Protein AF-0000000087125921 (afdb_homodimer)

pLDDT: mean 70.57, std 31.56, range [13.02, 98.5]

Nearest PDB structures (foldseek):
  5dlq-assembly1_B  TM=2.827E-01  e=1.014E-03  Mus musculus
  2xwu-assembly1_B  TM=2.593E-01  e=1.043E-02  Homo sapiens
  6tc0-assembly3_C  TM=2.994E-01  e=8.836E-02  Mus musculus
  6tc0-assembly3_F  TM=1.904E-01  e=2.077E-01  Mus musculus
  8r0j-assembly1_C  TM=2.520E-01  e=4.468E+00  Homo sapiens

InterPro domains:
  IPR012583 Pre-rRNA-processing protein RIX1, N-terminal [PF08167] (19-220)
  IPR016024 Armadillo-type fold [SSF48371] (81-463)

Organism: NCBI:txid53985

Radius of gyration: 46.82 Å; Cα contacts (8 Å, |Δi|>4): 1862; chains: 2; bounding box: 172×179×148 Å

Secondary structure (DSSP, 8-state):
----HHHHHHHHHHHHHHHHHHHTS-TTGGG-HHHHHHHHHHHHHHHHHHHHTTHHHH--SSHHHHHHHHHHHHHHTS-HHHHHHHHHHHHHHHHH--HHHHHHHHHHHHHHHHHHHHHHHH--S--HHHHHHHHHHHHHHHHHHTTGGGS-HHHHHHHHHHHHHHHHHHHHHHHS---HHHHHHHHHHHHHHHHH-GGGGGGGHHHHHHHHHHHHS-SS---HHHHHHHHHHHHHHHHGGGGSSSHHHHHHHHHHHHHHHHHHHHHHHTT-------TTTS-S---SS-SPSPTTS-HHHHHHHHHHHHHHHHHHHHHHHSHHHHHHTTT-S-HHHHHHHHHHHHHHHHHHHH--GGGTS-SSS--TTS-SPPHHHHHHHHHHHHHHHHHHHHHHHHHHGGGGGGGHHHHHHHHHHHHHH--SSHHHHHHHHHHHHHHHHH-GGGIIIIIHHHHHHHHHHHHHHHHHHHHTTTTTHHHHHHHHHHHHHGGGSS---HHHHHHHHHHHHHHHHSTTSTT--------HHHHHHHHHHHHHHHHHHHHHHHHHGGGS-HHHHHHHHHHHHHHHHTTTTS----TTB--HHHHHHHHHHHS--TTS---TTHHHHHHHHHHHTTT--HHHHHHHHHHHHHHHHHH-SSS---------------------------------------------------------------------------------------------------------------------------------------------------------------/----HHHHHHHHHHHHHHHHHHHTS-TTGGG-HHHHHHHHHHHHHHHHHHHHTTHHHH--SSHHHHHHHHHHHHHHTS-HHHHHHHHHHHHHHHHH--HHHHHHHHHHHHHHHHHHHHHHHH--S--HHHHHHHHHHHHHHHHHHTTGGGS-HHHHHHHHHHHHHHHHHHHHHHHS---HHHHHHHHHHHHHHHHH-GGGGGGGHHHHHHHHHHHHS-SS---HHHHHHHHHHHHHHHHGGGGSSSHHHHHHHHHHHHHHHHHHHHHHHTT-------TTTS-S---SS-SPSPTTS-HHHHHHHHHHHHHHHHHHHHHHHSHHHHHHTTT-S-HHHHHHHHHHHHHHHHHHHT--GGGTS-SSS--TTS-SPPHHHHHHHHHHHHHHHHHHHHHHHHHHGGGGGGGHHHHHHHHHHHHHH--SSHHHHHHHHHHHHHHHHH-GGGIIIIIHHHHHHHHHHHHHHHHHHHHTTTTTHHHHHHHHHHHHGGGGSS---HHHHHHHHHHHHHHHHSTTSTT--------HHHHHHHHHHHHHHHHHHHHHHHHHGGGS-HHHHHHHHHHHHHHHHTTTTS----TTB--HHHHHHHHHHHS--TTS---TTHHHHHHHHHHHTTT--HHHHHHHHHHHHHHHHHH-SS----------------------------------------TT------------------------------------------------------------------------------------------------------------------TT--

Solvent-accessible surface area (backbone atoms only — not comparable to full-atom values): 92585 Å² total; per-residue (Å²): 126,82,73,55,68,64,58,52,52,31,51,52,30,45,47,33,52,44,36,44,47,65,73,64,46,50,94,64,37,70,81,29,67,68,53,41,54,57,38,60,72,29,41,66,62,50,53,52,31,43,58,67,64,37,25,42,54,53,42,81,66,60,68,59,54,53,52,49,54,52,50,36,55,52,20,51,68,45,47,53,65,31,18,23,53,16,24,48,51,46,26,56,42,47,32,34,29,46,69,70,56,40,56,70,41,33,57,65,51,46,53,51,42,37,52,50,43,46,51,56,63,68,45,88,70,92,46,72,41,51,41,52,17,49,21,24,34,32,48,32,46,36,59,45,49,55,53,38,87,75,40,55,72,67,55,29,52,52,41,52,54,48,46,60,63,32,48,56,42,51,54,54,44,53,58,38,90,60,57,57,69,32,47,40,29,50,36,52,31,50,43,45,35,36,64,56,44,16,74,79,40,38,90,44,46,68,60,49,50,52,27,30,41,57,50,42,49,66,90,61,87,78,49,74,56,46,51,54,31,22,51,40,26,21,51,33,61,41,42,50,20,51,28,44,97,51,35,55,59,46,43,51,48,52,44,49,42,23,49,50,34,24,50,48,33,48,29,39,65,51,35,40,75,66,68,67,68,71,65,70,77,70,70,83,75,79,72,69,62,77,81,74,60,59,82,84,42,56,69,69,38,28,53,47,52,32,49,48,43,24,50,43,22,45,48,30,36,41,38,51,40,29,57,65,40,36,58,66,45,72,65,60,54,54,48,63,63,45,51,69,48,39,64,58,44,50,49,51,30,40,51,52,45,61,59,49,36,81,75,34,35,40,68,85,34,62,36,94,83,65,62,23,50,19,18,38,59,35,52,50,47,42,50,58,49,38,20,52,30,36,46,48,41,32,37,42,39,61,47,22,25,62,68,40,42,85,45,42,69,61,53,39,50,41,52,57,47,35,70,73,59,47,57,81,44,67,20,37,31,29,47,27,49,28,50,22,47,48,36,61,31,54,31,55,85,40,36,77,79,39,46,50,58,52,50,50,51,53,48,52,54,52,48,49,63,59,46,62,39,45,57,70,22,58,71,60,48,60,56,55,54,47,50,52,50,52,56,55,61,66,57,71,62,80,88,73,57,74,64,56,53,51,51,48,49,46,49,46,43,43,24,63,67,46,66,50,66,72,67,66,49,71,72,38,75,65,37,65,48,51,46,53,45,52,32,52,38,49,42,29,45,32,35,20,47,20,26,37,42,46,52,36,31,41,73,42,53,68,67,60,52,50,51,55,50,47,51,47,54,50,47,66,74,42,38,84,54,44,54,87,64,64,78,38,39,68,53,35,58,61,45,28,39,45,19,51,31,45,24,35,35,69,86,41,47,62,34,91,53,36,69,62,36,46,52,51,28,62,57,43,41,62,70,43,45,68,56,30,18,28,48,24,41,34,47,38,36,41,51,47,40,67,72,40,70,82,57,56,65,88,65,80,66,79,71,73,76,76,85,75,89,87,77,92,89,79,91,91,81,92,92,81,94,82,87,90,82,91,79,87,82,79,81,71,82,63,84,81,91,82,92,94,90,93,86,93,86,88,87,91,84,90,89,87,91,85,93,84,93,83,85,90,84,87,86,81,86,80,83,83,91,84,90,86,92,88,94,89,95,88,87,88,93,86,90,95,86,96,93,89,87,86,96,86,94,88,91,86,85,88,90,85,87,91,86,91,81,88,84,84,84,84,89,83,86,90,86,90,91,89,84,94,81,90,80,88,88,90,90,91,91,86,88,88,86,75,87,83,76,87,72,80,78,88,73,82,79,79,70,88,72,83,72,86,65,130,125,82,73,54,68,64,59,54,52,32,51,52,29,44,47,33,51,43,37,43,46,65,74,63,46,52,93,63,36,70,80,29,68,68,52,42,54,55,38,61,72,29,41,66,62,49,52,52,32,43,58,69,63,37,26,41,52,54,43,80,66,59,70,58,53,52,52,49,54,50,50,34,55,53,20,51,69,44,48,52,64,32,18,22,54,17,24,47,51,46,27,56,41,47,32,32,30,47,70,71,55,40,56,70,42,34,57,64,52,48,52,52,42,36,51,50,43,45,51,56,65,68,47,88,70,91,44,72,42,50,42,52,17,50,22,23,34,33,48,33,48,37,58,45,48,55,51,37,86,76,40,54,73,69,56,28,51,52,43,53,52,48,45,62,64,32,46,56,44,52,53,53,45,54,58,38,91,61,57,55,66,33,47,37,29,51,36,51,31,52,44,45,35,37,63,56,43,16,75,79,40,38,90,46,45,68,61,49,50,53,29,30,40,56,49,41,48,66,91,62,86,79,48,75,57,46,50,54,31,23,49,40,24,20,52,33,60,42,43,49,20,48,30,45,98,52,33,55,59,46,43,51,47,51,43,49,43,23,50,50,34,25,50,48,34,49,29,40,64,52,36,40,75,66,70,68,69,71,65,70,77,68,71,85,75,79,72,68,62,78,82,74,60,61,83,84,42,56,67,70,37,27,54,47,50,34,49,49,44,24,49,43,22,46,47,30,36,41,38,50,40,30,56,66,42,36,59,65,45,72,64,59,54,52,49,64,64,45,53,70,47,39,64,58,45,52,50,51,30,41,53,51,46,61,59,49,38,80,75,33,37,41,69,85,35,61,37,92,83,66,62,23,48,20,17,38,58,36,50,51,49,43,50,58,49,36,21,52,32,34,47,48,42,31,37,44,42,60,47,23,26,63,68,40,43,86,46,41,68,62,52,37,51,40,51,56,47,36,70,73,59,46,58,83,44,68,19,36,31,28,48,27,48,27,51,22,45,47,38,62,32,55,31,55,84,40,37,75,79,40,45,51,58,50,50,50,51,55,46,52,53,52,49,50,61,60,46,61,41,44,55,71,21,56,72,62,46,60,56,54,55,46,50,53,50,53,56,55,62,66,58,69,65,78,89,76,58,72,64,56,52,51,51,48,48,46,47,46,43,44,19,62,66,48,74,56,64,66,69,72,48,70,72,36,75,65,37,65,48,52,46,51,46,51,30,51,37,48,43,29,45,32,35,20,47,19,26,36,42,46,52,35,31,41,74,43,53,68,67,57,52,50,53,54,50,46,52,48,53,50,48,64,74,41,40,84,50,47,54,87,65,66,76,38,38,67,53,34,59,61,46,28,38,44,19,52,31,43,26,36,35,71,85,46,48,58,39,91,54,37,69,61,35,45,52,51,27,62,58,44,41,61,71,43,44,68,54,30,17,26,49,24,42,35,48,38,36,40,51,48,41,67,72,42,71,81,56,56,56,87,64,82,65,77,69,72,79,71,84,82,80,92,79,84,80,74,89,84,76,87,84,79,84,84,88,91,84,86,82,84,79,82,82,73,83,66,80,64,68,75,83,83,71,88,84,88,92,88,92,84,86,91,87,80,87,85,86,90,86,82,84,89,81,83,90,84,86,86,89,85,91,84,91,85,86,89,82,90,86,91,83,92,84,90,93,86,88,87,92,84,88,85,90,88,89,88,88,84,84,82,82,90,80,84,87,82,90,85,85,84,81,90,84,89,86,84,88,82,84,87,86,87,86,82,81,87,78,88,78,86,78,78,78,76,70,73,77,71,74,76,70,81,80,80,89,79,76,84,65,81,78,65,65,86,79,118

Foldseek 3Di:
DPPDVLVVLLVVLLVLLVCCCVPLNDPCCQVDPVSLVVSVVCLVVSLVVNLVSLSLLSPVDDDSVVVVVVSLVVQCPGDLSSVLSSLLVLLSNLVSHDLVVLLVCLLVLLVSLLVLLVVVLPDPDADPSSLSSNLSSLSNNLSSQLVLVVHDPVSSVSNLVSVLSNVVSLLSVLLPPHDLSNLLSSLVSLLSCLQRPLQSCLVVLVSLLLSLLPLLQDLADQDPSSVSSLLSSLSSQLSSLSNDPQSLVSLLLLLVLLLLQLVQLLCLLLQHDSPPPPCPPPDPRPRSDDDARDLPDDQLRSNVSSLSSNLSSLSSNLSNLDPVSCVSSVNSHALVSLLVCLVSLLVQLLSLLPRQLVNFDDAPDQPPVSRTHHSVSSVVCSQVSNLSSLVSNLSSLLRNFCVCLVVLVSNLVSLVSLLVRHDLFSNLLSSLSSLLSCPQRNFQVCCVSRVQVSLVSLLVVLVCLLVVLCVLQVVVVVVVVVVVVVVVVVPPDDDPDPVVVVVVVVCVVCCVLVLDDSCCRPNRDDDPVSLVRSLSSLLSSLQSLLSNCLGNFAVHDPVSLVSSVVSLVSCLNVVVSNPLDDQPDADSSLSSQLSQQVGAYVVRDGPPPLVVSLSSLVVVCPDSDDVNNVSSVVSNVVSVCSVCVPDPPPPPPPDDDDDDDDDDDDDDDDDDDDDDDDDDDDPPPPPDDDDDDDDDDYDDDDYDDDDDDDDDDDDDDDDDDDDDDDDDDDYYDDDYDDDYDDDDDDYYDDDDYYDDDDDYYDDDYDYDDDDDDDDDDDDYYDDDDDDDDPDDDDPDDDDPPDDDDD/DPPDVLVVLLVVLLVLLVCCCVPLNDPCCQVDPVSLVVSVVCLVVSLVVNLVSLSLLSPVDDDSVVVVVVSLVVQCPGDLSSVLSSLLVLLSNLVSHDLVVLLVCLLVLLVSLLVLLVVVLPDPDADPSSLSSNLSSLSNNLSSQLVLVVHDPVSSVSNLVSVLSNVVSLLSVLQVPHDLSNLLSSLVSLLSCLQRPLQSCLVVLVSLLLSLLPLLQDLADQDPSSVSSLLSSLSSQLSSLSNDPQSLVSLLLLLVLLLLQLVQLLCLLLQHDSPPPPCPPVDPRPRSDDDARDLPDDQLRSNVSSLSSNLSSLSSNLSNLDPVSCVSSVNSHALVSLLVCLVSLLVQLLSLLPRQLVNFDDAPDQPPVSRTHHSVSSVVCSQVSNLSSLVSNLSSLLRNFCVCLVVLVSNLVSLVSLLVRHDLFSNLLSSLSSLLSCPQRNFQVCCVSRVQVSLVSLLVSLVCLLVVLCVLLVVVVVVVVVVVVVVVVVPPDDDPDPVVVVVVVVCVVCVVLVVPDDCCRPNRDDDPVSLVRSLSSLLSSLQSLLSNCLGNFAVHDPVSLVSSVVSLVVCLNVVVSNPLDDQPDADSSLSSQLSQQVGAYVVRDRPPPLVVSLSSLVVVLPDSDDVNNVSSVVSNVVSVCSVCVPDPPPPPPPPDDPDDDDDPDPDDDDDDDDDDDDDDDDDDPCVVDDDDDDDDDDDDDDDDDDYYDDDDDDDDDYDDYDDDDYYDDDDDDDYDYDDDDYDYDDDDYYDYDYDDDDYDYDDDDDDDDDDDDDDDDDDDDPCPPDPPVVPDDDDDDDDPDDPDPD

Structure (mmCIF, N/CA/C/O backbone):
data_AF-0000000087125921-model_v1
#
loop_
_entity.id
_entity.type
_entity.pdbx_description
1 polymer 'Pre-rRNA-processing protein RIX1 N-terminal domain-containing protein'
#
loop_
_atom_site.group_PDB
_atom_site.id
_atom_site.type_symbol
_atom_site.label_atom_id
_atom_site.label_alt_id
_atom_site.label_comp_id
_atom_site.label_asym_id
_atom_site.label_entity_id
_atom_site.label_seq_id
_atom_site.pdbx_PDB_ins_code
_atom_site.Cartn_x
_atom_site.Cartn_y
_atom_site.Cartn_z
_atom_site.occupancy
_atom_site.B_iso_or_equiv
_atom_site.auth_seq_id
_atom_site.auth_comp_id
_atom_site.auth_asym_id
_atom_site.auth_atom_id
_atom_site.pdbx_PDB_model_num
ATOM 1 N N . MET A 1 1 ? 10.344 -38.812 -26.422 1 29.62 1 MET A N 1
ATOM 2 C CA . MET A 1 1 ? 9 -38.344 -26.094 1 29.62 1 MET A CA 1
ATOM 3 C C . MET A 1 1 ? 9.055 -37.188 -25.109 1 29.62 1 MET A C 1
ATOM 5 O O . MET A 1 1 ? 9.609 -37.312 -24.016 1 29.62 1 MET A O 1
ATOM 9 N N . MET A 1 2 ? 9.117 -36.031 -25.516 1 44.66 2 MET A N 1
ATOM 10 C CA . MET A 1 2 ? 9.281 -34.844 -24.672 1 44.66 2 MET A CA 1
ATOM 11 C C . MET A 1 2 ? 8.289 -34.844 -23.516 1 44.66 2 MET A C 1
ATOM 13 O O . MET A 1 2 ? 7.086 -35 -23.734 1 44.66 2 MET A O 1
ATOM 17 N N . PRO A 1 3 ? 8.719 -35.312 -22.438 1 54.88 3 PRO A N 1
ATOM 18 C CA . PRO A 1 3 ? 7.773 -35.531 -21.328 1 54.88 3 PRO A CA 1
ATOM 19 C C . PRO A 1 3 ? 6.809 -34.344 -21.141 1 54.88 3 PRO A C 1
ATOM 21 O O . PRO A 1 3 ? 7.145 -33.219 -21.484 1 54.88 3 PRO A O 1
ATOM 24 N N . ASP A 1 4 ? 5.582 -34.656 -21.109 1 69.56 4 ASP A N 1
ATOM 25 C CA . ASP A 1 4 ? 4.461 -33.75 -20.891 1 69.56 4 ASP A CA 1
ATOM 26 C C . ASP A 1 4 ? 4.707 -32.844 -19.672 1 69.56 4 ASP A C 1
ATOM 28 O O . ASP A 1 4 ? 4.914 -33.344 -18.562 1 69.56 4 ASP A O 1
ATOM 32 N N . PRO A 1 5 ? 5.098 -31.625 -19.891 1 77.38 5 PRO A N 1
ATOM 33 C CA . PRO A 1 5 ? 5.434 -30.688 -18.812 1 77.38 5 PRO A CA 1
ATOM 34 C C . PRO A 1 5 ? 4.43 -30.734 -17.672 1 77.38 5 PRO A C 1
ATOM 36 O O . PRO A 1 5 ? 4.809 -30.594 -16.5 1 77.38 5 PRO A O 1
ATOM 39 N N . HIS A 1 6 ? 3.301 -31.156 -17.969 1 81.19 6 HIS A N 1
ATOM 40 C CA . HIS A 1 6 ? 2.289 -31.203 -16.922 1 81.19 6 HIS A CA 1
ATOM 41 C C . HIS A 1 6 ? 2.469 -32.438 -16.031 1 81.19 6 HIS A C 1
ATOM 43 O O . HIS A 1 6 ? 2.271 -32.375 -14.82 1 81.19 6 HIS A O 1
ATOM 49 N N . ALA A 1 7 ? 2.875 -33.5 -16.656 1 86.69 7 ALA A N 1
ATOM 50 C CA . ALA A 1 7 ? 3.096 -34.75 -15.891 1 86.69 7 ALA A CA 1
ATOM 51 C C . ALA A 1 7 ? 4.297 -34.625 -14.961 1 86.69 7 ALA A C 1
ATOM 53 O O . ALA A 1 7 ? 4.277 -35.094 -13.836 1 86.69 7 ALA A O 1
ATOM 54 N N . MET A 1 8 ? 5.199 -33.938 -15.445 1 87.19 8 MET A N 1
ATOM 55 C CA . MET A 1 8 ? 6.391 -33.719 -14.625 1 87.19 8 MET A CA 1
ATOM 56 C C . MET A 1 8 ? 6.082 -32.812 -13.438 1 87.19 8 MET A C 1
ATOM 58 O O . MET A 1 8 ? 6.516 -33.094 -12.32 1 87.19 8 MET A O 1
ATOM 62 N N . GLU A 1 9 ? 5.352 -31.859 -13.648 1 89.06 9 GLU A N 1
ATOM 63 C CA . GLU A 1 9 ? 4.98 -30.938 -12.57 1 89.06 9 GLU A CA 1
ATOM 64 C C . GLU A 1 9 ? 4.141 -31.641 -11.516 1 89.06 9 GLU A C 1
ATOM 66 O O . GLU A 1 9 ? 4.309 -31.391 -10.312 1 89.06 9 GLU A O 1
ATOM 71 N N . THR A 1 10 ? 3.27 -32.531 -11.938 1 93.19 10 THR A N 1
ATOM 72 C CA . THR A 1 10 ? 2.434 -33.281 -11.008 1 93.19 10 THR A CA 1
ATOM 73 C C . THR A 1 10 ? 3.277 -34.219 -10.164 1 93.19 10 THR A C 1
ATOM 75 O O . THR A 1 10 ? 3.045 -34.375 -8.961 1 93.19 10 THR A O 1
ATOM 78 N N . ALA A 1 11 ? 4.246 -34.812 -10.836 1 92.5 11 ALA A N 1
ATOM 79 C CA . ALA A 1 11 ? 5.125 -35.719 -10.109 1 92.5 11 ALA A CA 1
ATOM 80 C C . ALA A 1 11 ? 5.938 -34.969 -9.055 1 92.5 11 ALA A C 1
ATOM 82 O O . ALA A 1 11 ? 6.098 -35.438 -7.93 1 92.5 11 ALA A O 1
ATOM 83 N N . LEU A 1 12 ? 6.398 -33.875 -9.43 1 91.88 12 LEU A N 1
ATOM 84 C CA . LEU A 1 12 ? 7.18 -33.062 -8.492 1 91.88 12 LEU A CA 1
ATOM 85 C C . LEU A 1 12 ? 6.309 -32.562 -7.336 1 91.88 12 LEU A C 1
ATOM 87 O O . LEU A 1 12 ? 6.758 -32.531 -6.188 1 91.88 12 LEU A O 1
ATOM 91 N N . ALA A 1 13 ? 5.121 -32.188 -7.602 1 94.88 13 ALA A N 1
ATOM 92 C CA . ALA A 1 13 ? 4.184 -31.781 -6.562 1 94.88 13 ALA A CA 1
ATOM 93 C C . ALA A 1 13 ? 3.867 -32.938 -5.613 1 94.88 13 ALA A C 1
ATOM 95 O O . ALA A 1 13 ? 3.777 -32.719 -4.398 1 94.88 13 ALA A O 1
ATOM 96 N N . ARG A 1 14 ? 3.695 -34.094 -6.18 1 95.06 14 ARG A N 1
ATOM 97 C CA . ARG A 1 14 ? 3.432 -35.281 -5.363 1 95.06 14 ARG A CA 1
ATOM 98 C C . ARG A 1 14 ? 4.613 -35.594 -4.445 1 95.06 14 ARG A C 1
ATOM 100 O O . ARG A 1 14 ? 4.426 -35.938 -3.275 1 95.06 14 ARG A O 1
ATOM 107 N N . ASN A 1 15 ? 5.758 -35.438 -5.012 1 92.88 15 ASN A N 1
ATOM 108 C CA . ASN A 1 15 ? 6.957 -35.656 -4.215 1 92.88 15 ASN A CA 1
ATOM 109 C C . ASN A 1 15 ? 7.082 -34.656 -3.09 1 92.88 15 ASN A C 1
ATOM 111 O O . ASN A 1 15 ? 7.523 -34.969 -1.988 1 92.88 15 ASN A O 1
ATOM 115 N N . LEU A 1 16 ? 6.758 -33.469 -3.367 1 94.12 16 LEU A N 1
ATOM 116 C CA . LEU A 1 16 ? 6.777 -32.438 -2.338 1 94.12 16 LEU A CA 1
ATOM 117 C C . LEU A 1 16 ? 5.801 -32.781 -1.216 1 94.12 16 LEU A C 1
ATOM 119 O O . LEU A 1 16 ? 6.137 -32.656 -0.036 1 94.12 16 LEU A O 1
ATOM 123 N N . LEU A 1 17 ? 4.613 -33.156 -1.589 1 95.56 17 LEU A N 1
ATOM 124 C CA . LEU A 1 17 ? 3.615 -33.531 -0.591 1 95.56 17 LEU A CA 1
ATOM 125 C C . LEU A 1 17 ? 4.109 -34.688 0.274 1 95.56 17 LEU A C 1
ATOM 127 O O . LEU A 1 17 ? 3.977 -34.656 1.5 1 95.56 17 LEU A O 1
ATOM 131 N N . SER A 1 18 ? 4.707 -35.656 -0.374 1 93.5 18 SER A N 1
ATOM 132 C CA . SER A 1 18 ? 5.238 -36.812 0.351 1 93.5 18 SER A CA 1
ATOM 133 C C . SER A 1 18 ? 6.355 -36.406 1.301 1 93.5 18 SER A C 1
ATOM 135 O O . SER A 1 18 ? 6.449 -36.906 2.418 1 93.5 18 SER A O 1
ATOM 137 N N . SER A 1 19 ? 7.145 -35.5 0.84 1 92.06 19 SER A N 1
ATOM 138 C CA . SER A 1 19 ? 8.242 -35.031 1.671 1 92.06 19 SER A CA 1
ATOM 139 C C . SER A 1 19 ? 7.719 -34.281 2.887 1 92.06 19 SER A C 1
ATOM 141 O O . SER A 1 19 ? 8.258 -34.406 3.986 1 92.06 19 SER A O 1
ATOM 143 N N . VAL A 1 20 ? 6.73 -33.438 2.74 1 93.44 20 VAL A N 1
ATOM 144 C CA . VAL A 1 20 ? 6.141 -32.688 3.844 1 93.44 20 VAL A CA 1
ATOM 145 C C . VAL A 1 20 ? 5.562 -33.656 4.875 1 93.44 20 VAL A C 1
ATOM 147 O O . VAL A 1 20 ? 5.746 -33.469 6.082 1 93.44 20 VAL A O 1
ATOM 150 N N . LEU A 1 21 ? 4.926 -34.719 4.391 1 92.62 21 LEU A N 1
ATOM 151 C CA . LEU A 1 21 ? 4.328 -35.719 5.281 1 92.62 21 LEU A CA 1
ATOM 152 C C . LEU A 1 21 ? 5.402 -36.438 6.066 1 92.62 21 LEU A C 1
ATOM 154 O O . LEU A 1 21 ? 5.215 -36.75 7.246 1 92.62 21 LEU A O 1
ATOM 158 N N . ALA A 1 22 ? 6.512 -36.594 5.453 1 89.62 22 ALA A N 1
ATOM 159 C CA . ALA A 1 22 ? 7.574 -37.406 6.066 1 89.62 22 ALA A CA 1
ATOM 160 C C . ALA A 1 22 ? 8.422 -36.562 7.012 1 89.62 22 ALA A C 1
ATOM 162 O O . ALA A 1 22 ? 8.789 -37 8.102 1 89.62 22 ALA A O 1
ATOM 163 N N . LEU A 1 23 ? 8.656 -35.312 6.625 1 87.12 23 LEU A N 1
ATOM 164 C CA . LEU A 1 23 ? 9.672 -34.562 7.332 1 87.12 23 LEU A CA 1
ATOM 165 C C . LEU A 1 23 ? 9.031 -33.562 8.289 1 87.12 23 LEU A C 1
ATOM 167 O O . LEU A 1 23 ? 9.625 -33.188 9.305 1 87.12 23 LEU A O 1
ATOM 171 N N . ALA A 1 24 ? 7.867 -33.062 7.996 1 89.38 24 ALA A N 1
ATOM 172 C CA . ALA A 1 24 ? 7.316 -31.969 8.773 1 89.38 24 ALA A CA 1
ATOM 173 C C . ALA A 1 24 ? 6.094 -32.406 9.57 1 89.38 24 ALA A C 1
ATOM 175 O O . ALA A 1 24 ? 5.773 -31.812 10.602 1 89.38 24 ALA A O 1
ATOM 176 N N . LEU A 1 25 ? 5.402 -33.375 9.055 1 88.62 25 LEU A N 1
ATOM 177 C CA . LEU A 1 25 ? 4.164 -33.781 9.711 1 88.62 25 LEU A CA 1
ATOM 178 C C . LEU A 1 25 ? 4.254 -35.219 10.203 1 88.62 25 LEU A C 1
ATOM 180 O O . LEU A 1 25 ? 3.557 -36.094 9.688 1 88.62 25 LEU A O 1
ATOM 184 N N . PRO A 1 26 ? 4.988 -35.344 11.258 1 79.44 26 PRO A N 1
ATOM 185 C CA . PRO A 1 26 ? 5.07 -36.719 11.742 1 79.44 26 PRO A CA 1
ATOM 186 C C . PRO A 1 26 ? 3.73 -37.25 12.25 1 79.44 26 PRO A C 1
ATOM 188 O O . PRO A 1 26 ? 2.826 -36.469 12.547 1 79.44 26 PRO A O 1
ATOM 191 N N . SER A 1 27 ? 3.533 -38.562 12.328 1 76.75 27 SER A N 1
ATOM 192 C CA . SER A 1 27 ? 2.273 -39.219 12.648 1 76.75 27 SER A CA 1
ATOM 193 C C . SER A 1 27 ? 1.823 -38.906 14.07 1 76.75 27 SER A C 1
ATOM 195 O O . SER A 1 27 ? 0.625 -38.844 14.344 1 76.75 27 SER A O 1
ATOM 197 N N . ASP A 1 28 ? 2.719 -38.562 14.914 1 78.81 28 ASP A N 1
ATOM 198 C CA . ASP A 1 28 ? 2.303 -38.344 16.297 1 78.81 28 ASP A CA 1
ATOM 199 C C . ASP A 1 28 ? 2.434 -36.844 16.656 1 78.81 28 ASP A C 1
ATOM 201 O O . ASP A 1 28 ? 2.736 -36.531 17.797 1 78.81 28 ASP A O 1
ATOM 205 N N . LEU A 1 29 ? 2.148 -36.031 15.727 1 79.75 29 LEU A N 1
ATOM 206 C CA . LEU A 1 29 ? 2.332 -34.594 15.938 1 79.75 29 LEU A CA 1
ATOM 207 C C . LEU A 1 29 ? 1.328 -34.062 16.953 1 79.75 29 LEU A C 1
ATOM 209 O O . LEU A 1 29 ? 1.656 -33.188 17.766 1 79.75 29 LEU A O 1
ATOM 213 N N . GLU A 1 30 ? 0.071 -34.656 17.078 1 76.38 30 GLU A N 1
ATOM 214 C CA . GLU A 1 30 ? -1.002 -34.125 17.922 1 76.38 30 GLU A CA 1
ATOM 215 C C . GLU A 1 30 ? -0.718 -34.375 19.406 1 76.38 30 GLU A C 1
ATOM 217 O O . GLU A 1 30 ? -1.229 -33.656 20.266 1 76.38 30 GLU A O 1
ATOM 222 N N . ARG A 1 31 ? 0.102 -35.312 19.719 1 80.44 31 ARG A N 1
ATOM 223 C CA . ARG A 1 31 ? 0.285 -35.688 21.109 1 80.44 31 ARG A CA 1
ATOM 224 C C . ARG A 1 31 ? 1.537 -35.031 21.703 1 80.44 31 ARG A C 1
ATOM 226 O O . ARG A 1 31 ? 1.745 -35.062 22.906 1 80.44 31 ARG A O 1
ATOM 233 N N . ASP A 1 32 ? 2.271 -34.438 20.828 1 84.38 32 ASP A N 1
ATOM 234 C CA . ASP A 1 32 ? 3.537 -33.875 21.281 1 84.38 32 ASP A CA 1
ATOM 235 C C . ASP A 1 32 ? 3.539 -32.344 21.141 1 84.38 32 ASP A C 1
ATOM 237 O O . ASP A 1 32 ? 3.676 -31.828 20.031 1 84.38 32 ASP A O 1
ATOM 241 N N . ASP A 1 33 ? 3.531 -31.734 22.25 1 84.5 33 ASP A N 1
ATOM 242 C CA . ASP A 1 33 ? 3.451 -30.266 22.266 1 84.5 33 ASP A CA 1
ATOM 243 C C . ASP A 1 33 ? 4.715 -29.641 21.688 1 84.5 33 ASP A C 1
ATOM 245 O O . ASP A 1 33 ? 4.652 -28.609 21 1 84.5 33 ASP A O 1
ATOM 249 N N . ALA A 1 34 ? 5.789 -30.266 21.953 1 84.31 34 ALA A N 1
ATOM 250 C CA . ALA A 1 34 ? 7.051 -29.734 21.438 1 84.31 34 ALA A CA 1
ATOM 251 C C . ALA A 1 34 ? 7.109 -29.844 19.922 1 84.31 34 ALA A C 1
ATOM 253 O O . ALA A 1 34 ? 7.578 -28.922 19.25 1 84.31 34 ALA A O 1
ATOM 254 N N . ALA A 1 35 ? 6.555 -30.969 19.484 1 86.81 35 ALA A N 1
ATOM 255 C CA . ALA A 1 35 ? 6.527 -31.172 18.031 1 86.81 35 ALA A CA 1
ATOM 256 C C . ALA A 1 35 ? 5.578 -30.203 17.359 1 86.81 35 ALA A C 1
ATOM 258 O O . ALA A 1 35 ? 5.859 -29.703 16.266 1 86.81 35 ALA A O 1
ATOM 259 N N . LEU A 1 36 ? 4.543 -29.906 18.062 1 90.31 36 LEU A N 1
ATOM 260 C CA . LEU A 1 36 ? 3.568 -28.969 17.516 1 90.31 36 LEU A CA 1
ATOM 261 C C . LEU A 1 36 ? 4.148 -27.562 17.453 1 90.31 36 LEU A C 1
ATOM 263 O O . LEU A 1 36 ? 3.928 -26.844 16.469 1 90.31 36 LEU A O 1
ATOM 267 N N . SER A 1 37 ? 4.891 -27.234 18.453 1 87.88 37 SER A N 1
ATOM 268 C CA . SER A 1 37 ? 5.512 -25.922 18.469 1 87.88 37 SER A CA 1
ATOM 269 C C . SER A 1 37 ? 6.559 -25.781 17.375 1 87.88 37 SER A C 1
ATOM 271 O O . SER A 1 37 ? 6.68 -24.734 16.75 1 87.88 37 SER A O 1
ATOM 273 N N . THR A 1 38 ? 7.227 -26.828 17.141 1 86.69 38 THR A N 1
ATOM 274 C CA . THR A 1 38 ? 8.227 -26.844 16.078 1 86.69 38 THR A CA 1
ATOM 275 C C . THR A 1 38 ? 7.555 -26.734 14.711 1 86.69 38 THR A C 1
ATOM 277 O O . THR A 1 38 ? 8.055 -26.031 13.828 1 86.69 38 THR A O 1
ATOM 280 N N . PHE A 1 39 ? 6.418 -27.391 14.57 1 90.94 39 PHE A N 1
ATOM 281 C CA . PHE A 1 39 ? 5.691 -27.328 13.305 1 90.94 39 PHE A CA 1
ATOM 282 C C . PHE A 1 39 ? 5.156 -25.922 13.062 1 90.94 39 PHE A C 1
ATOM 284 O O . PHE A 1 39 ? 5.195 -25.422 11.938 1 90.94 39 PHE A O 1
ATOM 291 N N . LEU A 1 40 ? 4.727 -25.312 14.117 1 90.44 40 LEU A N 1
ATOM 292 C CA . LEU A 1 40 ? 4.152 -23.984 14 1 90.44 40 LEU A CA 1
ATOM 293 C C . LEU A 1 40 ? 5.191 -22.984 13.508 1 90.44 40 LEU A C 1
ATOM 295 O O . LEU A 1 40 ? 4.859 -22.062 12.758 1 90.44 40 LEU A O 1
ATOM 299 N N . ALA A 1 41 ? 6.391 -23.234 13.805 1 87.25 41 ALA A N 1
ATOM 300 C CA . ALA A 1 41 ? 7.461 -22.328 13.414 1 87.25 41 ALA A CA 1
ATOM 301 C C . ALA A 1 41 ? 7.711 -22.391 11.906 1 87.25 41 ALA A C 1
ATOM 303 O O . ALA A 1 41 ? 8.164 -21.422 11.305 1 87.25 41 ALA A O 1
ATOM 304 N N . GLN A 1 42 ? 7.379 -23.516 11.242 1 90.94 42 GLN A N 1
ATOM 305 C CA . GLN A 1 42 ? 7.656 -23.656 9.82 1 90.94 42 GLN A CA 1
ATOM 306 C C . GLN A 1 42 ? 6.367 -23.672 9 1 90.94 42 GLN A C 1
ATOM 308 O O . GLN A 1 42 ? 6.402 -23.781 7.777 1 90.94 42 GLN A O 1
ATOM 313 N N . GLN A 1 43 ? 5.266 -23.578 9.648 1 92.94 43 GLN A N 1
ATOM 314 C CA . GLN A 1 43 ? 3.967 -23.766 9 1 92.94 43 GLN A CA 1
ATOM 315 C C . GLN A 1 43 ? 3.744 -22.719 7.914 1 92.94 43 GLN A C 1
ATOM 317 O O . GLN A 1 43 ? 3.254 -23.031 6.828 1 92.94 43 GLN A O 1
ATOM 322 N N . ARG A 1 44 ? 4.078 -21.484 8.242 1 91.69 44 ARG A N 1
ATOM 323 C CA . ARG A 1 44 ? 3.844 -20.422 7.273 1 91.69 44 ARG A CA 1
ATOM 324 C C . ARG A 1 44 ? 4.621 -20.672 5.984 1 91.69 44 ARG A C 1
ATOM 326 O O . ARG A 1 44 ? 4.059 -20.594 4.891 1 91.69 44 ARG A O 1
ATOM 333 N N . ALA A 1 45 ? 5.863 -21.016 6.141 1 91.19 45 ALA A N 1
ATOM 334 C CA . ALA A 1 45 ? 6.703 -21.281 4.973 1 91.19 45 ALA A CA 1
ATOM 335 C C . ALA A 1 45 ? 6.184 -22.484 4.188 1 91.19 45 ALA A C 1
ATOM 337 O O . ALA A 1 45 ? 6.203 -22.484 2.955 1 91.19 45 ALA A O 1
ATOM 338 N N . LEU A 1 46 ? 5.738 -23.469 4.879 1 95.12 46 LEU A N 1
ATOM 339 C CA . LEU A 1 46 ? 5.234 -24.688 4.246 1 95.12 46 LEU A CA 1
ATOM 340 C C . LEU A 1 46 ? 3.943 -24.406 3.482 1 95.12 46 LEU A C 1
ATOM 342 O O . LEU A 1 46 ? 3.787 -24.828 2.34 1 95.12 46 LEU A O 1
ATOM 346 N N . ARG A 1 47 ? 3.047 -23.688 4.086 1 96 47 ARG A N 1
ATOM 347 C CA . ARG A 1 47 ? 1.782 -23.359 3.438 1 96 47 ARG A CA 1
ATOM 348 C C . ARG A 1 47 ? 2.012 -22.547 2.17 1 96 47 ARG A C 1
ATOM 350 O O . ARG A 1 47 ? 1.393 -22.797 1.137 1 96 47 ARG A O 1
ATOM 357 N N . GLU A 1 48 ? 2.916 -21.625 2.223 1 94.5 48 GLU A N 1
ATOM 358 C CA . GLU A 1 48 ? 3.221 -20.797 1.063 1 94.5 48 GLU A CA 1
ATOM 359 C C . GLU A 1 48 ? 3.857 -21.609 -0.054 1 94.5 48 GLU A C 1
ATOM 361 O O . GLU A 1 48 ? 3.592 -21.375 -1.234 1 94.5 48 GLU A O 1
ATOM 366 N N . ALA A 1 49 ? 4.711 -22.547 0.338 1 95.31 49 ALA A N 1
ATOM 367 C CA . ALA A 1 49 ? 5.348 -23.406 -0.657 1 95.31 49 ALA A CA 1
ATOM 368 C C . ALA A 1 49 ? 4.32 -24.281 -1.364 1 95.31 49 ALA A C 1
ATOM 370 O O . ALA A 1 49 ? 4.359 -24.422 -2.588 1 95.31 49 ALA A O 1
ATOM 371 N N . LEU A 1 50 ? 3.414 -24.859 -0.557 1 97 50 LEU A N 1
ATOM 372 C CA . LEU A 1 50 ? 2.373 -25.703 -1.132 1 97 50 LEU A CA 1
ATOM 373 C C . LEU A 1 50 ? 1.5 -24.906 -2.098 1 97 50 LEU A C 1
ATOM 375 O O . LEU A 1 50 ? 1.137 -25.406 -3.166 1 97 50 LEU A O 1
ATOM 379 N N . GLU A 1 51 ? 1.223 -23.641 -1.808 1 95.69 51 GLU A N 1
ATOM 380 C CA . GLU A 1 51 ? 0.4 -22.797 -2.666 1 95.69 51 GLU A CA 1
ATOM 381 C C . GLU A 1 51 ? 1.171 -22.359 -3.908 1 95.69 51 GLU A C 1
ATOM 383 O O . GLU A 1 51 ? 0.621 -22.344 -5.012 1 95.69 51 GLU A O 1
ATOM 388 N N . ARG A 1 52 ? 2.383 -22.094 -3.717 1 94.06 52 ARG A N 1
ATOM 389 C CA . ARG A 1 52 ? 3.213 -21.625 -4.824 1 94.06 52 ARG A CA 1
ATOM 390 C C . ARG A 1 52 ? 3.316 -22.703 -5.91 1 94.06 52 ARG A C 1
ATOM 392 O O . ARG A 1 52 ? 3.281 -22.375 -7.102 1 94.06 52 ARG A O 1
ATOM 399 N N . HIS A 1 53 ? 3.416 -23.938 -5.527 1 95.31 53 HIS A N 1
ATOM 400 C CA . HIS A 1 53 ? 3.586 -25.031 -6.477 1 95.31 53 HIS A CA 1
ATOM 401 C C . HIS A 1 53 ? 2.244 -25.656 -6.84 1 95.31 53 HIS A C 1
ATOM 403 O O . HIS A 1 53 ? 2.197 -26.672 -7.555 1 95.31 53 HIS A O 1
ATOM 409 N N . ASN A 1 54 ? 1.112 -25.078 -6.359 1 94.06 54 ASN A N 1
ATOM 410 C CA . ASN A 1 54 ? -0.225 -25.578 -6.652 1 94.06 54 ASN A CA 1
ATOM 411 C C . ASN A 1 54 ? -0.319 -27.094 -6.43 1 94.06 54 ASN A C 1
ATOM 413 O O . ASN A 1 54 ? -0.788 -27.828 -7.305 1 94.06 54 ASN A O 1
ATOM 417 N N . VAL A 1 55 ? 0.109 -27.5 -5.277 1 97.31 55 VAL A N 1
ATOM 418 C CA . VAL A 1 55 ? 0.252 -28.922 -4.988 1 97.31 55 VAL A CA 1
ATOM 419 C C . VAL A 1 55 ? -1.113 -29.609 -5.051 1 97.31 55 VAL A C 1
ATOM 421 O O . VAL A 1 55 ? -1.265 -30.641 -5.691 1 97.31 55 VAL A O 1
ATOM 424 N N . PHE A 1 56 ? -2.086 -29.016 -4.457 1 97.25 56 PHE A N 1
ATOM 425 C CA . PHE A 1 56 ? -3.373 -29.688 -4.332 1 97.25 56 PHE A CA 1
ATOM 426 C C . PHE A 1 56 ? -4.23 -29.453 -5.57 1 97.25 56 PHE A C 1
ATOM 428 O O . PHE A 1 56 ? -5.281 -30.078 -5.734 1 97.25 56 PHE A O 1
ATOM 435 N N . GLY A 1 57 ? -3.826 -28.516 -6.418 1 94.31 57 GLY A N 1
ATOM 436 C CA . GLY A 1 57 ? -4.426 -28.391 -7.734 1 94.31 57 GLY A CA 1
ATOM 437 C C . GLY A 1 57 ? -3.932 -29.453 -8.711 1 94.31 57 GLY A C 1
ATOM 438 O O . GLY A 1 57 ? -4.656 -29.844 -9.625 1 94.31 57 GLY A O 1
ATOM 439 N N . LEU A 1 58 ? -2.754 -29.953 -8.469 1 94 58 LEU A N 1
ATOM 440 C CA . LEU A 1 58 ? -2.117 -30.906 -9.367 1 94 58 LEU A CA 1
ATOM 441 C C . LEU A 1 58 ? -2.299 -32.344 -8.859 1 94 58 LEU A C 1
ATOM 443 O O . LEU A 1 58 ? -2.59 -33.25 -9.641 1 94 58 LEU A O 1
ATOM 447 N N . VAL A 1 59 ? -2.111 -32.469 -7.461 1 96 59 VAL A N 1
ATOM 448 C CA . VAL A 1 59 ? -2.229 -33.781 -6.871 1 96 59 VAL A CA 1
ATOM 449 C C . VAL A 1 59 ? -3.68 -34.062 -6.477 1 96 59 VAL A C 1
ATOM 451 O O . VAL A 1 59 ? -4.117 -33.656 -5.395 1 96 59 VAL A O 1
ATOM 454 N N . THR A 1 60 ? -4.375 -34.75 -7.293 1 91.81 60 THR A N 1
ATOM 455 C CA . THR A 1 60 ? -5.797 -34.938 -7.043 1 91.81 60 THR A CA 1
ATOM 456 C C . THR A 1 60 ? -6.074 -36.406 -6.641 1 91.81 60 THR A C 1
ATOM 458 O O . THR A 1 60 ? -7.211 -36.75 -6.32 1 91.81 60 THR A O 1
ATOM 461 N N . ASP A 1 61 ? -5.035 -37.188 -6.703 1 90.62 61 ASP A N 1
ATOM 462 C CA . ASP A 1 61 ? -5.172 -38.562 -6.305 1 90.62 61 ASP A CA 1
ATOM 463 C C . ASP A 1 61 ? -3.844 -39.125 -5.797 1 90.62 61 ASP A C 1
ATOM 465 O O . ASP A 1 61 ? -2.838 -38.438 -5.766 1 90.62 61 ASP A O 1
ATOM 469 N N . GLY A 1 62 ? -3.982 -40.344 -5.133 1 92.38 62 GLY A N 1
ATOM 470 C CA . GLY A 1 62 ? -2.77 -41.031 -4.691 1 92.38 62 GLY A CA 1
ATOM 471 C C . GLY A 1 62 ? -2.717 -41.219 -3.189 1 92.38 62 GLY A C 1
ATOM 472 O O . GLY A 1 62 ? -3.52 -40.656 -2.451 1 92.38 62 GLY A O 1
ATOM 473 N N . LYS A 1 63 ? -1.759 -42.031 -2.764 1 93.69 63 LYS A N 1
ATOM 474 C CA . LYS A 1 63 ? -1.618 -42.406 -1.366 1 93.69 63 LYS A CA 1
ATOM 475 C C . LYS A 1 63 ? -1.212 -41.219 -0.494 1 93.69 63 LYS A C 1
ATOM 477 O O . LYS A 1 63 ? -1.679 -41.094 0.639 1 93.69 63 LYS A O 1
ATOM 482 N N . ALA A 1 64 ? -0.384 -40.438 -1.052 1 94.06 64 ALA A N 1
ATOM 483 C CA . ALA A 1 64 ? 0.089 -39.281 -0.286 1 94.06 64 ALA A CA 1
ATOM 484 C C . ALA A 1 64 ? -1.062 -38.344 0.053 1 94.06 64 ALA A C 1
ATOM 486 O O . ALA A 1 64 ? -1.13 -37.812 1.164 1 94.06 64 ALA A O 1
ATOM 487 N N . LEU A 1 65 ? -1.933 -38.156 -0.88 1 96.38 65 LEU A N 1
ATOM 488 C CA . LEU A 1 65 ? -3.072 -37.281 -0.651 1 96.38 65 LEU A CA 1
ATOM 489 C C . LEU A 1 65 ? -4.012 -37.844 0.394 1 96.38 65 LEU A C 1
ATOM 491 O O . LEU A 1 65 ? -4.516 -37.125 1.26 1 96.38 65 LEU A O 1
ATOM 495 N N . VAL A 1 66 ? -4.199 -39.125 0.379 1 95.5 66 VAL A N 1
ATOM 496 C CA . VAL A 1 66 ? -5.078 -39.812 1.328 1 95.5 66 VAL A CA 1
ATOM 497 C C . VAL A 1 66 ? -4.504 -39.688 2.738 1 95.5 66 VAL A C 1
ATOM 499 O O . VAL A 1 66 ? -5.234 -39.375 3.688 1 95.5 66 VAL A O 1
ATOM 502 N N . LYS A 1 67 ? -3.262 -39.938 2.803 1 94.81 67 LYS A N 1
ATOM 503 C CA . LYS A 1 67 ? -2.604 -39.812 4.098 1 94.81 67 LYS A CA 1
ATOM 504 C C . LYS A 1 67 ? -2.693 -38.375 4.617 1 94.81 67 LYS A C 1
ATOM 506 O O . LYS A 1 67 ? -2.896 -38.156 5.812 1 94.81 67 LYS A O 1
ATOM 511 N N . TRP A 1 68 ? -2.486 -37.406 3.688 1 96.06 68 TRP A N 1
ATOM 512 C CA . TRP A 1 68 ? -2.59 -36 4.02 1 96.06 68 TRP A CA 1
ATOM 513 C C . TRP A 1 68 ? -3.965 -35.656 4.59 1 96.06 68 TRP A C 1
ATOM 515 O O . TRP A 1 68 ? -4.074 -35.094 5.668 1 96.06 68 TRP A O 1
ATOM 525 N N . ASP A 1 69 ? -4.996 -36.125 3.959 1 95.06 69 ASP A N 1
ATOM 526 C CA . ASP A 1 69 ? -6.363 -35.844 4.398 1 95.06 69 ASP A CA 1
ATOM 527 C C . ASP A 1 69 ? -6.633 -36.469 5.766 1 95.06 69 ASP A C 1
ATOM 529 O O . ASP A 1 69 ? -7.246 -35.844 6.629 1 95.06 69 ASP A O 1
ATOM 533 N N . ALA A 1 70 ? -6.145 -37.625 5.898 1 94 70 ALA A N 1
ATOM 534 C CA . ALA A 1 70 ? -6.352 -38.312 7.164 1 94 70 ALA A CA 1
ATOM 535 C C . ALA A 1 70 ? -5.656 -37.594 8.312 1 94 70 ALA A C 1
ATOM 537 O O . ALA A 1 70 ? -6.223 -37.438 9.398 1 94 70 ALA A O 1
ATOM 538 N N . ARG A 1 71 ? -4.516 -37.188 8.047 1 94.5 71 ARG A N 1
ATOM 539 C CA . ARG A 1 71 ? -3.752 -36.469 9.062 1 94.5 71 ARG A CA 1
ATOM 540 C C . ARG A 1 71 ? -4.43 -35.156 9.438 1 94.5 71 ARG A C 1
ATOM 542 O O . ARG A 1 71 ? -4.461 -34.781 10.609 1 94.5 71 ARG A O 1
ATOM 549 N N . LEU A 1 72 ? -4.895 -34.438 8.461 1 95.75 72 LEU A N 1
ATOM 550 C CA . LEU A 1 72 ? -5.531 -33.125 8.711 1 95.75 72 LEU A CA 1
ATOM 551 C C . LEU A 1 72 ? -6.797 -33.312 9.547 1 95.75 72 LEU A C 1
ATOM 553 O O . LEU A 1 72 ? -7.066 -32.531 10.453 1 95.75 72 LEU A O 1
ATOM 557 N N . LEU A 1 73 ? -7.488 -34.375 9.273 1 93.88 73 LEU A N 1
ATOM 558 C CA . LEU A 1 73 ? -8.703 -34.625 10.031 1 93.88 73 LEU A CA 1
ATOM 559 C C . LEU A 1 73 ? -8.367 -35 11.469 1 93.88 73 LEU A C 1
ATOM 561 O O . LEU A 1 73 ? -9.078 -34.625 12.406 1 93.88 73 LEU A O 1
ATOM 565 N N . GLN A 1 74 ? -7.312 -35.688 11.617 1 92.69 74 GLN A N 1
ATOM 566 C CA . GLN A 1 74 ? -6.855 -36.031 12.953 1 92.69 74 GLN A CA 1
ATOM 567 C C . GLN A 1 74 ? -6.441 -34.812 13.75 1 92.69 74 GLN A C 1
ATOM 569 O O . GLN A 1 74 ? -6.777 -34.688 14.93 1 92.69 74 GLN A O 1
ATOM 574 N N . LEU A 1 75 ? -5.742 -33.938 13.086 1 94.12 75 LEU A N 1
ATOM 575 C CA . LEU A 1 75 ? -5.309 -32.719 13.727 1 94.12 75 LEU A CA 1
ATOM 576 C C . LEU A 1 75 ? -6.508 -31.828 14.078 1 94.12 75 LEU A C 1
ATOM 578 O O . LEU A 1 75 ? -6.539 -31.219 15.148 1 94.12 75 LEU A O 1
ATOM 582 N N . ALA A 1 76 ? -7.496 -31.75 13.234 1 92.56 76 ALA A N 1
ATOM 583 C CA . ALA A 1 76 ? -8.672 -30.906 13.422 1 92.56 76 ALA A CA 1
ATOM 584 C C . ALA A 1 76 ? -9.477 -31.344 14.641 1 92.56 76 ALA A C 1
ATOM 586 O O . ALA A 1 76 ? -10.266 -30.562 15.188 1 92.56 76 ALA A O 1
ATOM 587 N N . GLU A 1 77 ? -9.195 -32.562 15.125 1 88.38 77 GLU A N 1
ATOM 588 C CA . GLU A 1 77 ? -9.93 -33.094 16.266 1 88.38 77 GLU A CA 1
ATOM 589 C C . GLU A 1 77 ? -9.055 -33.125 17.516 1 88.38 77 GLU A C 1
ATOM 591 O O . GLU A 1 77 ? -9.477 -33.625 18.562 1 88.38 77 GLU A O 1
ATOM 596 N N . GLY A 1 78 ? -7.91 -32.594 17.406 1 88.19 78 GLY A N 1
ATOM 597 C CA . GLY A 1 78 ? -6.973 -32.656 18.516 1 88.19 78 GLY A CA 1
ATOM 598 C C . GLY A 1 78 ? -7.082 -31.469 19.453 1 88.19 78 GLY A C 1
ATOM 599 O O . GLY A 1 78 ? -8.172 -30.938 19.672 1 88.19 78 GLY A O 1
ATOM 600 N N . SER A 1 79 ? -5.996 -31.156 20.125 1 89.06 79 SER A N 1
ATOM 601 C CA . SER A 1 79 ? -5.922 -30.016 21.047 1 89.06 79 SER A CA 1
ATOM 602 C C . SER A 1 79 ? -6.16 -28.703 20.312 1 89.06 79 SER A C 1
ATOM 604 O O . SER A 1 79 ? -6.258 -28.672 19.078 1 89.06 79 SER A O 1
ATOM 606 N N . ALA A 1 80 ? -6.293 -27.672 21.125 1 89.19 80 ALA A N 1
ATOM 607 C CA . ALA A 1 80 ? -6.574 -26.359 20.531 1 89.19 80 ALA A CA 1
ATOM 608 C C . ALA A 1 80 ? -5.484 -25.969 19.531 1 89.19 80 ALA A C 1
ATOM 610 O O . ALA A 1 80 ? -5.777 -25.469 18.453 1 89.19 80 ALA A O 1
ATOM 611 N N . GLN A 1 81 ? -4.281 -26.188 19.938 1 92.31 81 GLN A N 1
ATOM 612 C CA . GLN A 1 81 ? -3.162 -25.859 19.047 1 92.31 81 GLN A CA 1
ATOM 613 C C . GLN A 1 81 ? -3.148 -26.766 17.828 1 92.31 81 GLN A C 1
ATOM 615 O O . GLN A 1 81 ? -2.881 -26.312 16.719 1 92.31 81 GLN A O 1
ATOM 620 N N . ALA A 1 82 ? -3.387 -28.047 18.016 1 94.31 82 ALA A N 1
ATOM 621 C CA . ALA A 1 82 ? -3.455 -28.984 16.906 1 94.31 82 ALA A CA 1
ATOM 622 C C . ALA A 1 82 ? -4.602 -28.656 15.953 1 94.31 82 ALA A C 1
ATOM 624 O O . ALA A 1 82 ? -4.449 -28.719 14.734 1 94.31 82 ALA A O 1
ATOM 625 N N . ARG A 1 83 ? -5.664 -28.297 16.594 1 95.12 83 ARG A N 1
ATOM 626 C CA . ARG A 1 83 ? -6.828 -27.922 15.805 1 95.12 83 ARG A CA 1
ATOM 627 C C . ARG A 1 83 ? -6.516 -26.719 14.922 1 95.12 83 ARG A C 1
ATOM 629 O O . ARG A 1 83 ? -6.93 -26.672 13.758 1 95.12 83 ARG A O 1
ATOM 636 N N . ARG A 1 84 ? -5.84 -25.781 15.445 1 95.69 84 ARG A N 1
ATOM 637 C CA . ARG A 1 84 ? -5.426 -24.609 14.672 1 95.69 84 ARG A CA 1
ATOM 638 C C . ARG A 1 84 ? -4.594 -25.031 13.461 1 95.69 84 ARG A C 1
ATOM 640 O O . ARG A 1 84 ? -4.867 -24.594 12.336 1 95.69 84 ARG A O 1
ATOM 647 N N . VAL A 1 85 ? -3.656 -25.875 13.688 1 95.81 85 VAL A N 1
ATOM 648 C CA . VAL A 1 85 ? -2.775 -26.344 12.625 1 95.81 85 VAL A CA 1
ATOM 649 C C . VAL A 1 85 ? -3.59 -27.078 11.57 1 95.81 85 VAL A C 1
ATOM 651 O O . VAL A 1 85 ? -3.441 -26.828 10.367 1 95.81 85 VAL A O 1
ATOM 654 N N . GLY A 1 86 ? -4.434 -27.953 12.016 1 96.5 86 GLY A N 1
ATOM 655 C CA . GLY A 1 86 ? -5.254 -28.734 11.109 1 96.5 86 GLY A CA 1
ATOM 656 C C . GLY A 1 86 ? -6.113 -27.891 10.195 1 96.5 86 GLY A C 1
ATOM 657 O O . GLY A 1 86 ? -6.121 -28.094 8.977 1 96.5 86 GLY A O 1
ATOM 658 N N . TRP A 1 87 ? -6.758 -26.922 10.719 1 97.88 87 TRP A N 1
ATOM 659 C CA . TRP A 1 87 ? -7.684 -26.109 9.938 1 97.88 87 TRP A CA 1
ATOM 660 C C . TRP A 1 87 ? -6.926 -25.156 9.023 1 97.88 87 TRP A C 1
ATOM 662 O O . TRP A 1 87 ? -7.379 -24.859 7.914 1 97.88 87 TRP A O 1
ATOM 672 N N . GLU A 1 88 ? -5.812 -24.609 9.484 1 97.44 88 GLU A N 1
ATOM 673 C CA . GLU A 1 88 ? -5.008 -23.75 8.617 1 97.44 88 GLU A CA 1
ATOM 674 C C . GLU A 1 88 ? -4.508 -24.516 7.398 1 97.44 88 GLU A C 1
ATOM 676 O O . GLU A 1 88 ? -4.496 -23.984 6.285 1 97.44 88 GLU A O 1
ATOM 681 N N . LEU A 1 89 ? -4.133 -25.734 7.621 1 97.69 89 LEU A N 1
ATOM 682 C CA . LEU A 1 89 ? -3.68 -26.562 6.508 1 97.69 89 LEU A CA 1
ATOM 683 C C . LEU A 1 89 ? -4.848 -26.969 5.617 1 97.69 89 LEU A C 1
ATOM 685 O O . LEU A 1 89 ? -4.699 -27.062 4.398 1 97.69 89 LEU A O 1
ATOM 689 N N . LEU A 1 90 ? -5.992 -27.234 6.227 1 98.06 90 LEU A N 1
ATOM 690 C CA . LEU A 1 90 ? -7.184 -27.547 5.441 1 98.06 90 LEU A CA 1
ATOM 691 C C . LEU A 1 90 ? -7.562 -26.359 4.547 1 98.06 90 LEU A C 1
ATOM 693 O O . LEU A 1 90 ? -7.984 -26.547 3.406 1 98.06 90 LEU A O 1
ATOM 697 N N . LEU A 1 91 ? -7.434 -25.156 5.094 1 98 91 LEU A N 1
ATOM 698 C CA . LEU A 1 91 ? -7.711 -23.969 4.305 1 98 91 LEU A CA 1
ATOM 699 C C . LEU A 1 91 ? -6.77 -23.859 3.111 1 98 91 LEU A C 1
ATOM 701 O O . LEU A 1 91 ? -7.203 -23.594 1.991 1 98 91 LEU A O 1
ATOM 705 N N . THR A 1 92 ? -5.496 -24.141 3.35 1 97.69 92 THR A N 1
ATOM 706 C CA . THR A 1 92 ? -4.516 -24.125 2.271 1 97.69 92 THR A CA 1
ATOM 707 C C . THR A 1 92 ? -4.871 -25.156 1.206 1 97.69 92 THR A C 1
ATOM 709 O O . THR A 1 92 ? -4.75 -24.891 0.009 1 97.69 92 THR A O 1
ATOM 712 N N . THR A 1 93 ? -5.324 -26.297 1.635 1 97.94 93 THR A N 1
ATOM 713 C CA . THR A 1 93 ? -5.711 -27.375 0.725 1 97.94 93 THR A CA 1
ATOM 714 C C . THR A 1 93 ? -6.949 -26.984 -0.078 1 97.94 93 THR A C 1
ATOM 716 O O . THR A 1 93 ? -6.973 -27.125 -1.302 1 97.94 93 THR A O 1
ATOM 719 N N . ALA A 1 94 ? -7.902 -26.406 0.598 1 97.06 94 ALA A N 1
ATOM 720 C CA . ALA A 1 94 ? -9.164 -26.047 -0.04 1 97.06 94 ALA A CA 1
ATOM 721 C C . ALA A 1 94 ? -8.969 -24.938 -1.069 1 97.06 94 ALA A C 1
ATOM 723 O O . ALA A 1 94 ? -9.617 -24.938 -2.121 1 97.06 94 ALA A O 1
ATOM 724 N N . ARG A 1 95 ? -8.133 -24.031 -0.867 1 96.19 95 ARG A N 1
ATOM 725 C CA . ARG A 1 95 ? -7.891 -22.875 -1.738 1 96.19 95 ARG A CA 1
ATOM 726 C C . ARG A 1 95 ? -7.332 -23.328 -3.086 1 96.19 95 ARG A C 1
ATOM 728 O O . ARG A 1 95 ? -7.523 -22.641 -4.098 1 96.19 95 ARG A O 1
ATOM 735 N N . GLN A 1 96 ? -6.703 -24.5 -3.092 1 96.25 96 GLN A N 1
ATOM 736 C CA . GLN A 1 96 ? -6.02 -24.969 -4.293 1 96.25 96 GLN A CA 1
ATOM 737 C C . GLN A 1 96 ? -6.836 -26.031 -5.012 1 96.25 96 GLN A C 1
ATOM 739 O O . GLN A 1 96 ? -6.613 -26.312 -6.191 1 96.25 96 GLN A O 1
ATOM 744 N N . SER A 1 97 ? -7.734 -26.672 -4.312 1 96.25 97 SER A N 1
ATOM 745 C CA . SER A 1 97 ? -8.391 -27.891 -4.781 1 96.25 97 SER A CA 1
ATOM 746 C C . SER A 1 97 ? -9.32 -27.594 -5.953 1 96.25 97 SER A C 1
ATOM 748 O O . SER A 1 97 ? -9.992 -26.562 -5.977 1 96.25 97 SER A O 1
ATOM 750 N N . PRO A 1 98 ? -9.32 -28.531 -6.918 1 93.88 98 PRO A N 1
ATOM 751 C CA . PRO A 1 98 ? -10.281 -28.391 -8.016 1 93.88 98 PRO A CA 1
ATOM 752 C C . PRO A 1 98 ? -11.719 -28.609 -7.566 1 93.88 98 PRO A C 1
ATOM 754 O O . PRO A 1 98 ? -11.961 -29.031 -6.434 1 93.88 98 PRO A O 1
ATOM 757 N N . LEU A 1 99 ? -12.648 -28.359 -8.414 1 94.12 99 LEU A N 1
ATOM 758 C CA . LEU A 1 99 ? -14.07 -28.375 -8.086 1 94.12 99 LEU A CA 1
ATOM 759 C C . LEU A 1 99 ? -14.508 -29.781 -7.66 1 94.12 99 LEU A C 1
ATOM 761 O O . LEU A 1 99 ? -15.266 -29.938 -6.699 1 94.12 99 LEU A O 1
ATOM 765 N N . ALA A 1 100 ? -14.023 -30.812 -8.344 1 93.94 100 ALA A N 1
ATOM 766 C CA . ALA A 1 100 ? -14.414 -32.188 -8.047 1 93.94 100 ALA A CA 1
ATOM 767 C C . ALA A 1 100 ? -14.023 -32.594 -6.629 1 93.94 100 ALA A C 1
ATOM 769 O O . ALA A 1 100 ? -14.789 -33.25 -5.934 1 93.94 100 ALA A O 1
ATOM 770 N N . ARG A 1 101 ? -12.906 -32.156 -6.207 1 95.19 101 ARG A N 1
ATOM 771 C CA . ARG A 1 101 ? -12.438 -32.5 -4.863 1 95.19 101 ARG A CA 1
ATOM 772 C C . ARG A 1 101 ? -13.211 -31.719 -3.807 1 95.19 101 ARG A C 1
ATOM 774 O O . ARG A 1 101 ? -13.547 -32.25 -2.75 1 95.19 101 ARG A O 1
ATOM 781 N N . LEU A 1 102 ? -13.414 -30.469 -4.07 1 96.31 102 LEU A N 1
ATOM 782 C CA . LEU A 1 102 ? -14.203 -29.656 -3.143 1 96.31 102 LEU A CA 1
ATOM 783 C C . LEU A 1 102 ? -15.586 -30.25 -2.941 1 96.31 102 LEU A C 1
ATOM 785 O O . LEU A 1 102 ? -16.078 -30.312 -1.813 1 96.31 102 LEU A O 1
ATOM 789 N N . GLU A 1 103 ? -16.172 -30.672 -4.039 1 96.31 103 GLU A N 1
ATOM 790 C CA . GLU A 1 103 ? -17.5 -31.297 -3.967 1 96.31 103 GLU A CA 1
ATOM 791 C C . GLU A 1 103 ? -17.469 -32.562 -3.121 1 96.31 103 GLU A C 1
ATOM 793 O O . GLU A 1 103 ? -18.344 -32.781 -2.281 1 96.31 103 GLU A O 1
ATOM 798 N N . ALA A 1 104 ? -16.406 -33.312 -3.271 1 94.5 104 ALA A N 1
ATOM 799 C CA . ALA A 1 104 ? -16.281 -34.562 -2.557 1 94.5 104 ALA A CA 1
ATOM 800 C C . ALA A 1 104 ? -16.109 -34.344 -1.059 1 94.5 104 ALA A C 1
ATOM 802 O O . ALA A 1 104 ? -16.547 -35.156 -0.242 1 94.5 104 ALA A O 1
ATOM 803 N N . LEU A 1 105 ? -15.469 -33.281 -0.725 1 94 105 LEU A N 1
ATOM 804 C CA . LEU A 1 105 ? -15.141 -33 0.671 1 94 105 LEU A CA 1
ATOM 805 C C . LEU A 1 105 ? -16.188 -32.094 1.317 1 94 105 LEU A C 1
ATOM 807 O O . LEU A 1 105 ? -16.172 -31.922 2.535 1 94 105 LEU A O 1
ATOM 811 N N . ALA A 1 106 ? -17.094 -31.562 0.624 1 96.5 106 ALA A N 1
ATOM 812 C CA . ALA A 1 106 ? -17.984 -30.484 1.066 1 96.5 106 ALA A CA 1
ATOM 813 C C . ALA A 1 106 ? -18.797 -30.906 2.279 1 96.5 106 ALA A C 1
ATOM 815 O O . ALA A 1 106 ? -18.781 -30.234 3.312 1 96.5 106 ALA A O 1
ATOM 816 N N . SER A 1 107 ? -19.453 -32.062 2.227 1 95.81 107 SER A N 1
ATOM 817 C CA . SER A 1 107 ? -20.328 -32.5 3.311 1 95.81 107 SER A CA 1
ATOM 818 C C . SER A 1 107 ? -19.531 -32.781 4.582 1 95.81 107 SER A C 1
ATOM 820 O O . SER A 1 107 ? -19.906 -32.312 5.664 1 95.81 107 SER A O 1
ATOM 822 N N . LYS A 1 108 ? -18.469 -33.469 4.41 1 95.19 108 LYS A N 1
ATOM 823 C CA . LYS A 1 108 ? -17.656 -33.875 5.551 1 95.19 108 LYS A CA 1
ATOM 824 C C . LYS A 1 108 ? -17.062 -32.656 6.258 1 95.19 108 LYS A C 1
ATOM 826 O O . LYS A 1 108 ? -17.109 -32.562 7.484 1 95.19 108 LYS A O 1
ATOM 831 N N . LEU A 1 109 ? -16.516 -31.781 5.527 1 97.25 109 LEU A N 1
ATOM 832 C CA . LEU A 1 109 ? -15.836 -30.625 6.102 1 97.25 109 LEU A CA 1
ATOM 833 C C . LEU A 1 109 ? -16.844 -29.625 6.66 1 97.25 109 LEU A C 1
ATOM 835 O O . LEU A 1 109 ? -16.609 -29.031 7.711 1 97.25 109 LEU A O 1
ATOM 839 N N . LEU A 1 110 ? -17.938 -29.406 5.992 1 98 110 LEU A N 1
ATOM 840 C CA . LEU A 1 110 ? -18.953 -28.469 6.48 1 98 110 LEU A CA 1
ATOM 841 C C . LEU A 1 110 ? -19.531 -28.938 7.809 1 98 110 LEU A C 1
ATOM 843 O O . LEU A 1 110 ? -19.812 -28.125 8.695 1 98 110 LEU A O 1
ATOM 847 N N . GLU A 1 111 ? -19.703 -30.219 7.93 1 97.62 111 GLU A N 1
ATOM 848 C CA . GLU A 1 111 ? -20.172 -30.766 9.195 1 97.62 111 GLU A CA 1
ATOM 849 C C . GLU A 1 111 ? -19.219 -30.438 10.336 1 97.62 111 GLU A C 1
ATOM 851 O O . GLU A 1 111 ? -19.641 -30.062 11.43 1 97.62 111 GLU A O 1
ATOM 856 N N . ARG A 1 112 ? -18.047 -30.609 10.078 1 97.12 112 ARG A N 1
ATOM 857 C CA . ARG A 1 112 ? -17.031 -30.359 11.086 1 97.12 112 ARG A CA 1
ATOM 858 C C . ARG A 1 112 ? -16.938 -28.859 11.398 1 97.12 112 ARG A C 1
ATOM 860 O O . ARG A 1 112 ? -16.641 -28.484 12.531 1 97.12 112 ARG A O 1
ATOM 867 N N . VAL A 1 113 ? -17.109 -28 10.383 1 98.06 113 VAL A N 1
ATOM 868 C CA . VAL A 1 113 ? -17.125 -26.547 10.609 1 98.06 113 VAL A CA 1
ATOM 869 C C . VAL A 1 113 ? -18.281 -26.188 11.547 1 98.06 113 VAL A C 1
ATOM 871 O O . VAL A 1 113 ? -18.094 -25.406 12.484 1 98.06 113 VAL A O 1
ATOM 874 N N . VAL A 1 114 ? -19.422 -26.812 11.305 1 97.88 114 VAL A N 1
ATOM 875 C CA . VAL A 1 114 ? -20.578 -26.547 12.141 1 97.88 114 VAL A CA 1
ATOM 876 C C . VAL A 1 114 ? -20.297 -26.938 13.586 1 97.88 114 VAL A C 1
ATOM 878 O O . VAL A 1 114 ? -20.547 -26.172 14.508 1 97.88 114 VAL A O 1
ATOM 881 N N . LYS A 1 115 ? -19.703 -28.031 13.695 1 96.31 115 LYS A N 1
ATOM 882 C CA . LYS A 1 115 ? -19.375 -28.531 15.031 1 96.31 115 LYS A CA 1
ATOM 883 C C . LYS A 1 115 ? -18.391 -27.609 15.734 1 96.31 115 LYS A C 1
ATOM 885 O O . LYS A 1 115 ? -18.562 -27.281 16.906 1 96.31 115 LYS A O 1
ATOM 890 N N . LEU A 1 116 ? -17.438 -27.188 15.062 1 96.31 116 LEU A N 1
ATOM 891 C CA . LEU A 1 116 ? -16.406 -26.328 15.633 1 96.31 116 LEU A CA 1
ATOM 892 C C . LEU A 1 116 ? -17 -25 16.078 1 96.31 116 LEU A C 1
ATOM 894 O O . LEU A 1 116 ? -16.688 -24.516 17.172 1 96.31 116 LEU A O 1
ATOM 898 N N . LEU A 1 117 ? -17.812 -24.344 15.227 1 96.12 117 LEU A N 1
ATOM 899 C CA . LEU A 1 117 ? -18.391 -23.047 15.547 1 96.12 117 LEU A CA 1
ATOM 900 C C . LEU A 1 117 ? -19.344 -23.156 16.734 1 96.12 117 LEU A C 1
ATOM 902 O O . LEU A 1 117 ? -19.406 -22.266 17.578 1 96.12 117 LEU A O 1
ATOM 906 N N . LYS A 1 118 ? -20.047 -24.25 16.797 1 95.62 118 LYS A N 1
ATOM 907 C CA . LYS A 1 118 ? -20.938 -24.469 17.922 1 95.62 118 LYS A CA 1
ATOM 908 C C . LYS A 1 118 ? -20.156 -24.609 19.219 1 95.62 118 LYS A C 1
ATOM 910 O O . LYS A 1 118 ? -20.562 -24.078 20.266 1 95.62 118 LYS A O 1
ATOM 915 N N . GLN A 1 119 ? -19.094 -25.281 19.109 1 93.44 119 GLN A N 1
ATOM 916 C CA . GLN A 1 119 ? -18.234 -25.453 20.281 1 93.44 119 GLN A CA 1
ATOM 917 C C . GLN A 1 119 ? -17.672 -24.109 20.75 1 93.44 119 GLN A C 1
ATOM 919 O O . GLN A 1 119 ? -17.625 -23.828 21.953 1 93.44 119 GLN A O 1
ATOM 924 N N . LEU A 1 120 ? -17.234 -23.344 19.828 1 93.19 120 LEU A N 1
ATOM 925 C CA . LEU A 1 120 ? -16.688 -22.031 20.172 1 93.19 120 LEU A CA 1
ATOM 926 C C . LEU A 1 120 ? -17.766 -21.141 20.781 1 93.19 120 LEU A C 1
ATOM 928 O O . LEU A 1 120 ? -17.484 -20.375 21.703 1 93.19 120 LEU A O 1
ATOM 932 N N . GLN A 1 121 ? -18.922 -21.219 20.281 1 91.56 121 GLN A N 1
ATOM 933 C CA . GLN A 1 121 ? -20.047 -20.438 20.797 1 91.56 121 GLN A CA 1
ATOM 934 C C . GLN A 1 121 ? -20.359 -20.797 22.234 1 91.56 121 GLN A C 1
ATOM 936 O O . GLN A 1 121 ? -20.672 -19.922 23.047 1 91.56 121 GLN A O 1
ATOM 941 N N . ALA A 1 122 ? -20.156 -21.984 22.469 1 91.06 122 ALA A N 1
ATOM 942 C CA . ALA A 1 122 ? -20.5 -22.484 23.812 1 91.06 122 ALA A CA 1
ATOM 943 C C . ALA A 1 122 ? -19.375 -22.203 24.797 1 91.06 122 ALA A C 1
ATOM 945 O O . ALA A 1 122 ? -19.594 -22.156 26 1 91.06 122 ALA A O 1
ATOM 946 N N . SER A 1 123 ? -18.234 -22.016 24.266 1 87.62 123 SER A N 1
ATOM 947 C CA . SER A 1 123 ? -17.094 -21.812 25.141 1 87.62 123 SER A CA 1
ATOM 948 C C . SER A 1 123 ? -17.125 -20.422 25.766 1 87.62 123 SER A C 1
ATOM 950 O O . SER A 1 123 ? -17.438 -19.438 25.078 1 87.62 123 SER A O 1
ATOM 952 N N . LYS A 1 124 ? -16.797 -20.234 27.047 1 77.5 124 LYS A N 1
ATOM 953 C CA . LYS A 1 124 ? -16.797 -18.953 27.766 1 77.5 124 LYS A CA 1
ATOM 954 C C . LYS A 1 124 ? -15.414 -18.312 27.75 1 77.5 124 LYS A C 1
ATOM 956 O O . LYS A 1 124 ? -15.273 -17.125 28.016 1 77.5 124 LYS A O 1
ATOM 961 N N . THR A 1 125 ? -14.352 -19.172 27.438 1 79.56 125 THR A N 1
ATOM 962 C CA . THR A 1 125 ? -12.992 -18.656 27.516 1 79.56 125 THR A CA 1
ATOM 963 C C . THR A 1 125 ? -12.484 -18.281 26.125 1 79.56 125 THR A C 1
ATOM 965 O O . THR A 1 125 ? -12.758 -19 25.141 1 79.56 125 THR A O 1
ATOM 968 N N . GLN A 1 126 ? -11.922 -17.094 26.141 1 79.25 126 GLN A N 1
ATOM 969 C CA . GLN A 1 126 ? -11.273 -16.688 24.891 1 79.25 126 GLN A CA 1
ATOM 970 C C . GLN A 1 126 ? -9.906 -17.344 24.734 1 79.25 126 GLN A C 1
ATOM 972 O O . GLN A 1 126 ? -9.023 -17.172 25.578 1 79.25 126 GLN A O 1
ATOM 977 N N . ASP A 1 127 ? -9.875 -18.281 23.766 1 89 127 ASP A N 1
ATOM 978 C CA . ASP A 1 127 ? -8.633 -18.969 23.422 1 89 127 ASP A CA 1
ATOM 979 C C . ASP A 1 127 ? -8.156 -18.562 22.031 1 89 127 ASP A C 1
ATOM 981 O O . ASP A 1 127 ? -8.836 -18.797 21.031 1 89 127 ASP A O 1
ATOM 985 N N . ASP A 1 128 ? -6.965 -18.031 22.062 1 91.56 128 ASP A N 1
ATOM 986 C CA . ASP A 1 128 ? -6.43 -17.484 20.812 1 91.56 128 ASP A CA 1
ATOM 987 C C . ASP A 1 128 ? -6.312 -18.578 19.75 1 91.56 128 ASP A C 1
ATOM 989 O O . ASP A 1 128 ? -6.617 -18.344 18.578 1 91.56 128 ASP A O 1
ATOM 993 N N . ASP A 1 129 ? -5.938 -19.766 20.109 1 93 129 ASP A N 1
ATOM 994 C CA . ASP A 1 129 ? -5.777 -20.859 19.156 1 93 129 ASP A CA 1
ATOM 995 C C . ASP A 1 129 ? -7.129 -21.312 18.609 1 93 129 ASP A C 1
ATOM 997 O O . ASP A 1 129 ? -7.258 -21.625 17.438 1 93 129 ASP A O 1
ATOM 1001 N N . ALA A 1 130 ? -8.062 -21.328 19.469 1 94 130 ALA A N 1
ATOM 1002 C CA . ALA A 1 130 ? -9.398 -21.734 19.047 1 94 130 ALA A CA 1
ATOM 1003 C C . ALA A 1 130 ? -10 -20.75 18.062 1 94 130 ALA A C 1
ATOM 1005 O O . ALA A 1 130 ? -10.656 -21.141 17.094 1 94 130 ALA A O 1
ATOM 1006 N N . GLU A 1 131 ? -9.781 -19.547 18.281 1 95.06 131 GLU A N 1
ATOM 1007 C CA . GLU A 1 131 ? -10.312 -18.516 17.391 1 95.06 131 GLU A CA 1
ATOM 1008 C C . GLU A 1 131 ? -9.617 -18.531 16.031 1 95.06 131 GLU A C 1
ATOM 1010 O O . GLU A 1 131 ? -10.25 -18.312 15.008 1 95.06 131 GLU A O 1
ATOM 1015 N N . LEU A 1 132 ? -8.328 -18.766 16.094 1 96.31 132 LEU A N 1
ATOM 1016 C CA . LEU A 1 132 ? -7.602 -18.875 14.828 1 96.31 132 LEU A CA 1
ATOM 1017 C C . LEU A 1 132 ? -8.07 -20.094 14.031 1 96.31 132 LEU A C 1
ATOM 1019 O O . LEU A 1 132 ? -8.172 -20.031 12.805 1 96.31 132 LEU A O 1
ATOM 1023 N N . ALA A 1 133 ? -8.359 -21.156 14.672 1 97.06 133 ALA A N 1
ATOM 1024 C CA . ALA A 1 133 ? -8.906 -22.344 14.023 1 97.06 133 ALA A CA 1
ATOM 1025 C C . ALA A 1 133 ? -10.266 -22.047 13.391 1 97.06 133 ALA A C 1
ATOM 1027 O O . ALA A 1 133 ? -10.523 -22.438 12.25 1 97.06 133 ALA A O 1
ATOM 1028 N N . ALA A 1 134 ? -11.055 -21.375 14.141 1 97 134 ALA A N 1
ATOM 1029 C CA . ALA A 1 134 ? -12.391 -21.031 13.648 1 97 134 ALA A CA 1
ATOM 1030 C C . ALA A 1 134 ? -12.297 -20.109 12.438 1 97 134 ALA A C 1
ATOM 1032 O O . ALA A 1 134 ? -13.094 -20.219 11.5 1 97 134 ALA A O 1
ATOM 1033 N N . ALA A 1 135 ? -11.383 -19.172 12.484 1 97.56 135 ALA A N 1
ATOM 1034 C CA . ALA A 1 135 ? -11.18 -18.281 11.344 1 97.56 135 ALA A CA 1
ATOM 1035 C C . ALA A 1 135 ? -10.82 -19.062 10.086 1 97.56 135 ALA A C 1
ATOM 1037 O O . ALA A 1 135 ? -11.375 -18.828 9.016 1 97.56 135 ALA A O 1
ATOM 1038 N N . SER A 1 136 ? -9.922 -20.016 10.227 1 98.12 136 SER A N 1
ATOM 1039 C CA . SER A 1 136 ? -9.539 -20.859 9.086 1 98.12 136 SER A CA 1
ATOM 1040 C C . SER A 1 136 ? -10.695 -21.734 8.633 1 98.12 136 SER A C 1
ATOM 1042 O O . SER A 1 136 ? -10.859 -21.969 7.434 1 98.12 136 SER A O 1
ATOM 1044 N N . ALA A 1 137 ? -11.43 -22.219 9.602 1 98.31 137 ALA A N 1
ATOM 1045 C CA . ALA A 1 137 ? -12.602 -23.016 9.266 1 98.31 137 ALA A CA 1
ATOM 1046 C C . ALA A 1 137 ? -13.602 -22.203 8.43 1 98.31 137 ALA A C 1
ATOM 1048 O O . ALA A 1 137 ? -14.203 -22.734 7.496 1 98.31 137 ALA A O 1
ATOM 1049 N N . CYS A 1 138 ? -13.766 -20.969 8.781 1 98.19 138 CYS A N 1
ATOM 1050 C CA . CYS A 1 138 ? -14.625 -20.094 7.984 1 98.19 138 CYS A CA 1
ATOM 1051 C C . CYS A 1 138 ? -14.086 -19.938 6.566 1 98.19 138 CYS A C 1
ATOM 1053 O O . CYS A 1 138 ? -14.852 -19.922 5.602 1 98.19 138 CYS A O 1
ATOM 1055 N N . GLY A 1 139 ? -12.789 -19.859 6.465 1 97.94 139 GLY A N 1
ATOM 1056 C CA . GLY A 1 139 ? -12.18 -19.812 5.148 1 97.94 139 GLY A CA 1
ATOM 1057 C C . GLY A 1 139 ? -12.43 -21.062 4.332 1 97.94 139 GLY A C 1
ATOM 1058 O O . GLY A 1 139 ? -12.656 -20.984 3.121 1 97.94 139 GLY A O 1
ATOM 1059 N N . VAL A 1 140 ? -12.375 -22.188 4.988 1 98.12 140 VAL A N 1
ATOM 1060 C CA . VAL A 1 140 ? -12.656 -23.453 4.32 1 98.12 140 VAL A CA 1
ATOM 1061 C C . VAL A 1 140 ? -14.109 -23.484 3.85 1 98.12 140 VAL A C 1
ATOM 1063 O O . VAL A 1 140 ? -14.391 -23.844 2.707 1 98.12 140 VAL A O 1
ATOM 1066 N N . ALA A 1 141 ? -14.977 -23.078 4.707 1 98.19 141 ALA A N 1
ATOM 1067 C CA . ALA A 1 141 ? -16.391 -23.031 4.344 1 98.19 141 ALA A CA 1
ATOM 1068 C C . ALA A 1 141 ? -16.625 -22.125 3.143 1 98.19 141 ALA A C 1
ATOM 1070 O O . ALA A 1 141 ? -17.406 -22.453 2.25 1 98.19 141 ALA A O 1
ATOM 1071 N N . MET A 1 142 ? -15.961 -21.031 3.104 1 97 142 MET A N 1
ATOM 1072 C CA . MET A 1 142 ? -16.062 -20.094 1.988 1 97 142 MET A CA 1
ATOM 1073 C C . MET A 1 142 ? -15.625 -20.75 0.684 1 97 142 MET A C 1
ATOM 1075 O O . MET A 1 142 ? -16.312 -20.625 -0.336 1 97 142 MET A O 1
ATOM 1079 N N . SER A 1 143 ? -14.555 -21.484 0.774 1 96.06 143 SER A N 1
ATOM 1080 C CA . SER A 1 143 ? -14.031 -22.156 -0.409 1 96.06 143 SER A CA 1
ATOM 1081 C C . SER A 1 143 ? -15 -23.219 -0.916 1 96.06 143 SER A C 1
ATOM 1083 O O . SER A 1 143 ? -15.141 -23.422 -2.125 1 96.06 143 SER A O 1
ATOM 1085 N N . LEU A 1 144 ? -15.688 -23.844 -0.024 1 96.81 144 LEU A N 1
ATOM 1086 C CA . LEU A 1 144 ? -16.594 -24.938 -0.369 1 96.81 144 LEU A CA 1
ATOM 1087 C C . LEU A 1 144 ? -17.922 -24.391 -0.897 1 96.81 144 LEU A C 1
ATOM 1089 O O . LEU A 1 144 ? -18.484 -24.938 -1.843 1 96.81 144 LEU A O 1
ATOM 1093 N N . LEU A 1 145 ? -18.359 -23.281 -0.353 1 96.5 145 LEU A N 1
ATOM 1094 C CA . LEU A 1 145 ? -19.719 -22.844 -0.61 1 96.5 145 LEU A CA 1
ATOM 1095 C C . LEU A 1 145 ? -19.75 -21.797 -1.729 1 96.5 145 LEU A C 1
ATOM 1097 O O . LEU A 1 145 ? -20.812 -21.516 -2.287 1 96.5 145 LEU A O 1
ATOM 1101 N N . ARG A 1 146 ? -18.688 -21.266 -2.082 1 92.12 146 ARG A N 1
ATOM 1102 C CA . ARG A 1 146 ? -18.609 -20.25 -3.123 1 92.12 146 ARG A CA 1
ATOM 1103 C C . ARG A 1 146 ? -19.141 -20.781 -4.449 1 92.12 146 ARG A C 1
ATOM 1105 O O . ARG A 1 146 ? -19.781 -20.031 -5.207 1 92.12 146 ARG A O 1
ATOM 1112 N N . HIS A 1 147 ? -18.938 -22.062 -4.691 1 88.69 147 HIS A N 1
ATOM 1113 C CA . HIS A 1 147 ? -19.359 -22.656 -5.961 1 88.69 147 HIS A CA 1
ATOM 1114 C C . HIS A 1 147 ? -20.375 -23.766 -5.75 1 88.69 147 HIS A C 1
ATOM 1116 O O . HIS A 1 147 ? -20.391 -24.75 -6.477 1 88.69 147 HIS A O 1
ATOM 1122 N N . VAL A 1 148 ? -21.156 -23.578 -4.84 1 93.12 148 VAL A N 1
ATOM 1123 C CA . VAL A 1 148 ? -22.125 -24.609 -4.469 1 93.12 148 VAL A CA 1
ATOM 1124 C C . VAL A 1 148 ? -23.078 -24.875 -5.633 1 93.12 148 VAL A C 1
ATOM 1126 O O . VAL A 1 148 ? -23.547 -26 -5.82 1 93.12 148 VAL A O 1
ATOM 1129 N N . ASP A 1 149 ? -23.312 -23.859 -6.484 1 89.88 149 ASP A N 1
ATOM 1130 C CA . ASP A 1 149 ? -24.219 -23.984 -7.613 1 89.88 149 ASP A CA 1
ATOM 1131 C C . ASP A 1 149 ? -23.656 -24.906 -8.688 1 89.88 149 ASP A C 1
ATOM 1133 O O . ASP A 1 149 ? -24.391 -25.438 -9.516 1 89.88 149 ASP A O 1
ATOM 1137 N N . SER A 1 150 ? -22.375 -25.109 -8.641 1 91.56 150 SER A N 1
ATOM 1138 C CA . SER A 1 150 ? -21.719 -25.953 -9.641 1 91.56 150 SER A CA 1
ATOM 1139 C C . SER A 1 150 ? -21.656 -27.406 -9.188 1 91.56 150 SER A C 1
ATOM 1141 O O . SER A 1 150 ? -21.234 -28.281 -9.953 1 91.56 150 SER A O 1
ATOM 1143 N N . TYR A 1 151 ? -22.094 -27.672 -8.016 1 94.31 151 TYR A N 1
ATOM 1144 C CA . TYR A 1 151 ? -22.109 -29.031 -7.5 1 94.31 151 TYR A CA 1
ATOM 1145 C C . TYR A 1 151 ? -23.219 -29.844 -8.133 1 94.31 151 TYR A C 1
ATOM 1147 O O . TYR A 1 151 ? -24.172 -29.297 -8.695 1 94.31 151 TYR A O 1
ATOM 1155 N N . SER A 1 152 ? -23.031 -31.188 -7.957 1 94.56 152 SER A N 1
ATOM 1156 C CA . SER A 1 152 ? -24.125 -32.062 -8.312 1 94.56 152 SER A CA 1
ATOM 1157 C C . SER A 1 152 ? -25.359 -31.797 -7.453 1 94.56 152 SER A C 1
ATOM 1159 O O . SER A 1 152 ? -25.234 -31.281 -6.34 1 94.56 152 SER A O 1
ATOM 1161 N N . PRO A 1 153 ? -26.516 -32.031 -7.996 1 94.94 153 PRO A N 1
ATOM 1162 C CA . PRO A 1 153 ? -27.734 -31.703 -7.262 1 94.94 153 PRO A CA 1
ATOM 1163 C C . PRO A 1 153 ? -27.766 -32.312 -5.863 1 94.94 153 PRO A C 1
ATOM 1165 O O . PRO A 1 153 ? -28.203 -31.656 -4.91 1 94.94 153 PRO A O 1
ATOM 1168 N N . ASP A 1 154 ? -27.297 -33.562 -5.691 1 95.5 154 ASP A N 1
ATOM 1169 C CA . ASP A 1 154 ? -27.297 -34.188 -4.383 1 95.5 154 ASP A CA 1
ATOM 1170 C C . ASP A 1 154 ? -26.312 -33.5 -3.439 1 95.5 154 ASP A C 1
ATOM 1172 O O . ASP A 1 154 ? -26.625 -33.219 -2.281 1 95.5 154 ASP A O 1
ATOM 1176 N N . ALA A 1 155 ? -25.188 -33.25 -3.953 1 95.69 155 ALA A N 1
ATOM 1177 C CA . ALA A 1 155 ? -24.156 -32.594 -3.16 1 95.69 155 ALA A CA 1
ATOM 1178 C C . ALA A 1 155 ? -24.562 -31.188 -2.795 1 95.69 155 ALA A C 1
ATOM 1180 O O . ALA A 1 155 ? -24.281 -30.703 -1.694 1 95.69 155 ALA A O 1
ATOM 1181 N N . ARG A 1 156 ? -25.219 -30.531 -3.756 1 95.81 156 ARG A N 1
ATOM 1182 C CA . ARG A 1 156 ? -25.703 -29.188 -3.525 1 95.81 156 ARG A CA 1
ATOM 1183 C C . ARG A 1 156 ? -26.75 -29.156 -2.41 1 95.81 156 ARG A C 1
ATOM 1185 O O . ARG A 1 156 ? -26.688 -28.312 -1.518 1 95.81 156 ARG A O 1
ATOM 1192 N N . ARG A 1 157 ? -27.641 -30.078 -2.385 1 96 157 ARG A N 1
ATOM 1193 C CA . ARG A 1 157 ? -28.688 -30.156 -1.362 1 96 157 ARG A CA 1
ATOM 1194 C C . ARG A 1 157 ? -28.078 -30.375 0.019 1 96 157 ARG A C 1
ATOM 1196 O O . ARG A 1 157 ? -28.438 -29.703 0.98 1 96 157 ARG A O 1
ATOM 1203 N N . GLU A 1 158 ? -27.172 -31.312 0.084 1 96.38 158 GLU A N 1
ATOM 1204 C CA . GLU A 1 158 ? -26.516 -31.594 1.357 1 96.38 158 GLU A CA 1
ATOM 1205 C C . GLU A 1 158 ? -25.75 -30.375 1.875 1 96.38 158 GLU A C 1
ATOM 1207 O O . GLU A 1 158 ? -25.812 -30.062 3.064 1 96.38 158 GLU A O 1
ATOM 1212 N N . ALA A 1 159 ? -25.031 -29.75 0.961 1 96.62 159 ALA A N 1
ATOM 1213 C CA . ALA A 1 159 ? -24.25 -28.578 1.329 1 96.62 159 ALA A CA 1
ATOM 1214 C C . ALA A 1 159 ? -25.156 -27.453 1.841 1 96.62 159 ALA A C 1
ATOM 1216 O O . ALA A 1 159 ? -24.828 -26.797 2.828 1 96.62 159 ALA A O 1
ATOM 1217 N N . LEU A 1 160 ? -26.25 -27.25 1.18 1 95.75 160 LEU A N 1
ATOM 1218 C CA . LEU A 1 160 ? -27.172 -26.188 1.562 1 95.75 160 LEU A CA 1
ATOM 1219 C C . LEU A 1 160 ? -27.859 -26.5 2.891 1 95.75 160 LEU A C 1
ATOM 1221 O O . LEU A 1 160 ? -28.141 -25.594 3.674 1 95.75 160 LEU A O 1
ATOM 1225 N N . GLU A 1 161 ? -28.078 -27.734 3.148 1 96.38 161 GLU A N 1
ATOM 1226 C CA . GLU A 1 161 ? -28.609 -28.141 4.445 1 96.38 161 GLU A CA 1
ATOM 1227 C C . GLU A 1 161 ? -27.625 -27.828 5.57 1 96.38 161 GLU A C 1
ATOM 1229 O O . GLU A 1 161 ? -28.016 -27.328 6.629 1 96.38 161 GLU A O 1
ATOM 1234 N N . LEU A 1 162 ? -26.469 -28.172 5.332 1 97.19 162 LEU A N 1
ATOM 1235 C CA . LEU A 1 162 ? -25.438 -27.906 6.328 1 97.19 162 LEU A CA 1
ATOM 1236 C C . LEU A 1 162 ? -25.219 -26.406 6.484 1 97.19 162 LEU A C 1
ATOM 1238 O O . LEU A 1 162 ? -24.906 -25.922 7.582 1 97.19 162 LEU A O 1
ATOM 1242 N N . LEU A 1 163 ? -25.328 -25.688 5.336 1 97.44 163 LEU A N 1
ATOM 1243 C CA . LEU A 1 163 ? -25.234 -24.234 5.398 1 97.44 163 LEU A CA 1
ATOM 1244 C C . LEU A 1 163 ? -26.297 -23.656 6.328 1 97.44 163 LEU A C 1
ATOM 1246 O O . LEU A 1 163 ? -26.016 -22.766 7.141 1 97.44 163 LEU A O 1
ATOM 1250 N N . ALA A 1 164 ? -27.438 -24.172 6.27 1 95.75 164 ALA A N 1
ATOM 1251 C CA . ALA A 1 164 ? -28.531 -23.703 7.129 1 95.75 164 ALA A CA 1
ATOM 1252 C C . ALA A 1 164 ? -28.188 -23.906 8.602 1 95.75 164 ALA A C 1
ATOM 1254 O O . ALA A 1 164 ? -28.469 -23.047 9.438 1 95.75 164 ALA A O 1
ATOM 1255 N N . LYS A 1 165 ? -27.547 -25.047 8.852 1 96.56 165 LYS A N 1
ATOM 1256 C CA . LYS A 1 165 ? -27.156 -25.359 10.219 1 96.56 165 LYS A CA 1
ATOM 1257 C C . LYS A 1 165 ? -26 -24.484 10.672 1 96.56 165 LYS A C 1
ATOM 1259 O O . LYS A 1 165 ? -25.828 -24.219 11.867 1 96.56 165 LYS A O 1
ATOM 1264 N N . LEU A 1 166 ? -25.203 -24.062 9.766 1 97.62 166 LEU A N 1
ATOM 1265 C CA . LEU A 1 166 ? -24 -23.297 10.023 1 97.62 166 LEU A CA 1
ATOM 1266 C C . LEU A 1 166 ? -24.344 -21.844 10.352 1 97.62 166 LEU A C 1
ATOM 1268 O O . LEU A 1 166 ? -23.625 -21.188 11.109 1 97.62 166 LEU A O 1
ATOM 1272 N N . LEU A 1 167 ? -25.391 -21.297 9.844 1 97.06 167 LEU A N 1
ATOM 1273 C CA . LEU A 1 167 ? -25.688 -19.859 9.883 1 97.06 167 LEU A CA 1
ATOM 1274 C C . LEU A 1 167 ? -26 -19.406 11.305 1 97.06 167 LEU A C 1
ATOM 1276 O O . LEU A 1 167 ? -25.578 -18.328 11.711 1 97.06 167 LEU A O 1
ATOM 1280 N N . GLN A 1 168 ? -26.578 -20.203 12.078 1 95.5 168 GLN A N 1
ATOM 1281 C CA . GLN A 1 168 ? -26.969 -19.797 13.43 1 95.5 168 GLN A CA 1
ATOM 1282 C C . GLN A 1 168 ? -25.734 -19.578 14.305 1 95.5 168 GLN A C 1
ATOM 1284 O O . GLN A 1 168 ? -25.562 -18.5 14.883 1 95.5 168 GLN A O 1
ATOM 1289 N N . PRO A 1 169 ? -24.891 -20.578 14.398 1 95.81 169 PRO A N 1
ATOM 1290 C CA . PRO A 1 169 ? -23.688 -20.328 15.188 1 95.81 169 PRO A CA 1
ATOM 1291 C C . PRO A 1 169 ? -22.812 -19.234 14.594 1 95.81 169 PRO A C 1
ATOM 1293 O O . PRO A 1 169 ? -22.156 -18.484 15.336 1 95.81 169 PRO A O 1
ATOM 1296 N N . LEU A 1 170 ? -22.766 -19.109 13.305 1 96.25 170 LEU A N 1
ATOM 1297 C CA . LEU A 1 170 ? -21.969 -18.094 12.641 1 96.25 170 LEU A CA 1
ATOM 1298 C C . LEU A 1 170 ? -22.438 -16.688 13.039 1 96.25 170 LEU A C 1
ATOM 1300 O O . LEU A 1 170 ? -21.625 -15.867 13.461 1 96.25 170 LEU A O 1
ATOM 1304 N N . VAL A 1 171 ? -23.703 -16.438 12.953 1 94.5 171 VAL A N 1
ATOM 1305 C CA . VAL A 1 171 ? -24.266 -15.117 13.25 1 94.5 171 VAL A CA 1
ATOM 1306 C C . VAL A 1 171 ? -24.188 -14.844 14.75 1 94.5 171 VAL A C 1
ATOM 1308 O O . VAL A 1 171 ? -23.938 -13.719 15.172 1 94.5 171 VAL A O 1
ATOM 1311 N N . ALA A 1 172 ? -24.328 -15.875 15.539 1 93.31 172 ALA A N 1
ATOM 1312 C CA . ALA A 1 172 ? -24.234 -15.727 16.984 1 93.31 172 ALA A CA 1
ATOM 1313 C C . ALA A 1 172 ? -22.828 -15.297 17.406 1 93.31 172 ALA A C 1
ATOM 1315 O O . ALA A 1 172 ? -22.656 -14.414 18.25 1 93.31 172 ALA A O 1
ATOM 1316 N N . LEU A 1 173 ? -21.875 -15.914 16.844 1 93.31 173 LEU A N 1
ATOM 1317 C CA . LEU A 1 173 ? -20.484 -15.586 17.141 1 93.31 173 LEU A CA 1
ATOM 1318 C C . LEU A 1 173 ? -20.141 -14.188 16.656 1 93.31 173 LEU A C 1
ATOM 1320 O O . LEU A 1 173 ? -19.359 -13.469 17.297 1 93.31 173 LEU A O 1
ATOM 1324 N N . LEU A 1 174 ? -20.625 -13.82 15.523 1 92.12 174 LEU A N 1
ATOM 1325 C CA . LEU A 1 174 ? -20.406 -12.492 14.961 1 92.12 174 LEU A CA 1
ATOM 1326 C C . LEU A 1 174 ? -20.953 -11.406 15.875 1 92.12 174 LEU A C 1
ATOM 1328 O O . LEU A 1 174 ? -20.375 -10.328 15.977 1 92.12 174 LEU A O 1
ATOM 1332 N N . SER A 1 175 ? -21.969 -11.742 16.5 1 88.88 175 SER A N 1
ATOM 1333 C CA . SER A 1 175 ? -22.609 -10.773 17.375 1 88.88 175 SER A CA 1
ATOM 1334 C C . SER A 1 175 ? -21.859 -10.664 18.703 1 88.88 175 SER A C 1
ATOM 1336 O O . SER A 1 175 ? -21.938 -9.641 19.391 1 88.88 175 SER A O 1
ATOM 1338 N N . ARG A 1 176 ? -21.078 -11.773 18.828 1 83.5 176 ARG A N 1
ATOM 1339 C CA . ARG A 1 176 ? -20.266 -11.766 20.047 1 83.5 176 ARG A CA 1
ATOM 1340 C C . ARG A 1 176 ? -18.906 -11.133 19.781 1 83.5 176 ARG A C 1
ATOM 1342 O O . ARG A 1 176 ? -18.328 -11.305 18.703 1 83.5 176 ARG A O 1
ATOM 1349 N N . LYS A 1 177 ? -18.594 -10 20.281 1 72.19 177 LYS A N 1
ATOM 1350 C CA . LYS A 1 177 ? -17.312 -9.352 20.016 1 72.19 177 LYS A CA 1
ATOM 1351 C C . LYS A 1 177 ? -16.156 -10.336 20.172 1 72.19 177 LYS A C 1
ATOM 1353 O O . LYS A 1 177 ? -15.82 -10.742 21.281 1 72.19 177 LYS A O 1
ATOM 1358 N N . SER A 1 178 ? -15.734 -10.961 19.031 1 82.5 178 SER A N 1
ATOM 1359 C CA . SER A 1 178 ? -14.609 -11.883 18.938 1 82.5 178 SER A CA 1
ATOM 1360 C C . SER A 1 178 ? -13.336 -11.164 18.5 1 82.5 178 SER A C 1
ATOM 1362 O O . SER A 1 178 ? -13.312 -9.938 18.422 1 82.5 178 SER A O 1
ATOM 1364 N N . SER A 1 179 ? -12.312 -12.008 18.438 1 88.81 179 SER A N 1
ATOM 1365 C CA . SER A 1 179 ? -11.047 -11.445 17.969 1 88.81 179 SER A CA 1
ATOM 1366 C C . SER A 1 179 ? -11.203 -10.844 16.578 1 88.81 179 SER A C 1
ATOM 1368 O O . SER A 1 179 ? -12.094 -11.227 15.828 1 88.81 179 SER A O 1
ATOM 1370 N N . ALA A 1 180 ? -10.438 -9.875 16.297 1 91.12 180 ALA A N 1
ATOM 1371 C CA . ALA A 1 180 ? -10.5 -9.188 15.008 1 91.12 180 ALA A CA 1
ATOM 1372 C C . ALA A 1 180 ? -10.281 -10.156 13.852 1 91.12 180 ALA A C 1
ATOM 1374 O O . ALA A 1 180 ? -10.922 -10.039 12.805 1 91.12 180 ALA A O 1
ATOM 1375 N N . VAL A 1 181 ? -9.383 -11.133 14.023 1 93.25 181 VAL A N 1
ATOM 1376 C CA . VAL A 1 181 ? -9.07 -12.094 12.977 1 93.25 181 VAL A CA 1
ATOM 1377 C C . VAL A 1 181 ? -10.297 -12.969 12.688 1 93.25 181 VAL A C 1
ATOM 1379 O O . VAL A 1 181 ? -10.633 -13.211 11.531 1 93.25 181 VAL A O 1
ATOM 1382 N N . LEU A 1 182 ? -10.93 -13.445 13.695 1 95.38 182 LEU A N 1
ATOM 1383 C CA . LEU A 1 182 ? -12.109 -14.281 13.523 1 95.38 182 LEU A CA 1
ATOM 1384 C C . LEU A 1 182 ? -13.258 -13.484 12.922 1 95.38 182 LEU A C 1
ATOM 1386 O O . LEU A 1 182 ? -13.938 -13.945 12 1 95.38 182 LEU A O 1
ATOM 1390 N N . MET A 1 183 ? -13.484 -12.281 13.375 1 94.44 183 MET A N 1
ATOM 1391 C CA . MET A 1 183 ? -14.562 -11.438 12.859 1 94.44 183 MET A CA 1
ATOM 1392 C C . MET A 1 183 ? -14.383 -11.172 11.367 1 94.44 183 MET A C 1
ATOM 1394 O O . MET A 1 183 ? -15.344 -11.211 10.602 1 94.44 183 MET A O 1
ATOM 1398 N N . ARG A 1 184 ? -13.211 -10.914 10.992 1 95.88 184 ARG A N 1
ATOM 1399 C CA . ARG A 1 184 ? -12.922 -10.688 9.578 1 95.88 184 ARG A CA 1
ATOM 1400 C C . ARG A 1 184 ? -13.273 -11.914 8.742 1 95.88 184 ARG A C 1
ATOM 1402 O O . ARG A 1 184 ? -13.906 -11.789 7.695 1 95.88 184 ARG A O 1
ATOM 1409 N N . ALA A 1 185 ? -12.82 -13.031 9.195 1 97.12 185 ALA A N 1
ATOM 1410 C CA . ALA A 1 185 ? -13.086 -14.266 8.469 1 97.12 185 ALA A CA 1
ATOM 1411 C C . ALA A 1 185 ? -14.586 -14.539 8.375 1 97.12 185 ALA A C 1
ATOM 1413 O O . ALA A 1 185 ? -15.078 -14.969 7.328 1 97.12 185 ALA A O 1
ATOM 1414 N N . GLN A 1 186 ? -15.297 -14.336 9.469 1 97.06 186 GLN A N 1
ATOM 1415 C CA . GLN A 1 186 ? -16.734 -14.539 9.484 1 97.06 186 GLN A CA 1
ATOM 1416 C C . GLN A 1 186 ? -17.438 -13.602 8.5 1 97.06 186 GLN A C 1
ATOM 1418 O O . GLN A 1 186 ? -18.312 -14.031 7.75 1 97.06 186 GLN A O 1
ATOM 1423 N N . LEU A 1 187 ? -17.031 -12.359 8.5 1 96.75 187 LEU A N 1
ATOM 1424 C CA . LEU A 1 187 ? -17.641 -11.375 7.617 1 96.75 187 LEU A CA 1
ATOM 1425 C C . LEU A 1 187 ? -17.328 -11.688 6.156 1 96.75 187 LEU A C 1
ATOM 1427 O O . LEU A 1 187 ? -18.188 -11.531 5.285 1 96.75 187 LEU A O 1
ATOM 1431 N N . GLU A 1 188 ? -16.172 -12.125 5.887 1 96.56 188 GLU A N 1
ATOM 1432 C CA . GLU A 1 188 ? -15.82 -12.531 4.527 1 96.56 188 GLU A CA 1
ATOM 1433 C C . GLU A 1 188 ? -16.672 -13.703 4.059 1 96.56 188 GLU A C 1
ATOM 1435 O O . GLU A 1 188 ? -17.078 -13.75 2.895 1 96.56 188 GLU A O 1
ATOM 1440 N N . LEU A 1 189 ? -16.844 -14.594 4.965 1 97.81 189 LEU A N 1
ATOM 1441 C CA . LEU A 1 189 ? -17.703 -15.727 4.637 1 97.81 189 LEU A CA 1
ATOM 1442 C C . LEU A 1 189 ? -19.125 -15.258 4.336 1 97.81 189 LEU A C 1
ATOM 1444 O O . LEU A 1 189 ? -19.719 -15.664 3.334 1 97.81 189 LEU A O 1
ATOM 1448 N N . VAL A 1 190 ? -19.656 -14.391 5.121 1 97.19 190 VAL A N 1
ATOM 1449 C CA . VAL A 1 190 ? -21.016 -13.891 4.934 1 97.19 190 VAL A CA 1
ATOM 1450 C C . VAL A 1 190 ? -21.109 -13.148 3.602 1 97.19 190 VAL A C 1
ATOM 1452 O O . VAL A 1 190 ? -22.062 -13.328 2.85 1 97.19 190 VAL A O 1
ATOM 1455 N N . VAL A 1 191 ? -20.125 -12.305 3.285 1 95.88 191 VAL A N 1
ATOM 1456 C CA . VAL A 1 191 ? -20.094 -11.562 2.031 1 95.88 191 VAL A CA 1
ATOM 1457 C C . VAL A 1 191 ? -20.078 -12.531 0.853 1 95.88 191 VAL A C 1
ATOM 1459 O O . VAL A 1 191 ? -20.797 -12.336 -0.13 1 95.88 191 VAL A O 1
ATOM 1462 N N . SER A 1 192 ? -19.375 -13.578 0.926 1 94.62 192 SER A N 1
ATOM 1463 C CA . SER A 1 192 ? -19.312 -14.586 -0.13 1 94.62 192 SER A CA 1
ATOM 1464 C C . SER A 1 192 ? -20.656 -15.281 -0.312 1 94.62 192 SER A C 1
ATOM 1466 O O . SER A 1 192 ? -21.078 -15.539 -1.44 1 94.62 192 SER A O 1
ATOM 1468 N N . LEU A 1 193 ? -21.219 -15.57 0.816 1 96.06 193 LEU A N 1
ATOM 1469 C CA . LEU A 1 193 ? -22.516 -16.234 0.771 1 96.06 193 LEU A CA 1
ATOM 1470 C C . LEU A 1 193 ? -23.578 -15.32 0.192 1 96.06 193 LEU A C 1
ATOM 1472 O O . LEU A 1 193 ? -24.516 -15.789 -0.463 1 96.06 193 LEU A O 1
ATOM 1476 N N . MET A 1 194 ? -23.484 -14.031 0.403 1 94.19 194 MET A N 1
ATOM 1477 C CA . MET A 1 194 ? -24.422 -13.07 -0.161 1 94.19 194 MET A CA 1
ATOM 1478 C C . MET A 1 194 ? -24.344 -13.055 -1.685 1 94.19 194 MET A C 1
ATOM 1480 O O . MET A 1 194 ? -25.297 -12.672 -2.357 1 94.19 194 MET A O 1
ATOM 1484 N N . ARG A 1 195 ? -23.297 -13.508 -2.188 1 89.94 195 ARG A N 1
ATOM 1485 C CA . ARG A 1 195 ? -23.109 -13.578 -3.635 1 89.94 195 ARG A CA 1
ATOM 1486 C C . ARG A 1 195 ? -23.531 -14.945 -4.172 1 89.94 195 ARG A C 1
ATOM 1488 O O . ARG A 1 195 ? -24.219 -15.031 -5.191 1 89.94 195 ARG A O 1
ATOM 1495 N N . SER A 1 196 ? -23.172 -15.977 -3.455 1 90.44 196 SER A N 1
ATOM 1496 C CA . SER A 1 196 ? -23.344 -17.328 -3.971 1 90.44 196 SER A CA 1
ATOM 1497 C C . SER A 1 196 ? -24.703 -17.906 -3.574 1 90.44 196 SER A C 1
ATOM 1499 O O . SER A 1 196 ? -25.328 -18.609 -4.355 1 90.44 196 SER A O 1
ATOM 1501 N N . SER A 1 197 ? -25.078 -17.609 -2.322 1 93.31 197 SER A N 1
ATOM 1502 C CA . SER A 1 197 ? -26.328 -18.156 -1.815 1 93.31 197 SER A CA 1
ATOM 1503 C C . SER A 1 197 ? -27.094 -17.125 -0.98 1 93.31 197 SER A C 1
ATOM 1505 O O . SER A 1 197 ? -27.359 -17.359 0.2 1 93.31 197 SER A O 1
ATOM 1507 N N . PRO A 1 198 ? -27.531 -16.094 -1.622 1 93.12 198 PRO A N 1
ATOM 1508 C CA . PRO A 1 198 ? -28.172 -15.016 -0.87 1 93.12 198 PRO A CA 1
ATOM 1509 C C . PRO A 1 198 ? -29.484 -15.445 -0.227 1 93.12 198 PRO A C 1
ATOM 1511 O O . PRO A 1 198 ? -29.828 -14.969 0.857 1 93.12 198 PRO A O 1
ATOM 1514 N N . ASN A 1 199 ? -30.188 -16.359 -0.779 1 92.44 199 ASN A N 1
ATOM 1515 C CA . ASN A 1 199 ? -31.484 -16.797 -0.282 1 92.44 199 ASN A CA 1
ATOM 1516 C C . ASN A 1 199 ? -31.375 -17.469 1.089 1 92.44 199 ASN A C 1
ATOM 1518 O O . ASN A 1 199 ? -32.281 -17.375 1.903 1 92.44 199 ASN A O 1
ATOM 1522 N N . SER A 1 200 ? -30.25 -18.109 1.311 1 93.94 200 SER A N 1
ATOM 1523 C CA . SER A 1 200 ? -30.031 -18.797 2.584 1 93.94 200 SER A CA 1
ATOM 1524 C C . SER A 1 200 ? -29.891 -17.797 3.729 1 93.94 200 SER A C 1
ATOM 1526 O O . SER A 1 200 ? -30.062 -18.156 4.895 1 93.94 200 SER A O 1
ATOM 1528 N N . LEU A 1 201 ? -29.578 -16.562 3.406 1 95.56 201 LEU A N 1
ATOM 1529 C CA . LEU A 1 201 ? -29.266 -15.57 4.422 1 95.56 201 LEU A CA 1
ATOM 1530 C C . LEU A 1 201 ? -30.484 -14.688 4.711 1 95.56 201 LEU A C 1
ATOM 1532 O O . LEU A 1 201 ? -30.438 -13.844 5.609 1 95.56 201 LEU A O 1
ATOM 1536 N N . ARG A 1 202 ? -31.547 -14.891 4.074 1 94.75 202 ARG A N 1
ATOM 1537 C CA . ARG A 1 202 ? -32.719 -14.016 4.148 1 94.75 202 ARG A CA 1
ATOM 1538 C C . ARG A 1 202 ? -33.25 -13.93 5.574 1 94.75 202 ARG A C 1
ATOM 1540 O O . ARG A 1 202 ? -33.5 -12.836 6.082 1 94.75 202 ARG A O 1
ATOM 1547 N N . SER A 1 203 ? -33.344 -15.047 6.258 1 94.38 203 SER A N 1
ATOM 1548 C CA . SER A 1 203 ? -33.906 -15.094 7.602 1 94.38 203 SER A CA 1
ATOM 1549 C C . SER A 1 203 ? -32.938 -14.484 8.625 1 94.38 203 SER A C 1
ATOM 1551 O O . SER A 1 203 ? -33.344 -14.164 9.742 1 94.38 203 SER A O 1
ATOM 1553 N N . PHE A 1 204 ? -31.734 -14.305 8.273 1 95.62 204 PHE A N 1
ATOM 1554 C CA . PHE A 1 204 ? -30.719 -13.82 9.211 1 95.62 204 PHE A CA 1
ATOM 1555 C C . PHE A 1 204 ? -30.312 -12.391 8.867 1 95.62 204 PHE A C 1
ATOM 1557 O O . PHE A 1 204 ? -29.422 -11.828 9.508 1 95.62 204 PHE A O 1
ATOM 1564 N N . ALA A 1 205 ? -30.953 -11.742 7.926 1 95.06 205 ALA A N 1
ATOM 1565 C CA . ALA A 1 205 ? -30.547 -10.445 7.398 1 95.06 205 ALA A CA 1
ATOM 1566 C C . ALA A 1 205 ? -30.531 -9.383 8.5 1 95.06 205 ALA A C 1
ATOM 1568 O O . ALA A 1 205 ? -29.562 -8.617 8.617 1 95.06 205 ALA A O 1
ATOM 1569 N N . VAL A 1 206 ? -31.516 -9.336 9.344 1 94.12 206 VAL A N 1
ATOM 1570 C CA . VAL A 1 206 ? -31.625 -8.328 10.398 1 94.12 206 VAL A CA 1
ATOM 1571 C C . VAL A 1 206 ? -30.531 -8.547 11.438 1 94.12 206 VAL A C 1
ATOM 1573 O O . VAL A 1 206 ? -29.906 -7.586 11.906 1 94.12 206 VAL A O 1
ATOM 1576 N N . LYS A 1 207 ? -30.297 -9.789 11.773 1 94.5 207 LYS A N 1
ATOM 1577 C CA . LYS A 1 207 ? -29.266 -10.109 12.75 1 94.5 207 LYS A CA 1
ATOM 1578 C C . LYS A 1 207 ? -27.875 -9.781 12.203 1 94.5 207 LYS A C 1
ATOM 1580 O O . LYS A 1 207 ? -27.016 -9.32 12.945 1 94.5 207 LYS A O 1
ATOM 1585 N N . ILE A 1 208 ? -27.719 -10.078 10.945 1 96.31 208 ILE A N 1
ATOM 1586 C CA . ILE A 1 208 ? -26.453 -9.766 10.305 1 96.31 208 ILE A CA 1
ATOM 1587 C C . ILE A 1 208 ? -26.234 -8.25 10.289 1 96.31 208 ILE A C 1
ATOM 1589 O O . ILE A 1 208 ? -25.141 -7.766 10.562 1 96.31 208 ILE A O 1
ATOM 1593 N N . GLU A 1 209 ? -27.234 -7.492 9.953 1 95.94 209 GLU A N 1
ATOM 1594 C CA . GLU A 1 209 ? -27.156 -6.035 9.984 1 95.94 209 GLU A CA 1
ATOM 1595 C C . GLU A 1 209 ? -26.734 -5.535 11.359 1 95.94 209 GLU A C 1
ATOM 1597 O O . GLU A 1 209 ? -25.828 -4.711 11.477 1 95.94 209 GLU A O 1
ATOM 1602 N N . SER A 1 210 ? -27.344 -6.074 12.344 1 93.19 210 SER A N 1
ATOM 1603 C CA . SER A 1 210 ? -27.047 -5.652 13.711 1 93.19 210 SER A CA 1
ATOM 1604 C C . SER A 1 210 ? -25.609 -5.977 14.094 1 93.19 210 SER A C 1
ATOM 1606 O O . SER A 1 210 ? -24.938 -5.172 14.742 1 93.19 210 SER A O 1
ATOM 1608 N N . ALA A 1 211 ? -25.172 -7.117 13.742 1 93 211 ALA A N 1
ATOM 1609 C CA . ALA A 1 211 ? -23.797 -7.516 14.023 1 93 211 ALA A CA 1
ATOM 1610 C C . ALA A 1 211 ? -22.812 -6.613 13.297 1 93 211 ALA A C 1
ATOM 1612 O O . ALA A 1 211 ? -21.781 -6.227 13.859 1 93 211 ALA A O 1
ATOM 1613 N N . CYS A 1 212 ? -23.125 -6.32 12.047 1 95 212 CYS A N 1
ATOM 1614 C CA . CYS A 1 212 ? -22.266 -5.445 11.258 1 95 212 CYS A CA 1
ATOM 1615 C C . CYS A 1 212 ? -22.203 -4.055 11.875 1 95 212 CYS A C 1
ATOM 1617 O O . CYS A 1 212 ? -21.125 -3.445 11.922 1 95 212 CYS A O 1
ATOM 1619 N N . VAL A 1 213 ? -23.281 -3.527 12.383 1 93.94 213 VAL A N 1
ATOM 1620 C CA . VAL A 1 213 ? -23.344 -2.207 13 1 93.94 213 VAL A CA 1
ATOM 1621 C C . VAL A 1 213 ? -22.516 -2.207 14.289 1 93.94 213 VAL A C 1
ATOM 1623 O O . VAL A 1 213 ? -21.797 -1.243 14.57 1 93.94 213 VAL A O 1
ATOM 1626 N N . GLY A 1 214 ? -22.516 -3.26 14.969 1 89.62 214 GLY A N 1
ATOM 1627 C CA . GLY A 1 214 ? -21.688 -3.391 16.156 1 89.62 214 GLY A CA 1
ATOM 1628 C C . GLY A 1 214 ? -20.203 -3.381 15.844 1 89.62 214 GLY A C 1
ATOM 1629 O O . GLY A 1 214 ? -19.406 -2.836 16.609 1 89.62 214 GLY A O 1
ATOM 1630 N N . ALA A 1 215 ? -19.875 -3.949 14.75 1 90.38 215 ALA A N 1
ATOM 1631 C CA . ALA A 1 215 ? -18.484 -4.004 14.32 1 90.38 215 ALA A CA 1
ATOM 1632 C C . ALA A 1 215 ? -18.031 -2.668 13.734 1 90.38 215 ALA A C 1
ATOM 1634 O O . ALA A 1 215 ? -16.859 -2.314 13.805 1 90.38 215 ALA A O 1
ATOM 1635 N N . LEU A 1 216 ? -18.938 -1.932 13.211 1 91.25 216 LEU A N 1
ATOM 1636 C CA . LEU A 1 216 ? -18.641 -0.675 12.539 1 91.25 216 LEU A CA 1
ATOM 1637 C C . LEU A 1 216 ? -18.344 0.429 13.547 1 91.25 216 LEU A C 1
ATOM 1639 O O . LEU A 1 216 ? -17.422 1.223 13.352 1 91.25 216 LEU A O 1
ATOM 1643 N N . PHE A 1 217 ? -19.062 0.455 14.555 1 87.94 217 PHE A N 1
ATOM 1644 C CA . PHE A 1 217 ? -18.969 1.592 15.469 1 87.94 217 PHE A CA 1
ATOM 1645 C C . PHE A 1 217 ? -18.297 1.183 16.766 1 87.94 217 PHE A C 1
ATOM 1647 O O . PHE A 1 217 ? -18.938 0.592 17.641 1 87.94 217 PHE A O 1
ATOM 1654 N N . PRO A 1 218 ? -16.969 1.433 16.734 1 71.38 218 PRO A N 1
ATOM 1655 C CA . PRO A 1 218 ? -16.219 1.06 17.938 1 71.38 218 PRO A CA 1
ATOM 1656 C C . PRO A 1 218 ? -16.594 1.887 19.156 1 71.38 218 PRO A C 1
ATOM 1658 O O . PRO A 1 218 ? -17.109 3 19.016 1 71.38 218 PRO A O 1
ATOM 1661 N N . THR A 1 219 ? -16.453 1.357 20.297 1 66 219 THR A N 1
ATOM 1662 C CA . THR A 1 219 ? -16.672 2.105 21.531 1 66 219 THR A CA 1
ATOM 1663 C C . THR A 1 219 ? -15.438 2.938 21.875 1 66 219 THR A C 1
ATOM 1665 O O . THR A 1 219 ? -15.547 3.975 22.531 1 66 219 THR A O 1
ATOM 1668 N N . ALA A 1 220 ? -14.32 2.441 21.625 1 65.12 220 ALA A N 1
ATOM 1669 C CA . ALA A 1 220 ? -13.094 3.172 21.938 1 65.12 220 ALA A CA 1
ATOM 1670 C C . ALA A 1 220 ? -12.172 3.262 20.734 1 65.12 220 ALA A C 1
ATOM 1672 O O . ALA A 1 220 ? -12.609 3.051 19.594 1 65.12 220 ALA A O 1
ATOM 1673 N N . ASP A 1 221 ? -10.844 3.459 21 1 61.19 221 ASP A N 1
ATOM 1674 C CA . ASP A 1 221 ? -9.828 3.836 20.031 1 61.19 221 ASP A CA 1
ATOM 1675 C C . ASP A 1 221 ? -9.602 2.721 19.016 1 61.19 221 ASP A C 1
ATOM 1677 O O . ASP A 1 221 ? -9.609 1.539 19.359 1 61.19 221 ASP A O 1
ATOM 1681 N N . GLY A 1 222 ? -9.938 3.006 17.734 1 62.5 222 GLY A N 1
ATOM 1682 C CA . GLY A 1 222 ? -9.852 2.133 16.562 1 62.5 222 GLY A CA 1
ATOM 1683 C C . GLY A 1 222 ? -8.438 1.66 16.281 1 62.5 222 GLY A C 1
ATOM 1684 O O . GLY A 1 222 ? -7.512 2.469 16.219 1 62.5 222 GLY A O 1
ATOM 1685 N N . SER A 1 223 ? -8.07 0.427 16.781 1 71.69 223 SER A N 1
ATOM 1686 C CA . SER A 1 223 ? -6.832 -0.211 16.328 1 71.69 223 SER A CA 1
ATOM 1687 C C . SER A 1 223 ? -6.875 -0.502 14.828 1 71.69 223 SER A C 1
ATOM 1689 O O . SER A 1 223 ? -7.93 -0.381 14.195 1 71.69 223 SER A O 1
ATOM 1691 N N . GLU A 1 224 ? -5.754 -0.717 14.25 1 75.5 224 GLU A N 1
ATOM 1692 C CA . GLU A 1 224 ? -5.672 -1.077 12.836 1 75.5 224 GLU A CA 1
ATOM 1693 C C . GLU A 1 224 ? -6.512 -2.314 12.531 1 75.5 224 GLU A C 1
ATOM 1695 O O . GLU A 1 224 ? -7.152 -2.395 11.484 1 75.5 224 GLU A O 1
ATOM 1700 N N . ASP A 1 225 ? -6.562 -3.16 13.383 1 82.88 225 ASP A N 1
ATOM 1701 C CA . ASP A 1 225 ? -7.34 -4.383 13.203 1 82.88 225 ASP A CA 1
ATOM 1702 C C . ASP A 1 225 ? -8.836 -4.086 13.203 1 82.88 225 ASP A C 1
ATOM 1704 O O . ASP A 1 225 ? -9.594 -4.699 12.445 1 82.88 225 ASP A O 1
ATOM 1708 N N . GLU A 1 226 ? -9.156 -3.135 13.93 1 85.88 226 GLU A N 1
ATOM 1709 C CA . GLU A 1 226 ? -10.57 -2.775 13.992 1 85.88 226 GLU A CA 1
ATOM 1710 C C . GLU A 1 226 ? -11.016 -2.072 12.719 1 85.88 226 GLU A C 1
ATOM 1712 O O . GLU A 1 226 ? -12.18 -2.186 12.312 1 85.88 226 GLU A O 1
ATOM 1717 N N . GLU A 1 227 ? -10.086 -1.403 12.156 1 89.44 227 GLU A N 1
ATOM 1718 C CA . GLU A 1 227 ? -10.406 -0.739 10.891 1 89.44 227 GLU A CA 1
ATOM 1719 C C . GLU A 1 227 ? -10.688 -1.756 9.789 1 89.44 227 GLU A C 1
ATOM 1721 O O . GLU A 1 227 ? -11.609 -1.568 8.984 1 89.44 227 GLU A O 1
ATOM 1726 N N . LEU A 1 228 ? -9.953 -2.812 9.828 1 91.81 228 LEU A N 1
ATOM 1727 C CA . LEU A 1 228 ? -10.156 -3.855 8.828 1 91.81 228 LEU A CA 1
ATOM 1728 C C . LEU A 1 228 ? -11.5 -4.547 9.039 1 91.81 228 LEU A C 1
ATOM 1730 O O . LEU A 1 228 ? -12.195 -4.867 8.062 1 91.81 228 LEU A O 1
ATOM 1734 N N . VAL A 1 229 ? -11.812 -4.758 10.25 1 93.69 229 VAL A N 1
ATOM 1735 C CA . VAL A 1 229 ? -13.102 -5.367 10.57 1 93.69 229 VAL A CA 1
ATOM 1736 C C . VAL A 1 229 ? -14.234 -4.438 10.148 1 93.69 229 VAL A C 1
ATOM 1738 O O . VAL A 1 229 ? -15.227 -4.883 9.57 1 93.69 229 VAL A O 1
ATOM 1741 N N . ALA A 1 230 ? -14.055 -3.166 10.383 1 94.12 230 ALA A N 1
ATOM 1742 C CA . ALA A 1 230 ? -15.062 -2.18 10 1 94.12 230 ALA A CA 1
ATOM 1743 C C . ALA A 1 230 ? -15.25 -2.146 8.492 1 94.12 230 ALA A C 1
ATOM 1745 O O . ALA A 1 230 ? -16.375 -2.006 8 1 94.12 230 ALA A O 1
ATOM 1746 N N . GLN A 1 231 ? -14.188 -2.311 7.773 1 94.81 231 GLN A N 1
ATOM 1747 C CA . GLN A 1 231 ? -14.273 -2.33 6.316 1 94.81 231 GLN A CA 1
ATOM 1748 C C . GLN A 1 231 ? -15.062 -3.541 5.828 1 94.81 231 GLN A C 1
ATOM 1750 O O . GLN A 1 231 ? -15.891 -3.424 4.922 1 94.81 231 GLN A O 1
ATOM 1755 N N . LYS A 1 232 ? -14.75 -4.668 6.414 1 95.38 232 LYS A N 1
ATOM 1756 C CA . LYS A 1 232 ? -15.469 -5.875 6.02 1 95.38 232 LYS A CA 1
ATOM 1757 C C . LYS A 1 232 ? -16.953 -5.781 6.402 1 95.38 232 LYS A C 1
ATOM 1759 O O . LYS A 1 232 ? -17.812 -6.309 5.699 1 95.38 232 LYS A O 1
ATOM 1764 N N . ALA A 1 233 ? -17.156 -5.168 7.527 1 96 233 ALA A N 1
ATOM 1765 C CA . ALA A 1 233 ? -18.547 -4.949 7.926 1 96 233 ALA A CA 1
ATOM 1766 C C . ALA A 1 233 ? -19.266 -4.047 6.926 1 96 233 ALA A C 1
ATOM 1768 O O . ALA A 1 233 ? -20.422 -4.285 6.598 1 96 233 ALA A O 1
ATOM 1769 N N . ALA A 1 234 ? -18.594 -3.049 6.449 1 96.38 234 ALA A N 1
ATOM 1770 C CA . ALA A 1 234 ? -19.156 -2.166 5.43 1 96.38 234 ALA A CA 1
ATOM 1771 C C . ALA A 1 234 ? -19.453 -2.928 4.141 1 96.38 234 ALA A C 1
ATOM 1773 O O . ALA A 1 234 ? -20.484 -2.73 3.516 1 96.38 234 ALA A O 1
ATOM 1774 N N . ASP A 1 235 ? -18.625 -3.852 3.76 1 95 235 ASP A N 1
ATOM 1775 C CA . ASP A 1 235 ? -18.844 -4.691 2.588 1 95 235 ASP A CA 1
ATOM 1776 C C . ASP A 1 235 ? -20.094 -5.547 2.752 1 95 235 ASP A C 1
ATOM 1778 O O . ASP A 1 235 ? -20.875 -5.711 1.807 1 95 235 ASP A O 1
ATOM 1782 N N . CYS A 1 236 ? -20.062 -6.059 3.949 1 96.19 236 CYS A N 1
ATOM 1783 C CA . CYS A 1 236 ? -21.203 -6.926 4.254 1 96.19 236 CYS A CA 1
ATOM 1784 C C . CYS A 1 236 ? -22.516 -6.148 4.191 1 96.19 236 CYS A C 1
ATOM 1786 O O . CYS A 1 236 ? -23.469 -6.598 3.568 1 96.19 236 CYS A O 1
ATOM 1788 N N . LEU A 1 237 ? -22.578 -4.977 4.746 1 96 237 LEU A N 1
ATOM 1789 C CA . LEU A 1 237 ? -23.781 -4.145 4.746 1 96 237 LEU A CA 1
ATOM 1790 C C . LEU A 1 237 ? -24.156 -3.74 3.326 1 96 237 LEU A C 1
ATOM 1792 O O . LEU A 1 237 ? -25.344 -3.656 3 1 96 237 LEU A O 1
ATOM 1796 N N . ALA A 1 238 ? -23.219 -3.52 2.502 1 94.94 238 ALA A N 1
ATOM 1797 C CA . ALA A 1 238 ? -23.453 -3.078 1.13 1 94.94 238 ALA A CA 1
ATOM 1798 C C . ALA A 1 238 ? -24.109 -4.184 0.306 1 94.94 238 ALA A C 1
ATOM 1800 O O . ALA A 1 238 ? -24.875 -3.902 -0.622 1 94.94 238 ALA A O 1
ATOM 1801 N N . LEU A 1 239 ? -23.875 -5.426 0.638 1 95 239 LEU A N 1
ATOM 1802 C CA . LEU A 1 239 ? -24.391 -6.535 -0.157 1 95 239 LEU A CA 1
ATOM 1803 C C . LEU A 1 239 ? -25.594 -7.18 0.525 1 95 239 LEU A C 1
ATOM 1805 O O . LEU A 1 239 ? -26.172 -8.133 -0 1 95 239 LEU A O 1
ATOM 1809 N N . LEU A 1 240 ? -25.984 -6.664 1.662 1 95.06 240 LEU A N 1
ATOM 1810 C CA . LEU A 1 240 ? -27.094 -7.223 2.414 1 95.06 240 LEU A CA 1
ATOM 1811 C C . LEU A 1 240 ? -28.375 -7.215 1.577 1 95.06 240 LEU A C 1
ATOM 1813 O O . LEU A 1 240 ? -29.266 -8.039 1.786 1 95.06 240 LEU A O 1
ATOM 1817 N N . CYS A 1 241 ? -28.469 -6.328 0.609 1 93.56 241 CYS A N 1
ATOM 1818 C CA . CYS A 1 241 ? -29.641 -6.207 -0.249 1 93.56 241 CYS A CA 1
ATOM 1819 C C . CYS A 1 241 ? -29.844 -7.473 -1.076 1 93.56 241 CYS A C 1
ATOM 1821 O O . CYS A 1 241 ? -30.969 -7.797 -1.45 1 93.56 241 CYS A O 1
ATOM 1823 N N . ASN A 1 242 ? -28.797 -8.203 -1.359 1 93.88 242 ASN A N 1
ATOM 1824 C CA . ASN A 1 242 ? -28.906 -9.438 -2.129 1 93.88 242 ASN A CA 1
ATOM 1825 C C . ASN A 1 242 ? -29.734 -10.492 -1.398 1 93.88 242 ASN A C 1
ATOM 1827 O O . ASN A 1 242 ? -30.297 -11.391 -2.025 1 93.88 242 ASN A O 1
ATOM 1831 N N . ALA A 1 243 ? -29.766 -10.422 -0.114 1 93.62 243 ALA A N 1
ATOM 1832 C CA . ALA A 1 243 ? -30.469 -11.406 0.696 1 93.62 243 ALA A CA 1
ATOM 1833 C C . ALA A 1 243 ? -31.953 -11.047 0.831 1 93.62 243 ALA A C 1
ATOM 1835 O O . ALA A 1 243 ? -32.688 -11.719 1.541 1 93.62 243 ALA A O 1
ATOM 1836 N N . SER A 1 244 ? -32.438 -10.047 0.18 1 92.25 244 SER A N 1
ATOM 1837 C CA . SER A 1 244 ? -33.812 -9.586 0.28 1 92.25 244 SER A CA 1
ATOM 1838 C C . SER A 1 244 ? -34.562 -9.844 -1.017 1 92.25 244 SER A C 1
ATOM 1840 O O . SER A 1 244 ? -33.969 -10 -2.078 1 92.25 244 SER A O 1
ATOM 1842 N N . ASP A 1 245 ? -35.906 -9.891 -0.88 1 90.06 245 ASP A N 1
ATOM 1843 C CA . ASP A 1 245 ? -36.812 -10.016 -2.041 1 90.06 245 ASP A CA 1
ATOM 1844 C C . ASP A 1 245 ? -36.969 -8.672 -2.742 1 90.06 245 ASP A C 1
ATOM 1846 O O . ASP A 1 245 ? -37.375 -8.617 -3.902 1 90.06 245 ASP A O 1
ATOM 1850 N N . LYS A 1 246 ? -36.656 -7.656 -1.996 1 91.56 246 LYS A N 1
ATOM 1851 C CA . LYS A 1 246 ? -36.719 -6.297 -2.533 1 91.56 246 LYS A CA 1
ATOM 1852 C C . LYS A 1 246 ? -35.375 -5.605 -2.4 1 91.56 246 LYS A C 1
ATOM 1854 O O . LYS A 1 246 ? -35.219 -4.656 -1.626 1 91.56 246 LYS A O 1
ATOM 1859 N N . PRO A 1 247 ? -34.406 -5.992 -3.238 1 92.75 247 PRO A N 1
ATOM 1860 C CA . PRO A 1 247 ? -33.031 -5.523 -3.074 1 92.75 247 PRO A CA 1
ATOM 1861 C C . PRO A 1 247 ? -32.906 -4.004 -3.166 1 92.75 247 PRO A C 1
ATOM 1863 O O . PRO A 1 247 ? -32.219 -3.383 -2.35 1 92.75 247 PRO A O 1
ATOM 1866 N N . PRO A 1 248 ? -33.594 -3.309 -4.102 1 93 248 PRO A N 1
ATOM 1867 C CA . PRO A 1 248 ? -33.438 -1.852 -4.172 1 93 248 PRO A CA 1
ATOM 1868 C C . PRO A 1 248 ? -33.938 -1.153 -2.908 1 93 248 PRO A C 1
ATOM 1870 O O . PRO A 1 248 ? -33.344 -0.158 -2.475 1 93 248 PRO A O 1
ATOM 1873 N N . HIS A 1 249 ? -34.969 -1.707 -2.354 1 92.56 249 HIS A N 1
ATOM 1874 C CA . HIS A 1 249 ? -35.531 -1.104 -1.146 1 92.56 249 HIS A CA 1
ATOM 1875 C C . HIS A 1 249 ? -34.562 -1.24 0.03 1 92.56 249 HIS A C 1
ATOM 1877 O O . HIS A 1 249 ? -34.312 -0.273 0.756 1 92.56 249 HIS A O 1
ATOM 1883 N N . VAL A 1 250 ? -34.062 -2.434 0.22 1 93.44 250 VAL A N 1
ATOM 1884 C CA . VAL A 1 250 ? -33.125 -2.674 1.32 1 93.44 250 VAL A CA 1
ATOM 1885 C C . VAL A 1 250 ? -31.875 -1.839 1.122 1 93.44 250 VAL A C 1
ATOM 1887 O O . VAL A 1 250 ? -31.344 -1.268 2.078 1 93.44 250 VAL A O 1
ATOM 1890 N N . TRP A 1 251 ? -31.422 -1.783 -0.132 1 95.19 251 TRP A N 1
ATOM 1891 C CA . TRP A 1 251 ? -30.234 -0.982 -0.438 1 95.19 251 TRP A CA 1
ATOM 1892 C C . TRP A 1 251 ? -30.469 0.479 -0.064 1 95.19 251 TRP A C 1
ATOM 1894 O O . TRP A 1 251 ? -29.609 1.099 0.578 1 95.19 251 TRP A O 1
ATOM 1904 N N . THR A 1 252 ? -31.578 1.043 -0.414 1 94.56 252 THR A N 1
ATOM 1905 C CA . THR A 1 252 ? -31.906 2.434 -0.12 1 94.56 252 THR A CA 1
ATOM 1906 C C . THR A 1 252 ? -32.031 2.654 1.385 1 94.56 252 THR A C 1
ATOM 1908 O O . THR A 1 252 ? -31.594 3.682 1.906 1 94.56 252 THR A O 1
ATOM 1911 N N . GLN A 1 253 ? -32.562 1.677 2.01 1 94.19 253 GLN A N 1
ATOM 1912 C CA . GLN A 1 253 ? -32.688 1.768 3.459 1 94.19 253 GLN A CA 1
ATOM 1913 C C . GLN A 1 253 ? -31.312 1.8 4.137 1 94.19 253 GLN A C 1
ATOM 1915 O O . GLN A 1 253 ? -31.094 2.572 5.07 1 94.19 253 GLN A O 1
ATOM 1920 N N . MET A 1 254 ? -30.453 0.931 3.711 1 95.25 254 MET A N 1
ATOM 1921 C CA . MET A 1 254 ? -29.094 0.904 4.27 1 95.25 254 MET A CA 1
ATOM 1922 C C . MET A 1 254 ? -28.391 2.23 4.031 1 95.25 254 MET A C 1
ATOM 1924 O O . MET A 1 254 ? -27.703 2.74 4.922 1 95.25 254 MET A O 1
ATOM 1928 N N . ALA A 1 255 ? -28.531 2.809 2.838 1 96.38 255 ALA A N 1
ATOM 1929 C CA . ALA A 1 255 ? -27.922 4.094 2.514 1 96.38 255 ALA A CA 1
ATOM 1930 C C . ALA A 1 255 ? -28.469 5.203 3.404 1 96.38 255 ALA A C 1
ATOM 1932 O O . ALA A 1 255 ? -27.703 6.035 3.91 1 96.38 255 ALA A O 1
ATOM 1933 N N . GLN A 1 256 ? -29.75 5.145 3.623 1 95.12 256 GLN A N 1
ATOM 1934 C CA . GLN A 1 256 ? -30.391 6.156 4.457 1 95.12 256 GLN A CA 1
ATOM 1935 C C . GLN A 1 256 ? -29.953 6.027 5.914 1 95.12 256 GLN A C 1
ATOM 1937 O O . GLN A 1 256 ? -29.719 7.031 6.59 1 95.12 256 GLN A O 1
ATOM 1942 N N . LYS A 1 257 ? -29.844 4.816 6.34 1 95.12 257 LYS A N 1
ATOM 1943 C CA . LYS A 1 257 ? -29.391 4.594 7.707 1 95.12 257 LYS A CA 1
ATOM 1944 C C . LYS A 1 257 ? -27.953 5.078 7.895 1 95.12 257 LYS A C 1
ATOM 1946 O O . LYS A 1 257 ? -27.609 5.652 8.93 1 95.12 257 LYS A O 1
ATOM 1951 N N . ALA A 1 258 ? -27.125 4.805 6.941 1 96.75 258 ALA A N 1
ATOM 1952 C CA . ALA A 1 258 ? -25.734 5.281 6.984 1 96.75 258 ALA A CA 1
ATOM 1953 C C . ALA A 1 258 ? -25.688 6.805 7.043 1 96.75 258 ALA A C 1
ATOM 1955 O O . ALA A 1 258 ? -24.953 7.379 7.844 1 96.75 258 ALA A O 1
ATOM 1956 N N . LEU A 1 259 ? -26.516 7.449 6.227 1 96.56 259 LEU A N 1
ATOM 1957 C CA . LEU A 1 259 ? -26.562 8.906 6.188 1 96.56 259 LEU A CA 1
ATOM 1958 C C . LEU A 1 259 ? -27.109 9.477 7.488 1 96.56 259 LEU A C 1
ATOM 1960 O O . LEU A 1 259 ? -26.609 10.484 7.988 1 96.56 259 LEU A O 1
ATOM 1964 N N . GLU A 1 260 ? -28.094 8.812 7.977 1 95 260 GLU A N 1
ATOM 1965 C CA . GLU A 1 260 ? -28.656 9.266 9.25 1 95 260 GLU A CA 1
AT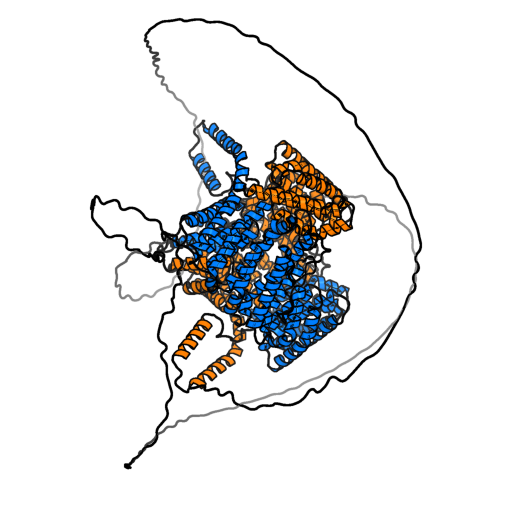OM 1966 C C . GLU A 1 260 ? -27.625 9.172 10.367 1 95 260 GLU A C 1
ATOM 1968 O O . GLU A 1 260 ? -27.516 10.086 11.203 1 95 260 GLU A O 1
ATOM 1973 N N . ALA A 1 261 ? -26.953 8.086 10.398 1 94.94 261 ALA A N 1
ATOM 1974 C CA . ALA A 1 261 ? -25.875 7.941 11.383 1 94.94 261 ALA A CA 1
ATOM 1975 C C . ALA A 1 261 ? -24.844 9.039 11.219 1 94.94 261 ALA A C 1
ATOM 1977 O O . ALA A 1 261 ? -24.359 9.602 12.211 1 94.94 261 ALA A O 1
ATOM 1978 N N . ALA A 1 262 ? -24.469 9.391 10.023 1 96.5 262 ALA A N 1
ATOM 1979 C CA . ALA A 1 262 ? -23.5 10.453 9.758 1 96.5 262 ALA A CA 1
ATOM 1980 C C . ALA A 1 262 ? -24.031 11.805 10.211 1 96.5 262 ALA A C 1
ATOM 1982 O O . ALA A 1 262 ? -23.312 12.594 10.828 1 96.5 262 ALA A O 1
ATOM 1983 N N . HIS A 1 263 ? -25.344 12.055 9.914 1 95.25 263 HIS A N 1
ATOM 1984 C CA . HIS A 1 263 ? -25.969 13.305 10.328 1 95.25 263 HIS A CA 1
ATOM 1985 C C . HIS A 1 263 ? -25.922 13.461 11.852 1 95.25 263 HIS A C 1
ATOM 1987 O O . HIS A 1 263 ? -25.656 14.547 12.359 1 95.25 263 HIS A O 1
ATOM 1993 N N . GLN A 1 264 ? -26.172 12.398 12.523 1 92.94 264 GLN A N 1
ATOM 1994 C CA . GLN A 1 264 ? -26.188 12.445 13.984 1 92.94 264 GLN A CA 1
ATOM 1995 C C . GLN A 1 264 ? -24.828 12.82 14.547 1 92.94 264 GLN A C 1
ATOM 1997 O O . GLN A 1 264 ? -24.734 13.641 15.461 1 92.94 264 GLN A O 1
ATOM 2002 N N . GLN A 1 265 ? -23.844 12.203 14.023 1 93.38 265 GLN A N 1
ATOM 2003 C CA . GLN A 1 265 ? -22.5 12.508 14.5 1 93.38 265 GLN A CA 1
ATOM 2004 C C . GLN A 1 265 ? -22.094 13.922 14.117 1 93.38 265 GLN A C 1
ATOM 2006 O O . GLN A 1 265 ? -21.391 14.602 14.875 1 93.38 265 GLN A O 1
ATOM 2011 N N . LEU A 1 266 ? -22.453 14.375 12.914 1 95.31 266 LEU A N 1
ATOM 2012 C CA . LEU A 1 266 ? -22.172 15.734 12.484 1 95.31 266 LEU A CA 1
ATOM 2013 C C . LEU A 1 266 ? -22.844 16.75 13.406 1 95.31 266 LEU A C 1
ATOM 2015 O O . LEU A 1 266 ? -22.25 17.781 13.727 1 95.31 266 LEU A O 1
ATOM 2019 N N . ASP A 1 267 ? -24.047 16.438 13.82 1 92.62 267 ASP A N 1
ATOM 2020 C CA . ASP A 1 267 ? -24.766 17.312 14.742 1 92.62 267 ASP A CA 1
ATOM 2021 C C . ASP A 1 267 ? -24.016 17.453 16.062 1 92.62 267 ASP A C 1
ATOM 2023 O O . ASP A 1 267 ? -23.938 18.547 16.625 1 92.62 267 ASP A O 1
ATOM 2027 N N . LEU A 1 268 ? -23.453 16.406 16.516 1 90.25 268 LEU A N 1
ATOM 2028 C CA . LEU A 1 268 ? -22.672 16.438 17.75 1 90.25 268 LEU A CA 1
ATOM 2029 C C . LEU A 1 268 ? -21.438 17.312 17.594 1 90.25 268 LEU A C 1
ATOM 2031 O O . LEU A 1 268 ? -21.078 18.062 18.5 1 90.25 268 LEU A O 1
ATOM 2035 N N . LEU A 1 269 ? -20.812 17.219 16.484 1 92.25 269 LEU A N 1
ATOM 2036 C CA . LEU A 1 269 ? -19.625 18.031 16.219 1 92.25 269 LEU A CA 1
ATOM 2037 C C . LEU A 1 269 ? -20 19.484 16.031 1 92.25 269 LEU A C 1
ATOM 2039 O O . LEU A 1 269 ? -19.219 20.375 16.375 1 92.25 269 LEU A O 1
ATOM 2043 N N . ALA A 1 270 ? -21.203 19.719 15.438 1 90.88 270 ALA A N 1
ATOM 2044 C CA . ALA A 1 270 ? -21.672 21.078 15.188 1 90.88 270 ALA A CA 1
ATOM 2045 C C . ALA A 1 270 ? -22.312 21.672 16.438 1 90.88 270 ALA A C 1
ATOM 2047 O O . ALA A 1 270 ? -22.75 22.828 16.422 1 90.88 270 ALA A O 1
ATOM 2048 N N . GLY A 1 271 ? -22.344 20.938 17.5 1 85.5 271 GLY A N 1
ATOM 2049 C CA . GLY A 1 271 ? -22.859 21.438 18.766 1 85.5 271 GLY A CA 1
ATOM 2050 C C . GLY A 1 271 ? -24.375 21.438 18.844 1 85.5 271 GLY A C 1
ATOM 2051 O O . GLY A 1 271 ? -24.969 22.172 19.625 1 85.5 271 GLY A O 1
ATOM 2052 N N . LYS A 1 272 ? -24.891 20.797 17.969 1 81.62 272 LYS A N 1
ATOM 2053 C CA . LYS A 1 272 ? -26.359 20.719 17.984 1 81.62 272 LYS A CA 1
ATOM 2054 C C . LYS A 1 272 ? -26.828 19.531 18.812 1 81.62 272 LYS A C 1
ATOM 2056 O O . LYS A 1 272 ? -26.094 18.562 19 1 81.62 272 LYS A O 1
ATOM 2061 N N . ARG A 1 273 ? -27.812 19.797 19.641 1 66.5 273 ARG A N 1
ATOM 2062 C CA . ARG A 1 273 ? -28.328 18.688 20.438 1 66.5 273 ARG A CA 1
ATOM 2063 C C . ARG A 1 273 ? -28.875 17.578 19.547 1 66.5 273 ARG A C 1
ATOM 2065 O O . ARG A 1 273 ? -29.5 17.859 18.516 1 66.5 273 ARG A O 1
ATOM 2072 N N . ALA A 1 274 ? -28.281 16.484 19.625 1 56.5 274 ALA A N 1
ATOM 2073 C CA . ALA A 1 274 ? -28.766 15.336 18.875 1 56.5 274 ALA A CA 1
ATOM 2074 C C . ALA A 1 274 ? -30.297 15.25 18.922 1 56.5 274 ALA A C 1
ATOM 2076 O O . ALA A 1 274 ? -30.875 15.148 20.016 1 56.5 274 ALA A O 1
ATOM 2077 N N . VAL A 1 275 ? -31.016 16.031 18.156 1 51.06 275 VAL A N 1
ATOM 2078 C CA . VAL A 1 275 ? -32.438 15.805 18.156 1 51.06 275 VAL A CA 1
ATOM 2079 C C . VAL A 1 275 ? -32.75 14.312 17.953 1 51.06 275 VAL A C 1
ATOM 2081 O O . VAL A 1 275 ? -32.344 13.734 16.938 1 51.06 275 VAL A O 1
ATOM 2084 N N . VAL A 1 276 ? -32.656 13.602 18.938 1 48.91 276 VAL A N 1
ATOM 2085 C CA . VAL A 1 276 ? -33.156 12.258 18.719 1 48.91 276 VAL A CA 1
ATOM 2086 C C . VAL A 1 276 ? -34.438 12.336 17.875 1 48.91 276 VAL A C 1
ATOM 2088 O O . VAL A 1 276 ? -35.406 12.992 18.281 1 48.91 276 VAL A O 1
ATOM 2091 N N . PRO A 1 277 ? -34.406 12.398 16.578 1 44.75 277 PRO A N 1
ATOM 2092 C CA . PRO A 1 277 ? -35.719 12.383 15.953 1 44.75 277 PRO A CA 1
ATOM 2093 C C . PRO A 1 277 ? -36.75 11.609 16.766 1 44.75 277 PRO A C 1
ATOM 2095 O O . PRO A 1 277 ? -36.406 10.664 17.484 1 44.75 277 PRO A O 1
ATOM 2098 N N . SER A 1 278 ? -37.812 12.305 17.188 1 38.88 278 SER A N 1
ATOM 2099 C CA . SER A 1 278 ? -38.938 11.602 17.781 1 38.88 278 SER A CA 1
ATOM 2100 C C . SER A 1 278 ? -39.125 10.227 17.156 1 38.88 278 SER A C 1
ATOM 2102 O O . SER A 1 278 ? -39.156 10.102 15.922 1 38.88 278 SER A O 1
ATOM 2104 N N . THR A 1 279 ? -38.656 9.234 17.703 1 37.88 279 THR A N 1
ATOM 2105 C CA . THR A 1 279 ? -38.938 7.848 17.359 1 37.88 279 THR A CA 1
ATOM 2106 C C . THR A 1 279 ? -40.312 7.719 16.75 1 37.88 279 THR A C 1
ATOM 2108 O O . THR A 1 279 ? -40.75 6.617 16.406 1 37.88 279 THR A O 1
ATOM 2111 N N . GLU A 1 280 ? -41.25 8.609 17.047 1 37.12 280 GLU A N 1
ATOM 2112 C CA . GLU A 1 280 ? -42.625 8.25 16.719 1 37.12 280 GLU A CA 1
ATOM 2113 C C . GLU A 1 280 ? -42.781 7.992 15.219 1 37.12 280 GLU A C 1
ATOM 2115 O O . GLU A 1 280 ? -43.531 7.113 14.812 1 37.12 280 GLU A O 1
ATOM 2120 N N . GLY A 1 281 ? -42.688 8.984 14.375 1 36.41 281 GLY A N 1
ATOM 2121 C CA . GLY A 1 281 ? -43.188 8.766 13.023 1 36.41 281 GLY A CA 1
ATOM 2122 C C . GLY A 1 281 ? -42.344 7.758 12.234 1 36.41 281 GLY A C 1
ATOM 2123 O O . GLY A 1 281 ? -42.688 7.422 11.102 1 36.41 281 GLY A O 1
ATOM 2124 N N . VAL A 1 282 ? -41 8.047 12.078 1 38.5 282 VAL A N 1
ATOM 2125 C CA . VAL A 1 282 ? -40.406 7.035 11.211 1 38.5 282 VAL A CA 1
ATOM 2126 C C . VAL A 1 282 ? -40.375 5.688 11.922 1 38.5 282 VAL A C 1
ATOM 2128 O O . VAL A 1 282 ? -39.688 5.531 12.945 1 38.5 282 VAL A O 1
ATOM 2131 N N . THR A 1 283 ? -41.406 4.977 11.922 1 38.69 283 THR A N 1
ATOM 2132 C CA . THR A 1 283 ? -41.531 3.596 12.383 1 38.69 283 THR A CA 1
ATOM 2133 C C . THR A 1 283 ? -40.156 3.018 12.703 1 38.69 283 THR A C 1
ATOM 2135 O O . THR A 1 283 ? -39.812 2.85 13.875 1 38.69 283 THR A O 1
ATOM 2138 N N . GLY A 1 284 ? -39.781 1.609 12.055 1 42.41 284 GLY A N 1
ATOM 2139 C CA . GLY A 1 284 ? -39 0.375 12.109 1 42.41 284 GLY A CA 1
ATOM 2140 C C . GLY A 1 284 ? -37.5 0.591 11.961 1 42.41 284 GLY A C 1
ATOM 2141 O O . GLY A 1 284 ? -36.75 -0.37 11.914 1 42.41 284 GLY A O 1
ATOM 2142 N N . LYS A 1 285 ? -37.062 1.732 11.562 1 54.91 285 LYS A N 1
ATOM 2143 C CA . LYS A 1 285 ? -35.656 1.639 11.133 1 54.91 285 LYS A CA 1
ATOM 2144 C C . LYS A 1 285 ? -34.719 1.864 12.305 1 54.91 285 LYS A C 1
ATOM 2146 O O . LYS A 1 285 ? -34.688 2.943 12.898 1 54.91 285 LYS A O 1
ATOM 2151 N N . LYS A 1 286 ? -34.312 0.8 13.016 1 67.5 286 LYS A N 1
ATOM 2152 C CA . LYS A 1 286 ? -33.281 0.799 14.062 1 67.5 286 LYS A CA 1
ATOM 2153 C C . LYS A 1 286 ? -32.062 1.562 13.617 1 67.5 286 LYS A C 1
ATOM 2155 O O . LYS A 1 286 ? -31.484 1.271 12.562 1 67.5 286 LYS A O 1
ATOM 2160 N N . LEU A 1 287 ? -31.812 2.729 14.367 1 81.44 287 LEU A N 1
ATOM 2161 C CA . LEU A 1 287 ? -30.641 3.543 14.07 1 81.44 287 LEU A CA 1
ATOM 2162 C C . LEU A 1 287 ? -29.359 2.766 14.344 1 81.44 287 LEU A C 1
ATOM 2164 O O . LEU A 1 287 ? -29.312 1.958 15.273 1 81.44 287 LEU A O 1
ATOM 2168 N N . TRP A 1 288 ? -28.406 2.967 13.414 1 89.31 288 TRP A N 1
ATOM 2169 C CA . TRP A 1 288 ? -27.141 2.268 13.547 1 89.31 288 TRP A CA 1
ATOM 2170 C C . TRP A 1 288 ? -26.375 2.764 14.766 1 89.31 288 TRP A C 1
ATOM 2172 O O . TRP A 1 288 ? -25.766 1.97 15.492 1 89.31 288 TRP A O 1
ATOM 2182 N N . VAL A 1 289 ? -26.328 4.109 14.914 1 83.44 289 VAL A N 1
ATOM 2183 C CA . VAL A 1 289 ? -25.547 4.656 16.016 1 83.44 289 VAL A CA 1
ATOM 2184 C C . VAL A 1 289 ? -26.453 5.516 16.906 1 83.44 289 VAL A C 1
ATOM 2186 O O . VAL A 1 289 ? -27.203 6.352 16.406 1 83.44 289 VAL A O 1
ATOM 2189 N N . GLN A 1 290 ? -26.422 5.094 18.188 1 72.06 290 GLN A N 1
ATOM 2190 C CA . GLN A 1 290 ? -27.219 5.902 19.109 1 72.06 290 GLN A CA 1
ATOM 2191 C C . GLN A 1 290 ? -26.328 6.637 20.109 1 72.06 290 GLN A C 1
ATOM 2193 O O . GLN A 1 290 ? -25.312 6.098 20.562 1 72.06 290 GLN A O 1
ATOM 2198 N N . GLY A 1 291 ? -26.578 7.805 20.234 1 73 291 GLY A N 1
ATOM 2199 C CA . GLY A 1 291 ? -26 8.562 21.328 1 73 291 GLY A CA 1
ATOM 2200 C C . GLY A 1 291 ? -24.625 9.117 21.016 1 73 291 GLY A C 1
ATOM 2201 O O . GLY A 1 291 ? -24.109 8.922 19.906 1 73 291 GLY A O 1
ATOM 2202 N N . ALA A 1 292 ? -24.141 9.945 21.906 1 78.25 292 ALA A N 1
ATOM 2203 C CA . ALA A 1 292 ? -22.844 10.586 21.812 1 78.25 292 ALA A CA 1
ATOM 2204 C C . ALA A 1 292 ? -21.75 9.711 22.438 1 78.25 292 ALA A C 1
ATOM 2206 O O . ALA A 1 292 ? -22.047 8.742 23.125 1 78.25 292 ALA A O 1
ATOM 2207 N N . ALA A 1 293 ? -20.562 9.93 21.953 1 80.81 293 ALA A N 1
ATOM 2208 C CA . ALA A 1 293 ? -19.438 9.281 22.609 1 80.81 293 ALA A CA 1
ATOM 2209 C C . ALA A 1 293 ? -19.469 9.516 24.109 1 80.81 293 ALA A C 1
ATOM 2211 O O . ALA A 1 293 ? -20.016 10.508 24.578 1 80.81 293 ALA A O 1
ATOM 2212 N N . SER A 1 294 ? -18.953 8.656 24.844 1 80.88 294 SER A N 1
ATOM 2213 C CA . SER A 1 294 ? -18.969 8.719 26.312 1 80.88 294 SER A CA 1
ATOM 2214 C C . SER A 1 294 ? -18.438 10.047 26.812 1 80.88 294 SER A C 1
ATOM 2216 O O . SER A 1 294 ? -17.391 10.523 26.344 1 80.88 294 SER A O 1
ATOM 2218 N N . ALA A 1 295 ? -19.078 10.625 27.781 1 79.38 295 ALA A N 1
ATOM 2219 C CA . ALA A 1 295 ? -18.656 11.891 28.375 1 79.38 295 ALA A CA 1
ATOM 2220 C C . ALA A 1 295 ? -17.438 11.711 29.266 1 79.38 295 ALA A C 1
ATOM 2222 O O . ALA A 1 295 ? -16.781 12.688 29.656 1 79.38 295 ALA A O 1
ATOM 2223 N N . GLN A 1 296 ? -17.156 10.508 29.547 1 80.75 296 GLN A N 1
ATOM 2224 C CA . GLN A 1 296 ? -16.031 10.203 30.422 1 80.75 296 GLN A CA 1
ATOM 2225 C C . GLN A 1 296 ? -14.719 10.25 29.672 1 80.75 296 GLN A C 1
ATOM 2227 O O . GLN A 1 296 ? -13.648 10.312 30.266 1 80.75 296 GLN A O 1
ATOM 2232 N N . LEU A 1 297 ? -14.898 10.312 28.406 1 86.38 297 LEU A N 1
ATOM 2233 C CA . LEU A 1 297 ? -13.688 10.367 27.594 1 86.38 297 LEU A CA 1
ATOM 2234 C C . LEU A 1 297 ? -13.094 11.766 27.609 1 86.38 297 LEU A C 1
ATOM 2236 O O . LEU A 1 297 ? -13.82 12.758 27.688 1 86.38 297 LEU A O 1
ATOM 2240 N N . PRO A 1 298 ? -11.797 11.789 27.641 1 87.56 298 PRO A N 1
ATOM 2241 C CA . PRO A 1 298 ? -11.188 13.109 27.453 1 87.56 298 PRO A CA 1
ATOM 2242 C C . PRO A 1 298 ? -11.727 13.844 26.219 1 87.56 298 PRO A C 1
ATOM 2244 O O . PRO A 1 298 ? -12.141 13.203 25.25 1 87.56 298 PRO A O 1
ATOM 2247 N N . ILE A 1 299 ? -11.703 15.094 26.266 1 86.88 299 ILE A N 1
ATOM 2248 C CA . ILE A 1 299 ? -12.445 15.938 25.328 1 86.88 299 ILE A CA 1
ATOM 2249 C C . ILE A 1 299 ? -11.961 15.695 23.906 1 86.88 299 ILE A C 1
ATOM 2251 O O . ILE A 1 299 ? -12.766 15.594 22.984 1 86.88 299 ILE A O 1
ATOM 2255 N N . TYR A 1 300 ? -10.633 15.672 23.656 1 90.19 300 TYR A N 1
ATOM 2256 C CA . TYR A 1 300 ? -10.133 15.469 22.312 1 90.19 300 TYR A CA 1
ATOM 2257 C C . TYR A 1 300 ? -10.398 14.047 21.828 1 90.19 300 TYR A C 1
ATOM 2259 O O . TYR A 1 300 ? -10.594 13.805 20.641 1 90.19 300 TYR A O 1
ATOM 2267 N N . GLN A 1 301 ? -10.398 13.102 22.781 1 90.38 301 GLN A N 1
ATOM 2268 C CA . GLN A 1 301 ? -10.75 11.734 22.438 1 90.38 301 GLN A CA 1
ATOM 2269 C C . GLN A 1 301 ? -12.234 11.617 22.078 1 90.38 301 GLN A C 1
ATOM 2271 O O . GLN A 1 301 ? -12.602 10.867 21.188 1 90.38 301 GLN A O 1
ATOM 2276 N N . ARG A 1 302 ? -13.008 12.336 22.812 1 88.75 302 ARG A N 1
ATOM 2277 C CA . ARG A 1 302 ? -14.438 12.352 22.547 1 88.75 302 ARG A CA 1
ATOM 2278 C C . ARG A 1 302 ? -14.727 12.844 21.125 1 88.75 302 ARG A C 1
ATOM 2280 O O . ARG A 1 302 ? -15.531 12.258 20.406 1 88.75 302 ARG A O 1
ATOM 2287 N N . ALA A 1 303 ? -14.078 13.914 20.766 1 91.38 303 ALA A N 1
ATOM 2288 C CA . ALA A 1 303 ? -14.234 14.461 19.406 1 91.38 303 ALA A CA 1
ATOM 2289 C C . ALA A 1 303 ? -13.75 13.461 18.359 1 91.38 303 ALA A C 1
ATOM 2291 O O . ALA A 1 303 ? -14.375 13.305 17.312 1 91.38 303 ALA A O 1
ATOM 2292 N N . GLU A 1 304 ? -12.688 12.773 18.672 1 92.12 304 GLU A N 1
ATOM 2293 C CA . GLU A 1 304 ? -12.117 11.812 17.734 1 92.12 304 GLU A CA 1
ATOM 2294 C C . GLU A 1 304 ? -13.055 10.625 17.531 1 92.12 304 GLU A C 1
ATOM 2296 O O . GLU A 1 304 ? -13.25 10.164 16.406 1 92.12 304 GLU A O 1
ATOM 2301 N N . VAL A 1 305 ? -13.57 10.148 18.625 1 91.25 305 VAL A N 1
ATOM 2302 C CA . VAL A 1 305 ? -14.477 9.008 18.547 1 91.25 305 VAL A CA 1
ATOM 2303 C C . VAL A 1 305 ? -15.719 9.398 17.734 1 91.25 305 VAL A C 1
ATOM 2305 O O . VAL A 1 305 ? -16.203 8.617 16.922 1 91.25 305 VAL A O 1
ATOM 2308 N N . THR A 1 306 ? -16.234 10.602 17.938 1 91.94 306 THR A N 1
ATOM 2309 C CA . THR A 1 306 ? -17.375 11.102 17.188 1 91.94 306 THR A CA 1
ATOM 2310 C C . THR A 1 306 ? -17.062 11.172 15.703 1 91.94 306 THR A C 1
ATOM 2312 O O . THR A 1 306 ? -17.859 10.773 14.867 1 91.94 306 THR A O 1
ATOM 2315 N N . LEU A 1 307 ? -15.898 11.648 15.406 1 93.94 307 LEU A N 1
ATOM 2316 C CA . LEU A 1 307 ? -15.469 11.75 14.016 1 93.94 307 LEU A CA 1
ATOM 2317 C C . LEU A 1 307 ? -15.312 10.359 13.398 1 93.94 307 LEU A C 1
ATOM 2319 O O . LEU A 1 307 ? -15.695 10.148 12.25 1 93.94 307 LEU A O 1
ATOM 2323 N N . VAL A 1 308 ? -14.758 9.43 14.117 1 92.88 308 VAL A N 1
ATOM 2324 C CA . VAL A 1 308 ? -14.555 8.07 13.617 1 92.88 308 VAL A CA 1
ATOM 2325 C C . VAL A 1 308 ? -15.906 7.426 13.312 1 92.88 308 VAL A C 1
ATOM 2327 O O . VAL A 1 308 ? -16.062 6.746 12.297 1 92.88 308 VAL A O 1
ATOM 2330 N N . ARG A 1 309 ? -16.812 7.641 14.188 1 93.06 309 ARG A N 1
ATOM 2331 C CA . ARG A 1 309 ? -18.141 7.109 13.961 1 93.06 309 ARG A CA 1
ATOM 2332 C C . ARG A 1 309 ? -18.766 7.691 12.695 1 93.06 309 ARG A C 1
ATOM 2334 O O . ARG A 1 309 ? -19.391 6.973 11.914 1 93.06 309 ARG A O 1
ATOM 2341 N N . MET A 1 310 ? -18.609 8.969 12.484 1 95 310 MET A N 1
ATOM 2342 C CA . MET A 1 310 ? -19.094 9.609 11.266 1 95 310 MET A CA 1
ATOM 2343 C C . MET A 1 310 ? -18.422 9.008 10.031 1 95 310 MET A C 1
ATOM 2345 O O . MET A 1 310 ? -19.094 8.695 9.047 1 95 310 MET A O 1
ATOM 2349 N N . THR A 1 311 ? -17.125 8.867 10.148 1 95.19 311 THR A N 1
ATOM 2350 C CA . THR A 1 311 ? -16.328 8.336 9.039 1 95.19 311 THR A CA 1
ATOM 2351 C C . THR A 1 311 ? -16.766 6.91 8.711 1 95.19 311 THR A C 1
ATOM 2353 O O . THR A 1 311 ? -16.844 6.539 7.535 1 95.19 311 THR A O 1
ATOM 2356 N N . ARG A 1 312 ? -17.031 6.172 9.703 1 95.06 312 ARG A N 1
ATOM 2357 C CA . ARG A 1 312 ? -17.453 4.789 9.5 1 95.06 312 ARG A CA 1
ATOM 2358 C C . ARG A 1 312 ? -18.812 4.723 8.844 1 95.06 312 ARG A C 1
ATOM 2360 O O . ARG A 1 312 ? -19.062 3.861 8 1 95.06 312 ARG A O 1
ATOM 2367 N N . ALA A 1 313 ? -19.656 5.551 9.266 1 96.25 313 ALA A N 1
ATOM 2368 C CA . ALA A 1 313 ? -20.953 5.641 8.609 1 96.25 313 ALA A CA 1
ATOM 2369 C C . ALA A 1 313 ? -20.812 5.984 7.133 1 96.25 313 ALA A C 1
ATOM 2371 O O . ALA A 1 313 ? -21.422 5.352 6.273 1 96.25 313 ALA A O 1
ATOM 2372 N N . LEU A 1 314 ? -20 6.887 6.863 1 97.44 314 LEU A N 1
ATOM 2373 C CA . LEU A 1 314 ? -19.766 7.32 5.488 1 97.44 314 LEU A CA 1
ATOM 2374 C C . LEU A 1 314 ? -19.031 6.246 4.691 1 97.44 314 LEU A C 1
ATOM 2376 O O . LEU A 1 314 ? -19.234 6.121 3.48 1 97.44 314 LEU A O 1
ATOM 2380 N N . SER A 1 315 ? -18.219 5.516 5.359 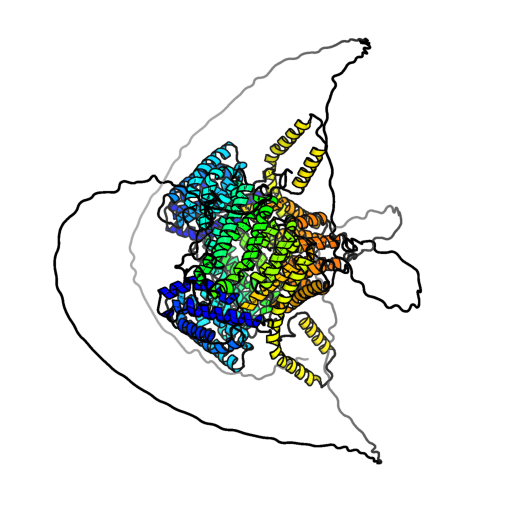1 95.75 315 SER A N 1
ATOM 2381 C CA . SER A 1 315 ? -17.547 4.41 4.688 1 95.75 315 SER A CA 1
ATOM 2382 C C . SER A 1 315 ? -18.547 3.352 4.23 1 95.75 315 SER A C 1
ATOM 2384 O O . SER A 1 315 ? -18.391 2.77 3.154 1 95.75 315 SER A O 1
ATOM 2386 N N . ALA A 1 316 ? -19.453 3.094 5.074 1 96.75 316 ALA A N 1
ATOM 2387 C CA . ALA A 1 316 ? -20.516 2.182 4.672 1 96.75 316 ALA A CA 1
ATOM 2388 C C . ALA A 1 316 ? -21.281 2.725 3.465 1 96.75 316 ALA A C 1
ATOM 2390 O O . ALA A 1 316 ? -21.594 1.979 2.533 1 96.75 316 ALA A O 1
ATOM 2391 N N . LEU A 1 317 ? -21.547 3.996 3.467 1 97.06 317 LEU A N 1
ATOM 2392 C CA . LEU A 1 317 ? -22.203 4.637 2.332 1 97.06 317 LEU A CA 1
ATOM 2393 C C . LEU A 1 317 ? -21.344 4.531 1.076 1 97.06 317 LEU A C 1
ATOM 2395 O O . LEU A 1 317 ? -21.859 4.242 -0.008 1 97.06 317 LEU A O 1
ATOM 2399 N N . HIS A 1 318 ? -20.172 4.773 1.259 1 95.25 318 HIS A N 1
ATOM 2400 C CA . HIS A 1 318 ? -19.234 4.695 0.148 1 95.25 318 HIS A CA 1
ATOM 2401 C C . HIS A 1 318 ? -19.25 3.312 -0.495 1 95.25 318 HIS A C 1
ATOM 2403 O O . HIS A 1 318 ? -19.266 3.193 -1.723 1 95.25 318 HIS A O 1
ATOM 2409 N N . GLU A 1 319 ? -19.234 2.311 0.306 1 94.75 319 GLU A N 1
ATOM 2410 C CA . GLU A 1 319 ? -19.25 0.947 -0.217 1 94.75 319 GLU A CA 1
ATOM 2411 C C . GLU A 1 319 ? -20.562 0.65 -0.932 1 94.75 319 GLU A C 1
ATOM 2413 O O . GLU A 1 319 ? -20.578 -0.045 -1.95 1 94.75 319 GLU A O 1
ATOM 2418 N N . LEU A 1 320 ? -21.609 1.156 -0.412 1 95.19 320 LEU A N 1
ATOM 2419 C CA . LEU A 1 320 ? -22.906 1.004 -1.06 1 95.19 320 LEU A CA 1
ATOM 2420 C C . LEU A 1 320 ? -22.906 1.642 -2.445 1 95.19 320 LEU A C 1
ATOM 2422 O O . LEU A 1 320 ? -23.516 1.111 -3.381 1 95.19 320 LEU A O 1
ATOM 2426 N N . LEU A 1 321 ? -22.141 2.688 -2.557 1 93.25 321 LEU A N 1
ATOM 2427 C CA . LEU A 1 321 ? -22.125 3.453 -3.797 1 93.25 321 LEU A CA 1
ATOM 2428 C C . LEU A 1 321 ? -21 2.984 -4.711 1 93.25 321 LEU A C 1
ATOM 2430 O O . LEU A 1 321 ? -20.859 3.49 -5.824 1 93.25 321 LEU A O 1
ATOM 2434 N N . SER A 1 322 ? -20.266 2.068 -4.324 1 87.81 322 SER A N 1
ATOM 2435 C CA . SER A 1 322 ? -19.094 1.639 -5.074 1 87.81 322 SER A CA 1
ATOM 2436 C C . SER A 1 322 ? -19.484 0.854 -6.32 1 87.81 322 SER A C 1
ATOM 2438 O O . SER A 1 322 ? -20.547 0.223 -6.352 1 87.81 322 SER A O 1
ATOM 2440 N N . ALA A 1 323 ? -18.609 0.91 -7.273 1 77.44 323 ALA A N 1
ATOM 2441 C CA . ALA A 1 323 ? -18.828 0.135 -8.492 1 77.44 323 ALA A CA 1
ATOM 2442 C C . ALA A 1 323 ? -18.781 -1.363 -8.211 1 77.44 323 ALA A C 1
ATOM 2444 O O . ALA A 1 323 ? -19.469 -2.148 -8.852 1 77.44 323 ALA A O 1
ATOM 2445 N N . ARG A 1 324 ? -18.016 -1.717 -7.301 1 77.12 324 ARG A N 1
ATOM 2446 C CA . ARG A 1 324 ? -17.891 -3.121 -6.922 1 77.12 324 ARG A CA 1
ATOM 2447 C C . ARG A 1 324 ? -19.234 -3.678 -6.453 1 77.12 324 ARG A C 1
ATOM 2449 O O . ARG A 1 324 ? -19.656 -4.746 -6.898 1 77.12 324 ARG A O 1
ATOM 2456 N N . THR A 1 325 ? -19.844 -2.941 -5.598 1 82.44 325 THR A N 1
ATOM 2457 C CA . THR A 1 325 ? -21.141 -3.381 -5.082 1 82.44 325 THR A CA 1
ATOM 2458 C C . THR A 1 325 ? -22.188 -3.389 -6.188 1 82.44 325 THR A C 1
ATOM 2460 O O . THR A 1 325 ? -23.047 -4.262 -6.219 1 82.44 325 THR A O 1
ATOM 2463 N N . ALA A 1 326 ? -22.078 -2.471 -7.078 1 78.25 326 ALA A N 1
ATOM 2464 C CA . ALA A 1 326 ? -23 -2.436 -8.211 1 78.25 326 ALA A CA 1
ATOM 2465 C C . ALA A 1 326 ? -22.891 -3.705 -9.047 1 78.25 326 ALA A C 1
ATOM 2467 O O . ALA A 1 326 ? -23.906 -4.277 -9.461 1 78.25 326 ALA A O 1
ATOM 2468 N N . THR A 1 327 ? -21.719 -4.148 -9.156 1 76.25 327 THR A N 1
ATOM 2469 C CA . THR A 1 327 ? -21.469 -5.344 -9.953 1 76.25 327 THR A CA 1
ATOM 2470 C C . THR A 1 327 ? -21.891 -6.598 -9.195 1 76.25 327 THR A C 1
ATOM 2472 O O . THR A 1 327 ? -22.484 -7.516 -9.766 1 76.25 327 THR A O 1
ATOM 2475 N N . GLN A 1 328 ? -21.656 -6.594 -7.988 1 80 328 GLN A N 1
ATOM 2476 C CA . GLN A 1 328 ? -21.891 -7.785 -7.172 1 80 328 GLN A CA 1
ATOM 2477 C C . GLN A 1 328 ? -23.359 -7.938 -6.812 1 80 328 GLN A C 1
ATOM 2479 O O . GLN A 1 328 ? -23.797 -9.016 -6.395 1 80 328 GLN A O 1
ATOM 2484 N N . SER A 1 329 ? -24.125 -6.848 -6.965 1 79.88 329 SER A N 1
ATOM 2485 C CA . SER A 1 329 ? -25.562 -6.922 -6.699 1 79.88 329 SER A CA 1
ATOM 2486 C C . SER A 1 329 ? -26.312 -7.473 -7.906 1 79.88 329 SER A C 1
ATOM 2488 O O . SER A 1 329 ? -27.547 -7.453 -7.934 1 79.88 329 SER A O 1
ATOM 2490 N N . ARG A 1 330 ? -25.625 -8.023 -8.859 1 71 330 ARG A N 1
ATOM 2491 C CA . ARG A 1 330 ? -26.156 -8.703 -10.039 1 71 330 ARG A CA 1
ATOM 2492 C C . ARG A 1 330 ? -27.094 -7.781 -10.812 1 71 330 ARG A C 1
ATOM 2494 O O . ARG A 1 330 ? -28.156 -8.219 -11.273 1 71 330 ARG A O 1
ATOM 2501 N N . GLY A 1 331 ? -26.797 -6.516 -10.797 1 69.88 331 GLY A N 1
ATOM 2502 C CA . GLY A 1 331 ? -27.516 -5.551 -11.609 1 69.88 331 GLY A CA 1
ATOM 2503 C C . GLY A 1 331 ? -28.859 -5.156 -11.023 1 69.88 331 GLY A C 1
ATOM 2504 O O . GLY A 1 331 ? -29.656 -4.477 -11.68 1 69.88 331 GLY A O 1
ATOM 2505 N N . GLN A 1 332 ? -29 -5.547 -9.828 1 80.5 332 GLN A N 1
ATOM 2506 C CA . GLN A 1 332 ? -30.281 -5.254 -9.188 1 80.5 332 GLN A CA 1
ATOM 2507 C C . GLN A 1 332 ? -30.344 -3.797 -8.734 1 80.5 332 GLN A C 1
ATOM 2509 O O . GLN A 1 332 ? -31.422 -3.258 -8.516 1 80.5 332 GLN A O 1
ATOM 2514 N N . ILE A 1 333 ? -29.188 -3.223 -8.516 1 88.75 333 ILE A N 1
ATOM 2515 C CA . ILE A 1 333 ? -29.141 -1.833 -8.078 1 88.75 333 ILE A CA 1
ATOM 2516 C C . ILE A 1 333 ? -28.719 -0.938 -9.234 1 88.75 333 ILE A C 1
ATOM 2518 O O . ILE A 1 333 ? -27.578 -1.012 -9.703 1 88.75 333 ILE A O 1
ATOM 2522 N N . SER A 1 334 ? -29.594 -0.238 -9.703 1 82.12 334 SER A N 1
ATOM 2523 C CA . SER A 1 334 ? -29.344 0.63 -10.844 1 82.12 334 SER A CA 1
ATOM 2524 C C . SER A 1 334 ? -28.984 2.043 -10.398 1 82.12 334 SER A C 1
ATOM 2526 O O . SER A 1 334 ? -28.875 2.314 -9.203 1 82.12 334 SER A O 1
ATOM 2528 N N . GLU A 1 335 ? -28.734 2.908 -11.336 1 85.25 335 GLU A N 1
ATOM 2529 C CA . GLU A 1 335 ? -28.406 4.309 -11.086 1 85.25 335 GLU A CA 1
ATOM 2530 C C . GLU A 1 335 ? -29.594 5.055 -10.5 1 85.25 335 GLU A C 1
ATOM 2532 O O . GLU A 1 335 ? -29.438 6.109 -9.883 1 85.25 335 GLU A O 1
ATOM 2537 N N . ARG A 1 336 ? -30.688 4.477 -10.617 1 86.5 336 ARG A N 1
ATOM 2538 C CA . ARG A 1 336 ? -31.906 5.117 -10.133 1 86.5 336 ARG A CA 1
ATOM 2539 C C . ARG A 1 336 ? -31.922 5.188 -8.609 1 86.5 336 ARG A C 1
ATOM 2541 O O . ARG A 1 336 ? -32.312 6.199 -8.031 1 86.5 336 ARG A O 1
ATOM 2548 N N . GLU A 1 337 ? -31.562 4.109 -8.008 1 91.56 337 GLU A N 1
ATOM 2549 C CA . GLU A 1 337 ? -31.516 4.09 -6.551 1 91.56 337 GLU A CA 1
ATOM 2550 C C . GLU A 1 337 ? -30.469 5.082 -6.023 1 91.56 337 GLU A C 1
ATOM 2552 O O . GLU A 1 337 ? -30.703 5.75 -5.016 1 91.56 337 GLU A O 1
ATOM 2557 N N . ALA A 1 338 ? -29.344 5.164 -6.699 1 92.06 338 ALA A N 1
ATOM 2558 C CA . ALA A 1 338 ? -28.297 6.105 -6.301 1 92.06 338 ALA A CA 1
ATOM 2559 C C . ALA A 1 338 ? -28.781 7.547 -6.461 1 92.06 338 ALA A C 1
ATOM 2561 O O . ALA A 1 338 ? -28.406 8.422 -5.668 1 92.06 338 ALA A O 1
ATOM 2562 N N . GLN A 1 339 ? -29.594 7.77 -7.48 1 93.12 339 GLN A N 1
ATOM 2563 C CA . GLN A 1 339 ? -30.141 9.102 -7.738 1 93.12 339 GLN A CA 1
ATOM 2564 C C . GLN A 1 339 ? -31.062 9.547 -6.605 1 93.12 339 GLN A C 1
ATOM 2566 O O . GLN A 1 339 ? -31.141 10.734 -6.297 1 93.12 339 GLN A O 1
ATOM 2571 N N . GLN A 1 340 ? -31.688 8.594 -6.035 1 93.25 340 GLN A N 1
ATOM 2572 C CA . GLN A 1 340 ? -32.625 8.906 -4.949 1 93.25 340 GLN A CA 1
ATOM 2573 C C . GLN A 1 340 ? -31.859 9.336 -3.693 1 93.25 340 GLN A C 1
ATOM 2575 O O . GLN A 1 340 ? -32.375 10.117 -2.889 1 93.25 340 GLN A O 1
ATOM 2580 N N . VAL A 1 341 ? -30.656 8.875 -3.523 1 95.5 341 VAL A N 1
ATOM 2581 C CA . VAL A 1 341 ? -29.875 9.125 -2.318 1 95.5 341 VAL A CA 1
ATOM 2582 C C . VAL A 1 341 ? -29.016 10.367 -2.51 1 95.5 341 VAL A C 1
ATOM 2584 O O . VAL A 1 341 ? -28.594 11 -1.534 1 95.5 341 VAL A O 1
ATOM 2587 N N . LEU A 1 342 ? -28.734 10.828 -3.703 1 97 342 LEU A N 1
ATOM 2588 C CA . LEU A 1 342 ? -27.781 11.891 -4.043 1 97 342 LEU A CA 1
ATOM 2589 C C . LEU A 1 342 ? -28.188 13.203 -3.377 1 97 342 LEU A C 1
ATOM 2591 O O . LEU A 1 342 ? -27.344 13.875 -2.773 1 97 342 LEU A O 1
ATOM 2595 N N . PRO A 1 343 ? -29.5 13.617 -3.391 1 96.88 343 PRO A N 1
ATOM 2596 C CA . PRO A 1 343 ? -29.859 14.891 -2.76 1 96.88 343 PRO A CA 1
ATOM 2597 C C . PRO A 1 343 ? -29.547 14.914 -1.265 1 96.88 343 PRO A C 1
ATOM 2599 O O . PRO A 1 343 ? -29.141 15.953 -0.731 1 96.88 343 PRO A O 1
ATOM 2602 N N . GLU A 1 344 ? -29.703 13.797 -0.636 1 97.06 344 GLU A N 1
ATOM 2603 C CA . GLU A 1 344 ? -29.406 13.711 0.791 1 97.06 344 GLU A CA 1
ATOM 2604 C C . GLU A 1 344 ? -27.906 13.828 1.045 1 97.06 344 GLU A C 1
ATOM 2606 O O . GLU A 1 344 ? -27.484 14.43 2.035 1 97.06 344 GLU A O 1
ATOM 2611 N N . VAL A 1 345 ? -27.125 13.227 0.206 1 98.19 345 VAL A N 1
ATOM 2612 C CA . VAL A 1 345 ? -25.672 13.32 0.336 1 98.19 345 VAL A CA 1
ATOM 2613 C C . VAL A 1 345 ? -25.234 14.758 0.117 1 98.19 345 VAL A C 1
ATOM 2615 O O . VAL A 1 345 ? -24.344 15.258 0.824 1 98.19 345 VAL A O 1
ATOM 2618 N N . VAL A 1 346 ? -25.844 15.422 -0.869 1 98.19 346 VAL A N 1
ATOM 2619 C CA . VAL A 1 346 ? -25.531 16.812 -1.151 1 98.19 346 VAL A CA 1
ATOM 2620 C C . VAL A 1 346 ? -25.875 17.688 0.061 1 98.19 346 VAL A C 1
ATOM 2622 O O . VAL A 1 346 ? -25.094 18.547 0.45 1 98.19 346 VAL A O 1
ATOM 2625 N N . THR A 1 347 ? -26.984 17.406 0.682 1 97.81 347 THR A N 1
ATOM 2626 C CA . THR A 1 347 ? -27.391 18.125 1.877 1 97.81 347 THR A CA 1
ATOM 2627 C C . THR A 1 347 ? -26.406 17.891 3.018 1 97.81 347 THR A C 1
ATOM 2629 O O . THR A 1 347 ? -26.031 18.828 3.725 1 97.81 347 THR A O 1
ATOM 2632 N N . PHE A 1 348 ? -26.016 16.672 3.246 1 97.56 348 PHE A N 1
ATOM 2633 C CA . PHE A 1 348 ? -25.047 16.344 4.281 1 97.56 348 PHE A CA 1
ATOM 2634 C C . PHE A 1 348 ? -23.734 17.094 4.062 1 97.56 348 PHE A C 1
ATOM 2636 O O . PHE A 1 348 ? -23.172 17.641 5.004 1 97.56 348 PHE A O 1
ATOM 2643 N N . ALA A 1 349 ? -23.219 17.016 2.734 1 98.5 349 ALA A N 1
ATOM 2644 C CA . ALA A 1 349 ? -21.969 17.688 2.402 1 98.5 349 ALA A CA 1
ATOM 2645 C C . ALA A 1 349 ? -22.078 19.188 2.65 1 98.5 349 ALA A C 1
ATOM 2647 O O . ALA A 1 349 ? -21.156 19.797 3.195 1 98.5 349 ALA A O 1
ATOM 2648 N N . ARG A 1 350 ? -23.188 19.781 2.275 1 97.94 350 ARG A N 1
ATOM 2649 C CA . ARG A 1 350 ? -23.406 21.203 2.5 1 97.94 350 ARG A CA 1
ATOM 2650 C C . ARG A 1 350 ? -23.375 21.531 3.99 1 97.94 350 ARG A C 1
ATOM 2652 O O . ARG A 1 350 ? -22.734 22.5 4.402 1 97.94 350 ARG A O 1
ATOM 2659 N N . ARG A 1 351 ? -24.016 20.734 4.797 1 96.81 351 ARG A N 1
ATOM 2660 C CA . ARG A 1 351 ? -24.047 20.938 6.242 1 96.81 351 ARG A CA 1
ATOM 2661 C C . ARG A 1 351 ? -22.656 20.812 6.84 1 96.81 351 ARG A C 1
ATOM 2663 O O . ARG A 1 351 ? -22.25 21.641 7.668 1 96.81 351 ARG A O 1
ATOM 2670 N N . ALA A 1 352 ? -21.969 19.766 6.461 1 97.81 352 ALA A N 1
ATOM 2671 C CA . ALA A 1 352 ? -20.625 19.5 6.996 1 97.81 352 ALA A CA 1
ATOM 2672 C C . ALA A 1 352 ? -19.672 20.641 6.652 1 97.81 352 ALA A C 1
ATOM 2674 O O . ALA A 1 352 ? -18.875 21.062 7.492 1 97.81 352 ALA A O 1
ATOM 2675 N N . LEU A 1 353 ? -19.781 21.172 5.395 1 97.5 353 LEU A N 1
ATOM 2676 C CA . LEU A 1 353 ? -18.891 22.234 4.938 1 97.5 353 LEU A CA 1
ATOM 2677 C C . LEU A 1 353 ? -19.312 23.578 5.523 1 97.5 353 LEU A C 1
ATOM 2679 O O . LEU A 1 353 ? -18.531 24.531 5.516 1 97.5 353 LEU A O 1
ATOM 2683 N N . GLY A 1 354 ? -20.531 23.594 6.043 1 94.75 354 GLY A N 1
ATOM 2684 C CA . GLY A 1 354 ? -21.047 24.828 6.621 1 94.75 354 GLY A CA 1
ATOM 2685 C C . GLY A 1 354 ? -20.75 24.969 8.102 1 94.75 354 GLY A C 1
ATOM 2686 O O . GLY A 1 354 ? -21 26.016 8.695 1 94.75 354 GLY A O 1
ATOM 2687 N N . VAL A 1 355 ? -20.172 23.938 8.711 1 94.06 355 VAL A N 1
ATOM 2688 C CA . VAL A 1 355 ? -19.844 24 10.133 1 94.06 355 VAL A CA 1
ATOM 2689 C C . VAL A 1 355 ? -18.688 24.969 10.367 1 94.06 355 VAL A C 1
ATOM 2691 O O . VAL A 1 355 ? -17.641 24.844 9.734 1 94.06 355 VAL A O 1
ATOM 2694 N N . ARG A 1 356 ? -18.938 25.906 11.172 1 90.38 356 ARG A N 1
ATOM 2695 C CA . ARG A 1 356 ? -17.906 26.859 11.609 1 90.38 356 ARG A CA 1
ATOM 2696 C C . ARG A 1 356 ? -17.594 26.688 13.094 1 90.38 356 ARG A C 1
ATOM 2698 O O . ARG A 1 356 ? -18.5 26.734 13.93 1 90.38 356 ARG A O 1
ATOM 2705 N N . ALA A 1 357 ? -16.344 26.516 13.344 1 89.31 357 ALA A N 1
ATOM 2706 C CA . ALA A 1 357 ? -15.945 26.219 14.719 1 89.31 357 ALA A CA 1
ATOM 2707 C C . ALA A 1 357 ? -16.406 27.312 15.672 1 89.31 357 ALA A C 1
ATOM 2709 O O . ALA A 1 357 ? -16.844 27.031 16.797 1 89.31 357 ALA A O 1
ATOM 2710 N N . HIS A 1 358 ? -16.344 28.609 15.25 1 85.5 358 HIS A N 1
ATOM 2711 C CA . HIS A 1 358 ? -16.641 29.734 16.141 1 85.5 358 HIS A CA 1
ATOM 2712 C C . HIS A 1 358 ? -18.109 29.781 16.516 1 85.5 358 HIS A C 1
ATOM 2714 O O . HIS A 1 358 ? -18.484 30.438 17.484 1 85.5 358 HIS A O 1
ATOM 2720 N N . GLU A 1 359 ? -18.922 29.031 15.766 1 83.88 359 GLU A N 1
ATOM 2721 C CA . GLU A 1 359 ? -20.359 29.062 16 1 83.88 359 GLU A CA 1
ATOM 2722 C C . GLU A 1 359 ? -20.781 27.906 16.922 1 83.88 359 GLU A C 1
ATOM 2724 O O . GLU A 1 359 ? -21.938 27.828 17.328 1 83.88 359 GLU A O 1
ATOM 2729 N N . VAL A 1 360 ? -19.969 27.016 17.281 1 81.94 360 VAL A N 1
ATOM 2730 C CA . VAL A 1 360 ? -20.359 25.797 17.984 1 81.94 360 VAL A CA 1
ATOM 2731 C C . VAL A 1 360 ? -20.312 26.016 19.484 1 81.94 360 VAL A C 1
ATOM 2733 O O . VAL A 1 360 ? -21.25 25.656 20.203 1 81.94 360 VAL A O 1
ATOM 2736 N N . GLY A 1 361 ? -19.188 26.516 19.984 1 74.44 361 GLY A N 1
ATOM 2737 C CA . GLY A 1 361 ? -19.078 26.562 21.438 1 74.44 361 GLY A CA 1
ATOM 2738 C C . GLY A 1 361 ? -18.25 27.719 21.938 1 74.44 361 GLY A C 1
ATOM 2739 O O . GLY A 1 361 ? -18.094 28.719 21.25 1 74.44 361 GLY A O 1
ATOM 2740 N N . LYS A 1 362 ? -18 27.438 23.266 1 76.44 362 LYS A N 1
ATOM 2741 C CA . LYS A 1 362 ? -17.172 28.422 23.969 1 76.44 362 LYS A CA 1
ATOM 2742 C C . LYS A 1 362 ? -15.688 28.188 23.688 1 76.44 362 LYS A C 1
ATOM 2744 O O . LYS A 1 362 ? -15.305 27.125 23.203 1 76.44 362 LYS A O 1
ATOM 2749 N N . HIS A 1 363 ? -14.875 29.125 23.781 1 69.06 363 HIS A N 1
ATOM 2750 C CA . HIS A 1 363 ? -13.445 29.062 23.5 1 69.06 363 HIS A CA 1
ATOM 2751 C C . HIS A 1 363 ? -12.75 28.047 24.406 1 69.06 363 HIS A C 1
ATOM 2753 O O . HIS A 1 363 ? -11.891 27.281 23.938 1 69.06 363 HIS A O 1
ATOM 2759 N N . THR A 1 364 ? -12.938 28.188 25.688 1 62.53 364 THR A N 1
ATOM 2760 C CA . THR A 1 364 ? -12.062 27.391 26.531 1 62.53 364 THR A CA 1
ATOM 2761 C C . THR A 1 364 ? -12.883 26.375 27.344 1 62.53 364 THR A C 1
ATOM 2763 O O . THR A 1 364 ? -12.352 25.734 28.25 1 62.53 364 THR A O 1
ATOM 2766 N N . GLY A 1 365 ? -14.117 26.062 26.906 1 66.19 365 GLY A N 1
ATOM 2767 C CA . GLY A 1 365 ? -14.812 25.141 27.797 1 66.19 365 GLY A CA 1
ATOM 2768 C C . GLY A 1 365 ? -15.977 24.438 27.141 1 66.19 365 GLY A C 1
ATOM 2769 O O . GLY A 1 365 ? -16.422 24.828 26.062 1 66.19 365 GLY A O 1
ATOM 2770 N N . VAL A 1 366 ? -16.078 23.094 27.719 1 64.69 366 VAL A N 1
ATOM 2771 C CA . VAL A 1 366 ? -17.266 22.344 27.312 1 64.69 366 VAL A CA 1
ATOM 2772 C C . VAL A 1 366 ? -18.516 23.062 27.781 1 64.69 366 VAL A C 1
ATOM 2774 O O . VAL A 1 366 ? -18.531 23.688 28.844 1 64.69 366 VAL A O 1
ATOM 2777 N N . SER A 1 367 ? -19.391 23.172 26.859 1 66.06 367 SER A N 1
ATOM 2778 C CA . SER A 1 367 ? -20.656 23.797 27.234 1 66.06 367 SER A CA 1
ATOM 2779 C C . SER A 1 367 ? -21.203 23.172 28.516 1 66.06 367 SER A C 1
ATOM 2781 O O . SER A 1 367 ? -20.812 22.062 28.891 1 66.06 367 SER A O 1
ATOM 2783 N N . ASP A 1 368 ? -21.938 23.922 29.188 1 61.19 368 ASP A N 1
ATOM 2784 C CA . ASP A 1 368 ? -22.516 23.516 30.453 1 61.19 368 ASP A CA 1
ATOM 2785 C C . ASP A 1 368 ? -23.328 22.219 30.312 1 61.19 368 ASP A C 1
ATOM 2787 O O . ASP A 1 368 ? -23.438 21.438 31.25 1 61.19 368 ASP A O 1
ATOM 2791 N N . ASP A 1 369 ? -23.828 22.031 29.141 1 61.91 369 ASP A N 1
ATOM 2792 C CA . ASP A 1 369 ? -24.625 20.828 28.922 1 61.91 369 ASP A CA 1
ATOM 2793 C C . ASP A 1 369 ? -23.719 19.641 28.578 1 61.91 369 ASP A C 1
ATOM 2795 O O . ASP A 1 369 ? -24.203 18.5 28.5 1 61.91 369 ASP A O 1
ATOM 2799 N N . GLY A 1 370 ? -22.5 19.844 28.516 1 65.38 370 GLY A N 1
ATOM 2800 C CA . GLY A 1 370 ? -21.516 18.797 28.297 1 65.38 370 GLY A CA 1
ATOM 2801 C C . GLY A 1 370 ? -21.516 18.234 26.891 1 65.38 370 GLY A C 1
ATOM 2802 O O . GLY A 1 370 ? -20.734 17.328 26.578 1 65.38 370 GLY A O 1
ATOM 2803 N N . VAL A 1 371 ? -22.391 18.781 26.156 1 70.94 371 VAL A N 1
ATOM 2804 C CA . VAL A 1 371 ? -22.594 18.188 24.844 1 70.94 371 VAL A CA 1
ATOM 2805 C C . VAL A 1 371 ? -21.734 18.906 23.812 1 70.94 371 VAL A C 1
ATOM 2807 O O . VAL A 1 371 ? -21.078 18.266 22.984 1 70.94 371 VAL A O 1
ATOM 2810 N N . ARG A 1 372 ? -21.703 20.188 24.031 1 82.62 372 ARG A N 1
ATOM 2811 C CA . ARG A 1 372 ? -21 20.969 23.016 1 82.62 372 ARG A CA 1
ATOM 2812 C C . ARG A 1 372 ? -19.5 20.984 23.266 1 82.62 372 ARG A C 1
ATOM 2814 O O . ARG A 1 372 ? -19.047 21.25 24.391 1 82.62 372 ARG A O 1
ATOM 2821 N N . LEU A 1 373 ? -18.828 20.719 22.25 1 88.81 373 LEU A N 1
ATOM 2822 C CA . LEU A 1 373 ? -17.375 20.703 22.312 1 88.81 373 LEU A CA 1
ATOM 2823 C C . LEU A 1 373 ? -16.812 22.125 22.219 1 88.81 373 LEU A C 1
ATOM 2825 O O . LEU A 1 373 ? -17.438 23 21.609 1 88.81 373 LEU A O 1
ATOM 2829 N N . PRO A 1 374 ? -15.742 22.391 22.844 1 90 374 PRO A N 1
ATOM 2830 C CA . PRO A 1 374 ? -15.094 23.703 22.703 1 90 374 PRO A CA 1
ATOM 2831 C C . PRO A 1 374 ? -14.711 24.016 21.266 1 90 374 PRO A C 1
ATOM 2833 O O . PRO A 1 374 ? -14.43 23.109 20.469 1 90 374 PRO A O 1
ATOM 2836 N N . ILE A 1 375 ? -14.609 25.297 21 1 90.31 375 ILE A N 1
ATOM 2837 C CA . ILE A 1 375 ? -14.344 25.797 19.656 1 90.31 375 ILE A CA 1
ATOM 2838 C C . ILE A 1 375 ? -13.031 25.219 19.141 1 90.31 375 ILE A C 1
ATOM 2840 O O . ILE A 1 375 ? -12.938 24.812 17.984 1 90.31 375 ILE A O 1
ATOM 2844 N N . SER A 1 376 ? -12.078 25.172 19.969 1 91.38 376 SER A N 1
ATOM 2845 C CA . SER A 1 376 ? -10.75 24.719 19.547 1 91.38 376 SER A CA 1
ATOM 2846 C C . SER A 1 376 ? -10.742 23.234 19.219 1 91.38 376 SER A C 1
ATOM 2848 O O . SER A 1 376 ? -10.008 22.797 18.344 1 91.38 376 SER A O 1
ATOM 2850 N N . VAL A 1 377 ? -11.578 22.516 19.906 1 92.56 377 VAL A N 1
ATOM 2851 C CA . VAL A 1 377 ? -11.656 21.078 19.672 1 92.56 377 VAL A CA 1
ATOM 2852 C C . VAL A 1 377 ? -12.352 20.797 18.344 1 92.56 377 VAL A C 1
ATOM 2854 O O . VAL A 1 377 ? -11.914 19.938 17.578 1 92.56 377 VAL A O 1
ATOM 2857 N N . VAL A 1 378 ? -13.344 21.594 18.078 1 93.44 378 VAL A N 1
ATOM 2858 C CA . VAL A 1 378 ? -14.055 21.469 16.812 1 93.44 378 VAL A CA 1
ATOM 2859 C C . VAL A 1 378 ? -13.141 21.891 15.664 1 93.44 378 VAL A C 1
ATOM 2861 O O . VAL A 1 378 ? -13.078 21.219 14.625 1 93.44 378 VAL A O 1
ATOM 2864 N N . TYR A 1 379 ? -12.445 22.984 15.945 1 94.44 379 TYR A N 1
ATOM 2865 C CA . TYR A 1 379 ? -11.477 23.453 14.953 1 94.44 379 TYR A CA 1
ATOM 2866 C C . TYR A 1 379 ? -10.461 22.375 14.625 1 94.44 379 TYR A C 1
ATOM 2868 O O . TYR A 1 379 ? -10.086 22.203 13.461 1 94.44 379 TYR A O 1
ATOM 2876 N N . ALA A 1 380 ? -10.109 21.609 15.523 1 94.5 380 ALA A N 1
ATOM 2877 C CA . ALA A 1 380 ? -9.078 20.594 15.375 1 94.5 380 ALA A CA 1
ATOM 2878 C C . ALA A 1 380 ? -9.539 19.469 14.445 1 94.5 380 ALA A C 1
ATOM 2880 O O . ALA A 1 380 ? -8.742 18.906 13.703 1 94.5 380 ALA A O 1
ATOM 2881 N N . VAL A 1 381 ? -10.836 19.156 14.359 1 95.25 381 VAL A N 1
ATOM 2882 C CA . VAL A 1 381 ? -11.305 17.969 13.648 1 95.25 381 VAL A CA 1
ATOM 2883 C C . VAL A 1 381 ? -11.938 18.391 12.32 1 95.25 381 VAL A C 1
ATOM 2885 O O . VAL A 1 381 ? -12.164 17.547 11.445 1 95.25 381 VAL A O 1
ATOM 2888 N N . LEU A 1 382 ? -12.172 19.641 12.117 1 95.31 382 LEU A N 1
ATOM 2889 C CA . LEU A 1 382 ? -13 20.141 11.023 1 95.31 382 LEU A CA 1
ATOM 2890 C C . LEU A 1 382 ? -12.406 19.75 9.672 1 95.31 382 LEU A C 1
ATOM 2892 O O . LEU A 1 382 ? -13.133 19.344 8.766 1 95.31 382 LEU A O 1
ATOM 2896 N N . PRO A 1 383 ? -11.094 19.844 9.461 1 96.12 383 PRO A N 1
ATOM 2897 C CA . PRO A 1 383 ? -10.57 19.469 8.148 1 96.12 383 PRO A CA 1
ATOM 2898 C C . PRO A 1 383 ? -10.906 18.031 7.762 1 96.12 383 PRO A C 1
ATOM 2900 O O . PRO A 1 383 ? -11.172 17.734 6.594 1 96.12 383 PRO A O 1
ATOM 2903 N N . ARG A 1 384 ? -10.93 17.156 8.664 1 96.81 384 ARG A N 1
ATOM 2904 C CA . ARG A 1 384 ? -11.258 15.766 8.391 1 96.81 384 ARG A CA 1
ATOM 2905 C C . ARG A 1 384 ? -12.75 15.602 8.102 1 96.81 384 ARG A C 1
ATOM 2907 O O . ARG A 1 384 ? -13.141 14.758 7.297 1 96.81 384 ARG A O 1
ATOM 2914 N N . VAL A 1 385 ? -13.555 16.375 8.797 1 97.69 385 VAL A N 1
ATOM 2915 C CA . VAL A 1 385 ? -14.992 16.391 8.531 1 97.69 385 VAL A CA 1
ATOM 2916 C C . VAL A 1 385 ? -15.242 16.812 7.086 1 97.69 385 VAL A C 1
ATOM 2918 O O . VAL A 1 385 ? -16 16.156 6.367 1 97.69 385 VAL A O 1
ATOM 2921 N N . HIS A 1 386 ? -14.562 17.859 6.719 1 97.94 386 HIS A N 1
ATOM 2922 C CA . HIS A 1 386 ? -14.703 18.359 5.355 1 97.94 386 HIS A CA 1
ATOM 2923 C C . HIS A 1 386 ? -14.273 17.312 4.336 1 97.94 386 HIS A C 1
ATOM 2925 O O . HIS A 1 386 ? -14.977 17.078 3.352 1 97.94 386 HIS A O 1
ATOM 2931 N N . ALA A 1 387 ? -13.133 16.703 4.582 1 97.81 387 ALA A N 1
ATOM 2932 C CA . ALA A 1 387 ? -12.602 15.703 3.658 1 97.81 387 ALA A CA 1
ATOM 2933 C C . ALA A 1 387 ? -13.57 14.539 3.482 1 97.81 387 ALA A C 1
ATOM 2935 O O . ALA A 1 387 ? -13.82 14.094 2.359 1 97.81 387 ALA A O 1
ATOM 2936 N N . GLN A 1 388 ? -14.141 14.117 4.539 1 97.62 388 GLN A N 1
ATOM 2937 C CA . GLN A 1 388 ? -15.055 12.977 4.484 1 97.62 388 GLN A CA 1
ATOM 2938 C C . GLN A 1 388 ? -16.344 13.352 3.758 1 97.62 388 GLN A C 1
ATOM 2940 O O . GLN A 1 388 ? -16.906 12.531 3.031 1 97.62 388 GLN A O 1
ATOM 2945 N N . ALA A 1 389 ? -16.812 14.516 4.004 1 98.12 389 ALA A N 1
ATOM 2946 C CA . ALA A 1 389 ? -18.016 14.977 3.314 1 98.12 389 ALA A CA 1
ATOM 2947 C C . ALA A 1 389 ? -17.781 15.055 1.808 1 98.12 389 ALA A C 1
ATOM 2949 O O . ALA A 1 389 ? -18.641 14.648 1.022 1 98.12 389 ALA A O 1
ATOM 2950 N N . LEU A 1 390 ? -16.641 15.531 1.45 1 98.12 390 LEU A N 1
ATOM 2951 C CA . LEU A 1 390 ? -16.312 15.648 0.034 1 98.12 390 LEU A CA 1
ATOM 2952 C C . LEU A 1 390 ? -16.141 14.273 -0.597 1 98.12 390 LEU A C 1
ATOM 2954 O O . LEU A 1 390 ? -16.562 14.047 -1.734 1 98.12 390 LEU A O 1
ATOM 2958 N N . ARG A 1 391 ? -15.57 13.383 0.122 1 96.81 391 ARG A N 1
ATOM 2959 C CA . ARG A 1 391 ? -15.422 12.023 -0.381 1 96.81 391 ARG A CA 1
ATOM 2960 C C . ARG A 1 391 ? -16.781 11.352 -0.584 1 96.81 391 ARG A C 1
ATOM 2962 O O . ARG A 1 391 ? -16.969 10.609 -1.545 1 96.81 391 ARG A O 1
ATOM 2969 N N . ALA A 1 392 ? -17.656 11.609 0.334 1 97.56 392 ALA A N 1
ATOM 2970 C CA . ALA A 1 392 ? -19.016 11.078 0.193 1 97.56 392 ALA A CA 1
ATOM 2971 C C . ALA A 1 392 ? -19.703 11.641 -1.044 1 97.56 392 ALA A C 1
ATOM 2973 O O . ALA A 1 392 ? -20.344 10.914 -1.79 1 97.56 392 ALA A O 1
ATOM 2974 N N . LEU A 1 393 ? -19.531 12.914 -1.227 1 97.69 393 LEU A N 1
ATOM 2975 C CA . LEU A 1 393 ? -20.109 13.555 -2.402 1 97.69 393 LEU A CA 1
ATOM 2976 C C . LEU A 1 393 ? -19.5 12.984 -3.682 1 97.69 393 LEU A C 1
ATOM 2978 O O . LEU A 1 393 ? -20.219 12.688 -4.637 1 97.69 393 LEU A O 1
ATOM 2982 N N . SER A 1 394 ? -18.188 12.836 -3.66 1 95.5 394 SER A N 1
ATOM 2983 C CA . SER A 1 394 ? -17.484 12.273 -4.809 1 95.5 394 SER A CA 1
ATOM 2984 C C . SER A 1 394 ? -18 10.875 -5.145 1 95.5 394 SER A C 1
ATOM 2986 O O . SER A 1 394 ? -18.266 10.57 -6.309 1 95.5 394 SER A O 1
ATOM 2988 N N . ALA A 1 395 ? -18.188 10.07 -4.172 1 94.06 395 ALA A N 1
ATOM 2989 C CA . ALA A 1 395 ? -18.656 8.703 -4.375 1 94.06 395 ALA A CA 1
ATOM 2990 C C . ALA A 1 395 ? -20.078 8.695 -4.941 1 94.06 395 ALA A C 1
ATOM 2992 O O . ALA A 1 395 ? -20.391 7.898 -5.832 1 94.06 395 ALA A O 1
ATOM 2993 N N . ALA A 1 396 ? -20.922 9.57 -4.453 1 95.88 396 ALA A N 1
ATOM 2994 C CA . ALA A 1 396 ? -22.297 9.633 -4.902 1 95.88 396 ALA A CA 1
ATOM 2995 C C . ALA A 1 396 ? -22.391 10.094 -6.352 1 95.88 396 ALA A C 1
ATOM 2997 O O . ALA A 1 396 ? -23.141 9.523 -7.148 1 95.88 396 ALA A O 1
ATOM 2998 N N . VAL A 1 397 ? -21.609 11.062 -6.645 1 95.12 397 VAL A N 1
ATOM 2999 C CA . VAL A 1 397 ? -21.609 11.578 -8.008 1 95.12 397 VAL A CA 1
ATOM 3000 C C . VAL A 1 397 ? -21.031 10.531 -8.961 1 95.12 397 VAL A C 1
ATOM 3002 O O . VAL A 1 397 ? -21.562 10.328 -10.062 1 95.12 397 VAL A O 1
ATOM 3005 N N . GLU A 1 398 ? -20.016 9.883 -8.539 1 92.25 398 GLU A N 1
ATOM 3006 C CA . GLU A 1 398 ? -19.406 8.844 -9.352 1 92.25 398 GLU A CA 1
ATOM 3007 C C . GLU A 1 398 ? -20.406 7.734 -9.68 1 92.25 398 GLU A C 1
ATOM 3009 O O . GLU A 1 398 ? -20.5 7.281 -10.82 1 92.25 398 GLU A O 1
ATOM 3014 N N . ARG A 1 399 ? -21.188 7.355 -8.742 1 91.12 399 ARG A N 1
ATOM 3015 C CA . ARG A 1 399 ? -22.141 6.258 -8.891 1 91.12 399 ARG A CA 1
ATOM 3016 C C . ARG A 1 399 ? -23.344 6.688 -9.719 1 91.12 399 ARG A C 1
ATOM 3018 O O . ARG A 1 399 ? -23.875 5.906 -10.523 1 91.12 399 ARG A O 1
ATOM 3025 N N . THR A 1 400 ? -23.828 7.863 -9.5 1 91.75 400 THR A N 1
ATOM 3026 C CA . THR A 1 400 ? -25.031 8.344 -10.18 1 91.75 400 THR A CA 1
ATOM 3027 C C . THR A 1 400 ? -24.734 8.641 -11.648 1 91.75 400 THR A C 1
ATOM 3029 O O . THR A 1 400 ? -25.609 8.492 -12.5 1 91.75 400 THR A O 1
ATOM 3032 N N . GLY A 1 401 ? -23.531 9.055 -11.93 1 85.81 401 GLY A N 1
ATOM 3033 C CA . GLY A 1 401 ? -23.141 9.32 -13.297 1 85.81 401 GLY A CA 1
ATOM 3034 C C . GLY A 1 401 ? -23.812 10.539 -13.891 1 85.81 401 GLY A C 1
ATOM 3035 O O . GLY A 1 401 ? -23.938 11.57 -13.227 1 85.81 401 GLY A O 1
ATOM 3036 N N . ILE A 1 402 ? -24.234 10.375 -15.062 1 84.62 402 ILE A N 1
ATOM 3037 C CA . ILE A 1 402 ? -24.766 11.492 -15.828 1 84.62 402 ILE A CA 1
ATOM 3038 C C . ILE A 1 402 ? -26.109 11.938 -15.219 1 84.62 402 ILE A C 1
ATOM 3040 O O . ILE A 1 402 ? -26.5 13.094 -15.367 1 84.62 402 ILE A O 1
ATOM 3044 N N . CYS A 1 403 ? -26.656 11.07 -14.43 1 89.94 403 CYS A N 1
ATOM 3045 C CA . CYS A 1 403 ? -27.938 11.398 -13.82 1 89.94 403 CYS A CA 1
ATOM 3046 C C . CYS A 1 403 ? -27.766 12.453 -12.727 1 89.94 403 CYS A C 1
ATOM 3048 O O . CYS A 1 403 ? -28.734 13.078 -12.305 1 89.94 403 CYS A O 1
ATOM 3050 N N . ALA A 1 404 ? -26.578 12.664 -12.359 1 94.31 404 ALA A N 1
ATOM 3051 C CA . ALA A 1 404 ? -26.297 13.672 -11.336 1 94.31 404 ALA A CA 1
ATOM 3052 C C . ALA A 1 404 ? -26.406 15.078 -11.906 1 94.31 404 ALA A C 1
ATOM 3054 O O . ALA A 1 404 ? -26.453 16.062 -11.148 1 94.31 404 ALA A O 1
ATOM 3055 N N . LEU A 1 405 ? -26.562 15.203 -13.195 1 92.88 405 LEU A N 1
ATOM 3056 C CA . LEU A 1 405 ? -26.594 16.5 -13.875 1 92.88 405 LEU A CA 1
ATOM 3057 C C . LEU A 1 405 ? -27.797 17.312 -13.422 1 92.88 405 LEU A C 1
ATOM 3059 O O . LEU A 1 405 ? -27.734 18.547 -13.375 1 92.88 405 LEU A O 1
ATOM 3063 N N . ARG A 1 406 ? -28.875 16.594 -13.102 1 92.88 406 ARG A N 1
ATOM 3064 C CA . ARG A 1 406 ? -30.078 17.266 -12.641 1 92.88 406 ARG A CA 1
ATOM 3065 C C . ARG A 1 406 ? -29.797 18.062 -11.367 1 92.88 406 ARG A C 1
ATOM 3067 O O . ARG A 1 406 ? -30.5 19.047 -11.07 1 92.88 406 ARG A O 1
ATOM 3074 N N . HIS A 1 407 ? -28.797 17.656 -10.648 1 95.75 407 HIS A N 1
ATOM 3075 C CA . HIS A 1 407 ? -28.438 18.312 -9.391 1 95.75 407 HIS A CA 1
ATOM 3076 C C . HIS A 1 407 ? -27.125 19.094 -9.531 1 95.75 407 HIS A C 1
ATOM 3078 O O . HIS A 1 407 ? -26.469 19.391 -8.531 1 95.75 407 HIS A O 1
ATOM 3084 N N . ALA A 1 408 ? -26.703 19.438 -10.703 1 96.06 408 ALA A N 1
ATOM 3085 C CA . ALA A 1 408 ? -25.406 20.047 -10.977 1 96.06 408 ALA A CA 1
ATOM 3086 C C . ALA A 1 408 ? -25.266 21.391 -10.266 1 96.06 408 ALA A C 1
ATOM 3088 O O . ALA A 1 408 ? -24.203 21.719 -9.742 1 96.06 408 ALA A O 1
ATOM 3089 N N . SER A 1 409 ? -26.375 22.156 -10.242 1 96.06 409 SER A N 1
ATOM 3090 C CA . SER A 1 409 ? -26.328 23.469 -9.617 1 96.06 409 SER A CA 1
ATOM 3091 C C . SER A 1 409 ? -26.078 23.375 -8.117 1 96.06 409 SER A C 1
ATOM 3093 O O . SER A 1 409 ? -25.25 24.109 -7.566 1 96.06 409 SER A O 1
ATOM 3095 N N . LYS A 1 410 ? -26.766 22.453 -7.492 1 97.31 410 LYS A N 1
ATOM 3096 C CA . LYS A 1 410 ? -26.594 22.25 -6.059 1 97.31 410 LYS A CA 1
ATOM 3097 C C . LYS A 1 410 ? -25.188 21.719 -5.754 1 97.31 410 LYS A C 1
ATOM 3099 O O . LYS A 1 410 ? -24.562 22.141 -4.785 1 97.31 410 LYS A O 1
ATOM 3104 N N . ILE A 1 411 ? -24.734 20.766 -6.543 1 97.88 411 ILE A N 1
ATOM 3105 C CA . ILE A 1 411 ? -23.391 20.203 -6.375 1 97.88 411 ILE A CA 1
ATOM 3106 C C . ILE A 1 411 ? -22.344 21.297 -6.531 1 97.88 411 ILE A C 1
ATOM 3108 O O . ILE A 1 411 ? -21.406 21.375 -5.738 1 97.88 411 ILE A O 1
ATOM 3112 N N . THR A 1 412 ? -22.547 22.156 -7.52 1 97.25 412 THR A N 1
ATOM 3113 C CA . THR A 1 412 ? -21.625 23.266 -7.766 1 97.25 412 THR A CA 1
ATOM 3114 C C . THR A 1 412 ? -21.578 24.203 -6.574 1 97.25 412 THR A C 1
ATOM 3116 O O . THR A 1 412 ? -20.5 24.641 -6.152 1 97.25 412 THR A O 1
ATOM 3119 N N . ARG A 1 413 ? -22.688 24.469 -5.996 1 97.5 413 ARG A N 1
ATOM 3120 C CA . ARG A 1 413 ? -22.75 25.344 -4.836 1 97.5 413 ARG A CA 1
ATOM 3121 C C . ARG A 1 413 ? -22 24.75 -3.65 1 97.5 413 ARG A C 1
ATOM 3123 O O . ARG A 1 413 ? -21.297 25.453 -2.93 1 97.5 413 ARG A O 1
ATOM 3130 N N . VAL A 1 414 ? -22.188 23.516 -3.467 1 98.06 414 VAL A N 1
ATOM 3131 C CA . VAL A 1 414 ? -21.5 22.828 -2.373 1 98.06 414 VAL A CA 1
ATOM 3132 C C . VAL A 1 414 ? -20 22.875 -2.582 1 98.06 414 VAL A C 1
ATOM 3134 O O . VAL A 1 414 ? -19.234 23.125 -1.639 1 98.06 414 VAL A O 1
ATOM 3137 N N . LEU A 1 415 ? -19.547 22.672 -3.799 1 98.12 415 LEU A N 1
ATOM 3138 C CA . LEU A 1 415 ? -18.109 22.672 -4.082 1 98.12 415 LEU A CA 1
ATOM 3139 C C . LEU A 1 415 ? -17.531 24.078 -3.959 1 98.12 415 LEU A C 1
ATOM 3141 O O . LEU A 1 415 ? -16.391 24.25 -3.529 1 98.12 415 LEU A O 1
ATOM 3145 N N . LEU A 1 416 ? -18.281 25.078 -4.359 1 97 416 LEU A N 1
ATOM 3146 C CA . LEU A 1 416 ? -17.828 26.453 -4.176 1 97 416 LEU A CA 1
ATOM 3147 C C . LEU A 1 416 ? -17.75 26.812 -2.697 1 97 416 LEU A C 1
ATOM 3149 O O . LEU A 1 416 ? -16.812 27.484 -2.268 1 97 416 LEU A O 1
ATOM 3153 N N . LEU A 1 417 ? -18.703 26.312 -1.931 1 96.62 417 LEU A N 1
ATOM 3154 C CA . LEU A 1 417 ? -18.625 26.453 -0.481 1 96.62 417 LEU A CA 1
ATOM 3155 C C . LEU A 1 417 ? -17.391 25.766 0.079 1 96.62 417 LEU A C 1
ATOM 3157 O O . LEU A 1 417 ? -16.719 26.297 0.967 1 96.62 417 LEU A O 1
ATOM 3161 N N . ALA A 1 418 ? -17.109 24.578 -0.391 1 97.31 418 ALA A N 1
ATOM 3162 C CA . ALA A 1 418 ? -15.945 23.812 0.04 1 97.31 418 ALA A CA 1
ATOM 3163 C C . ALA A 1 418 ? -14.656 24.578 -0.236 1 97.31 418 ALA A C 1
ATOM 3165 O O . ALA A 1 418 ? -13.742 24.578 0.588 1 97.31 418 ALA A O 1
ATOM 3166 N N . SER A 1 419 ? -14.562 25.234 -1.368 1 95.12 419 SER A N 1
ATOM 3167 C CA . SER A 1 419 ? -13.367 25.984 -1.739 1 95.12 419 SER A CA 1
ATOM 3168 C C . SER A 1 419 ? -13.078 27.094 -0.745 1 95.12 419 SER A C 1
ATOM 3170 O O . SER A 1 419 ? -11.922 27.484 -0.548 1 95.12 419 SER A O 1
ATOM 3172 N N . GLU A 1 420 ? -14.062 27.547 -0.032 1 92.12 420 GLU A N 1
ATOM 3173 C CA . GLU A 1 420 ? -13.914 28.625 0.954 1 92.12 420 GLU A CA 1
ATOM 3174 C C . GLU A 1 420 ? -13.617 28.047 2.338 1 92.12 420 GLU A C 1
ATOM 3176 O O . GLU A 1 420 ? -12.961 28.703 3.152 1 92.12 420 GLU A O 1
ATOM 3181 N N . SER A 1 421 ? -14.031 26.859 2.521 1 90.94 421 SER A N 1
ATOM 3182 C CA . SER A 1 421 ? -14.031 26.328 3.883 1 90.94 421 SER A CA 1
ATOM 3183 C C . SER A 1 421 ? -12.828 25.422 4.117 1 90.94 421 SER A C 1
ATOM 3185 O O . SER A 1 421 ? -12.367 25.266 5.25 1 90.94 421 SER A O 1
ATOM 3187 N N . VAL A 1 422 ? -12.312 24.797 3.086 1 92.69 422 VAL A N 1
ATOM 3188 C CA . VAL A 1 422 ? -11.305 23.766 3.254 1 92.69 422 VAL A CA 1
ATOM 3189 C C . VAL A 1 422 ? -9.93 24.406 3.467 1 92.69 422 VAL A C 1
ATOM 3191 O O . VAL A 1 422 ? -9.641 25.469 2.914 1 92.69 422 VAL A O 1
ATOM 3194 N N . GLY A 1 423 ? -9.109 23.766 4.238 1 88.94 423 GLY A N 1
ATOM 3195 C CA . GLY A 1 423 ? -7.734 24.188 4.449 1 88.94 423 GLY A CA 1
ATOM 3196 C C . GLY A 1 423 ? -6.781 23.656 3.391 1 88.94 423 GLY A C 1
ATOM 3197 O O . GLY A 1 423 ? -7.176 23.453 2.244 1 88.94 423 GLY A O 1
ATOM 3198 N N . ASP A 1 424 ? -5.496 23.547 3.693 1 86.31 424 ASP A N 1
ATOM 3199 C CA . ASP A 1 424 ? -4.477 23.156 2.723 1 86.31 424 ASP A CA 1
ATOM 3200 C C . ASP A 1 424 ? -4.023 21.719 2.943 1 86.31 424 ASP A C 1
ATOM 3202 O O . ASP A 1 424 ? -2.992 21.297 2.416 1 86.31 424 ASP A O 1
ATOM 3206 N N . GLY A 1 425 ? -4.793 21.016 3.633 1 89.88 425 GLY A N 1
ATOM 3207 C CA . GLY A 1 425 ? -4.395 19.656 3.951 1 89.88 425 GLY A CA 1
ATOM 3208 C C . GLY A 1 425 ? -5.211 18.609 3.215 1 89.88 425 GLY A C 1
ATOM 3209 O O . GLY A 1 425 ? -5.387 18.688 1.998 1 89.88 425 GLY A O 1
ATOM 3210 N N . GLU A 1 426 ? -5.609 17.594 3.889 1 92.38 426 GLU A N 1
ATOM 3211 C CA . GLU A 1 426 ? -6.367 16.469 3.332 1 92.38 426 GLU A CA 1
ATOM 3212 C C . GLU A 1 426 ? -7.684 16.953 2.725 1 92.38 426 GLU A C 1
ATOM 3214 O O . GLU A 1 426 ? -8.188 16.344 1.773 1 92.38 426 GLU A O 1
ATOM 3219 N N . ASP A 1 427 ? -8.211 17.969 3.283 1 95.38 427 ASP A N 1
ATOM 3220 C CA . ASP A 1 427 ? -9.469 18.5 2.771 1 95.38 427 ASP A CA 1
ATOM 3221 C C . ASP A 1 427 ? -9.281 19.125 1.392 1 95.38 427 ASP A C 1
ATOM 3223 O O . ASP A 1 427 ? -10.141 18.984 0.517 1 95.38 427 ASP A O 1
ATOM 3227 N N . LEU A 1 428 ? -8.125 19.766 1.177 1 95.88 428 LEU A N 1
ATOM 3228 C CA . LEU A 1 428 ? -7.852 20.297 -0.154 1 95.88 428 LEU A CA 1
ATOM 3229 C C . LEU A 1 428 ? -7.664 19.172 -1.162 1 95.88 428 LEU A C 1
ATOM 3231 O O . LEU A 1 428 ? -8.109 19.266 -2.305 1 95.88 428 LEU A O 1
ATOM 3235 N N . GLN A 1 429 ? -7.004 18.141 -0.776 1 95.19 429 GLN A N 1
ATOM 3236 C CA . GLN A 1 429 ? -6.824 16.984 -1.632 1 95.19 429 GLN A CA 1
ATOM 3237 C C . GLN A 1 429 ? -8.172 16.375 -2.02 1 95.19 429 GLN A C 1
ATOM 3239 O O . GLN A 1 429 ? -8.391 16.016 -3.182 1 95.19 429 GLN A O 1
ATOM 3244 N N . ALA A 1 430 ? -9.023 16.25 -1.046 1 96.88 430 ALA A N 1
ATOM 3245 C CA . ALA A 1 430 ? -10.352 15.711 -1.301 1 96.88 430 ALA A CA 1
ATOM 3246 C C . ALA A 1 430 ? -11.133 16.609 -2.254 1 96.88 430 ALA A C 1
ATOM 3248 O O . ALA A 1 430 ? -11.891 16.125 -3.1 1 96.88 430 ALA A O 1
ATOM 3249 N N . LEU A 1 431 ? -10.984 17.906 -2.068 1 97.94 431 LEU A N 1
ATOM 3250 C CA . LEU A 1 431 ? -11.648 18.844 -2.967 1 97.94 431 LEU A CA 1
ATOM 3251 C C . LEU A 1 431 ? -11.148 18.672 -4.398 1 97.94 431 LEU A C 1
ATOM 3253 O O . LEU A 1 431 ? -11.945 18.672 -5.34 1 97.94 431 LEU A O 1
ATOM 3257 N N . ALA A 1 432 ? -9.852 18.531 -4.543 1 96.81 432 ALA A N 1
ATOM 3258 C CA . ALA A 1 432 ? -9.273 18.312 -5.867 1 96.81 432 ALA A CA 1
ATOM 3259 C C . ALA A 1 432 ? -9.82 17.047 -6.508 1 96.81 432 ALA A C 1
ATOM 3261 O O . ALA A 1 432 ? -10.242 17.062 -7.668 1 96.81 432 ALA A O 1
ATOM 3262 N N . ASP A 1 433 ? -9.891 16 -5.824 1 95.12 433 ASP A N 1
ATOM 3263 C CA . ASP A 1 433 ? -10.383 14.734 -6.324 1 95.12 433 ASP A CA 1
ATOM 3264 C C . ASP A 1 433 ? -11.867 14.828 -6.695 1 95.12 433 ASP A C 1
ATOM 3266 O O . ASP A 1 433 ? -12.281 14.312 -7.734 1 95.12 433 ASP A O 1
ATOM 3270 N N . THR A 1 434 ? -12.609 15.43 -5.793 1 97 434 THR A N 1
ATOM 3271 C CA . THR A 1 434 ? -14.039 15.555 -6.035 1 97 434 THR A CA 1
ATOM 3272 C C . THR A 1 434 ? -14.312 16.422 -7.258 1 97 434 THR A C 1
ATOM 3274 O O . THR A 1 434 ? -15.227 16.141 -8.039 1 97 434 THR A O 1
ATOM 3277 N N . THR A 1 435 ? -13.523 17.453 -7.375 1 96.94 435 THR A N 1
ATOM 3278 C CA . THR A 1 435 ? -13.656 18.328 -8.547 1 96.94 435 THR A CA 1
ATOM 3279 C C . THR A 1 435 ? -13.43 17.531 -9.828 1 96.94 435 THR A C 1
ATOM 3281 O O . THR A 1 435 ? -14.195 17.656 -10.789 1 96.94 435 THR A O 1
ATOM 3284 N N . ALA A 1 436 ? -12.438 16.719 -9.828 1 94.56 436 ALA A N 1
ATOM 3285 C CA . ALA A 1 436 ? -12.125 15.906 -11 1 94.56 436 ALA A CA 1
ATOM 3286 C C . ALA A 1 436 ? -13.25 14.914 -11.297 1 94.56 436 ALA A C 1
ATOM 3288 O O . ALA A 1 436 ? -13.625 14.711 -12.453 1 94.56 436 ALA A O 1
ATOM 3289 N N . VAL A 1 437 ? -13.797 14.32 -10.297 1 94.69 437 VAL A N 1
ATOM 3290 C CA . VAL A 1 437 ? -14.867 13.344 -10.461 1 94.69 437 VAL A CA 1
ATOM 3291 C C . VAL A 1 437 ? -16.109 14.031 -11.008 1 94.69 437 VAL A C 1
ATOM 3293 O O . VAL A 1 437 ? -16.766 13.523 -11.93 1 94.69 437 VAL A O 1
ATOM 3296 N N . CYS A 1 438 ? -16.422 15.203 -10.422 1 95.69 438 CYS A N 1
ATOM 3297 C CA . CYS A 1 438 ? -17.594 15.938 -10.867 1 95.69 438 CYS A CA 1
ATOM 3298 C C . CYS A 1 438 ? -17.438 16.391 -12.312 1 95.69 438 CYS A C 1
ATOM 3300 O O . CYS A 1 438 ? -18.375 16.312 -13.102 1 95.69 438 CYS A O 1
ATOM 3302 N N . ALA A 1 439 ? -16.25 16.828 -12.648 1 94.38 439 ALA A N 1
ATOM 3303 C CA . ALA A 1 439 ? -16 17.219 -14.039 1 94.38 439 ALA A CA 1
ATOM 3304 C C . ALA A 1 439 ? -16.203 16.031 -14.984 1 94.38 439 ALA A C 1
ATOM 3306 O O . ALA A 1 439 ? -16.859 16.172 -16.031 1 94.38 439 ALA A O 1
ATOM 3307 N N . ARG A 1 440 ? -15.781 14.938 -14.648 1 92.19 440 ARG A N 1
ATOM 3308 C CA . ARG A 1 440 ? -15.844 13.742 -15.484 1 92.19 440 ARG A CA 1
ATOM 3309 C C . ARG A 1 440 ? -17.266 13.227 -15.602 1 92.19 440 ARG A C 1
ATOM 3311 O O . ARG A 1 440 ? -17.703 12.828 -16.688 1 92.19 440 ARG A O 1
ATOM 3318 N N . ARG A 1 441 ? -18 13.289 -14.539 1 91.94 441 ARG A N 1
ATOM 3319 C CA . ARG A 1 441 ? -19.297 12.633 -14.516 1 91.94 441 ARG A CA 1
ATOM 3320 C C . ARG A 1 441 ? -20.406 13.586 -14.945 1 91.94 441 ARG A C 1
ATOM 3322 O O . ARG A 1 441 ? -21.391 13.164 -15.555 1 91.94 441 ARG A O 1
ATOM 3329 N N . LEU A 1 442 ? -20.266 14.836 -14.578 1 93.25 442 LEU A N 1
ATOM 3330 C CA . LEU A 1 442 ? -21.297 15.797 -14.969 1 93.25 442 LEU A CA 1
ATOM 3331 C C . LEU A 1 442 ? -21.078 16.281 -16.406 1 93.25 442 LEU A C 1
ATOM 3333 O O . LEU A 1 442 ? -22 16.766 -17.047 1 93.25 442 LEU A O 1
ATOM 3337 N N . GLY A 1 443 ? -19.797 16.188 -16.844 1 90.19 443 GLY A N 1
ATOM 3338 C CA . GLY A 1 443 ? -19.547 16.438 -18.266 1 90.19 443 GLY A CA 1
ATOM 3339 C C . GLY A 1 443 ? -19.016 17.844 -18.531 1 90.19 443 GLY A C 1
ATOM 3340 O O . GLY A 1 443 ? -18.891 18.656 -17.609 1 90.19 443 GLY A O 1
ATOM 3341 N N . ALA A 1 444 ? -18.766 18.109 -19.75 1 91.88 444 ALA A N 1
ATOM 3342 C CA . ALA A 1 444 ? -18.094 19.312 -20.203 1 91.88 444 ALA A CA 1
ATOM 3343 C C . ALA A 1 444 ? -19 20.547 -20.062 1 91.88 444 ALA A C 1
ATOM 3345 O O . ALA A 1 444 ? -18.516 21.672 -20.047 1 91.88 444 ALA A O 1
ATOM 3346 N N . SER A 1 445 ? -20.281 20.344 -19.875 1 91.06 445 SER A N 1
ATOM 3347 C CA . SER A 1 445 ? -21.234 21.438 -19.781 1 91.06 445 SER A CA 1
ATOM 3348 C C . SER A 1 445 ? -21.047 22.234 -18.5 1 91.06 445 SER A C 1
ATOM 3350 O O . SER A 1 445 ? -21.516 23.359 -18.375 1 91.06 445 SER A O 1
ATOM 3352 N N . THR A 1 446 ? -20.344 21.734 -17.562 1 94.25 446 THR A N 1
ATOM 3353 C CA . THR A 1 446 ? -20.172 22.375 -16.266 1 94.25 446 THR A CA 1
ATOM 3354 C C . THR A 1 446 ? -18.906 23.203 -16.234 1 94.25 446 THR A C 1
ATOM 3356 O O . THR A 1 446 ? -18.484 23.688 -15.172 1 94.25 446 THR A O 1
ATOM 3359 N N . VAL A 1 447 ? -18.25 23.453 -17.312 1 95.94 447 VAL A N 1
ATOM 3360 C CA . VAL A 1 447 ? -16.938 24.094 -17.391 1 95.94 447 VAL A CA 1
ATOM 3361 C C . VAL A 1 447 ? -17 25.5 -16.812 1 95.94 447 VAL A C 1
ATOM 3363 O O . VAL A 1 447 ? -16.141 25.906 -16.031 1 95.94 447 VAL A O 1
ATOM 3366 N N . GLU A 1 448 ? -18.016 26.266 -17.047 1 95.19 448 GLU A N 1
ATOM 3367 C CA . GLU A 1 448 ? -18.078 27.688 -16.672 1 95.19 448 GLU A CA 1
ATOM 3368 C C . GLU A 1 448 ? -18.406 27.859 -15.195 1 95.19 448 GLU A C 1
ATOM 3370 O O . GLU A 1 448 ? -17.797 28.688 -14.516 1 95.19 448 GLU A O 1
ATOM 3375 N N . LYS A 1 449 ? -19.281 27.062 -14.727 1 94.69 449 LYS A N 1
ATOM 3376 C CA . LYS A 1 449 ? -19.781 27.281 -13.367 1 94.69 449 LYS A CA 1
ATOM 3377 C C . LYS A 1 449 ? -18.984 26.469 -12.359 1 94.69 449 LYS A C 1
ATOM 3379 O O . LYS A 1 449 ? -18.859 26.859 -11.195 1 94.69 449 LYS A O 1
ATOM 3384 N N . LEU A 1 450 ? -18.453 25.359 -12.773 1 95.75 450 LEU A N 1
ATOM 3385 C CA . LEU A 1 450 ? -17.766 24.453 -11.867 1 95.75 450 LEU A CA 1
ATOM 3386 C C . LEU A 1 450 ? -16.281 24.359 -12.219 1 95.75 450 LEU A C 1
ATOM 3388 O O . LEU A 1 450 ? -15.422 24.641 -11.391 1 95.75 450 LEU A O 1
ATOM 3392 N N . GLY A 1 451 ? -15.969 24.047 -13.422 1 95.38 451 GLY A N 1
ATOM 3393 C CA . GLY A 1 451 ? -14.617 23.734 -13.859 1 95.38 451 GLY A CA 1
ATOM 3394 C C . GLY A 1 451 ? -13.656 24.906 -13.68 1 95.38 451 GLY A C 1
ATOM 3395 O O . GLY A 1 451 ? -12.656 24.781 -12.969 1 95.38 451 GLY A O 1
ATOM 3396 N N . VAL A 1 452 ? -13.961 26.047 -14.219 1 96.56 452 VAL A N 1
ATOM 3397 C CA . VAL A 1 452 ? -13.055 27.188 -14.289 1 96.56 452 VAL A CA 1
ATOM 3398 C C . VAL A 1 452 ? -12.82 27.734 -12.883 1 96.56 452 VAL A C 1
ATOM 3400 O O . VAL A 1 452 ? -11.672 27.844 -12.438 1 96.56 452 VAL A O 1
ATOM 3403 N N . PRO A 1 453 ? -13.883 27.984 -12.117 1 96.94 453 PRO A N 1
ATOM 3404 C CA . PRO A 1 453 ? -13.648 28.562 -10.797 1 96.94 453 PRO A CA 1
ATOM 3405 C C . PRO A 1 453 ? -12.883 27.625 -9.859 1 96.94 453 PRO A C 1
ATOM 3407 O O . PRO A 1 453 ? -11.977 28.078 -9.148 1 96.94 453 PRO A O 1
ATOM 3410 N N . LEU A 1 454 ? -13.211 26.422 -9.859 1 97.06 454 LEU A N 1
ATOM 3411 C CA . LEU A 1 454 ? -12.594 25.469 -8.93 1 97.06 454 LEU A CA 1
ATOM 3412 C C . LEU A 1 454 ? -11.148 25.188 -9.344 1 97.06 454 LEU A C 1
ATOM 3414 O O . LEU A 1 454 ? -10.266 25.078 -8.492 1 97.06 454 LEU A O 1
ATOM 3418 N N . LEU A 1 455 ? -10.891 24.969 -10.609 1 96.44 455 LEU A N 1
ATOM 3419 C CA . LEU A 1 455 ? -9.531 24.734 -11.086 1 96.44 455 LEU A CA 1
ATOM 3420 C C . LEU A 1 455 ? -8.641 25.938 -10.766 1 96.44 455 LEU A C 1
ATOM 3422 O O . LEU A 1 455 ? -7.492 25.766 -10.344 1 96.44 455 LEU A O 1
ATOM 3426 N N . ASN A 1 456 ? -9.148 27.141 -10.992 1 95.88 456 ASN A N 1
ATOM 3427 C CA . ASN A 1 456 ? -8.367 28.328 -10.688 1 95.88 456 ASN A CA 1
ATOM 3428 C C . ASN A 1 456 ? -8.039 28.422 -9.203 1 95.88 456 ASN A C 1
ATOM 3430 O O . ASN A 1 456 ? -6.922 28.797 -8.828 1 95.88 456 ASN A O 1
ATOM 3434 N N . GLU A 1 457 ? -8.992 28.078 -8.414 1 95.5 457 GLU A N 1
ATOM 3435 C CA . GLU A 1 457 ? -8.766 28.078 -6.977 1 95.5 457 GLU A CA 1
ATOM 3436 C C . GLU A 1 457 ? -7.703 27.047 -6.582 1 95.5 457 GLU A C 1
ATOM 3438 O O . GLU A 1 457 ? -6.805 27.344 -5.793 1 95.5 457 GLU A O 1
ATOM 3443 N N . LEU A 1 458 ? -7.805 25.859 -7.078 1 95.81 458 LEU A N 1
ATOM 3444 C CA . LEU A 1 458 ? -6.855 24.797 -6.773 1 95.81 458 LEU A CA 1
ATOM 3445 C C . LEU A 1 458 ? -5.449 25.172 -7.227 1 95.81 458 LEU A C 1
ATOM 3447 O O . LEU A 1 458 ? -4.484 24.984 -6.48 1 95.81 458 LEU A O 1
ATOM 3451 N N . VAL A 1 459 ? -5.344 25.766 -8.414 1 94.94 459 VAL A N 1
ATOM 3452 C CA . VAL A 1 459 ? -4.055 26.156 -8.977 1 94.94 459 VAL A CA 1
ATOM 3453 C C . VAL A 1 459 ? -3.449 27.281 -8.156 1 94.94 459 VAL A C 1
ATOM 3455 O O . VAL A 1 459 ? -2.258 27.266 -7.832 1 94.94 459 VAL A O 1
ATOM 3458 N N . SER A 1 460 ? -4.242 28.25 -7.773 1 93 460 SER A N 1
ATOM 3459 C CA . SER A 1 460 ? -3.756 29.391 -7 1 93 460 SER A CA 1
ATOM 3460 C C . SER A 1 460 ? -3.232 28.938 -5.637 1 93 460 SER A C 1
ATOM 3462 O O . SER A 1 460 ? -2.174 29.391 -5.195 1 93 460 SER A O 1
ATOM 3464 N N . ARG A 1 461 ? -3.896 28.125 -5.02 1 91.44 461 ARG A N 1
ATOM 3465 C CA . ARG A 1 461 ? -3.49 27.641 -3.705 1 91.44 461 ARG A CA 1
ATOM 3466 C C . ARG A 1 461 ? -2.215 26.812 -3.799 1 91.44 461 ARG A C 1
ATOM 3468 O O . ARG A 1 461 ? -1.343 26.906 -2.934 1 91.44 461 ARG A O 1
ATOM 3475 N N . CYS A 1 462 ? -2.17 26.016 -4.77 1 89.44 462 CYS A N 1
ATOM 3476 C CA . CYS A 1 462 ? -0.974 25.203 -4.965 1 89.44 462 CYS A CA 1
ATOM 3477 C C . CYS A 1 462 ? 0.239 26.078 -5.254 1 89.44 462 CYS A C 1
ATOM 3479 O O . CYS A 1 462 ? 1.331 25.812 -4.742 1 89.44 462 CYS A O 1
ATOM 3481 N N . LYS A 1 463 ? 0.04 27.094 -6.07 1 87.88 463 LYS A N 1
ATOM 3482 C CA . LYS A 1 463 ? 1.12 28.031 -6.391 1 87.88 463 LYS A CA 1
ATOM 3483 C C . LYS A 1 463 ? 1.627 28.734 -5.137 1 87.88 463 LYS A C 1
ATOM 3485 O O . LYS A 1 463 ? 2.836 28.891 -4.949 1 87.88 463 LYS A O 1
ATOM 3490 N N . ARG A 1 464 ? 0.744 29.109 -4.301 1 84.19 464 ARG A N 1
ATOM 3491 C CA . ARG A 1 464 ? 1.108 29.781 -3.055 1 84.19 464 ARG A CA 1
ATOM 3492 C C . ARG A 1 464 ? 1.952 28.859 -2.172 1 84.19 464 ARG A C 1
ATOM 3494 O O . ARG A 1 464 ? 2.922 29.312 -1.555 1 84.19 464 ARG A O 1
ATOM 3501 N N . SER A 1 465 ? 1.566 27.688 -2.102 1 81.75 465 SER A N 1
ATOM 3502 C CA . SER A 1 465 ? 2.283 26.719 -1.275 1 81.75 465 SER A CA 1
ATOM 3503 C C . SER A 1 465 ? 3.68 26.453 -1.827 1 81.75 465 SER A C 1
ATOM 3505 O O . SER A 1 465 ? 4.617 26.219 -1.064 1 81.75 465 SER A O 1
ATOM 3507 N N . LEU A 1 466 ? 3.834 26.5 -3.166 1 80.31 466 LEU A N 1
ATOM 3508 C CA . LEU A 1 466 ? 5.121 26.234 -3.797 1 80.31 466 LEU A CA 1
ATOM 3509 C C . LEU A 1 466 ? 6.031 27.453 -3.723 1 80.31 466 LEU A C 1
ATOM 3511 O O . LEU A 1 466 ? 7.25 27.312 -3.598 1 80.31 466 LEU A O 1
ATOM 3515 N N . ASP A 1 467 ? 5.477 28.719 -3.855 1 73.38 467 ASP A N 1
ATOM 3516 C CA . ASP A 1 467 ? 6.25 29.953 -3.852 1 73.38 467 ASP A CA 1
ATOM 3517 C C . ASP A 1 467 ? 6.68 30.328 -2.434 1 73.38 467 ASP A C 1
ATOM 3519 O O . ASP A 1 467 ? 7.785 30.844 -2.229 1 73.38 467 ASP A O 1
ATOM 3523 N N . GLU A 1 468 ? 5.805 30.438 -1.497 1 59.81 468 GLU A N 1
ATOM 3524 C CA . GLU A 1 468 ? 6.137 30.781 -0.117 1 59.81 468 GLU A CA 1
ATOM 3525 C C . GLU A 1 468 ? 7.32 29.953 0.382 1 59.81 468 GLU A C 1
ATOM 3527 O O . GLU A 1 468 ? 8.164 30.453 1.122 1 59.81 468 GLU A O 1
ATOM 3532 N N . LYS A 1 469 ? 7.461 28.828 -0.132 1 54.44 469 LYS A N 1
ATOM 3533 C CA . LYS A 1 469 ? 8.492 27.922 0.371 1 54.44 469 LYS A CA 1
ATOM 3534 C C . LYS A 1 469 ? 9.836 28.188 -0.306 1 54.44 469 LYS A C 1
ATOM 3536 O O . LYS A 1 469 ? 10.891 27.906 0.265 1 54.44 469 LYS A O 1
ATOM 3541 N N . THR A 1 470 ? 9.789 29.047 -1.515 1 45.94 470 THR A N 1
ATOM 3542 C CA . THR A 1 470 ? 10.984 29.547 -2.182 1 45.94 470 THR A CA 1
ATOM 3543 C C . THR A 1 470 ? 11.484 30.828 -1.517 1 45.94 470 THR A C 1
ATOM 3545 O O . THR A 1 470 ? 12.695 31.078 -1.481 1 45.94 470 THR A O 1
ATOM 3548 N N . THR A 1 471 ? 10.602 31.781 -1.057 1 43.94 471 THR A N 1
ATOM 3549 C CA . THR A 1 471 ? 11.039 33.062 -0.545 1 43.94 471 THR A CA 1
ATOM 3550 C C . THR A 1 471 ? 11.898 32.906 0.704 1 43.94 471 THR A C 1
ATOM 3552 O O . THR A 1 471 ? 12.734 33.75 1.013 1 43.94 471 THR A O 1
ATOM 3555 N N . THR A 1 472 ? 11.617 31.875 1.42 1 41.03 472 THR A N 1
ATOM 3556 C CA . THR A 1 472 ? 12.539 31.797 2.547 1 41.03 472 THR A CA 1
ATOM 3557 C C . THR A 1 472 ? 13.953 31.484 2.07 1 41.03 472 THR A C 1
ATOM 3559 O O . THR A 1 472 ? 14.906 31.562 2.846 1 41.03 472 THR A O 1
ATOM 3562 N N . ALA A 1 473 ? 14.141 31.156 0.775 1 40.16 473 ALA A N 1
ATOM 3563 C CA . ALA A 1 473 ? 15.422 30.859 0.141 1 40.16 473 ALA A CA 1
ATOM 3564 C C . ALA A 1 473 ? 16.078 32.125 -0.374 1 40.16 473 ALA A C 1
ATOM 3566 O O . ALA A 1 473 ? 17.297 32.156 -0.59 1 40.16 473 ALA A O 1
ATOM 3567 N N . SER A 1 474 ? 15.375 33.188 -0.69 1 35.94 474 SER A N 1
ATOM 3568 C CA . SER A 1 474 ? 16 34.312 -1.371 1 35.94 474 SER A CA 1
ATOM 3569 C C . SER A 1 474 ? 17.016 35 -0.47 1 35.94 474 SER A C 1
ATOM 3571 O O . SER A 1 474 ? 17.75 35.875 -0.918 1 35.94 474 SER A O 1
ATOM 3573 N N . THR A 1 475 ? 16.953 34.844 0.829 1 34.5 475 THR A N 1
ATOM 3574 C CA . THR A 1 475 ? 17.969 35.656 1.482 1 34.5 475 THR A CA 1
ATOM 3575 C C . THR A 1 475 ? 19.359 35.094 1.255 1 34.5 475 THR A C 1
ATOM 3577 O O . THR A 1 475 ? 20.359 35.781 1.374 1 34.5 475 THR A O 1
ATOM 3580 N N . SER A 1 476 ? 19.438 33.75 1.033 1 34.62 476 SER A N 1
ATOM 3581 C CA . SER A 1 476 ? 20.812 33.281 0.978 1 34.62 476 SER A CA 1
ATOM 3582 C C . SER A 1 476 ? 21.344 33.281 -0.451 1 34.62 476 SER A C 1
ATOM 3584 O O . SER A 1 476 ? 22.484 32.875 -0.694 1 34.62 476 SER A O 1
ATOM 3586 N N . ASN A 1 477 ? 20.594 33.531 -1.46 1 35.75 477 ASN A N 1
ATOM 3587 C CA . ASN A 1 477 ? 21.094 33.656 -2.824 1 35.75 477 ASN A CA 1
ATOM 3588 C C . ASN A 1 477 ? 22.016 34.875 -2.967 1 35.75 477 ASN A C 1
ATOM 3590 O O . ASN A 1 477 ? 22.625 35.062 -4.02 1 35.75 477 ASN A O 1
ATOM 3594 N N . SER A 1 478 ? 21.969 35.812 -2.117 1 34.78 478 SER A N 1
ATOM 3595 C CA . SER A 1 478 ? 22.906 36.906 -2.291 1 34.78 478 SER A CA 1
ATOM 3596 C C . SER A 1 478 ? 24.344 36.406 -2.209 1 34.78 478 SER A C 1
ATOM 3598 O O . SER A 1 478 ? 25.234 37 -2.83 1 34.78 478 SER A O 1
ATOM 3600 N N . VAL A 1 479 ? 24.578 35.312 -1.476 1 36.59 479 VAL A N 1
ATOM 3601 C CA . VAL A 1 479 ? 25.969 34.906 -1.322 1 36.59 479 VAL A CA 1
ATOM 3602 C C . VAL A 1 479 ? 26.406 34.094 -2.535 1 36.59 479 VAL A C 1
ATOM 3604 O O . VAL A 1 479 ? 27.531 34.25 -3.035 1 36.59 479 VAL A O 1
ATOM 3607 N N . ALA A 1 480 ? 25.516 33.312 -3.23 1 36.78 480 ALA A N 1
ATOM 3608 C CA . ALA A 1 480 ? 25.938 32.531 -4.391 1 36.78 480 ALA A CA 1
ATOM 3609 C C . ALA A 1 480 ? 26.047 33.406 -5.629 1 36.78 480 ALA A C 1
ATOM 3611 O O . ALA A 1 480 ? 26.984 33.281 -6.426 1 36.78 480 ALA A O 1
ATOM 3612 N N . LYS A 1 481 ? 25.234 34.406 -5.809 1 38.75 481 LYS A N 1
ATOM 3613 C CA . LYS A 1 481 ? 25.453 35.406 -6.844 1 38.75 481 LYS A CA 1
ATOM 3614 C C . LYS A 1 481 ? 26.75 36.156 -6.605 1 38.75 481 LYS A C 1
ATOM 3616 O O . LYS A 1 481 ? 27.453 36.531 -7.555 1 38.75 481 LYS A O 1
ATOM 3621 N N . ALA A 1 482 ? 27.125 36.344 -5.285 1 39.16 482 ALA A N 1
ATOM 3622 C CA . ALA A 1 482 ? 28.375 37.031 -4.992 1 39.16 482 ALA A CA 1
ATOM 3623 C C . ALA A 1 482 ? 29.578 36.156 -5.316 1 39.16 482 ALA A C 1
ATOM 3625 O O . ALA A 1 482 ? 30.594 36.625 -5.844 1 39.16 482 ALA A O 1
ATOM 3626 N N . LEU A 1 483 ? 29.375 34.844 -5.113 1 37.38 483 LEU A N 1
ATOM 3627 C CA . LEU A 1 483 ? 30.516 33.969 -5.43 1 37.38 483 LEU A CA 1
ATOM 3628 C C . LEU A 1 483 ? 30.625 33.75 -6.938 1 37.38 483 LEU A C 1
ATOM 3630 O O . LEU A 1 483 ? 31.734 33.719 -7.48 1 37.38 483 LEU A O 1
ATOM 3634 N N . ALA A 1 484 ? 29.469 33.688 -7.648 1 39.91 484 ALA A N 1
ATOM 3635 C CA . ALA A 1 484 ? 29.516 33.625 -9.102 1 39.91 484 ALA A CA 1
ATOM 3636 C C . ALA A 1 484 ? 30.016 34.938 -9.695 1 39.91 484 ALA A C 1
ATOM 3638 O O . ALA A 1 484 ? 30.766 34.938 -10.68 1 39.91 484 ALA A O 1
ATOM 3639 N N . ALA A 1 485 ? 29.625 36.062 -9.055 1 38.72 485 ALA A N 1
ATOM 3640 C CA . ALA A 1 485 ? 30.141 37.344 -9.492 1 38.72 485 ALA A CA 1
ATOM 3641 C C . ALA A 1 485 ? 31.656 37.438 -9.258 1 38.72 485 ALA A C 1
ATOM 3643 O O . ALA A 1 485 ? 32.375 38.062 -10.039 1 38.72 485 ALA A O 1
ATOM 3644 N N . GLN A 1 486 ? 32.094 36.875 -8.086 1 36.75 486 GLN A N 1
ATOM 3645 C CA . GLN A 1 486 ? 33.531 36.938 -7.828 1 36.75 486 GLN A CA 1
ATOM 3646 C C . GLN A 1 486 ? 34.281 36.062 -8.805 1 36.75 486 GLN A C 1
ATOM 3648 O O . GLN A 1 486 ? 35.438 36.344 -9.141 1 36.75 486 GLN A O 1
ATOM 3653 N N . GLN A 1 487 ? 33.562 34.938 -9.148 1 35.84 487 GLN A N 1
ATOM 3654 C CA . GLN A 1 487 ? 34.344 34.125 -10.109 1 35.84 487 GLN A CA 1
ATOM 3655 C C . GLN A 1 487 ? 34.375 34.812 -11.477 1 35.84 487 GLN A C 1
ATOM 3657 O O . GLN A 1 487 ? 35.25 34.531 -12.297 1 35.84 487 GLN A O 1
ATOM 3662 N N . ASN A 1 488 ? 33.281 35.594 -11.734 1 35.06 488 ASN A N 1
ATOM 3663 C CA . ASN A 1 488 ? 33.375 36.312 -12.992 1 35.06 488 ASN A CA 1
ATOM 3664 C C . ASN A 1 488 ? 34.531 37.312 -12.977 1 35.06 488 ASN A C 1
ATOM 3666 O O . ASN A 1 488 ? 34.938 37.812 -14.031 1 35.06 488 ASN A O 1
ATOM 3670 N N . ASP A 1 489 ? 34.781 37.906 -11.766 1 35.38 489 ASP A N 1
ATOM 3671 C CA . ASP A 1 489 ? 35.781 38.938 -11.836 1 35.38 489 ASP A CA 1
ATOM 3672 C C . ASP A 1 489 ? 37.156 38.344 -12.1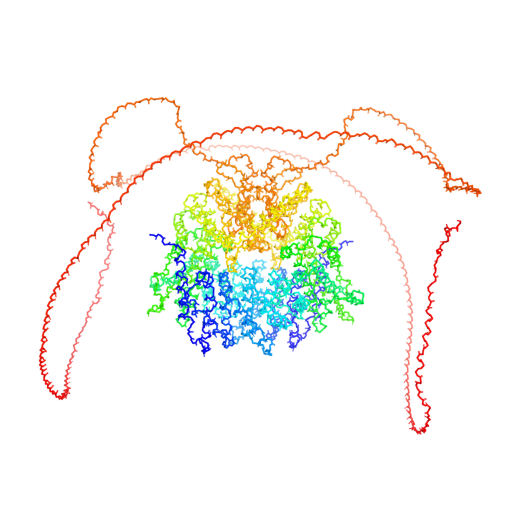48 1 35.38 489 ASP A C 1
ATOM 3674 O O . ASP A 1 489 ? 38.125 39.094 -12.312 1 35.38 489 ASP A O 1
ATOM 3678 N N . VAL A 1 490 ? 37.344 37.094 -11.742 1 35.34 490 VAL A N 1
ATOM 3679 C CA . VAL A 1 490 ? 38.688 36.625 -12.062 1 35.34 490 VAL A CA 1
ATOM 3680 C C . VAL A 1 490 ? 38.844 36.406 -13.562 1 35.34 490 VAL A C 1
ATOM 3682 O O . VAL A 1 490 ? 39.844 35.906 -14.039 1 35.34 490 VAL A O 1
ATOM 3685 N N . LYS A 1 491 ? 37.781 36.688 -14.312 1 35.47 491 LYS A N 1
ATOM 3686 C CA . LYS A 1 491 ? 37.844 36.438 -15.75 1 35.47 491 LYS A CA 1
ATOM 3687 C C . LYS A 1 491 ? 38.844 37.375 -16.422 1 35.47 491 LYS A C 1
ATOM 3689 O O . LYS A 1 491 ? 38.969 37.375 -17.656 1 35.47 491 LYS A O 1
ATOM 3694 N N . ASN A 1 492 ? 39.281 38.344 -15.758 1 28.84 492 ASN A N 1
ATOM 3695 C CA . ASN A 1 492 ? 39.938 39.25 -16.703 1 28.84 492 ASN A CA 1
ATOM 3696 C C . ASN A 1 492 ? 41.188 38.625 -17.344 1 28.84 492 ASN A C 1
ATOM 3698 O O . ASN A 1 492 ? 41.875 39.281 -18.094 1 28.84 492 ASN A O 1
ATOM 3702 N N . GLY A 1 493 ? 41.969 37.781 -16.641 1 31.11 493 GLY A N 1
ATOM 3703 C CA . GLY A 1 493 ? 43.219 37.719 -17.359 1 31.11 493 GLY A CA 1
ATOM 3704 C C . GLY A 1 493 ? 43.156 36.938 -18.656 1 31.11 493 GLY A C 1
ATOM 3705 O O . GLY A 1 493 ? 42.062 36.594 -19.109 1 31.11 493 GLY A O 1
ATOM 3706 N N . GLY A 1 494 ? 44.156 35.938 -18.922 1 31.58 494 GLY A N 1
ATOM 3707 C CA . GLY A 1 494 ? 44.688 35.469 -20.188 1 31.58 494 GLY A CA 1
ATOM 3708 C C . GLY A 1 494 ? 43.688 34.719 -21.031 1 31.58 494 GLY A C 1
ATOM 3709 O O . GLY A 1 494 ? 42.562 34.438 -20.578 1 31.58 494 GLY A O 1
ATOM 3710 N N . GLY A 1 495 ? 44.281 34.031 -22.203 1 34.34 495 GLY A N 1
ATOM 3711 C CA . GLY A 1 495 ? 43.844 33.375 -23.438 1 34.34 495 GLY A CA 1
ATOM 3712 C C . GLY A 1 495 ? 42.906 32.219 -23.203 1 34.34 495 GLY A C 1
ATOM 3713 O O . GLY A 1 495 ? 43.312 31.062 -23.156 1 34.34 495 GLY A O 1
ATOM 3714 N N . LYS A 1 496 ? 42.031 32.344 -22.359 1 38.47 496 LYS A N 1
ATOM 3715 C CA . LYS A 1 496 ? 41.219 31.219 -21.891 1 38.47 496 LYS A CA 1
ATOM 3716 C C . LYS A 1 496 ? 40.406 30.609 -23.016 1 38.47 496 LYS A C 1
ATOM 3718 O O . LYS A 1 496 ? 39.625 31.297 -23.672 1 38.47 496 LYS A O 1
ATOM 3723 N N . SER A 1 497 ? 41.031 29.359 -23.531 1 37.34 497 SER A N 1
ATOM 3724 C CA . SER A 1 497 ? 40.688 28.625 -24.734 1 37.34 497 SER A CA 1
ATOM 3725 C C . SER A 1 497 ? 39.219 28.297 -24.781 1 37.34 497 SER A C 1
ATOM 3727 O O . SER A 1 497 ? 38.562 28.25 -23.734 1 37.34 497 SER A O 1
ATOM 3729 N N . LYS A 1 498 ? 38.594 28.375 -26.047 1 45.25 498 LYS A N 1
ATOM 3730 C CA . LYS A 1 498 ? 37.281 28.031 -26.562 1 45.25 498 LYS A CA 1
ATOM 3731 C C . LYS A 1 498 ? 36.781 26.734 -25.953 1 45.25 498 LYS A C 1
ATOM 3733 O O . LYS A 1 498 ? 35.562 26.516 -25.859 1 45.25 498 LYS A O 1
ATOM 3738 N N . LYS A 1 499 ? 37.656 25.844 -25.562 1 41.34 499 LYS A N 1
ATOM 3739 C CA . LYS A 1 499 ? 37.281 24.516 -25.078 1 41.34 499 LYS A CA 1
ATOM 3740 C C . LYS A 1 499 ? 36.656 24.594 -23.703 1 41.34 499 LYS A C 1
ATOM 3742 O O . LYS A 1 499 ? 35.688 23.875 -23.391 1 41.34 499 LYS A O 1
ATOM 3747 N N . ARG A 1 500 ? 37.188 25.547 -22.938 1 45.19 500 ARG A N 1
ATOM 3748 C CA . ARG A 1 500 ? 36.688 25.641 -21.562 1 45.19 500 ARG A CA 1
ATOM 3749 C C . ARG A 1 500 ? 35.312 26.266 -21.531 1 45.19 500 ARG A C 1
ATOM 3751 O O . ARG A 1 500 ? 34.5 25.984 -20.641 1 45.19 500 ARG A O 1
ATOM 3758 N N . LYS A 1 501 ? 35.031 27.109 -22.578 1 47.34 501 LYS A N 1
ATOM 3759 C CA . LYS A 1 501 ? 33.688 27.688 -22.672 1 47.34 501 LYS A CA 1
ATOM 3760 C C . LYS A 1 501 ? 32.656 26.625 -23.047 1 47.34 501 LYS A C 1
ATOM 3762 O O . LYS A 1 501 ? 31.547 26.625 -22.531 1 47.34 501 LYS A O 1
ATOM 3767 N N . ARG A 1 502 ? 33.062 25.734 -23.953 1 48.19 502 ARG A N 1
ATOM 3768 C CA . ARG A 1 502 ? 32.125 24.672 -24.344 1 48.19 502 ARG A CA 1
ATOM 3769 C C . ARG A 1 502 ? 31.906 23.688 -23.203 1 48.19 502 ARG A C 1
ATOM 3771 O O . ARG A 1 502 ? 30.797 23.203 -23 1 48.19 502 ARG A O 1
ATOM 3778 N N . GLN A 1 503 ? 32.938 23.406 -22.438 1 45.81 503 GLN A N 1
ATOM 3779 C CA . GLN A 1 503 ? 32.812 22.5 -21.297 1 45.81 503 GLN A CA 1
ATOM 3780 C C . GLN A 1 503 ? 32.031 23.141 -20.172 1 45.81 503 GLN A C 1
ATOM 3782 O O . GLN A 1 503 ? 31.203 22.5 -19.516 1 45.81 503 GLN A O 1
ATOM 3787 N N . ALA A 1 504 ? 32.219 24.469 -20 1 47.16 504 ALA A N 1
ATOM 3788 C CA . ALA A 1 504 ? 31.438 25.203 -19.016 1 47.16 504 ALA A CA 1
ATOM 3789 C C . ALA A 1 504 ? 29.984 25.344 -19.469 1 47.16 504 ALA A C 1
ATOM 3791 O O . ALA A 1 504 ? 29.062 25.203 -18.656 1 47.16 504 ALA A O 1
ATOM 3792 N N . ALA A 1 505 ? 29.766 25.625 -20.797 1 47.84 505 ALA A N 1
ATOM 3793 C CA . ALA A 1 505 ? 28.406 25.672 -21.328 1 47.84 505 ALA A CA 1
ATOM 3794 C C . ALA A 1 505 ? 27.766 24.297 -21.297 1 47.84 505 ALA A C 1
ATOM 3796 O O . ALA A 1 505 ? 26.578 24.172 -20.984 1 47.84 505 ALA A O 1
ATOM 3797 N N . ALA A 1 506 ? 28.469 23.188 -21.625 1 46.69 506 ALA A N 1
ATOM 3798 C CA . ALA A 1 506 ? 27.953 21.828 -21.516 1 46.69 506 ALA A CA 1
ATOM 3799 C C . ALA A 1 506 ? 27.719 21.438 -20.062 1 46.69 506 ALA A C 1
ATOM 3801 O O . ALA A 1 506 ? 26.703 20.812 -19.719 1 46.69 506 ALA A O 1
ATOM 3802 N N . ALA A 1 507 ? 28.641 21.766 -19.172 1 46.12 507 ALA A N 1
ATOM 3803 C CA . ALA A 1 507 ? 28.438 21.547 -17.734 1 46.12 507 ALA A CA 1
ATOM 3804 C C . ALA A 1 507 ? 27.297 22.391 -17.203 1 46.12 507 ALA A C 1
ATOM 3806 O O . ALA A 1 507 ? 26.484 21.938 -16.391 1 46.12 507 ALA A O 1
ATOM 3807 N N . ALA A 1 508 ? 27.109 23.656 -17.688 1 46.09 508 ALA A N 1
ATOM 3808 C CA . ALA A 1 508 ? 25.984 24.516 -17.359 1 46.09 508 ALA A CA 1
ATOM 3809 C C . ALA A 1 508 ? 24.688 23.984 -17.969 1 46.09 508 ALA A C 1
ATOM 3811 O O . ALA A 1 508 ? 23.641 24 -17.312 1 46.09 508 ALA A O 1
ATOM 3812 N N . THR A 1 509 ? 24.703 23.484 -19.234 1 43.91 509 THR A N 1
ATOM 3813 C CA . THR A 1 509 ? 23.547 22.828 -19.844 1 43.91 509 THR A CA 1
ATOM 3814 C C . THR A 1 509 ? 23.234 21.516 -19.156 1 43.91 509 THR A C 1
ATOM 3816 O O . THR A 1 509 ? 22.062 21.188 -18.922 1 43.91 509 THR A O 1
ATOM 3819 N N . LEU A 1 510 ? 24.25 20.656 -18.953 1 42.56 510 LEU A N 1
ATOM 3820 C CA . LEU A 1 510 ? 24.031 19.438 -18.188 1 42.56 510 LEU A CA 1
ATOM 3821 C C . LEU A 1 510 ? 23.609 19.766 -16.766 1 42.56 510 LEU A C 1
ATOM 3823 O O . LEU A 1 510 ? 22.719 19.109 -16.203 1 42.56 510 LEU A O 1
ATOM 3827 N N . ALA A 1 511 ? 24.281 20.703 -16.109 1 41.66 511 ALA A N 1
ATOM 3828 C CA . ALA A 1 511 ? 23.797 21.219 -14.828 1 41.66 511 ALA A CA 1
ATOM 3829 C C . ALA A 1 511 ? 22.391 21.797 -14.969 1 41.66 511 ALA A C 1
ATOM 3831 O O . ALA A 1 511 ? 21.547 21.609 -14.094 1 41.66 511 ALA A O 1
ATOM 3832 N N . ALA A 1 512 ? 22.125 22.672 -15.992 1 40.62 512 ALA A N 1
ATOM 3833 C CA . ALA A 1 512 ? 20.797 23.156 -16.344 1 40.62 512 ALA A CA 1
ATOM 3834 C C . ALA A 1 512 ? 19.859 22.016 -16.703 1 40.62 512 ALA A C 1
ATOM 3836 O O . ALA A 1 512 ? 18.672 22.047 -16.375 1 40.62 512 ALA A O 1
ATOM 3837 N N . LEU A 1 513 ? 20.297 21.125 -17.516 1 38.03 513 LEU A N 1
ATOM 3838 C CA . LEU A 1 513 ? 19.516 19.969 -17.938 1 38.03 513 LEU A CA 1
ATOM 3839 C C . LEU A 1 513 ? 19.391 18.953 -16.797 1 38.03 513 LEU A C 1
ATOM 3841 O O . LEU A 1 513 ? 18.375 18.266 -16.688 1 38.03 513 LEU A O 1
ATOM 3845 N N . ASN A 1 514 ? 20.641 18.609 -16.312 1 35.09 514 ASN A N 1
ATOM 3846 C CA . ASN A 1 514 ? 20.578 17.719 -15.148 1 35.09 514 ASN A CA 1
ATOM 3847 C C . ASN A 1 514 ? 20.125 18.469 -13.898 1 35.09 514 ASN A C 1
ATOM 3849 O O . ASN A 1 514 ? 20.891 19.234 -13.312 1 35.09 514 ASN A O 1
ATOM 3853 N N . GLY A 1 515 ? 19.125 19.203 -13.883 1 34.31 515 GLY A N 1
ATOM 3854 C CA . GLY A 1 515 ? 18.547 19.969 -12.789 1 34.31 515 GLY A CA 1
ATOM 3855 C C . GLY A 1 515 ? 19.516 20.203 -11.648 1 34.31 515 GLY A C 1
ATOM 3856 O O . GLY A 1 515 ? 19.156 20.812 -10.648 1 34.31 515 GLY A O 1
ATOM 3857 N N . GLY A 1 516 ? 20.359 19.219 -11.32 1 32.72 516 GLY A N 1
ATOM 3858 C CA . GLY A 1 516 ? 20.938 19.312 -9.984 1 32.72 516 GLY A CA 1
ATOM 3859 C C . GLY A 1 516 ? 21.984 20.406 -9.859 1 32.72 516 GLY A C 1
ATOM 3860 O O . GLY A 1 516 ? 22.016 21.141 -8.875 1 32.72 516 GLY A O 1
ATOM 3861 N N . ASN A 1 517 ? 23.312 20.328 -10.445 1 33.44 517 ASN A N 1
ATOM 3862 C CA . ASN A 1 517 ? 24.406 20.75 -9.562 1 33.44 517 ASN A CA 1
ATOM 3863 C C . ASN A 1 517 ? 24.406 22.266 -9.359 1 33.44 517 ASN A C 1
ATOM 3865 O O . ASN A 1 517 ? 25.125 22.766 -8.508 1 33.44 517 ASN A O 1
ATOM 3869 N N . ALA A 1 518 ? 24.438 23.062 -10.336 1 34.41 518 ALA A N 1
ATOM 3870 C CA . ALA A 1 518 ? 24.672 24.484 -10.141 1 34.41 518 ALA A CA 1
ATOM 3871 C C . ALA A 1 518 ? 23.688 25.078 -9.148 1 34.41 518 ALA A C 1
ATOM 3873 O O . ALA A 1 518 ? 23.984 26.062 -8.469 1 34.41 518 ALA A O 1
ATOM 3874 N N . ALA A 1 519 ? 22.453 24.812 -9.375 1 34.72 519 ALA A N 1
ATOM 3875 C CA . ALA A 1 519 ? 21.547 25.391 -8.391 1 34.72 519 ALA A CA 1
ATOM 3876 C C . ALA A 1 519 ? 21.594 24.625 -7.074 1 34.72 519 ALA A C 1
ATOM 3878 O O . ALA A 1 519 ? 20.703 23.828 -6.773 1 34.72 519 ALA A O 1
ATOM 3879 N N . ALA A 1 520 ? 22.531 23.922 -6.742 1 37.72 520 ALA A N 1
ATOM 3880 C CA . ALA A 1 520 ? 22.844 23.75 -5.32 1 37.72 520 ALA A CA 1
ATOM 3881 C C . ALA A 1 520 ? 22.516 25.031 -4.543 1 37.72 520 ALA A C 1
ATOM 3883 O O . ALA A 1 520 ? 23.359 25.562 -3.836 1 37.72 520 ALA A O 1
ATOM 3884 N N . GLY A 1 521 ? 22 25.938 -5.184 1 35.31 521 GLY A N 1
ATOM 3885 C CA . GLY A 1 521 ? 21.406 27.031 -4.449 1 35.31 521 GLY A CA 1
ATOM 3886 C C . GLY A 1 521 ? 20.703 26.609 -3.178 1 35.31 521 GLY A C 1
ATOM 3887 O O . GLY A 1 521 ? 20.359 25.438 -3.021 1 35.31 521 GLY A O 1
ATOM 3888 N N . HIS A 1 522 ? 20.922 27.328 -2.125 1 39.97 522 HIS A N 1
ATOM 3889 C CA . HIS A 1 522 ? 20.406 27.125 -0.775 1 39.97 522 HIS A CA 1
ATOM 3890 C C . HIS A 1 522 ? 18.984 26.578 -0.807 1 39.97 522 HIS A C 1
ATOM 3892 O O . HIS A 1 522 ? 18.047 27.266 -1.235 1 39.97 522 HIS A O 1
ATOM 3898 N N . ALA A 1 523 ? 18.828 25.359 -1.231 1 51.75 523 ALA A N 1
ATOM 3899 C CA . ALA A 1 523 ? 17.547 24.656 -1.133 1 51.75 523 ALA A CA 1
ATOM 3900 C C . ALA A 1 523 ? 16.703 25.234 0.006 1 51.75 523 ALA A C 1
ATOM 3902 O O . ALA A 1 523 ? 17.188 25.375 1.132 1 51.75 523 ALA A O 1
ATOM 3903 N N . SER A 1 524 ? 15.68 26.125 -0.216 1 66.69 524 SER A N 1
ATOM 3904 C CA . SER A 1 524 ? 14.742 26.703 0.742 1 66.69 524 SER A CA 1
ATOM 3905 C C . SER A 1 524 ? 14.297 25.656 1.768 1 66.69 524 SER A C 1
ATOM 3907 O O . SER A 1 524 ? 14.164 24.484 1.445 1 66.69 524 SER A O 1
ATOM 3909 N N . PHE A 1 525 ? 14.43 26.109 3.023 1 83.38 525 PHE A N 1
ATOM 3910 C CA . PHE A 1 525 ? 14.016 25.25 4.125 1 83.38 525 PHE A CA 1
ATOM 3911 C C . PHE A 1 525 ? 12.562 24.812 3.961 1 83.38 525 PHE A C 1
ATOM 3913 O O . PHE A 1 525 ? 11.695 25.641 3.654 1 83.38 525 PHE A O 1
ATOM 3920 N N . VAL A 1 526 ? 12.406 23.578 3.971 1 82 526 VAL A N 1
ATOM 3921 C CA . VAL A 1 526 ? 11.062 23.031 4.074 1 82 526 VAL A CA 1
ATOM 3922 C C . VAL A 1 526 ? 10.977 22.078 5.273 1 82 526 VAL A C 1
ATOM 3924 O O . VAL A 1 526 ? 11.812 21.188 5.43 1 82 526 VAL A O 1
ATOM 3927 N N . SER A 1 527 ? 10.016 22.438 6.125 1 88.38 527 SER A N 1
ATOM 3928 C CA . SER A 1 527 ? 9.852 21.578 7.293 1 88.38 527 SER A CA 1
ATOM 3929 C C . SER A 1 527 ? 9.477 20.156 6.883 1 88.38 527 SER A C 1
ATOM 3931 O O . SER A 1 527 ? 9.008 19.922 5.766 1 88.38 527 SER A O 1
ATOM 3933 N N . LEU A 1 528 ? 9.703 19.156 7.762 1 88.19 528 LEU A N 1
ATOM 3934 C CA . LEU A 1 528 ? 9.375 17.75 7.48 1 88.19 528 LEU A CA 1
ATOM 3935 C C . LEU A 1 528 ? 7.887 17.578 7.219 1 88.19 528 LEU A C 1
ATOM 3937 O O . LEU A 1 528 ? 7.488 16.797 6.352 1 88.19 528 LEU A O 1
ATOM 3941 N N . ARG A 1 529 ? 7.082 18.281 7.891 1 89.94 529 ARG A N 1
ATOM 3942 C CA . ARG A 1 529 ? 5.637 18.234 7.691 1 89.94 529 ARG A CA 1
ATOM 3943 C C . ARG A 1 529 ? 5.258 18.766 6.312 1 89.94 529 ARG A C 1
ATOM 3945 O O . ARG A 1 529 ? 4.48 18.125 5.59 1 89.94 529 ARG A O 1
ATOM 3952 N N . ASP A 1 530 ? 5.812 19.922 6.012 1 86.94 530 ASP A N 1
ATOM 3953 C CA . ASP A 1 530 ? 5.434 20.578 4.758 1 86.94 530 ASP A CA 1
ATOM 3954 C C . ASP A 1 530 ? 5.941 19.781 3.555 1 86.94 530 ASP A C 1
ATOM 3956 O O . ASP A 1 530 ? 5.328 19.812 2.484 1 86.94 530 ASP A O 1
ATOM 3960 N N . GLU A 1 531 ? 7.039 19.141 3.707 1 84.25 531 GLU A N 1
ATOM 3961 C CA . GLU A 1 531 ? 7.516 18.281 2.629 1 84.25 531 GLU A CA 1
ATOM 3962 C C . GLU A 1 531 ? 6.48 17.219 2.273 1 84.25 531 GLU A C 1
ATOM 3964 O O . GLU A 1 531 ? 6.234 16.953 1.096 1 84.25 531 GLU A O 1
ATOM 3969 N N . SER A 1 532 ? 5.812 16.766 3.189 1 86.94 532 SER A N 1
ATOM 3970 C CA . SER A 1 532 ? 4.82 15.719 2.965 1 86.94 532 SER A CA 1
ATOM 3971 C C . SER A 1 532 ? 3.504 16.297 2.467 1 86.94 532 SER A C 1
ATOM 3973 O O . SER A 1 532 ? 2.932 15.812 1.491 1 86.94 532 SER A O 1
ATOM 3975 N N . VAL A 1 533 ? 3.064 17.359 3.098 1 88.56 533 VAL A N 1
ATOM 3976 C CA . VAL A 1 533 ? 1.76 17.922 2.777 1 88.56 533 VAL A CA 1
ATOM 3977 C C . VAL A 1 533 ? 1.796 18.547 1.387 1 88.56 533 VAL A C 1
ATOM 3979 O O . VAL A 1 533 ? 0.867 18.375 0.595 1 88.56 533 VAL A O 1
ATOM 3982 N N . VAL A 1 534 ? 2.885 19.25 1.068 1 86.38 534 VAL A N 1
ATOM 3983 C CA . VAL A 1 534 ? 2.992 19.922 -0.222 1 86.38 534 VAL A CA 1
ATOM 3984 C C . VAL A 1 534 ? 3.076 18.875 -1.34 1 86.38 534 VAL A C 1
ATOM 3986 O O . VAL A 1 534 ? 2.465 19.047 -2.398 1 86.38 534 VAL A O 1
ATOM 3989 N N . ALA A 1 535 ? 3.799 17.828 -1.138 1 86.81 535 ALA A N 1
ATOM 3990 C CA . ALA A 1 535 ? 3.916 16.781 -2.143 1 86.81 535 ALA A CA 1
ATOM 3991 C C . ALA A 1 535 ? 2.562 16.141 -2.424 1 86.81 535 ALA A C 1
ATOM 3993 O O . ALA A 1 535 ? 2.188 15.938 -3.582 1 86.81 535 ALA A O 1
ATOM 3994 N N . LEU A 1 536 ? 1.773 15.883 -1.383 1 89.06 536 LEU A N 1
ATOM 3995 C CA . LEU A 1 536 ? 0.476 15.234 -1.532 1 89.06 536 LEU A CA 1
ATOM 3996 C C . LEU A 1 536 ? -0.527 16.172 -2.199 1 89.06 536 LEU A C 1
ATOM 3998 O O . LEU A 1 536 ? -1.334 15.734 -3.025 1 89.06 536 LEU A O 1
ATOM 4002 N N . THR A 1 537 ? -0.463 17.406 -1.831 1 90.25 537 THR A N 1
ATOM 4003 C CA . THR A 1 537 ? -1.356 18.391 -2.434 1 90.25 537 THR A CA 1
ATOM 4004 C C . THR A 1 537 ? -1.036 18.578 -3.914 1 90.25 537 THR A C 1
ATOM 4006 O O . THR A 1 537 ? -1.943 18.656 -4.746 1 90.25 537 THR A O 1
ATOM 4009 N N . LEU A 1 538 ? 0.203 18.641 -4.203 1 90.94 538 LEU A N 1
ATOM 4010 C CA . LEU A 1 538 ? 0.615 18.797 -5.594 1 90.94 538 LEU A CA 1
ATOM 4011 C C . LEU A 1 538 ? 0.156 17.609 -6.426 1 90.94 538 LEU A C 1
ATOM 4013 O O . LEU A 1 538 ? -0.336 17.781 -7.543 1 90.94 538 LEU A O 1
ATOM 4017 N N . GLU A 1 539 ? 0.311 16.453 -5.934 1 90.19 539 GLU A N 1
ATOM 4018 C CA . GLU A 1 539 ? -0.132 15.242 -6.629 1 90.19 539 GLU A CA 1
ATOM 4019 C C . GLU A 1 539 ? -1.636 15.281 -6.891 1 90.19 539 GLU A C 1
ATOM 4021 O O . GLU A 1 539 ? -2.088 14.977 -7.996 1 90.19 539 GLU A O 1
ATOM 4026 N N . ALA A 1 540 ? -2.387 15.602 -5.891 1 92.75 540 ALA A N 1
ATOM 4027 C CA . ALA A 1 540 ? -3.842 15.641 -6.016 1 92.75 540 ALA A CA 1
ATOM 4028 C C . ALA A 1 540 ? -4.277 16.703 -7.023 1 92.75 540 ALA A C 1
ATOM 4030 O O . ALA A 1 540 ? -5.16 16.453 -7.848 1 92.75 540 ALA A O 1
ATOM 4031 N N . VAL A 1 541 ? -3.656 17.875 -6.969 1 95.06 541 VAL A N 1
ATOM 4032 C CA . VAL A 1 541 ? -4.027 18.969 -7.852 1 95.06 541 VAL A CA 1
ATOM 4033 C C . VAL A 1 541 ? -3.635 18.641 -9.289 1 95.06 541 VAL A C 1
ATOM 4035 O O . VAL A 1 541 ? -4.398 18.891 -10.219 1 95.06 541 VAL A O 1
ATOM 4038 N N . LEU A 1 542 ? -2.479 18.047 -9.469 1 94 542 LEU A N 1
ATOM 4039 C CA . LEU A 1 542 ? -2.047 17.672 -10.812 1 94 542 LEU A CA 1
ATOM 4040 C C . LEU A 1 542 ? -2.969 16.609 -11.406 1 94 542 LEU A C 1
ATOM 4042 O O . LEU A 1 542 ? -3.285 16.641 -12.594 1 94 542 LEU A O 1
ATOM 4046 N N . THR A 1 543 ? -3.387 15.688 -10.633 1 93.38 543 THR A N 1
ATOM 4047 C CA . THR A 1 543 ? -4.324 14.672 -11.094 1 93.38 543 THR A CA 1
ATOM 4048 C C . THR A 1 543 ? -5.664 15.297 -11.469 1 93.38 543 THR A C 1
ATOM 4050 O O . THR A 1 543 ? -6.277 14.914 -12.469 1 93.38 543 THR A O 1
ATOM 4053 N N . ALA A 1 544 ? -6.082 16.219 -10.609 1 95.88 544 ALA A N 1
ATOM 4054 C CA . ALA A 1 544 ? -7.324 16.938 -10.906 1 95.88 544 ALA A CA 1
ATOM 4055 C C . ALA A 1 544 ? -7.203 17.734 -12.195 1 95.88 544 ALA A C 1
ATOM 4057 O O . ALA A 1 544 ? -8.133 17.781 -13 1 95.88 544 ALA A O 1
ATOM 4058 N N . ILE A 1 545 ? -6.047 18.359 -12.398 1 95.56 545 ILE A N 1
ATOM 4059 C CA . ILE A 1 545 ? -5.793 19.109 -13.617 1 95.56 545 ILE A CA 1
ATOM 4060 C C . ILE A 1 545 ? -5.855 18.188 -14.828 1 95.56 545 ILE A C 1
ATOM 4062 O O . ILE A 1 545 ? -6.512 18.484 -15.82 1 95.56 545 ILE A O 1
ATOM 4066 N N . ALA A 1 546 ? -5.207 17.047 -14.656 1 94.5 546 ALA A N 1
ATOM 4067 C CA . ALA A 1 546 ? -5.219 16.094 -15.75 1 94.5 546 ALA A CA 1
ATOM 4068 C C . ALA A 1 546 ? -6.641 15.648 -16.094 1 94.5 546 ALA A C 1
ATOM 4070 O O . ALA A 1 546 ? -7.012 15.57 -17.266 1 94.5 546 ALA A O 1
ATOM 4071 N N . GLY A 1 547 ? -7.418 15.414 -15.094 1 93.56 547 GLY A N 1
ATOM 4072 C CA . GLY A 1 547 ? -8.805 15.016 -15.297 1 93.56 547 GLY A CA 1
ATOM 4073 C C . GLY A 1 547 ? -9.656 16.109 -15.914 1 93.56 547 GLY A C 1
ATOM 4074 O O . GLY A 1 547 ? -10.375 15.875 -16.891 1 93.56 547 GLY A O 1
ATOM 4075 N N . CYS A 1 548 ? -9.555 17.297 -15.414 1 95.25 548 CYS A N 1
ATOM 4076 C CA . CYS A 1 548 ? -10.375 18.422 -15.875 1 95.25 548 CYS A CA 1
ATOM 4077 C C . CYS A 1 548 ? -9.992 18.828 -17.297 1 95.25 548 CYS A C 1
ATOM 4079 O O . CYS A 1 548 ? -10.859 19.062 -18.141 1 95.25 548 CYS A O 1
ATOM 4081 N N . VAL A 1 549 ? -8.703 18.875 -17.547 1 93.81 549 VAL A N 1
ATOM 4082 C CA . VAL A 1 549 ? -8.234 19.25 -18.875 1 93.81 549 VAL A CA 1
ATOM 4083 C C . VAL A 1 549 ? -8.68 18.203 -19.891 1 93.81 549 VAL A C 1
ATOM 4085 O O . VAL A 1 549 ? -9.039 18.547 -21.031 1 93.81 549 VAL A O 1
ATOM 4088 N N . SER A 1 550 ? -8.703 16.984 -19.484 1 93 550 SER A N 1
ATOM 4089 C CA . SER A 1 550 ? -9.102 15.914 -20.391 1 93 550 SER A CA 1
ATOM 4090 C C . SER A 1 550 ? -10.594 15.969 -20.688 1 93 550 SER A C 1
ATOM 4092 O O . SER A 1 550 ? -11.023 15.562 -21.766 1 93 550 SER A O 1
ATOM 4094 N N . VAL A 1 551 ? -11.375 16.469 -19.781 1 93.56 551 VAL A N 1
ATOM 4095 C CA . VAL A 1 551 ? -12.82 16.5 -19.953 1 93.56 551 VAL A CA 1
ATOM 4096 C C . VAL A 1 551 ? -13.219 17.781 -20.688 1 93.56 551 VAL A C 1
ATOM 4098 O O . VAL A 1 551 ? -13.969 17.734 -21.672 1 93.56 551 VAL A O 1
ATOM 4101 N N . TYR A 1 552 ? -12.68 18.938 -20.234 1 93.94 552 TYR A N 1
ATOM 4102 C CA . TYR A 1 552 ? -13.117 20.234 -20.766 1 93.94 552 TYR A CA 1
ATOM 4103 C C . TYR A 1 552 ? -12.367 20.578 -22.047 1 93.94 552 TYR A C 1
ATOM 4105 O O . TYR A 1 552 ? -12.922 21.219 -22.938 1 93.94 552 TYR A O 1
ATOM 4113 N N . GLY A 1 553 ? -11.07 20.25 -22.125 1 89.81 553 GLY A N 1
ATOM 4114 C CA . GLY A 1 553 ? -10.281 20.422 -23.328 1 89.81 553 GLY A CA 1
ATOM 4115 C C . GLY A 1 553 ? -10.297 21.844 -23.844 1 89.81 553 GLY A C 1
ATOM 4116 O O . GLY A 1 553 ? -9.914 22.781 -23.141 1 89.81 553 GLY A O 1
ATOM 4117 N N . SER A 1 554 ? -10.914 22.031 -25 1 88.81 554 SER A N 1
ATOM 4118 C CA . SER A 1 554 ? -10.898 23.312 -25.719 1 88.81 554 SER A CA 1
ATOM 4119 C C . SER A 1 554 ? -11.883 24.297 -25.094 1 88.81 554 SER A C 1
ATOM 4121 O O . SER A 1 554 ? -11.828 25.484 -25.375 1 88.81 554 SER A O 1
ATOM 4123 N N . LEU A 1 555 ? -12.711 23.797 -24.234 1 92.62 555 LEU A N 1
ATOM 4124 C CA . LEU A 1 555 ? -13.719 24.656 -23.609 1 92.62 555 LEU A CA 1
ATOM 4125 C C . LEU A 1 555 ? -13.109 25.484 -22.484 1 92.62 555 LEU A C 1
ATOM 4127 O O . LEU A 1 555 ? -13.711 26.469 -22.031 1 92.62 555 LEU A O 1
ATOM 4131 N N . LEU A 1 556 ? -11.969 25.109 -22.031 1 94.12 556 LEU A N 1
ATOM 4132 C CA . LEU A 1 556 ? -11.297 25.859 -20.984 1 94.12 556 LEU A CA 1
ATOM 4133 C C . LEU A 1 556 ? -10.719 27.156 -21.516 1 94.12 556 LEU A C 1
ATOM 4135 O O . LEU A 1 556 ? -10.086 27.172 -22.578 1 94.12 556 LEU A O 1
ATOM 4139 N N . PRO A 1 557 ? -10.977 28.25 -20.797 1 93.19 557 PRO A N 1
ATOM 4140 C CA . PRO A 1 557 ? -10.328 29.5 -21.203 1 93.19 557 PRO A CA 1
ATOM 4141 C C . PRO A 1 557 ? -8.805 29.391 -21.234 1 93.19 557 PRO A C 1
ATOM 4143 O O . PRO A 1 557 ? -8.227 28.656 -20.438 1 93.19 557 PRO A O 1
ATOM 4146 N N . ASP A 1 558 ? -8.148 30.203 -22.016 1 89.94 558 ASP A N 1
ATOM 4147 C CA . ASP A 1 558 ? -6.703 30.156 -22.234 1 89.94 558 ASP A CA 1
ATOM 4148 C C . ASP A 1 558 ? -5.953 30.484 -20.938 1 89.94 558 ASP A C 1
ATOM 4150 O O . ASP A 1 558 ? -4.906 29.906 -20.656 1 89.94 558 ASP A O 1
ATOM 4154 N N . GLU A 1 559 ? -6.551 31.328 -20.234 1 91.31 559 GLU A N 1
ATOM 4155 C CA . GLU A 1 559 ? -5.898 31.75 -19 1 91.31 559 GLU A CA 1
ATOM 4156 C C . GLU A 1 559 ? -5.852 30.594 -18 1 91.31 559 GLU A C 1
ATOM 4158 O O . GLU A 1 559 ? -4.828 30.375 -17.344 1 91.31 559 GLU A O 1
ATOM 4163 N N . THR A 1 560 ? -6.965 29.922 -17.938 1 93.44 560 THR A N 1
ATOM 4164 C CA . THR A 1 560 ? -7.055 28.797 -17 1 93.44 560 THR A CA 1
ATOM 4165 C C . THR A 1 560 ? -6.148 27.656 -17.438 1 93.44 560 THR A C 1
ATOM 4167 O O . THR A 1 560 ? -5.48 27.031 -16.609 1 93.44 560 THR A O 1
ATOM 4170 N N . ARG A 1 561 ? -6.129 27.344 -18.672 1 92 561 ARG A N 1
ATOM 4171 C CA . ARG A 1 561 ? -5.297 26.281 -19.203 1 92 561 ARG A CA 1
ATOM 4172 C C . ARG A 1 561 ? -3.814 26.594 -19.016 1 92 561 ARG A C 1
ATOM 4174 O O . ARG A 1 561 ? -3.029 25.719 -18.656 1 92 561 ARG A O 1
ATOM 4181 N N . SER A 1 562 ? -3.443 27.844 -19.234 1 90.69 562 SER A N 1
ATOM 4182 C CA . SER A 1 562 ? -2.057 28.266 -19.078 1 90.69 562 SER A CA 1
ATOM 4183 C C . SER A 1 562 ? -1.609 28.156 -17.625 1 90.69 562 SER A C 1
ATOM 4185 O O . SER A 1 562 ? -0.492 27.719 -17.328 1 90.69 562 SER A O 1
ATOM 4187 N N . SER A 1 563 ? -2.527 28.578 -16.828 1 92.31 563 SER A N 1
ATOM 4188 C CA . SER A 1 563 ? -2.207 28.516 -15.398 1 92.31 563 SER A CA 1
ATOM 4189 C C . SER A 1 563 ? -2.039 27.078 -14.945 1 92.31 563 SER A C 1
ATOM 4191 O O . SER A 1 563 ? -1.171 26.766 -14.117 1 92.31 563 SER A O 1
ATOM 4193 N N . ALA A 1 564 ? -2.861 26.219 -15.398 1 92.25 564 ALA A N 1
ATOM 4194 C CA . ALA A 1 564 ? -2.781 24.797 -15.078 1 92.25 564 ALA A CA 1
ATOM 4195 C C . ALA A 1 564 ? -1.481 24.188 -15.594 1 92.25 564 ALA A C 1
ATOM 4197 O O . ALA A 1 564 ? -0.843 23.391 -14.906 1 92.25 564 ALA A O 1
ATOM 4198 N N . SER A 1 565 ? -1.078 24.578 -16.734 1 90.31 565 SER A N 1
ATOM 4199 C CA . SER A 1 565 ? 0.159 24.094 -17.328 1 90.31 565 SER A CA 1
ATOM 4200 C C . SER A 1 565 ? 1.381 24.594 -16.578 1 90.31 565 SER A C 1
ATOM 4202 O O . SER A 1 565 ? 2.404 23.906 -16.516 1 90.31 565 SER A O 1
ATOM 4204 N N . GLU A 1 566 ? 1.279 25.75 -16.078 1 90.25 566 GLU A N 1
ATOM 4205 C CA . GLU A 1 566 ? 2.381 26.328 -15.32 1 90.25 566 GLU A CA 1
ATOM 4206 C C . GLU A 1 566 ? 2.678 25.516 -14.07 1 90.25 566 GLU A C 1
ATOM 4208 O O . GLU A 1 566 ? 3.838 25.359 -13.68 1 90.25 566 GLU A O 1
ATOM 4213 N N . ILE A 1 567 ? 1.697 25.047 -13.492 1 91 567 ILE A N 1
ATOM 4214 C CA . ILE A 1 567 ? 1.884 24.266 -12.281 1 91 567 ILE A CA 1
ATOM 4215 C C . ILE A 1 567 ? 2.605 22.953 -12.625 1 91 567 ILE A C 1
ATOM 4217 O O . ILE A 1 567 ? 3.436 22.484 -11.844 1 91 567 ILE A O 1
ATOM 4221 N N . ALA A 1 568 ? 2.217 22.375 -13.703 1 89 568 ALA A N 1
ATOM 4222 C CA . ALA A 1 568 ? 2.885 21.141 -14.141 1 89 568 ALA A CA 1
ATOM 4223 C C . ALA A 1 568 ? 4.367 21.391 -14.398 1 89 568 ALA A C 1
ATOM 4225 O O . ALA A 1 568 ? 5.215 20.578 -14.023 1 89 568 ALA A O 1
ATOM 4226 N N . LEU A 1 569 ? 4.688 22.516 -14.938 1 88.06 569 LEU A N 1
ATOM 4227 C CA . LEU A 1 569 ? 6.074 22.859 -15.234 1 88.06 569 LEU A CA 1
ATOM 4228 C C . LEU A 1 569 ? 6.844 23.156 -13.961 1 88.06 569 LEU A C 1
ATOM 4230 O O . LEU A 1 569 ? 8.008 22.781 -13.82 1 88.06 569 LEU A O 1
ATOM 4234 N N . LYS A 1 570 ? 6.156 23.812 -13.078 1 85.81 570 LYS A N 1
ATOM 4235 C CA . LYS A 1 570 ? 6.785 24.094 -11.789 1 85.81 570 LYS A CA 1
ATOM 4236 C C . LYS A 1 570 ? 7.066 22.797 -11.031 1 85.81 570 LYS A C 1
ATOM 4238 O O . LYS A 1 570 ? 8.086 22.688 -10.352 1 85.81 570 LYS A O 1
ATOM 4243 N N . ALA A 1 571 ? 6.16 21.891 -11.156 1 86.38 571 ALA A N 1
ATOM 4244 C CA . ALA A 1 571 ? 6.336 20.594 -10.5 1 86.38 571 ALA A CA 1
ATOM 4245 C C . ALA A 1 571 ? 7.547 19.844 -11.07 1 86.38 571 ALA A C 1
ATOM 4247 O O . ALA A 1 571 ? 8.227 19.109 -10.344 1 86.38 571 ALA A O 1
ATOM 4248 N N . VAL A 1 572 ? 7.816 19.984 -12.336 1 81.81 572 VAL A N 1
ATOM 4249 C CA . VAL A 1 572 ? 8.977 19.391 -12.984 1 81.81 572 VAL A CA 1
ATOM 4250 C C . VAL A 1 572 ? 10.258 19.938 -12.375 1 81.81 572 VAL A C 1
ATOM 4252 O O . VAL A 1 572 ? 11.203 19.203 -12.102 1 81.81 572 VAL A O 1
ATOM 4255 N N . GLN A 1 573 ? 10.234 21.188 -12.023 1 74.75 573 GLN A N 1
ATOM 4256 C CA . GLN A 1 573 ? 11.414 21.859 -11.5 1 74.75 573 GLN A CA 1
ATOM 4257 C C . GLN A 1 573 ? 11.648 21.5 -10.031 1 74.75 573 GLN A C 1
ATOM 4259 O O . GLN A 1 573 ? 12.789 21.531 -9.555 1 74.75 573 GLN A O 1
ATOM 4264 N N . ARG A 1 574 ? 10.625 21.203 -9.375 1 71 574 ARG A N 1
ATOM 4265 C CA . ARG A 1 574 ? 10.734 20.969 -7.941 1 71 574 ARG A CA 1
ATOM 4266 C C . ARG A 1 574 ? 10.633 19.484 -7.617 1 71 574 ARG A C 1
ATOM 4268 O O . ARG A 1 574 ? 10.188 19.109 -6.531 1 71 574 ARG A O 1
ATOM 4275 N N . ARG A 1 575 ? 10.969 18.656 -8.453 1 60.97 575 ARG A N 1
ATOM 4276 C CA . ARG A 1 575 ? 10.742 17.219 -8.336 1 60.97 575 ARG A CA 1
ATOM 4277 C C . ARG A 1 575 ? 11.344 16.672 -7.051 1 60.97 575 ARG A C 1
ATOM 4279 O O . ARG A 1 575 ? 10.875 15.672 -6.508 1 60.97 575 ARG A O 1
ATOM 4286 N N . HIS A 1 576 ? 12.398 17.359 -6.605 1 53.19 576 HIS A N 1
ATOM 4287 C CA . HIS A 1 576 ? 12.953 16.844 -5.359 1 53.19 576 HIS A CA 1
ATOM 4288 C C . HIS A 1 576 ? 11.906 16.828 -4.254 1 53.19 576 HIS A C 1
ATOM 4290 O O . HIS A 1 576 ? 12.016 16.062 -3.299 1 53.19 576 HIS A O 1
ATOM 4296 N N . VAL A 1 577 ? 11.086 17.797 -4.492 1 48.56 577 VAL A N 1
ATOM 4297 C CA . VAL A 1 577 ? 10.039 17.922 -3.49 1 48.56 577 VAL A CA 1
ATOM 4298 C C . VAL A 1 577 ? 9.016 16.797 -3.67 1 48.56 577 VAL A C 1
ATOM 4300 O O . VAL A 1 577 ? 8.438 16.312 -2.695 1 48.56 577 VAL A O 1
ATOM 4303 N N . VAL A 1 578 ? 8.75 16.484 -4.965 1 50.34 578 VAL A N 1
ATOM 4304 C CA . VAL A 1 578 ? 7.637 15.586 -5.277 1 50.34 578 VAL A CA 1
ATOM 4305 C C . VAL A 1 578 ? 8.031 14.141 -4.965 1 50.34 578 VAL A C 1
ATOM 4307 O O . VAL A 1 578 ? 9.086 13.672 -5.402 1 50.34 578 VAL A O 1
ATOM 4310 N N . GLY A 1 579 ? 8.656 13.945 -3.818 1 49.69 579 GLY A N 1
ATOM 4311 C CA . GLY A 1 579 ? 9.047 12.641 -3.307 1 49.69 579 GLY A CA 1
ATOM 4312 C C . GLY A 1 579 ? 8.977 11.539 -4.352 1 49.69 579 GLY A C 1
ATOM 4313 O O . GLY A 1 579 ? 8.289 11.688 -5.363 1 49.69 579 GLY A O 1
ATOM 4314 N N . THR A 1 580 ? 10.016 10.758 -4.574 1 49.06 580 THR A N 1
ATOM 4315 C CA . THR A 1 580 ? 10.047 9.57 -5.422 1 49.06 580 THR A CA 1
ATOM 4316 C C . THR A 1 580 ? 8.883 8.641 -5.102 1 49.06 580 THR A C 1
ATOM 4318 O O . THR A 1 580 ? 8.797 8.102 -3.996 1 49.06 580 THR A O 1
ATOM 4321 N N . GLY A 1 581 ? 7.719 9.047 -5.418 1 48.94 581 GLY A N 1
ATOM 4322 C CA . GLY A 1 581 ? 6.504 8.266 -5.238 1 48.94 581 GLY A CA 1
ATOM 4323 C C . GLY A 1 581 ? 6.734 6.77 -5.309 1 48.94 581 GLY A C 1
ATOM 4324 O O . GLY A 1 581 ? 7.84 6.32 -5.617 1 48.94 581 GLY A O 1
ATOM 4325 N N . ASN A 1 582 ? 5.758 6.02 -4.746 1 52 582 ASN A N 1
ATOM 4326 C CA . ASN A 1 582 ? 5.578 4.574 -4.758 1 52 582 ASN A CA 1
ATOM 4327 C C . ASN A 1 582 ? 5.828 3.988 -6.145 1 52 582 ASN A C 1
ATOM 4329 O O . ASN A 1 582 ? 5.309 4.496 -7.141 1 52 582 ASN A O 1
ATOM 4333 N N . VAL A 1 583 ? 6.844 3.205 -6.262 1 47.91 583 VAL A N 1
ATOM 4334 C CA . VAL A 1 583 ? 7.117 2.379 -7.434 1 47.91 583 VAL A CA 1
ATOM 4335 C C . VAL A 1 583 ? 5.812 1.798 -7.973 1 47.91 583 VAL A C 1
ATOM 4337 O O . VAL A 1 583 ? 5.031 1.205 -7.223 1 47.91 583 VAL A O 1
ATOM 4340 N N . GLY A 1 584 ? 5.41 2.254 -9.164 1 55.31 584 GLY A N 1
ATOM 4341 C CA . GLY A 1 584 ? 4.266 1.664 -9.844 1 55.31 584 GLY A CA 1
ATOM 4342 C C . GLY A 1 584 ? 3.051 2.572 -9.859 1 55.31 584 GLY A C 1
ATOM 4343 O O . GLY A 1 584 ? 2.051 2.271 -10.516 1 55.31 584 GLY A O 1
ATOM 4344 N N . ALA A 1 585 ? 3.287 3.68 -9.094 1 73.12 585 ALA A N 1
ATOM 4345 C CA . ALA A 1 585 ? 2.164 4.613 -9.055 1 73.12 585 ALA A CA 1
ATOM 4346 C C . ALA A 1 585 ? 2.217 5.578 -10.234 1 73.12 585 ALA A C 1
ATOM 4348 O O . ALA A 1 585 ? 3.256 5.723 -10.883 1 73.12 585 ALA A O 1
ATOM 4349 N N . ILE A 1 586 ? 1.111 6.02 -10.672 1 84.88 586 ILE A N 1
ATOM 4350 C CA . ILE A 1 586 ? 1.008 6.973 -11.773 1 84.88 586 ILE A CA 1
ATOM 4351 C C . ILE A 1 586 ? 1.717 8.273 -11.398 1 84.88 586 ILE A C 1
ATOM 4353 O O . ILE A 1 586 ? 1.452 8.852 -10.336 1 84.88 586 ILE A O 1
ATOM 4357 N N . ASP A 1 587 ? 2.729 8.594 -12.125 1 84.62 587 ASP A N 1
ATOM 4358 C CA . ASP A 1 587 ? 3.389 9.883 -11.961 1 84.62 587 ASP A CA 1
ATOM 4359 C C . ASP A 1 587 ? 2.463 11.031 -12.359 1 84.62 587 ASP A C 1
ATOM 4361 O O . ASP A 1 587 ? 2.178 11.227 -13.547 1 84.62 587 ASP A O 1
ATOM 4365 N N . PRO A 1 588 ? 2.047 11.797 -11.461 1 89.31 588 PRO A N 1
ATOM 4366 C CA . PRO A 1 588 ? 1.055 12.828 -11.75 1 89.31 588 PRO A CA 1
ATOM 4367 C C . PRO A 1 588 ? 1.579 13.898 -12.703 1 89.31 588 PRO A C 1
ATOM 4369 O O . PRO A 1 588 ? 0.805 14.484 -13.469 1 89.31 588 PRO A O 1
ATOM 4372 N N . VAL A 1 589 ? 2.85 14.203 -12.672 1 89.94 589 VAL A N 1
ATOM 4373 C CA . VAL A 1 589 ? 3.426 15.195 -13.57 1 89.94 589 VAL A CA 1
ATOM 4374 C C . VAL A 1 589 ? 3.359 14.688 -15.008 1 89.94 589 VAL A C 1
ATOM 4376 O O . VAL A 1 589 ? 2.938 15.406 -15.914 1 89.94 589 VAL A O 1
ATOM 4379 N N . ALA A 1 590 ? 3.719 13.422 -15.125 1 90.06 590 ALA A N 1
ATOM 4380 C CA . ALA A 1 590 ? 3.67 12.82 -16.453 1 90.06 590 ALA A CA 1
ATOM 4381 C C . ALA A 1 590 ? 2.246 12.812 -17 1 90.06 590 ALA A C 1
ATOM 4383 O O . ALA A 1 590 ? 2.025 13.086 -18.188 1 90.06 590 ALA A O 1
ATOM 4384 N N . LEU A 1 591 ? 1.363 12.531 -16.156 1 91.69 591 LEU A N 1
ATOM 4385 C CA . LEU A 1 591 ? -0.036 12.438 -16.562 1 91.69 591 LEU A CA 1
ATOM 4386 C C . LEU A 1 591 ? -0.588 13.805 -16.938 1 91.69 591 LEU A C 1
ATOM 4388 O O . LEU A 1 591 ? -1.295 13.938 -17.938 1 91.69 591 LEU A O 1
ATOM 4392 N N . ALA A 1 592 ? -0.281 14.812 -16.141 1 93.38 592 ALA A N 1
ATOM 4393 C CA . ALA A 1 592 ? -0.747 16.172 -16.422 1 93.38 592 ALA A CA 1
ATOM 4394 C C . ALA A 1 592 ? -0.164 16.688 -17.734 1 93.38 592 ALA A C 1
ATOM 4396 O O . ALA A 1 592 ? -0.872 17.312 -18.531 1 93.38 592 ALA A O 1
ATOM 4397 N N . LEU A 1 593 ? 1.073 16.391 -17.984 1 92.12 593 LEU A N 1
ATOM 4398 C CA . LEU A 1 593 ? 1.718 16.812 -19.219 1 92.12 593 LEU A CA 1
ATOM 4399 C C . LEU A 1 593 ? 1.115 16.094 -20.422 1 92.12 593 LEU A C 1
ATOM 4401 O O . LEU A 1 593 ? 0.914 16.688 -21.484 1 92.12 593 LEU A O 1
ATOM 4405 N N . LEU A 1 594 ? 0.879 14.852 -20.188 1 92.12 594 LEU A N 1
ATOM 4406 C CA . LEU A 1 594 ? 0.292 14.062 -21.266 1 92.12 594 LEU A CA 1
ATOM 4407 C C . LEU A 1 594 ? -1.125 14.539 -21.578 1 92.12 594 LEU A C 1
ATOM 4409 O O . LEU A 1 594 ? -1.506 14.656 -22.734 1 92.12 594 LEU A O 1
ATOM 4413 N N . SER A 1 595 ? -1.898 14.781 -20.547 1 93 595 SER A N 1
ATOM 4414 C CA . SER A 1 595 ? -3.248 15.305 -20.734 1 93 595 SER A CA 1
ATOM 4415 C C . SER A 1 595 ? -3.229 16.609 -21.5 1 93 595 SER A C 1
ATOM 4417 O O . SER A 1 595 ? -4.043 16.828 -22.406 1 93 595 SER A O 1
ATOM 4419 N N . GLY A 1 596 ? -2.279 17.484 -21.141 1 90.69 596 GLY A N 1
ATOM 4420 C CA . GLY A 1 596 ? -2.137 18.75 -21.844 1 90.69 596 GLY A CA 1
ATOM 4421 C C . GLY A 1 596 ? -1.727 18.578 -23.297 1 90.69 596 GLY A C 1
ATOM 4422 O O . GLY A 1 596 ? -2.125 19.375 -24.141 1 90.69 596 GLY A O 1
ATOM 4423 N N . ALA A 1 597 ? -1.02 17.531 -23.562 1 89.25 597 ALA A N 1
ATOM 4424 C CA . ALA A 1 597 ? -0.49 17.312 -24.906 1 89.25 597 ALA A CA 1
ATOM 4425 C C . ALA A 1 597 ? -1.549 16.719 -25.812 1 89.25 597 ALA A C 1
ATOM 4427 O O . ALA A 1 597 ? -1.631 17.062 -27 1 89.25 597 ALA A O 1
ATOM 4428 N N . VAL A 1 598 ? -2.379 15.867 -25.281 1 89.12 598 VAL A N 1
ATOM 4429 C CA . VAL A 1 598 ? -3.271 15.086 -26.141 1 89.12 598 VAL A CA 1
ATOM 4430 C C . VAL A 1 598 ? -4.609 15.805 -26.281 1 89.12 598 VAL A C 1
ATOM 4432 O O . VAL A 1 598 ? -5.43 15.445 -27.125 1 89.12 598 VAL A O 1
ATOM 4435 N N . THR A 1 599 ? -4.824 16.812 -25.453 1 89.19 599 THR A N 1
ATOM 4436 C CA . THR A 1 599 ? -6.09 17.531 -25.5 1 89.19 599 THR A CA 1
ATOM 4437 C C . THR A 1 599 ? -5.922 18.844 -26.266 1 89.19 599 THR A C 1
ATOM 4439 O O . THR A 1 599 ? -4.977 19.594 -26.016 1 89.19 599 THR A O 1
ATOM 4442 N N . ALA A 1 600 ? -6.785 19.062 -27.094 1 85.06 600 ALA A N 1
ATOM 4443 C CA . ALA A 1 600 ? -6.719 20.266 -27.906 1 85.06 600 ALA A CA 1
ATOM 4444 C C . ALA A 1 600 ? -7.055 21.5 -27.078 1 85.06 600 ALA A C 1
ATOM 4446 O O . ALA A 1 600 ? -7.859 21.438 -26.141 1 85.06 600 ALA A O 1
ATOM 4447 N N . ASP A 1 601 ? -6.359 22.594 -27.359 1 80.5 601 ASP A N 1
ATOM 4448 C CA . ASP A 1 601 ? -6.676 23.859 -26.703 1 80.5 601 ASP A CA 1
ATOM 4449 C C . ASP A 1 601 ? -7.758 24.609 -27.469 1 80.5 601 ASP A C 1
ATOM 4451 O O . ASP A 1 601 ? -8.391 24.062 -28.375 1 80.5 601 ASP A O 1
ATOM 4455 N N . ALA A 1 602 ? -8.008 25.828 -27 1 77.38 602 ALA A N 1
ATOM 4456 C CA . ALA A 1 602 ? -9.07 26.641 -27.594 1 77.38 602 ALA A CA 1
ATOM 4457 C C . ALA A 1 602 ? -8.789 26.906 -29.062 1 77.38 602 ALA A C 1
ATOM 4459 O O . ALA A 1 602 ? -9.719 27.047 -29.875 1 77.38 602 ALA A O 1
ATOM 4460 N N . SER A 1 603 ? -7.461 26.953 -29.453 1 73.62 603 SER A N 1
ATOM 4461 C CA . SER A 1 603 ? -7.074 27.188 -30.844 1 73.62 603 SER A CA 1
ATOM 4462 C C . SER A 1 603 ? -7.051 25.906 -31.641 1 73.62 603 SER A C 1
ATOM 4464 O O . SER A 1 603 ? -6.82 25.922 -32.844 1 73.62 603 SER A O 1
ATOM 4466 N N . GLY A 1 604 ? -7.383 24.844 -31.031 1 70.81 604 GLY A N 1
ATOM 4467 C CA . GLY A 1 604 ? -7.359 23.547 -31.688 1 70.81 604 GLY A CA 1
ATOM 4468 C C . GLY A 1 604 ? -5.977 22.922 -31.734 1 70.81 604 GLY A C 1
ATOM 4469 O O . GLY A 1 604 ? -5.785 21.875 -32.344 1 70.81 604 GLY A O 1
ATOM 4470 N N . SER A 1 605 ? -5.027 23.656 -31.172 1 69.94 605 SER A N 1
ATOM 4471 C CA . SER A 1 605 ? -3.648 23.188 -31.203 1 69.94 605 SER A CA 1
ATOM 4472 C C . SER A 1 605 ? -3.355 22.25 -30.047 1 69.94 605 SER A C 1
ATOM 4474 O O . SER A 1 605 ? -3.945 22.375 -28.969 1 69.94 605 SER A O 1
ATOM 4476 N N . HIS A 1 606 ? -2.48 21.203 -30.656 1 67.06 606 HIS A N 1
ATOM 4477 C CA . HIS A 1 606 ? -2.01 20.25 -29.656 1 67.06 606 HIS A CA 1
ATOM 4478 C C . HIS A 1 606 ? -0.611 20.609 -29.172 1 67.06 606 HIS A C 1
ATOM 4480 O O . HIS A 1 606 ? 0.135 21.297 -29.859 1 67.06 606 HIS A O 1
ATOM 4486 N N . ALA A 1 607 ? -0.211 20.969 -27.984 1 62.97 607 ALA A N 1
ATOM 4487 C CA . ALA A 1 607 ? 1.211 20.75 -27.719 1 62.97 607 ALA A CA 1
ATOM 4488 C C . ALA A 1 607 ? 1.821 21.953 -27 1 62.97 607 ALA A C 1
ATOM 4490 O O . ALA A 1 607 ? 3.027 22.188 -27.094 1 62.97 607 ALA A O 1
ATOM 4491 N N . ALA A 1 608 ? 1.087 22.781 -26.406 1 64.88 608 ALA A N 1
ATOM 4492 C CA . ALA A 1 608 ? 1.785 23.922 -25.812 1 64.88 608 ALA A CA 1
ATOM 4493 C C . ALA A 1 608 ? 2.963 23.453 -24.969 1 64.88 608 ALA A C 1
ATOM 4495 O O . ALA A 1 608 ? 4.031 24.078 -24.984 1 64.88 608 ALA A O 1
ATOM 4496 N N . ASN A 1 609 ? 2.852 22.391 -24.344 1 80.25 609 ASN A N 1
ATOM 4497 C CA . ASN A 1 609 ? 3.928 21.938 -23.469 1 80.25 609 ASN A CA 1
ATOM 4498 C C . ASN A 1 609 ? 4.477 20.578 -23.906 1 80.25 609 ASN A C 1
ATOM 4500 O O . ASN A 1 609 ? 4.988 19.828 -23.078 1 80.25 609 ASN A O 1
ATOM 4504 N N . LEU A 1 610 ? 4.355 20.312 -25.141 1 86.25 610 LEU A N 1
ATOM 4505 C CA . LEU A 1 610 ? 4.742 19.016 -25.656 1 86.25 610 LEU A CA 1
ATOM 4506 C C . LEU A 1 610 ? 6.25 18.812 -25.531 1 86.25 610 LEU A C 1
ATOM 4508 O O . LEU A 1 610 ? 6.707 17.719 -25.156 1 86.25 610 LEU A O 1
ATOM 4512 N N . LEU A 1 611 ? 7.07 19.859 -25.812 1 84.5 611 LEU A N 1
ATOM 4513 C CA . LEU A 1 611 ? 8.523 19.719 -25.75 1 84.5 611 LEU A CA 1
ATOM 4514 C C . LEU A 1 611 ? 8.992 19.438 -24.328 1 84.5 611 LEU A C 1
ATOM 4516 O O . LEU A 1 611 ? 9.852 18.578 -24.109 1 84.5 611 LEU A O 1
ATOM 4520 N N . HIS A 1 612 ? 8.383 20.156 -23.453 1 86.31 612 HIS A N 1
ATOM 4521 C CA . HIS A 1 612 ? 8.727 19.938 -22.047 1 86.31 612 HIS A CA 1
ATOM 4522 C C . HIS A 1 612 ? 8.297 18.531 -21.594 1 86.31 612 HIS A C 1
ATOM 4524 O O . HIS A 1 612 ? 9 17.891 -20.828 1 86.31 612 HIS A O 1
ATOM 4530 N N . GLY A 1 613 ? 7.172 18.188 -22.125 1 89.19 613 GLY A N 1
ATOM 4531 C CA . GLY A 1 613 ? 6.699 16.844 -21.812 1 89.19 613 GLY A CA 1
ATOM 4532 C C . GLY A 1 613 ? 7.617 15.75 -22.328 1 89.19 613 GLY A C 1
ATOM 4533 O O . GLY A 1 613 ? 7.949 14.812 -21.594 1 89.19 613 GLY A O 1
ATOM 4534 N N . LEU A 1 614 ? 8.141 15.906 -23.5 1 90.19 614 LEU A N 1
ATOM 4535 C CA . LEU A 1 614 ? 9.023 14.914 -24.109 1 90.19 614 LEU A CA 1
ATOM 4536 C C . LEU A 1 614 ? 10.32 14.797 -23.328 1 90.19 614 LEU A C 1
ATOM 4538 O O . LEU A 1 614 ? 10.805 13.688 -23.078 1 90.19 614 LEU A O 1
ATOM 4542 N N . GLN A 1 615 ? 10.773 15.914 -22.875 1 87.75 615 GLN A N 1
ATOM 4543 C CA . GLN A 1 615 ? 12 15.906 -22.094 1 87.75 615 GLN A CA 1
ATOM 4544 C C . GLN A 1 615 ? 11.789 15.242 -20.734 1 87.75 615 GLN A C 1
ATOM 4546 O O . GLN A 1 615 ? 12.641 14.484 -20.266 1 87.75 615 GLN A O 1
ATOM 4551 N N . TYR A 1 616 ? 10.75 15.531 -20.094 1 88.94 616 TYR A N 1
ATOM 4552 C CA . TYR A 1 616 ? 10.453 14.969 -18.781 1 88.94 616 TYR A CA 1
ATOM 4553 C C . TYR A 1 616 ? 10.281 13.453 -18.875 1 88.94 616 TYR A C 1
ATOM 4555 O O . TYR A 1 616 ? 10.836 12.711 -18.047 1 88.94 616 TYR A O 1
ATOM 4563 N N . TRP A 1 617 ? 9.461 13.031 -19.844 1 90.12 617 TRP A N 1
ATOM 4564 C CA . TRP A 1 617 ? 9.18 11.609 -19.984 1 90.12 617 TRP A CA 1
ATOM 4565 C C . TRP A 1 617 ? 10.453 10.836 -20.312 1 90.12 617 TRP A C 1
ATOM 4567 O O . TRP A 1 617 ? 10.656 9.727 -19.828 1 90.12 617 TRP A O 1
ATOM 4577 N N . GLN A 1 618 ? 11.297 11.383 -21.156 1 86.19 618 GLN A N 1
ATOM 4578 C CA . GLN A 1 618 ? 12.547 10.742 -21.531 1 86.19 618 GLN A CA 1
ATOM 4579 C C . GLN A 1 618 ? 13.461 10.57 -20.312 1 86.19 618 GLN A C 1
ATOM 4581 O O . GLN A 1 618 ? 14.094 9.523 -20.141 1 86.19 618 GLN A O 1
ATOM 4586 N N . ARG A 1 619 ? 13.438 11.547 -19.516 1 78.25 619 ARG A N 1
ATOM 4587 C CA . ARG A 1 619 ? 14.289 11.508 -18.328 1 78.25 619 ARG A CA 1
ATOM 4588 C C . ARG A 1 619 ? 13.758 10.516 -17.312 1 78.25 619 ARG A C 1
ATOM 4590 O O . ARG A 1 619 ? 14.531 9.852 -16.625 1 78.25 619 ARG A O 1
ATOM 4597 N N . ARG A 1 620 ? 12.531 10.438 -17.281 1 76.06 620 ARG A N 1
ATOM 4598 C CA . ARG A 1 620 ? 11.914 9.688 -16.188 1 76.06 620 ARG A CA 1
ATOM 4599 C C . ARG A 1 620 ? 11.75 8.219 -16.562 1 76.06 620 ARG A C 1
ATOM 4601 O O . ARG A 1 620 ? 11.398 7.391 -15.719 1 76.06 620 ARG A O 1
ATOM 4608 N N . VAL A 1 621 ? 12.023 7.977 -17.781 1 73.12 621 VAL A N 1
ATOM 4609 C CA . VAL A 1 621 ? 11.945 6.582 -18.203 1 73.12 621 VAL A CA 1
ATOM 4610 C C . VAL A 1 621 ? 12.938 5.746 -17.391 1 73.12 621 VAL A C 1
ATOM 4612 O O . VAL A 1 621 ? 12.695 4.559 -17.141 1 73.12 621 VAL A O 1
ATOM 4615 N N . ILE A 1 622 ? 13.969 6.574 -16.859 1 65 622 ILE A N 1
ATOM 4616 C CA . ILE A 1 622 ? 15.039 5.895 -16.125 1 65 622 ILE A CA 1
ATOM 4617 C C . ILE A 1 622 ? 14.781 5.984 -14.625 1 65 622 ILE A C 1
ATOM 4619 O O . ILE A 1 622 ? 14.555 7.074 -14.094 1 65 622 ILE A O 1
ATOM 4623 N N . GLY A 1 623 ? 14.461 4.922 -13.922 1 62.78 623 GLY A N 1
ATOM 4624 C CA . GLY A 1 623 ? 14.422 4.934 -12.469 1 62.78 623 GLY A CA 1
ATOM 4625 C C . GLY A 1 623 ? 13.047 4.633 -11.906 1 62.78 623 GLY A C 1
ATOM 4626 O O . GLY A 1 623 ? 12.914 4.309 -10.727 1 62.78 623 GLY A O 1
ATOM 4627 N N . SER A 1 624 ? 11.938 4.91 -12.656 1 62.41 624 SER A N 1
ATOM 4628 C CA . SER A 1 624 ? 10.609 4.676 -12.094 1 62.41 624 SER A CA 1
ATOM 4629 C C . SER A 1 624 ? 10.273 3.189 -12.086 1 62.41 624 SER A C 1
ATOM 4631 O O . SER A 1 624 ? 9.578 2.711 -11.188 1 62.41 624 SER A O 1
ATOM 4633 N N . GLY A 1 625 ? 10.891 2.473 -12.875 1 65.75 625 GLY A N 1
ATOM 4634 C CA . GLY A 1 625 ? 10.703 1.036 -13.008 1 65.75 625 GLY A CA 1
ATOM 4635 C C . GLY A 1 625 ? 9.25 0.631 -13.141 1 65.75 625 GLY A C 1
ATOM 4636 O O . GLY A 1 625 ? 8.352 1.438 -12.891 1 65.75 625 GLY A O 1
ATOM 4637 N N . GLY A 1 626 ? 8.812 -0.431 -13.648 1 77.12 626 GLY A N 1
ATOM 4638 C CA . GLY A 1 626 ? 7.5 -1.058 -13.688 1 77.12 626 GLY A CA 1
ATOM 4639 C C . GLY A 1 626 ? 6.527 -0.348 -14.609 1 77.12 626 GLY A C 1
ATOM 4640 O O . GLY A 1 626 ? 6.891 0.042 -15.719 1 77.12 626 GLY A O 1
ATOM 4641 N N . ALA A 1 627 ? 5.289 -0.251 -14.125 1 78.44 627 ALA A N 1
ATOM 4642 C CA . ALA A 1 627 ? 4.219 0.337 -14.93 1 78.44 627 ALA A CA 1
ATOM 4643 C C . ALA A 1 627 ? 4.438 1.836 -15.117 1 78.44 627 ALA A C 1
ATOM 4645 O O . ALA A 1 627 ? 4.027 2.406 -16.125 1 78.44 627 ALA A O 1
ATOM 4646 N N . SER A 1 628 ? 5.145 2.391 -14.188 1 84.62 628 SER A N 1
ATOM 4647 C CA . SER A 1 628 ? 5.422 3.818 -14.297 1 84.62 628 SER A CA 1
ATOM 4648 C C . SER A 1 628 ? 6.383 4.113 -15.438 1 84.62 628 SER A C 1
ATOM 4650 O O . SER A 1 628 ? 6.195 5.074 -16.188 1 84.62 628 SER A O 1
ATOM 4652 N N . SER A 1 629 ? 7.324 3.262 -15.609 1 85.88 629 SER A N 1
ATOM 4653 C CA . SER A 1 629 ? 8.258 3.426 -16.719 1 85.88 629 SER A CA 1
ATOM 4654 C C . SER A 1 629 ? 7.57 3.172 -18.062 1 85.88 629 SER A C 1
ATOM 4656 O O . SER A 1 629 ? 7.836 3.869 -19.047 1 85.88 629 SER A O 1
ATOM 4658 N N . ALA A 1 630 ? 6.703 2.195 -18.047 1 86.38 630 ALA A N 1
ATOM 4659 C CA . ALA A 1 630 ? 5.953 1.918 -19.266 1 86.38 630 ALA A CA 1
ATOM 4660 C C . ALA A 1 630 ? 5.07 3.104 -19.641 1 86.38 630 ALA A C 1
ATOM 4662 O O . ALA A 1 630 ? 4.938 3.434 -20.828 1 86.38 630 ALA A O 1
ATOM 4663 N N . LEU A 1 631 ? 4.516 3.729 -18.656 1 89.31 631 LEU A N 1
ATOM 4664 C CA . LEU A 1 631 ? 3.672 4.891 -18.906 1 89.31 631 LEU A CA 1
ATOM 4665 C C . LEU A 1 631 ? 4.488 6.039 -19.5 1 89.31 631 LEU A C 1
ATOM 4667 O O . LEU A 1 631 ? 4.016 6.75 -20.391 1 89.31 631 LEU A O 1
ATOM 4671 N N . GLN A 1 632 ? 5.703 6.191 -18.984 1 90.5 632 GLN A N 1
ATOM 4672 C CA . GLN A 1 632 ? 6.562 7.234 -19.531 1 90.5 632 GLN A CA 1
ATOM 4673 C C . GLN A 1 632 ? 6.902 6.957 -20.984 1 90.5 632 GLN A C 1
ATOM 4675 O O . GLN A 1 632 ? 6.93 7.879 -21.812 1 90.5 632 GLN A O 1
ATOM 4680 N N . LEU A 1 633 ? 7.09 5.742 -21.297 1 90.06 633 LEU A N 1
ATOM 4681 C CA . LEU A 1 633 ? 7.387 5.352 -22.672 1 90.06 633 LEU A CA 1
ATOM 4682 C C . LEU A 1 633 ? 6.184 5.59 -23.578 1 90.06 633 LEU A C 1
ATOM 4684 O O . LEU A 1 633 ? 6.328 6.094 -24.688 1 90.06 633 LEU A O 1
ATOM 4688 N N . VAL A 1 634 ? 5.059 5.27 -23.062 1 90.44 634 VAL A N 1
ATOM 4689 C CA . VAL A 1 634 ? 3.822 5.461 -23.812 1 90.44 634 VAL A CA 1
ATOM 4690 C C . VAL A 1 634 ? 3.582 6.953 -24.047 1 90.44 634 VAL A C 1
ATOM 4692 O O . VAL A 1 634 ? 3.178 7.363 -25.125 1 90.44 634 VAL A O 1
ATOM 4695 N N . ALA A 1 635 ? 3.83 7.684 -23.016 1 91.81 635 ALA A N 1
ATOM 4696 C CA . ALA A 1 635 ? 3.682 9.133 -23.141 1 91.81 635 ALA A CA 1
ATOM 4697 C C . ALA A 1 635 ? 4.641 9.695 -24.172 1 91.81 635 ALA A C 1
ATOM 4699 O O . ALA A 1 635 ? 4.266 10.562 -24.969 1 91.81 635 ALA A O 1
ATOM 4700 N N . LEU A 1 636 ? 5.852 9.172 -24.188 1 90.88 636 LEU A N 1
ATOM 4701 C CA . LEU A 1 636 ? 6.844 9.586 -25.172 1 90.88 636 LEU A CA 1
ATOM 4702 C C . LEU A 1 636 ? 6.383 9.258 -26.594 1 90.88 636 LEU A C 1
ATOM 4704 O O . LEU A 1 636 ? 6.457 10.102 -27.484 1 90.88 636 LEU A O 1
ATOM 4708 N N . ASN A 1 637 ? 5.855 8.133 -26.766 1 89.38 637 ASN A N 1
ATOM 4709 C CA . ASN A 1 637 ? 5.391 7.703 -28.078 1 89.38 637 ASN A CA 1
ATOM 4710 C C . ASN A 1 637 ? 4.156 8.484 -28.531 1 89.38 637 ASN A C 1
ATOM 4712 O O . ASN A 1 637 ? 3.996 8.781 -29.719 1 89.38 637 ASN A O 1
ATOM 4716 N N . ALA A 1 638 ? 3.314 8.727 -27.562 1 87.56 638 ALA A N 1
ATOM 4717 C CA . ALA A 1 638 ? 2.148 9.555 -27.859 1 87.56 638 ALA A CA 1
ATOM 4718 C C . ALA A 1 638 ? 2.568 10.945 -28.312 1 87.56 638 ALA A C 1
ATOM 4720 O O . ALA A 1 638 ? 2.014 11.492 -29.266 1 87.56 638 ALA A O 1
ATOM 4721 N N . GLY A 1 639 ? 3.525 11.492 -27.594 1 86.5 639 GLY A N 1
ATOM 4722 C CA . GLY A 1 639 ? 4.039 12.797 -27.969 1 86.5 639 GLY A CA 1
ATOM 4723 C C . GLY A 1 639 ? 4.68 12.805 -29.344 1 86.5 639 GLY A C 1
ATOM 4724 O O . GLY A 1 639 ? 4.469 13.734 -30.125 1 86.5 639 GLY A O 1
ATOM 4725 N N . GLU A 1 640 ? 5.367 11.766 -29.641 1 84.31 640 GLU A N 1
ATOM 4726 C CA . GLU A 1 640 ? 6.004 11.648 -30.953 1 84.31 640 GLU A CA 1
ATOM 4727 C C . GLU A 1 640 ? 4.969 11.477 -32.062 1 84.31 640 GLU A C 1
ATOM 4729 O O . GLU A 1 640 ? 5.145 12 -33.156 1 84.31 640 GLU A O 1
ATOM 4734 N N . ALA A 1 641 ? 3.971 10.781 -31.734 1 83.19 641 ALA A N 1
ATOM 4735 C CA . ALA A 1 641 ? 2.9 10.578 -32.719 1 83.19 641 ALA A CA 1
ATOM 4736 C C . ALA A 1 641 ? 2.191 11.898 -33.031 1 83.19 641 ALA A C 1
ATOM 4738 O O . ALA A 1 641 ? 1.716 12.102 -34.125 1 83.19 641 ALA A O 1
ATOM 4739 N N . LEU A 1 642 ? 2.146 12.781 -32.094 1 82.44 642 LEU A N 1
ATOM 4740 C CA . LEU A 1 642 ? 1.515 14.078 -32.281 1 82.44 642 LEU A CA 1
ATOM 4741 C C . LEU A 1 642 ? 2.418 15.008 -33.094 1 82.44 642 LEU A C 1
ATOM 4743 O O . LEU A 1 642 ? 1.931 15.82 -33.875 1 82.44 642 LEU A O 1
ATOM 4747 N N . LEU A 1 643 ? 3.686 14.867 -32.844 1 79 643 LEU A N 1
ATOM 4748 C CA . LEU A 1 643 ? 4.641 15.703 -33.562 1 79 643 LEU A CA 1
ATOM 4749 C C . LEU A 1 643 ? 4.785 15.242 -35 1 79 643 LEU A C 1
ATOM 4751 O O . LEU A 1 643 ? 4.926 16.062 -35.906 1 79 643 LEU A O 1
ATOM 4755 N N . HIS A 1 644 ? 4.812 14 -35.25 1 74.38 644 HIS A N 1
ATOM 4756 C CA . HIS A 1 644 ? 4.984 13.422 -36.594 1 74.38 644 HIS A CA 1
ATOM 4757 C C . HIS A 1 644 ? 3.797 12.547 -36.969 1 74.38 644 HIS A C 1
ATOM 4759 O O . HIS A 1 644 ? 3.904 11.312 -36.969 1 74.38 644 HIS A O 1
ATOM 4765 N N . PRO A 1 645 ? 2.629 13.391 -37.25 1 62.28 645 PRO A N 1
ATOM 4766 C CA . PRO A 1 645 ? 1.439 12.586 -37.531 1 62.28 645 PRO A CA 1
ATOM 4767 C C . PRO A 1 645 ? 1.627 11.648 -38.719 1 62.28 645 PRO A C 1
ATOM 4769 O O . PRO A 1 645 ? 0.994 10.594 -38.781 1 62.28 645 PRO A O 1
ATOM 4772 N N . ARG A 1 646 ? 2.209 12.344 -40.031 1 52.28 646 ARG A N 1
ATOM 4773 C CA . ARG A 1 646 ? 2.373 11.594 -41.25 1 52.28 646 ARG A CA 1
ATOM 4774 C C . ARG A 1 646 ? 3.535 10.609 -41.156 1 52.28 646 ARG A C 1
ATOM 4776 O O . ARG A 1 646 ? 3.844 9.906 -42.125 1 52.28 646 ARG A O 1
ATOM 4783 N N . ALA A 1 647 ? 4.629 11.094 -40.5 1 44.88 647 ALA A N 1
ATOM 4784 C CA . ALA A 1 647 ? 5.938 10.484 -40.719 1 44.88 647 ALA A CA 1
ATOM 4785 C C . ALA A 1 647 ? 5.895 8.984 -40.469 1 44.88 647 ALA A C 1
ATOM 4787 O O . ALA A 1 647 ? 5.25 8.531 -39.5 1 44.88 647 ALA A O 1
ATOM 4788 N N . PRO A 1 648 ? 6.219 8.203 -41.5 1 38.91 648 PRO A N 1
ATOM 4789 C CA . PRO A 1 648 ? 6.562 6.812 -41.219 1 38.91 648 PRO A CA 1
ATOM 4790 C C . PRO A 1 648 ? 7.508 6.672 -40 1 38.91 648 PRO A C 1
ATOM 4792 O O . PRO A 1 648 ? 8.266 7.598 -39.719 1 38.91 648 PRO A O 1
ATOM 4795 N N . PRO A 1 649 ? 7.254 6.184 -38.969 1 36.41 649 PRO A N 1
ATOM 4796 C CA . PRO A 1 649 ? 8.344 6.152 -38 1 36.41 649 PRO A CA 1
ATOM 4797 C C . PRO A 1 649 ? 9.727 6.156 -38.656 1 36.41 649 PRO A C 1
ATOM 4799 O O . PRO A 1 649 ? 9.867 5.734 -39.812 1 36.41 649 PRO A O 1
ATOM 4802 N N . MET A 1 650 ? 10.688 7.145 -38.5 1 32.09 650 MET A N 1
ATOM 4803 C CA . MET A 1 650 ? 12.039 7.086 -39.062 1 32.09 650 MET A CA 1
ATOM 4804 C C . MET A 1 650 ? 12.516 5.645 -39.188 1 32.09 650 MET A C 1
ATOM 4806 O O . MET A 1 650 ? 12.75 4.977 -38.156 1 32.09 650 MET A O 1
ATOM 4810 N N . ALA A 1 651 ? 11.953 4.957 -40.094 1 30.62 651 ALA A N 1
ATOM 4811 C CA . ALA A 1 651 ? 12.602 3.729 -40.531 1 30.62 651 ALA A CA 1
ATOM 4812 C C . ALA A 1 651 ? 14.062 3.986 -40.906 1 30.62 651 ALA A C 1
ATOM 4814 O O . ALA A 1 651 ? 14.344 4.758 -41.812 1 30.62 651 ALA A O 1
ATOM 4815 N N . ILE A 1 652 ? 14.93 4.258 -40 1 27.78 652 ILE A N 1
ATOM 4816 C CA . ILE A 1 652 ? 16.297 4.148 -40.469 1 27.78 652 ILE A CA 1
ATOM 4817 C C . ILE A 1 652 ? 16.438 2.938 -41.406 1 27.78 652 ILE A C 1
ATOM 4819 O O . ILE A 1 652 ? 16.359 1.794 -40.938 1 27.78 652 ILE A O 1
ATOM 4823 N N . ASN A 1 653 ? 15.836 3.078 -42.5 1 24.08 653 ASN A N 1
ATOM 4824 C CA . ASN A 1 653 ? 16.172 2.178 -43.594 1 24.08 653 ASN A CA 1
ATOM 4825 C C . ASN A 1 653 ? 17.656 2.25 -43.938 1 24.08 653 ASN A C 1
ATOM 4827 O O . ASN A 1 653 ? 18.125 3.289 -44.406 1 24.08 653 ASN A O 1
ATOM 4831 N N . PHE A 1 654 ? 18.5 1.574 -43.312 1 22.59 654 PHE A N 1
ATOM 4832 C CA . PHE A 1 654 ? 19.766 1.331 -44 1 22.59 654 PHE A CA 1
ATOM 4833 C C . PHE A 1 654 ? 19.516 0.647 -45.344 1 22.59 654 PHE A C 1
ATOM 4835 O O . PHE A 1 654 ? 19.234 -0.553 -45.406 1 22.59 654 PHE A O 1
ATOM 4842 N N . LYS A 1 655 ? 18.812 1.222 -46.188 1 23.72 655 LYS A N 1
ATOM 4843 C CA . LYS A 1 655 ? 18.859 0.753 -47.562 1 23.72 655 LYS A CA 1
ATOM 4844 C C . LYS A 1 655 ? 20.312 0.631 -48.031 1 23.72 655 LYS A C 1
ATOM 4846 O O . LYS A 1 655 ? 21.031 1.628 -48.125 1 23.72 655 LYS A O 1
ATOM 4851 N N . GLN A 1 656 ? 20.859 -0.578 -47.938 1 19.7 656 GLN A N 1
ATOM 4852 C CA . GLN A 1 656 ? 21.828 -0.898 -49 1 19.7 656 GLN A CA 1
ATOM 4853 C C . GLN A 1 656 ? 21.203 -0.759 -50.375 1 19.7 656 GLN A C 1
ATOM 4855 O O . GLN A 1 656 ? 20.031 -1.107 -50.594 1 19.7 656 GLN A O 1
ATOM 4860 N N . ASN A 1 657 ? 21.609 -0.091 -51.25 1 17.44 657 ASN A N 1
ATOM 4861 C CA . ASN A 1 657 ? 21.453 0.134 -52.656 1 17.44 657 ASN A CA 1
ATOM 4862 C C . ASN A 1 657 ? 21.359 -1.182 -53.438 1 17.44 657 ASN A C 1
ATOM 4864 O O . ASN A 1 657 ? 22.375 -1.872 -53.625 1 17.44 657 ASN A O 1
ATOM 4868 N N . PRO A 1 658 ? 20.531 -2.293 -53.156 1 19.95 658 PRO A N 1
ATOM 4869 C CA . PRO A 1 658 ? 20.938 -3.121 -54.312 1 19.95 658 PRO A CA 1
ATOM 4870 C C . PRO A 1 658 ? 20.859 -2.377 -55.625 1 19.95 658 PRO A C 1
ATOM 4872 O O . PRO A 1 658 ? 20.25 -1.301 -55.688 1 19.95 658 PRO A O 1
ATOM 4875 N N . ASN A 1 659 ? 20.922 -3.439 -56.656 1 19.53 659 ASN A N 1
ATOM 4876 C CA . ASN A 1 659 ? 21.172 -3.451 -58.094 1 19.53 659 ASN A CA 1
ATOM 4877 C C . ASN A 1 659 ? 20.031 -2.795 -58.875 1 19.53 659 ASN A C 1
ATOM 4879 O O . ASN A 1 659 ? 18.859 -2.977 -58.531 1 19.53 659 ASN A O 1
ATOM 4883 N N . LYS A 1 660 ? 20.406 -1.966 -59.562 1 21.2 660 LYS A N 1
ATOM 4884 C CA . LYS A 1 660 ? 19.938 -1.304 -60.781 1 21.2 660 LYS A CA 1
ATOM 4885 C C . LYS A 1 660 ? 19.328 -2.309 -61.75 1 21.2 660 LYS A C 1
ATOM 4887 O O . LYS A 1 660 ? 19.688 -3.488 -61.75 1 21.2 660 LYS A O 1
ATOM 4892 N N . GLU A 1 661 ? 18.562 -2.062 -62.75 1 18.06 661 GLU A N 1
ATOM 4893 C CA . GLU A 1 661 ? 17.828 -2.443 -63.938 1 18.06 661 GLU A CA 1
ATOM 4894 C C . GLU A 1 661 ? 18.734 -3.141 -64.938 1 18.06 661 GLU A C 1
ATOM 4896 O O . GLU A 1 661 ? 19.484 -2.482 -65.688 1 18.06 661 GLU A O 1
ATOM 4901 N N . GLN A 1 662 ? 19.5 -4.406 -64.688 1 18.03 662 GLN A N 1
ATOM 4902 C CA . GLN A 1 662 ? 19.844 -5.008 -65.938 1 18.03 662 GLN A CA 1
ATOM 4903 C C . GLN A 1 662 ? 18.578 -5.395 -66.75 1 18.03 662 GLN A C 1
ATOM 4905 O O . GLN A 1 662 ? 17.672 -6.008 -66.188 1 18.03 662 GLN A O 1
ATOM 4910 N N . GLU A 1 663 ? 18.516 -5.227 -68.062 1 18.47 663 GLU A N 1
ATOM 4911 C CA . GLU A 1 663 ? 17.906 -5.32 -69.375 1 18.47 663 GLU A CA 1
ATOM 4912 C C . GLU A 1 663 ? 17.938 -6.754 -69.875 1 18.47 663 GLU A C 1
ATOM 4914 O O . GLU A 1 663 ? 16.938 -7.258 -70.438 1 18.47 663 GLU A O 1
ATOM 4919 N N . THR A 1 664 ? 19.078 -7.465 -70.312 1 16.91 664 THR A N 1
ATOM 4920 C CA . THR A 1 664 ? 19.031 -8.125 -71.625 1 16.91 664 THR A CA 1
ATOM 4921 C C . THR A 1 664 ? 18.219 -9.422 -71.5 1 16.91 664 THR A C 1
ATOM 4923 O O . THR A 1 664 ? 17.266 -9.617 -72.25 1 16.91 664 THR A O 1
ATOM 4926 N N . TYR A 1 665 ? 19.016 -10.875 -71.812 1 16.73 665 TYR A N 1
ATOM 4927 C CA . TYR A 1 665 ? 19.359 -11.727 -72.938 1 16.73 665 TYR A CA 1
ATOM 4928 C C . TYR A 1 665 ? 18.719 -13.102 -72.812 1 16.73 665 TYR A C 1
ATOM 4930 O O . TYR A 1 665 ? 18.594 -13.625 -71.688 1 16.73 665 TYR A O 1
ATOM 4938 N N . ARG A 1 666 ? 18.328 -13.898 -73.938 1 17.78 666 ARG A N 1
ATOM 4939 C CA . ARG A 1 666 ? 17.688 -15.055 -74.562 1 17.78 666 ARG A CA 1
ATOM 4940 C C . ARG A 1 666 ? 18.516 -16.312 -74.375 1 17.78 666 ARG A C 1
ATOM 4942 O O . ARG A 1 666 ? 18.156 -17.391 -74.875 1 17.78 666 ARG A O 1
ATOM 4949 N N . PHE A 1 667 ? 19.734 -16.5 -73.812 1 15.84 667 PHE A N 1
ATOM 4950 C CA . PHE A 1 667 ? 20.469 -17.609 -74.375 1 15.84 667 PHE A CA 1
ATOM 4951 C C . PHE A 1 667 ? 19.75 -18.938 -74.125 1 15.84 667 PHE A C 1
ATOM 4953 O O . PHE A 1 667 ? 19.172 -19.125 -73.062 1 15.84 667 PHE A O 1
ATOM 4960 N N . GLY A 1 668 ? 19.844 -20.062 -75.125 1 16.88 668 GLY A N 1
ATOM 4961 C CA . GLY A 1 668 ? 19.391 -21.234 -75.875 1 16.88 668 GLY A CA 1
ATOM 4962 C C . GLY A 1 668 ? 19.688 -22.531 -75.125 1 16.88 668 GLY A C 1
ATOM 4963 O O . GLY A 1 668 ? 18.844 -23.016 -74.375 1 16.88 668 GLY A O 1
ATOM 4964 N N . ASN A 1 669 ? 20.531 -23.547 -75.812 1 15.93 669 ASN A N 1
ATOM 4965 C CA . ASN A 1 669 ? 20.625 -24.906 -76.312 1 15.93 669 ASN A CA 1
ATOM 4966 C C . ASN A 1 669 ? 21.359 -25.812 -75.312 1 15.93 669 ASN A C 1
ATOM 4968 O O . ASN A 1 669 ? 21.109 -27.031 -75.312 1 15.93 669 ASN A O 1
ATOM 4972 N N . ALA A 1 670 ? 22.641 -25.562 -74.875 1 14.9 670 ALA A N 1
ATOM 4973 C CA . ALA A 1 670 ? 23.672 -26.562 -75.188 1 14.9 670 ALA A CA 1
ATOM 4974 C C . ALA A 1 670 ? 23.516 -27.781 -74.25 1 14.9 670 ALA A C 1
ATOM 4976 O O . ALA A 1 670 ? 22.969 -27.672 -73.188 1 14.9 670 ALA A O 1
ATOM 4977 N N . SER A 1 671 ? 24.359 -28.984 -74.688 1 15.7 671 SER A N 1
ATOM 4978 C CA . SER A 1 671 ? 24.641 -30.391 -74.875 1 15.7 671 SER A CA 1
ATOM 4979 C C . SER A 1 671 ? 25.188 -31.047 -73.625 1 15.7 671 SER A C 1
ATOM 4981 O O . SER A 1 671 ? 24.594 -31.984 -73.062 1 15.7 671 SER A O 1
ATOM 4983 N N . ARG A 1 672 ? 26.516 -31.672 -73.812 1 15.37 672 ARG A N 1
ATOM 4984 C CA . ARG A 1 672 ? 27.172 -32.969 -73.812 1 15.37 672 ARG A CA 1
ATOM 4985 C C . ARG A 1 672 ? 27.766 -33.25 -72.438 1 15.37 672 ARG A C 1
ATOM 4987 O O . ARG A 1 672 ? 27.578 -34.344 -71.875 1 15.37 672 ARG A O 1
ATOM 4994 N N . ALA A 1 673 ? 29.078 -32.812 -72.188 1 15.27 673 ALA A N 1
ATOM 4995 C CA . ALA A 1 673 ? 30.219 -33.719 -72.062 1 15.27 673 ALA A CA 1
ATOM 4996 C C . ALA A 1 673 ? 30.281 -34.312 -70.625 1 15.27 673 ALA A C 1
ATOM 4998 O O . ALA A 1 673 ? 29.766 -33.75 -69.688 1 15.27 673 ALA A O 1
ATOM 4999 N N . ALA A 1 674 ? 31.297 -35.406 -70.5 1 15.3 674 ALA A N 1
ATOM 5000 C CA . ALA A 1 674 ? 31.812 -36.719 -70.062 1 15.3 674 ALA A CA 1
ATOM 5001 C C . ALA A 1 674 ? 32.469 -36.625 -68.688 1 15.3 674 ALA A C 1
ATOM 5003 O O . ALA A 1 674 ? 32.156 -37.406 -67.812 1 15.3 674 ALA A O 1
ATOM 5004 N N . SER A 1 675 ? 33.781 -36.219 -68.75 1 14.98 675 SER A N 1
ATOM 5005 C CA . SER A 1 675 ? 34.906 -37.094 -68.375 1 14.98 675 SER A CA 1
ATOM 5006 C C . SER A 1 675 ? 35.062 -37.219 -66.875 1 14.98 675 SER A C 1
ATOM 5008 O O . SER A 1 675 ? 34.5 -36.438 -66.125 1 14.98 675 SER A O 1
ATOM 5010 N N . LYS A 1 676 ? 36.406 -37.312 -66.438 1 15.8 676 LYS A N 1
ATOM 5011 C CA . LYS A 1 676 ? 37.469 -38.219 -66 1 15.8 676 LYS A CA 1
ATOM 5012 C C . LYS A 1 676 ? 37.75 -38.031 -64.5 1 15.8 676 LYS A C 1
ATOM 5014 O O . LYS A 1 676 ? 37.375 -37.031 -63.906 1 15.8 676 LYS A O 1
ATOM 5019 N N . GLU A 1 677 ? 39.062 -38.469 -64.125 1 14.43 677 GLU A N 1
ATOM 5020 C CA . GLU A 1 677 ? 39.875 -39.312 -63.25 1 14.43 677 GLU A CA 1
ATOM 5021 C C . GLU A 1 677 ? 40.344 -38.531 -62.031 1 14.43 677 GLU A C 1
ATOM 5023 O O . GLU A 1 677 ? 40.25 -39 -60.906 1 14.43 677 GLU A O 1
ATOM 5028 N N . SER A 1 678 ? 41.219 -37.531 -62.25 1 15.03 678 SER A N 1
ATOM 5029 C CA . SER A 1 678 ? 42.594 -37.688 -61.781 1 15.03 678 SER A CA 1
ATOM 5030 C C . SER A 1 678 ? 42.656 -37.5 -60.25 1 15.03 678 SER A C 1
ATOM 5032 O O . SER A 1 678 ? 41.781 -36.844 -59.688 1 15.03 678 SER A O 1
ATOM 5034 N N . ALA A 1 679 ? 43.875 -37.75 -59.688 1 14.99 679 ALA A N 1
ATOM 5035 C CA . ALA A 1 679 ? 44.906 -38.312 -58.781 1 14.99 679 ALA A CA 1
ATOM 5036 C C . ALA A 1 679 ? 45.25 -37.344 -57.688 1 14.99 679 ALA A C 1
ATOM 5038 O O . ALA A 1 679 ? 45.312 -37.719 -56.5 1 14.99 679 ALA A O 1
ATOM 5039 N N . VAL A 1 680 ? 45.938 -36.281 -58.094 1 15.48 680 VAL A N 1
ATOM 5040 C CA . VAL A 1 680 ? 47.281 -36.094 -57.625 1 15.48 680 VAL A CA 1
ATOM 5041 C C . VAL A 1 680 ? 47.281 -35.688 -56.156 1 15.48 680 VAL A C 1
ATOM 5043 O O . VAL A 1 680 ? 46.25 -35.25 -55.656 1 15.48 680 VAL A O 1
ATOM 5046 N N . LEU A 1 681 ? 48.344 -34.969 -55.719 1 15.38 681 LEU A N 1
ATOM 5047 C CA . LEU A 1 681 ? 49.656 -34.938 -55.094 1 15.38 681 LEU A CA 1
ATOM 5048 C C . LEU A 1 681 ? 49.625 -34.094 -53.812 1 15.38 681 LEU A C 1
ATOM 5050 O O . LEU A 1 681 ? 48.75 -33.25 -53.656 1 15.38 681 LEU A O 1
ATOM 5054 N N . GLY A 1 682 ? 50.5 -34.469 -52.781 1 15.17 682 GLY A N 1
ATOM 5055 C CA . GLY A 1 682 ? 51.094 -34.438 -51.469 1 15.17 682 GLY A CA 1
ATOM 5056 C C . GLY A 1 682 ? 51.625 -33.062 -51.094 1 15.17 682 GLY A C 1
ATOM 5057 O O . GLY A 1 682 ? 52.156 -32.875 -50 1 15.17 682 GLY A O 1
ATOM 5058 N N . ASP A 1 683 ? 51.438 -32.062 -52.062 1 15.13 683 ASP A N 1
ATOM 5059 C CA . ASP A 1 683 ? 52.688 -31.266 -52.094 1 15.13 683 ASP A CA 1
ATOM 5060 C C . ASP A 1 683 ? 53 -30.75 -50.688 1 15.13 683 ASP A C 1
ATOM 5062 O O . ASP A 1 683 ? 52.094 -30.359 -49.938 1 15.13 683 ASP A O 1
ATOM 5066 N N . ALA A 1 684 ? 54.25 -31.109 -50.156 1 15.49 684 ALA A N 1
ATOM 5067 C CA . ALA A 1 684 ? 55.375 -30.969 -49.25 1 15.49 684 ALA A CA 1
ATOM 5068 C C . ALA A 1 684 ? 55.688 -29.5 -48.969 1 15.49 684 ALA A C 1
ATOM 5070 O O . ALA A 1 684 ? 56.562 -29.172 -48.156 1 15.49 684 ALA A O 1
ATOM 5071 N N . MET A 1 685 ? 54.812 -28.531 -49.438 1 15.48 685 MET A N 1
ATOM 5072 C CA . MET A 1 685 ? 55.625 -27.391 -49.781 1 15.48 685 MET A CA 1
ATOM 5073 C C . MET A 1 685 ? 56.594 -27.062 -48.656 1 15.48 685 MET A C 1
ATOM 5075 O O . MET A 1 685 ? 56.219 -26.984 -47.469 1 15.48 685 MET A O 1
ATOM 5079 N N . ASP A 1 686 ? 57.906 -27.047 -49 1 13.87 686 ASP A N 1
ATOM 5080 C CA . ASP A 1 686 ? 59.312 -26.891 -48.688 1 13.87 686 ASP A CA 1
ATOM 5081 C C . ASP A 1 686 ? 59.594 -25.547 -48 1 13.87 686 ASP A C 1
ATOM 5083 O O . ASP A 1 686 ? 60.719 -25.188 -47.781 1 13.87 686 ASP A O 1
ATOM 5087 N N . TRP A 1 687 ? 58.719 -24.797 -47.812 1 15.03 687 TRP A N 1
ATOM 5088 C CA . TRP A 1 687 ? 59.281 -23.453 -47.969 1 15.03 687 TRP A CA 1
ATOM 5089 C C . TRP A 1 687 ? 60.656 -23.375 -47.344 1 15.03 687 TRP A C 1
ATOM 5091 O O . TRP A 1 687 ? 60.844 -23.719 -46.188 1 15.03 687 TRP A O 1
ATOM 5101 N N . ASP A 1 688 ? 61.562 -23.078 -48.094 1 14.88 688 ASP A N 1
ATOM 5102 C CA . ASP A 1 688 ? 63 -23.047 -48.469 1 14.88 688 ASP A CA 1
ATOM 5103 C C . ASP A 1 688 ? 63.812 -22.469 -47.312 1 14.88 688 ASP A C 1
ATOM 5105 O O . ASP A 1 688 ? 63.281 -21.875 -46.375 1 14.88 688 ASP A O 1
ATOM 5109 N N . GLU A 1 689 ? 64.938 -21.656 -47.844 1 15.09 689 GLU A N 1
ATOM 5110 C CA . GLU A 1 689 ? 66.375 -21.703 -48.062 1 15.09 689 GLU A CA 1
ATOM 5111 C C . GLU A 1 689 ? 67.125 -21.047 -46.906 1 15.09 689 GLU A C 1
ATOM 5113 O O . GLU A 1 689 ? 66.562 -20.266 -46.156 1 15.09 689 GLU A O 1
ATOM 5118 N N . ASN A 1 690 ? 68.625 -20.656 -47.25 1 14.24 690 ASN A N 1
ATOM 5119 C CA . ASN A 1 690 ? 70 -20.766 -46.875 1 14.24 690 ASN A CA 1
ATOM 5120 C C . ASN A 1 690 ? 70.5 -19.578 -46.062 1 14.24 690 ASN A C 1
ATOM 5122 O O . ASN A 1 690 ? 71.125 -19.75 -45 1 14.24 690 ASN A O 1
ATOM 5126 N N . ASP A 1 691 ? 70.938 -18.344 -46.75 1 15.12 691 ASP A N 1
ATOM 5127 C CA . ASP A 1 691 ? 72.312 -18.031 -47 1 15.12 691 ASP A CA 1
ATOM 5128 C C . ASP A 1 691 ? 73 -17.547 -45.719 1 15.12 691 ASP A C 1
ATOM 5130 O O . ASP A 1 691 ? 72.375 -17.125 -44.781 1 15.12 691 ASP A O 1
ATOM 5134 N N . ARG A 1 692 ? 74.438 -16.688 -45.969 1 15.38 692 ARG A N 1
ATOM 5135 C CA . ARG A 1 692 ? 75.875 -16.656 -45.969 1 15.38 692 ARG A CA 1
ATOM 5136 C C . ARG A 1 692 ? 76.375 -15.852 -44.781 1 15.38 692 ARG A C 1
ATOM 5138 O O . ARG A 1 692 ? 75.625 -15.078 -44.156 1 15.38 692 ARG A O 1
ATOM 5145 N N . ASP A 1 693 ? 77.812 -15.305 -44.969 1 15.19 693 ASP A N 1
ATOM 5146 C CA . ASP A 1 693 ? 79.188 -15.289 -44.406 1 15.19 693 ASP A CA 1
ATOM 5147 C C . ASP A 1 693 ? 79.375 -14.172 -43.375 1 15.19 693 ASP A C 1
ATOM 5149 O O . ASP A 1 693 ? 79.812 -14.43 -42.25 1 15.19 693 ASP A O 1
ATOM 5153 N N . GLU A 1 694 ? 80.188 -12.922 -43.906 1 15.33 694 GLU A N 1
ATOM 5154 C CA . GLU A 1 694 ? 81.562 -12.391 -43.781 1 15.33 694 GLU A CA 1
ATOM 5155 C C . GLU A 1 694 ? 81.625 -11.367 -42.656 1 15.33 694 GLU A C 1
ATOM 5157 O O . GLU A 1 694 ? 80.625 -10.844 -42.219 1 15.33 694 GLU A O 1
ATOM 5162 N N . SER A 1 695 ? 82.875 -10.422 -42.844 1 14.35 695 SER A N 1
ATOM 5163 C CA . SER A 1 695 ? 84.062 -9.844 -42.25 1 14.35 695 SER A CA 1
ATOM 5164 C C . SER A 1 695 ? 83.75 -8.531 -41.562 1 14.35 695 SER A C 1
ATOM 5166 O O . SER A 1 695 ? 84.125 -8.344 -40.406 1 14.35 695 SER A O 1
ATOM 5168 N N . ASP A 1 696 ? 84 -7.262 -42.406 1 15.15 696 ASP A N 1
ATOM 5169 C CA . ASP A 1 696 ? 85.125 -6.363 -42.344 1 15.15 696 ASP A CA 1
ATOM 5170 C C . ASP A 1 696 ? 84.938 -5.316 -41.25 1 15.15 696 ASP A C 1
ATOM 5172 O O . ASP A 1 696 ? 83.812 -5.086 -40.781 1 15.15 696 ASP A O 1
ATOM 5176 N N . GLU A 1 697 ? 85.688 -4.035 -41.531 1 14.28 697 GLU A N 1
ATOM 5177 C CA . GLU A 1 697 ? 86.75 -3.084 -41.156 1 14.28 697 GLU A CA 1
ATOM 5178 C C . GLU A 1 697 ? 86.125 -1.864 -40.469 1 14.28 697 GLU A C 1
ATOM 5180 O O . GLU A 1 697 ? 86.562 -1.501 -39.344 1 14.28 697 GLU A O 1
ATOM 5185 N N . GLU A 1 698 ? 86.312 -0.555 -41.25 1 14.52 698 GLU A N 1
ATOM 5186 C CA . GLU A 1 698 ? 87.25 0.563 -41.031 1 14.52 698 GLU A CA 1
ATOM 5187 C C . GLU A 1 698 ? 86.562 1.649 -40.188 1 14.52 698 GLU A C 1
ATOM 5189 O O . GLU A 1 698 ? 87.125 2.078 -39.156 1 14.52 698 GLU A O 1
ATOM 5194 N N . ASP A 1 699 ? 86.625 3.027 -40.844 1 13.7 699 ASP A N 1
ATOM 5195 C CA . ASP A 1 699 ? 87.438 4.199 -40.688 1 13.7 699 ASP A CA 1
ATOM 5196 C C . ASP A 1 699 ? 86.75 5.289 -39.875 1 13.7 699 ASP A C 1
ATOM 5198 O O . ASP A 1 699 ? 87.375 5.785 -38.906 1 13.7 699 ASP A O 1
ATOM 5202 N N . ALA A 1 700 ? 86.562 6.586 -40.75 1 15.02 700 ALA A N 1
ATOM 5203 C CA . ALA A 1 700 ? 87.188 7.93 -40.688 1 15.02 700 ALA A CA 1
ATOM 5204 C C . ALA A 1 700 ? 86.312 8.844 -39.812 1 15.02 700 ALA A C 1
ATOM 5206 O O . ALA A 1 700 ? 85.125 8.617 -39.656 1 15.02 700 ALA A O 1
ATOM 5207 N N . LYS A 1 701 ? 87 10.094 -39.469 1 14.7 701 LYS A N 1
ATOM 5208 C CA . LYS A 1 701 ? 87.25 11.203 -38.562 1 14.7 701 LYS A CA 1
ATOM 5209 C C . LYS A 1 701 ? 86.125 12.266 -38.656 1 14.7 701 LYS A C 1
ATOM 5211 O O . LYS A 1 701 ? 85.688 12.812 -37.656 1 14.7 701 LYS A O 1
ATOM 5216 N N . PRO A 1 702 ? 85.938 13.023 -40.031 1 14.05 702 PRO A N 1
ATOM 5217 C CA . PRO A 1 702 ? 86.562 14.352 -40.094 1 14.05 702 PRO A CA 1
ATOM 5218 C C . PRO A 1 702 ? 85.688 15.422 -39.406 1 14.05 702 PRO A C 1
ATOM 5220 O O . PRO A 1 702 ? 86.062 15.914 -38.344 1 14.05 702 PRO A O 1
ATOM 5223 N N . GLU A 1 703 ? 85.438 16.578 -40.344 1 13.84 703 GLU A N 1
ATOM 5224 C CA . GLU A 1 703 ? 85.812 17.969 -40.469 1 13.84 703 GLU A CA 1
ATOM 5225 C C . GLU A 1 703 ? 84.812 18.906 -39.844 1 13.84 703 GLU A C 1
ATOM 5227 O O . GLU A 1 703 ? 83.688 18.5 -39.562 1 13.84 703 GLU A O 1
ATOM 5232 N N . GLN A 1 704 ? 84.625 20.312 -40.656 1 13.61 704 GLN A N 1
ATOM 5233 C CA . GLN A 1 704 ? 85.062 21.703 -40.5 1 13.61 704 GLN A CA 1
ATOM 5234 C C . GLN A 1 704 ? 83.875 22.594 -40.125 1 13.61 704 GLN A C 1
ATOM 5236 O O . GLN A 1 704 ? 83.938 23.359 -39.156 1 13.61 704 GLN A O 1
ATOM 5241 N N . GLU A 1 705 ? 83.25 23.469 -41.219 1 13.84 705 GLU A N 1
ATOM 5242 C CA . GLU A 1 705 ? 83.562 24.891 -41.406 1 13.84 705 GLU A CA 1
ATOM 5243 C C . GLU A 1 705 ? 82.5 25.734 -40.656 1 13.84 705 GLU A C 1
ATOM 5245 O O . GLU A 1 705 ? 81.5 25.234 -40.25 1 13.84 705 GLU A O 1
ATOM 5250 N N . GLU A 1 706 ? 82.188 27.062 -41.406 1 13.45 706 GLU A N 1
ATOM 5251 C CA . GLU A 1 706 ? 82.5 28.484 -41.25 1 13.45 706 GLU A CA 1
ATOM 5252 C C . GLU A 1 706 ? 81.312 29.281 -40.719 1 13.45 706 GLU A C 1
ATOM 5254 O O . GLU A 1 706 ? 81.438 30.031 -39.75 1 13.45 706 GLU A O 1
ATOM 5259 N N . LYS A 1 707 ? 80.5 30.078 -41.781 1 15.4 707 LYS A N 1
ATOM 5260 C CA . LYS A 1 707 ? 80.562 31.531 -41.938 1 15.4 707 LYS A CA 1
ATOM 5261 C C . LYS A 1 707 ? 79.562 32.219 -40.969 1 15.4 707 LYS A C 1
ATOM 5263 O O . LYS A 1 707 ? 78.625 31.562 -40.5 1 15.4 707 LYS A O 1
ATOM 5268 N N . GLU A 1 708 ? 79.188 33.625 -41.406 1 13.59 708 GLU A N 1
ATOM 5269 C CA . GLU A 1 708 ? 79.438 35.031 -41.094 1 13.59 708 GLU A CA 1
ATOM 5270 C C . GLU A 1 708 ? 78.188 35.688 -40.469 1 13.59 708 GLU A C 1
ATOM 5272 O O . GLU A 1 708 ? 78.312 36.312 -39.375 1 13.59 708 GLU A O 1
ATOM 5277 N N . SER A 1 709 ? 77.188 36.219 -41.406 1 14.62 709 SER A N 1
ATOM 5278 C CA . SER A 1 709 ? 77.062 37.656 -41.594 1 14.62 709 SER A CA 1
ATOM 5279 C C . SER A 1 709 ? 76.125 38.281 -40.562 1 14.62 709 SER A C 1
ATOM 5281 O O . SER A 1 709 ? 75.25 37.625 -40.094 1 14.62 709 SER A O 1
ATOM 5283 N N . LYS A 1 710 ? 76.25 39.781 -40.312 1 14.39 710 LYS A N 1
ATOM 5284 C CA . LYS A 1 710 ? 76.312 40.875 -39.344 1 14.39 710 LYS A CA 1
ATOM 5285 C C . LYS A 1 710 ? 74.938 41.5 -39.094 1 14.39 710 LYS A C 1
ATOM 5287 O O . LYS A 1 710 ? 74.562 41.75 -37.969 1 14.39 710 LYS A O 1
ATOM 5292 N N . GLY A 1 711 ? 74.312 42.125 -40.25 1 14 711 GLY A N 1
ATOM 5293 C CA . GLY A 1 711 ? 74.312 43.562 -40.188 1 14 711 GLY A CA 1
ATOM 5294 C C . GLY A 1 711 ? 73.312 44.125 -39.188 1 14 711 GLY A C 1
ATOM 5295 O O . GLY A 1 711 ? 72.5 43.406 -38.625 1 14 711 GLY A O 1
ATOM 5296 N N . GLU A 1 712 ? 72.562 45.219 -39.719 1 15.17 712 GLU A N 1
ATOM 5297 C CA . GLU A 1 712 ? 72.562 46.656 -39.469 1 15.17 712 GLU A CA 1
ATOM 5298 C C . GLU A 1 712 ? 71.5 47.031 -38.469 1 15.17 712 GLU A C 1
ATOM 5300 O O . GLU A 1 712 ? 70.5 46.312 -38.312 1 15.17 712 GLU A O 1
ATOM 5305 N N . LYS A 1 713 ? 71.375 48.469 -38.219 1 15.03 713 LYS A N 1
ATOM 5306 C CA . LYS A 1 713 ? 71.375 49.469 -37.156 1 15.03 713 LYS A CA 1
ATOM 5307 C C . LYS A 1 713 ? 69.938 49.844 -36.719 1 15.03 713 LYS A C 1
ATOM 5309 O O . LYS A 1 713 ? 69.625 49.812 -35.531 1 15.03 713 LYS A O 1
ATOM 5314 N N . LYS A 1 714 ? 69.188 50.688 -37.594 1 15.05 714 LYS A N 1
ATOM 5315 C CA . LYS A 1 714 ? 69.125 52.094 -37.219 1 15.05 714 LYS A CA 1
ATOM 5316 C C . LYS A 1 714 ? 68.062 52.344 -36.188 1 15.05 714 LYS A C 1
ATOM 5318 O O . LYS A 1 714 ? 67.188 51.5 -35.969 1 15.05 714 LYS A O 1
ATOM 5323 N N . GLU A 1 715 ? 67.188 53.562 -36.438 1 14.58 715 GLU A N 1
ATOM 5324 C CA . GLU A 1 715 ? 67.062 54.938 -35.906 1 14.58 715 GLU A CA 1
ATOM 5325 C C . GLU A 1 715 ? 65.875 55.062 -35.031 1 14.58 715 GLU A C 1
ATOM 5327 O O . GLU A 1 715 ? 64.875 54.344 -35.188 1 14.58 715 GLU A O 1
ATOM 5332 N N . ALA A 1 716 ? 65.75 56.031 -33.938 1 14.78 716 ALA A N 1
ATOM 5333 C CA . ALA A 1 716 ? 65.312 56.5 -32.625 1 14.78 716 ALA A CA 1
ATOM 5334 C C . ALA A 1 716 ? 63.969 57.156 -32.719 1 14.78 716 ALA A C 1
ATOM 5336 O O . ALA A 1 716 ? 63.188 57.156 -31.766 1 14.78 716 ALA A O 1
ATOM 5337 N N . PRO A 1 717 ? 63.375 57.688 -33.969 1 14.17 717 PRO A N 1
ATOM 5338 C CA . PRO A 1 717 ? 63.156 59.125 -33.75 1 14.17 717 PRO A CA 1
ATOM 5339 C C . PRO A 1 717 ? 62.094 59.375 -32.688 1 14.17 717 PRO A C 1
ATOM 5341 O O . PRO A 1 717 ? 61.188 58.562 -32.469 1 14.17 717 PRO A O 1
ATOM 5344 N N . ALA A 1 718 ? 62.281 60.469 -31.734 1 14.73 718 ALA A N 1
ATOM 5345 C CA . ALA A 1 718 ? 61.938 61.219 -30.531 1 14.73 718 ALA A CA 1
ATOM 5346 C C . ALA A 1 718 ? 60.594 61.938 -30.688 1 14.73 718 ALA A C 1
ATOM 5348 O O . ALA A 1 718 ? 59.969 62.312 -29.703 1 14.73 718 ALA A O 1
ATOM 5349 N N . VAL A 1 719 ? 60.25 62.344 -32 1 14.81 719 VAL A N 1
ATOM 5350 C CA . VAL A 1 719 ? 60 63.781 -32.062 1 14.81 719 VAL A CA 1
ATOM 5351 C C . VAL A 1 719 ? 58.875 64.125 -31.062 1 14.81 719 VAL A C 1
ATOM 5353 O O . VAL A 1 719 ? 58.094 63.281 -30.688 1 14.81 719 VAL A O 1
ATOM 5356 N N . THR A 1 720 ? 58.438 65.438 -31.203 1 13.92 720 THR A N 1
ATOM 5357 C CA . THR A 1 720 ? 58.406 66.812 -30.672 1 13.92 720 THR A CA 1
ATOM 5358 C C . THR A 1 720 ? 57.031 67.062 -30.016 1 13.92 720 THR A C 1
ATOM 5360 O O . THR A 1 720 ? 56.969 67.5 -28.859 1 13.92 720 THR A O 1
ATOM 5363 N N . GLU A 1 721 ? 56.156 67.875 -30.828 1 14.46 721 GLU A N 1
ATOM 5364 C CA . GLU A 1 721 ? 55.875 69.312 -30.578 1 14.46 721 GLU A CA 1
ATOM 5365 C C . GLU A 1 721 ? 54.75 69.438 -29.547 1 14.46 721 GLU A C 1
ATOM 5367 O O . GLU A 1 721 ? 53.969 68.562 -29.344 1 14.46 721 GLU A O 1
ATOM 5372 N N . GLU A 1 722 ? 54.219 70.812 -29.438 1 13.77 722 GLU A N 1
ATOM 5373 C CA . GLU A 1 722 ? 54.156 72.062 -28.672 1 13.77 722 GLU A CA 1
ATOM 5374 C C . GLU A 1 722 ? 52.781 72.188 -28 1 13.77 722 GLU A C 1
ATOM 5376 O O . GLU A 1 722 ? 52.688 72.438 -26.797 1 13.77 722 GLU A O 1
ATOM 5381 N N . GLU A 1 723 ? 51.781 73 -28.781 1 14.59 723 GLU A N 1
ATOM 5382 C CA . GLU A 1 723 ? 51.5 74.375 -28.422 1 14.59 723 GLU A CA 1
ATOM 5383 C C . GLU A 1 723 ? 50.5 74.438 -27.266 1 14.59 723 GLU A C 1
ATOM 5385 O O . GLU A 1 723 ? 49.75 73.5 -27.016 1 14.59 723 GLU A O 1
ATOM 5390 N N . GLU A 1 724 ? 49.719 75.75 -27.219 1 13.74 724 GLU A N 1
ATOM 5391 C CA . GLU A 1 724 ? 49.656 77 -26.469 1 13.74 724 GLU A CA 1
ATOM 5392 C C . GLU A 1 724 ? 48.5 76.938 -25.484 1 13.74 724 GLU A C 1
ATOM 5394 O O . GLU A 1 724 ? 48.688 77.188 -24.281 1 13.74 724 GLU A O 1
ATOM 5399 N N . ASP A 1 725 ? 47.312 77.938 -25.812 1 14.48 725 ASP A N 1
ATOM 5400 C CA . ASP A 1 725 ? 47.094 79.25 -25.203 1 14.48 725 ASP A CA 1
ATOM 5401 C C . ASP A 1 725 ? 46.219 79.125 -23.969 1 14.48 725 ASP A C 1
ATOM 5403 O O . ASP A 1 725 ? 45.469 78.188 -23.812 1 14.48 725 ASP A O 1
ATOM 5407 N N . GLU A 1 726 ? 45.5 80.438 -23.531 1 13.87 726 GLU A N 1
ATOM 5408 C CA . GLU A 1 726 ? 45.531 81.5 -22.516 1 13.87 726 GLU A CA 1
ATOM 5409 C C . GLU A 1 726 ? 44.375 81.312 -21.531 1 13.87 726 GLU A C 1
ATOM 5411 O O . GLU A 1 726 ? 44.594 81.25 -20.312 1 13.87 726 GLU A O 1
ATOM 5416 N N . GLU A 1 727 ? 43.156 82.312 -21.703 1 15.06 727 GLU A N 1
ATOM 5417 C CA . GLU A 1 727 ? 42.938 83.5 -20.891 1 15.06 727 GLU A CA 1
ATOM 5418 C C . GLU A 1 727 ? 42.094 83.188 -19.656 1 15.06 727 GLU A C 1
ATOM 5420 O O . GLU A 1 727 ? 41.406 82.188 -19.609 1 15.06 727 GLU A O 1
ATOM 5425 N N . GLU A 1 728 ? 41.5 84.438 -18.875 1 13.81 728 GLU A N 1
ATOM 5426 C CA . GLU A 1 728 ? 41.562 85.25 -17.672 1 13.81 728 GLU A CA 1
ATOM 5427 C C . GLU A 1 728 ? 40.344 85 -16.781 1 13.81 728 GLU A C 1
ATOM 5429 O O . GLU A 1 728 ? 40.5 84.688 -15.578 1 13.81 728 GLU A O 1
ATOM 5434 N N . ASP A 1 729 ? 39.094 86 -16.828 1 14.23 729 ASP A N 1
ATOM 5435 C CA . ASP A 1 729 ? 38.844 87.125 -15.93 1 14.23 729 ASP A CA 1
ATOM 5436 C C . ASP A 1 729 ? 38 86.688 -14.75 1 14.23 729 ASP A C 1
ATOM 5438 O O . ASP A 1 729 ? 37.312 85.625 -14.805 1 14.23 729 ASP A O 1
ATOM 5442 N N . GLU A 1 730 ? 37.125 87.812 -14.078 1 14.16 730 GLU A N 1
ATOM 5443 C CA . GLU A 1 730 ? 37.031 88.688 -12.891 1 14.16 730 GLU A CA 1
ATOM 5444 C C . GLU A 1 730 ? 35.938 88.188 -11.938 1 14.16 730 GLU A C 1
ATOM 5446 O O . GLU A 1 730 ? 36.188 87.938 -10.758 1 14.16 730 GLU A O 1
ATOM 5451 N N . GLU A 1 731 ? 34.719 89.188 -11.68 1 14.37 731 GLU A N 1
ATOM 5452 C CA . GLU A 1 731 ? 34.5 90.125 -10.586 1 14.37 731 GLU A CA 1
ATOM 5453 C C . GLU A 1 731 ? 33.562 89.562 -9.523 1 14.37 731 GLU A C 1
ATOM 5455 O O . GLU A 1 731 ? 33.938 89.5 -8.344 1 14.37 731 GLU A O 1
ATOM 5460 N N . GLU A 1 732 ? 32.25 90.312 -9.203 1 14.59 732 GLU A N 1
ATOM 5461 C CA . GLU A 1 732 ? 31.953 91.312 -8.148 1 14.59 732 GLU A CA 1
ATOM 5462 C C . GLU A 1 732 ? 31.203 90.688 -6.996 1 14.59 732 GLU A C 1
ATOM 5464 O O . GLU A 1 732 ? 30.672 89.562 -7.133 1 14.59 732 GLU A O 1
ATOM 5469 N N . ASP A 1 733 ? 29.938 91.438 -6.457 1 14.85 733 ASP A N 1
ATOM 5470 C CA . ASP A 1 733 ? 29.703 92.312 -5.301 1 14.85 733 ASP A CA 1
ATOM 5471 C C . ASP A 1 733 ? 29.047 91.5 -4.164 1 14.85 733 ASP A C 1
ATOM 5473 O O . ASP A 1 733 ? 28.469 90.438 -4.383 1 14.85 733 ASP A O 1
ATOM 5477 N N . TYR A 1 734 ? 28.031 92.375 -3.236 1 14.36 734 TYR A N 1
ATOM 5478 C CA . TYR A 1 734 ? 27.984 93 -1.928 1 14.36 734 TYR A CA 1
ATOM 5479 C C . TYR A 1 734 ? 27.156 92.188 -0.95 1 14.36 734 TYR A C 1
ATOM 5481 O O . TYR A 1 734 ? 27.609 91.875 0.154 1 14.36 734 TYR A O 1
ATOM 5489 N N . ASP A 1 735 ? 25.656 92.625 -0.621 1 14.83 735 ASP A N 1
ATOM 5490 C CA . ASP A 1 735 ? 25.234 93.438 0.523 1 14.83 735 ASP A CA 1
ATOM 5491 C C . ASP A 1 735 ? 24.875 92.562 1.711 1 14.83 735 ASP A C 1
ATOM 5493 O O . ASP A 1 735 ? 24.547 91.375 1.537 1 14.83 735 ASP A O 1
ATOM 5497 N N . ASP A 1 736 ? 24.031 93.25 2.85 1 15.59 736 ASP A N 1
ATOM 5498 C CA . ASP A 1 736 ? 24.078 93.75 4.223 1 15.59 736 ASP A CA 1
ATOM 5499 C C . ASP A 1 736 ? 23.453 92.75 5.188 1 15.59 736 ASP A C 1
ATOM 5501 O O . ASP A 1 736 ? 22.781 91.812 4.766 1 15.59 736 ASP A O 1
ATOM 5505 N N . ALA A 1 737 ? 22.484 93.375 6.254 1 14.73 737 ALA A N 1
ATOM 5506 C CA . ALA A 1 737 ? 22.469 93.812 7.656 1 14.73 737 ALA A CA 1
ATOM 5507 C C . ALA A 1 737 ? 21.672 92.812 8.508 1 14.73 737 ALA A C 1
ATOM 5509 O O . ALA A 1 737 ? 22.156 92.375 9.547 1 14.73 737 ALA A O 1
ATOM 5510 N N . ARG A 1 738 ? 20.25 93.188 9.086 1 16.17 738 ARG A N 1
ATOM 5511 C CA . ARG A 1 738 ? 19.953 93.75 10.414 1 16.17 738 ARG A CA 1
ATOM 5512 C C . ARG A 1 738 ? 19.641 92.562 11.391 1 16.17 738 ARG A C 1
ATOM 5514 O O . ARG A 1 738 ? 19.25 91.5 10.977 1 16.17 738 ARG A O 1
ATOM 5521 N N . PRO A 1 739 ? 19.078 93.062 12.828 1 15.61 739 PRO A N 1
ATOM 5522 C CA . PRO A 1 739 ? 19.266 93.188 14.281 1 15.61 739 PRO A CA 1
ATOM 5523 C C . PRO A 1 739 ? 18.516 92.125 15.055 1 15.61 739 PRO A C 1
ATOM 5525 O O . PRO A 1 739 ? 19.141 91.375 15.805 1 15.61 739 PRO A O 1
ATOM 5528 N N . GLN A 1 740 ? 17.328 92.625 15.977 1 14.25 740 GLN A N 1
ATOM 5529 C CA . GLN A 1 740 ? 17.094 92.938 17.375 1 14.25 740 GLN A CA 1
ATOM 5530 C C . GLN A 1 740 ? 16.297 91.812 18.062 1 14.25 740 GLN A C 1
ATOM 5532 O O . GLN A 1 740 ? 16.734 91.25 19.062 1 14.25 740 GLN A O 1
ATOM 5537 N N . ALA A 1 741 ? 15.031 92.312 18.922 1 14.27 741 ALA A N 1
ATOM 5538 C CA . ALA A 1 741 ? 14.75 92.625 20.312 1 14.27 741 ALA A CA 1
ATOM 5539 C C . ALA A 1 741 ? 13.992 91.5 20.984 1 14.27 741 ALA A C 1
ATOM 5541 O O . ALA A 1 741 ? 14.383 91 22.062 1 14.27 741 ALA A O 1
ATOM 5542 N N . THR A 1 742 ? 12.547 91.688 21.266 1 13.88 742 THR A N 1
ATOM 5543 C CA . THR A 1 742 ? 11.891 92.125 22.469 1 13.88 742 THR A CA 1
ATOM 5544 C C . THR A 1 742 ? 11.367 91 23.312 1 13.88 742 THR A C 1
ATOM 5546 O O . THR A 1 742 ? 11.656 90.875 24.5 1 13.88 742 THR A O 1
ATOM 5549 N N . THR A 1 743 ? 9.844 91.062 23.75 1 14.71 743 THR A N 1
ATOM 5550 C CA . THR A 1 743 ? 9.141 91.438 24.969 1 14.71 743 THR A CA 1
ATOM 5551 C C . THR A 1 743 ? 8.789 90.188 25.797 1 14.71 743 THR A C 1
ATOM 5553 O O . THR A 1 743 ? 8.648 89.062 25.25 1 14.71 743 THR A O 1
ATOM 5556 N N . GLU A 1 744 ? 8.195 90.438 27.266 1 13.72 744 GLU A N 1
ATOM 5557 C CA . GLU A 1 744 ? 8.094 90.375 28.719 1 13.72 744 GLU A CA 1
ATOM 5558 C C . GLU A 1 744 ? 7.086 89.25 29.125 1 13.72 744 GLU A C 1
ATOM 5560 O O . GLU A 1 744 ? 7.367 88.438 29.984 1 13.72 744 GLU A O 1
ATOM 5565 N N . THR A 1 745 ? 5.645 89.562 29.109 1 14.05 745 THR A N 1
ATOM 5566 C CA . THR A 1 745 ? 4.914 89.875 30.328 1 14.05 745 THR A CA 1
ATOM 5567 C C . THR A 1 745 ? 4.496 88.562 31.047 1 14.05 745 THR A C 1
ATOM 5569 O O . THR A 1 745 ? 4.391 87.5 30.422 1 14.05 745 THR A O 1
ATOM 5572 N N . PRO A 1 746 ? 3.287 88.75 32.094 1 13.92 746 PRO A N 1
ATOM 5573 C CA . PRO A 1 746 ? 3.018 88.75 33.531 1 13.92 746 PRO A CA 1
ATOM 5574 C C . PRO A 1 746 ? 2.457 87.438 34.031 1 13.92 746 PRO A C 1
ATOM 5576 O O . PRO A 1 746 ? 2.977 86.875 35 1 13.92 746 PRO A O 1
ATOM 5579 N N . ALA A 1 747 ? 0.983 87.5 34.438 1 14.26 747 ALA A N 1
ATOM 5580 C CA . ALA A 1 747 ? 0.361 87.688 35.75 1 14.26 747 ALA A CA 1
ATOM 5581 C C . ALA A 1 747 ? -0.047 86.312 36.344 1 14.26 747 ALA A C 1
ATOM 5583 O O . ALA A 1 747 ? -0.074 85.312 35.625 1 14.26 747 ALA A O 1
ATOM 5584 N N . GLU A 1 748 ? -1.454 86.312 37.031 1 13.77 748 GLU A N 1
ATOM 5585 C CA . GLU A 1 748 ? -1.981 86.375 38.375 1 13.77 748 GLU A CA 1
ATOM 5586 C C . GLU A 1 748 ? -2.359 84.938 38.844 1 13.77 748 GLU A C 1
ATOM 5588 O O . GLU A 1 748 ? -1.929 84.5 39.906 1 13.77 748 GLU A O 1
ATOM 5593 N N . VAL A 1 749 ? -3.756 84.812 39.312 1 14.14 749 VAL A N 1
ATOM 5594 C CA . VAL A 1 749 ? -4.328 84.875 40.656 1 14.14 749 VAL A CA 1
ATOM 5595 C C . VAL A 1 749 ? -4.625 83.5 41.188 1 14.14 749 VAL A C 1
ATOM 5597 O O . VAL A 1 749 ? -4.199 83.125 42.281 1 14.14 749 VAL A O 1
ATOM 5600 N N . LYS A 1 750 ? -6.105 83.25 41.594 1 14.12 750 LYS A N 1
ATOM 5601 C CA . LYS A 1 750 ? -6.695 83.25 42.938 1 14.12 750 LYS A CA 1
ATOM 5602 C C . LYS A 1 750 ? -6.805 81.875 43.5 1 14.12 750 LYS A C 1
ATOM 5604 O O . LYS A 1 750 ? -6.691 80.875 42.75 1 14.12 750 LYS A O 1
ATOM 5609 N N . MET A 1 751 ? -8.102 81.688 44.219 1 13.63 751 MET A N 1
ATOM 5610 C CA . MET A 1 751 ? -8.562 81.562 45.594 1 13.63 751 MET A CA 1
ATOM 5611 C C . MET A 1 751 ? -8.703 80.062 46 1 13.63 751 MET A C 1
ATOM 5613 O O . MET A 1 751 ? -8.695 79.188 45.125 1 13.63 751 MET A O 1
ATOM 5617 N N . ASP A 1 752 ? -9.859 79.938 46.875 1 13.3 752 ASP A N 1
ATOM 5618 C CA . ASP A 1 752 ? -10.133 79.625 48.281 1 13.3 752 ASP A CA 1
ATOM 5619 C C . ASP A 1 752 ? -10.367 78.125 48.5 1 13.3 752 ASP A C 1
ATOM 5621 O O . ASP A 1 752 ? -9.734 77.5 49.344 1 13.3 752 ASP A O 1
ATOM 5625 N N . GLU A 1 753 ? -11.789 77.875 48.969 1 14.11 753 GLU A N 1
ATOM 5626 C CA . GLU A 1 753 ? -12.336 77.625 50.312 1 14.11 753 GLU A CA 1
ATOM 5627 C C . GLU A 1 753 ? -12.438 76.125 50.594 1 14.11 753 GLU A C 1
ATOM 5629 O O . GLU A 1 753 ? -12.383 75.312 49.688 1 14.11 753 GLU A O 1
ATOM 5634 N N . THR A 1 754 ? -13.633 75.875 51.406 1 14.4 754 THR A N 1
ATOM 5635 C CA . THR A 1 754 ? -13.992 75.5 52.781 1 14.4 754 THR A CA 1
ATOM 5636 C C . THR A 1 754 ? -14.219 73.938 52.844 1 14.4 754 THR A C 1
ATOM 5638 O O . THR A 1 754 ? -14.344 73.312 51.812 1 14.4 754 THR A O 1
ATOM 5641 N N . GLU A 1 755 ? -15.43 73.625 53.625 1 13.74 755 GLU A N 1
ATOM 5642 C CA . GLU A 1 755 ? -15.711 73.188 55 1 13.74 755 GLU A CA 1
ATOM 5643 C C . GLU A 1 755 ? -16 71.688 55.031 1 13.74 755 GLU A C 1
ATOM 5645 O O . GLU A 1 755 ? -15.391 70.938 55.781 1 13.74 755 GLU A O 1
ATOM 5650 N N . GLU A 1 756 ? -17.422 71.375 55.156 1 14.63 756 GLU A N 1
ATOM 5651 C CA . GLU A 1 756 ? -18.188 71 56.344 1 14.63 756 GLU A CA 1
ATOM 5652 C C . GLU A 1 756 ? -18.234 69.5 56.5 1 14.63 756 GLU A C 1
ATOM 5654 O O . GLU A 1 756 ? -18.031 68.75 55.531 1 14.63 756 GLU A O 1
ATOM 5659 N N . ASN A 1 757 ? -19.125 69.125 57.5 1 13.29 757 ASN A N 1
ATOM 5660 C CA . ASN A 1 757 ? -19.359 68.5 58.781 1 13.29 757 ASN A CA 1
ATOM 5661 C C . ASN A 1 757 ? -19.875 67.062 58.594 1 13.29 757 ASN A C 1
ATOM 5663 O O . ASN A 1 757 ? -19.375 66.125 59.219 1 13.29 757 ASN A O 1
ATOM 5667 N N . ASP A 1 758 ? -21.25 67 58.219 1 14.1 758 ASP A N 1
ATOM 5668 C CA . ASP A 1 758 ? -22.25 66.625 59.219 1 14.1 758 ASP A CA 1
ATOM 5669 C C . ASP A 1 758 ? -22.25 65.125 59.469 1 14.1 758 ASP A C 1
ATOM 5671 O O . ASP A 1 758 ? -21.797 64.375 58.625 1 14.1 758 ASP A O 1
ATOM 5675 N N . ASP A 1 759 ? -23.469 64.75 60 1 13.75 759 ASP A N 1
ATOM 5676 C CA . ASP A 1 759 ? -24.078 64.25 61.219 1 13.75 759 ASP A CA 1
ATOM 5677 C C . ASP A 1 759 ? -24.234 62.75 61.156 1 13.75 759 ASP A C 1
ATOM 5679 O O . ASP A 1 759 ? -23.656 62.031 62 1 13.75 759 ASP A O 1
ATOM 5683 N N . ASP A 1 760 ? -25.578 62.344 61.312 1 14 760 ASP A N 1
ATOM 5684 C CA . ASP A 1 760 ? -26.328 61.844 62.438 1 14 760 ASP A CA 1
ATOM 5685 C C . ASP A 1 760 ? -26.391 60.312 62.406 1 14 760 ASP A C 1
ATOM 5687 O O . ASP A 1 760 ? -26.062 59.688 61.406 1 14 760 ASP A O 1
ATOM 5691 N N . GLU A 1 761 ? -27.781 59.844 62.5 1 13.84 761 GLU A N 1
ATOM 5692 C CA . GLU A 1 761 ? -28.531 59.281 63.594 1 13.84 761 GLU A CA 1
ATOM 5693 C C . GLU A 1 761 ? -28.484 57.75 63.594 1 13.84 761 GLU A C 1
ATOM 5695 O O . GLU A 1 761 ? -28.047 57.156 62.594 1 13.84 761 GLU A O 1
ATOM 5700 N N . ASP A 1 762 ? -29.766 57.219 63.594 1 13.9 762 ASP A N 1
ATOM 5701 C CA . ASP A 1 762 ? -30.484 56.625 64.688 1 13.9 762 ASP A CA 1
ATOM 5702 C C . ASP A 1 762 ? -30.375 55.094 64.688 1 13.9 762 ASP A C 1
ATOM 5704 O O . ASP A 1 762 ? -29.922 54.5 63.719 1 13.9 762 ASP A O 1
ATOM 5708 N N . GLU A 1 763 ? -31.656 54.469 64.812 1 14.29 763 GLU A N 1
ATOM 5709 C CA . GLU A 1 763 ? -32.344 53.812 65.938 1 14.29 763 GLU A CA 1
ATOM 5710 C C . GLU A 1 763 ? -32.156 52.281 65.875 1 14.29 763 GLU A C 1
ATOM 5712 O O . GLU A 1 763 ? -31.781 51.75 64.812 1 14.29 763 GLU A O 1
ATOM 5717 N N . ASP A 1 764 ? -33.125 51.656 66.562 1 13.68 764 ASP A N 1
ATOM 5718 C CA . ASP A 1 764 ? -33.375 50.812 67.75 1 13.68 764 ASP A CA 1
ATOM 5719 C C . ASP A 1 764 ? -33.438 49.312 67.375 1 13.68 764 ASP A C 1
ATOM 5721 O O . ASP A 1 764 ? -32.688 48.5 67.875 1 13.68 764 ASP A O 1
ATOM 5725 N N . ASP A 1 765 ? -34.75 48.781 67.438 1 13.77 765 ASP A N 1
ATOM 5726 C CA . ASP A 1 765 ? -35.312 48 68.562 1 13.77 765 ASP A CA 1
ATOM 5727 C C . ASP A 1 765 ? -35.219 46.5 68.25 1 13.77 765 ASP A C 1
ATOM 5729 O O . ASP A 1 765 ? -34.781 46.125 67.188 1 13.77 765 ASP A O 1
ATOM 5733 N N . ASP A 1 766 ? -36.469 45.844 68.438 1 14.03 766 ASP A N 1
ATOM 5734 C CA . ASP A 1 766 ? -37 44.969 69.5 1 14.03 766 ASP A CA 1
ATOM 5735 C C . ASP A 1 766 ? -36.875 43.5 69.125 1 14.03 766 ASP A C 1
ATOM 5737 O O . ASP A 1 766 ? -36.531 43.219 67.938 1 14.03 766 ASP A O 1
ATOM 5741 N N . ASP A 1 767 ? -38.156 42.781 69.312 1 13.59 767 ASP A N 1
ATOM 5742 C CA . ASP A 1 767 ? -38.625 41.812 70.312 1 13.59 767 ASP A CA 1
ATOM 5743 C C . ASP A 1 767 ? -38.594 40.406 69.75 1 13.59 767 ASP A C 1
ATOM 5745 O O . ASP A 1 767 ? -38 39.5 70.375 1 13.59 767 ASP A O 1
ATOM 5749 N N . GLU A 1 768 ? -39.938 39.719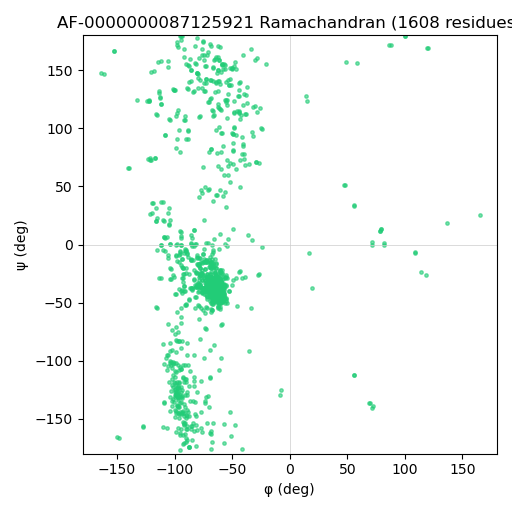 69.75 1 14.59 768 GLU A N 1
ATOM 5750 C CA . GLU A 1 768 ? -40.469 38.719 70.625 1 14.59 768 GLU A CA 1
ATOM 5751 C C . GLU A 1 768 ? -40.344 37.312 70 1 14.59 768 GLU A C 1
ATOM 5753 O O . GLU A 1 768 ? -40.156 37.188 68.812 1 14.59 768 GLU A O 1
ATOM 5758 N N . PRO A 1 769 ? -41.531 36.406 70.375 1 15 769 PRO A N 1
ATOM 5759 C CA . PRO A 1 769 ? -41.844 35.25 71.188 1 15 769 PRO A CA 1
ATOM 5760 C C . PRO A 1 769 ? -41.875 33.938 70.375 1 15 769 PRO A C 1
ATOM 5762 O O . PRO A 1 769 ? -41 33.094 70.5 1 15 769 PRO A O 1
ATOM 5765 N N . ALA A 1 770 ? -43.125 33.188 70.625 1 14.54 770 ALA A N 1
ATOM 5766 C CA . ALA A 1 770 ? -43.656 31.984 71.25 1 14.54 770 ALA A CA 1
ATOM 5767 C C . ALA A 1 770 ? -43.844 30.859 70.25 1 14.54 770 ALA A C 1
ATOM 5769 O O . ALA A 1 770 ? -43.719 31.078 69.062 1 14.54 770 ALA A O 1
ATOM 5770 N N . THR A 1 771 ? -45.188 30.172 70.375 1 14.02 771 THR A N 1
ATOM 5771 C CA . THR A 1 771 ? -45.781 28.938 70.875 1 14.02 771 THR A CA 1
ATOM 5772 C C . THR A 1 771 ? -46.156 28.016 69.688 1 14.02 771 THR A C 1
ATOM 5774 O O . THR A 1 771 ? -45.938 26.812 69.75 1 14.02 771 THR A O 1
ATOM 5777 N N . LYS A 1 772 ? -47.156 28.25 68.75 1 14.03 772 LYS A N 1
ATOM 5778 C CA . LYS A 1 772 ? -48.469 27.594 68.875 1 14.03 772 LYS A CA 1
ATOM 5779 C C . LYS A 1 772 ? -48.438 26.266 68.125 1 14.03 772 LYS A C 1
ATOM 5781 O O . LYS A 1 772 ? -47.875 26.156 67 1 14.03 772 LYS A O 1
ATOM 5786 N N . ARG A 1 773 ? -49.438 25.234 68.625 1 14.23 773 ARG A N 1
ATOM 5787 C CA . ARG A 1 773 ? -49.938 23.875 68.875 1 14.23 773 ARG A CA 1
ATOM 5788 C C . ARG A 1 773 ? -50.594 23.312 67.625 1 14.23 773 ARG A C 1
ATOM 5790 O O . ARG A 1 773 ? -50.438 22.125 67.312 1 14.23 773 ARG A O 1
ATOM 5797 N N . VAL A 1 774 ? -51.594 23.906 66.938 1 13.62 774 VAL A N 1
ATOM 5798 C CA . VAL A 1 774 ? -52.875 23.25 67 1 13.62 774 VAL A CA 1
ATOM 5799 C C . VAL A 1 774 ? -52.875 22 66.125 1 13.62 774 VAL A C 1
ATOM 5801 O O . VAL A 1 774 ? -52.219 21.953 65.125 1 13.62 774 VAL A O 1
ATOM 5804 N N . LYS A 1 775 ? -53.969 21.047 66.562 1 14.82 775 LYS A N 1
ATOM 5805 C CA . LYS A 1 775 ? -54.625 19.75 66.625 1 14.82 775 LYS A CA 1
ATOM 5806 C C . LYS A 1 775 ? -55.344 19.391 65.312 1 14.82 775 LYS A C 1
ATOM 5808 O O . LYS A 1 775 ? -55.469 18.219 65 1 14.82 775 LYS A O 1
ATOM 5813 N N . ASP A 1 776 ? -56.344 20.203 64.688 1 13.59 776 ASP A N 1
ATOM 5814 C CA . ASP A 1 776 ? -57.719 19.703 64.625 1 13.59 776 ASP A CA 1
ATOM 5815 C C . ASP A 1 776 ? -57.844 18.547 63.656 1 13.59 776 ASP A C 1
ATOM 5817 O O . ASP A 1 776 ? -56.969 18.328 62.812 1 13.59 776 ASP A O 1
ATOM 5821 N N . SER A 1 777 ? -59.156 18.641 62.844 1 14.03 777 SER A N 1
ATOM 5822 C CA . SER A 1 777 ? -60.469 18 62.812 1 14.03 777 SER A CA 1
ATOM 5823 C C . SER A 1 777 ? -60.562 16.938 61.719 1 14.03 777 SER A C 1
ATOM 5825 O O . SER A 1 777 ? -59.594 16.734 61 1 14.03 777 SER A O 1
ATOM 5827 N N . ASP A 1 778 ? -61.812 17.078 60.844 1 14.23 778 ASP A N 1
ATOM 5828 C CA . ASP A 1 778 ? -63.094 16.391 60.75 1 14.23 778 ASP A CA 1
ATOM 5829 C C . ASP A 1 778 ? -63.094 15.352 59.625 1 14.23 778 ASP A C 1
ATOM 5831 O O . ASP A 1 778 ? -62.156 15.305 58.844 1 14.23 778 ASP A O 1
ATOM 5835 N N . ASP A 1 779 ? -64.312 15.43 58.625 1 14.3 779 ASP A N 1
ATOM 5836 C CA . ASP A 1 779 ? -65.562 14.727 58.406 1 14.3 779 ASP A CA 1
ATOM 5837 C C . ASP A 1 779 ? -65.438 13.75 57.219 1 14.3 779 ASP A C 1
ATOM 5839 O O . ASP A 1 779 ? -64.5 13.828 56.438 1 14.3 779 ASP A O 1
ATOM 5843 N N . GLU A 1 780 ? -66.75 13.727 56.25 1 14.42 780 GLU A N 1
ATOM 5844 C CA . GLU A 1 780 ? -67.875 12.859 55.938 1 14.42 780 GLU A CA 1
ATOM 5845 C C . GLU A 1 780 ? -67.625 12.055 54.688 1 14.42 780 GLU A C 1
ATOM 5847 O O . GLU A 1 780 ? -66.688 12.359 53.906 1 14.42 780 GLU A O 1
ATOM 5852 N N . LYS A 1 781 ? -68.875 11.953 53.781 1 15.31 781 LYS A N 1
ATOM 5853 C CA . LYS A 1 781 ? -69.875 10.969 53.344 1 15.31 781 LYS A CA 1
ATOM 5854 C C . LYS A 1 781 ? -69.562 10.398 51.969 1 15.31 781 LYS A C 1
ATOM 5856 O O . LYS A 1 781 ? -68.688 10.922 51.281 1 15.31 781 LYS A O 1
ATOM 5861 N N . LYS A 1 782 ? -70.688 10.469 50.906 1 14.77 782 LYS A N 1
ATOM 5862 C CA . LYS A 1 782 ? -71.688 9.5 50.406 1 14.77 782 LYS A CA 1
ATOM 5863 C C . LYS A 1 782 ? -71.312 8.992 49.031 1 14.77 782 LYS A C 1
ATOM 5865 O O . LYS A 1 782 ? -71.25 7.785 48.781 1 14.77 782 LYS A O 1
ATOM 5870 N N . ALA A 1 783 ? -71.875 9.633 47.719 1 15.18 783 ALA A N 1
ATOM 5871 C CA . ALA A 1 783 ? -73.062 9.117 47.031 1 15.18 783 ALA A CA 1
ATOM 5872 C C . ALA A 1 783 ? -72.688 8.242 45.844 1 15.18 783 ALA A C 1
ATOM 5874 O O . ALA A 1 783 ? -71.562 8.281 45.375 1 15.18 783 ALA A O 1
ATOM 5875 N N . PRO A 1 784 ? -73.625 8.438 44.656 1 15.35 784 PRO A N 1
ATOM 5876 C CA . PRO A 1 784 ? -74.625 7.621 43.969 1 15.35 784 PRO A CA 1
ATOM 5877 C C . PRO A 1 784 ? -74.062 6.922 42.719 1 15.35 784 PRO A C 1
ATOM 5879 O O . PRO A 1 784 ? -72.938 7.234 42.281 1 15.35 784 PRO A O 1
ATOM 5882 N N . VAL A 1 785 ? -75 6.781 41.656 1 15.66 785 VAL A N 1
ATOM 5883 C CA . VAL A 1 785 ? -75.75 5.758 40.938 1 15.66 785 VAL A CA 1
ATOM 5884 C C . VAL A 1 785 ? -75.125 5.5 39.594 1 15.66 785 VAL A C 1
ATOM 5886 O O . VAL A 1 785 ? -74.312 6.297 39.125 1 15.66 785 VAL A O 1
ATOM 5889 N N . ALA A 1 786 ? -76 5.227 38.5 1 15.21 786 ALA A N 1
ATOM 5890 C CA . ALA A 1 786 ? -76.438 4.137 37.625 1 15.21 786 ALA A CA 1
ATOM 5891 C C . ALA A 1 786 ? -76.062 4.391 36.188 1 15.21 786 ALA A C 1
ATOM 5893 O O . ALA A 1 786 ? -76.438 3.635 35.281 1 15.21 786 ALA A O 1
ATOM 5894 N N . THR A 1 787 ? -75.062 5.27 35.844 1 14.8 787 THR A N 1
ATOM 5895 C CA . THR A 1 787 ? -75.375 5.828 34.531 1 14.8 787 THR A CA 1
ATOM 5896 C C . THR A 1 787 ? -75.438 4.727 33.5 1 14.8 787 THR A C 1
ATOM 5898 O O . THR A 1 787 ? -74.625 3.801 33.469 1 14.8 787 THR A O 1
ATOM 5901 N N . VAL A 1 788 ? -76.5 4.934 32.656 1 15.83 788 VAL A N 1
ATOM 5902 C CA . VAL A 1 788 ? -77.5 4.348 31.766 1 15.83 788 VAL A CA 1
ATOM 5903 C C . VAL A 1 788 ? -76.812 3.793 30.516 1 15.83 788 VAL A C 1
ATOM 5905 O O . VAL A 1 788 ? -75.688 4.148 30.219 1 15.83 788 VAL A O 1
ATOM 5908 N N . GLU A 1 789 ? -77.688 3.65 29.531 1 15.34 789 GLU A N 1
ATOM 5909 C CA . GLU A 1 789 ? -78.25 2.709 28.578 1 15.34 789 GLU A CA 1
ATOM 5910 C C . GLU A 1 789 ? -77.625 2.811 27.203 1 15.34 789 GLU A C 1
ATOM 5912 O O . GLU A 1 789 ? -77.562 3.885 26.609 1 15.34 789 GLU A O 1
ATOM 5917 N N . ALA A 1 790 ? -76.625 2.102 26.906 1 17.03 790 ALA A N 1
ATOM 5918 C CA . ALA A 1 790 ? -75.812 2.004 25.688 1 17.03 790 ALA A CA 1
ATOM 5919 C C . ALA A 1 790 ? -76.688 1.67 24.484 1 17.03 790 ALA A C 1
ATOM 5921 O O . ALA A 1 790 ? -76.562 0.583 23.906 1 17.03 790 ALA A O 1
ATOM 5922 N N . ASP A 1 791 ? -77.812 2.477 24.547 1 15.23 791 ASP A N 1
ATOM 5923 C CA . ASP A 1 791 ? -78.812 1.962 23.641 1 15.23 791 ASP A CA 1
ATOM 5924 C C . ASP A 1 791 ? -78.25 1.656 22.266 1 15.23 791 ASP A C 1
ATOM 5926 O O . ASP A 1 791 ? -77.125 2.143 21.922 1 15.23 791 ASP A O 1
ATOM 5930 N N . ASP A 1 792 ? -79.125 1.693 21.328 1 15.7 792 ASP A N 1
ATOM 5931 C CA . ASP A 1 792 ? -79.812 0.823 20.375 1 15.7 792 ASP A CA 1
ATOM 5932 C C . ASP A 1 792 ? -79.188 0.981 18.969 1 15.7 792 ASP A C 1
ATOM 5934 O O . ASP A 1 792 ? -78.812 -0.004 18.344 1 15.7 792 ASP A O 1
ATOM 5938 N N . ASP A 1 793 ? -79.75 1.896 18.234 1 15.49 793 ASP A N 1
ATOM 5939 C CA . ASP A 1 793 ? -80.625 1.445 17.125 1 15.49 793 ASP A CA 1
ATOM 5940 C C . ASP A 1 793 ? -79.812 1.435 15.82 1 15.49 793 ASP A C 1
ATOM 5942 O O . ASP A 1 793 ? -79.812 0.432 15.102 1 15.49 793 ASP A O 1
ATOM 5946 N N . ASP A 1 794 ? -79.688 2.709 15.133 1 15.82 794 ASP A N 1
ATOM 5947 C CA . ASP A 1 794 ? -80.438 2.846 13.875 1 15.82 794 ASP A CA 1
ATOM 5948 C C . ASP A 1 794 ? -79.5 2.529 12.688 1 15.82 794 ASP A C 1
ATOM 5950 O O . ASP A 1 794 ? -78.438 3.148 12.516 1 15.82 794 ASP A O 1
ATOM 5954 N N . ASP A 1 795 ? -79.5 1.36 12.117 1 16.23 795 ASP A N 1
ATOM 5955 C CA . ASP A 1 795 ? -78.875 0.617 11.031 1 16.23 795 ASP A CA 1
ATOM 5956 C C . ASP A 1 795 ? -79 1.373 9.711 1 16.23 795 ASP A C 1
ATOM 5958 O O . ASP A 1 795 ? -78.75 0.809 8.641 1 16.23 795 ASP A O 1
ATOM 5962 N N . ASP A 1 796 ? -79.562 2.656 9.68 1 16.7 796 ASP A N 1
ATOM 5963 C CA . ASP A 1 796 ? -80.25 2.721 8.406 1 16.7 796 ASP A CA 1
ATOM 5964 C C . ASP A 1 796 ? -79.312 2.436 7.234 1 16.7 796 ASP A C 1
ATOM 5966 O O . ASP A 1 796 ? -78.125 2.623 7.34 1 16.7 796 ASP A O 1
ATOM 5970 N N . ASP A 1 797 ? -79.875 1.965 6.137 1 17.69 797 ASP A N 1
ATOM 5971 C CA . ASP A 1 797 ? -80 1.382 4.805 1 17.69 797 ASP A CA 1
ATOM 5972 C C . ASP A 1 797 ? -79.375 2.289 3.758 1 17.69 797 ASP A C 1
ATOM 5974 O O . ASP A 1 797 ? -78.688 1.809 2.822 1 17.69 797 ASP A O 1
ATOM 5978 N N . PHE A 1 798 ? -79.875 3.529 3.834 1 17.03 798 PHE A N 1
ATOM 5979 C CA . PHE A 1 798 ? -80.312 3.939 2.51 1 17.03 798 PHE A CA 1
ATOM 5980 C C . PHE A 1 798 ? -79.125 4.199 1.588 1 17.03 798 PHE A C 1
ATOM 5982 O O . PHE A 1 798 ? -78 4.32 2.049 1 17.03 798 PHE A O 1
ATOM 5989 N N . PRO A 1 799 ? -79.188 5.398 0.932 1 17.31 799 PRO A N 1
ATOM 5990 C CA . PRO A 1 799 ? -79.5 5.781 -0.44 1 17.31 799 PRO A CA 1
ATOM 5991 C C . PRO A 1 799 ? -78.375 6.402 -1.188 1 17.31 799 PRO A C 1
ATOM 5993 O O . PRO A 1 799 ? -78.438 6.645 -2.395 1 17.31 799 PRO A O 1
ATOM 5996 N N . ASP A 1 800 ? -77.125 6.703 -0.629 1 15.17 800 ASP A N 1
ATOM 5997 C CA . ASP A 1 800 ? -76.562 7.812 -1.365 1 15.17 800 ASP A CA 1
ATOM 5998 C C . ASP A 1 800 ? -76.188 7.395 -2.789 1 15.17 800 ASP A C 1
ATOM 6000 O O . ASP A 1 800 ? -75.312 6.578 -2.996 1 15.17 800 ASP A O 1
ATOM 6004 N N . ILE A 1 801 ? -77.062 7.344 -3.76 1 19.52 801 ILE A N 1
ATOM 6005 C CA . ILE A 1 801 ? -76.75 7.426 -5.188 1 19.52 801 ILE A CA 1
ATOM 6006 C C . ILE A 1 801 ? -76.25 8.812 -5.52 1 19.52 801 ILE A C 1
ATOM 6008 O O . ILE A 1 801 ? -75.438 8.969 -6.434 1 19.52 801 ILE A O 1
ATOM 6012 N N . VAL A 1 802 ? -76.062 9.922 -4.797 1 17.81 802 VAL A N 1
ATOM 6013 C CA . VAL A 1 802 ? -77 11 -5.184 1 17.81 802 VAL A CA 1
ATOM 6014 C C . VAL A 1 802 ? -76.5 11.594 -6.516 1 17.81 802 VAL A C 1
ATOM 6016 O O . VAL A 1 802 ? -75.312 11.797 -6.746 1 17.81 802 VAL A O 1
ATOM 6019 N N . VAL A 1 803 ? -77.688 11.75 -7.465 1 18.69 803 VAL A N 1
ATOM 6020 C CA . VAL A 1 803 ? -78.312 12.562 -8.516 1 18.69 803 VAL A CA 1
ATOM 6021 C C . VAL A 1 803 ? -78 14.039 -8.266 1 18.69 803 VAL A C 1
ATOM 6023 O O . VAL A 1 803 ? -77.938 14.836 -9.203 1 18.69 803 VAL A O 1
ATOM 6026 N N . ASP A 1 804 ? -78.125 14.836 -7.344 1 16.58 804 ASP A N 1
ATOM 6027 C CA . ASP A 1 804 ? -79.188 15.805 -7.609 1 16.58 804 ASP A CA 1
ATOM 6028 C C . ASP A 1 804 ? -78.938 16.516 -8.938 1 16.58 804 ASP A C 1
ATOM 6030 O O . ASP A 1 804 ? -77.812 16.859 -9.289 1 16.58 804 ASP A O 1
ATOM 6034 N N . ASP A 1 805 ? -80.125 16.672 -9.594 1 16.14 805 ASP A N 1
ATOM 6035 C CA . ASP A 1 805 ? -81.188 17.531 -10.203 1 16.14 805 ASP A CA 1
ATOM 6036 C C . ASP A 1 805 ? -81.125 18.953 -9.641 1 16.14 805 ASP A C 1
ATOM 6038 O O . ASP A 1 805 ? -80.875 19.141 -8.445 1 16.14 805 ASP A O 1
ATOM 6042 N N . GLU A 1 806 ? -81.625 19.531 -10.516 1 15.36 806 GLU A N 1
ATOM 6043 C CA . GLU A 1 806 ? -83.062 19.531 -10.914 1 15.36 806 GLU A CA 1
ATOM 6044 C C . GLU A 1 806 ? -83.562 18.109 -11.062 1 15.36 806 GLU A C 1
ATOM 6046 O O . GLU A 1 806 ? -82.875 17.203 -11.469 1 15.36 806 GLU A O 1
ATOM 6051 N N . MET B 1 1 ? -11.273 45.875 5.902 1 29.5 1 MET B N 1
ATOM 6052 C CA . MET B 1 1 ? -9.922 45.375 5.695 1 29.5 1 MET B CA 1
ATOM 6053 C C . MET B 1 1 ? -9.922 43.844 5.66 1 29.5 1 MET B C 1
ATOM 6055 O O . MET B 1 1 ? -10.359 43.188 6.617 1 29.5 1 MET B O 1
ATOM 6059 N N . MET B 1 2 ? -10.062 43.219 4.605 1 44.59 2 MET B N 1
ATOM 6060 C CA . MET B 1 2 ? -10.188 41.781 4.465 1 44.59 2 MET B CA 1
ATOM 6061 C C . MET B 1 2 ? -9.094 41.062 5.234 1 44.59 2 MET B C 1
ATOM 6063 O O . MET B 1 2 ? -7.91 41.344 5.07 1 44.59 2 MET B O 1
ATOM 6067 N N . PRO B 1 3 ? -9.398 40.688 6.398 1 55 3 PRO B N 1
ATOM 6068 C CA . PRO B 1 3 ? -8.344 40.156 7.277 1 55 3 PRO B CA 1
ATOM 6069 C C . PRO B 1 3 ? -7.418 39.156 6.57 1 55 3 PRO B C 1
ATOM 6071 O O . PRO B 1 3 ? -7.828 38.5 5.613 1 55 3 PRO B O 1
ATOM 6074 N N . ASP B 1 4 ? -6.188 39.406 6.668 1 69.69 4 ASP B N 1
ATOM 6075 C CA . ASP B 1 4 ? -5.082 38.594 6.141 1 69.69 4 ASP B CA 1
ATOM 6076 C C . ASP B 1 4 ? -5.246 37.125 6.504 1 69.69 4 ASP B C 1
ATOM 6078 O O . ASP B 1 4 ? -5.336 36.781 7.684 1 69.69 4 ASP B O 1
ATOM 6082 N N . PRO B 1 5 ? -5.711 36.344 5.582 1 77.5 5 PRO B N 1
ATOM 6083 C CA . PRO B 1 5 ? -5.973 34.938 5.828 1 77.5 5 PRO B CA 1
ATOM 6084 C C . PRO B 1 5 ? -4.859 34.25 6.629 1 77.5 5 PRO B C 1
ATOM 6086 O O . PRO B 1 5 ? -5.133 33.375 7.457 1 77.5 5 PRO B O 1
ATOM 6089 N N . HIS B 1 6 ? -3.752 34.812 6.559 1 81.31 6 HIS B N 1
ATOM 6090 C CA . HIS B 1 6 ? -2.645 34.188 7.293 1 81.31 6 HIS B CA 1
ATOM 6091 C C . HIS B 1 6 ? -2.699 34.562 8.773 1 81.31 6 HIS B C 1
ATOM 6093 O O . HIS B 1 6 ? -2.391 33.75 9.633 1 81.31 6 HIS B O 1
ATOM 6099 N N . ALA B 1 7 ? -3.121 35.781 9.039 1 86.62 7 ALA B N 1
ATOM 6100 C CA . ALA B 1 7 ? -3.227 36.219 10.422 1 86.62 7 ALA B CA 1
ATOM 6101 C C . ALA B 1 7 ? -4.344 35.5 11.156 1 86.62 7 ALA B C 1
ATOM 6103 O O . ALA B 1 7 ? -4.203 35.156 12.328 1 86.62 7 ALA B O 1
ATOM 6104 N N . MET B 1 8 ? -5.305 35.25 10.445 1 87.12 8 MET B N 1
ATOM 6105 C CA . MET B 1 8 ? -6.422 34.531 11.047 1 87.12 8 MET B CA 1
ATOM 6106 C C . MET B 1 8 ? -6.043 33.062 11.328 1 87.12 8 MET B C 1
ATOM 6108 O O . MET B 1 8 ? -6.367 32.531 12.391 1 87.12 8 MET B O 1
ATOM 6112 N N . GLU B 1 9 ? -5.367 32.5 10.492 1 89.06 9 GLU B N 1
ATOM 6113 C CA . GLU B 1 9 ? -4.93 31.125 10.68 1 89.06 9 GLU B CA 1
ATOM 6114 C C . GLU B 1 9 ? -3.975 31 11.867 1 89.06 9 GLU B C 1
ATOM 6116 O O . GLU B 1 9 ? -4.035 30.047 12.625 1 89.06 9 GLU B O 1
ATOM 6121 N N . THR B 1 10 ? -3.111 31.984 12.031 1 93.31 10 THR B N 1
ATOM 6122 C CA . THR B 1 10 ? -2.168 31.984 13.148 1 93.31 10 THR B CA 1
ATOM 6123 C C . THR B 1 10 ? -2.9 32.156 14.477 1 93.31 10 THR B C 1
ATOM 6125 O O . THR B 1 10 ? -2.555 31.484 15.461 1 93.31 10 THR B O 1
ATOM 6128 N N . ALA B 1 11 ? -3.902 32.969 14.422 1 92.44 11 ALA B N 1
ATOM 6129 C CA . ALA B 1 11 ? -4.68 33.188 15.641 1 92.44 11 ALA B CA 1
ATOM 6130 C C . ALA B 1 11 ? -5.422 31.922 16.031 1 92.44 11 ALA B C 1
ATOM 6132 O O . ALA B 1 11 ? -5.461 31.547 17.219 1 92.44 11 ALA B O 1
ATOM 6133 N N . LEU B 1 12 ? -5.957 31.281 15.078 1 91.88 12 LEU B N 1
ATOM 6134 C CA . LEU B 1 12 ? -6.68 30.047 15.344 1 91.88 12 LEU B CA 1
ATOM 6135 C C . LEU B 1 12 ? -5.727 28.969 15.836 1 91.88 12 LEU B C 1
ATOM 6137 O O . LEU B 1 12 ? -6.07 28.188 16.734 1 91.88 12 LEU B O 1
ATOM 6141 N N . ALA B 1 13 ? -4.574 28.891 15.289 1 94.81 13 ALA B N 1
ATOM 6142 C CA . ALA B 1 13 ? -3.561 27.938 15.727 1 94.81 13 ALA B CA 1
ATOM 6143 C C . ALA B 1 13 ? -3.123 28.203 17.156 1 94.81 13 ALA B C 1
ATOM 6145 O O . ALA B 1 13 ? -2.932 27.281 17.953 1 94.81 13 ALA B O 1
ATOM 6146 N N . ARG B 1 14 ? -2.963 29.484 17.469 1 95.06 14 ARG B N 1
ATOM 6147 C CA . ARG B 1 14 ? -2.588 29.875 18.828 1 95.06 14 ARG B CA 1
ATOM 6148 C C . ARG B 1 14 ? -3.672 29.484 19.828 1 95.06 14 ARG B C 1
ATOM 6150 O O . ARG B 1 14 ? -3.371 29 20.922 1 95.06 14 ARG B O 1
ATOM 6157 N N . ASN B 1 15 ? -4.871 29.688 19.406 1 92.81 15 ASN B N 1
ATOM 6158 C CA . ASN B 1 15 ? -5.988 29.312 20.266 1 92.81 15 ASN B CA 1
ATOM 6159 C C . ASN B 1 15 ? -6.043 27.797 20.484 1 92.81 15 ASN B C 1
ATOM 6161 O O . ASN B 1 15 ? -6.375 27.328 21.562 1 92.81 15 ASN B O 1
ATOM 6165 N N . LEU B 1 16 ? -5.785 27.094 19.469 1 94.06 16 LEU B N 1
ATOM 6166 C CA . LEU B 1 16 ? -5.746 25.641 19.594 1 94.06 16 LEU B CA 1
ATOM 6167 C C . LEU B 1 16 ? -4.66 25.203 20.562 1 94.06 16 LEU B C 1
ATOM 6169 O O . LEU B 1 16 ? -4.895 24.344 21.422 1 94.06 16 LEU B O 1
ATOM 6173 N N . LEU B 1 17 ? -3.49 25.781 20.422 1 95.5 17 LEU B N 1
ATOM 6174 C CA . LEU B 1 17 ? -2.393 25.453 21.328 1 95.5 17 LEU B CA 1
ATOM 6175 C C . LEU B 1 17 ? -2.766 25.75 22.766 1 95.5 17 LEU B C 1
ATOM 6177 O O . LEU B 1 17 ? -2.521 24.938 23.672 1 95.5 17 LEU B O 1
ATOM 6181 N N . SER B 1 18 ? -3.393 26.906 22.953 1 93.5 18 SER B N 1
ATOM 6182 C CA . SER B 1 18 ? -3.814 27.297 24.297 1 93.5 18 SER B CA 1
ATOM 6183 C C . SER B 1 18 ? -4.855 26.328 24.859 1 93.5 18 SER B C 1
ATOM 6185 O O . SER B 1 18 ? -4.832 26 26.047 1 93.5 18 SER B O 1
ATOM 6187 N N . SER B 1 19 ? -5.703 25.938 24.016 1 92.06 19 SER B N 1
ATOM 6188 C CA . SER B 1 19 ? -6.738 24.984 24.438 1 92.06 19 SER B CA 1
ATOM 6189 C C . SER B 1 19 ? -6.133 23.641 24.812 1 92.06 19 SER B C 1
ATOM 6191 O O . SER B 1 19 ? -6.57 23.016 25.781 1 92.06 19 SER B O 1
ATOM 6193 N N . VAL B 1 20 ? -5.207 23.141 24.078 1 93.38 20 VAL B N 1
ATOM 6194 C CA . VAL B 1 20 ? -4.543 21.875 24.391 1 93.38 20 VAL B CA 1
ATOM 6195 C C . VAL B 1 20 ? -3.838 21.969 25.734 1 93.38 20 VAL B C 1
ATOM 6197 O O . VAL B 1 20 ? -3.916 21.047 26.547 1 93.38 20 VAL B O 1
ATOM 6200 N N . LEU B 1 21 ? -3.199 23.094 26 1 92.56 21 LEU B N 1
ATOM 6201 C CA . LEU B 1 21 ? -2.49 23.297 27.25 1 92.56 21 LEU B CA 1
ATOM 6202 C C . LEU B 1 21 ? -3.465 23.328 28.422 1 92.56 21 LEU B C 1
ATOM 6204 O O . LEU B 1 21 ? -3.158 22.812 29.5 1 92.56 21 LEU B O 1
ATOM 6208 N N . ALA B 1 22 ? -4.621 23.797 28.156 1 89.44 22 ALA B N 1
ATOM 6209 C CA . ALA B 1 22 ? -5.594 23.984 29.234 1 89.44 22 ALA B CA 1
ATOM 6210 C C . ALA B 1 22 ? -6.383 22.703 29.484 1 89.44 22 ALA B C 1
ATOM 6212 O O . ALA B 1 22 ? -6.637 22.328 30.625 1 89.44 22 ALA B O 1
ATOM 6213 N N . LEU B 1 23 ? -6.691 22 28.406 1 86.94 23 LEU B N 1
ATOM 6214 C CA . LEU B 1 23 ? -7.668 20.922 28.531 1 86.94 23 LEU B CA 1
ATOM 6215 C C . LEU B 1 23 ? -6.973 19.562 28.562 1 86.94 23 LEU B C 1
ATOM 6217 O O . LEU B 1 23 ? -7.492 18.609 29.156 1 86.94 23 LEU B O 1
ATOM 6221 N N . ALA B 1 24 ? -5.863 19.422 27.938 1 89.25 24 ALA B N 1
ATOM 6222 C CA . ALA B 1 24 ? -5.281 18.094 27.766 1 89.25 24 ALA B CA 1
ATOM 6223 C C . ALA B 1 24 ? -3.977 17.969 28.547 1 89.25 24 ALA B C 1
ATOM 6225 O O . ALA B 1 24 ? -3.582 16.859 28.922 1 89.25 24 ALA B O 1
ATOM 6226 N N . LEU B 1 25 ? -3.297 19.062 28.719 1 88.62 25 LEU B N 1
ATOM 6227 C CA . LEU B 1 25 ? -1.992 18.984 29.359 1 88.62 25 LEU B CA 1
ATOM 6228 C C . LEU B 1 25 ? -1.993 19.766 30.672 1 88.62 25 LEU B C 1
ATOM 6230 O O . LEU B 1 25 ? -1.326 20.797 30.781 1 88.62 25 LEU B O 1
ATOM 6234 N N . PRO B 1 26 ? -2.635 19.156 31.625 1 79.06 26 PRO B N 1
ATOM 6235 C CA . PRO B 1 26 ? -2.627 19.891 32.906 1 79.06 26 PRO B CA 1
ATOM 6236 C C . PRO B 1 26 ? -1.229 20.016 33.5 1 79.06 26 PRO B C 1
ATOM 6238 O O . PRO B 1 26 ? -0.327 19.25 33.125 1 79.06 26 PRO B O 1
ATOM 6241 N N . SER B 1 27 ? -0.999 20.953 34.375 1 76.5 27 SER B N 1
ATOM 6242 C CA . SER B 1 27 ? 0.304 21.297 34.938 1 76.5 27 SER B CA 1
ATOM 6243 C C . SER B 1 27 ? 0.877 20.156 35.781 1 76.5 27 SER B C 1
ATOM 6245 O O . SER B 1 27 ? 2.096 20 35.844 1 76.5 27 SER B O 1
ATOM 6247 N N . ASP B 1 28 ? 0.043 19.359 36.281 1 78.38 28 ASP B N 1
ATOM 6248 C CA . ASP B 1 28 ? 0.577 18.297 37.125 1 78.38 28 ASP B CA 1
ATOM 6249 C C . ASP B 1 28 ? 0.449 16.938 36.469 1 78.38 28 ASP B C 1
ATOM 6251 O O . ASP B 1 28 ? 0.257 15.922 37.156 1 78.38 28 ASP B O 1
ATOM 6255 N N . LEU B 1 29 ? 0.61 16.891 35.219 1 79.81 29 LEU B N 1
ATOM 6256 C CA . LEU B 1 29 ? 0.406 15.664 34.469 1 79.81 29 LEU B CA 1
ATOM 6257 C C . LEU B 1 29 ? 1.484 14.641 34.812 1 79.81 29 LEU B C 1
ATOM 6259 O O . LEU B 1 29 ? 1.206 13.438 34.875 1 79.81 29 LEU B O 1
ATOM 6263 N N . GLU B 1 30 ? 2.756 15.047 35.156 1 76.38 30 GLU B N 1
ATOM 6264 C CA . GLU B 1 30 ? 3.887 14.141 35.344 1 76.38 30 GLU B CA 1
ATOM 6265 C C . GLU B 1 30 ? 3.756 13.375 36.656 1 76.38 30 GLU B C 1
ATOM 6267 O O . GLU B 1 30 ? 4.332 12.297 36.812 1 76.38 30 GLU B O 1
ATOM 6272 N N . ARG B 1 31 ? 3.002 13.859 37.562 1 80.31 31 ARG B N 1
ATOM 6273 C CA . ARG B 1 31 ? 2.965 13.25 38.906 1 80.31 31 ARG B CA 1
ATOM 6274 C C . ARG B 1 31 ? 1.756 12.328 39.031 1 80.31 31 ARG B C 1
ATOM 6276 O O . ARG B 1 31 ? 1.671 11.555 40 1 80.31 31 ARG B O 1
ATOM 6283 N N . ASP B 1 32 ? 0.921 12.414 38.062 1 84.25 32 ASP B N 1
ATOM 6284 C CA . ASP B 1 32 ? -0.311 11.641 38.188 1 84.25 32 ASP B CA 1
ATOM 6285 C C . ASP B 1 32 ? -0.374 10.57 37.094 1 84.25 32 ASP B C 1
ATOM 6287 O O . ASP B 1 32 ? -0.632 10.875 35.938 1 84.25 32 ASP B O 1
ATOM 6291 N N . ASP B 1 33 ? -0.278 9.359 37.531 1 84.38 33 ASP B N 1
ATOM 6292 C CA . ASP B 1 33 ? -0.249 8.234 36.594 1 84.38 33 ASP B CA 1
ATOM 6293 C C . ASP B 1 33 ? -1.583 8.086 35.875 1 84.38 33 ASP B C 1
ATOM 6295 O O . ASP B 1 33 ? -1.617 7.734 34.688 1 84.38 33 ASP B O 1
ATOM 6299 N N . ALA B 1 34 ? -2.6 8.352 36.594 1 84.44 34 ALA B N 1
ATOM 6300 C CA . ALA B 1 34 ? -3.924 8.242 36 1 84.44 34 ALA B CA 1
ATOM 6301 C C . ALA B 1 34 ? -4.117 9.297 34.906 1 84.44 34 ALA B C 1
ATOM 6303 O O . ALA B 1 34 ? -4.672 9.008 33.844 1 84.44 34 ALA B O 1
ATOM 6304 N N . ALA B 1 35 ? -3.564 10.469 35.219 1 86.88 35 ALA B N 1
ATOM 6305 C CA . ALA B 1 35 ? -3.666 11.555 34.25 1 86.88 35 ALA B CA 1
ATOM 6306 C C . ALA B 1 35 ? -2.816 11.273 33.031 1 86.88 35 ALA B C 1
ATOM 6308 O O . ALA B 1 35 ? -3.215 11.602 31.906 1 86.88 35 ALA B O 1
ATOM 6309 N N . LEU B 1 36 ? -1.725 10.641 33.281 1 90.31 36 LEU B N 1
ATOM 6310 C CA . LEU B 1 36 ? -0.838 10.297 32.156 1 90.31 36 LEU B CA 1
ATOM 6311 C C . LEU B 1 36 ? -1.476 9.25 31.266 1 90.31 36 LEU B C 1
ATOM 6313 O O . LEU B 1 36 ? -1.367 9.336 30.031 1 90.31 36 LEU B O 1
ATOM 6317 N N . SER B 1 37 ? -2.137 8.328 31.875 1 87.94 37 SER B N 1
ATOM 6318 C CA . SER B 1 37 ? -2.805 7.293 31.094 1 87.94 37 SER B CA 1
ATOM 6319 C C . SER B 1 37 ? -3.947 7.871 30.266 1 87.94 37 SER B C 1
ATOM 6321 O O . SER B 1 37 ? -4.164 7.461 29.125 1 87.94 37 SER B O 1
ATOM 6323 N N . THR B 1 38 ? -4.59 8.797 30.828 1 86.5 38 THR B N 1
ATOM 6324 C CA . THR B 1 38 ? -5.676 9.461 30.125 1 86.5 38 THR B CA 1
ATOM 6325 C C . THR B 1 38 ? -5.137 10.266 28.938 1 86.5 38 THR B C 1
ATOM 6327 O O . THR B 1 38 ? -5.742 10.297 27.875 1 86.5 38 THR B O 1
ATOM 6330 N N . PHE B 1 39 ? -4.023 10.922 29.172 1 91.06 39 PHE B N 1
ATOM 6331 C CA . PHE B 1 39 ? -3.416 11.711 28.109 1 91.06 39 PHE B CA 1
ATOM 6332 C C . PHE B 1 39 ? -2.953 10.805 26.969 1 91.06 39 PHE B C 1
ATOM 6334 O O . PHE B 1 39 ? -3.107 11.148 25.797 1 91.06 39 PHE B O 1
ATOM 6341 N N . LEU B 1 40 ? -2.443 9.656 27.328 1 90.25 40 LEU B N 1
ATOM 6342 C CA . LEU B 1 40 ? -1.926 8.719 26.328 1 90.25 40 LEU B CA 1
ATOM 6343 C C . LEU B 1 40 ? -3.039 8.242 25.406 1 90.25 40 LEU B C 1
ATOM 6345 O O . LEU B 1 40 ? -2.811 8.023 24.219 1 90.25 40 LEU B O 1
ATOM 6349 N N . ALA B 1 41 ? -4.191 8.219 25.922 1 86.94 41 ALA B N 1
ATOM 6350 C CA . ALA B 1 41 ? -5.324 7.742 25.141 1 86.94 41 ALA B CA 1
ATOM 6351 C C . ALA B 1 41 ? -5.707 8.75 24.047 1 86.94 41 ALA B C 1
ATOM 6353 O O . ALA B 1 41 ? -6.25 8.375 23.016 1 86.94 41 ALA B O 1
ATOM 6354 N N . GLN B 1 42 ? -5.398 10.047 24.234 1 90.81 42 GLN B N 1
ATOM 6355 C CA . GLN B 1 42 ? -5.801 11.062 23.266 1 90.81 42 GLN B CA 1
ATOM 6356 C C . GLN B 1 42 ? -4.594 11.641 22.531 1 90.81 42 GLN B C 1
ATOM 6358 O O . GLN B 1 42 ? -4.738 12.508 21.672 1 90.81 42 GLN B O 1
ATOM 6363 N N . GLN B 1 43 ? -3.434 11.188 22.859 1 92.94 43 GLN B N 1
ATOM 6364 C CA . GLN B 1 43 ? -2.195 11.789 22.375 1 92.94 43 GLN B CA 1
ATOM 6365 C C . GLN B 1 43 ? -2.109 11.695 20.844 1 92.94 43 GLN B C 1
ATOM 6367 O O . GLN B 1 43 ? -1.712 12.656 20.188 1 92.94 43 GLN B O 1
ATOM 6372 N N . ARG B 1 44 ? -2.455 10.523 20.344 1 91.62 44 ARG B N 1
ATOM 6373 C CA . ARG B 1 44 ? -2.346 10.344 18.891 1 91.62 44 ARG B CA 1
ATOM 6374 C C . ARG B 1 44 ? -3.227 11.344 18.156 1 91.62 44 ARG B C 1
ATOM 6376 O O . ARG B 1 44 ? -2.771 12.008 17.219 1 91.62 44 ARG B O 1
ATOM 6383 N N . ALA B 1 45 ? -4.434 11.469 18.609 1 91.12 45 ALA B N 1
ATOM 6384 C CA . ALA B 1 45 ? -5.367 12.391 17.969 1 91.12 45 ALA B CA 1
ATOM 6385 C C . ALA B 1 45 ? -4.887 13.828 18.094 1 91.12 45 ALA B C 1
ATOM 6387 O O . ALA B 1 45 ? -5.016 14.617 17.156 1 91.12 45 ALA B O 1
ATOM 6388 N N . LEU B 1 46 ? -4.336 14.172 19.219 1 95.12 46 LEU B N 1
ATOM 6389 C CA . LEU B 1 46 ? -3.852 15.523 19.469 1 95.12 46 LEU B CA 1
ATOM 6390 C C . LEU B 1 46 ? -2.648 15.844 18.594 1 95.12 46 LEU B C 1
ATOM 6392 O O . LEU B 1 46 ? -2.58 16.922 17.984 1 95.12 46 LEU B O 1
ATOM 6396 N N . ARG B 1 47 ? -1.733 14.93 18.484 1 95.94 47 ARG B N 1
ATOM 6397 C CA . ARG B 1 47 ? -0.546 15.133 17.672 1 95.94 47 ARG B CA 1
ATOM 6398 C C . ARG B 1 47 ? -0.921 15.32 16.203 1 95.94 47 ARG B C 1
ATOM 6400 O O . ARG B 1 47 ? -0.392 16.203 15.523 1 95.94 47 ARG B O 1
ATOM 6407 N N . GLU B 1 48 ? -1.851 14.555 15.742 1 94.38 48 GLU B N 1
ATOM 6408 C CA . GLU B 1 48 ? -2.289 14.648 14.352 1 94.38 48 GLU B CA 1
ATOM 6409 C C . GLU B 1 48 ? -3 15.977 14.094 1 94.38 48 GLU B C 1
ATOM 6411 O O . GLU B 1 48 ? -2.855 16.562 13.016 1 94.38 48 GLU B O 1
ATOM 6416 N N . ALA B 1 49 ? -3.773 16.422 15.07 1 95.12 49 ALA B N 1
ATOM 6417 C CA . ALA B 1 49 ? -4.473 17.703 14.922 1 95.12 49 ALA B CA 1
ATOM 6418 C C . ALA B 1 49 ? -3.484 18.859 14.852 1 95.12 49 ALA B C 1
ATOM 6420 O O . ALA B 1 49 ? -3.631 19.75 14.023 1 95.12 49 ALA B O 1
ATOM 6421 N N . LEU B 1 50 ? -2.484 18.797 15.75 1 96.94 50 LEU B N 1
ATOM 6422 C CA . LEU B 1 50 ? -1.473 19.859 15.766 1 96.94 50 LEU B CA 1
ATOM 6423 C C . LEU B 1 50 ? -0.721 19.906 14.438 1 96.94 50 LEU B C 1
ATOM 6425 O O . LEU B 1 50 ? -0.443 20.984 13.914 1 96.94 50 LEU B O 1
ATOM 6429 N N . GLU B 1 51 ? -0.453 18.734 13.82 1 95.5 51 GLU B N 1
ATOM 6430 C CA . GLU B 1 51 ? 0.255 18.672 12.547 1 95.5 51 GLU B CA 1
ATOM 6431 C C . GLU B 1 51 ? -0.642 19.109 11.391 1 95.5 51 GLU B C 1
ATOM 6433 O O . GLU B 1 51 ? -0.196 19.812 10.492 1 95.5 51 GLU B O 1
ATOM 6438 N N . ARG B 1 52 ? -1.839 18.75 11.484 1 93.88 52 ARG B N 1
ATOM 6439 C CA . ARG B 1 52 ? -2.785 19.078 10.422 1 93.88 52 ARG B CA 1
ATOM 6440 C C . ARG B 1 52 ? -2.949 20.594 10.289 1 93.88 52 ARG B C 1
ATOM 6442 O O . ARG B 1 52 ? -3.035 21.109 9.18 1 93.88 52 ARG B O 1
ATOM 6449 N N . HIS B 1 53 ? -2.975 21.297 11.398 1 95.12 53 HIS B N 1
ATOM 6450 C CA . HIS B 1 53 ? -3.191 22.75 11.391 1 95.12 53 HIS B CA 1
ATOM 6451 C C . HIS B 1 53 ? -1.867 23.5 11.398 1 95.12 53 HIS B C 1
ATOM 6453 O O . HIS B 1 53 ? -1.849 24.734 11.492 1 95.12 53 HIS B O 1
ATOM 6459 N N . ASN B 1 54 ? -0.719 22.766 11.258 1 94.12 54 ASN B N 1
ATOM 6460 C CA . ASN B 1 54 ? 0.604 23.375 11.234 1 94.12 54 ASN B CA 1
ATOM 6461 C C . ASN B 1 54 ? 0.771 24.391 12.367 1 94.12 54 ASN B C 1
ATOM 6463 O O . ASN B 1 54 ? 1.182 25.531 12.125 1 94.12 54 ASN B O 1
ATOM 6467 N N . VAL B 1 55 ? 0.471 23.984 13.562 1 97.25 55 VAL B N 1
ATOM 6468 C CA . VAL B 1 55 ? 0.404 24.875 14.711 1 97.25 55 VAL B CA 1
ATOM 6469 C C . VAL B 1 55 ? 1.78 25.484 14.969 1 97.25 55 VAL B C 1
ATOM 6471 O O . VAL B 1 55 ? 1.908 26.703 15.141 1 97.25 55 VAL B O 1
ATOM 6474 N N . PHE B 1 56 ? 2.785 24.688 14.953 1 97.19 56 PHE B N 1
ATOM 6475 C CA . PHE B 1 56 ? 4.102 25.156 15.359 1 97.19 56 PHE B CA 1
ATOM 6476 C C . PHE B 1 56 ? 4.832 25.812 14.188 1 97.19 56 PHE B C 1
ATOM 6478 O O . PHE B 1 56 ? 5.883 26.422 14.367 1 97.19 56 PHE B O 1
ATOM 6485 N N . GLY B 1 57 ? 4.32 25.609 12.992 1 94.19 57 GLY B N 1
ATOM 6486 C CA . GLY B 1 57 ? 4.793 26.391 11.859 1 94.19 57 GLY B CA 1
ATOM 6487 C C . GLY B 1 57 ? 4.246 27.797 11.844 1 94.19 57 GLY B C 1
ATOM 6488 O O . GLY B 1 57 ? 4.898 28.719 11.336 1 94.19 57 GLY B O 1
ATOM 6489 N N . LEU B 1 58 ? 3.123 27.984 12.461 1 93.94 58 LEU B N 1
ATOM 6490 C CA . LEU B 1 58 ? 2.439 29.281 12.453 1 93.94 58 LEU B CA 1
ATOM 6491 C C . LEU B 1 58 ? 2.715 30.047 13.742 1 93.94 58 LEU B C 1
ATOM 6493 O O . LEU B 1 58 ? 2.973 31.25 13.711 1 93.94 58 LEU B O 1
ATOM 6497 N N . VAL B 1 59 ? 2.654 29.25 14.898 1 96 59 VAL B N 1
ATOM 6498 C CA . VAL B 1 59 ? 2.869 29.891 16.188 1 96 59 VAL B CA 1
ATOM 6499 C C . VAL B 1 59 ? 4.359 29.891 16.531 1 96 59 VAL B C 1
ATOM 6501 O O . VAL B 1 59 ? 4.883 28.906 17.062 1 96 59 VAL B O 1
ATOM 6504 N N . THR B 1 60 ? 4.984 30.969 16.281 1 92 60 THR B N 1
ATOM 6505 C CA . THR B 1 60 ? 6.43 31.016 16.484 1 92 60 THR B CA 1
ATOM 6506 C C . THR B 1 60 ? 6.789 31.859 17.688 1 92 60 THR B C 1
ATOM 6508 O O . THR B 1 60 ? 7.961 31.953 18.062 1 92 60 THR B O 1
ATOM 6511 N N . ASP B 1 61 ? 5.777 32.469 18.25 1 90.56 61 ASP B N 1
ATOM 6512 C CA . ASP B 1 61 ? 5.996 33.281 19.438 1 90.56 61 ASP B CA 1
ATOM 6513 C C . ASP B 1 61 ? 4.742 33.344 20.312 1 90.56 61 ASP B C 1
ATOM 6515 O O . ASP B 1 61 ? 3.719 32.75 19.969 1 90.56 61 ASP B O 1
ATOM 6519 N N . GLY B 1 62 ? 4.988 33.844 21.578 1 92.44 62 GLY B N 1
ATOM 6520 C CA . GLY B 1 62 ? 3.848 34.031 22.453 1 92.44 62 GLY B CA 1
ATOM 6521 C C . GLY B 1 62 ? 3.938 33.219 23.734 1 92.44 62 GLY B C 1
ATOM 6522 O O . GLY B 1 62 ? 4.793 32.344 23.859 1 92.44 62 GLY B O 1
ATOM 6523 N N . LYS B 1 63 ? 3.043 33.531 24.656 1 93.62 63 LYS B N 1
ATOM 6524 C CA . LYS B 1 63 ? 3.043 32.938 25.984 1 93.62 63 LYS B CA 1
ATOM 6525 C C . LYS B 1 63 ? 2.676 31.438 25.922 1 93.62 63 LYS B C 1
ATOM 6527 O O . LYS B 1 63 ? 3.238 30.625 26.656 1 93.62 63 LYS B O 1
ATOM 6532 N N . ALA B 1 64 ? 1.784 31.172 25.062 1 94.06 64 ALA B N 1
ATOM 6533 C CA . ALA B 1 64 ? 1.34 29.797 24.953 1 94.06 64 ALA B CA 1
ATOM 6534 C C . ALA B 1 64 ? 2.48 28.891 24.5 1 94.06 64 ALA B C 1
ATOM 6536 O O . ALA B 1 64 ? 2.629 27.766 24.984 1 94.06 64 ALA B O 1
ATOM 6537 N N . LEU B 1 65 ? 3.242 29.344 23.578 1 96.38 65 LEU B N 1
ATOM 6538 C CA . LEU B 1 65 ? 4.367 28.562 23.078 1 96.38 65 LEU B CA 1
ATOM 6539 C C . LEU B 1 65 ? 5.418 28.375 24.172 1 96.38 65 LEU B C 1
ATOM 6541 O O . LEU B 1 65 ? 5.969 27.281 24.312 1 96.38 65 LEU B O 1
ATOM 6545 N N . VAL B 1 66 ? 5.664 29.344 24.969 1 95.5 66 VAL B N 1
ATOM 6546 C CA . VAL B 1 66 ? 6.645 29.281 26.047 1 95.5 66 VAL B CA 1
ATOM 6547 C C . VAL B 1 66 ? 6.199 28.266 27.078 1 95.5 66 VAL B C 1
ATOM 6549 O O . VAL B 1 66 ? 7.004 27.453 27.562 1 95.5 66 VAL B O 1
ATOM 6552 N N . LYS B 1 67 ? 4.965 28.406 27.406 1 94.88 67 LYS B N 1
ATOM 6553 C CA . LYS B 1 67 ? 4.422 27.438 28.359 1 94.88 67 LYS B CA 1
ATOM 6554 C C . LYS B 1 67 ? 4.512 26.016 27.812 1 94.88 67 LYS B C 1
ATOM 6556 O O . LYS B 1 67 ? 4.812 25.078 28.562 1 94.88 67 LYS B O 1
ATOM 6561 N N . TRP B 1 68 ? 4.195 25.875 26.516 1 96 68 TRP B N 1
ATOM 6562 C CA . TRP B 1 68 ? 4.277 24.578 25.844 1 96 68 TRP B CA 1
ATOM 6563 C C . TRP B 1 68 ? 5.688 24.016 25.938 1 96 68 TRP B C 1
ATOM 6565 O O . TRP B 1 68 ? 5.875 22.875 26.375 1 96 68 TRP B O 1
ATOM 6575 N N . ASP B 1 69 ? 6.664 24.797 25.641 1 95.12 69 ASP B N 1
ATOM 6576 C CA . ASP B 1 69 ? 8.055 24.359 25.672 1 95.12 69 ASP B CA 1
ATOM 6577 C C . ASP B 1 69 ? 8.477 23.953 27.094 1 95.12 69 ASP B C 1
ATOM 6579 O O . ASP B 1 69 ? 9.148 22.953 27.281 1 95.12 69 ASP B O 1
ATOM 6583 N N . ALA B 1 70 ? 8.047 24.719 27.969 1 93.94 70 ALA B N 1
ATOM 6584 C CA . ALA B 1 70 ? 8.391 24.438 29.359 1 93.94 70 ALA B CA 1
ATOM 6585 C C . ALA B 1 70 ? 7.785 23.125 29.828 1 93.94 70 ALA B C 1
ATOM 6587 O O . ALA B 1 70 ? 8.438 22.344 30.516 1 93.94 70 ALA B O 1
ATOM 6588 N N . ARG B 1 71 ? 6.598 22.953 29.469 1 94.44 71 ARG B N 1
ATOM 6589 C CA . ARG B 1 71 ? 5.91 21.734 29.859 1 94.44 71 ARG B CA 1
ATOM 6590 C C . ARG B 1 71 ? 6.574 20.516 29.234 1 94.44 71 ARG B C 1
ATOM 6592 O O . ARG B 1 71 ? 6.699 19.469 29.875 1 94.44 71 ARG B O 1
ATOM 6599 N N . LEU B 1 72 ? 6.926 20.594 27.969 1 95.75 72 LEU B N 1
ATOM 6600 C CA . LEU B 1 72 ? 7.543 19.469 27.281 1 95.75 72 LEU B CA 1
ATOM 6601 C C . LEU B 1 72 ? 8.883 19.109 27.906 1 95.75 72 LEU B C 1
ATOM 6603 O O . LEU B 1 72 ? 9.211 17.938 28.062 1 95.75 72 LEU B O 1
ATOM 6607 N N . LEU B 1 73 ? 9.586 20.125 28.312 1 93.88 73 LEU B N 1
ATOM 6608 C CA . LEU B 1 73 ? 10.875 19.875 28.953 1 93.88 73 LEU B CA 1
ATOM 6609 C C . LEU B 1 73 ? 10.695 19.219 30.328 1 93.88 73 LEU B C 1
ATOM 6611 O O . LEU B 1 73 ? 11.477 18.359 30.719 1 93.88 73 LEU B O 1
ATOM 6615 N N . GLN B 1 74 ? 9.672 19.609 30.953 1 92.69 74 GLN B N 1
ATOM 6616 C CA . GLN B 1 74 ? 9.352 19.016 32.25 1 92.69 74 GLN B CA 1
ATOM 6617 C C . GLN B 1 74 ? 8.977 17.547 32.094 1 92.69 74 GLN B C 1
ATOM 6619 O O . GLN B 1 74 ? 9.414 16.703 32.875 1 92.69 74 GLN B O 1
ATOM 6624 N N . LEU B 1 75 ? 8.188 17.281 31.094 1 94.06 75 LEU B N 1
ATOM 6625 C CA . LEU B 1 75 ? 7.777 15.906 30.828 1 94.06 75 LEU B CA 1
ATOM 6626 C C . LEU B 1 75 ? 8.969 15.047 30.422 1 94.06 75 LEU B C 1
ATOM 6628 O O . LEU B 1 75 ? 9.078 13.891 30.828 1 94.06 75 LEU B O 1
ATOM 6632 N N . ALA B 1 76 ? 9.875 15.57 29.641 1 92.62 76 ALA B N 1
ATOM 6633 C CA . ALA B 1 76 ? 11.031 14.844 29.141 1 92.62 76 ALA B CA 1
ATOM 6634 C C . ALA B 1 76 ? 11.953 14.414 30.266 1 92.62 76 ALA B C 1
ATOM 6636 O O . ALA B 1 76 ? 12.766 13.492 30.109 1 92.62 76 ALA B O 1
ATOM 6637 N N . GLU B 1 77 ? 11.773 15.039 31.438 1 88.38 77 GLU B N 1
ATOM 6638 C CA . GLU B 1 77 ? 12.633 14.727 32.594 1 88.38 77 GLU B CA 1
ATOM 6639 C C . GLU B 1 77 ? 11.875 13.922 33.625 1 88.38 77 GLU B C 1
ATOM 6641 O O . GLU B 1 77 ? 12.414 13.633 34.719 1 88.38 77 GLU B O 1
ATOM 6646 N N . GLY B 1 78 ? 10.711 13.531 33.312 1 88.12 78 GLY B N 1
ATOM 6647 C CA . GLY B 1 78 ? 9.883 12.836 34.281 1 88.12 78 GLY B CA 1
ATOM 6648 C C . GLY B 1 78 ? 10.039 11.328 34.219 1 88.12 78 GLY B C 1
ATOM 6649 O O . GLY B 1 78 ? 11.125 10.82 33.938 1 88.12 78 GLY B O 1
ATOM 6650 N N . SER B 1 79 ? 9 10.625 34.656 1 88.94 79 SER B N 1
ATOM 6651 C CA . SER B 1 79 ? 8.961 9.172 34.625 1 88.94 79 SER B CA 1
ATOM 6652 C C . SER B 1 79 ? 9.086 8.641 33.188 1 88.94 79 SER B C 1
ATOM 6654 O O . SER B 1 79 ? 9.07 9.414 32.219 1 88.94 79 SER B O 1
ATOM 6656 N N . ALA B 1 80 ? 9.258 7.332 33.125 1 89.12 80 ALA B N 1
ATOM 6657 C CA . ALA B 1 80 ? 9.438 6.719 31.812 1 89.12 80 ALA B CA 1
ATOM 6658 C C . ALA B 1 80 ? 8.25 7.02 30.906 1 89.12 80 ALA B C 1
ATOM 6660 O O . ALA B 1 80 ? 8.422 7.344 29.734 1 89.12 80 ALA B O 1
ATOM 6661 N N . GLN B 1 81 ? 7.098 6.898 31.453 1 92.25 81 GLN B N 1
ATOM 6662 C CA . GLN B 1 81 ? 5.891 7.176 30.688 1 92.25 81 GLN B CA 1
ATOM 6663 C C . GLN B 1 81 ? 5.797 8.656 30.328 1 92.25 81 GLN B C 1
ATOM 6665 O O . GLN B 1 81 ? 5.41 9.016 29.219 1 92.25 81 GLN B O 1
ATOM 6670 N N . ALA B 1 82 ? 6.098 9.523 31.297 1 94.19 82 ALA B N 1
ATOM 6671 C CA . ALA B 1 82 ? 6.094 10.961 31.047 1 94.19 82 ALA B CA 1
ATOM 6672 C C . ALA B 1 82 ? 7.137 11.352 30 1 94.19 82 ALA B C 1
ATOM 6674 O O . ALA B 1 82 ? 6.875 12.188 29.141 1 94.19 82 ALA B O 1
ATOM 6675 N N . ARG B 1 83 ? 8.25 10.711 30.172 1 95.12 83 ARG B N 1
ATOM 6676 C CA . ARG B 1 83 ? 9.32 10.961 29.219 1 95.12 83 ARG B CA 1
ATOM 6677 C C . ARG B 1 83 ? 8.891 10.602 27.797 1 95.12 83 ARG B C 1
ATOM 6679 O O . ARG B 1 83 ? 9.195 11.328 26.844 1 95.12 83 ARG B O 1
ATOM 6686 N N . ARG B 1 84 ? 8.234 9.523 27.656 1 95.69 84 ARG B N 1
ATOM 6687 C CA . ARG B 1 84 ? 7.715 9.117 26.359 1 95.69 84 ARG B CA 1
ATOM 6688 C C . ARG B 1 84 ? 6.785 10.18 25.781 1 95.69 84 ARG B C 1
ATOM 6690 O O . ARG B 1 84 ? 6.938 10.586 24.625 1 95.69 84 ARG B O 1
ATOM 6697 N N . VAL B 1 85 ? 5.891 10.664 26.578 1 95.69 85 VAL B N 1
ATOM 6698 C CA . VAL B 1 85 ? 4.93 11.672 26.156 1 95.69 85 VAL B CA 1
ATOM 6699 C C . VAL B 1 85 ? 5.668 12.953 25.75 1 95.69 85 VAL B C 1
ATOM 6701 O O . VAL B 1 85 ? 5.402 13.523 24.688 1 95.69 85 VAL B O 1
ATOM 6704 N N . GLY B 1 86 ? 6.578 13.352 26.578 1 96.44 86 GLY B N 1
ATOM 6705 C CA . GLY B 1 86 ? 7.34 14.562 26.312 1 96.44 86 GLY B CA 1
ATOM 6706 C C . GLY B 1 86 ? 8.086 14.531 24.984 1 96.44 86 GLY B C 1
ATOM 6707 O O . GLY B 1 86 ? 7.984 15.469 24.188 1 96.44 86 GLY B O 1
ATOM 6708 N N . TRP B 1 87 ? 8.742 13.469 24.703 1 97.88 87 TRP B N 1
ATOM 6709 C CA . TRP B 1 87 ? 9.562 13.383 23.5 1 97.88 87 TRP B CA 1
ATOM 6710 C C . TRP B 1 87 ? 8.695 13.219 22.266 1 97.88 87 TRP B C 1
ATOM 6712 O O . TRP B 1 87 ? 9.031 13.719 21.188 1 97.88 87 TRP B O 1
ATOM 6722 N N . GLU B 1 88 ? 7.613 12.461 22.359 1 97.44 88 GLU B N 1
ATOM 6723 C CA . GLU B 1 88 ? 6.703 12.336 21.219 1 97.44 88 GLU B CA 1
ATOM 6724 C C . GLU B 1 88 ? 6.117 13.695 20.844 1 97.44 88 GLU B C 1
ATOM 6726 O O . GLU B 1 88 ? 5.984 14 19.656 1 97.44 88 GLU B O 1
ATOM 6731 N N . LEU B 1 89 ? 5.805 14.477 21.828 1 97.69 89 LEU B N 1
ATOM 6732 C CA . LEU B 1 89 ? 5.277 15.812 21.562 1 97.69 89 LEU B CA 1
ATOM 6733 C C . LEU B 1 89 ? 6.375 16.734 21.031 1 97.69 89 LEU B C 1
ATOM 6735 O O . LEU B 1 89 ? 6.117 17.594 20.188 1 97.69 89 LEU B O 1
ATOM 6739 N N . LEU B 1 90 ? 7.586 16.578 21.562 1 98.06 90 LEU B N 1
ATOM 6740 C CA . LEU B 1 90 ? 8.711 17.359 21.047 1 98.06 90 LEU B CA 1
ATOM 6741 C C . LEU B 1 90 ? 8.961 17.047 19.578 1 98.06 90 LEU B C 1
ATOM 6743 O O . LEU B 1 90 ? 9.281 17.953 18.797 1 98.06 90 LEU B O 1
ATOM 6747 N N . LEU B 1 91 ? 8.828 15.758 19.234 1 98 91 LEU B N 1
ATOM 6748 C CA . LEU B 1 91 ? 8.992 15.367 17.828 1 98 91 LEU B CA 1
ATOM 6749 C C . LEU B 1 91 ? 7.941 16.031 16.953 1 98 91 LEU B C 1
ATOM 6751 O O . LEU B 1 91 ? 8.258 16.547 15.883 1 98 91 LEU B O 1
ATOM 6755 N N . THR B 1 92 ? 6.707 16.047 17.438 1 97.62 92 THR B N 1
ATOM 6756 C CA . THR B 1 92 ? 5.629 16.703 16.703 1 97.62 92 THR B CA 1
ATOM 6757 C C . THR B 1 92 ? 5.922 18.188 16.516 1 97.62 92 THR B C 1
ATOM 6759 O O . THR B 1 92 ? 5.684 18.75 15.445 1 97.62 92 THR B O 1
ATOM 6762 N N . THR B 1 93 ? 6.449 18.812 17.531 1 97.94 93 THR B N 1
ATOM 6763 C CA . THR B 1 93 ? 6.793 20.219 17.5 1 97.94 93 THR B CA 1
ATOM 6764 C C . THR B 1 93 ? 7.938 20.484 16.516 1 97.94 93 THR B C 1
ATOM 6766 O O . THR B 1 93 ? 7.859 21.375 15.688 1 97.94 93 THR B O 1
ATOM 6769 N N . ALA B 1 94 ? 8.938 19.625 16.578 1 97.12 94 ALA B N 1
ATOM 6770 C CA . ALA B 1 94 ? 10.125 19.797 15.75 1 97.12 94 ALA B CA 1
ATOM 6771 C C . ALA B 1 94 ? 9.797 19.609 14.273 1 97.12 94 ALA B C 1
ATOM 6773 O O . ALA B 1 94 ? 10.344 20.312 13.414 1 97.12 94 ALA B O 1
ATOM 6774 N N . ARG B 1 95 ? 8.953 18.766 13.914 1 96.19 95 ARG B N 1
ATOM 6775 C CA . ARG B 1 95 ? 8.586 18.438 12.531 1 96.19 95 ARG B CA 1
ATOM 6776 C C . ARG B 1 95 ? 7.922 19.625 11.852 1 96.19 95 ARG B C 1
ATOM 6778 O O . ARG B 1 95 ? 7.992 19.766 10.625 1 96.19 95 ARG B O 1
ATOM 6785 N N . GLN B 1 96 ? 7.34 20.516 12.656 1 96.12 96 GLN B N 1
ATOM 6786 C CA . GLN B 1 96 ? 6.562 21.625 12.109 1 96.12 96 GLN B CA 1
ATOM 6787 C C . GLN B 1 96 ? 7.344 22.938 12.18 1 96.12 96 GLN B C 1
ATOM 6789 O O . GLN B 1 96 ? 7.02 23.891 11.484 1 96.12 96 GLN B O 1
ATOM 6794 N N . SER B 1 97 ? 8.328 22.984 13.039 1 96.25 97 SER B N 1
ATOM 6795 C CA . SER B 1 97 ? 8.977 24.25 13.406 1 96.25 97 SER B CA 1
ATOM 6796 C C . SER B 1 97 ? 9.789 24.812 12.25 1 96.25 97 SER B C 1
ATOM 6798 O O . SER B 1 97 ? 10.422 24.062 11.5 1 96.25 97 SER B O 1
ATOM 6800 N N . PRO B 1 98 ? 9.727 26.141 12.117 1 93.88 98 PRO B N 1
ATOM 6801 C CA . PRO B 1 98 ? 10.578 26.781 11.109 1 93.88 98 PRO B CA 1
ATOM 6802 C C . PRO B 1 98 ? 12.062 26.703 11.461 1 93.88 98 PRO B C 1
ATOM 6804 O O . PRO B 1 98 ? 12.422 26.297 12.57 1 93.88 98 PRO B O 1
ATOM 6807 N N . LEU B 1 99 ? 12.898 27.078 10.562 1 94.12 99 LEU B N 1
ATOM 6808 C CA . LEU B 1 99 ? 14.344 26.938 10.695 1 94.12 99 LEU B CA 1
ATOM 6809 C C . LEU B 1 99 ? 14.867 27.75 11.875 1 94.12 99 LEU B C 1
ATOM 6811 O O . LEU B 1 99 ? 15.719 27.266 12.633 1 94.12 99 LEU B O 1
ATOM 6815 N N . ALA B 1 100 ? 14.359 28.953 12.062 1 94 100 ALA B N 1
ATOM 6816 C CA . ALA B 1 100 ? 14.828 29.828 13.133 1 94 100 ALA B CA 1
ATOM 6817 C C . ALA B 1 100 ? 14.578 29.203 14.5 1 94 100 ALA B C 1
ATOM 6819 O O . ALA B 1 100 ? 15.43 29.312 15.398 1 94 100 ALA B O 1
ATOM 6820 N N . ARG B 1 101 ? 13.492 28.578 14.648 1 95.12 101 ARG B N 1
ATOM 6821 C CA . ARG B 1 101 ? 13.164 27.953 15.93 1 95.12 101 ARG B CA 1
ATOM 6822 C C . ARG B 1 101 ? 14.008 26.703 16.156 1 95.12 101 ARG B C 1
ATOM 6824 O O . ARG B 1 101 ? 14.461 26.453 17.281 1 95.12 101 ARG B O 1
ATOM 6831 N N . LEU B 1 102 ? 14.141 25.922 15.133 1 96.25 102 LEU B N 1
ATOM 6832 C CA . LEU B 1 102 ? 14.984 24.734 15.242 1 96.25 102 LEU B CA 1
ATOM 6833 C C . LEU B 1 102 ? 16.406 25.109 15.656 1 96.25 102 LEU B C 1
ATOM 6835 O O . LEU B 1 102 ? 17 24.438 16.5 1 96.25 102 LEU B O 1
ATOM 6839 N N . GLU B 1 103 ? 16.906 26.141 15.039 1 96.31 103 GLU B N 1
ATOM 6840 C CA . GLU B 1 103 ? 18.25 26.609 15.367 1 96.31 103 GLU B CA 1
ATOM 6841 C C . GLU B 1 103 ? 18.344 27.031 16.828 1 96.31 103 GLU B C 1
ATOM 6843 O O . GLU B 1 103 ? 19.297 26.688 17.531 1 96.31 103 GLU B O 1
ATOM 6848 N N . ALA B 1 104 ? 17.297 27.656 17.297 1 94.5 104 ALA B N 1
ATOM 6849 C CA . ALA B 1 104 ? 17.281 28.156 18.656 1 94.5 104 ALA B CA 1
ATOM 6850 C C . ALA B 1 104 ? 17.234 27.016 19.672 1 94.5 104 ALA B C 1
ATOM 6852 O O . ALA B 1 104 ? 17.781 27.125 20.766 1 94.5 104 ALA B O 1
ATOM 6853 N N . LEU B 1 105 ? 16.594 25.969 19.281 1 94.06 105 LEU B N 1
ATOM 6854 C CA . LEU B 1 105 ? 16.375 24.859 20.203 1 94.06 105 LEU B CA 1
ATOM 6855 C C . LEU B 1 105 ? 17.453 23.781 20.016 1 94.06 105 LEU B C 1
ATOM 6857 O O . LEU B 1 105 ? 17.547 22.859 20.828 1 94.06 105 LEU B O 1
ATOM 6861 N N . ALA B 1 106 ? 18.266 23.844 19.047 1 96.5 106 ALA B N 1
ATOM 6862 C CA . ALA B 1 106 ? 19.141 22.766 18.609 1 96.5 106 ALA B CA 1
ATOM 6863 C C . ALA B 1 106 ? 20.094 22.344 19.734 1 96.5 106 ALA B C 1
ATOM 6865 O O . ALA B 1 106 ? 20.156 21.156 20.078 1 96.5 106 ALA B O 1
ATOM 6866 N N . SER B 1 107 ? 20.781 23.281 20.375 1 95.81 107 SER B N 1
ATOM 6867 C CA . SER B 1 107 ? 21.766 22.938 21.406 1 95.81 107 SER B CA 1
ATOM 6868 C C . SER B 1 107 ? 21.109 22.312 22.625 1 95.81 107 SER B C 1
ATOM 6870 O O . SER B 1 107 ? 21.547 21.266 23.109 1 95.81 107 SER B O 1
ATOM 6872 N N . LYS B 1 108 ? 20.047 22.922 23.047 1 95.19 108 LYS B N 1
ATOM 6873 C CA . LYS B 1 108 ? 19.359 22.469 24.25 1 95.19 108 LYS B CA 1
ATOM 6874 C C . LYS B 1 108 ? 18.797 21.062 24.047 1 95.19 108 LYS B C 1
ATOM 6876 O O . LYS B 1 108 ? 18.953 20.203 24.922 1 95.19 108 LYS B O 1
ATOM 6881 N N . LEU B 1 109 ? 18.141 20.844 22.984 1 97.31 109 LEU B N 1
ATOM 6882 C CA . LEU B 1 109 ? 17.484 19.562 22.75 1 97.31 109 LEU B CA 1
ATOM 6883 C C . LEU B 1 109 ? 18.5 18.484 22.422 1 97.31 109 LEU B C 1
ATOM 6885 O O . LEU B 1 109 ? 18.344 17.328 22.859 1 97.31 109 LEU B O 1
ATOM 6889 N N . LEU B 1 110 ? 19.531 18.781 21.672 1 98.06 110 LEU B N 1
ATOM 6890 C CA . LEU B 1 110 ? 20.531 17.781 21.344 1 98.06 110 LEU B CA 1
ATOM 6891 C C . LEU B 1 110 ? 21.25 17.297 22.609 1 98.06 110 LEU B C 1
ATOM 6893 O O . LEU B 1 110 ? 21.578 16.109 22.734 1 98.06 110 LEU B O 1
ATOM 6897 N N . GLU B 1 111 ? 21.484 18.188 23.5 1 97.69 111 GLU B N 1
ATOM 6898 C CA . GLU B 1 111 ? 22.094 17.812 24.766 1 97.69 111 GLU B CA 1
ATOM 6899 C C . GLU B 1 111 ? 21.219 16.797 25.516 1 97.69 111 GLU B C 1
ATOM 6901 O O . GLU B 1 111 ? 21.734 15.828 26.078 1 97.69 111 GLU B O 1
ATOM 6906 N N . ARG B 1 112 ? 20.047 17.078 25.547 1 97.12 112 ARG B N 1
ATOM 6907 C CA . ARG B 1 112 ? 19.109 16.188 26.25 1 97.12 112 ARG B CA 1
ATOM 6908 C C . ARG B 1 112 ? 19 14.852 25.531 1 97.12 112 ARG B C 1
ATOM 6910 O O . ARG B 1 112 ? 18.797 13.812 26.172 1 97.12 112 ARG B O 1
ATOM 6917 N N . VAL B 1 113 ? 19.047 14.852 24.172 1 98.12 113 VAL B N 1
ATOM 6918 C CA . VAL B 1 113 ? 19.031 13.602 23.422 1 98.12 113 VAL B CA 1
ATOM 6919 C C . VAL B 1 113 ? 20.234 12.758 23.797 1 98.12 113 VAL B C 1
ATOM 6921 O O . VAL B 1 113 ? 20.125 11.547 24.016 1 98.12 113 VAL B O 1
ATOM 6924 N N . VAL B 1 114 ? 21.375 13.406 23.906 1 97.88 114 VAL B N 1
ATOM 6925 C CA . VAL B 1 114 ? 22.609 12.703 24.25 1 97.88 114 VAL B CA 1
ATOM 6926 C C . VAL B 1 114 ? 22.469 12.062 25.641 1 97.88 114 VAL B C 1
ATOM 6928 O O . VAL B 1 114 ? 22.781 10.883 25.812 1 97.88 114 VAL B O 1
ATOM 6931 N N . LYS B 1 115 ? 21.922 12.82 26.484 1 96.38 115 LYS B N 1
ATOM 6932 C CA . LYS B 1 115 ? 21.75 12.328 27.844 1 96.38 115 LYS B CA 1
ATOM 6933 C C . LYS B 1 115 ? 20.797 11.133 27.875 1 96.38 115 LYS B C 1
ATOM 6935 O O . LYS B 1 115 ? 21.062 10.141 28.547 1 96.38 115 LYS B O 1
ATOM 6940 N N . LEU B 1 116 ? 19.766 11.227 27.188 1 96.38 116 LEU B N 1
ATOM 6941 C CA . LEU B 1 116 ? 18.766 10.164 27.156 1 96.38 116 LEU B CA 1
ATOM 6942 C C . LEU B 1 116 ? 19.344 8.875 26.578 1 96.38 116 LEU B C 1
ATOM 6944 O O . LEU B 1 116 ? 19.125 7.793 27.125 1 96.38 116 LEU B O 1
ATOM 6948 N N . LEU B 1 117 ? 20.047 8.961 25.453 1 96.19 117 LEU B N 1
ATOM 6949 C CA . LEU B 1 117 ? 20.609 7.781 24.812 1 96.19 117 LEU B CA 1
ATOM 6950 C C . LEU B 1 117 ? 21.688 7.137 25.688 1 96.19 117 LEU B C 1
ATOM 6952 O O . LEU B 1 117 ? 21.781 5.91 25.75 1 96.19 117 LEU B O 1
ATOM 6956 N N . LYS B 1 118 ? 22.422 7.953 26.375 1 95.69 118 LYS B N 1
ATOM 6957 C CA . LYS B 1 118 ? 23.422 7.422 27.297 1 95.69 118 LYS B CA 1
ATOM 6958 C C . LYS B 1 118 ? 22.766 6.66 28.438 1 95.69 118 LYS B C 1
ATOM 6960 O O . LYS B 1 118 ? 23.25 5.602 28.844 1 95.69 118 LYS B O 1
ATOM 6965 N N . GLN B 1 119 ? 21.719 7.223 28.891 1 93.5 119 GLN B N 1
ATOM 6966 C CA . GLN B 1 119 ? 20.969 6.566 29.953 1 93.5 119 GLN B CA 1
ATOM 6967 C C . GLN B 1 119 ? 20.406 5.223 29.5 1 93.5 119 GLN B C 1
ATOM 6969 O O . GLN B 1 119 ? 20.453 4.242 30.234 1 93.5 119 GLN B O 1
ATOM 6974 N N . LEU B 1 120 ? 19.875 5.207 28.344 1 93.19 120 LEU B N 1
ATOM 6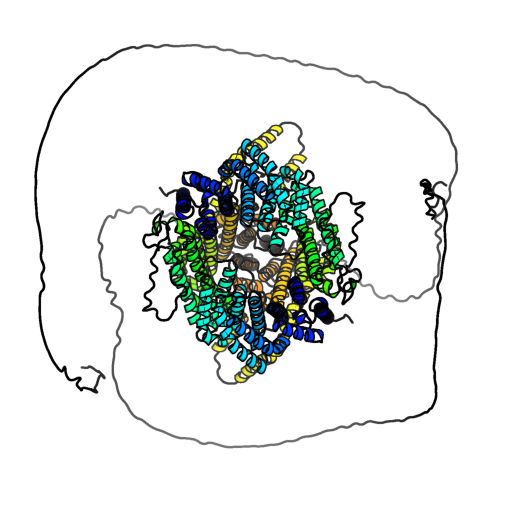975 C CA . LEU B 1 120 ? 19.312 3.971 27.812 1 93.19 120 LEU B CA 1
ATOM 6976 C C . LEU B 1 120 ? 20.406 2.93 27.594 1 93.19 120 LEU B C 1
ATOM 6978 O O . LEU B 1 120 ? 20.188 1.739 27.844 1 93.19 120 LEU B O 1
ATOM 6982 N N . GLN B 1 121 ? 21.531 3.354 27.172 1 91.75 121 GLN B N 1
ATOM 6983 C CA . GLN B 1 121 ? 22.656 2.465 26.953 1 91.75 121 GLN B CA 1
ATOM 6984 C C . GLN B 1 121 ? 23.109 1.82 28.266 1 91.75 121 GLN B C 1
ATOM 6986 O O . GLN B 1 121 ? 23.469 0.639 28.297 1 91.75 121 GLN B O 1
ATOM 6991 N N . ALA B 1 122 ? 22.984 2.576 29.219 1 91.12 122 ALA B N 1
ATOM 6992 C CA . ALA B 1 122 ? 23.438 2.107 30.531 1 91.12 122 ALA B CA 1
ATOM 6993 C C . ALA B 1 122 ? 22.406 1.214 31.188 1 91.12 122 ALA B C 1
ATOM 6995 O O . ALA B 1 122 ? 22.734 0.412 32.062 1 91.12 122 ALA B O 1
ATOM 6996 N N . SER B 1 123 ? 21.219 1.396 30.781 1 87.56 123 SER B N 1
ATOM 6997 C CA . SER B 1 123 ? 20.156 0.629 31.422 1 87.56 123 SER B CA 1
ATOM 6998 C C . SER B 1 123 ? 20.188 -0.834 31 1 87.56 123 SER B C 1
ATOM 7000 O O . SER B 1 123 ? 20.406 -1.138 29.812 1 87.56 123 SER B O 1
ATOM 7002 N N . LYS B 1 124 ? 19.984 -1.822 31.875 1 77.62 124 LYS B N 1
ATOM 7003 C CA . LYS B 1 124 ? 20.016 -3.258 31.625 1 77.62 124 LYS B CA 1
ATOM 7004 C C . LYS B 1 124 ? 18.609 -3.781 31.312 1 77.62 124 LYS B C 1
ATOM 7006 O O . LYS B 1 124 ? 18.453 -4.871 30.75 1 77.62 124 LYS B O 1
ATOM 7011 N N . THR B 1 125 ? 17.562 -2.969 31.719 1 79.88 125 THR B N 1
ATOM 7012 C CA . THR B 1 125 ? 16.188 -3.459 31.562 1 79.88 125 THR B CA 1
ATOM 7013 C C . THR B 1 125 ? 15.539 -2.852 30.328 1 79.88 125 THR B C 1
ATOM 7015 O O . THR B 1 125 ? 15.75 -1.676 30.016 1 79.88 125 THR B O 1
ATOM 7018 N N . GLN B 1 126 ? 14.945 -3.805 29.625 1 79.31 126 GLN B N 1
ATOM 7019 C CA . GLN B 1 126 ? 14.18 -3.33 28.469 1 79.31 126 GLN B CA 1
ATOM 7020 C C . GLN B 1 126 ? 12.836 -2.766 28.906 1 79.31 126 GLN B C 1
ATOM 7022 O O . GLN B 1 126 ? 12.031 -3.469 29.531 1 79.31 126 GLN B O 1
ATOM 7027 N N . ASP B 1 127 ? 12.734 -1.438 28.766 1 89.06 127 ASP B N 1
ATOM 7028 C CA . ASP B 1 127 ? 11.492 -0.724 29.062 1 89.06 127 ASP B CA 1
ATOM 7029 C C . ASP B 1 127 ? 10.875 -0.164 27.781 1 89.06 127 ASP B C 1
ATOM 7031 O O . ASP B 1 127 ? 11.477 0.68 27.109 1 89.06 127 ASP B O 1
ATOM 7035 N N . ASP B 1 128 ? 9.68 -0.62 27.578 1 91.56 128 ASP B N 1
ATOM 7036 C CA . ASP B 1 128 ? 9.008 -0.251 26.328 1 91.56 128 ASP B CA 1
ATOM 7037 C C . ASP B 1 128 ? 8.836 1.263 26.234 1 91.56 128 ASP B C 1
ATOM 7039 O O . ASP B 1 128 ? 9.023 1.845 25.156 1 91.56 128 ASP B O 1
ATOM 7043 N N . ASP B 1 129 ? 8.531 1.927 27.312 1 93 129 ASP B N 1
ATOM 7044 C CA . ASP B 1 129 ? 8.32 3.371 27.297 1 93 129 ASP B CA 1
ATOM 7045 C C . ASP B 1 129 ? 9.633 4.113 27.062 1 93 129 ASP B C 1
ATOM 7047 O O . ASP B 1 129 ? 9.664 5.121 26.344 1 93 129 ASP B O 1
ATOM 7051 N N . ALA B 1 130 ? 10.648 3.596 27.625 1 94 130 ALA B N 1
ATOM 7052 C CA . ALA B 1 130 ? 11.961 4.227 27.453 1 94 130 ALA B CA 1
ATOM 7053 C C . ALA B 1 130 ? 12.43 4.117 26 1 94 130 ALA B C 1
ATOM 7055 O O . ALA B 1 130 ? 13.008 5.062 25.469 1 94 130 ALA B O 1
ATOM 7056 N N . GLU B 1 131 ? 12.188 3.057 25.406 1 95.06 131 GLU B N 1
ATOM 7057 C CA . GLU B 1 131 ? 12.594 2.85 24.016 1 95.06 131 GLU B CA 1
ATOM 7058 C C . GLU B 1 131 ? 11.781 3.721 23.062 1 95.06 131 GLU B C 1
ATOM 7060 O O . GLU B 1 131 ? 12.312 4.242 22.078 1 95.06 131 GLU B O 1
ATOM 7065 N N . LEU B 1 132 ? 10.508 3.828 23.375 1 96.25 132 LEU B N 1
ATOM 7066 C CA . LEU B 1 132 ? 9.672 4.699 22.562 1 96.25 132 LEU B CA 1
ATOM 7067 C C . LEU B 1 132 ? 10.117 6.152 22.688 1 96.25 132 LEU B C 1
ATOM 7069 O O . LEU B 1 132 ? 10.102 6.898 21.703 1 96.25 132 LEU B O 1
ATOM 7073 N N . ALA B 1 133 ? 10.5 6.582 23.844 1 97.06 133 ALA B N 1
ATOM 7074 C CA . ALA B 1 133 ? 11.023 7.926 24.062 1 97.06 133 ALA B CA 1
ATOM 7075 C C . ALA B 1 133 ? 12.305 8.148 23.266 1 97.06 133 ALA B C 1
ATOM 7077 O O . ALA B 1 133 ? 12.477 9.188 22.625 1 97.06 133 ALA B O 1
ATOM 7078 N N . ALA B 1 134 ? 13.141 7.164 23.328 1 96.94 134 ALA B N 1
ATOM 7079 C CA . ALA B 1 134 ? 14.406 7.262 22.609 1 96.94 134 ALA B CA 1
ATOM 7080 C C . ALA B 1 134 ? 14.18 7.34 21.094 1 96.94 134 ALA B C 1
ATOM 7082 O O . ALA B 1 134 ? 14.891 8.055 20.391 1 96.94 134 ALA B O 1
ATOM 7083 N N . ALA B 1 135 ? 13.234 6.566 20.625 1 97.5 135 ALA B N 1
ATOM 7084 C CA . ALA B 1 135 ? 12.898 6.609 19.203 1 97.5 135 ALA B CA 1
ATOM 7085 C C . ALA B 1 135 ? 12.453 8.008 18.781 1 97.5 135 ALA B C 1
ATOM 7087 O O . ALA B 1 135 ? 12.898 8.523 17.766 1 97.5 135 ALA B O 1
ATOM 7088 N N . SER B 1 136 ? 11.602 8.625 19.594 1 98.12 136 SER B N 1
ATOM 7089 C CA . SER B 1 136 ? 11.148 9.977 19.297 1 98.12 136 SER B CA 1
ATOM 7090 C C . SER B 1 136 ? 12.289 10.984 19.406 1 98.12 136 SER B C 1
ATOM 7092 O O . SER B 1 136 ? 12.352 11.945 18.641 1 98.12 136 SER B O 1
ATOM 7094 N N . ALA B 1 137 ? 13.133 10.75 20.375 1 98.31 137 ALA B N 1
ATOM 7095 C CA . ALA B 1 137 ? 14.297 11.617 20.531 1 98.31 137 ALA B CA 1
ATOM 7096 C C . ALA B 1 137 ? 15.188 11.57 19.281 1 98.31 137 ALA B C 1
ATOM 7098 O O . ALA B 1 137 ? 15.719 12.594 18.859 1 98.31 137 ALA B O 1
ATOM 7099 N N . CYS B 1 138 ? 15.344 10.398 18.734 1 98.19 138 CYS B N 1
ATOM 7100 C CA . CYS B 1 138 ? 16.094 10.266 17.484 1 98.19 138 CYS B CA 1
ATOM 7101 C C . CYS B 1 138 ? 15.422 11.047 16.375 1 98.19 138 CYS B C 1
ATOM 7103 O O . CYS B 1 138 ? 16.094 11.672 15.555 1 98.19 138 CYS B O 1
ATOM 7105 N N . GLY B 1 139 ? 14.109 11 16.359 1 97.94 139 GLY B N 1
ATOM 7106 C CA . GLY B 1 139 ? 13.375 11.789 15.391 1 97.94 139 GLY B CA 1
ATOM 7107 C C . GLY B 1 139 ? 13.586 13.281 15.547 1 97.94 139 GLY B C 1
ATOM 7108 O O . GLY B 1 139 ? 13.703 14.008 14.562 1 97.94 139 GLY B O 1
ATOM 7109 N N . VAL B 1 140 ? 13.648 13.727 16.781 1 98.12 140 VAL B N 1
ATOM 7110 C CA . VAL B 1 140 ? 13.906 15.133 17.062 1 98.12 140 VAL B CA 1
ATOM 7111 C C . VAL B 1 140 ? 15.312 15.508 16.594 1 98.12 140 VAL B C 1
ATOM 7113 O O . VAL B 1 140 ? 15.5 16.531 15.93 1 98.12 140 VAL B O 1
ATOM 7116 N N . ALA B 1 141 ? 16.234 14.688 16.906 1 98.19 141 ALA B N 1
ATOM 7117 C CA . ALA B 1 141 ? 17.609 14.93 16.469 1 98.19 141 ALA B CA 1
ATOM 7118 C C . ALA B 1 141 ? 17.703 15.008 14.945 1 98.19 141 ALA B C 1
ATOM 7120 O O . ALA B 1 141 ? 18.406 15.859 14.406 1 98.19 141 ALA B O 1
ATOM 7121 N N . MET B 1 142 ? 17 14.172 14.273 1 97 142 MET B N 1
ATOM 7122 C CA . MET B 1 142 ? 16.969 14.18 12.812 1 97 142 MET B CA 1
ATOM 7123 C C . MET B 1 142 ? 16.438 15.5 12.281 1 97 142 MET B C 1
ATOM 7125 O O . MET B 1 142 ? 17.016 16.094 11.375 1 97 142 MET B O 1
ATOM 7129 N N . SER B 1 143 ? 15.406 15.969 12.93 1 95.94 143 SER B N 1
ATOM 7130 C CA . SER B 1 143 ? 14.797 17.234 12.516 1 95.94 143 SER B CA 1
ATOM 7131 C C . SER B 1 143 ? 15.75 18.406 12.719 1 95.94 143 SER B C 1
ATOM 7133 O O . SER B 1 143 ? 15.773 19.344 11.922 1 95.94 143 SER B O 1
ATOM 7135 N N . LEU B 1 144 ? 16.531 18.328 13.734 1 96.81 144 LEU B N 1
ATOM 7136 C CA . LEU B 1 144 ? 17.453 19.422 14.086 1 96.81 144 LEU B CA 1
ATOM 7137 C C . LEU B 1 144 ? 18.688 19.375 13.211 1 96.81 144 LEU B C 1
ATOM 7139 O O . LEU B 1 144 ? 19.188 20.422 12.797 1 96.81 144 LEU B O 1
ATOM 7143 N N . LEU B 1 145 ? 19.141 18.203 12.883 1 96.5 145 LEU B N 1
ATOM 7144 C CA . LEU B 1 145 ? 20.469 18.078 12.281 1 96.5 145 LEU B CA 1
ATOM 7145 C C . LEU B 1 145 ? 20.359 18.016 10.758 1 96.5 145 LEU B C 1
ATOM 7147 O O . LEU B 1 145 ? 21.359 18.188 10.055 1 96.5 145 LEU B O 1
ATOM 7151 N N . ARG B 1 146 ? 19.25 17.797 10.25 1 92 146 ARG B N 1
ATOM 7152 C CA . ARG B 1 146 ? 19.047 17.688 8.812 1 92 146 ARG B CA 1
ATOM 7153 C C . ARG B 1 146 ? 19.469 18.969 8.094 1 92 146 ARG B C 1
ATOM 7155 O O . ARG B 1 146 ? 20 18.922 6.984 1 92 146 ARG B O 1
ATOM 7162 N N . HIS B 1 147 ? 19.281 20.094 8.758 1 88.69 147 HIS B N 1
ATOM 7163 C CA . HIS B 1 147 ? 19.609 21.375 8.133 1 88.69 147 HIS B CA 1
ATOM 7164 C C . HIS B 1 147 ? 20.688 22.109 8.914 1 88.69 147 HIS B C 1
ATOM 7166 O O . HIS B 1 147 ? 20.672 23.344 9.008 1 88.69 147 HIS B O 1
ATOM 7172 N N . VAL B 1 148 ? 21.547 21.422 9.414 1 93.06 148 VAL B N 1
ATOM 7173 C CA . VAL B 1 148 ? 22.578 22 10.266 1 93.06 148 VAL B CA 1
ATOM 7174 C C . VAL B 1 148 ? 23.438 22.969 9.461 1 93.06 148 VAL B C 1
ATOM 7176 O O . VAL B 1 148 ? 23.922 23.969 10.008 1 93.06 148 VAL B O 1
ATOM 7179 N N . ASP B 1 149 ? 23.547 22.766 8.148 1 89.81 149 ASP B N 1
ATOM 7180 C CA . ASP B 1 149 ? 24.344 23.625 7.285 1 89.81 149 ASP B CA 1
ATOM 7181 C C . ASP B 1 149 ? 23.719 25 7.117 1 89.81 149 ASP B C 1
ATOM 7183 O O . ASP B 1 149 ? 24.391 25.969 6.754 1 89.81 149 ASP B O 1
ATOM 7187 N N . SER B 1 150 ? 22.453 25.078 7.398 1 91.5 150 SER B N 1
ATOM 7188 C CA . SER B 1 150 ? 21.734 26.344 7.242 1 91.5 150 SER B CA 1
ATOM 7189 C C . SER B 1 150 ? 21.781 27.172 8.523 1 91.5 150 SER B C 1
ATOM 7191 O O . SER B 1 150 ? 21.312 28.312 8.555 1 91.5 150 SER B O 1
ATOM 7193 N N . TYR B 1 151 ? 22.344 26.625 9.547 1 94.38 151 TYR B N 1
ATOM 7194 C CA . TYR B 1 151 ? 22.438 27.344 10.812 1 94.38 151 TYR B CA 1
ATOM 7195 C C . TYR B 1 151 ? 23.531 28.406 10.766 1 94.38 151 TYR B C 1
ATOM 7197 O O . TYR B 1 151 ? 24.406 28.375 9.883 1 94.38 151 TYR B O 1
ATOM 7205 N N . SER B 1 152 ? 23.391 29.297 11.766 1 94.69 152 SER B N 1
ATOM 7206 C CA . SER B 1 152 ? 24.484 30.234 11.961 1 94.69 152 SER B CA 1
ATOM 7207 C C . SER B 1 152 ? 25.781 29.516 12.32 1 94.69 152 SER B C 1
ATOM 7209 O O . SER B 1 152 ? 25.75 28.391 12.844 1 94.69 152 SER B O 1
ATOM 7211 N N . PRO B 1 153 ? 26.891 30.078 11.953 1 95.06 153 PRO B N 1
ATOM 7212 C CA . PRO B 1 153 ? 28.172 29.391 12.188 1 95.06 153 PRO B CA 1
ATOM 7213 C C . PRO B 1 153 ? 28.344 28.953 13.641 1 95.06 153 PRO B C 1
ATOM 7215 O O . PRO B 1 153 ? 28.844 27.859 13.906 1 95.06 153 PRO B O 1
ATOM 7218 N N . ASP B 1 154 ? 27.938 29.766 14.609 1 95.56 154 ASP B N 1
ATOM 7219 C CA . ASP B 1 154 ? 28.062 29.406 16.016 1 95.56 154 ASP B CA 1
ATOM 7220 C C . ASP B 1 154 ? 27.141 28.25 16.375 1 95.56 154 ASP B C 1
ATOM 7222 O O . ASP B 1 154 ? 27.547 27.297 17.062 1 95.56 154 ASP B O 1
ATOM 7226 N N . ALA B 1 155 ? 25.953 28.375 15.93 1 95.81 155 ALA B N 1
ATOM 7227 C CA . ALA B 1 155 ? 24.984 27.328 16.203 1 95.81 155 ALA B CA 1
ATOM 7228 C C . ALA B 1 155 ? 25.375 26.016 15.523 1 95.81 155 ALA B C 1
ATOM 7230 O O . ALA B 1 155 ? 25.172 24.938 16.078 1 95.81 155 ALA B O 1
ATOM 7231 N N . ARG B 1 156 ? 25.906 26.156 14.32 1 95.81 156 ARG B N 1
ATOM 7232 C CA . ARG B 1 156 ? 26.375 24.984 13.578 1 95.81 156 ARG B CA 1
ATOM 7233 C C . ARG B 1 156 ? 27.516 24.281 14.32 1 95.81 156 ARG B C 1
ATOM 7235 O O . ARG B 1 156 ? 27.5 23.062 14.453 1 95.81 156 ARG B O 1
ATOM 7242 N N . ARG B 1 157 ? 28.438 25 14.859 1 96.06 157 ARG B N 1
ATOM 7243 C CA . ARG B 1 157 ? 29.562 24.438 15.594 1 96.06 157 ARG B CA 1
ATOM 7244 C C . ARG B 1 157 ? 29.094 23.703 16.844 1 96.06 157 ARG B C 1
ATOM 7246 O O . ARG B 1 157 ? 29.531 22.578 17.094 1 96.06 157 ARG B O 1
ATOM 7253 N N . GLU B 1 158 ? 28.234 24.344 17.562 1 96.38 158 GLU B N 1
ATOM 7254 C CA . GLU B 1 158 ? 27.703 23.719 18.766 1 96.38 158 GLU B CA 1
ATOM 7255 C C . GLU B 1 158 ? 26.953 22.422 18.453 1 96.38 158 GLU B C 1
ATOM 7257 O O . GLU B 1 158 ? 27.109 21.422 19.141 1 96.38 158 GLU B O 1
ATOM 7262 N N . ALA B 1 159 ? 26.141 22.516 17.406 1 96.69 159 ALA B N 1
ATOM 7263 C CA . ALA B 1 159 ? 25.359 21.344 17 1 96.69 159 ALA B CA 1
ATOM 7264 C C . ALA B 1 159 ? 26.266 20.188 16.594 1 96.69 159 ALA B C 1
ATOM 7266 O O . ALA B 1 159 ? 26.016 19.031 16.938 1 96.69 159 ALA B O 1
ATOM 7267 N N . LEU B 1 160 ? 27.297 20.5 15.867 1 95.75 160 LEU B N 1
ATOM 7268 C CA . LEU B 1 160 ? 28.203 19.469 15.383 1 95.75 160 LEU B CA 1
ATOM 7269 C C . LEU B 1 160 ? 29.016 18.875 16.531 1 95.75 160 LEU B C 1
ATOM 7271 O O . LEU B 1 160 ? 29.344 17.688 16.516 1 95.75 160 LEU B O 1
ATOM 7275 N N . GLU B 1 161 ? 29.297 19.656 17.5 1 96.38 161 GLU B N 1
ATOM 7276 C CA . GLU B 1 161 ? 29.969 19.156 18.703 1 96.38 161 GLU B CA 1
ATOM 7277 C C . GLU B 1 161 ? 29.078 18.156 19.453 1 96.38 161 GLU B C 1
ATOM 7279 O O . GLU B 1 161 ? 29.547 17.109 19.891 1 96.38 161 GLU B O 1
ATOM 7284 N N . LEU B 1 162 ? 27.922 18.531 19.578 1 97.25 162 LEU B N 1
ATOM 7285 C CA . LEU B 1 162 ? 26.984 17.656 20.266 1 97.25 162 LEU B CA 1
ATOM 7286 C C . LEU B 1 162 ? 26.719 16.406 19.438 1 97.25 162 LEU B C 1
ATOM 7288 O O . LEU B 1 162 ? 26.5 15.32 20 1 97.25 162 LEU B O 1
ATOM 7292 N N . LEU B 1 163 ? 26.703 16.594 18.094 1 97.44 163 LEU B N 1
ATOM 7293 C CA . LEU B 1 163 ? 26.562 15.438 17.219 1 97.44 163 LEU B CA 1
ATOM 7294 C C . LEU B 1 163 ? 27.688 14.43 17.453 1 97.44 163 LEU B C 1
ATOM 7296 O O . LEU B 1 163 ? 27.438 13.227 17.531 1 97.44 163 LEU B O 1
ATOM 7300 N N . ALA B 1 164 ? 28.828 14.883 17.625 1 95.81 164 ALA B N 1
ATOM 7301 C CA . ALA B 1 164 ? 29.969 14.008 17.891 1 95.81 164 ALA B CA 1
ATOM 7302 C C . ALA B 1 164 ? 29.766 13.211 19.172 1 95.81 164 ALA B C 1
ATOM 7304 O O . ALA B 1 164 ? 30.094 12.023 19.234 1 95.81 164 ALA B O 1
ATOM 7305 N N . LYS B 1 165 ? 29.203 13.906 20.156 1 96.62 165 LYS B N 1
ATOM 7306 C CA . LYS B 1 165 ? 28.938 13.25 21.438 1 96.62 165 LYS B CA 1
ATOM 7307 C C . LYS B 1 165 ? 27.797 12.258 21.312 1 96.62 165 LYS B C 1
ATOM 7309 O O . LYS B 1 165 ? 27.719 11.289 22.078 1 96.62 165 LYS B O 1
ATOM 7314 N N . LEU B 1 166 ? 26.922 12.508 20.438 1 97.69 166 LEU B N 1
ATOM 7315 C CA . LEU B 1 166 ? 25.703 11.711 20.25 1 97.69 166 LEU B CA 1
ATOM 7316 C C . LEU B 1 166 ? 26.031 10.406 19.531 1 97.69 166 LEU B C 1
ATOM 7318 O O . LEU B 1 166 ? 25.359 9.391 19.75 1 97.69 166 LEU B O 1
ATOM 7322 N N . LEU B 1 167 ? 27 10.344 18.703 1 97.12 167 LEU B N 1
ATOM 7323 C CA . LEU B 1 167 ? 27.25 9.242 17.781 1 97.12 167 LEU B CA 1
ATOM 7324 C C . LEU B 1 167 ? 27.672 7.984 18.547 1 97.12 167 LEU B C 1
ATOM 7326 O O . LEU B 1 167 ? 27.266 6.875 18.188 1 97.12 167 LEU B O 1
ATOM 7330 N N . GLN B 1 168 ? 28.359 8.102 19.578 1 95.5 168 GLN B N 1
ATOM 7331 C CA . GLN B 1 168 ? 28.844 6.941 20.312 1 95.5 168 GLN B CA 1
ATOM 7332 C C . GLN B 1 168 ? 27.688 6.172 20.953 1 95.5 168 GLN B C 1
ATOM 7334 O O . GLN B 1 168 ? 27.531 4.973 20.719 1 95.5 168 GLN B O 1
ATOM 7339 N N . PRO B 1 169 ? 26.891 6.855 21.766 1 95.88 169 PRO B N 1
ATOM 7340 C CA . PRO B 1 169 ? 25.75 6.113 22.312 1 95.88 169 PRO B CA 1
ATOM 7341 C C . PRO B 1 169 ? 24.797 5.625 21.234 1 95.88 169 PRO B C 1
ATOM 7343 O O . PRO B 1 169 ? 24.188 4.562 21.375 1 95.88 169 PRO B O 1
ATOM 7346 N N . LEU B 1 170 ? 24.641 6.367 20.156 1 96.25 170 LEU B N 1
ATOM 7347 C CA . LEU B 1 170 ? 23.75 5.988 19.062 1 96.25 170 LEU B CA 1
ATOM 7348 C C . LEU B 1 170 ? 24.188 4.676 18.438 1 96.25 170 LEU B C 1
ATOM 7350 O O . LEU B 1 170 ? 23.391 3.746 18.297 1 96.25 170 LEU B O 1
ATOM 7354 N N . VAL B 1 171 ? 25.438 4.574 18.078 1 94.5 171 VAL B N 1
ATOM 7355 C CA . VAL B 1 171 ? 25.969 3.395 17.406 1 94.5 171 VAL B CA 1
ATOM 7356 C C . VAL B 1 171 ? 26.031 2.223 18.391 1 94.5 171 VAL B C 1
ATOM 7358 O O . VAL B 1 171 ? 25.781 1.077 18 1 94.5 171 VAL B O 1
ATOM 7361 N N . ALA B 1 172 ? 26.266 2.494 19.641 1 93.31 172 ALA B N 1
ATOM 7362 C CA . ALA B 1 172 ? 26.297 1.445 20.656 1 93.31 172 ALA B CA 1
ATOM 7363 C C . ALA B 1 172 ? 24.922 0.807 20.828 1 93.31 172 ALA B C 1
ATOM 7365 O O . ALA B 1 172 ? 24.797 -0.418 20.906 1 93.31 172 ALA B O 1
ATOM 7366 N N . LEU B 1 173 ? 23.938 1.607 20.891 1 93.19 173 LEU B N 1
ATOM 7367 C CA . LEU B 1 173 ? 22.578 1.113 21.031 1 93.19 173 LEU B CA 1
ATOM 7368 C C . LEU B 1 173 ? 22.141 0.351 19.781 1 93.19 173 LEU B C 1
ATOM 7370 O O . LEU B 1 173 ? 21.406 -0.629 19.875 1 93.19 173 LEU B O 1
ATOM 7374 N N . LEU B 1 174 ? 22.516 0.81 18.656 1 92.06 174 LEU B N 1
ATOM 7375 C CA . LEU B 1 174 ? 22.203 0.154 17.391 1 92.06 174 LEU B CA 1
ATOM 7376 C C . LEU B 1 174 ? 22.797 -1.249 17.328 1 92.06 174 LEU B C 1
ATOM 7378 O O . LEU B 1 174 ? 22.188 -2.164 16.766 1 92.06 174 LEU B O 1
ATOM 7382 N N . SER B 1 175 ? 23.875 -1.35 17.938 1 88.69 175 SER B N 1
ATOM 7383 C CA . SER B 1 175 ? 24.562 -2.635 17.922 1 88.69 175 SER B CA 1
ATOM 7384 C C . SER B 1 175 ? 23.938 -3.598 18.938 1 88.69 175 SER B C 1
ATOM 7386 O O . SER B 1 175 ? 24.062 -4.816 18.781 1 88.69 175 SER B O 1
ATOM 7388 N N . ARG B 1 176 ? 23.203 -2.857 19.812 1 82.88 176 ARG B N 1
ATOM 7389 C CA . ARG B 1 176 ? 22.516 -3.672 20.812 1 82.88 176 ARG B CA 1
ATOM 7390 C C . ARG B 1 176 ? 21.109 -4.035 20.328 1 82.88 176 ARG B C 1
ATOM 7392 O O . ARG B 1 176 ? 20.438 -3.23 19.672 1 82.88 176 ARG B O 1
ATOM 7399 N N . LYS B 1 177 ? 20.812 -5.23 19.938 1 71.81 177 LYS B N 1
ATOM 7400 C CA . LYS B 1 177 ? 19.5 -5.609 19.453 1 71.81 177 LYS B CA 1
ATOM 7401 C C . LYS B 1 177 ? 18.391 -4.988 20.297 1 71.81 177 LYS B C 1
ATOM 7403 O O . LYS B 1 177 ? 18.172 -5.398 21.438 1 71.81 177 LYS B O 1
ATOM 7408 N N . SER B 1 178 ? 17.875 -3.771 19.891 1 82.44 178 SER B N 1
ATOM 7409 C CA . SER B 1 178 ? 16.781 -3.033 20.5 1 82.44 178 SER B CA 1
ATOM 7410 C C . SER B 1 178 ? 15.461 -3.344 19.812 1 82.44 178 SER B C 1
ATOM 7412 O O . SER B 1 178 ? 15.383 -4.234 18.969 1 82.44 178 SER B O 1
ATOM 7414 N N . SER B 1 179 ? 14.469 -2.717 20.438 1 88.81 179 SER B N 1
ATOM 7415 C CA . SER B 1 179 ? 13.148 -2.887 19.844 1 88.81 179 SER B CA 1
ATOM 7416 C C . SER B 1 179 ? 13.148 -2.447 18.375 1 88.81 179 SER B C 1
ATOM 7418 O O . SER B 1 179 ? 13.977 -1.636 17.969 1 88.81 179 SER B O 1
ATOM 7420 N N . ALA B 1 180 ? 12.32 -3.033 17.594 1 91.19 180 ALA B N 1
ATOM 7421 C CA . ALA B 1 180 ? 12.242 -2.734 16.172 1 91.19 180 ALA B CA 1
ATOM 7422 C C . ALA B 1 180 ? 11.945 -1.255 15.938 1 91.19 180 ALA B C 1
ATOM 7424 O O . ALA B 1 180 ? 12.477 -0.65 15 1 91.19 180 ALA B O 1
ATOM 7425 N N . VAL B 1 181 ? 11.109 -0.63 16.781 1 93.25 181 VAL B N 1
ATOM 7426 C CA . VAL B 1 181 ? 10.734 0.771 16.641 1 93.25 181 VAL B CA 1
ATOM 7427 C C . VAL B 1 181 ? 11.953 1.662 16.875 1 93.25 181 VAL B C 1
ATOM 7429 O O . VAL B 1 181 ? 12.195 2.604 16.109 1 93.25 181 VAL B O 1
ATOM 7432 N N . LEU B 1 182 ? 12.695 1.402 17.875 1 95.44 182 LEU B N 1
ATOM 7433 C CA . LEU B 1 182 ? 13.891 2.189 18.188 1 95.44 182 LEU B CA 1
ATOM 7434 C C . LEU B 1 182 ? 14.953 1.999 17.109 1 95.44 182 LEU B C 1
ATOM 7436 O O . LEU B 1 182 ? 15.555 2.971 16.641 1 95.44 182 LEU B O 1
ATOM 7440 N N . MET B 1 183 ? 15.18 0.798 16.641 1 94.44 183 MET B N 1
ATOM 7441 C CA . MET B 1 183 ? 16.172 0.526 15.617 1 94.44 183 MET B CA 1
ATOM 7442 C C . MET B 1 183 ? 15.844 1.273 14.328 1 94.44 183 MET B C 1
ATOM 7444 O O . MET B 1 183 ? 16.734 1.825 13.68 1 94.44 183 MET B O 1
ATOM 7448 N N . ARG B 1 184 ? 14.625 1.28 13.992 1 95.88 184 ARG B N 1
ATOM 7449 C CA . ARG B 1 184 ? 14.203 2.002 12.805 1 95.88 184 ARG B CA 1
ATOM 7450 C C . ARG B 1 184 ? 14.516 3.49 12.922 1 95.88 184 ARG B C 1
ATOM 7452 O O . ARG B 1 184 ? 15.047 4.094 11.984 1 95.88 184 ARG B O 1
ATOM 7459 N N . ALA B 1 185 ? 14.148 4.043 14.023 1 97.06 185 ALA B N 1
ATOM 7460 C CA . ALA B 1 185 ? 14.391 5.469 14.242 1 97.06 185 ALA B CA 1
ATOM 7461 C C . ALA B 1 185 ? 15.883 5.781 14.211 1 97.06 185 ALA B C 1
ATOM 7463 O O . ALA B 1 185 ? 16.297 6.801 13.648 1 97.06 185 ALA B O 1
ATOM 7464 N N . GLN B 1 186 ? 16.688 4.949 14.844 1 97.06 186 GLN B N 1
ATOM 7465 C CA . GLN B 1 186 ? 18.141 5.137 14.859 1 97.06 186 GLN B CA 1
ATOM 7466 C C . GLN B 1 186 ? 18.719 5.078 13.445 1 97.06 186 GLN B C 1
ATOM 7468 O O . GLN B 1 186 ? 19.531 5.914 13.062 1 97.06 186 GLN B O 1
ATOM 7473 N N . LEU B 1 187 ? 18.266 4.109 12.68 1 96.75 187 LEU B N 1
ATOM 7474 C CA . LEU B 1 187 ? 18.766 3.943 11.312 1 96.75 187 LEU B CA 1
ATOM 7475 C C . LEU B 1 187 ? 18.328 5.113 10.438 1 96.75 187 LEU B C 1
ATOM 7477 O O . LEU B 1 187 ? 19.109 5.582 9.594 1 96.75 187 LEU B O 1
ATOM 7481 N N . GLU B 1 188 ? 17.172 5.59 10.625 1 96.62 188 GLU B N 1
ATOM 7482 C CA . GLU B 1 188 ? 16.703 6.758 9.883 1 96.62 188 GLU B CA 1
ATOM 7483 C C . GLU B 1 188 ? 17.562 7.984 10.203 1 96.62 188 GLU B C 1
ATOM 7485 O O . GLU B 1 188 ? 17.859 8.789 9.32 1 96.62 188 GLU B O 1
ATOM 7490 N N . LEU B 1 189 ? 17.828 8.086 11.453 1 97.81 189 LEU B N 1
ATOM 7491 C CA . LEU B 1 189 ? 18.703 9.195 11.852 1 97.81 189 LEU B CA 1
ATOM 7492 C C . LEU B 1 189 ? 20.062 9.078 11.195 1 97.81 189 LEU B C 1
ATOM 7494 O O . LEU B 1 189 ? 20.578 10.055 10.641 1 97.81 189 LEU B O 1
ATOM 7498 N N . VAL B 1 190 ? 20.641 7.926 11.18 1 97.19 190 VAL B N 1
ATOM 7499 C CA . VAL B 1 190 ? 21.953 7.711 10.594 1 97.19 190 VAL B CA 1
ATOM 7500 C C . VAL B 1 190 ? 21.906 8 9.094 1 97.19 190 VAL B C 1
ATOM 7502 O O . VAL B 1 190 ? 22.812 8.656 8.555 1 97.19 190 VAL B O 1
ATOM 7505 N N . VAL B 1 191 ? 20.875 7.539 8.406 1 95.88 191 VAL B N 1
ATOM 7506 C CA . VAL B 1 191 ? 20.703 7.773 6.977 1 95.88 191 VAL B CA 1
ATOM 7507 C C . VAL B 1 191 ? 20.609 9.273 6.707 1 95.88 191 VAL B C 1
ATOM 7509 O O . VAL B 1 191 ? 21.234 9.781 5.77 1 95.88 191 VAL B O 1
ATOM 7512 N N . SER B 1 192 ? 19.953 10.008 7.5 1 94.56 192 SER B N 1
ATOM 7513 C CA . SER B 1 192 ? 19.828 11.453 7.352 1 94.56 192 SER B CA 1
ATOM 7514 C C . SER B 1 192 ? 21.172 12.148 7.543 1 94.56 192 SER B C 1
ATOM 7516 O O . SER B 1 192 ? 21.5 13.086 6.816 1 94.56 192 SER B O 1
ATOM 7518 N N . LEU B 1 193 ? 21.844 11.656 8.531 1 96.12 193 LEU B N 1
ATOM 7519 C CA . LEU B 1 193 ? 23.156 12.242 8.812 1 96.12 193 LEU B CA 1
ATOM 7520 C C . LEU B 1 193 ? 24.141 11.953 7.684 1 96.12 193 LEU B C 1
ATOM 7522 O O . LEU B 1 193 ? 25.016 12.758 7.406 1 96.12 193 LEU B O 1
ATOM 7526 N N . MET B 1 194 ? 24.016 10.828 7.027 1 94.19 194 MET B N 1
ATOM 7527 C CA . MET B 1 194 ? 24.875 10.484 5.891 1 94.19 194 MET B CA 1
ATOM 7528 C C . MET B 1 194 ? 24.656 11.453 4.734 1 94.19 194 MET B C 1
ATOM 7530 O O . MET B 1 194 ? 25.531 11.625 3.891 1 94.19 194 MET B O 1
ATOM 7534 N N . ARG B 1 195 ? 23.578 12.094 4.746 1 90 195 ARG B N 1
ATOM 7535 C CA . ARG B 1 195 ? 23.266 13.07 3.713 1 90 195 ARG B CA 1
ATOM 7536 C C . ARG B 1 195 ? 23.672 14.477 4.145 1 90 195 ARG B C 1
ATOM 7538 O O . ARG B 1 195 ? 24.266 15.227 3.361 1 90 195 ARG B O 1
ATOM 7545 N N . SER B 1 196 ? 23.438 14.789 5.383 1 90.5 196 SER B N 1
ATOM 7546 C CA . SER B 1 196 ? 23.594 16.156 5.848 1 90.5 196 SER B CA 1
ATOM 7547 C C . SER B 1 196 ? 25 16.391 6.398 1 90.5 196 SER B C 1
ATOM 7549 O O . SER B 1 196 ? 25.578 17.469 6.211 1 90.5 196 SER B O 1
ATOM 7551 N N . SER B 1 197 ? 25.484 15.367 7.121 1 93.31 197 SER B N 1
ATOM 7552 C CA . SER B 1 197 ? 26.797 15.508 7.75 1 93.31 197 SER B CA 1
ATOM 7553 C C . SER B 1 197 ? 27.594 14.211 7.656 1 93.31 197 SER B C 1
ATOM 7555 O O . SER B 1 197 ? 27.969 13.633 8.672 1 93.31 197 SER B O 1
ATOM 7557 N N . PRO B 1 198 ? 27.938 13.844 6.449 1 93.12 198 PRO B N 1
ATOM 7558 C CA . PRO B 1 198 ? 28.609 12.555 6.266 1 93.12 198 PRO B CA 1
ATOM 7559 C C . PRO B 1 198 ? 30 12.516 6.914 1 93.12 198 PRO B C 1
ATOM 7561 O O . PRO B 1 198 ? 30.422 11.461 7.398 1 93.12 198 PRO B O 1
ATOM 7564 N N . ASN B 1 199 ? 30.672 13.594 7.031 1 92.38 199 ASN B N 1
ATOM 7565 C CA . ASN B 1 199 ? 32.031 13.648 7.574 1 92.38 199 ASN B CA 1
ATOM 7566 C C . ASN B 1 199 ? 32.031 13.266 9.055 1 92.38 199 ASN B C 1
ATOM 7568 O O . ASN B 1 199 ? 33.031 12.703 9.539 1 92.38 199 ASN B O 1
ATOM 7572 N N . SER B 1 200 ? 30.969 13.578 9.734 1 94 200 SER B N 1
ATOM 7573 C CA . SER B 1 200 ? 30.891 13.266 11.164 1 94 200 SER B CA 1
ATOM 7574 C C . SER B 1 200 ? 30.812 11.766 11.398 1 94 200 SER B C 1
ATOM 7576 O O . SER B 1 200 ? 31.094 11.289 12.5 1 94 200 SER B O 1
ATOM 7578 N N . LEU B 1 201 ? 30.422 11.023 10.391 1 95.56 201 LEU B N 1
ATOM 7579 C CA . LEU B 1 201 ? 30.188 9.594 10.547 1 95.56 201 LEU B CA 1
ATOM 7580 C C . LEU B 1 201 ? 31.391 8.781 10.078 1 95.56 201 LEU B C 1
ATOM 7582 O O . LEU B 1 201 ? 31.406 7.555 10.219 1 95.56 201 LEU B O 1
ATOM 7586 N N . ARG B 1 202 ? 32.406 9.375 9.633 1 94.69 202 ARG B N 1
ATOM 7587 C CA . ARG B 1 202 ? 33.531 8.711 9.016 1 94.69 202 ARG B CA 1
ATOM 7588 C C . ARG B 1 202 ? 34.188 7.734 9.992 1 94.69 202 ARG B C 1
ATOM 7590 O O . ARG B 1 202 ? 34.469 6.582 9.641 1 94.69 202 ARG B O 1
ATOM 7597 N N . SER B 1 203 ? 34.375 8.141 11.227 1 94.31 203 SER B N 1
ATOM 7598 C CA . SER B 1 203 ? 35.062 7.328 12.227 1 94.31 203 SER B CA 1
ATOM 7599 C C . SER B 1 203 ? 34.188 6.172 12.695 1 94.31 203 SER B C 1
ATOM 7601 O O . SER B 1 203 ? 34.688 5.223 13.305 1 94.31 203 SER B O 1
ATOM 7603 N N . PHE B 1 204 ? 32.938 6.227 12.422 1 95.56 204 PHE B N 1
ATOM 7604 C CA . PHE B 1 204 ? 32 5.219 12.906 1 95.56 204 PHE B CA 1
ATOM 7605 C C . PHE B 1 204 ? 31.516 4.332 11.766 1 95.56 204 PHE B C 1
ATOM 7607 O O . PHE B 1 204 ? 30.672 3.459 11.961 1 95.56 204 PHE B O 1
ATOM 7614 N N . ALA B 1 205 ? 32.062 4.473 10.578 1 95.06 205 ALA B N 1
ATOM 7615 C CA . ALA B 1 205 ? 31.547 3.807 9.375 1 95.06 205 ALA B CA 1
ATOM 7616 C C . ALA B 1 205 ? 31.594 2.289 9.531 1 95.06 205 ALA B C 1
ATOM 7618 O O . ALA B 1 205 ? 30.625 1.596 9.211 1 95.06 205 ALA B O 1
ATOM 7619 N N . VAL B 1 206 ? 32.656 1.748 10.062 1 94.06 206 VAL B N 1
ATOM 7620 C CA . VAL B 1 206 ? 32.844 0.306 10.203 1 94.06 206 VAL B CA 1
ATOM 7621 C C . VAL B 1 206 ? 31.859 -0.238 11.227 1 94.06 206 VAL B C 1
ATOM 7623 O O . VAL B 1 206 ? 31.25 -1.291 11.016 1 94.06 206 VAL B O 1
ATOM 7626 N N . LYS B 1 207 ? 31.688 0.492 12.312 1 94.44 207 LYS B N 1
ATOM 7627 C CA . LYS B 1 207 ? 30.766 0.072 13.352 1 94.44 207 LYS B CA 1
ATOM 7628 C C . LYS B 1 207 ? 29.312 0.123 12.852 1 94.44 207 LYS B C 1
ATOM 7630 O O . LYS B 1 207 ? 28.5 -0.739 13.195 1 94.44 207 LYS B O 1
ATOM 7635 N N . ILE B 1 208 ? 29.047 1.16 12.094 1 96.25 208 ILE B N 1
ATOM 7636 C CA . ILE B 1 208 ? 27.719 1.286 11.516 1 96.25 208 ILE B CA 1
ATOM 7637 C C . ILE B 1 208 ? 27.453 0.132 10.547 1 96.25 208 ILE B C 1
ATOM 7639 O O . ILE B 1 208 ? 26.375 -0.451 10.539 1 96.25 208 ILE B O 1
ATOM 7643 N N . GLU B 1 209 ? 28.391 -0.195 9.719 1 95.88 209 GLU B N 1
ATOM 7644 C CA . GLU B 1 209 ? 28.266 -1.33 8.812 1 95.88 209 GLU B CA 1
ATOM 7645 C C . GLU B 1 209 ? 27.953 -2.615 9.578 1 95.88 209 GLU B C 1
ATOM 7647 O O . GLU B 1 209 ? 27.031 -3.354 9.219 1 95.88 209 GLU B O 1
ATOM 7652 N N . SER B 1 210 ? 28.672 -2.824 10.617 1 93.06 210 SER B N 1
ATOM 7653 C CA . SER B 1 210 ? 28.5 -4.035 11.406 1 93.06 210 SER B CA 1
ATOM 7654 C C . SER B 1 210 ? 27.109 -4.082 12.039 1 93.06 210 SER B C 1
ATOM 7656 O O . SER B 1 210 ? 26.469 -5.141 12.078 1 93.06 210 SER B O 1
ATOM 7658 N N . ALA B 1 211 ? 26.688 -2.996 12.539 1 92.94 211 ALA B N 1
ATOM 7659 C CA . ALA B 1 211 ? 25.344 -2.924 13.133 1 92.94 211 ALA B CA 1
ATOM 7660 C C . ALA B 1 211 ? 24.266 -3.18 12.094 1 92.94 211 ALA B C 1
ATOM 7662 O O . ALA B 1 211 ? 23.281 -3.871 12.359 1 92.94 211 ALA B O 1
ATOM 7663 N N . CYS B 1 212 ? 24.453 -2.586 10.93 1 94.94 212 CYS B N 1
ATOM 7664 C CA . CYS B 1 212 ? 23.5 -2.777 9.844 1 94.94 212 CYS B CA 1
ATOM 7665 C C . CYS B 1 212 ? 23.438 -4.238 9.422 1 94.94 212 CYS B C 1
ATOM 7667 O O . CYS B 1 212 ? 22.359 -4.773 9.164 1 94.94 212 CYS B O 1
ATOM 7669 N N . VAL B 1 213 ? 24.547 -4.91 9.367 1 93.81 213 VAL B N 1
ATOM 7670 C CA . VAL B 1 213 ? 24.609 -6.312 8.977 1 93.81 213 VAL B CA 1
ATOM 7671 C C . VAL B 1 213 ? 23.906 -7.172 10.031 1 93.81 213 VAL B C 1
ATOM 7673 O O . VAL B 1 213 ? 23.188 -8.109 9.688 1 93.81 213 VAL B O 1
ATOM 7676 N N . GLY B 1 214 ? 24.016 -6.816 11.227 1 89.5 214 GLY B N 1
ATOM 7677 C CA . GLY B 1 214 ? 23.312 -7.512 12.289 1 89.5 214 GLY B CA 1
ATOM 7678 C C . GLY B 1 214 ? 21.797 -7.371 12.18 1 89.5 214 GLY B C 1
ATOM 7679 O O . GLY B 1 214 ? 21.062 -8.312 12.484 1 89.5 214 GLY B O 1
ATOM 7680 N N . ALA B 1 215 ? 21.391 -6.238 11.742 1 90.25 215 ALA B N 1
ATOM 7681 C CA . ALA B 1 215 ? 19.969 -5.969 11.586 1 90.25 215 ALA B CA 1
ATOM 7682 C C . ALA B 1 215 ? 19.422 -6.625 10.312 1 90.25 215 ALA B C 1
ATOM 7684 O O . ALA B 1 215 ? 18.25 -6.973 10.242 1 90.25 215 ALA B O 1
ATOM 7685 N N . LEU B 1 216 ? 20.266 -6.82 9.367 1 91.19 216 LEU B N 1
ATOM 7686 C CA . LEU B 1 216 ? 19.859 -7.348 8.07 1 91.19 216 LEU B CA 1
ATOM 7687 C C . LEU B 1 216 ? 19.609 -8.852 8.148 1 91.19 216 LEU B C 1
ATOM 7689 O O . LEU B 1 216 ? 18.656 -9.359 7.574 1 91.19 216 LEU B O 1
ATOM 7693 N N . PHE B 1 217 ? 20.438 -9.508 8.828 1 87.81 217 PHE B N 1
ATOM 7694 C CA . PHE B 1 217 ? 20.375 -10.961 8.797 1 87.81 217 PHE B CA 1
ATOM 7695 C C . PHE B 1 217 ? 19.844 -11.508 10.117 1 87.81 217 PHE B C 1
ATOM 7697 O O . PHE B 1 217 ? 20.594 -11.609 11.094 1 87.81 217 PHE B O 1
ATOM 7704 N N . PRO B 1 218 ? 18.516 -11.711 10.062 1 71.19 218 PRO B N 1
ATOM 7705 C CA . PRO B 1 218 ? 17.891 -12.211 11.289 1 71.19 218 PRO B CA 1
ATOM 7706 C C . PRO B 1 218 ? 18.344 -13.625 11.641 1 71.19 218 PRO B C 1
ATOM 7708 O O . PRO B 1 218 ? 18.797 -14.375 10.766 1 71.19 218 PRO B O 1
ATOM 7711 N N . THR B 1 219 ? 18.328 -13.961 12.859 1 66.06 219 THR B N 1
ATOM 7712 C CA . THR B 1 219 ? 18.625 -15.328 13.289 1 66.06 219 THR B CA 1
ATOM 7713 C C . THR B 1 219 ? 17.406 -16.219 13.141 1 66.06 219 THR B C 1
ATOM 7715 O O . THR B 1 219 ? 17.531 -17.438 12.969 1 66.06 219 THR B O 1
ATOM 7718 N N . ALA B 1 220 ? 16.297 -15.719 13.367 1 65.38 220 ALA B N 1
ATOM 7719 C CA . ALA B 1 220 ? 15.086 -16.531 13.266 1 65.38 220 ALA B CA 1
ATOM 7720 C C . ALA B 1 220 ? 14.055 -15.867 12.359 1 65.38 220 ALA B C 1
ATOM 7722 O O . ALA B 1 220 ? 14.391 -14.977 11.578 1 65.38 220 ALA B O 1
ATOM 7723 N N . ASP B 1 221 ? 12.742 -16.234 12.562 1 61.16 221 ASP B N 1
ATOM 7724 C CA . ASP B 1 221 ? 11.641 -15.953 11.656 1 61.16 221 ASP B CA 1
ATOM 7725 C C . ASP B 1 221 ? 11.344 -14.453 11.609 1 61.16 221 ASP B C 1
ATOM 7727 O O . ASP B 1 221 ? 11.406 -13.773 12.633 1 61.16 221 ASP B O 1
ATOM 7731 N N . GLY B 1 222 ? 11.547 -13.844 10.422 1 62.75 222 GLY B N 1
ATOM 7732 C CA . GLY B 1 222 ? 11.367 -12.438 10.094 1 62.75 222 GLY B CA 1
ATOM 7733 C C . GLY B 1 222 ? 9.953 -11.945 10.328 1 62.75 222 GLY B C 1
ATOM 7734 O O . GLY B 1 222 ? 8.992 -12.586 9.891 1 62.75 222 GLY B O 1
ATOM 7735 N N . SER B 1 223 ? 9.695 -11.312 11.531 1 71.81 223 SER B N 1
ATOM 7736 C CA . SER B 1 223 ? 8.445 -10.586 11.719 1 71.81 223 SER B CA 1
ATOM 7737 C C . SER B 1 223 ? 8.352 -9.391 10.773 1 71.81 223 SER B C 1
ATOM 7739 O O . SER B 1 223 ? 9.336 -9.031 10.117 1 71.81 223 SER B O 1
ATOM 7741 N N . GLU B 1 224 ? 7.176 -8.891 10.57 1 75.56 224 GLU B N 1
ATOM 7742 C CA . GLU B 1 224 ? 6.973 -7.711 9.742 1 75.56 224 GLU B CA 1
ATOM 7743 C C . GLU B 1 224 ? 7.82 -6.539 10.234 1 75.56 224 GLU B C 1
ATOM 7745 O O . GLU B 1 224 ? 8.359 -5.777 9.43 1 75.56 224 GLU B O 1
ATOM 7750 N N . ASP B 1 225 ? 7.977 -6.445 11.43 1 82.81 225 ASP B N 1
ATOM 7751 C CA . ASP B 1 225 ? 8.773 -5.367 12.008 1 82.81 225 ASP B CA 1
ATOM 7752 C C . ASP B 1 225 ? 10.25 -5.539 11.672 1 82.81 225 ASP B C 1
ATOM 7754 O O . ASP B 1 225 ? 10.953 -4.559 11.422 1 82.81 225 ASP B O 1
ATOM 7758 N N . GLU B 1 226 ? 10.617 -6.715 11.578 1 85.88 226 GLU B N 1
ATOM 7759 C CA . GLU B 1 226 ? 12.016 -6.98 11.266 1 85.88 226 GLU B CA 1
ATOM 7760 C C . GLU B 1 226 ? 12.32 -6.676 9.805 1 85.88 226 GLU B C 1
ATOM 7762 O O . GLU B 1 226 ? 13.438 -6.289 9.461 1 85.88 226 GLU B O 1
ATOM 7767 N N . GLU B 1 227 ? 11.312 -6.859 9.031 1 89.5 227 GLU B N 1
ATOM 7768 C CA . GLU B 1 227 ? 11.484 -6.543 7.613 1 89.5 227 GLU B CA 1
ATOM 7769 C C . GLU B 1 227 ? 11.703 -5.047 7.406 1 89.5 227 GLU B C 1
ATOM 7771 O O . GLU B 1 227 ? 12.539 -4.641 6.594 1 89.5 227 GLU B O 1
ATOM 7776 N N . LEU B 1 228 ? 11.016 -4.293 8.188 1 91.81 228 LEU B N 1
ATOM 7777 C CA . LEU B 1 228 ? 11.156 -2.846 8.086 1 91.81 228 LEU B CA 1
ATOM 7778 C C . LEU B 1 228 ? 12.539 -2.404 8.562 1 91.81 228 LEU B C 1
ATOM 7780 O O . LEU B 1 228 ? 13.148 -1.509 7.969 1 91.81 228 LEU B O 1
ATOM 7784 N N . VAL B 1 229 ? 12.969 -3.02 9.594 1 93.69 229 VAL B N 1
ATOM 7785 C CA . VAL B 1 229 ? 14.297 -2.713 10.109 1 93.69 229 VAL B CA 1
ATOM 7786 C C . VAL B 1 229 ? 15.359 -3.111 9.086 1 93.69 229 VAL B C 1
ATOM 7788 O O . VAL B 1 229 ? 16.312 -2.363 8.852 1 93.69 229 VAL B O 1
ATOM 7791 N N . ALA B 1 230 ? 15.164 -4.23 8.461 1 94.25 230 ALA B N 1
ATOM 7792 C CA . ALA B 1 230 ? 16.109 -4.703 7.445 1 94.25 230 ALA B CA 1
ATOM 7793 C C . ALA B 1 230 ? 16.156 -3.746 6.254 1 94.25 230 ALA B C 1
ATOM 7795 O O . ALA B 1 230 ? 17.219 -3.504 5.688 1 94.25 230 ALA B O 1
ATOM 7796 N N . GLN B 1 231 ? 15.023 -3.186 5.914 1 94.75 231 GLN B N 1
ATOM 7797 C CA . GLN B 1 231 ? 14.977 -2.229 4.812 1 94.75 231 GLN B CA 1
ATOM 7798 C C . GLN B 1 231 ? 15.758 -0.961 5.152 1 94.75 231 GLN B C 1
ATOM 7800 O O . GLN B 1 231 ? 16.5 -0.438 4.312 1 94.75 231 GLN B O 1
ATOM 7805 N N . LYS B 1 232 ? 15.547 -0.493 6.348 1 95.38 232 LYS B N 1
ATOM 7806 C CA . LYS B 1 232 ? 16.266 0.706 6.766 1 95.38 232 LYS B CA 1
ATOM 7807 C C . LYS B 1 232 ? 17.766 0.441 6.863 1 95.38 232 LYS B C 1
ATOM 7809 O O . LYS B 1 232 ? 18.578 1.328 6.59 1 95.38 232 LYS B O 1
ATOM 7814 N N . ALA B 1 233 ? 18.062 -0.75 7.293 1 96 233 ALA B N 1
ATOM 7815 C CA . ALA B 1 233 ? 19.469 -1.125 7.332 1 96 233 ALA B CA 1
ATOM 7816 C C . ALA B 1 233 ? 20.062 -1.144 5.93 1 96 233 ALA B C 1
ATOM 7818 O O . ALA B 1 233 ? 21.203 -0.712 5.727 1 96 233 ALA B O 1
ATOM 7819 N N . ALA B 1 234 ? 19.312 -1.616 4.98 1 96.44 234 ALA B N 1
ATOM 7820 C CA . ALA B 1 234 ? 19.766 -1.616 3.588 1 96.44 234 ALA B CA 1
ATOM 7821 C C . ALA B 1 234 ? 19.953 -0.192 3.074 1 96.44 234 ALA B C 1
ATOM 7823 O O . ALA B 1 234 ? 20.938 0.094 2.373 1 96.44 234 ALA B O 1
ATOM 7824 N N . ASP B 1 235 ? 19.141 0.725 3.463 1 95 235 ASP B N 1
ATOM 7825 C CA . ASP B 1 235 ? 19.281 2.131 3.098 1 95 235 ASP B CA 1
ATOM 7826 C C . ASP B 1 235 ? 20.578 2.715 3.658 1 95 235 ASP B C 1
ATOM 7828 O O . ASP B 1 235 ? 21.266 3.475 2.977 1 95 235 ASP B O 1
ATOM 7832 N N . CYS B 1 236 ? 20.672 2.332 4.887 1 96.19 236 CYS B N 1
ATOM 7833 C CA . CYS B 1 236 ? 21.859 2.832 5.574 1 96.19 236 CYS B CA 1
ATOM 7834 C C . CYS B 1 236 ? 23.141 2.322 4.906 1 96.19 236 CYS B C 1
ATOM 7836 O O . CYS B 1 236 ? 24.047 3.1 4.629 1 96.19 236 CYS B O 1
ATOM 7838 N N . LEU B 1 237 ? 23.203 1.078 4.566 1 96 237 LEU B N 1
ATOM 7839 C CA . LEU B 1 237 ? 24.375 0.48 3.922 1 96 237 LEU B CA 1
ATOM 7840 C C . LEU B 1 237 ? 24.609 1.101 2.549 1 96 237 LEU B C 1
ATOM 7842 O O . LEU B 1 237 ? 25.766 1.288 2.141 1 96 237 LEU B O 1
ATOM 7846 N N . ALA B 1 238 ? 23.594 1.438 1.856 1 95 238 ALA B N 1
ATOM 7847 C CA . ALA B 1 238 ? 23.688 1.994 0.51 1 95 238 ALA B CA 1
ATOM 7848 C C . ALA B 1 238 ? 24.297 3.391 0.537 1 95 238 ALA B C 1
ATOM 7850 O O . ALA B 1 238 ? 24.969 3.801 -0.417 1 95 238 ALA B O 1
ATOM 7851 N N . LEU B 1 239 ? 24.141 4.117 1.608 1 95.06 239 LEU B N 1
ATOM 7852 C CA . LEU B 1 239 ? 24.609 5.492 1.676 1 95.06 239 LEU B CA 1
ATOM 7853 C C . LEU B 1 239 ? 25.891 5.586 2.5 1 95.06 239 LEU B C 1
ATOM 7855 O O . LEU B 1 239 ? 26.453 6.672 2.666 1 95.06 239 LEU B O 1
ATOM 7859 N N . LEU B 1 240 ? 26.375 4.477 3 1 95.12 240 LEU B N 1
ATOM 7860 C CA . LEU B 1 240 ? 27.578 4.457 3.824 1 95.12 240 LEU B CA 1
ATOM 7861 C C . LEU B 1 240 ? 28.766 5.035 3.066 1 95.12 240 LEU B C 1
ATOM 7863 O O . LEU B 1 240 ? 29.703 5.562 3.678 1 95.12 240 LEU B O 1
ATOM 7867 N N . CYS B 1 241 ? 28.734 4.988 1.759 1 93.75 241 CYS B N 1
ATOM 7868 C CA . CYS B 1 241 ? 29.812 5.492 0.921 1 93.75 241 CYS B CA 1
ATOM 7869 C C . CYS B 1 241 ? 29.984 6.996 1.092 1 93.75 241 CYS B C 1
ATOM 7871 O O . CYS B 1 241 ? 31.078 7.523 0.917 1 93.75 241 CYS B O 1
ATOM 7873 N N . ASN B 1 242 ? 28.953 7.699 1.452 1 94 242 ASN B N 1
ATOM 7874 C CA . ASN B 1 242 ? 29.016 9.141 1.658 1 94 242 ASN B CA 1
ATOM 7875 C C . ASN B 1 242 ? 29.953 9.5 2.812 1 94 242 ASN B C 1
ATOM 7877 O O . ASN B 1 242 ? 30.484 10.609 2.869 1 94 242 ASN B O 1
ATOM 7881 N N . ALA B 1 243 ? 30.094 8.609 3.736 1 93.69 243 ALA B N 1
ATOM 7882 C CA . ALA B 1 243 ? 30.922 8.859 4.922 1 93.69 243 ALA B CA 1
ATOM 7883 C C . ALA B 1 243 ? 32.375 8.531 4.652 1 93.69 243 ALA B C 1
ATOM 7885 O O . ALA B 1 243 ? 33.219 8.57 5.57 1 93.69 243 ALA B O 1
ATOM 7886 N N . SER B 1 244 ? 32.781 8.25 3.455 1 92.38 244 SER B N 1
ATOM 7887 C CA . SER B 1 244 ? 34.125 7.871 3.109 1 92.38 244 SER B CA 1
ATOM 7888 C C . SER B 1 244 ? 34.781 8.922 2.215 1 92.38 244 SER B C 1
ATOM 7890 O O . SER B 1 244 ? 34.094 9.703 1.555 1 92.38 244 SER B O 1
ATOM 7892 N N . ASP B 1 245 ? 36.125 8.93 2.234 1 90.31 245 ASP B N 1
ATOM 7893 C CA . ASP B 1 245 ? 36.906 9.797 1.352 1 90.31 245 ASP B CA 1
ATOM 7894 C C . ASP B 1 245 ? 36.969 9.227 -0.064 1 90.31 245 ASP B C 1
ATOM 7896 O O . ASP B 1 245 ? 37.281 9.953 -1.017 1 90.31 245 ASP B O 1
ATOM 7900 N N . LYS B 1 246 ? 36.719 7.961 -0.132 1 91.62 246 LYS B N 1
ATOM 7901 C CA . LYS B 1 246 ? 36.656 7.273 -1.42 1 91.62 246 LYS B CA 1
ATOM 7902 C C . LYS B 1 246 ? 35.312 6.613 -1.639 1 91.62 246 LYS B C 1
ATOM 7904 O O . LYS B 1 246 ? 35.188 5.383 -1.644 1 91.62 246 LYS B O 1
ATOM 7909 N N . PRO B 1 247 ? 34.281 7.41 -1.943 1 93 247 PRO B N 1
ATOM 7910 C CA . PRO B 1 247 ? 32.906 6.895 -1.992 1 93 247 PRO B CA 1
ATOM 7911 C C . PRO B 1 247 ? 32.719 5.785 -3.029 1 93 247 PRO B C 1
ATOM 7913 O O . PRO B 1 247 ? 32.094 4.766 -2.744 1 93 247 PRO B O 1
ATOM 7916 N N . PRO B 1 248 ? 33.281 5.895 -4.238 1 93.06 248 PRO B N 1
ATOM 7917 C CA . PRO B 1 248 ? 33.094 4.816 -5.215 1 93.06 248 PRO B CA 1
ATOM 7918 C C . PRO B 1 248 ? 33.688 3.488 -4.75 1 93.06 248 PRO B C 1
ATOM 7920 O O . PRO B 1 248 ? 33.125 2.43 -5.008 1 93.06 248 PRO B O 1
ATOM 7923 N N . HIS B 1 249 ? 34.781 3.588 -4.066 1 92.62 249 HIS B N 1
ATOM 7924 C CA . HIS B 1 249 ? 35.438 2.369 -3.586 1 92.62 249 HIS B CA 1
ATOM 7925 C C . HIS B 1 249 ? 34.562 1.686 -2.518 1 92.62 249 HIS B C 1
ATOM 7927 O O . HIS B 1 249 ? 34.375 0.47 -2.566 1 92.62 249 HIS B O 1
ATOM 7933 N N . VAL B 1 250 ? 34.156 2.449 -1.554 1 93.5 250 VAL B N 1
ATOM 7934 C CA . VAL B 1 250 ? 33.312 1.896 -0.48 1 93.5 250 VAL B CA 1
ATOM 7935 C C . VAL B 1 250 ? 32.031 1.343 -1.056 1 93.5 250 VAL B C 1
ATOM 7937 O O . VAL B 1 250 ? 31.562 0.273 -0.65 1 93.5 250 VAL B O 1
ATOM 7940 N N . TRP B 1 251 ? 31.438 2.082 -1.997 1 95.25 251 TRP B N 1
ATOM 7941 C CA . TRP B 1 251 ? 30.219 1.629 -2.641 1 95.25 251 TRP B CA 1
ATOM 7942 C C . TRP B 1 251 ? 30.422 0.277 -3.316 1 95.25 251 TRP B C 1
ATOM 7944 O O . TRP B 1 251 ? 29.609 -0.638 -3.148 1 95.25 251 TRP B O 1
ATOM 7954 N N . THR B 1 252 ? 31.484 0.125 -4.051 1 94.69 252 THR B N 1
ATOM 7955 C CA . THR B 1 252 ? 31.781 -1.116 -4.754 1 94.69 252 THR B CA 1
ATOM 7956 C C . THR B 1 252 ? 32.031 -2.25 -3.762 1 94.69 252 THR B C 1
ATOM 7958 O O . THR B 1 252 ? 31.609 -3.385 -3.988 1 94.69 252 THR B O 1
ATOM 7961 N N . GLN B 1 253 ? 32.656 -1.898 -2.701 1 94.25 253 GLN B N 1
ATOM 7962 C CA . GLN B 1 253 ? 32.906 -2.898 -1.671 1 94.25 253 GLN B CA 1
ATOM 7963 C C . GLN B 1 253 ? 31.594 -3.406 -1.06 1 94.25 253 GLN B C 1
ATOM 7965 O O . GLN B 1 253 ? 31.438 -4.605 -0.829 1 94.25 253 GLN B O 1
ATOM 7970 N N . MET B 1 254 ? 30.734 -2.5 -0.75 1 95.25 254 MET B N 1
ATOM 7971 C CA . MET B 1 254 ? 29.438 -2.887 -0.189 1 95.25 254 MET B CA 1
ATOM 7972 C C . MET B 1 254 ? 28.672 -3.771 -1.162 1 95.25 254 MET B C 1
ATOM 7974 O O . MET B 1 254 ? 28.047 -4.758 -0.754 1 95.25 254 MET B O 1
ATOM 7978 N N . ALA B 1 255 ? 28.672 -3.43 -2.445 1 96.44 255 ALA B N 1
ATOM 7979 C CA . ALA B 1 255 ? 28 -4.223 -3.467 1 96.44 255 ALA B CA 1
ATOM 7980 C C . ALA B 1 255 ? 28.594 -5.629 -3.553 1 96.44 255 ALA B C 1
ATOM 7982 O O . ALA B 1 255 ? 27.859 -6.613 -3.639 1 96.44 255 ALA B O 1
ATOM 7983 N N . GLN B 1 256 ? 29.891 -5.68 -3.471 1 95.12 256 GLN B N 1
ATOM 7984 C CA . GLN B 1 256 ? 30.578 -6.969 -3.549 1 95.12 256 GLN B CA 1
ATOM 7985 C C . GLN B 1 256 ? 30.266 -7.824 -2.32 1 95.12 256 GLN B C 1
ATOM 7987 O O . GLN B 1 256 ? 30.062 -9.031 -2.436 1 95.12 256 GLN B O 1
ATOM 7992 N N . LYS B 1 257 ? 30.25 -7.18 -1.205 1 95.12 257 LYS B N 1
ATOM 7993 C CA . LYS B 1 257 ? 29.922 -7.91 0.019 1 95.12 257 LYS B CA 1
ATOM 7994 C C . LYS B 1 257 ? 28.5 -8.445 -0.021 1 95.12 257 LYS B C 1
ATOM 7996 O O . LYS B 1 257 ? 28.234 -9.562 0.425 1 95.12 257 LYS B O 1
ATOM 8001 N N . ALA B 1 258 ? 27.594 -7.645 -0.488 1 96.69 258 ALA B N 1
ATOM 8002 C CA . ALA B 1 258 ? 26.203 -8.086 -0.635 1 96.69 258 ALA B CA 1
ATOM 8003 C C . ALA B 1 258 ? 26.109 -9.289 -1.568 1 96.69 258 ALA B C 1
ATOM 8005 O O . ALA B 1 258 ? 25.422 -10.273 -1.258 1 96.69 258 ALA B O 1
ATOM 8006 N N . LEU B 1 259 ? 26.828 -9.234 -2.678 1 96.5 259 LEU B N 1
ATOM 8007 C CA . LEU B 1 259 ? 26.812 -10.32 -3.652 1 96.5 259 LEU B CA 1
ATOM 8008 C C . LEU B 1 259 ? 27.453 -11.578 -3.08 1 96.5 259 LEU B C 1
ATOM 8010 O O . LEU B 1 259 ? 26.984 -12.688 -3.307 1 96.5 259 LEU B O 1
ATOM 8014 N N . GLU B 1 260 ? 28.5 -11.352 -2.371 1 95.06 260 GLU B N 1
ATOM 8015 C CA . GLU B 1 260 ? 29.172 -12.492 -1.75 1 95.06 260 GLU B CA 1
ATOM 8016 C C . GLU B 1 260 ? 28.25 -13.18 -0.746 1 95.06 260 GLU B C 1
ATOM 8018 O O . GLU B 1 260 ? 28.203 -14.414 -0.694 1 95.06 260 GLU B O 1
ATOM 8023 N N . ALA B 1 261 ? 27.625 -12.391 0.041 1 94.94 261 ALA B N 1
ATOM 8024 C CA . ALA B 1 261 ? 26.656 -12.953 0.979 1 94.94 261 ALA B CA 1
ATOM 8025 C C . ALA B 1 261 ? 25.562 -13.727 0.243 1 94.94 261 ALA B C 1
ATOM 8027 O O . ALA B 1 261 ? 25.172 -14.812 0.674 1 94.94 261 ALA B O 1
ATOM 8028 N N . ALA B 1 262 ? 25.078 -13.227 -0.857 1 96.5 262 ALA B N 1
ATOM 8029 C CA . ALA B 1 262 ? 24.047 -13.898 -1.654 1 96.5 262 ALA B CA 1
ATOM 8030 C C . ALA B 1 262 ? 24.578 -15.211 -2.23 1 96.5 262 ALA B C 1
ATOM 8032 O O . ALA B 1 262 ? 23.891 -16.234 -2.203 1 96.5 262 ALA B O 1
ATOM 8033 N N . HIS B 1 263 ? 25.828 -15.164 -2.744 1 95.19 263 HIS B N 1
ATOM 8034 C CA . HIS B 1 263 ? 26.453 -16.375 -3.291 1 95.19 263 HIS B CA 1
ATOM 8035 C C . HIS B 1 263 ? 26.547 -17.469 -2.236 1 95.19 263 HIS B C 1
ATOM 8037 O O . HIS B 1 263 ? 26.281 -18.641 -2.52 1 95.19 263 HIS B O 1
ATOM 8043 N N . GLN B 1 264 ? 26.891 -17.078 -1.059 1 92.69 264 GLN B N 1
ATOM 8044 C CA . GLN B 1 264 ? 27.047 -18.047 0.019 1 92.69 264 GLN B CA 1
ATOM 8045 C C . GLN B 1 264 ? 25.734 -18.75 0.331 1 92.69 264 GLN B C 1
ATOM 8047 O O . GLN B 1 264 ? 25.688 -19.969 0.496 1 92.69 264 GLN B O 1
ATOM 8052 N N . GLN B 1 265 ? 24.734 -17.984 0.419 1 93.25 265 GLN B N 1
ATOM 8053 C CA . GLN B 1 265 ? 23.438 -18.578 0.708 1 93.25 265 GLN B CA 1
ATOM 8054 C C . GLN B 1 265 ? 22.938 -19.422 -0.462 1 93.25 265 GLN B C 1
ATOM 8056 O O . GLN B 1 265 ? 22.281 -20.438 -0.261 1 93.25 265 GLN B O 1
ATOM 8061 N N . LEU B 1 266 ? 23.172 -18.969 -1.704 1 95.06 266 LEU B N 1
ATOM 8062 C CA . LEU B 1 266 ? 22.797 -19.734 -2.883 1 95.06 266 LEU B CA 1
ATOM 8063 C C . LEU B 1 266 ? 23.516 -21.078 -2.902 1 95.06 266 LEU B C 1
ATOM 8065 O O . LEU B 1 266 ? 22.922 -22.094 -3.275 1 95.06 266 LEU B O 1
ATOM 8069 N N . ASP B 1 267 ? 24.766 -21.062 -2.49 1 92.38 267 ASP B N 1
ATOM 8070 C CA . ASP B 1 267 ? 25.531 -22.297 -2.426 1 92.38 267 ASP B CA 1
ATOM 8071 C C . ASP B 1 267 ? 24.906 -23.281 -1.445 1 92.38 267 ASP B C 1
ATOM 8073 O O . ASP B 1 267 ? 24.844 -24.484 -1.722 1 92.38 267 ASP B O 1
ATOM 8077 N N . LEU B 1 268 ? 24.422 -22.797 -0.367 1 89.88 268 LEU B N 1
ATOM 8078 C CA . LEU B 1 268 ? 23.766 -23.641 0.623 1 89.88 268 LEU B CA 1
ATOM 8079 C C . LEU B 1 268 ? 22.484 -24.25 0.059 1 89.88 268 LEU B C 1
ATOM 8081 O O . LEU B 1 268 ? 22.203 -25.422 0.282 1 89.88 268 LEU B O 1
ATOM 8085 N N . LEU B 1 269 ? 21.766 -23.484 -0.672 1 91.94 269 LEU B N 1
ATOM 8086 C CA . LEU B 1 269 ? 20.531 -23.969 -1.282 1 91.94 269 LEU B CA 1
ATOM 8087 C C . LEU B 1 269 ? 20.844 -24.969 -2.398 1 91.94 269 LEU B C 1
ATOM 8089 O O . LEU B 1 269 ? 20.078 -25.906 -2.631 1 91.94 269 LEU B O 1
ATOM 8093 N N . ALA B 1 270 ? 21.984 -24.703 -3.113 1 90.62 270 ALA B N 1
ATOM 8094 C CA . ALA B 1 270 ? 22.375 -25.562 -4.223 1 90.62 270 ALA B CA 1
ATOM 8095 C C . ALA B 1 270 ? 23.094 -26.812 -3.715 1 90.62 270 ALA B C 1
ATOM 8097 O O . ALA B 1 270 ? 23.5 -27.672 -4.504 1 90.62 270 ALA B O 1
ATOM 8098 N N . GLY B 1 271 ? 23.234 -26.938 -2.426 1 85.12 271 GLY B N 1
ATOM 8099 C CA . GLY B 1 271 ? 23.844 -28.125 -1.829 1 85.12 271 GLY B CA 1
ATOM 8100 C C . GLY B 1 271 ? 25.359 -28.109 -1.913 1 85.12 271 GLY B C 1
ATOM 8101 O O . GLY B 1 271 ? 26 -29.172 -1.833 1 85.12 271 GLY B O 1
ATOM 8102 N N . LYS B 1 272 ? 25.859 -27.062 -2.211 1 81.25 272 LYS B N 1
ATOM 8103 C CA . LYS B 1 272 ? 27.312 -26.953 -2.289 1 81.25 272 LYS B CA 1
ATOM 8104 C C . LYS B 1 272 ? 27.906 -26.578 -0.936 1 81.25 272 LYS B C 1
ATOM 8106 O O . LYS B 1 272 ? 27.234 -25.984 -0.095 1 81.25 272 LYS B O 1
ATOM 8111 N N . ARG B 1 273 ? 28.953 -27.297 -0.569 1 65.81 273 ARG B N 1
ATOM 8112 C CA . ARG B 1 273 ? 29.594 -26.953 0.696 1 65.81 273 ARG B CA 1
ATOM 8113 C C . ARG B 1 273 ? 30.094 -25.516 0.671 1 65.81 273 ARG B C 1
ATOM 8115 O O . ARG B 1 273 ? 30.594 -25.047 -0.353 1 65.81 273 ARG B O 1
ATOM 8122 N N . ALA B 1 274 ? 29.531 -24.734 1.492 1 56.28 274 ALA B N 1
ATOM 8123 C CA . ALA B 1 274 ? 29.984 -23.359 1.621 1 56.28 274 ALA B CA 1
ATOM 8124 C C . ALA B 1 274 ? 31.516 -23.281 1.556 1 56.28 274 ALA B C 1
ATOM 8126 O O . ALA B 1 274 ? 32.219 -23.891 2.377 1 56.28 274 ALA B O 1
ATOM 8127 N N . VAL B 1 275 ? 32.156 -23.359 0.407 1 50.78 275 VAL B N 1
ATOM 8128 C CA . VAL B 1 275 ? 33.594 -23.125 0.413 1 50.78 275 VAL B CA 1
ATOM 8129 C C . VAL B 1 275 ? 33.906 -21.828 1.171 1 50.78 275 VAL B C 1
ATOM 8131 O O . VAL B 1 275 ? 33.438 -20.75 0.793 1 50.78 275 VAL B O 1
ATOM 8134 N N . VAL B 1 276 ? 33.938 -21.922 2.404 1 48.47 276 VAL B N 1
ATOM 8135 C CA . VAL B 1 276 ? 34.469 -20.719 3.039 1 48.47 276 VAL B CA 1
ATOM 8136 C C . VAL B 1 276 ? 35.656 -20.188 2.219 1 48.47 276 VAL B C 1
ATOM 8138 O O . VAL B 1 276 ? 36.625 -20.891 2 1 48.47 276 VAL B O 1
ATOM 8141 N N . PRO B 1 277 ? 35.469 -19.375 1.217 1 44.84 277 PRO B N 1
ATOM 8142 C CA . PRO B 1 277 ? 36.719 -18.906 0.616 1 44.84 277 PRO B CA 1
ATOM 8143 C C . PRO B 1 277 ? 37.875 -18.781 1.63 1 44.84 277 PRO B C 1
ATOM 8145 O O . PRO B 1 277 ? 37.625 -18.531 2.812 1 44.84 277 PRO B O 1
ATOM 8148 N N . SER B 1 278 ? 38.938 -19.547 1.415 1 39.25 278 SER B N 1
ATOM 8149 C CA . SER B 1 278 ? 40.156 -19.312 2.203 1 39.25 278 SER B CA 1
ATOM 8150 C C . SER B 1 278 ? 40.312 -17.844 2.559 1 39.25 278 SER B C 1
ATOM 8152 O O . SER B 1 278 ? 40.219 -16.969 1.687 1 39.25 278 SER B O 1
ATOM 8154 N N . THR B 1 279 ? 39.875 -17.422 3.629 1 37.91 279 THR B N 1
ATOM 8155 C CA . THR B 1 279 ? 40.156 -16.109 4.207 1 37.91 279 THR B CA 1
ATOM 8156 C C . THR B 1 279 ? 41.5 -15.578 3.719 1 37.91 279 THR B C 1
ATOM 8158 O O . THR B 1 279 ? 41.938 -14.492 4.109 1 37.91 279 THR B O 1
ATOM 8161 N N . GLU B 1 280 ? 42.438 -16.422 3.32 1 37.38 280 GLU B N 1
ATOM 8162 C CA . GLU B 1 280 ? 43.812 -15.906 3.178 1 37.38 280 GLU B CA 1
ATOM 8163 C C . GLU B 1 280 ? 43.844 -14.75 2.18 1 37.38 280 GLU B C 1
ATOM 8165 O O . GLU B 1 280 ? 44.625 -13.805 2.354 1 37.38 280 GLU B O 1
ATOM 8170 N N . GLY B 1 281 ? 43.625 -14.969 0.931 1 36.44 281 GLY B N 1
ATOM 8171 C CA . GLY B 1 281 ? 44 -13.922 -0.008 1 36.44 281 GLY B CA 1
ATOM 8172 C C . GLY B 1 281 ? 43.156 -12.664 0.13 1 36.44 281 GLY B C 1
ATOM 8173 O O . GLY B 1 281 ? 43.406 -11.664 -0.552 1 36.44 281 GLY B O 1
ATOM 8174 N N . VAL B 1 282 ? 41.781 -12.812 0.009 1 38.53 282 VAL B N 1
ATOM 8175 C CA . VAL B 1 282 ? 41.125 -11.508 0.08 1 38.53 282 VAL B CA 1
ATOM 8176 C C . VAL B 1 282 ? 41.219 -10.953 1.498 1 38.53 282 VAL B C 1
ATOM 8178 O O . VAL B 1 282 ? 40.656 -11.516 2.439 1 38.53 282 VAL B O 1
ATOM 8181 N N . THR B 1 283 ? 42.344 -10.398 1.846 1 39 283 THR B N 1
ATOM 8182 C CA . THR B 1 283 ? 42.562 -9.672 3.094 1 39 283 THR B CA 1
ATOM 8183 C C . THR B 1 283 ? 41.25 -9.484 3.85 1 39 283 THR B C 1
ATOM 8185 O O . THR B 1 283 ? 41.031 -10.109 4.891 1 39 283 THR B O 1
ATOM 8188 N N . GLY B 1 284 ? 40.812 -8.008 4.27 1 42.72 284 GLY B N 1
ATOM 8189 C CA . GLY B 1 284 ? 40.094 -7.121 5.172 1 42.72 284 GLY B CA 1
ATOM 8190 C C . GLY B 1 284 ? 38.594 -7.242 5.055 1 42.72 284 GLY B C 1
ATOM 8191 O O . GLY B 1 284 ? 37.844 -6.492 5.695 1 42.72 284 GLY B O 1
ATOM 8192 N N . LYS B 1 285 ? 38.062 -7.918 4.086 1 54.75 285 LYS B N 1
ATOM 8193 C CA . LYS B 1 285 ? 36.625 -7.641 3.934 1 54.75 285 LYS B CA 1
ATOM 8194 C C . LYS B 1 285 ? 35.781 -8.586 4.781 1 54.75 285 LYS B C 1
ATOM 8196 O O . LYS B 1 285 ? 35.812 -9.805 4.562 1 54.75 285 LYS B O 1
ATOM 8201 N N . LYS B 1 286 ? 35.438 -8.25 6.027 1 67.31 286 LYS B N 1
ATOM 8202 C CA . LYS B 1 286 ? 34.531 -8.945 6.918 1 67.31 286 LYS B CA 1
ATOM 8203 C C . LYS B 1 286 ? 33.219 -9.289 6.203 1 67.31 286 LYS B C 1
ATOM 8205 O O . LYS B 1 286 ? 32.562 -8.406 5.633 1 67.31 286 LYS B O 1
ATOM 8210 N N . LEU B 1 287 ? 33.031 -10.68 6.051 1 81.44 287 LEU B N 1
ATOM 8211 C CA . LEU B 1 287 ? 31.812 -11.148 5.406 1 81.44 287 LEU B CA 1
ATOM 8212 C C . LEU B 1 287 ? 30.578 -10.781 6.234 1 81.44 287 LEU B C 1
ATOM 8214 O O . LEU B 1 287 ? 30.641 -10.766 7.469 1 81.44 287 LEU B O 1
ATOM 8218 N N . TRP B 1 288 ? 29.531 -10.359 5.48 1 89.19 288 TRP B N 1
ATOM 8219 C CA . TRP B 1 288 ? 28.297 -9.953 6.148 1 89.19 288 TRP B CA 1
ATOM 8220 C C . TRP B 1 288 ? 27.641 -11.148 6.824 1 89.19 288 TRP B C 1
ATOM 8222 O O . TRP B 1 288 ? 27.125 -11.031 7.941 1 89.19 288 TRP B O 1
ATOM 8232 N N . VAL B 1 289 ? 27.562 -12.273 6.078 1 82.81 289 VAL B N 1
ATOM 8233 C CA . VAL B 1 289 ? 26.875 -13.43 6.637 1 82.81 289 VAL B CA 1
ATOM 8234 C C . VAL B 1 289 ? 27.812 -14.625 6.68 1 82.81 289 VAL B C 1
ATOM 8236 O O . VAL B 1 289 ? 28.516 -14.914 5.699 1 82.81 289 VAL B O 1
ATOM 8239 N N . GLN B 1 290 ? 27.922 -15.125 7.93 1 71.44 290 GLN B N 1
ATOM 8240 C CA . GLN B 1 290 ? 28.766 -16.312 8.031 1 71.44 290 GLN B CA 1
ATOM 8241 C C . GLN B 1 290 ? 27.953 -17.547 8.414 1 71.44 290 GLN B C 1
ATOM 8243 O O . GLN B 1 290 ? 27.016 -17.453 9.211 1 71.44 290 GLN B O 1
ATOM 8248 N N . GLY B 1 291 ? 28.156 -18.5 7.703 1 72.62 291 GLY B N 1
ATOM 8249 C CA . GLY B 1 291 ? 27.672 -19.812 8.109 1 72.62 291 GLY B CA 1
ATOM 8250 C C . GLY B 1 291 ? 26.25 -20.078 7.645 1 72.62 291 GLY B C 1
ATOM 8251 O O . GLY B 1 291 ? 25.641 -19.234 6.977 1 72.62 291 GLY B O 1
ATOM 8252 N N . ALA B 1 292 ? 25.812 -21.312 7.828 1 77.94 292 ALA B N 1
ATOM 8253 C CA . ALA B 1 292 ? 24.484 -21.797 7.469 1 77.94 292 ALA B CA 1
ATOM 8254 C C . ALA B 1 292 ? 23.5 -21.562 8.602 1 77.94 292 ALA B C 1
ATOM 8256 O O . ALA B 1 292 ? 23.891 -21.281 9.734 1 77.94 292 ALA B O 1
ATOM 8257 N N . ALA B 1 293 ? 22.25 -21.453 8.203 1 80.75 293 ALA B N 1
ATOM 8258 C CA . ALA B 1 293 ? 21.203 -21.422 9.227 1 80.75 293 ALA B CA 1
ATOM 8259 C C . ALA B 1 293 ? 21.375 -22.578 10.211 1 80.75 293 ALA B C 1
ATOM 8261 O O . ALA B 1 293 ? 21.938 -23.625 9.867 1 80.75 293 ALA B O 1
ATOM 8262 N N . SER B 1 294 ? 20.969 -22.406 11.375 1 80.81 294 SER B N 1
ATOM 8263 C CA . SER B 1 294 ? 21.125 -23.391 12.438 1 80.81 294 SER B CA 1
ATOM 8264 C C . SER B 1 294 ? 20.578 -24.75 12.008 1 80.81 294 SER B C 1
ATOM 8266 O O . SER B 1 294 ? 19.484 -24.844 11.445 1 80.81 294 SER B O 1
ATOM 8268 N N . ALA B 1 295 ? 21.281 -25.797 12.305 1 79.25 295 ALA B N 1
ATOM 8269 C CA . ALA B 1 295 ? 20.891 -27.172 11.977 1 79.25 295 ALA B CA 1
ATOM 8270 C C . ALA B 1 295 ? 19.75 -27.641 12.891 1 79.25 295 ALA B C 1
ATOM 8272 O O . ALA B 1 295 ? 19.109 -28.656 12.609 1 79.25 295 ALA B O 1
ATOM 8273 N N . GLN B 1 296 ? 19.562 -26.906 13.906 1 80.81 296 GLN B N 1
ATOM 8274 C CA . GLN B 1 296 ? 18.547 -27.281 14.875 1 80.81 296 GLN B CA 1
ATOM 8275 C C . GLN B 1 296 ? 17.156 -26.875 14.391 1 80.81 296 GLN B C 1
ATOM 8277 O O . GLN B 1 296 ? 16.141 -27.344 14.914 1 80.81 296 GLN B O 1
ATOM 8282 N N . LEU B 1 297 ? 17.219 -26.125 13.375 1 86.31 297 LEU B N 1
ATOM 8283 C CA . LEU B 1 297 ? 15.938 -25.688 12.844 1 86.31 297 LEU B CA 1
ATOM 8284 C C . LEU B 1 297 ? 15.297 -26.781 12 1 86.31 297 LEU B C 1
ATOM 8286 O O . LEU B 1 297 ? 15.992 -27.547 11.344 1 86.31 297 LEU B O 1
ATOM 8290 N N . PRO B 1 298 ? 14 -26.828 12.125 1 87.62 298 PRO B N 1
ATOM 8291 C CA . PRO B 1 298 ? 13.328 -27.734 11.188 1 87.62 298 PRO B CA 1
ATOM 8292 C C . PRO B 1 298 ? 13.719 -27.484 9.734 1 87.62 298 PRO B C 1
ATOM 8294 O O . PRO B 1 298 ? 14.062 -26.359 9.375 1 87.62 298 PRO B O 1
ATOM 8297 N N . ILE B 1 299 ? 13.664 -28.484 8.953 1 86.88 299 ILE B N 1
ATOM 8298 C CA . ILE B 1 299 ? 14.297 -28.5 7.637 1 86.88 299 ILE B CA 1
ATOM 8299 C C . ILE B 1 299 ? 13.688 -27.406 6.758 1 86.88 299 ILE B C 1
ATOM 8301 O O . ILE B 1 299 ? 14.406 -26.703 6.043 1 86.88 299 ILE B O 1
ATOM 8305 N N . TYR B 1 300 ? 12.344 -27.281 6.723 1 90.31 300 TYR B N 1
ATOM 8306 C CA . TYR B 1 300 ? 11.727 -26.281 5.871 1 90.31 300 TYR B CA 1
ATOM 8307 C C . TYR B 1 300 ? 11.992 -24.875 6.406 1 90.31 300 TYR B C 1
ATOM 8309 O O . TYR B 1 300 ? 12.078 -23.922 5.633 1 90.31 300 TYR B O 1
ATOM 8317 N N . GLN B 1 301 ? 12.109 -24.766 7.73 1 90.5 301 GLN B N 1
ATOM 8318 C CA . GLN B 1 301 ? 12.469 -23.484 8.32 1 90.5 301 GLN B CA 1
ATOM 8319 C C . GLN B 1 301 ? 13.914 -23.109 7.984 1 90.5 301 GLN B C 1
ATOM 8321 O O . GLN B 1 301 ? 14.227 -21.953 7.75 1 90.5 301 GLN B O 1
ATOM 8326 N N . ARG B 1 302 ? 14.75 -24.094 8 1 88.81 302 ARG B N 1
ATOM 8327 C CA . ARG B 1 302 ? 16.141 -23.891 7.656 1 88.81 302 ARG B CA 1
ATOM 8328 C C . ARG B 1 302 ? 16.281 -23.344 6.234 1 88.81 302 ARG B C 1
ATOM 8330 O O . ARG B 1 302 ? 17.031 -22.391 5.996 1 88.81 302 ARG B O 1
ATOM 8337 N N . ALA B 1 303 ? 15.562 -23.953 5.32 1 91.38 303 ALA B N 1
ATOM 8338 C CA . ALA B 1 303 ? 15.57 -23.484 3.934 1 91.38 303 ALA B CA 1
ATOM 8339 C C . ALA B 1 303 ? 15.031 -22.062 3.822 1 91.38 303 ALA B C 1
ATOM 8341 O O . ALA B 1 303 ? 15.555 -21.25 3.064 1 91.38 303 ALA B O 1
ATOM 8342 N N . GLU B 1 304 ? 14.016 -21.781 4.605 1 92.19 304 GLU B N 1
ATOM 8343 C CA . GLU B 1 304 ? 13.398 -20.469 4.57 1 92.19 304 GLU B CA 1
ATOM 8344 C C . GLU B 1 304 ? 14.344 -19.391 5.098 1 92.19 304 GLU B C 1
ATOM 8346 O O . GLU B 1 304 ? 14.453 -18.312 4.52 1 92.19 304 GLU B O 1
ATOM 8351 N N . VAL B 1 305 ? 14.977 -19.719 6.18 1 91.25 305 VAL B N 1
ATOM 8352 C CA . VAL B 1 305 ? 15.914 -18.766 6.766 1 91.25 305 VAL B CA 1
ATOM 8353 C C . VAL B 1 305 ? 17.062 -18.5 5.789 1 91.25 305 VAL B C 1
ATOM 8355 O O . VAL B 1 305 ? 17.484 -17.359 5.629 1 91.25 305 VAL B O 1
ATOM 8358 N N . THR B 1 306 ? 17.562 -19.531 5.121 1 91.88 306 THR B N 1
ATOM 8359 C CA . THR B 1 306 ? 18.609 -19.391 4.125 1 91.88 306 THR B CA 1
ATOM 8360 C C . THR B 1 306 ? 18.156 -18.5 2.977 1 91.88 306 THR B C 1
ATOM 8362 O O . THR B 1 306 ? 18.891 -17.625 2.527 1 91.88 306 THR B O 1
ATOM 8365 N N . LEU B 1 307 ? 16.953 -18.719 2.553 1 93.94 307 LEU B N 1
ATOM 8366 C CA . LEU B 1 307 ? 16.391 -17.906 1.475 1 93.94 307 LEU B CA 1
ATOM 8367 C C . LEU B 1 307 ? 16.234 -16.453 1.911 1 93.94 307 LEU B C 1
ATOM 8369 O O . LEU B 1 307 ? 16.516 -15.539 1.139 1 93.94 307 LEU B O 1
ATOM 8373 N N . VAL B 1 308 ? 15.773 -16.234 3.111 1 92.88 308 VAL B N 1
ATOM 8374 C CA . VAL B 1 308 ? 15.57 -14.883 3.625 1 92.88 308 VAL B CA 1
ATOM 8375 C C . VAL B 1 308 ? 16.906 -14.148 3.686 1 92.88 308 VAL B C 1
ATOM 8377 O O . VAL B 1 308 ? 17 -12.969 3.338 1 92.88 308 VAL B O 1
ATOM 8380 N N . ARG B 1 309 ? 17.891 -14.844 4.121 1 93.06 309 ARG B N 1
ATOM 8381 C CA . ARG B 1 309 ? 19.219 -14.242 4.172 1 93.06 309 ARG B CA 1
ATOM 8382 C C . ARG B 1 309 ? 19.703 -13.852 2.777 1 93.06 309 ARG B C 1
ATOM 8384 O O . ARG B 1 309 ? 20.266 -12.773 2.594 1 93.06 309 ARG B O 1
ATOM 8391 N N . MET B 1 310 ? 19.484 -14.695 1.806 1 94.88 310 MET B N 1
ATOM 8392 C CA . MET B 1 310 ? 19.828 -14.383 0.42 1 94.88 310 MET B CA 1
ATOM 8393 C C . MET B 1 310 ? 19.062 -13.148 -0.062 1 94.88 310 MET B C 1
ATOM 8395 O O . MET B 1 310 ? 19.656 -12.25 -0.673 1 94.88 310 MET B O 1
ATOM 8399 N N . THR B 1 311 ? 17.781 -13.156 0.236 1 95.19 311 THR B N 1
ATOM 8400 C CA . THR B 1 311 ? 16.922 -12.062 -0.192 1 95.19 311 THR B CA 1
ATOM 8401 C C . THR B 1 311 ? 17.359 -10.742 0.437 1 95.19 311 THR B C 1
ATOM 8403 O O . THR B 1 311 ? 17.344 -9.703 -0.219 1 95.19 311 THR B O 1
ATOM 8406 N N . ARG B 1 312 ? 17.734 -10.82 1.65 1 95.06 312 ARG B N 1
ATOM 8407 C CA . ARG B 1 312 ? 18.188 -9.625 2.352 1 95.06 312 ARG B CA 1
ATOM 8408 C C . ARG B 1 312 ? 19.5 -9.102 1.768 1 95.06 312 ARG B C 1
ATOM 8410 O O . ARG B 1 312 ? 19.703 -7.891 1.659 1 95.06 312 ARG B O 1
ATOM 8417 N N . ALA B 1 313 ? 20.344 -9.977 1.476 1 96.19 313 ALA B N 1
ATOM 8418 C CA . ALA B 1 313 ? 21.578 -9.578 0.801 1 96.19 313 ALA B CA 1
ATOM 8419 C C . ALA B 1 313 ? 21.281 -8.891 -0.527 1 96.19 313 ALA B C 1
ATOM 8421 O O . ALA B 1 313 ? 21.844 -7.832 -0.825 1 96.19 313 ALA B O 1
ATOM 8422 N N . LEU B 1 314 ? 20.422 -9.43 -1.25 1 97.44 314 LEU B N 1
ATOM 8423 C CA . LEU B 1 314 ? 20.062 -8.875 -2.553 1 97.44 314 LEU B CA 1
ATOM 8424 C C . LEU B 1 314 ? 19.281 -7.57 -2.396 1 97.44 314 LEU B C 1
ATOM 8426 O O . LEU B 1 314 ? 19.375 -6.684 -3.25 1 97.44 314 LEU B O 1
ATOM 8430 N N . SER B 1 315 ? 18.547 -7.477 -1.334 1 95.69 315 SER B N 1
ATOM 8431 C CA . SER B 1 315 ? 17.859 -6.219 -1.069 1 95.69 315 SER B CA 1
ATOM 8432 C C . SER B 1 315 ? 18.844 -5.086 -0.827 1 95.69 315 SER B C 1
ATOM 8434 O O . SER B 1 315 ? 18.609 -3.953 -1.252 1 95.69 315 SER B O 1
ATOM 8436 N N . ALA B 1 316 ? 19.844 -5.398 -0.107 1 96.75 316 ALA B N 1
ATOM 8437 C CA . ALA B 1 316 ? 20.906 -4.406 0.076 1 96.75 316 ALA B CA 1
ATOM 8438 C C . ALA B 1 316 ? 21.531 -4.02 -1.261 1 96.75 316 ALA B C 1
ATOM 8440 O O . ALA B 1 316 ? 21.781 -2.838 -1.516 1 96.75 316 ALA B O 1
ATOM 8441 N N . LEU B 1 317 ? 21.75 -4.969 -2.105 1 97.06 317 LEU B N 1
ATOM 8442 C CA . LEU B 1 317 ? 22.281 -4.703 -3.439 1 97.06 317 LEU B CA 1
ATOM 8443 C C . LEU B 1 317 ? 21.312 -3.844 -4.246 1 97.06 317 LEU B C 1
ATOM 8445 O O . LEU B 1 317 ? 21.734 -2.906 -4.93 1 97.06 317 LEU B O 1
ATOM 8449 N N . HIS B 1 318 ? 20.156 -4.188 -4.152 1 95.38 318 HIS B N 1
ATOM 8450 C CA . HIS B 1 318 ? 19.125 -3.439 -4.859 1 95.38 318 HIS B CA 1
ATOM 8451 C C . HIS B 1 318 ? 19.141 -1.97 -4.457 1 95.38 318 HIS B C 1
ATOM 8453 O O . HIS B 1 318 ? 19.047 -1.087 -5.312 1 95.38 318 HIS B O 1
ATOM 8459 N N . GLU B 1 319 ? 19.203 -1.728 -3.195 1 94.94 319 GLU B N 1
ATOM 8460 C CA . GLU B 1 319 ? 19.219 -0.35 -2.715 1 94.94 319 GLU B CA 1
ATOM 8461 C C . GLU B 1 319 ? 20.484 0.38 -3.184 1 94.94 319 GLU B C 1
ATOM 8463 O O . GLU B 1 319 ? 20.422 1.567 -3.512 1 94.94 319 GLU B O 1
ATOM 8468 N N . LEU B 1 320 ? 21.562 -0.317 -3.217 1 95.31 320 LEU B N 1
ATOM 8469 C CA . LEU B 1 320 ? 22.797 0.26 -3.729 1 95.31 320 LEU B CA 1
ATOM 8470 C C . LEU B 1 320 ? 22.641 0.668 -5.188 1 95.31 320 LEU B C 1
ATOM 8472 O O . LEU B 1 320 ? 23.172 1.697 -5.609 1 95.31 320 LEU B O 1
ATOM 8476 N N . LEU B 1 321 ? 21.844 -0.074 -5.887 1 93.31 321 LEU B N 1
ATOM 8477 C CA . LEU B 1 321 ? 21.688 0.144 -7.32 1 93.31 321 LEU B CA 1
ATOM 8478 C C . LEU B 1 321 ? 20.5 1.053 -7.605 1 93.31 321 LEU B C 1
ATOM 8480 O O . LEU B 1 321 ? 20.219 1.378 -8.766 1 93.31 321 LEU B O 1
ATOM 8484 N N . SER B 1 322 ? 19.828 1.479 -6.645 1 88.06 322 SER B N 1
ATOM 8485 C CA . SER B 1 322 ? 18.609 2.256 -6.828 1 88.06 322 SER B CA 1
ATOM 8486 C C . SER B 1 322 ? 18.922 3.67 -7.305 1 88.06 322 SER B C 1
ATOM 8488 O O . SER B 1 322 ? 19.984 4.211 -7.012 1 88.06 322 SER B O 1
ATOM 8490 N N . ALA B 1 323 ? 17.953 4.203 -7.98 1 77.75 323 ALA B N 1
ATOM 8491 C CA . ALA B 1 323 ? 18.078 5.586 -8.43 1 77.75 323 ALA B CA 1
ATOM 8492 C C . ALA B 1 323 ? 18.094 6.547 -7.246 1 77.75 323 ALA B C 1
ATOM 8494 O O . ALA B 1 323 ? 18.766 7.582 -7.289 1 77.75 323 ALA B O 1
ATOM 8495 N N . ARG B 1 324 ? 17.422 6.211 -6.262 1 77.69 324 ARG B N 1
ATOM 8496 C CA . ARG B 1 324 ? 17.391 7.039 -5.062 1 77.69 324 ARG B CA 1
ATOM 8497 C C . ARG B 1 324 ? 18.781 7.207 -4.461 1 77.69 324 ARG B C 1
ATOM 8499 O O . ARG B 1 324 ? 19.188 8.32 -4.145 1 77.69 324 ARG B O 1
ATOM 8506 N N . THR B 1 325 ? 19.453 6.113 -4.348 1 82.75 325 THR B N 1
ATOM 8507 C CA . THR B 1 325 ? 20.797 6.16 -3.785 1 82.75 325 THR B CA 1
ATOM 8508 C C . THR B 1 325 ? 21.734 6.91 -4.711 1 82.75 325 THR B C 1
ATOM 8510 O O . THR B 1 325 ? 22.625 7.625 -4.25 1 82.75 325 THR B O 1
ATOM 8513 N N . ALA B 1 326 ? 21.531 6.785 -5.973 1 78.94 326 ALA B N 1
ATOM 8514 C CA . ALA B 1 326 ? 22.344 7.516 -6.93 1 78.94 326 ALA B CA 1
ATOM 8515 C C . ALA B 1 326 ? 22.203 9.023 -6.738 1 78.94 326 ALA B C 1
ATOM 8517 O O . ALA B 1 326 ? 23.188 9.758 -6.762 1 78.94 326 ALA B O 1
ATOM 8518 N N . THR B 1 327 ? 21.031 9.391 -6.438 1 76.56 327 THR B N 1
ATOM 8519 C CA . THR B 1 327 ? 20.766 10.812 -6.25 1 76.56 327 THR B CA 1
ATOM 8520 C C . THR B 1 327 ? 21.281 11.289 -4.898 1 76.56 327 THR B C 1
ATOM 8522 O O . THR B 1 327 ? 21.844 12.383 -4.797 1 76.56 327 THR B O 1
ATOM 8525 N N . GLN B 1 328 ? 21.172 10.5 -3.959 1 80.5 328 GLN B N 1
ATOM 8526 C CA . GLN B 1 328 ? 21.5 10.883 -2.594 1 80.5 328 GLN B CA 1
ATOM 8527 C C . GLN B 1 328 ? 23.016 10.82 -2.359 1 80.5 328 GLN B C 1
ATOM 8529 O O . GLN B 1 328 ? 23.516 11.383 -1.388 1 80.5 328 GLN B O 1
ATOM 8534 N N . SER B 1 329 ? 23.734 10.125 -3.246 1 80.31 329 SER B N 1
ATOM 8535 C CA . SER B 1 329 ? 25.188 10.055 -3.133 1 80.31 329 SER B CA 1
ATOM 8536 C C . SER B 1 329 ? 25.844 11.273 -3.766 1 80.31 329 SER B C 1
ATOM 8538 O O . SER B 1 329 ? 27.078 11.312 -3.916 1 80.31 329 SER B O 1
ATOM 8540 N N . ARG B 1 330 ? 25.094 12.281 -4.074 1 71.88 330 ARG B N 1
ATOM 8541 C CA . ARG B 1 330 ? 25.531 13.578 -4.586 1 71.88 330 ARG B CA 1
ATOM 8542 C C . ARG B 1 330 ? 26.375 13.398 -5.855 1 71.88 330 ARG B C 1
ATOM 8544 O O . ARG B 1 330 ? 27.391 14.062 -6.027 1 71.88 330 ARG B O 1
ATOM 8551 N N . GLY B 1 331 ? 26.031 12.406 -6.625 1 71 331 GLY B N 1
ATOM 8552 C CA . GLY B 1 331 ? 26.625 12.211 -7.934 1 71 331 GLY B CA 1
ATOM 8553 C C . GLY B 1 331 ? 28.016 11.578 -7.867 1 71 331 GLY B C 1
ATOM 8554 O O . GLY B 1 331 ? 28.719 11.5 -8.875 1 71 331 GLY B O 1
ATOM 8555 N N . GLN B 1 332 ? 28.281 11.125 -6.707 1 81.5 332 GLN B N 1
ATOM 8556 C CA . GLN B 1 332 ? 29.609 10.531 -6.531 1 81.5 332 GLN B CA 1
ATOM 8557 C C . GLN B 1 332 ? 29.672 9.133 -7.129 1 81.5 332 GLN B C 1
ATOM 8559 O O . GLN B 1 332 ? 30.75 8.617 -7.41 1 81.5 332 GLN B O 1
ATOM 8564 N N . ILE B 1 333 ? 28.516 8.508 -7.223 1 89.19 333 ILE B N 1
ATOM 8565 C CA . ILE B 1 333 ? 28.453 7.164 -7.781 1 89.19 333 ILE B CA 1
ATOM 8566 C C . ILE B 1 333 ? 27.906 7.219 -9.203 1 89.19 333 ILE B C 1
ATOM 8568 O O . ILE B 1 333 ? 26.734 7.535 -9.406 1 89.19 333 ILE B O 1
ATOM 8572 N N . SER B 1 334 ? 28.719 7.02 -10.086 1 82.12 334 SER B N 1
ATOM 8573 C CA . SER B 1 334 ? 28.344 7.09 -11.5 1 82.12 334 SER B CA 1
ATOM 8574 C C . SER B 1 334 ? 27.969 5.711 -12.039 1 82.12 334 SER B C 1
ATOM 8576 O O . SER B 1 334 ? 27.953 4.73 -11.289 1 82.12 334 SER B O 1
ATOM 8578 N N . GLU B 1 335 ? 27.609 5.648 -13.297 1 85.38 335 GLU B N 1
ATOM 8579 C CA . GLU B 1 335 ? 27.266 4.402 -13.977 1 85.38 335 GLU B CA 1
ATOM 8580 C C . GLU B 1 335 ? 28.484 3.5 -14.125 1 85.38 335 GLU B C 1
ATOM 8582 O O . GLU B 1 335 ? 28.344 2.291 -14.32 1 85.38 335 GLU B O 1
ATOM 8587 N N . ARG B 1 336 ? 29.594 4.055 -13.938 1 86.5 336 ARG B N 1
ATOM 8588 C CA . ARG B 1 336 ? 30.828 3.291 -14.086 1 86.5 336 ARG B CA 1
ATOM 8589 C C . ARG B 1 336 ? 30.969 2.254 -12.977 1 86.5 336 ARG B C 1
ATOM 8591 O O . ARG B 1 336 ? 31.375 1.121 -13.227 1 86.5 336 ARG B O 1
ATOM 8598 N N . GLU B 1 337 ? 30.688 2.67 -11.797 1 91.56 337 GLU B N 1
ATOM 8599 C CA . GLU B 1 337 ? 30.766 1.739 -10.672 1 91.56 337 GLU B CA 1
ATOM 8600 C C . GLU B 1 337 ? 29.766 0.608 -10.828 1 91.56 337 GLU B C 1
ATOM 8602 O O . GLU B 1 337 ? 30.062 -0.546 -10.516 1 91.56 337 GLU B O 1
ATOM 8607 N N . ALA B 1 338 ? 28.578 0.946 -11.297 1 92.12 338 ALA B N 1
ATOM 8608 C CA . ALA B 1 338 ? 27.531 -0.062 -11.508 1 92.12 338 ALA B CA 1
ATOM 8609 C C . ALA B 1 338 ? 27.953 -1.044 -12.602 1 92.12 338 ALA B C 1
ATOM 8611 O O . ALA B 1 338 ? 27.625 -2.232 -12.531 1 92.12 338 ALA B O 1
ATOM 8612 N N . GLN B 1 339 ? 28.672 -0.534 -13.586 1 93.31 339 GLN B N 1
ATOM 8613 C CA . GLN B 1 339 ? 29.156 -1.366 -14.68 1 93.31 339 GLN B CA 1
ATOM 8614 C C . GLN B 1 339 ? 30.156 -2.408 -14.195 1 93.31 339 GLN B C 1
ATOM 8616 O O . GLN B 1 339 ? 30.219 -3.514 -14.734 1 93.31 339 GLN B O 1
ATOM 8621 N N . GLN B 1 340 ? 30.844 -2.035 -13.203 1 93.38 340 GLN B N 1
ATOM 8622 C CA . GLN B 1 340 ? 31.844 -2.947 -12.656 1 93.38 340 GLN B CA 1
ATOM 8623 C C . GLN B 1 340 ? 31.188 -4.105 -11.914 1 93.38 340 GLN B C 1
ATOM 8625 O O . GLN B 1 340 ? 31.75 -5.203 -11.852 1 93.38 340 GLN B O 1
ATOM 8630 N N . VAL B 1 341 ? 30.031 -3.9 -11.383 1 95.5 341 VAL B N 1
ATOM 8631 C CA . VAL B 1 341 ? 29.359 -4.891 -10.555 1 95.5 341 VAL B CA 1
ATOM 8632 C C . VAL B 1 341 ? 28.438 -5.75 -11.43 1 95.5 341 VAL B C 1
ATOM 8634 O O . VAL B 1 341 ? 28.094 -6.875 -11.062 1 95.5 341 VAL B O 1
ATOM 8637 N N . LEU B 1 342 ? 28.031 -5.336 -12.602 1 97.06 342 LEU B N 1
ATOM 8638 C CA . LEU B 1 342 ? 27.031 -5.957 -13.461 1 97.06 342 LEU B CA 1
ATOM 8639 C C . LEU B 1 342 ? 27.438 -7.379 -13.836 1 97.06 342 LEU B C 1
ATOM 8641 O O . LEU B 1 342 ? 26.625 -8.305 -13.734 1 97.06 342 LEU B O 1
ATOM 8645 N N . PRO B 1 343 ? 28.734 -7.637 -14.242 1 96.81 343 PRO B N 1
ATOM 8646 C CA . PRO B 1 343 ? 29.094 -9.008 -14.617 1 96.81 343 PRO B CA 1
ATOM 8647 C C . PRO B 1 343 ? 28.922 -10 -13.469 1 96.81 343 PRO B C 1
ATOM 8649 O O . PRO B 1 343 ? 28.531 -11.148 -13.695 1 96.81 343 PRO B O 1
ATOM 8652 N N . GLU B 1 344 ? 29.172 -9.539 -12.266 1 97.06 344 GLU B N 1
ATOM 8653 C CA . GLU B 1 344 ? 29 -10.406 -11.102 1 97.06 344 GLU B CA 1
ATOM 8654 C C . GLU B 1 344 ? 27.531 -10.711 -10.852 1 97.06 344 GLU B C 1
ATOM 8656 O O . GLU B 1 344 ? 27.188 -11.82 -10.445 1 97.06 344 GLU B O 1
ATOM 8661 N N . VAL B 1 345 ? 26.703 -9.742 -11.047 1 98.19 345 VAL B N 1
ATOM 8662 C CA . VAL B 1 345 ? 25.266 -9.945 -10.875 1 98.19 345 VAL B CA 1
ATOM 8663 C C . VAL B 1 345 ? 24.75 -10.922 -11.93 1 98.19 345 VAL B C 1
ATOM 8665 O O . VAL B 1 345 ? 23.922 -11.781 -11.633 1 98.19 345 VAL B O 1
ATOM 8668 N N . VAL B 1 346 ? 25.25 -10.766 -13.164 1 98.25 346 VAL B N 1
ATOM 8669 C CA . VAL B 1 346 ? 24.875 -11.664 -14.25 1 98.25 346 VAL B CA 1
ATOM 8670 C C . VAL B 1 346 ? 25.297 -13.094 -13.914 1 98.25 346 VAL B C 1
ATOM 8672 O O . VAL B 1 346 ? 24.516 -14.031 -14.109 1 98.25 346 VAL B O 1
ATOM 8675 N N . THR B 1 347 ? 26.469 -13.25 -13.359 1 97.81 347 THR B N 1
ATOM 8676 C CA . THR B 1 347 ? 26.953 -14.562 -12.953 1 97.81 347 THR B CA 1
ATOM 8677 C C . THR B 1 347 ? 26.078 -15.148 -11.844 1 97.81 347 THR B C 1
ATOM 8679 O O . THR B 1 347 ? 25.734 -16.328 -11.875 1 97.81 347 THR B O 1
ATOM 8682 N N . PHE B 1 348 ? 25.766 -14.391 -10.867 1 97.5 348 PHE B N 1
ATOM 8683 C CA . PHE B 1 348 ? 24.891 -14.836 -9.781 1 97.5 348 PHE B CA 1
ATOM 8684 C C . PHE B 1 348 ? 23.547 -15.32 -10.312 1 97.5 348 PHE B C 1
ATOM 8686 O O . PHE B 1 348 ? 23.062 -16.375 -9.914 1 97.5 348 PHE B O 1
ATOM 8693 N N . ALA B 1 349 ? 22.922 -14.398 -11.211 1 98.5 349 ALA B N 1
ATOM 8694 C CA . ALA B 1 349 ? 21.609 -14.75 -11.781 1 98.5 349 ALA B CA 1
ATOM 8695 C C . ALA B 1 349 ? 21.703 -16.047 -12.57 1 98.5 349 ALA B C 1
ATOM 8697 O O . ALA B 1 349 ? 20.812 -16.906 -12.469 1 98.5 349 ALA B O 1
ATOM 8698 N N . ARG B 1 350 ? 22.766 -16.203 -13.336 1 97.94 350 ARG B N 1
ATOM 8699 C CA . ARG B 1 350 ? 22.953 -17.438 -14.102 1 97.94 350 ARG B CA 1
ATOM 8700 C C . ARG B 1 350 ? 23.031 -18.641 -13.18 1 97.94 350 ARG B C 1
ATOM 8702 O O . ARG B 1 350 ? 22.406 -19.672 -13.438 1 97.94 350 ARG B O 1
ATOM 8709 N N . ARG B 1 351 ? 23.781 -18.547 -12.117 1 96.75 351 ARG B N 1
ATOM 8710 C CA . ARG B 1 351 ? 23.938 -19.641 -11.156 1 96.75 351 ARG B CA 1
ATOM 8711 C C . ARG B 1 351 ? 22.594 -19.969 -10.492 1 96.75 351 ARG B C 1
ATOM 8713 O O . ARG B 1 351 ? 22.25 -21.141 -10.352 1 96.75 351 ARG B O 1
ATOM 8720 N N . ALA B 1 352 ? 21.922 -18.953 -10.047 1 97.75 352 ALA B N 1
ATOM 8721 C CA . ALA B 1 352 ? 20.656 -19.141 -9.352 1 97.75 352 ALA B CA 1
ATOM 8722 C C . ALA B 1 352 ? 19.625 -19.828 -10.25 1 97.75 352 ALA B C 1
ATOM 8724 O O . ALA B 1 352 ? 18.891 -20.703 -9.812 1 97.75 352 ALA B O 1
ATOM 8725 N N . LEU B 1 353 ? 19.594 -19.406 -11.555 1 97.5 353 LEU B N 1
ATOM 8726 C CA . LEU B 1 353 ? 18.641 -19.953 -12.516 1 97.5 353 LEU B CA 1
ATOM 8727 C C . LEU B 1 353 ? 19.062 -21.344 -12.969 1 97.5 353 LEU B C 1
ATOM 8729 O O . LEU B 1 353 ? 18.25 -22.094 -13.523 1 97.5 353 LEU B O 1
ATOM 8733 N N . GLY B 1 354 ? 20.312 -21.641 -12.695 1 94.5 354 GLY B N 1
ATOM 8734 C CA . GLY B 1 354 ? 20.844 -22.938 -13.094 1 94.5 354 GLY B CA 1
ATOM 8735 C C . GLY B 1 354 ? 20.672 -24.016 -12.031 1 94.5 354 GLY B C 1
ATOM 8736 O O . GLY B 1 354 ? 20.953 -25.188 -12.281 1 94.5 354 GLY B O 1
ATOM 8737 N N . VAL B 1 355 ? 20.188 -23.641 -10.852 1 93.88 355 VAL B N 1
ATOM 8738 C CA . VAL B 1 355 ? 20 -24.609 -9.781 1 93.88 355 VAL B CA 1
ATOM 8739 C C . VAL B 1 355 ? 18.828 -25.531 -10.125 1 93.88 355 VAL B C 1
ATOM 8741 O O . VAL B 1 355 ? 17.734 -25.078 -10.43 1 93.88 355 VAL B O 1
ATOM 8744 N N . ARG B 1 356 ? 19.109 -26.781 -10.148 1 90.12 356 ARG B N 1
ATOM 8745 C CA . ARG B 1 356 ? 18.094 -27.812 -10.336 1 90.12 356 ARG B CA 1
ATOM 8746 C C . ARG B 1 356 ? 17.938 -28.641 -9.07 1 90.12 356 ARG B C 1
ATOM 8748 O O . ARG B 1 356 ? 18.906 -29.203 -8.562 1 90.12 356 ARG B O 1
ATOM 8755 N N . ALA B 1 357 ? 16.719 -28.703 -8.656 1 89.12 357 ALA B N 1
ATOM 8756 C CA . ALA B 1 357 ? 16.453 -29.375 -7.383 1 89.12 357 ALA B CA 1
ATOM 8757 C C . ALA B 1 357 ? 16.969 -30.828 -7.41 1 89.12 357 ALA B C 1
ATOM 8759 O O . ALA B 1 357 ? 17.516 -31.312 -6.418 1 89.12 357 ALA B O 1
ATOM 8760 N N . HIS B 1 358 ? 16.828 -31.547 -8.547 1 85.38 358 HIS B N 1
ATOM 8761 C CA . HIS B 1 358 ? 17.156 -32.969 -8.633 1 85.38 358 HIS B CA 1
ATOM 8762 C C . HIS B 1 358 ? 18.656 -33.188 -8.5 1 85.38 358 HIS B C 1
ATOM 8764 O O . HIS B 1 358 ? 19.109 -34.312 -8.234 1 85.38 358 HIS B O 1
ATOM 8770 N N . GLU B 1 359 ? 19.406 -32.125 -8.672 1 83.62 359 GLU B N 1
ATOM 8771 C CA . GLU B 1 359 ? 20.859 -32.25 -8.633 1 83.62 359 GLU B CA 1
ATOM 8772 C C . GLU B 1 359 ? 21.406 -31.938 -7.238 1 83.62 359 GLU B C 1
ATOM 8774 O O . GLU B 1 359 ? 22.594 -32.125 -6.98 1 83.62 359 GLU B O 1
ATOM 8779 N N . VAL B 1 360 ? 20.672 -31.516 -6.305 1 81.69 360 VAL B N 1
ATOM 8780 C CA . VAL B 1 360 ? 21.156 -31 -5.031 1 81.69 360 VAL B CA 1
ATOM 8781 C C . VAL B 1 360 ? 21.25 -32.156 -4.02 1 81.69 360 VAL B C 1
ATOM 8783 O O . VAL B 1 360 ? 22.266 -32.281 -3.33 1 81.69 360 VAL B O 1
ATOM 8786 N N . GLY B 1 361 ? 20.172 -32.906 -3.867 1 74.38 361 GLY B N 1
ATOM 8787 C CA . GLY B 1 361 ? 20.219 -33.875 -2.785 1 74.38 361 GLY B CA 1
ATOM 8788 C C . GLY B 1 361 ? 19.391 -35.094 -3.061 1 74.38 361 GLY B C 1
ATOM 8789 O O . GLY B 1 361 ? 19.125 -35.438 -4.219 1 74.38 361 GLY B O 1
ATOM 8790 N N . LYS B 1 362 ? 19.266 -35.75 -1.825 1 76.31 362 LYS B N 1
ATOM 8791 C CA . LYS B 1 362 ? 18.469 -36.969 -1.853 1 76.31 362 LYS B CA 1
ATOM 8792 C C . LYS B 1 362 ? 16.984 -36.688 -1.78 1 76.31 362 LYS B C 1
ATOM 8794 O O . LYS B 1 362 ? 16.578 -35.562 -1.438 1 76.31 362 LYS B O 1
ATOM 8799 N N . HIS B 1 363 ? 16.125 -37.5 -2.225 1 69.44 363 HIS B N 1
ATOM 8800 C CA . HIS B 1 363 ? 14.688 -37.312 -2.271 1 69.44 363 HIS B CA 1
ATOM 8801 C C . HIS B 1 363 ? 14.102 -37.156 -0.87 1 69.44 363 HIS B C 1
ATOM 8803 O O . HIS B 1 363 ? 13.203 -36.344 -0.651 1 69.44 363 HIS B O 1
ATOM 8809 N N . THR B 1 364 ? 14.398 -38.094 -0.006 1 62.88 364 THR B N 1
ATOM 8810 C CA . THR B 1 364 ? 13.641 -38.062 1.238 1 62.88 364 THR B CA 1
ATOM 8811 C C . THR B 1 364 ? 14.555 -37.781 2.428 1 62.88 364 THR B C 1
ATOM 8813 O O . THR B 1 364 ? 14.125 -37.875 3.58 1 62.88 364 THR B O 1
ATOM 8816 N N . GLY B 1 365 ? 15.742 -37.156 2.211 1 66.25 365 GLY B N 1
ATOM 8817 C CA . GLY B 1 365 ? 16.547 -37.031 3.416 1 66.25 365 GLY B CA 1
ATOM 8818 C C . GLY B 1 365 ? 17.672 -36 3.266 1 66.25 365 GLY B C 1
ATOM 8819 O O . GLY B 1 365 ? 18 -35.594 2.148 1 66.25 365 GLY B O 1
ATOM 8820 N N . VAL B 1 366 ? 17.891 -35.375 4.57 1 65 366 VAL B N 1
ATOM 8821 C CA . VAL B 1 366 ? 19.047 -34.469 4.629 1 65 366 VAL B CA 1
ATOM 8822 C C . VAL B 1 366 ? 20.312 -35.281 4.402 1 65 366 VAL B C 1
ATOM 8824 O O . VAL B 1 366 ? 20.406 -36.438 4.801 1 65 366 VAL B O 1
ATOM 8827 N N . SER B 1 367 ? 21.094 -34.781 3.535 1 66.19 367 SER B N 1
ATOM 8828 C CA . SER B 1 367 ? 22.359 -35.438 3.303 1 66.19 367 SER B CA 1
ATOM 8829 C C . SER B 1 367 ? 23.062 -35.781 4.617 1 66.19 367 SER B C 1
ATOM 8831 O O . SER B 1 367 ? 22.75 -35.188 5.656 1 66.19 367 SER B O 1
ATOM 8833 N N . ASP B 1 368 ? 23.812 -36.781 4.582 1 61.38 368 ASP B N 1
ATOM 8834 C CA . ASP B 1 368 ? 24.531 -37.281 5.746 1 61.38 368 ASP B CA 1
ATOM 8835 C C . ASP B 1 368 ? 25.375 -36.156 6.387 1 61.38 368 ASP B C 1
ATOM 8837 O O . ASP B 1 368 ? 25.609 -36.188 7.598 1 61.38 368 ASP B O 1
ATOM 8841 N N . ASP B 1 369 ? 25.781 -35.25 5.582 1 62.09 369 ASP B N 1
ATOM 8842 C CA . ASP B 1 369 ? 26.594 -34.156 6.109 1 62.09 369 ASP B CA 1
ATOM 8843 C C . ASP B 1 369 ? 25.719 -33.062 6.715 1 62.09 369 ASP B C 1
ATOM 8845 O O . ASP B 1 369 ? 26.219 -32.125 7.344 1 62.09 369 ASP B O 1
ATOM 8849 N N . GLY B 1 370 ? 24.469 -33.219 6.656 1 65.06 370 GLY B N 1
ATOM 8850 C CA . GLY B 1 370 ? 23.5 -32.344 7.281 1 65.06 370 GLY B CA 1
ATOM 8851 C C . GLY B 1 370 ? 23.406 -30.984 6.586 1 65.06 370 GLY B C 1
ATOM 8852 O O . GLY B 1 370 ? 22.625 -30.125 7.008 1 65.06 370 GLY B O 1
ATOM 8853 N N . VAL B 1 371 ? 24.172 -30.891 5.566 1 70.62 371 VAL B N 1
ATOM 8854 C CA . VAL B 1 371 ? 24.266 -29.578 4.949 1 70.62 371 VAL B CA 1
ATOM 8855 C C . VAL B 1 371 ? 23.297 -29.484 3.771 1 70.62 371 VAL B C 1
ATOM 8857 O O . VAL B 1 371 ? 22.578 -28.484 3.623 1 70.62 371 VAL B O 1
ATOM 8860 N N . ARG B 1 372 ? 23.25 -30.594 3.115 1 82.31 372 ARG B N 1
ATOM 8861 C CA . ARG B 1 372 ? 22.438 -30.562 1.897 1 82.31 372 ARG B CA 1
ATOM 8862 C C . ARG B 1 372 ? 20.969 -30.781 2.209 1 82.31 372 ARG B C 1
ATOM 8864 O O . ARG B 1 372 ? 20.609 -31.734 2.914 1 82.31 372 ARG B O 1
ATOM 8871 N N . LEU B 1 373 ? 20.219 -29.938 1.652 1 88.81 373 LEU B N 1
ATOM 8872 C CA . LEU B 1 373 ? 18.766 -30.016 1.826 1 88.81 373 LEU B CA 1
ATOM 8873 C C . LEU B 1 373 ? 18.172 -31.062 0.894 1 88.81 373 LEU B C 1
ATOM 8875 O O . LEU B 1 373 ? 18.703 -31.312 -0.191 1 88.81 373 LEU B O 1
ATOM 8879 N N . PRO B 1 374 ? 17.141 -31.703 1.288 1 90 374 PRO B N 1
ATOM 8880 C CA . PRO B 1 374 ? 16.438 -32.625 0.397 1 90 374 PRO B CA 1
ATOM 8881 C C . PRO B 1 374 ? 15.922 -31.953 -0.87 1 90 374 PRO B C 1
ATOM 8883 O O . PRO B 1 374 ? 15.602 -30.766 -0.854 1 90 374 PRO B O 1
ATOM 8886 N N . ILE B 1 375 ? 15.766 -32.781 -1.886 1 90.5 375 ILE B N 1
ATOM 8887 C CA . ILE B 1 375 ? 15.352 -32.312 -3.203 1 90.5 375 ILE B CA 1
ATOM 8888 C C . ILE B 1 375 ? 14.016 -31.578 -3.098 1 90.5 375 ILE B C 1
ATOM 8890 O O . ILE B 1 375 ? 13.828 -30.516 -3.705 1 90.5 375 ILE B O 1
ATOM 8894 N N . SER B 1 376 ? 13.141 -32.094 -2.344 1 91.56 376 SER B N 1
ATOM 8895 C CA . SER B 1 376 ? 11.789 -31.547 -2.25 1 91.56 376 SER B CA 1
ATOM 8896 C C . SER B 1 376 ? 11.797 -30.203 -1.541 1 91.56 376 SER B C 1
ATOM 8898 O O . SER B 1 376 ? 11 -29.312 -1.865 1 91.56 376 SER B O 1
ATOM 8900 N N . VAL B 1 377 ? 12.727 -30.047 -0.626 1 92.69 377 VAL B N 1
ATOM 8901 C CA . VAL B 1 377 ? 12.828 -28.797 0.12 1 92.69 377 VAL B CA 1
ATOM 8902 C C . VAL B 1 377 ? 13.398 -27.703 -0.78 1 92.69 377 VAL B C 1
ATOM 8904 O O . VAL B 1 377 ? 12.922 -26.578 -0.765 1 92.69 377 VAL B O 1
ATOM 8907 N N . VAL B 1 378 ? 14.344 -28.109 -1.6 1 93.5 378 VAL B N 1
ATOM 8908 C CA . VAL B 1 378 ? 14.938 -27.156 -2.539 1 93.5 378 VAL B CA 1
ATOM 8909 C C . VAL B 1 378 ? 13.906 -26.781 -3.602 1 93.5 378 VAL B C 1
ATOM 8911 O O . VAL B 1 378 ? 13.766 -25.594 -3.947 1 93.5 378 VAL B O 1
ATOM 8914 N N . TYR B 1 379 ? 13.203 -27.828 -4.035 1 94.5 379 TYR B N 1
ATOM 8915 C CA . TYR B 1 379 ? 12.141 -27.594 -5.004 1 94.5 379 TYR B CA 1
ATOM 8916 C C . TYR B 1 379 ? 11.125 -26.594 -4.465 1 94.5 379 TYR B C 1
ATOM 8918 O O . TYR B 1 379 ? 10.648 -25.734 -5.203 1 94.5 379 TYR B O 1
ATOM 8926 N N . ALA B 1 380 ? 10.891 -26.594 -3.254 1 94.56 380 ALA B N 1
ATOM 8927 C CA . ALA B 1 380 ? 9.875 -25.75 -2.619 1 94.56 380 ALA B CA 1
ATOM 8928 C C . ALA B 1 380 ? 10.281 -24.281 -2.648 1 94.56 380 ALA B C 1
ATOM 8930 O O . ALA B 1 380 ? 9.43 -23.391 -2.764 1 94.56 380 ALA B O 1
ATOM 8931 N N . VAL B 1 381 ? 11.578 -23.938 -2.617 1 95.31 381 VAL B N 1
ATOM 8932 C CA . VAL B 1 381 ? 12.008 -22.547 -2.445 1 95.31 381 VAL B CA 1
ATOM 8933 C C . VAL B 1 381 ? 12.516 -22 -3.775 1 95.31 381 VAL B C 1
ATOM 8935 O O . VAL B 1 381 ? 12.688 -20.781 -3.926 1 95.31 381 VAL B O 1
ATOM 8938 N N . LEU B 1 382 ? 12.672 -22.812 -4.762 1 95.31 382 LEU B N 1
ATOM 8939 C CA . LEU B 1 382 ? 13.391 -22.469 -5.988 1 95.31 382 LEU B CA 1
ATOM 8940 C C . LEU B 1 382 ? 12.695 -21.328 -6.715 1 95.31 382 LEU B C 1
ATOM 8942 O O . LEU B 1 382 ? 13.352 -20.406 -7.211 1 95.31 382 LEU B O 1
ATOM 8946 N N . PRO B 1 383 ? 11.367 -21.297 -6.809 1 96.19 383 PRO B N 1
ATOM 8947 C CA . PRO B 1 383 ? 10.742 -20.188 -7.523 1 96.19 383 PRO B CA 1
ATOM 8948 C C . PRO B 1 383 ? 11.086 -18.828 -6.914 1 96.19 383 PRO B C 1
ATOM 8950 O O . PRO B 1 383 ? 11.25 -17.844 -7.641 1 96.19 383 PRO B O 1
ATOM 8953 N N . ARG B 1 384 ? 11.227 -18.75 -5.668 1 96.88 384 ARG B N 1
ATOM 8954 C CA . ARG B 1 384 ? 11.578 -17.5 -5.004 1 96.88 384 ARG B CA 1
ATOM 8955 C C . ARG B 1 384 ? 13.039 -17.141 -5.254 1 96.88 384 ARG B C 1
ATOM 8957 O O . ARG B 1 384 ? 13.383 -15.961 -5.355 1 96.88 384 ARG B O 1
ATOM 8964 N N . VAL B 1 385 ? 13.875 -18.156 -5.316 1 97.62 385 VAL B N 1
ATOM 8965 C CA . VAL B 1 385 ? 15.281 -17.938 -5.656 1 97.62 385 VAL B CA 1
ATOM 8966 C C . VAL B 1 385 ? 15.383 -17.312 -7.047 1 97.62 385 VAL B C 1
ATOM 8968 O O . VAL B 1 385 ? 16.094 -16.328 -7.246 1 97.62 385 VAL B O 1
ATOM 8971 N N . HIS B 1 386 ? 14.633 -17.906 -7.938 1 97.94 386 HIS B N 1
ATOM 8972 C CA . HIS B 1 386 ? 14.633 -17.406 -9.305 1 97.94 386 HIS B CA 1
ATOM 8973 C C . HIS B 1 386 ? 14.141 -15.969 -9.367 1 97.94 386 HIS B C 1
ATOM 8975 O O . HIS B 1 386 ? 14.758 -15.125 -10.023 1 97.94 386 HIS B O 1
ATOM 8981 N N . ALA B 1 387 ? 13.055 -15.695 -8.68 1 97.88 387 ALA B N 1
ATOM 8982 C CA . ALA B 1 387 ? 12.477 -14.359 -8.688 1 97.88 387 ALA B CA 1
ATOM 8983 C C . ALA B 1 387 ? 13.469 -13.328 -8.164 1 97.88 387 ALA B C 1
ATOM 8985 O O . ALA B 1 387 ? 13.625 -12.25 -8.75 1 97.88 387 ALA B O 1
ATOM 8986 N N . GLN B 1 388 ? 14.141 -13.664 -7.133 1 97.62 388 GLN B N 1
ATOM 8987 C CA . GLN B 1 388 ? 15.086 -12.734 -6.527 1 97.62 388 GLN B CA 1
ATOM 8988 C C . GLN B 1 388 ? 16.297 -12.508 -7.438 1 97.62 388 GLN B C 1
ATOM 8990 O O . GLN B 1 388 ? 16.812 -11.391 -7.512 1 97.62 388 GLN B O 1
ATOM 8995 N N . ALA B 1 389 ? 16.719 -13.531 -8.055 1 98.12 389 ALA B N 1
ATOM 8996 C CA . ALA B 1 389 ? 17.844 -13.406 -8.984 1 98.12 389 ALA B CA 1
ATOM 8997 C C . ALA B 1 389 ? 17.484 -12.5 -10.164 1 98.12 389 ALA B C 1
ATOM 8999 O O . ALA B 1 389 ? 18.281 -11.656 -10.57 1 98.12 389 ALA B O 1
ATOM 9000 N N . LEU B 1 390 ? 16.297 -12.664 -10.625 1 98.12 390 LEU B N 1
ATOM 9001 C CA . LEU B 1 390 ? 15.836 -11.852 -11.75 1 98.12 390 LEU B CA 1
ATOM 9002 C C . LEU B 1 390 ? 15.656 -10.398 -11.32 1 98.12 390 LEU B C 1
ATOM 9004 O O . LEU B 1 390 ? 15.984 -9.484 -12.078 1 98.12 390 LEU B O 1
ATOM 9008 N N . ARG B 1 391 ? 15.195 -10.203 -10.164 1 96.88 391 ARG B N 1
ATOM 9009 C CA . ARG B 1 391 ? 15.039 -8.844 -9.656 1 96.88 391 ARG B CA 1
ATOM 9010 C C . ARG B 1 391 ? 16.391 -8.164 -9.5 1 96.88 391 ARG B C 1
ATOM 9012 O O . ARG B 1 391 ? 16.531 -6.965 -9.766 1 96.88 391 ARG B O 1
ATOM 9019 N N . ALA B 1 392 ? 17.344 -8.914 -9.047 1 97.56 392 ALA B N 1
ATOM 9020 C CA . ALA B 1 392 ? 18.688 -8.375 -8.922 1 97.56 392 ALA B CA 1
ATOM 9021 C C . ALA B 1 392 ? 19.25 -7.984 -10.289 1 97.56 392 ALA B C 1
ATOM 9023 O O . ALA B 1 392 ? 19.859 -6.922 -10.445 1 97.56 392 ALA B O 1
ATOM 9024 N N . LEU B 1 393 ? 19.016 -8.836 -11.234 1 97.69 393 LEU B N 1
ATOM 9025 C CA . LEU B 1 393 ? 19.469 -8.555 -12.594 1 97.69 393 LEU B CA 1
ATOM 9026 C C . LEU B 1 393 ? 18.766 -7.312 -13.141 1 97.69 393 LEU B C 1
ATOM 9028 O O . LEU B 1 393 ? 19.406 -6.449 -13.742 1 97.69 393 LEU B O 1
ATOM 9032 N N . SER B 1 394 ? 17.469 -7.254 -12.906 1 95.62 394 SER B N 1
ATOM 9033 C CA . SER B 1 394 ? 16.688 -6.109 -13.352 1 95.62 394 SER B CA 1
ATOM 9034 C C . SER B 1 394 ? 17.219 -4.809 -12.758 1 95.62 394 SER B C 1
ATOM 9036 O O . SER B 1 394 ? 17.375 -3.816 -13.469 1 95.62 394 SER B O 1
ATOM 9038 N N . ALA B 1 395 ? 17.516 -4.816 -11.516 1 94.12 395 ALA B N 1
ATOM 9039 C CA . ALA B 1 395 ? 18.016 -3.627 -10.836 1 94.12 395 ALA B CA 1
ATOM 9040 C C . ALA B 1 395 ? 19.375 -3.209 -11.383 1 94.12 395 ALA B C 1
ATOM 9042 O O . ALA B 1 395 ? 19.625 -2.018 -11.57 1 94.12 395 ALA B O 1
ATOM 9043 N N . ALA B 1 396 ? 20.219 -4.164 -11.648 1 95.88 396 ALA B N 1
ATOM 9044 C CA . ALA B 1 396 ? 21.547 -3.881 -12.156 1 95.88 396 ALA B CA 1
ATOM 9045 C C . ALA B 1 396 ? 21.5 -3.291 -13.562 1 95.88 396 ALA B C 1
ATOM 9047 O O . ALA B 1 396 ? 22.188 -2.32 -13.867 1 95.88 396 ALA B O 1
ATOM 9048 N N . VAL B 1 397 ? 20.656 -3.863 -14.344 1 95.19 397 VAL B N 1
ATOM 9049 C CA . VAL B 1 397 ? 20.516 -3.377 -15.711 1 95.19 397 VAL B CA 1
ATOM 9050 C C . VAL B 1 397 ? 19.891 -1.982 -15.711 1 95.19 397 VAL B C 1
ATOM 9052 O O . VAL B 1 397 ? 20.312 -1.104 -16.469 1 95.19 397 VAL B O 1
ATOM 9055 N N . GLU B 1 398 ? 18.938 -1.797 -14.867 1 92.31 398 GLU B N 1
ATOM 9056 C CA . GLU B 1 398 ? 18.297 -0.493 -14.758 1 92.31 398 GLU B CA 1
ATOM 9057 C C . GLU B 1 398 ? 19.297 0.591 -14.383 1 92.31 398 GLU B C 1
ATOM 9059 O O . GLU B 1 398 ? 19.312 1.676 -14.969 1 92.31 398 GLU B O 1
ATOM 9064 N N . ARG B 1 399 ? 20.188 0.307 -13.5 1 91.19 399 ARG B N 1
ATOM 9065 C CA . ARG B 1 399 ? 21.156 1.274 -13 1 91.19 399 ARG B CA 1
ATOM 9066 C C . ARG B 1 399 ? 22.266 1.521 -14.016 1 91.19 399 ARG B C 1
ATOM 9068 O O . ARG B 1 399 ? 22.734 2.65 -14.172 1 91.19 399 ARG B O 1
ATOM 9075 N N . THR B 1 400 ? 22.719 0.497 -14.648 1 91.88 400 THR B N 1
ATOM 9076 C CA . THR B 1 400 ? 23.828 0.609 -15.586 1 91.88 400 THR B CA 1
ATOM 9077 C C . THR B 1 400 ? 23.391 1.313 -16.859 1 91.88 400 THR B C 1
ATOM 9079 O O . THR B 1 400 ? 24.188 2.006 -17.5 1 91.88 400 THR B O 1
ATOM 9082 N N . GLY B 1 401 ? 22.172 1.141 -17.234 1 85.75 401 GLY B N 1
ATOM 9083 C CA . GLY B 1 401 ? 21.625 1.81 -18.422 1 85.75 401 GLY B CA 1
ATOM 9084 C C . GLY B 1 401 ? 22.219 1.287 -19.719 1 85.75 401 GLY B C 1
ATOM 9085 O O . GLY B 1 401 ? 22.359 0.076 -19.891 1 85.75 401 GLY B O 1
ATOM 9086 N N . ILE B 1 402 ? 22.516 2.184 -20.531 1 84.5 402 ILE B N 1
ATOM 9087 C CA . ILE B 1 402 ? 22.953 1.846 -21.891 1 84.5 402 ILE B CA 1
ATOM 9088 C C . ILE B 1 402 ? 24.312 1.159 -21.844 1 84.5 402 ILE B C 1
ATOM 9090 O O . ILE B 1 402 ? 24.656 0.385 -22.734 1 84.5 402 ILE B O 1
ATOM 9094 N N . CYS B 1 403 ? 24.969 1.327 -20.734 1 89.94 403 CYS B N 1
ATOM 9095 C CA . CYS B 1 403 ? 26.281 0.722 -20.594 1 89.94 403 CYS B CA 1
ATOM 9096 C C . CYS B 1 403 ? 26.172 -0.79 -20.438 1 89.94 403 CYS B C 1
ATOM 9098 O O . CYS B 1 403 ? 27.156 -1.508 -20.609 1 89.94 403 CYS B O 1
ATOM 9100 N N . ALA B 1 404 ? 25.016 -1.235 -20.188 1 94.38 404 ALA B N 1
ATOM 9101 C CA . ALA B 1 404 ? 24.797 -2.672 -20.031 1 94.38 404 ALA B CA 1
ATOM 9102 C C . ALA B 1 404 ? 24.812 -3.375 -21.391 1 94.38 404 ALA B C 1
ATOM 9104 O O . ALA B 1 404 ? 24.891 -4.602 -21.453 1 94.38 404 ALA B O 1
ATOM 9105 N N . LEU B 1 405 ? 24.844 -2.627 -22.453 1 92.88 405 LEU B N 1
ATOM 9106 C CA . LEU B 1 405 ? 24.781 -3.172 -23.797 1 92.88 405 LEU B CA 1
ATOM 9107 C C . LEU B 1 405 ? 25.984 -4.051 -24.109 1 92.88 405 LEU B C 1
ATOM 9109 O O . LEU B 1 405 ? 25.875 -5.023 -24.859 1 92.88 405 LEU B O 1
ATOM 9113 N N . ARG B 1 406 ? 27.109 -3.676 -23.5 1 92.94 406 ARG B N 1
ATOM 9114 C CA . ARG B 1 406 ? 28.312 -4.461 -23.703 1 92.94 406 ARG B CA 1
ATOM 9115 C C . ARG B 1 406 ? 28.125 -5.895 -23.219 1 92.94 406 ARG B C 1
ATOM 9117 O O . ARG B 1 406 ? 28.812 -6.805 -23.688 1 92.94 406 ARG B O 1
ATOM 9124 N N . HIS B 1 407 ? 27.203 -6.078 -22.328 1 95.88 407 HIS B N 1
ATOM 9125 C CA . HIS B 1 407 ? 26.938 -7.395 -21.766 1 95.88 407 HIS B CA 1
ATOM 9126 C C . HIS B 1 407 ? 25.594 -7.941 -22.234 1 95.88 407 HIS B C 1
ATOM 9128 O O . HIS B 1 407 ? 25.031 -8.836 -21.609 1 95.88 407 HIS B O 1
ATOM 9134 N N . ALA B 1 408 ? 25.062 -7.457 -23.312 1 96.19 408 ALA B N 1
ATOM 9135 C CA . ALA B 1 408 ? 23.719 -7.789 -23.797 1 96.19 408 ALA B CA 1
ATOM 9136 C C . ALA B 1 408 ? 23.609 -9.273 -24.109 1 96.19 408 ALA B C 1
ATOM 9138 O O . ALA B 1 408 ? 22.594 -9.906 -23.828 1 96.19 408 ALA B O 1
ATOM 9139 N N . SER B 1 409 ? 24.672 -9.836 -24.688 1 96.12 409 SER B N 1
ATOM 9140 C CA . SER B 1 409 ? 24.641 -11.25 -25.062 1 96.12 409 SER B CA 1
ATOM 9141 C C . SER B 1 409 ? 24.531 -12.141 -23.828 1 96.12 409 SER B C 1
ATOM 9143 O O . SER B 1 409 ? 23.734 -13.086 -23.812 1 96.12 409 SER B O 1
ATOM 9145 N N . LYS B 1 410 ? 25.312 -11.844 -22.828 1 97.31 410 LYS B N 1
ATOM 9146 C CA . LYS B 1 410 ? 25.281 -12.617 -21.594 1 97.31 410 LYS B CA 1
ATOM 9147 C C . LYS B 1 410 ? 23.938 -12.453 -20.891 1 97.31 410 LYS B C 1
ATOM 9149 O O . LYS B 1 410 ? 23.375 -13.43 -20.375 1 97.31 410 LYS B O 1
ATOM 9154 N N . ILE B 1 411 ? 23.438 -11.234 -20.844 1 97.94 411 ILE B N 1
ATOM 9155 C CA . ILE B 1 411 ? 22.156 -10.953 -20.219 1 97.94 411 ILE B CA 1
ATOM 9156 C C . ILE B 1 411 ? 21.047 -11.727 -20.938 1 97.94 411 ILE B C 1
ATOM 9158 O O . ILE B 1 411 ? 20.188 -12.336 -20.312 1 97.94 411 ILE B O 1
ATOM 9162 N N . THR B 1 412 ? 21.125 -11.734 -22.266 1 97.31 412 THR B N 1
ATOM 9163 C CA . THR B 1 412 ? 20.141 -12.445 -23.062 1 97.31 412 THR B CA 1
ATOM 9164 C C . THR B 1 412 ? 20.188 -13.938 -22.781 1 97.31 412 THR B C 1
ATOM 9166 O O . THR B 1 412 ? 19.141 -14.578 -22.641 1 97.31 412 THR B O 1
ATOM 9169 N N . ARG B 1 413 ? 21.328 -14.477 -22.609 1 97.5 413 ARG B N 1
ATOM 9170 C CA . ARG B 1 413 ? 21.469 -15.898 -22.312 1 97.5 413 ARG B CA 1
ATOM 9171 C C . ARG B 1 413 ? 20.859 -16.234 -20.953 1 97.5 413 ARG B C 1
ATOM 9173 O O . ARG B 1 413 ? 20.188 -17.266 -20.812 1 97.5 413 ARG B O 1
ATOM 9180 N N . VAL B 1 414 ? 21.094 -15.406 -20.031 1 98.06 414 VAL B N 1
ATOM 9181 C CA . VAL B 1 414 ? 20.547 -15.609 -18.688 1 98.06 414 VAL B CA 1
ATOM 9182 C C . VAL B 1 414 ? 19.031 -15.57 -18.75 1 98.06 414 VAL B C 1
ATOM 9184 O O . VAL B 1 414 ? 18.359 -16.391 -18.125 1 98.06 414 VAL B O 1
ATOM 9187 N N . LEU B 1 415 ? 18.469 -14.633 -19.5 1 98.12 415 LEU B N 1
ATOM 9188 C CA . LEU B 1 415 ? 17.016 -14.5 -19.578 1 98.12 415 LEU B CA 1
ATOM 9189 C C . LEU B 1 415 ? 16.406 -15.672 -20.344 1 98.12 415 LEU B C 1
ATOM 9191 O O . LEU B 1 415 ? 15.297 -16.109 -20.031 1 98.12 415 LEU B O 1
ATOM 9195 N N . LEU B 1 416 ? 17.078 -16.141 -21.344 1 96.81 416 LEU B N 1
ATOM 9196 C CA . LEU B 1 416 ? 16.594 -17.328 -22.062 1 96.81 416 LEU B CA 1
ATOM 9197 C C . LEU B 1 416 ? 16.641 -18.547 -21.156 1 96.81 416 LEU B C 1
ATOM 9199 O O . LEU B 1 416 ? 15.719 -19.375 -21.172 1 96.81 416 LEU B O 1
ATOM 9203 N N . LEU B 1 417 ? 17.672 -18.656 -20.359 1 96.5 417 LEU B N 1
ATOM 9204 C CA . LEU B 1 417 ? 17.734 -19.703 -19.344 1 96.5 417 LEU B CA 1
ATOM 9205 C C . LEU B 1 417 ? 16.578 -19.578 -18.359 1 96.5 417 LEU B C 1
ATOM 9207 O O . LEU B 1 417 ? 15.977 -20.578 -17.969 1 96.5 417 LEU B O 1
ATOM 9211 N N . ALA B 1 418 ? 16.312 -18.375 -17.922 1 97.19 418 ALA B N 1
ATOM 9212 C CA . ALA B 1 418 ? 15.211 -18.109 -16.984 1 97.19 418 ALA B CA 1
ATOM 9213 C C . ALA B 1 418 ? 13.875 -18.562 -17.578 1 97.19 418 ALA B C 1
ATOM 9215 O O . ALA B 1 418 ? 13.039 -19.125 -16.875 1 97.19 418 ALA B O 1
ATOM 9216 N N . SER B 1 419 ? 13.648 -18.328 -18.844 1 95.12 419 SER B N 1
ATOM 9217 C CA . SER B 1 419 ? 12.398 -18.688 -19.5 1 95.12 419 SER B CA 1
ATOM 9218 C C . SER B 1 419 ? 12.164 -20.203 -19.438 1 95.12 419 SER B C 1
ATOM 9220 O O . SER B 1 419 ? 11.016 -20.656 -19.422 1 95.12 419 SER B O 1
ATOM 9222 N N . GLU B 1 420 ? 13.195 -20.969 -19.266 1 91.94 420 GLU B N 1
ATOM 9223 C CA . GLU B 1 420 ? 13.094 -22.422 -19.203 1 91.94 420 GLU B CA 1
ATOM 9224 C C . GLU B 1 420 ? 12.938 -22.906 -17.75 1 91.94 420 GLU B C 1
ATOM 9226 O O . GLU B 1 420 ? 12.336 -23.953 -17.5 1 91.94 420 GLU B O 1
ATOM 9231 N N . SER B 1 421 ? 13.414 -22.094 -16.891 1 90.88 421 SER B N 1
ATOM 9232 C CA . SER B 1 421 ? 13.547 -22.578 -15.523 1 90.88 421 SER B CA 1
ATOM 9233 C C . SER B 1 421 ? 12.406 -22.062 -14.641 1 90.88 421 SER B C 1
ATOM 9235 O O . SER B 1 421 ? 12.055 -22.703 -13.648 1 90.88 421 SER B O 1
ATOM 9237 N N . VAL B 1 422 ? 11.828 -20.938 -14.977 1 92.81 422 VAL B N 1
ATOM 9238 C CA . VAL B 1 422 ? 10.875 -20.281 -14.086 1 92.81 422 VAL B CA 1
ATOM 9239 C C . VAL B 1 422 ? 9.508 -20.953 -14.203 1 92.81 422 VAL B C 1
ATOM 9241 O O . VAL B 1 422 ? 9.133 -21.422 -15.281 1 92.81 422 VAL B O 1
ATOM 9244 N N . GLY B 1 423 ? 8.789 -20.984 -13.125 1 89 423 GLY B N 1
ATOM 9245 C CA . GLY B 1 423 ? 7.426 -21.484 -13.109 1 89 423 GLY B CA 1
ATOM 9246 C C . GLY B 1 423 ? 6.398 -20.438 -13.492 1 89 423 GLY B C 1
ATOM 9247 O O . GLY B 1 423 ? 6.695 -19.516 -14.25 1 89 423 GLY B O 1
ATOM 9248 N N . ASP B 1 424 ? 5.145 -20.594 -13.078 1 86.62 424 ASP B N 1
ATOM 9249 C CA . ASP B 1 424 ? 4.051 -19.719 -13.477 1 86.62 424 ASP B CA 1
ATOM 9250 C C . ASP B 1 424 ? 3.67 -18.766 -12.344 1 86.62 424 ASP B C 1
ATOM 9252 O O . ASP B 1 424 ? 2.607 -18.141 -12.383 1 86.62 424 ASP B O 1
ATOM 9256 N N . GLY B 1 425 ? 4.52 -18.641 -11.43 1 90.19 425 GLY B N 1
ATOM 9257 C CA . GLY B 1 425 ? 4.199 -17.812 -10.273 1 90.19 425 GLY B CA 1
ATOM 9258 C C . GLY B 1 425 ? 4.98 -16.516 -10.227 1 90.19 425 GLY B C 1
ATOM 9259 O O . GLY B 1 425 ? 5.043 -15.789 -11.219 1 90.19 425 GLY B O 1
ATOM 9260 N N . GLU B 1 426 ? 5.48 -16.172 -9.102 1 92.69 426 GLU B N 1
ATOM 9261 C CA . GLU B 1 426 ? 6.227 -14.945 -8.867 1 92.69 426 GLU B CA 1
ATOM 9262 C C . GLU B 1 426 ? 7.465 -14.875 -9.758 1 92.69 426 GLU B C 1
ATOM 9264 O O . GLU B 1 426 ? 7.906 -13.789 -10.133 1 92.69 426 GLU B O 1
ATOM 9269 N N . ASP B 1 427 ? 8 -15.992 -10.047 1 95.5 427 ASP B N 1
ATOM 9270 C CA . ASP B 1 427 ? 9.195 -16.031 -10.891 1 95.5 427 ASP B CA 1
ATOM 9271 C C . ASP B 1 427 ? 8.859 -15.625 -12.32 1 95.5 427 ASP B C 1
ATOM 9273 O O . ASP B 1 427 ? 9.633 -14.922 -12.969 1 95.5 427 ASP B O 1
ATOM 9277 N N . LEU B 1 428 ? 7.656 -16 -12.789 1 95.94 428 LEU B N 1
ATOM 9278 C CA . LEU B 1 428 ? 7.246 -15.562 -14.109 1 95.94 428 LEU B CA 1
ATOM 9279 C C . LEU B 1 428 ? 7.004 -14.055 -14.125 1 95.94 428 LEU B C 1
ATOM 9281 O O . LEU B 1 428 ? 7.34 -13.375 -15.102 1 95.94 428 LEU B O 1
ATOM 9285 N N . GLN B 1 429 ? 6.418 -13.539 -13.109 1 95.38 429 GLN B N 1
ATOM 9286 C CA . GLN B 1 429 ? 6.203 -12.102 -12.984 1 95.38 429 GLN B CA 1
ATOM 9287 C C . GLN B 1 429 ? 7.523 -11.344 -13.016 1 95.38 429 GLN B C 1
ATOM 9289 O O . GLN B 1 429 ? 7.645 -10.32 -13.688 1 95.38 429 GLN B O 1
ATOM 9294 N N . ALA B 1 430 ? 8.469 -11.859 -12.281 1 96.94 430 ALA B N 1
ATOM 9295 C CA . ALA B 1 430 ? 9.797 -11.242 -12.25 1 96.94 430 ALA B CA 1
ATOM 9296 C C . ALA B 1 430 ? 10.453 -11.281 -13.625 1 96.94 430 ALA B C 1
ATOM 9298 O O . ALA B 1 430 ? 11.141 -10.344 -14.023 1 96.94 430 ALA B O 1
ATOM 9299 N N . LEU B 1 431 ? 10.266 -12.398 -14.32 1 97.94 431 LEU B N 1
ATOM 9300 C CA . LEU B 1 431 ? 10.812 -12.516 -15.672 1 97.94 431 LEU B CA 1
ATOM 9301 C C . LEU B 1 431 ? 10.188 -11.477 -16.594 1 97.94 431 LEU B C 1
ATOM 9303 O O . LEU B 1 431 ? 10.891 -10.844 -17.391 1 97.94 431 LEU B O 1
ATOM 9307 N N . ALA B 1 432 ? 8.898 -11.305 -16.469 1 96.81 432 ALA B N 1
ATOM 9308 C CA . ALA B 1 432 ? 8.203 -10.305 -17.281 1 96.81 432 ALA B CA 1
ATOM 9309 C C . ALA B 1 432 ? 8.734 -8.906 -17.016 1 96.81 432 ALA B C 1
ATOM 9311 O O . ALA B 1 432 ? 9.055 -8.156 -17.938 1 96.81 432 ALA B O 1
ATOM 9312 N N . ASP B 1 433 ? 8.898 -8.562 -15.836 1 95.19 433 ASP B N 1
ATOM 9313 C CA . ASP B 1 433 ? 9.391 -7.25 -15.445 1 95.19 433 ASP B CA 1
ATOM 9314 C C . ASP B 1 433 ? 10.828 -7.035 -15.922 1 95.19 433 ASP B C 1
ATOM 9316 O O . ASP B 1 433 ? 11.164 -5.961 -16.422 1 95.19 433 ASP B O 1
ATOM 9320 N N . THR B 1 434 ? 11.633 -8.047 -15.695 1 97.06 434 THR B N 1
ATOM 9321 C CA . THR B 1 434 ? 13.031 -7.941 -16.094 1 97.06 434 THR B CA 1
ATOM 9322 C C . THR B 1 434 ? 13.156 -7.805 -17.609 1 97.06 434 THR B C 1
ATOM 9324 O O . THR B 1 434 ? 14.008 -7.055 -18.094 1 97.06 434 THR B O 1
ATOM 9327 N N . THR B 1 435 ? 12.328 -8.539 -18.281 1 96.94 435 THR B N 1
ATOM 9328 C CA . THR B 1 435 ? 12.32 -8.438 -19.734 1 96.94 435 THR B CA 1
ATOM 9329 C C . THR B 1 435 ? 12.008 -7.016 -20.188 1 96.94 435 THR B C 1
ATOM 9331 O O . THR B 1 435 ? 12.672 -6.473 -21.062 1 96.94 435 THR B O 1
ATOM 9334 N N . ALA B 1 436 ? 11.047 -6.426 -19.578 1 94.62 436 ALA B N 1
ATOM 9335 C CA . ALA B 1 436 ? 10.656 -5.059 -19.906 1 94.62 436 ALA B CA 1
ATOM 9336 C C . ALA B 1 436 ? 11.781 -4.074 -19.594 1 94.62 436 ALA B C 1
ATOM 9338 O O . ALA B 1 436 ? 12.055 -3.164 -20.375 1 94.62 436 ALA B O 1
ATOM 9339 N N . VAL B 1 437 ? 12.438 -4.254 -18.5 1 94.75 437 VAL B N 1
ATOM 9340 C CA . VAL B 1 437 ? 13.523 -3.371 -18.094 1 94.75 437 VAL B CA 1
ATOM 9341 C C . VAL B 1 437 ? 14.688 -3.502 -19.062 1 94.75 437 VAL B C 1
ATOM 9343 O O . VAL B 1 437 ? 15.266 -2.498 -19.5 1 94.75 437 VAL B O 1
ATOM 9346 N N . CYS B 1 438 ? 15.008 -4.758 -19.406 1 95.69 438 CYS B N 1
ATOM 9347 C CA . CYS B 1 438 ? 16.109 -4.988 -20.328 1 95.69 438 CYS B CA 1
ATOM 9348 C C . CYS B 1 438 ? 15.805 -4.406 -21.703 1 95.69 438 CYS B C 1
ATOM 9350 O O . CYS B 1 438 ? 16.672 -3.807 -22.328 1 95.69 438 CYS B O 1
ATOM 9352 N N . ALA B 1 439 ? 14.57 -4.566 -22.125 1 94.38 439 ALA B N 1
ATOM 9353 C CA . ALA B 1 439 ? 14.188 -3.975 -23.406 1 94.38 439 ALA B CA 1
ATOM 9354 C C . ALA B 1 439 ? 14.352 -2.459 -23.375 1 94.38 439 ALA B C 1
ATOM 9356 O O . ALA B 1 439 ? 14.891 -1.868 -24.328 1 94.38 439 ALA B O 1
ATOM 9357 N N . ARG B 1 440 ? 13.992 -1.854 -22.375 1 92.25 440 ARG B N 1
ATOM 9358 C CA . ARG B 1 440 ? 14.016 -0.4 -22.25 1 92.25 440 ARG B CA 1
ATOM 9359 C C . ARG B 1 440 ? 15.445 0.118 -22.125 1 92.25 440 ARG B C 1
ATOM 9361 O O . ARG B 1 440 ? 15.797 1.129 -22.75 1 92.25 440 ARG B O 1
ATOM 9368 N N . ARG B 1 441 ? 16.25 -0.602 -21.438 1 92 441 ARG B N 1
ATOM 9369 C CA . ARG B 1 441 ? 17.578 -0.072 -21.125 1 92 441 ARG B CA 1
ATOM 9370 C C . ARG B 1 441 ? 18.609 -0.483 -22.172 1 92 441 ARG B C 1
ATOM 9372 O O . ARG B 1 441 ? 19.547 0.265 -22.453 1 92 441 ARG B O 1
ATOM 9379 N N . LEU B 1 442 ? 18.469 -1.671 -22.688 1 93.19 442 LEU B N 1
ATOM 9380 C CA . LEU B 1 442 ? 19.406 -2.123 -23.703 1 93.19 442 LEU B CA 1
ATOM 9381 C C . LEU B 1 442 ? 19.047 -1.573 -25.062 1 93.19 442 LEU B C 1
ATOM 9383 O O . LEU B 1 442 ? 19.891 -1.499 -25.969 1 93.19 442 LEU B O 1
ATOM 9387 N N . GLY B 1 443 ? 17.75 -1.247 -25.234 1 90.12 443 GLY B N 1
ATOM 9388 C CA . GLY B 1 443 ? 17.359 -0.541 -26.438 1 90.12 443 GLY B CA 1
ATOM 9389 C C . GLY B 1 443 ? 16.75 -1.45 -27.5 1 90.12 443 GLY B C 1
ATOM 9390 O O . GLY B 1 443 ? 16.688 -2.668 -27.312 1 90.12 443 GLY B O 1
ATOM 9391 N N . ALA B 1 444 ? 16.375 -0.882 -28.578 1 91.81 444 ALA B N 1
ATOM 9392 C CA . ALA B 1 444 ? 15.609 -1.534 -29.641 1 91.81 444 ALA B CA 1
ATOM 9393 C C . ALA B 1 444 ? 16.469 -2.533 -30.406 1 91.81 444 ALA B C 1
ATOM 9395 O O . ALA B 1 444 ? 15.953 -3.428 -31.078 1 91.81 444 ALA B O 1
ATOM 9396 N N . SER B 1 445 ? 17.781 -2.461 -30.25 1 90.94 445 SER B N 1
ATOM 9397 C CA . SER B 1 445 ? 18.688 -3.334 -30.984 1 90.94 445 SER B CA 1
ATOM 9398 C C . SER B 1 445 ? 18.594 -4.773 -30.5 1 90.94 445 SER B C 1
ATOM 9400 O O . SER B 1 445 ? 19.031 -5.699 -31.172 1 90.94 445 SER B O 1
ATOM 9402 N N . THR B 1 446 ? 17.984 -5.004 -29.391 1 94.31 446 THR B N 1
ATOM 9403 C CA . THR B 1 446 ? 17.922 -6.336 -28.812 1 94.31 446 THR B CA 1
ATOM 9404 C C . THR B 1 446 ? 16.625 -7.039 -29.203 1 94.31 446 THR B C 1
ATOM 9406 O O . THR B 1 446 ? 16.297 -8.102 -28.672 1 94.31 446 THR B O 1
ATOM 9409 N N . VAL B 1 447 ? 15.859 -6.543 -30.125 1 96.06 447 VAL B N 1
ATOM 9410 C CA . VAL B 1 447 ? 14.531 -7.02 -30.484 1 96.06 447 VAL B CA 1
ATOM 9411 C C . VAL B 1 447 ? 14.609 -8.469 -30.953 1 96.06 447 VAL B C 1
ATOM 9413 O O . VAL B 1 447 ? 13.812 -9.312 -30.547 1 96.06 447 VAL B O 1
ATOM 9416 N N . GLU B 1 448 ? 15.586 -8.875 -31.719 1 95.25 448 GLU B N 1
ATOM 9417 C CA . GLU B 1 448 ? 15.641 -10.18 -32.344 1 95.25 448 GLU B CA 1
ATOM 9418 C C . GLU B 1 448 ? 16.094 -11.258 -31.375 1 95.25 448 GLU B C 1
ATOM 9420 O O . GLU B 1 448 ? 15.516 -12.352 -31.344 1 95.25 448 GLU B O 1
ATOM 9425 N N . LYS B 1 449 ? 17.031 -10.93 -30.609 1 94.69 449 LYS B N 1
ATOM 9426 C CA . LYS B 1 449 ? 17.656 -11.953 -29.766 1 94.69 4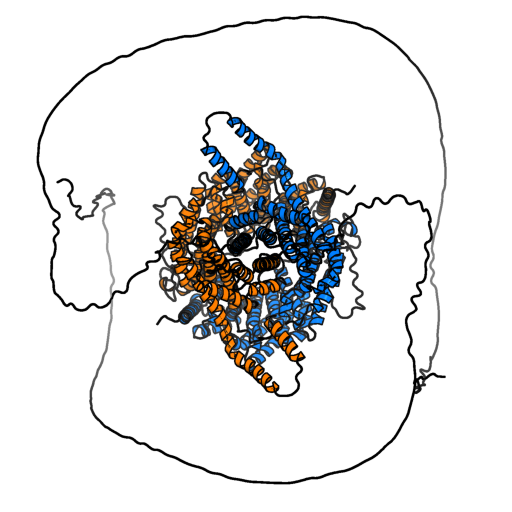49 LYS B CA 1
ATOM 9427 C C . LYS B 1 449 ? 16.984 -12.016 -28.391 1 94.69 449 LYS B C 1
ATOM 9429 O O . LYS B 1 449 ? 16.984 -13.062 -27.75 1 94.69 449 LYS B O 1
ATOM 9434 N N . LEU B 1 450 ? 16.453 -10.922 -27.953 1 95.75 450 LEU B N 1
ATOM 9435 C CA . LEU B 1 450 ? 15.883 -10.844 -26.609 1 95.75 450 LEU B CA 1
ATOM 9436 C C . LEU B 1 450 ? 14.375 -10.586 -26.672 1 95.75 450 LEU B C 1
ATOM 9438 O O . LEU B 1 450 ? 13.586 -11.383 -26.156 1 95.75 450 LEU B O 1
ATOM 9442 N N . GLY B 1 451 ? 13.961 -9.578 -27.344 1 95.44 451 GLY B N 1
ATOM 9443 C CA . GLY B 1 451 ? 12.586 -9.109 -27.359 1 95.44 451 GLY B CA 1
ATOM 9444 C C . GLY B 1 451 ? 11.609 -10.141 -27.875 1 95.44 451 GLY B C 1
ATOM 9445 O O . GLY B 1 451 ? 10.68 -10.539 -27.172 1 95.44 451 GLY B O 1
ATOM 9446 N N . VAL B 1 452 ? 11.828 -10.664 -29.062 1 96.62 452 VAL B N 1
ATOM 9447 C CA . VAL B 1 452 ? 10.875 -11.516 -29.75 1 96.62 452 VAL B CA 1
ATOM 9448 C C . VAL B 1 452 ? 10.758 -12.859 -29.031 1 96.62 452 VAL B C 1
ATOM 9450 O O . VAL B 1 452 ? 9.664 -13.273 -28.656 1 96.62 452 VAL B O 1
ATOM 9453 N N . PRO B 1 453 ? 11.875 -13.5 -28.703 1 96.94 453 PRO B N 1
ATOM 9454 C CA . PRO B 1 453 ? 11.75 -14.812 -28.062 1 96.94 453 PRO B CA 1
ATOM 9455 C C . PRO B 1 453 ? 11.102 -14.727 -26.672 1 96.94 453 PRO B C 1
ATOM 9457 O O . PRO B 1 453 ? 10.258 -15.555 -26.328 1 96.94 453 PRO B O 1
ATOM 9460 N N . LEU B 1 454 ? 11.484 -13.789 -25.922 1 97.06 454 LEU B N 1
ATOM 9461 C CA . LEU B 1 454 ? 10.977 -13.688 -24.547 1 97.06 454 LEU B CA 1
ATOM 9462 C C . LEU B 1 454 ? 9.516 -13.25 -24.547 1 97.06 454 LEU B C 1
ATOM 9464 O O . LEU B 1 454 ? 8.719 -13.758 -23.75 1 97.06 454 LEU B O 1
ATOM 9468 N N . LEU B 1 455 ? 9.141 -12.273 -25.344 1 96.38 455 LEU B N 1
ATOM 9469 C CA . LEU B 1 455 ? 7.75 -11.844 -25.422 1 96.38 455 LEU B CA 1
ATOM 9470 C C . LEU B 1 455 ? 6.852 -12.992 -25.875 1 96.38 455 LEU B C 1
ATOM 9472 O O . LEU B 1 455 ? 5.758 -13.172 -25.328 1 96.38 455 LEU B O 1
ATOM 9476 N N . ASN B 1 456 ? 7.297 -13.75 -26.844 1 95.94 456 ASN B N 1
ATOM 9477 C CA . ASN B 1 456 ? 6.516 -14.883 -27.312 1 95.94 456 ASN B CA 1
ATOM 9478 C C . ASN B 1 456 ? 6.32 -15.922 -26.219 1 95.94 456 ASN B C 1
ATOM 9480 O O . ASN B 1 456 ? 5.234 -16.484 -26.078 1 95.94 456 ASN B O 1
ATOM 9484 N N . GLU B 1 457 ? 7.359 -16.141 -25.5 1 95.5 457 GLU B N 1
ATOM 9485 C CA . GLU B 1 457 ? 7.266 -17.078 -24.391 1 95.5 457 GLU B CA 1
ATOM 9486 C C . GLU B 1 457 ? 6.285 -16.594 -23.328 1 95.5 457 GLU B C 1
ATOM 9488 O O . GLU B 1 457 ? 5.449 -17.359 -22.844 1 95.5 457 GLU B O 1
ATOM 9493 N N . LEU B 1 458 ? 6.383 -15.359 -22.922 1 95.88 458 LEU B N 1
ATOM 9494 C CA . LEU B 1 458 ? 5.5 -14.773 -21.922 1 95.88 458 LEU B CA 1
ATOM 9495 C C . LEU B 1 458 ? 4.047 -14.828 -22.375 1 95.88 458 LEU B C 1
ATOM 9497 O O . LEU B 1 458 ? 3.16 -15.203 -21.609 1 95.88 458 LEU B O 1
ATOM 9501 N N . VAL B 1 459 ? 3.805 -14.516 -23.656 1 95 459 VAL B N 1
ATOM 9502 C CA . VAL B 1 459 ? 2.459 -14.484 -24.219 1 95 459 VAL B CA 1
ATOM 9503 C C . VAL B 1 459 ? 1.894 -15.906 -24.266 1 95 459 VAL B C 1
ATOM 9505 O O . VAL B 1 459 ? 0.74 -16.141 -23.891 1 95 459 VAL B O 1
ATOM 9508 N N . SER B 1 460 ? 2.68 -16.844 -24.672 1 93 460 SER B N 1
ATOM 9509 C CA . SER B 1 460 ? 2.23 -18.234 -24.781 1 93 460 SER B CA 1
ATOM 9510 C C . SER B 1 460 ? 1.85 -18.797 -23.406 1 93 460 SER B C 1
ATOM 9512 O O . SER B 1 460 ? 0.82 -19.469 -23.266 1 93 460 SER B O 1
ATOM 9514 N N . ARG B 1 461 ? 2.596 -18.562 -22.469 1 91.44 461 ARG B N 1
ATOM 9515 C CA . ARG B 1 461 ? 2.332 -19.047 -21.125 1 91.44 461 ARG B CA 1
ATOM 9516 C C . ARG B 1 461 ? 1.083 -18.406 -20.547 1 91.44 461 ARG B C 1
ATOM 9518 O O . ARG B 1 461 ? 0.291 -19.062 -19.875 1 91.44 461 ARG B O 1
ATOM 9525 N N . CYS B 1 462 ? 0.973 -17.156 -20.75 1 89.38 462 CYS B N 1
ATOM 9526 C CA . CYS B 1 462 ? -0.209 -16.469 -20.266 1 89.38 462 CYS B CA 1
ATOM 9527 C C . CYS B 1 462 ? -1.471 -16.984 -20.938 1 89.38 462 CYS B C 1
ATOM 9529 O O . CYS B 1 462 ? -2.504 -17.156 -20.281 1 89.38 462 CYS B O 1
ATOM 9531 N N . LYS B 1 463 ? -1.381 -17.234 -22.234 1 87.81 463 LYS B N 1
ATOM 9532 C CA . LYS B 1 463 ? -2.516 -17.766 -22.984 1 87.81 463 LYS B CA 1
ATOM 9533 C C . LYS B 1 463 ? -2.924 -19.141 -22.438 1 87.81 463 LYS B C 1
ATOM 9535 O O . LYS B 1 463 ? -4.113 -19.422 -22.297 1 87.81 463 LYS B O 1
ATOM 9540 N N . ARG B 1 464 ? -1.981 -19.938 -22.141 1 84.06 464 ARG B N 1
ATOM 9541 C CA . ARG B 1 464 ? -2.25 -21.266 -21.594 1 84.06 464 ARG B CA 1
ATOM 9542 C C . ARG B 1 464 ? -2.98 -21.172 -20.266 1 84.06 464 ARG B C 1
ATOM 9544 O O . ARG B 1 464 ? -3.91 -21.938 -20 1 84.06 464 ARG B O 1
ATOM 9551 N N . SER B 1 465 ? -2.539 -20.312 -19.484 1 81.88 465 SER B N 1
ATOM 9552 C CA . SER B 1 465 ? -3.148 -20.141 -18.172 1 81.88 465 SER B CA 1
ATOM 9553 C C . SER B 1 465 ? -4.578 -19.625 -18.281 1 81.88 465 SER B C 1
ATOM 9555 O O . SER B 1 465 ? -5.438 -19.969 -17.469 1 81.88 465 SER B O 1
ATOM 9557 N N . LEU B 1 466 ? -4.855 -18.781 -19.312 1 80.44 466 LEU B N 1
ATOM 9558 C CA . LEU B 1 466 ? -6.188 -18.219 -19.5 1 80.44 466 LEU B CA 1
ATOM 9559 C C . LEU B 1 466 ? -7.125 -19.219 -20.156 1 80.44 466 LEU B C 1
ATOM 9561 O O . LEU B 1 466 ? -8.32 -19.25 -19.859 1 80.44 466 LEU B O 1
ATOM 9565 N N . ASP B 1 467 ? -6.617 -20.109 -21.109 1 73.5 467 ASP B N 1
ATOM 9566 C CA . ASP B 1 467 ? -7.426 -21.078 -21.844 1 73.5 467 ASP B CA 1
ATOM 9567 C C . ASP B 1 467 ? -7.734 -22.297 -20.969 1 73.5 467 ASP B C 1
ATOM 9569 O O . ASP B 1 467 ? -8.836 -22.844 -21.016 1 73.5 467 ASP B O 1
ATOM 9573 N N . GLU B 1 468 ? -6.773 -22.938 -20.375 1 59.78 468 GLU B N 1
ATOM 9574 C CA . GLU B 1 468 ? -6.984 -24.094 -19.516 1 59.78 468 GLU B CA 1
ATOM 9575 C C . GLU B 1 468 ? -8.078 -23.828 -18.484 1 59.78 468 GLU B C 1
ATOM 9577 O O . GLU B 1 468 ? -8.875 -24.703 -18.172 1 59.78 468 GLU B O 1
ATOM 9582 N N . LYS B 1 469 ? -8.18 -22.625 -18.125 1 54.59 469 LYS B N 1
ATOM 9583 C CA . LYS B 1 469 ? -9.125 -22.281 -17.062 1 54.59 469 LYS B CA 1
ATOM 9584 C C . LYS B 1 469 ? -10.531 -22.094 -17.609 1 54.59 469 LYS B C 1
ATOM 9586 O O . LYS B 1 469 ? -11.516 -22.266 -16.891 1 54.59 469 LYS B O 1
ATOM 9591 N N . THR B 1 470 ? -10.664 -21.984 -19.109 1 46.47 470 THR B N 1
ATOM 9592 C CA . THR B 1 470 ? -11.938 -21.969 -19.812 1 46.47 470 THR B CA 1
ATOM 9593 C C . THR B 1 470 ? -12.43 -23.375 -20.078 1 46.47 470 THR B C 1
ATOM 9595 O O . THR B 1 470 ? -13.633 -23.641 -20.094 1 46.47 470 THR B O 1
ATOM 9598 N N . THR B 1 471 ? -11.547 -24.375 -20.438 1 44.31 471 THR B N 1
ATOM 9599 C CA . THR B 1 471 ? -11.977 -25.703 -20.844 1 44.31 471 THR B CA 1
ATOM 9600 C C . THR B 1 471 ? -12.68 -26.422 -19.688 1 44.31 471 THR B C 1
ATOM 9602 O O . THR B 1 471 ? -13.508 -27.297 -19.906 1 44.31 471 THR B O 1
ATOM 9605 N N . THR B 1 472 ? -12.25 -26.094 -18.516 1 41.38 472 THR B N 1
ATOM 9606 C CA . THR B 1 472 ? -13.039 -26.812 -17.516 1 41.38 472 THR B CA 1
ATOM 9607 C C . THR B 1 472 ? -14.484 -26.328 -17.531 1 41.38 472 THR B C 1
ATOM 9609 O O . THR B 1 472 ? -15.352 -26.953 -16.906 1 41.38 472 THR B O 1
ATOM 9612 N N . ALA B 1 473 ? -14.805 -25.281 -18.297 1 39.78 473 ALA B N 1
ATOM 9613 C CA . ALA B 1 473 ? -16.141 -24.719 -18.469 1 39.78 473 ALA B CA 1
ATOM 9614 C C . ALA B 1 473 ? -16.859 -25.391 -19.641 1 39.78 473 ALA B C 1
ATOM 9616 O O . ALA B 1 473 ? -18.094 -25.359 -19.719 1 39.78 473 ALA B O 1
ATOM 9617 N N . SER B 1 474 ? -16.188 -25.953 -20.594 1 36.16 474 SER B N 1
ATOM 9618 C CA . SER B 1 474 ? -16.875 -26.406 -21.781 1 36.16 474 SER B CA 1
ATOM 9619 C C . SER B 1 474 ? -17.781 -27.594 -21.469 1 36.16 474 SER B C 1
ATOM 9621 O O . SER B 1 474 ? -18.578 -28.031 -22.328 1 36.16 474 SER B O 1
ATOM 9623 N N . THR B 1 475 ? -17.531 -28.344 -20.422 1 34.62 475 THR B N 1
ATOM 9624 C CA . THR B 1 475 ? -18.469 -29.469 -20.391 1 34.62 475 THR B CA 1
ATOM 9625 C C . THR B 1 475 ? -19.875 -28.984 -20.062 1 34.62 475 THR B C 1
ATOM 9627 O O . THR B 1 475 ? -20.844 -29.688 -20.344 1 34.62 475 THR B O 1
ATOM 9630 N N . SER B 1 476 ? -19.969 -27.859 -19.344 1 34.84 476 SER B N 1
ATOM 9631 C CA . SER B 1 476 ? -21.344 -27.547 -18.953 1 34.84 476 SER B CA 1
ATOM 9632 C C . SER B 1 476 ? -22.031 -26.688 -20.016 1 34.84 476 SER B C 1
ATOM 9634 O O . SER B 1 476 ? -23.203 -26.328 -19.844 1 34.84 476 SER B O 1
ATOM 9636 N N . ASN B 1 477 ? -21.391 -26.219 -21.016 1 35.62 477 ASN B N 1
ATOM 9637 C CA . ASN B 1 477 ? -22.031 -25.469 -22.094 1 35.62 477 ASN B CA 1
ATOM 9638 C C . ASN B 1 477 ? -22.969 -26.359 -22.906 1 35.62 477 ASN B C 1
ATOM 9640 O O . ASN B 1 477 ? -23.672 -25.891 -23.797 1 35.62 477 ASN B O 1
ATOM 9644 N N . SER B 1 478 ? -22.828 -27.609 -22.828 1 34.88 478 SER B N 1
ATOM 9645 C CA . SER B 1 478 ? -23.797 -28.406 -23.594 1 34.88 478 SER B CA 1
ATOM 9646 C C . SER B 1 478 ? -25.219 -28.172 -23.094 1 34.88 478 SER B C 1
ATOM 9648 O O . SER B 1 478 ? -26.172 -28.281 -23.875 1 34.88 478 SER B O 1
ATOM 9650 N N . VAL B 1 479 ? -25.344 -27.797 -21.812 1 36.22 479 VAL B N 1
ATOM 9651 C CA . VAL B 1 479 ? -26.719 -27.656 -21.312 1 36.22 479 VAL B CA 1
ATOM 9652 C C . VAL B 1 479 ? -27.266 -26.281 -21.688 1 36.22 479 VAL B C 1
ATOM 9654 O O . VAL B 1 479 ? -28.422 -26.156 -22.078 1 36.22 479 VAL B O 1
ATOM 9657 N N . ALA B 1 480 ? -26.406 -25.203 -21.812 1 36.81 480 ALA B N 1
ATOM 9658 C CA . ALA B 1 480 ? -26.953 -23.891 -22.172 1 36.81 480 ALA B CA 1
ATOM 9659 C C . ALA B 1 480 ? -27.188 -23.797 -23.672 1 36.81 480 ALA B C 1
ATOM 9661 O O . ALA B 1 480 ? -28.172 -23.203 -24.125 1 36.81 480 ALA B O 1
ATOM 9662 N N . LYS B 1 481 ? -26.406 -24.391 -24.5 1 38.5 481 LYS B N 1
ATOM 9663 C CA . LYS B 1 481 ? -26.734 -24.516 -25.922 1 38.5 481 LYS B CA 1
ATOM 9664 C C . LYS B 1 481 ? -28.016 -25.328 -26.109 1 38.5 481 LYS B C 1
ATOM 9666 O O . LYS B 1 481 ? -28.812 -25.016 -27 1 38.5 481 LYS B O 1
ATOM 9671 N N . ALA B 1 482 ? -28.281 -26.297 -25.172 1 38.5 482 ALA B N 1
ATOM 9672 C CA . ALA B 1 482 ? -29.516 -27.062 -25.266 1 38.5 482 ALA B CA 1
ATOM 9673 C C . ALA B 1 482 ? -30.719 -26.219 -24.844 1 38.5 482 ALA B C 1
ATOM 9675 O O . ALA B 1 482 ? -31.781 -26.312 -25.453 1 38.5 482 ALA B O 1
ATOM 9676 N N . LEU B 1 483 ? -30.469 -25.312 -23.875 1 36.88 483 LEU B N 1
ATOM 9677 C CA . LEU B 1 483 ? -31.609 -24.5 -23.484 1 36.88 483 LEU B CA 1
ATOM 9678 C C . LEU B 1 483 ? -31.859 -23.391 -24.5 1 36.88 483 LEU B C 1
ATOM 9680 O O . LEU B 1 483 ? -33 -23.062 -24.812 1 36.88 483 LEU B O 1
ATOM 9684 N N . ALA B 1 484 ? -30.766 -22.859 -25.109 1 39.66 484 ALA B N 1
ATOM 9685 C CA . ALA B 1 484 ? -30.969 -21.891 -26.188 1 39.66 484 ALA B CA 1
ATOM 9686 C C . ALA B 1 484 ? -31.531 -22.562 -27.422 1 39.66 484 ALA B C 1
ATOM 9688 O O . ALA B 1 484 ? -32.375 -21.984 -28.141 1 39.66 484 ALA B O 1
ATOM 9689 N N . ALA B 1 485 ? -31.109 -23.812 -27.688 1 38.25 485 ALA B N 1
ATOM 9690 C CA . ALA B 1 485 ? -31.688 -24.547 -28.797 1 38.25 485 ALA B CA 1
ATOM 9691 C C . ALA B 1 485 ? -33.188 -24.812 -28.562 1 38.25 485 ALA B C 1
ATOM 9693 O O . ALA B 1 485 ? -33.969 -24.844 -29.5 1 38.25 485 ALA B O 1
ATOM 9694 N N . GLN B 1 486 ? -33.5 -25.125 -27.234 1 35.88 486 GLN B N 1
ATOM 9695 C CA . GLN B 1 486 ? -34.906 -25.375 -26.984 1 35.88 486 GLN B CA 1
ATOM 9696 C C . GLN B 1 486 ? -35.719 -24.094 -27.109 1 35.88 486 GLN B C 1
ATOM 9698 O O . GLN B 1 486 ? -36.906 -24.141 -27.422 1 35.88 486 GLN B O 1
ATOM 9703 N N . GLN B 1 487 ? -35 -22.984 -26.703 1 35.12 487 GLN B N 1
ATOM 9704 C CA . GLN B 1 487 ? -35.812 -21.797 -26.875 1 35.12 487 GLN B CA 1
ATOM 9705 C C . GLN B 1 487 ? -36 -21.453 -28.359 1 35.12 487 GLN B C 1
ATOM 9707 O O . GLN B 1 487 ? -36.906 -20.719 -28.734 1 35.12 487 GLN B O 1
ATOM 9712 N N . ASN B 1 488 ? -34.969 -21.859 -29.141 1 34.62 488 ASN B N 1
ATOM 9713 C CA . ASN B 1 488 ? -35.188 -21.625 -30.562 1 34.62 488 ASN B CA 1
ATOM 9714 C C . ASN B 1 488 ? -36.375 -22.422 -31.094 1 34.62 488 ASN B C 1
ATOM 9716 O O . ASN B 1 488 ? -36.875 -22.125 -32.188 1 34.62 488 ASN B O 1
ATOM 9720 N N . ASP B 1 489 ? -36.562 -23.625 -30.5 1 34.94 489 ASP B N 1
ATOM 9721 C CA . ASP B 1 489 ? -37.625 -24.391 -31.141 1 34.94 489 ASP B CA 1
ATOM 9722 C C . ASP B 1 489 ? -39 -23.734 -30.906 1 34.94 489 ASP B C 1
ATOM 9724 O O . ASP B 1 489 ? -40 -24.219 -31.406 1 34.94 489 ASP B O 1
ATOM 9728 N N . VAL B 1 490 ? -39.094 -23.016 -29.781 1 34.91 490 VAL B N 1
ATOM 9729 C CA . VAL B 1 490 ? -40.438 -22.5 -29.625 1 34.91 490 VAL B CA 1
ATOM 9730 C C . VAL B 1 490 ? -40.688 -21.375 -30.625 1 34.91 490 VAL B C 1
ATOM 9732 O O . VAL B 1 490 ? -41.688 -20.688 -30.578 1 34.91 490 VAL B O 1
ATOM 9735 N N . LYS B 1 491 ? -39.688 -21.062 -31.469 1 35.41 491 LYS B N 1
ATOM 9736 C CA . LYS B 1 491 ? -39.875 -19.938 -32.375 1 35.41 491 LYS B CA 1
ATOM 9737 C C . LYS B 1 491 ? -40.969 -20.25 -33.406 1 35.41 491 LYS B C 1
ATOM 9739 O O . LYS B 1 491 ? -41.156 -19.469 -34.375 1 35.41 491 LYS B O 1
ATOM 9744 N N . ASN B 1 492 ? -41.5 -21.391 -33.438 1 28.27 492 ASN B N 1
ATOM 9745 C CA . ASN B 1 492 ? -42.25 -21.469 -34.656 1 28.27 492 ASN B CA 1
ATOM 9746 C C . ASN B 1 492 ? -43.438 -20.5 -34.688 1 28.27 492 ASN B C 1
ATOM 9748 O O . ASN B 1 492 ? -44.188 -20.484 -35.625 1 28.27 492 ASN B O 1
ATOM 9752 N N . GLY B 1 493 ? -44.156 -20.297 -33.562 1 30.03 493 GLY B N 1
ATOM 9753 C CA . GLY B 1 493 ? -45.438 -19.781 -33.969 1 30.03 493 GLY B CA 1
ATOM 9754 C C . GLY B 1 493 ? -45.375 -18.344 -34.438 1 30.03 493 GLY B C 1
ATOM 9755 O O . GLY B 1 493 ? -44.312 -17.781 -34.562 1 30.03 493 GLY B O 1
ATOM 9756 N N . GLY B 1 494 ? -46.406 -17.406 -34 1 31.08 494 GLY B N 1
ATOM 9757 C CA . GLY B 1 494 ? -47.031 -16.266 -34.656 1 31.08 494 GLY B CA 1
ATOM 9758 C C . GLY B 1 494 ? -46.094 -15.094 -34.844 1 31.08 494 GLY B C 1
ATOM 9759 O O . GLY B 1 494 ? -44.938 -15.133 -34.375 1 31.08 494 GLY B O 1
ATOM 9760 N N . GLY B 1 495 ? -46.75 -13.789 -35.125 1 34.03 495 GLY B N 1
ATOM 9761 C CA . GLY B 1 495 ? -46.438 -12.477 -35.656 1 34.03 495 GLY B CA 1
ATOM 9762 C C . GLY B 1 495 ? -45.438 -11.719 -34.812 1 34.03 495 GLY B C 1
ATOM 9763 O O . GLY B 1 495 ? -45.812 -10.906 -33.969 1 34.03 495 GLY B O 1
ATOM 9764 N N . LYS B 1 496 ? -44.469 -12.305 -34.375 1 37.78 496 LYS B N 1
ATOM 9765 C CA . LYS B 1 496 ? -43.594 -11.734 -33.375 1 37.78 496 LYS B CA 1
ATOM 9766 C C . LYS B 1 496 ? -42.875 -10.492 -33.875 1 37.78 496 LYS B C 1
ATOM 9768 O O . LYS B 1 496 ? -42.188 -10.547 -34.906 1 37.78 496 LYS B O 1
ATOM 9773 N N . SER B 1 497 ? -43.562 -9.234 -33.406 1 37.53 497 SER B N 1
ATOM 9774 C CA . SER B 1 497 ? -43.312 -7.875 -33.875 1 37.53 497 SER B CA 1
ATOM 9775 C C . SER B 1 497 ? -41.812 -7.531 -33.812 1 37.53 497 SER B C 1
ATOM 9777 O O . SER B 1 497 ? -41.062 -8.133 -33.031 1 37.53 497 SER B O 1
ATOM 9779 N N . LYS B 1 498 ? -41.344 -6.742 -34.875 1 45.47 498 LYS B N 1
ATOM 9780 C CA . LYS B 1 498 ? -40.062 -6.113 -35.156 1 45.47 498 LYS B CA 1
ATOM 9781 C C . LYS B 1 498 ? -39.469 -5.484 -33.906 1 45.47 498 LYS B C 1
ATOM 9783 O O . LYS B 1 498 ? -38.25 -5.34 -33.781 1 45.47 498 LYS B O 1
ATOM 9788 N N . LYS B 1 499 ? -40.312 -5.059 -32.969 1 41.97 499 LYS B N 1
ATOM 9789 C CA . LYS B 1 499 ? -39.844 -4.344 -31.781 1 41.97 499 LYS B CA 1
ATOM 9790 C C . LYS B 1 499 ? -39.094 -5.281 -30.828 1 41.97 499 LYS B C 1
ATOM 9792 O O . LYS B 1 499 ? -38.125 -4.887 -30.203 1 41.97 499 LYS B O 1
ATOM 9797 N N . ARG B 1 500 ? -39.594 -6.516 -30.844 1 45.12 500 ARG B N 1
ATOM 9798 C CA . ARG B 1 500 ? -38.969 -7.445 -29.906 1 45.12 500 ARG B CA 1
ATOM 9799 C C . ARG B 1 500 ? -37.594 -7.898 -30.406 1 45.12 500 ARG B C 1
ATOM 9801 O O . ARG B 1 500 ? -36.719 -8.227 -29.609 1 45.12 500 ARG B O 1
ATOM 9808 N N . LYS B 1 501 ? -37.5 -7.863 -31.766 1 46.78 501 LYS B N 1
ATOM 9809 C CA . LYS B 1 501 ? -36.188 -8.203 -32.312 1 46.78 501 LYS B CA 1
ATOM 9810 C C . LYS B 1 501 ? -35.156 -7.113 -32 1 46.78 501 LYS B C 1
ATOM 9812 O O . LYS B 1 501 ? -34 -7.41 -31.719 1 46.78 501 LYS B O 1
ATOM 9817 N N . ARG B 1 502 ? -35.594 -5.848 -32.094 1 47.88 502 ARG B N 1
ATOM 9818 C CA . ARG B 1 502 ? -34.688 -4.758 -31.797 1 47.88 502 ARG B CA 1
ATOM 9819 C C . ARG B 1 502 ? -34.344 -4.719 -30.312 1 47.88 502 ARG B C 1
ATOM 9821 O O . ARG B 1 502 ? -33.188 -4.434 -29.938 1 47.88 502 ARG B O 1
ATOM 9828 N N . GLN B 1 503 ? -35.312 -5.023 -29.453 1 46.03 503 GLN B N 1
ATOM 9829 C CA . GLN B 1 503 ? -35.031 -5.055 -28.016 1 46.03 503 GLN B CA 1
ATOM 9830 C C . GLN B 1 503 ? -34.188 -6.254 -27.641 1 46.03 503 GLN B C 1
ATOM 9832 O O . GLN B 1 503 ? -33.281 -6.148 -26.797 1 46.03 503 GLN B O 1
ATOM 9837 N N . ALA B 1 504 ? -34.406 -7.387 -28.344 1 46.88 504 ALA B N 1
ATOM 9838 C CA . ALA B 1 504 ? -33.562 -8.562 -28.141 1 46.88 504 ALA B CA 1
ATOM 9839 C C . ALA B 1 504 ? -32.156 -8.336 -28.703 1 46.88 504 ALA B C 1
ATOM 9841 O O . ALA B 1 504 ? -31.156 -8.727 -28.078 1 46.88 504 ALA B O 1
ATOM 9842 N N . ALA B 1 505 ? -32.062 -7.676 -29.906 1 47.84 505 ALA B N 1
ATOM 9843 C CA . ALA B 1 505 ? -30.766 -7.324 -30.469 1 47.84 505 ALA B CA 1
ATOM 9844 C C . ALA B 1 505 ? -30.078 -6.262 -29.609 1 47.84 505 ALA B C 1
ATOM 9846 O O . ALA B 1 505 ? -28.859 -6.324 -29.406 1 47.84 505 ALA B O 1
ATOM 9847 N N . ALA B 1 506 ? -30.781 -5.219 -29.078 1 46.25 506 ALA B N 1
ATOM 9848 C CA . ALA B 1 506 ? -30.219 -4.227 -28.172 1 46.25 506 ALA B CA 1
ATOM 9849 C C . ALA B 1 506 ? -29.859 -4.852 -26.828 1 46.25 506 ALA B C 1
ATOM 9851 O O . ALA B 1 506 ? -28.797 -4.559 -26.266 1 46.25 506 ALA B O 1
ATOM 9852 N N . ALA B 1 507 ? -30.688 -5.699 -26.266 1 46.25 507 ALA B N 1
ATOM 9853 C CA . ALA B 1 507 ? -30.359 -6.438 -25.047 1 46.25 507 ALA B CA 1
ATOM 9854 C C . ALA B 1 507 ? -29.203 -7.406 -25.297 1 46.25 507 ALA B C 1
ATOM 9856 O O . ALA B 1 507 ? -28.312 -7.559 -24.453 1 46.25 507 ALA B O 1
ATOM 9857 N N . ALA B 1 508 ? -29.109 -8.062 -26.516 1 45.22 508 ALA B N 1
ATOM 9858 C CA . ALA B 1 508 ? -27.984 -8.891 -26.922 1 45.22 508 ALA B CA 1
ATOM 9859 C C . ALA B 1 508 ? -26.734 -8.039 -27.156 1 45.22 508 ALA B C 1
ATOM 9861 O O . ALA B 1 508 ? -25.625 -8.445 -26.781 1 45.22 508 ALA B O 1
ATOM 9862 N N . THR B 1 509 ? -26.859 -6.832 -27.797 1 43.59 509 THR B N 1
ATOM 9863 C CA . THR B 1 509 ? -25.75 -5.895 -27.938 1 43.59 509 THR B CA 1
ATOM 9864 C C . THR B 1 509 ? -25.328 -5.328 -26.594 1 43.59 509 THR B C 1
ATOM 9866 O O . THR B 1 509 ? -24.141 -5.191 -26.312 1 43.59 509 THR B O 1
ATOM 9869 N N . LEU B 1 510 ? -26.312 -4.789 -25.797 1 41.97 510 LEU B N 1
ATOM 9870 C CA . LEU B 1 510 ? -25.969 -4.355 -24.453 1 41.97 510 LEU B CA 1
ATOM 9871 C C . LEU B 1 510 ? -25.453 -5.523 -23.625 1 41.97 510 LEU B C 1
ATOM 9873 O O . LEU B 1 510 ? -24.5 -5.363 -22.844 1 41.97 510 LEU B O 1
ATOM 9877 N N . ALA B 1 511 ? -26.125 -6.691 -23.641 1 41.12 511 ALA B N 1
ATOM 9878 C CA . ALA B 1 511 ? -25.562 -7.906 -23.062 1 41.12 511 ALA B CA 1
ATOM 9879 C C . ALA B 1 511 ? -24.203 -8.219 -23.672 1 41.12 511 ALA B C 1
ATOM 9881 O O . ALA B 1 511 ? -23.281 -8.641 -22.969 1 41.12 511 ALA B O 1
ATOM 9882 N N . ALA B 1 512 ? -24.047 -8.203 -25.031 1 39.66 512 ALA B N 1
ATOM 9883 C CA . ALA B 1 512 ? -22.781 -8.32 -25.75 1 39.66 512 ALA B CA 1
ATOM 9884 C C . ALA B 1 512 ? -21.828 -7.18 -25.391 1 39.66 512 ALA B C 1
ATOM 9886 O O . ALA B 1 512 ? -20.625 -7.383 -25.297 1 39.66 512 ALA B O 1
ATOM 9887 N N . LEU B 1 513 ? -22.266 -5.973 -25.391 1 37.28 513 LEU B N 1
ATOM 9888 C CA . LEU B 1 513 ? -21.484 -4.789 -25.062 1 37.28 513 LEU B CA 1
ATOM 9889 C C . LEU B 1 513 ? -21.234 -4.711 -23.547 1 37.28 513 LEU B C 1
ATOM 9891 O O . LEU B 1 513 ? -20.188 -4.238 -23.125 1 37.28 513 LEU B O 1
ATOM 9895 N N . ASN B 1 514 ? -22.406 -4.668 -22.828 1 34.88 514 ASN B N 1
ATOM 9896 C CA . ASN B 1 514 ? -22.234 -4.711 -21.375 1 34.88 514 ASN B CA 1
ATOM 9897 C C . ASN B 1 514 ? -21.75 -6.078 -20.906 1 34.88 514 ASN B C 1
ATOM 9899 O O . ASN B 1 514 ? -22.531 -7.031 -20.844 1 34.88 514 ASN B O 1
ATOM 9903 N N . GLY B 1 515 ? -20.766 -6.66 -21.5 1 34.69 515 GLY B N 1
ATOM 9904 C CA . GLY B 1 515 ? -20.203 -7.949 -21.125 1 34.69 515 GLY B CA 1
ATOM 9905 C C . GLY B 1 515 ? -21.109 -8.758 -20.219 1 34.69 515 GLY B C 1
ATOM 9906 O O . GLY B 1 515 ? -20.641 -9.68 -19.531 1 34.69 515 GLY B O 1
ATOM 9907 N N . GLY B 1 516 ? -22.172 -8.18 -19.781 1 32.69 516 GLY B N 1
ATOM 9908 C CA . GLY B 1 516 ? -22.906 -8.82 -18.703 1 32.69 516 GLY B CA 1
ATOM 9909 C C . GLY B 1 516 ? -23.594 -10.109 -19.125 1 32.69 516 GLY B C 1
ATOM 9910 O O . GLY B 1 516 ? -23.406 -11.156 -18.516 1 32.69 516 GLY B O 1
ATOM 9911 N N . ASN B 1 517 ? -24.984 -10.031 -19.625 1 33.41 517 ASN B N 1
ATOM 9912 C CA . ASN B 1 517 ? -25.953 -11.109 -19.453 1 33.41 517 ASN B CA 1
ATOM 9913 C C . ASN B 1 517 ? -25.625 -12.305 -20.344 1 33.41 517 ASN B C 1
ATOM 9915 O O . ASN B 1 517 ? -26.469 -13.188 -20.531 1 33.41 517 ASN B O 1
ATOM 9919 N N . ALA B 1 518 ? -25.328 -12.148 -21.641 1 34.28 518 ALA B N 1
ATOM 9920 C CA . ALA B 1 518 ? -25.297 -13.391 -22.391 1 34.28 518 ALA B CA 1
ATOM 9921 C C . ALA B 1 518 ? -24.75 -14.539 -21.547 1 34.28 518 ALA B C 1
ATOM 9923 O O . ALA B 1 518 ? -25.312 -15.633 -21.547 1 34.28 518 ALA B O 1
ATOM 9924 N N . ALA B 1 519 ? -23.422 -14.719 -21.656 1 33.91 519 ALA B N 1
ATOM 9925 C CA . ALA B 1 519 ? -22.812 -15.93 -21.109 1 33.91 519 ALA B CA 1
ATOM 9926 C C . ALA B 1 519 ? -22.906 -15.953 -19.578 1 33.91 519 ALA B C 1
ATOM 9928 O O . ALA B 1 519 ? -22.031 -15.414 -18.891 1 33.91 519 ALA B O 1
ATOM 9929 N N . ALA B 1 520 ? -23.844 -15.555 -18.922 1 35.47 520 ALA B N 1
ATOM 9930 C CA . ALA B 1 520 ? -24.062 -16.359 -17.719 1 35.47 520 ALA B CA 1
ATOM 9931 C C . ALA B 1 520 ? -23.5 -17.766 -17.875 1 35.47 520 ALA B C 1
ATOM 9933 O O . ALA B 1 520 ? -24.219 -18.75 -17.688 1 35.47 520 ALA B O 1
ATOM 9934 N N . GLY B 1 521 ? -23 -18 -18.969 1 34.56 521 GLY B N 1
ATOM 9935 C CA . GLY B 1 521 ? -22.234 -19.219 -19.172 1 34.56 521 GLY B CA 1
ATOM 9936 C C . GLY B 1 521 ? -21.406 -19.609 -17.953 1 34.56 521 GLY B C 1
ATOM 9937 O O . GLY B 1 521 ? -21.062 -18.766 -17.125 1 34.56 521 GLY B O 1
ATOM 9938 N N . HIS B 1 522 ? -21.656 -20.766 -17.469 1 39.91 522 HIS B N 1
ATOM 9939 C CA . HIS B 1 522 ? -21.016 -21.391 -16.312 1 39.91 522 HIS B CA 1
ATOM 9940 C C . HIS B 1 522 ? -19.578 -20.906 -16.141 1 39.91 522 HIS B C 1
ATOM 9942 O O . HIS B 1 522 ? -18.734 -21.172 -16.984 1 39.91 522 HIS B O 1
ATOM 9948 N N . ALA B 1 523 ? -19.438 -19.672 -15.742 1 51.84 523 ALA B N 1
ATOM 9949 C CA . ALA B 1 523 ? -18.125 -19.172 -15.359 1 51.84 523 ALA B CA 1
ATOM 9950 C C . ALA B 1 523 ? -17.203 -20.312 -14.914 1 51.84 523 ALA B C 1
ATOM 9952 O O . ALA B 1 523 ? -17.594 -21.141 -14.086 1 51.84 523 ALA B O 1
ATOM 9953 N N . SER B 1 524 ? -16.281 -20.828 -15.758 1 66.81 524 SER B N 1
ATOM 9954 C CA . SER B 1 524 ? -15.297 -21.859 -15.461 1 66.81 524 SER B CA 1
ATOM 9955 C C . SER B 1 524 ? -14.727 -21.703 -14.062 1 66.81 524 SER B C 1
ATOM 9957 O O . SER B 1 524 ? -14.57 -20.578 -13.578 1 66.81 524 SER B O 1
ATOM 9959 N N . PHE B 1 525 ? -14.789 -22.828 -13.367 1 83 525 PHE B N 1
ATOM 9960 C CA . PHE B 1 525 ? -14.25 -22.844 -12.008 1 83 525 PHE B CA 1
ATOM 9961 C C . PHE B 1 525 ? -12.805 -22.375 -11.992 1 83 525 PHE B C 1
ATOM 9963 O O . PHE B 1 525 ? -12 -22.781 -12.82 1 83 525 PHE B O 1
ATOM 9970 N N . VAL B 1 526 ? -12.625 -21.406 -11.203 1 82.19 526 VAL B N 1
ATOM 9971 C CA . VAL B 1 526 ? -11.258 -21 -10.891 1 82.19 526 VAL B CA 1
ATOM 9972 C C . VAL B 1 526 ? -11.031 -21.062 -9.375 1 82.19 526 VAL B C 1
ATOM 9974 O O . VAL B 1 526 ? -11.828 -20.5 -8.609 1 82.19 526 VAL B O 1
ATOM 9977 N N . SER B 1 527 ? -10.016 -21.844 -9.039 1 88.56 527 SER B N 1
ATOM 9978 C CA . SER B 1 527 ? -9.719 -21.938 -7.617 1 88.56 527 SER B CA 1
ATOM 9979 C C . SER B 1 527 ? -9.344 -20.578 -7.039 1 88.56 527 SER B C 1
ATOM 9981 O O . SER B 1 527 ? -8.977 -19.656 -7.781 1 88.56 527 SER B O 1
ATOM 9983 N N . LEU B 1 528 ? -9.461 -20.375 -5.711 1 88.5 528 LEU B N 1
ATOM 9984 C CA . LEU B 1 528 ? -9.117 -19.125 -5.051 1 88.5 528 LEU B CA 1
ATOM 9985 C C . LEU B 1 528 ? -7.648 -18.781 -5.273 1 88.5 528 LEU B C 1
ATOM 9987 O O . LEU B 1 528 ? -7.309 -17.609 -5.457 1 88.5 528 LEU B O 1
ATOM 9991 N N . ARG B 1 529 ? -6.805 -19.719 -5.305 1 90 529 ARG B N 1
ATOM 9992 C CA . ARG B 1 529 ? -5.383 -19.5 -5.559 1 90 529 ARG B CA 1
ATOM 9993 C C . ARG B 1 529 ? -5.148 -19 -6.98 1 90 529 ARG B C 1
ATOM 9995 O O . ARG B 1 529 ? -4.426 -18.031 -7.191 1 90 529 ARG B O 1
ATOM 10002 N N . ASP B 1 530 ? -5.762 -19.719 -7.91 1 87.12 530 ASP B N 1
ATOM 10003 C CA . ASP B 1 530 ? -5.523 -19.391 -9.312 1 87.12 530 ASP B CA 1
ATOM 10004 C C . ASP B 1 530 ? -6.109 -18.031 -9.672 1 87.12 530 ASP B C 1
ATOM 10006 O O . ASP B 1 530 ? -5.602 -17.344 -10.555 1 87.12 530 ASP B O 1
ATOM 10010 N N . GLU B 1 531 ? -7.172 -17.672 -9.039 1 84.56 531 GLU B N 1
ATOM 10011 C CA . GLU B 1 531 ? -7.715 -16.328 -9.258 1 84.56 531 GLU B CA 1
ATOM 10012 C C . GLU B 1 531 ? -6.68 -15.258 -8.938 1 84.56 531 GLU B C 1
ATOM 10014 O O . GLU B 1 531 ? -6.527 -14.289 -9.688 1 84.56 531 GLU B O 1
ATOM 10019 N N . SER B 1 532 ? -5.93 -15.469 -7.996 1 87.19 532 SER B N 1
ATOM 10020 C CA . SER B 1 532 ? -4.926 -14.492 -7.586 1 87.19 532 SER B CA 1
ATOM 10021 C C . SER B 1 532 ? -3.68 -14.578 -8.461 1 87.19 532 SER B C 1
ATOM 10023 O O . SER B 1 532 ? -3.18 -13.555 -8.938 1 87.19 532 SER B O 1
ATOM 10025 N N . VAL B 1 533 ? -3.219 -15.781 -8.703 1 89 533 VAL B N 1
ATOM 10026 C CA . VAL B 1 533 ? -1.968 -15.969 -9.43 1 89 533 VAL B CA 1
ATOM 10027 C C . VAL B 1 533 ? -2.15 -15.547 -10.891 1 89 533 VAL B C 1
ATOM 10029 O O . VAL B 1 533 ? -1.288 -14.883 -11.461 1 89 533 VAL B O 1
ATOM 10032 N N . VAL B 1 534 ? -3.293 -15.898 -11.484 1 86.69 534 VAL B N 1
ATOM 10033 C CA . VAL B 1 534 ? -3.541 -15.578 -12.883 1 86.69 534 VAL B CA 1
ATOM 10034 C C . VAL B 1 534 ? -3.686 -14.07 -13.055 1 86.69 534 VAL B C 1
ATOM 10036 O O . VAL B 1 534 ? -3.178 -13.492 -14.023 1 86.69 534 VAL B O 1
ATOM 10039 N N . ALA B 1 535 ? -4.348 -13.422 -12.156 1 87.12 535 ALA B N 1
ATOM 10040 C CA . ALA B 1 535 ? -4.52 -11.969 -12.227 1 87.12 535 ALA B CA 1
ATOM 10041 C C . ALA B 1 535 ? -3.174 -11.258 -12.148 1 87.12 535 ALA B C 1
ATOM 10043 O O . ALA B 1 535 ? -2.898 -10.344 -12.93 1 87.12 535 ALA B O 1
ATOM 10044 N N . LEU B 1 536 ? -2.289 -11.711 -11.273 1 89.31 536 LEU B N 1
ATOM 10045 C CA . LEU B 1 536 ? -0.989 -11.078 -11.086 1 89.31 536 LEU B CA 1
ATOM 10046 C C . LEU B 1 536 ? -0.084 -11.328 -12.289 1 89.31 536 LEU B C 1
ATOM 10048 O O . LEU B 1 536 ? 0.657 -10.43 -12.711 1 89.31 536 LEU B O 1
ATOM 10052 N N . THR B 1 537 ? -0.152 -12.516 -12.797 1 90.5 537 THR B N 1
ATOM 10053 C CA . THR B 1 537 ? 0.651 -12.852 -13.969 1 90.5 537 THR B CA 1
ATOM 10054 C C . THR B 1 537 ? 0.191 -12.047 -15.188 1 90.5 537 THR B C 1
ATOM 10056 O O . THR B 1 537 ? 1.015 -11.539 -15.945 1 90.5 537 THR B O 1
ATOM 10059 N N . LEU B 1 538 ? -1.083 -11.953 -15.328 1 91 538 LEU B N 1
ATOM 10060 C CA . LEU B 1 538 ? -1.627 -11.188 -16.438 1 91 538 LEU B CA 1
ATOM 10061 C C . LEU B 1 538 ? -1.209 -9.719 -16.344 1 91 538 LEU B C 1
ATOM 10063 O O . LEU B 1 538 ? -0.831 -9.109 -17.344 1 91 538 LEU B O 1
ATOM 10067 N N . GLU B 1 539 ? -1.283 -9.172 -15.219 1 90.38 539 GLU B N 1
ATOM 10068 C CA . GLU B 1 539 ? -0.865 -7.785 -15.008 1 90.38 539 GLU B CA 1
ATOM 10069 C C . GLU B 1 539 ? 0.605 -7.594 -15.375 1 90.38 539 GLU B C 1
ATOM 10071 O O . GLU B 1 539 ? 0.96 -6.633 -16.062 1 90.38 539 GLU B O 1
ATOM 10076 N N . ALA B 1 540 ? 1.439 -8.453 -14.898 1 92.94 540 ALA B N 1
ATOM 10077 C CA . ALA B 1 540 ? 2.873 -8.352 -15.156 1 92.94 540 ALA B CA 1
ATOM 10078 C C . ALA B 1 540 ? 3.174 -8.5 -16.641 1 92.94 540 ALA B C 1
ATOM 10080 O O . ALA B 1 540 ? 3.982 -7.746 -17.203 1 92.94 540 ALA B O 1
ATOM 10081 N N . VAL B 1 541 ? 2.523 -9.445 -17.297 1 95.12 541 VAL B N 1
ATOM 10082 C CA . VAL B 1 541 ? 2.771 -9.703 -18.703 1 95.12 541 VAL B CA 1
ATOM 10083 C C . VAL B 1 541 ? 2.258 -8.539 -19.547 1 95.12 541 VAL B C 1
ATOM 10085 O O . VAL B 1 541 ? 2.924 -8.102 -20.484 1 95.12 541 VAL B O 1
ATOM 10088 N N . LEU B 1 542 ? 1.113 -8.008 -19.203 1 94 542 LEU B N 1
ATOM 10089 C CA . LEU B 1 542 ? 0.569 -6.875 -19.953 1 94 542 LEU B CA 1
ATOM 10090 C C . LEU B 1 542 ? 1.462 -5.648 -19.797 1 94 542 LEU B C 1
ATOM 10092 O O . LEU B 1 542 ? 1.66 -4.898 -20.75 1 94 542 LEU B O 1
ATOM 10096 N N . THR B 1 543 ? 1.979 -5.438 -18.656 1 93.38 543 THR B N 1
ATOM 10097 C CA . THR B 1 543 ? 2.9 -4.328 -18.438 1 93.38 543 THR B CA 1
ATOM 10098 C C . THR B 1 543 ? 4.18 -4.516 -19.234 1 93.38 543 THR B C 1
ATOM 10100 O O . THR B 1 543 ? 4.707 -3.561 -19.812 1 93.38 543 THR B O 1
ATOM 10103 N N . ALA B 1 544 ? 4.641 -5.766 -19.234 1 95.81 544 ALA B N 1
ATOM 10104 C CA . ALA B 1 544 ? 5.824 -6.07 -20.031 1 95.81 544 ALA B CA 1
ATOM 10105 C C . ALA B 1 544 ? 5.559 -5.859 -21.516 1 95.81 544 ALA B C 1
ATOM 10107 O O . ALA B 1 544 ? 6.41 -5.34 -22.234 1 95.81 544 ALA B O 1
ATOM 10108 N N . ILE B 1 545 ? 4.379 -6.246 -21.953 1 95.5 545 ILE B N 1
ATOM 10109 C CA . ILE B 1 545 ? 3.986 -6.047 -23.344 1 95.5 545 ILE B CA 1
ATOM 10110 C C . ILE B 1 545 ? 3.967 -4.555 -23.672 1 95.5 545 ILE B C 1
ATOM 10112 O O . ILE B 1 545 ? 4.52 -4.125 -24.688 1 95.5 545 ILE B O 1
ATOM 10116 N N . ALA B 1 546 ? 3.367 -3.822 -22.766 1 94.56 546 ALA B N 1
ATOM 10117 C CA . ALA B 1 546 ? 3.307 -2.379 -22.969 1 94.56 546 ALA B CA 1
ATOM 10118 C C . ALA B 1 546 ? 4.707 -1.782 -23.078 1 94.56 546 ALA B C 1
ATOM 10120 O O . ALA B 1 546 ? 4.973 -0.949 -23.953 1 94.56 546 ALA B O 1
ATOM 10121 N N . GLY B 1 547 ? 5.594 -2.215 -22.234 1 93.56 547 GLY B N 1
ATOM 10122 C CA . GLY B 1 547 ? 6.965 -1.729 -22.266 1 93.56 547 GLY B CA 1
ATOM 10123 C C . GLY B 1 547 ? 7.719 -2.137 -23.516 1 93.56 547 GLY B C 1
ATOM 10124 O O . GLY B 1 547 ? 8.359 -1.302 -24.156 1 93.56 547 GLY B O 1
ATOM 10125 N N . CYS B 1 548 ? 7.625 -3.369 -23.906 1 95.38 548 CYS B N 1
ATOM 10126 C CA . CYS B 1 548 ? 8.359 -3.895 -25.047 1 95.38 548 CYS B CA 1
ATOM 10127 C C . CYS B 1 548 ? 7.828 -3.307 -26.359 1 95.38 548 CYS B C 1
ATOM 10129 O O . CYS B 1 548 ? 8.609 -2.916 -27.234 1 95.38 548 CYS B O 1
ATOM 10131 N N . VAL B 1 549 ? 6.531 -3.229 -26.453 1 93.81 549 VAL B N 1
ATOM 10132 C CA . VAL B 1 549 ? 5.926 -2.676 -27.656 1 93.81 549 VAL B CA 1
ATOM 10133 C C . VAL B 1 549 ? 6.309 -1.203 -27.797 1 93.81 549 VAL B C 1
ATOM 10135 O O . VAL B 1 549 ? 6.547 -0.719 -28.906 1 93.81 549 VAL B O 1
ATOM 10138 N N . SER B 1 550 ? 6.414 -0.545 -26.703 1 92.94 550 SER B N 1
ATOM 10139 C CA . SER B 1 550 ? 6.762 0.872 -26.734 1 92.94 550 SER B CA 1
ATOM 10140 C C . SER B 1 550 ? 8.219 1.08 -27.125 1 92.94 550 SER B C 1
ATOM 10142 O O . SER B 1 550 ? 8.562 2.1 -27.734 1 92.94 550 SER B O 1
ATOM 10144 N N . VAL B 1 551 ? 9.062 0.145 -26.844 1 93.5 551 VAL B N 1
ATOM 10145 C CA . VAL B 1 551 ? 10.484 0.279 -27.141 1 93.5 551 VAL B CA 1
ATOM 10146 C C . VAL B 1 551 ? 10.773 -0.203 -28.562 1 93.5 551 VAL B C 1
ATOM 10148 O O . VAL B 1 551 ? 11.43 0.493 -29.328 1 93.5 551 VAL B O 1
ATOM 10151 N N . TYR B 1 552 ? 10.219 -1.397 -28.906 1 94 552 TYR B N 1
ATOM 10152 C CA . TYR B 1 552 ? 10.562 -2.029 -30.188 1 94 552 TYR B CA 1
ATOM 10153 C C . TYR B 1 552 ? 9.688 -1.494 -31.312 1 94 552 TYR B C 1
ATOM 10155 O O . TYR B 1 552 ? 10.133 -1.39 -32.469 1 94 552 TYR B O 1
ATOM 10163 N N . GLY B 1 553 ? 8.406 -1.239 -31.031 1 89.88 553 GLY B N 1
ATOM 10164 C CA . GLY B 1 553 ? 7.5 -0.627 -32 1 89.88 553 GLY B CA 1
ATOM 10165 C C . GLY B 1 553 ? 7.418 -1.383 -33.312 1 89.88 553 GLY B C 1
ATOM 10166 O O . GLY B 1 553 ? 7.07 -2.566 -33.344 1 89.88 553 GLY B O 1
ATOM 10167 N N . SER B 1 554 ? 7.926 -0.764 -34.375 1 89 554 SER B N 1
ATOM 10168 C CA . SER B 1 554 ? 7.797 -1.29 -35.719 1 89 554 SER B CA 1
ATOM 10169 C C . SER B 1 554 ? 8.805 -2.404 -35.969 1 89 554 SER B C 1
ATOM 10171 O O . SER B 1 554 ? 8.688 -3.141 -36.969 1 89 554 SER B O 1
ATOM 10173 N N . LEU B 1 555 ? 9.719 -2.551 -35.094 1 92.81 555 LEU B N 1
ATOM 10174 C CA . LEU B 1 555 ? 10.75 -3.568 -35.25 1 92.81 555 LEU B CA 1
ATOM 10175 C C . LEU B 1 555 ? 10.227 -4.945 -34.875 1 92.81 55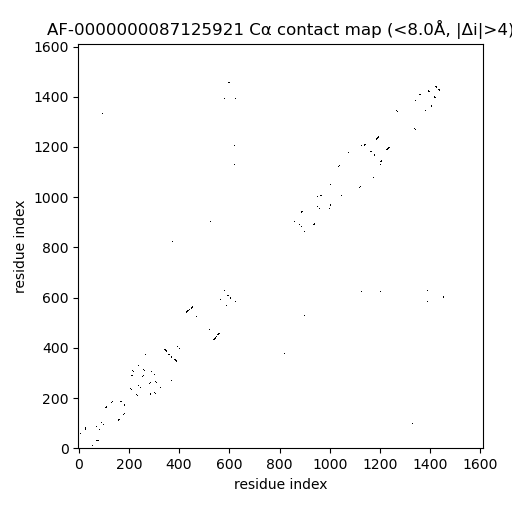5 LEU B C 1
ATOM 10177 O O . LEU B 1 555 ? 10.844 -5.965 -35.219 1 92.81 555 LEU B O 1
ATOM 10181 N N . LEU B 1 556 ? 9.141 -4.977 -34.188 1 94.12 556 LEU B N 1
ATOM 10182 C CA . LEU B 1 556 ? 8.547 -6.254 -33.812 1 94.12 556 LEU B CA 1
ATOM 10183 C C . LEU B 1 556 ? 7.879 -6.922 -35 1 94.12 556 LEU B C 1
ATOM 10185 O O . LEU B 1 556 ? 7.145 -6.273 -35.75 1 94.12 556 LEU B O 1
ATOM 10189 N N . PRO B 1 557 ? 8.164 -8.203 -35.188 1 93.19 557 PRO B N 1
ATOM 10190 C CA . PRO B 1 557 ? 7.441 -8.922 -36.25 1 93.19 557 PRO B CA 1
ATOM 10191 C C . PRO B 1 557 ? 5.926 -8.891 -36.031 1 93.19 557 PRO B C 1
ATOM 10193 O O . PRO B 1 557 ? 5.449 -8.852 -34.906 1 93.19 557 PRO B O 1
ATOM 10196 N N . ASP B 1 558 ? 5.168 -9.023 -37.094 1 90.06 558 ASP B N 1
ATOM 10197 C CA . ASP B 1 558 ? 3.715 -8.906 -37.094 1 90.06 558 ASP B CA 1
ATOM 10198 C C . ASP B 1 558 ? 3.08 -10.016 -36.25 1 90.06 558 ASP B C 1
ATOM 10200 O O . ASP B 1 558 ? 2.086 -9.789 -35.562 1 90.06 558 ASP B O 1
ATOM 10204 N N . GLU B 1 559 ? 3.709 -11.102 -36.312 1 91.25 559 GLU B N 1
ATOM 10205 C CA . GLU B 1 559 ? 3.162 -12.242 -35.594 1 91.25 559 GLU B CA 1
ATOM 10206 C C . GLU B 1 559 ? 3.248 -12.016 -34.094 1 91.25 559 GLU B C 1
ATOM 10208 O O . GLU B 1 559 ? 2.299 -12.305 -33.344 1 91.25 559 GLU B O 1
ATOM 10213 N N . THR B 1 560 ? 4.383 -11.492 -33.688 1 93.5 560 THR B N 1
ATOM 10214 C CA . THR B 1 560 ? 4.602 -11.242 -32.281 1 93.5 560 THR B CA 1
ATOM 10215 C C . THR B 1 560 ? 3.699 -10.109 -31.797 1 93.5 560 THR B C 1
ATOM 10217 O O . THR B 1 560 ? 3.129 -10.195 -30.703 1 93.5 560 THR B O 1
ATOM 10220 N N . ARG B 1 561 ? 3.59 -9.094 -32.531 1 92.06 561 ARG B N 1
ATOM 10221 C CA . ARG B 1 561 ? 2.744 -7.957 -32.188 1 92.06 561 ARG B CA 1
ATOM 10222 C C . ARG B 1 561 ? 1.277 -8.375 -32.094 1 92.06 561 ARG B C 1
ATOM 10224 O O . ARG B 1 561 ? 0.559 -7.957 -31.188 1 92.06 561 ARG B O 1
ATOM 10231 N N . SER B 1 562 ? 0.83 -9.195 -33.031 1 90.81 562 SER B N 1
ATOM 10232 C CA . SER B 1 562 ? -0.55 -9.664 -33.031 1 90.81 562 SER B CA 1
ATOM 10233 C C . SER B 1 562 ? -0.853 -10.547 -31.828 1 90.81 562 SER B C 1
ATOM 10235 O O . SER B 1 562 ? -1.92 -10.43 -31.219 1 90.81 562 SER B O 1
ATOM 10237 N N . SER B 1 563 ? 0.127 -11.352 -31.578 1 92.38 563 SER B N 1
ATOM 10238 C CA . SER B 1 563 ? -0.056 -12.219 -30.422 1 92.38 563 SER B CA 1
ATOM 10239 C C . SER B 1 563 ? -0.133 -11.414 -29.141 1 92.38 563 SER B C 1
ATOM 10241 O O . SER B 1 563 ? -0.912 -11.75 -28.234 1 92.38 563 SER B O 1
ATOM 10243 N N . ALA B 1 564 ? 0.671 -10.438 -29.016 1 92.38 564 ALA B N 1
ATOM 10244 C CA . ALA B 1 564 ? 0.67 -9.562 -27.844 1 92.38 564 ALA B CA 1
ATOM 10245 C C . ALA B 1 564 ? -0.652 -8.805 -27.719 1 92.38 564 ALA B C 1
ATOM 10247 O O . ALA B 1 564 ? -1.193 -8.664 -26.625 1 92.38 564 ALA B O 1
ATOM 10248 N N . SER B 1 565 ? -1.177 -8.383 -28.797 1 90.44 565 SER B N 1
ATOM 10249 C CA . SER B 1 565 ? -2.447 -7.668 -28.828 1 90.44 565 SER B CA 1
ATOM 10250 C C . SER B 1 565 ? -3.607 -8.586 -28.453 1 90.44 565 SER B C 1
ATOM 10252 O O . SER B 1 565 ? -4.598 -8.141 -27.875 1 90.44 565 SER B O 1
ATOM 10254 N N . GLU B 1 566 ? -3.506 -9.789 -28.844 1 90.44 566 GLU B N 1
ATOM 10255 C CA . GLU B 1 566 ? -4.551 -10.758 -28.547 1 90.44 566 GLU B CA 1
ATOM 10256 C C . GLU B 1 566 ? -4.699 -10.961 -27.031 1 90.44 566 GLU B C 1
ATOM 10258 O O . GLU B 1 566 ? -5.812 -11.133 -26.531 1 90.44 566 GLU B O 1
ATOM 10263 N N . ILE B 1 567 ? -3.652 -10.945 -26.391 1 90.88 567 ILE B N 1
ATOM 10264 C CA . ILE B 1 567 ? -3.697 -11.125 -24.953 1 90.88 567 ILE B CA 1
ATOM 10265 C C . ILE B 1 567 ? -4.398 -9.938 -24.297 1 90.88 567 ILE B C 1
ATOM 10267 O O . ILE B 1 567 ? -5.137 -10.102 -23.328 1 90.88 567 ILE B O 1
ATOM 10271 N N . ALA B 1 568 ? -4.09 -8.773 -24.781 1 89.31 568 ALA B N 1
ATOM 10272 C CA . ALA B 1 568 ? -4.75 -7.582 -24.266 1 89.31 568 ALA B CA 1
ATOM 10273 C C . ALA B 1 568 ? -6.258 -7.648 -24.469 1 89.31 568 ALA B C 1
ATOM 10275 O O . ALA B 1 568 ? -7.035 -7.297 -23.594 1 89.31 568 ALA B O 1
ATOM 10276 N N . LEU B 1 569 ? -6.672 -8.172 -25.578 1 88.19 569 LEU B N 1
ATOM 10277 C CA . LEU B 1 569 ? -8.094 -8.289 -25.891 1 88.19 569 LEU B CA 1
ATOM 10278 C C . LEU B 1 569 ? -8.75 -9.367 -25.047 1 88.19 569 LEU B C 1
ATOM 10280 O O . LEU B 1 569 ? -9.883 -9.203 -24.594 1 88.19 569 LEU B O 1
ATOM 10284 N N . LYS B 1 570 ? -8.016 -10.422 -24.859 1 85.81 570 LYS B N 1
ATOM 10285 C CA . LYS B 1 570 ? -8.531 -11.477 -24 1 85.81 570 LYS B CA 1
ATOM 10286 C C . LYS B 1 570 ? -8.695 -10.984 -22.562 1 85.81 570 LYS B C 1
ATOM 10288 O O . LYS B 1 570 ? -9.641 -11.375 -21.875 1 85.81 570 LYS B O 1
ATOM 10293 N N . ALA B 1 571 ? -7.773 -10.18 -22.156 1 86.44 571 ALA B N 1
ATOM 10294 C CA . ALA B 1 571 ? -7.84 -9.617 -20.812 1 86.44 571 ALA B CA 1
ATOM 10295 C C . ALA B 1 571 ? -9.062 -8.719 -20.656 1 86.44 571 ALA B C 1
ATOM 10297 O O . ALA B 1 571 ? -9.641 -8.633 -19.562 1 86.44 571 ALA B O 1
ATOM 10298 N N . VAL B 1 572 ? -9.461 -8.023 -21.672 1 82.31 572 VAL B N 1
ATOM 10299 C CA . VAL B 1 572 ? -10.656 -7.18 -21.672 1 82.31 572 VAL B CA 1
ATOM 10300 C C . VAL B 1 572 ? -11.891 -8.039 -21.438 1 82.31 572 VAL B C 1
ATOM 10302 O O . VAL B 1 572 ? -12.781 -7.664 -20.672 1 82.31 572 VAL B O 1
ATOM 10305 N N . GLN B 1 573 ? -11.867 -9.234 -21.969 1 74.62 573 GLN B N 1
ATOM 10306 C CA . GLN B 1 573 ? -13.016 -10.133 -21.891 1 74.62 573 GLN B CA 1
ATOM 10307 C C . GLN B 1 573 ? -13.102 -10.797 -20.516 1 74.62 573 GLN B C 1
ATOM 10309 O O . GLN B 1 573 ? -14.188 -11.172 -20.062 1 74.62 573 GLN B O 1
ATOM 10314 N N . ARG B 1 574 ? -12.016 -10.977 -19.938 1 70.94 574 ARG B N 1
ATOM 10315 C CA . ARG B 1 574 ? -11.977 -11.711 -18.672 1 70.94 574 ARG B CA 1
ATOM 10316 C C . ARG B 1 574 ? -11.773 -10.773 -17.5 1 70.94 574 ARG B C 1
ATOM 10318 O O . ARG B 1 574 ? -11.148 -11.148 -16.5 1 70.94 574 ARG B O 1
ATOM 10325 N N . ARG B 1 575 ? -12.219 -9.625 -17.547 1 60.41 575 ARG B N 1
ATOM 10326 C CA . ARG B 1 575 ? -11.93 -8.57 -16.578 1 60.41 575 ARG B CA 1
ATOM 10327 C C . ARG B 1 575 ? -12.297 -9.008 -15.164 1 60.41 575 ARG B C 1
ATOM 10329 O O . ARG B 1 575 ? -11.695 -8.555 -14.195 1 60.41 575 ARG B O 1
ATOM 10336 N N . HIS B 1 576 ? -13.305 -9.906 -15.117 1 53.09 576 HIS B N 1
ATOM 10337 C CA . HIS B 1 576 ? -13.648 -10.328 -13.766 1 53.09 576 HIS B CA 1
ATOM 10338 C C . HIS B 1 576 ? -12.438 -10.93 -13.055 1 53.09 576 HIS B C 1
ATOM 10340 O O . HIS B 1 576 ? -12.383 -10.938 -11.82 1 53.09 576 HIS B O 1
ATOM 10346 N N . VAL B 1 577 ? -11.672 -11.43 -13.969 1 48.47 577 VAL B N 1
ATOM 10347 C CA . VAL B 1 577 ? -10.492 -12.094 -13.422 1 48.47 577 VAL B CA 1
ATOM 10348 C C . VAL B 1 577 ? -9.469 -11.047 -12.969 1 48.47 577 VAL B C 1
ATOM 10350 O O . VAL B 1 577 ? -8.75 -11.25 -11.992 1 48.47 577 VAL B O 1
ATOM 10353 N N . VAL B 1 578 ? -9.398 -9.953 -13.773 1 50.91 578 VAL B N 1
ATOM 10354 C CA . VAL B 1 578 ? -8.312 -8.992 -13.562 1 50.91 578 VAL B CA 1
ATOM 10355 C C . VAL B 1 578 ? -8.625 -8.125 -12.336 1 50.91 578 VAL B C 1
ATOM 10357 O O . VAL B 1 578 ? -9.711 -7.562 -12.227 1 50.91 578 VAL B O 1
ATOM 10360 N N . GLY B 1 579 ? -9.039 -8.758 -11.258 1 49.94 579 GLY B N 1
ATOM 10361 C CA . GLY B 1 579 ? -9.305 -8.156 -9.961 1 49.94 579 GLY B CA 1
ATOM 10362 C C . GLY B 1 579 ? -9.406 -6.645 -10.016 1 49.94 579 GLY B C 1
ATOM 10363 O O . GLY B 1 579 ? -8.898 -6.016 -10.945 1 49.94 579 GLY B O 1
ATOM 10364 N N . THR B 1 580 ? -10.469 -6.039 -9.586 1 49.62 580 THR B N 1
ATOM 10365 C CA . THR B 1 580 ? -10.648 -4.602 -9.398 1 49.62 580 THR B CA 1
ATOM 10366 C C . THR B 1 580 ? -9.461 -4 -8.664 1 49.62 580 THR B C 1
ATOM 10368 O O . THR B 1 580 ? -9.234 -4.293 -7.484 1 49.62 580 THR B O 1
ATOM 10371 N N . GLY B 1 581 ? -8.344 -4.016 -9.25 1 49.22 581 GLY B N 1
ATOM 10372 C CA . GLY B 1 581 ? -7.098 -3.469 -8.734 1 49.22 581 GLY B CA 1
ATOM 10373 C C . GLY B 1 581 ? -7.305 -2.273 -7.82 1 49.22 581 GLY B C 1
ATOM 10374 O O . GLY B 1 581 ? -8.422 -1.771 -7.691 1 49.22 581 GLY B O 1
ATOM 10375 N N . ASN B 1 582 ? -6.262 -2.031 -6.996 1 52.62 582 ASN B N 1
ATOM 10376 C CA . ASN B 1 582 ? -6.031 -0.903 -6.102 1 52.62 582 ASN B CA 1
ATOM 10377 C C . ASN B 1 582 ? -6.363 0.426 -6.773 1 52.62 582 ASN B C 1
ATOM 10379 O O . ASN B 1 582 ? -5.934 0.68 -7.898 1 52.62 582 ASN B O 1
ATOM 10383 N N . VAL B 1 583 ? -7.332 1.08 -6.277 1 48.53 583 VAL B N 1
ATOM 10384 C CA . VAL B 1 583 ? -7.66 2.459 -6.621 1 48.53 583 VAL B CA 1
ATOM 10385 C C . VAL B 1 583 ? -6.375 3.266 -6.805 1 48.53 583 VAL B C 1
ATOM 10387 O O . VAL B 1 583 ? -5.5 3.25 -5.938 1 48.53 583 VAL B O 1
ATOM 10390 N N . GLY B 1 584 ? -6.129 3.68 -8.062 1 55.72 584 GLY B N 1
ATOM 10391 C CA . GLY B 1 584 ? -5.02 4.582 -8.312 1 55.72 584 GLY B CA 1
ATOM 10392 C C . GLY B 1 584 ? -3.859 3.914 -9.031 1 55.72 584 GLY B C 1
ATOM 10393 O O . GLY B 1 584 ? -2.904 4.582 -9.438 1 55.72 584 GLY B O 1
ATOM 10394 N N . ALA B 1 585 ? -4.078 2.553 -9.133 1 73.19 585 ALA B N 1
ATOM 10395 C CA . ALA B 1 585 ? -3.004 1.833 -9.812 1 73.19 585 ALA B CA 1
ATOM 10396 C C . ALA B 1 585 ? -3.205 1.847 -11.32 1 73.19 585 ALA B C 1
ATOM 10398 O O . ALA B 1 585 ? -4.305 2.119 -11.805 1 73.19 585 ALA B O 1
ATOM 10399 N N . ILE B 1 586 ? -2.156 1.814 -12.039 1 84.44 586 ILE B N 1
ATOM 10400 C CA . ILE B 1 586 ? -2.195 1.791 -13.5 1 84.44 586 ILE B CA 1
ATOM 10401 C C . ILE B 1 586 ? -2.906 0.527 -13.977 1 84.44 586 ILE B C 1
ATOM 10403 O O . ILE B 1 586 ? -2.557 -0.583 -13.562 1 84.44 586 ILE B O 1
ATOM 10407 N N . ASP B 1 587 ? -3.998 0.712 -14.664 1 84.88 587 ASP B N 1
ATOM 10408 C CA . ASP B 1 587 ? -4.68 -0.408 -15.312 1 84.88 587 ASP B CA 1
ATOM 10409 C C . ASP B 1 587 ? -3.832 -0.994 -16.438 1 84.88 587 ASP B C 1
ATOM 10411 O O . ASP B 1 587 ? -3.664 -0.366 -17.484 1 84.88 587 ASP B O 1
ATOM 10415 N N . PRO B 1 588 ? -3.342 -2.148 -16.281 1 89.25 588 PRO B N 1
ATOM 10416 C CA . PRO B 1 588 ? -2.416 -2.715 -17.266 1 89.25 588 PRO B CA 1
ATOM 10417 C C . PRO B 1 588 ? -3.064 -2.936 -18.625 1 89.25 588 PRO B C 1
ATOM 10419 O O . PRO B 1 588 ? -2.389 -2.861 -19.656 1 89.25 588 PRO B O 1
ATOM 10422 N N . VAL B 1 589 ? -4.34 -3.234 -18.672 1 90.06 589 VAL B N 1
ATOM 10423 C CA . VAL B 1 589 ? -5.031 -3.432 -19.938 1 90.06 589 VAL B CA 1
ATOM 10424 C C . VAL B 1 589 ? -5.094 -2.113 -20.703 1 90.06 589 VAL B C 1
ATOM 10426 O O . VAL B 1 589 ? -4.777 -2.068 -21.906 1 90.06 589 VAL B O 1
ATOM 10429 N N . ALA B 1 590 ? -5.418 -1.092 -19.938 1 90.12 590 ALA B N 1
ATOM 10430 C CA . ALA B 1 590 ? -5.48 0.228 -20.562 1 90.12 590 ALA B CA 1
ATOM 10431 C C . ALA B 1 590 ? -4.117 0.643 -21.109 1 90.12 590 ALA B C 1
ATOM 10433 O O . ALA B 1 590 ? -4.023 1.199 -22.203 1 90.12 590 ALA B O 1
ATOM 10434 N N . LEU B 1 591 ? -3.152 0.345 -20.375 1 91.75 591 LEU B N 1
ATOM 10435 C CA . LEU B 1 591 ? -1.798 0.733 -20.75 1 91.75 591 LEU B CA 1
ATOM 10436 C C . LEU B 1 591 ? -1.325 -0.048 -21.969 1 91.75 591 LEU B C 1
ATOM 10438 O O . LEU B 1 591 ? -0.725 0.523 -22.891 1 91.75 591 LEU B O 1
ATOM 10442 N N . ALA B 1 592 ? -1.588 -1.344 -21.984 1 93.44 592 ALA B N 1
ATOM 10443 C CA . ALA B 1 592 ? -1.193 -2.184 -23.125 1 93.44 592 ALA B CA 1
ATOM 10444 C C . ALA B 1 592 ? -1.916 -1.761 -24.391 1 93.44 592 ALA B C 1
ATOM 10446 O O . ALA B 1 592 ? -1.308 -1.688 -25.469 1 93.44 592 ALA B O 1
ATOM 10447 N N . LEU B 1 593 ? -3.162 -1.42 -24.266 1 92.19 593 LEU B N 1
ATOM 10448 C CA . LEU B 1 593 ? -3.936 -0.97 -25.422 1 92.19 593 LEU B CA 1
ATOM 10449 C C . LEU B 1 593 ? -3.428 0.378 -25.922 1 92.19 593 LEU B C 1
ATOM 10451 O O . LEU B 1 593 ? -3.348 0.604 -27.125 1 92.19 593 LEU B O 1
ATOM 10455 N N . LEU B 1 594 ? -3.127 1.182 -24.969 1 92.06 594 LEU B N 1
ATOM 10456 C CA . LEU B 1 594 ? -2.625 2.5 -25.344 1 92.06 594 LEU B CA 1
ATOM 10457 C C . LEU B 1 594 ? -1.26 2.393 -26 1 92.06 594 LEU B C 1
ATOM 10459 O O . LEU B 1 594 ? -0.999 3.066 -27 1 92.06 594 LEU B O 1
ATOM 10463 N N . SER B 1 595 ? -0.402 1.571 -25.453 1 92.94 595 SER B N 1
ATOM 10464 C CA . SER B 1 595 ? 0.905 1.345 -26.062 1 92.94 595 SER B CA 1
ATOM 10465 C C . SER B 1 595 ? 0.77 0.839 -27.5 1 92.94 595 SER B C 1
ATOM 10467 O O . SER B 1 595 ? 1.485 1.294 -28.391 1 92.94 595 SER B O 1
ATOM 10469 N N . GLY B 1 596 ? -0.161 -0.098 -27.688 1 90.69 596 GLY B N 1
ATOM 10470 C CA . GLY B 1 596 ? -0.412 -0.621 -29.016 1 90.69 596 GLY B CA 1
ATOM 10471 C C . GLY B 1 596 ? -0.953 0.424 -29.984 1 90.69 596 GLY B C 1
ATOM 10472 O O . GLY B 1 596 ? -0.659 0.388 -31.172 1 90.69 596 GLY B O 1
ATOM 10473 N N . ALA B 1 597 ? -1.644 1.377 -29.453 1 89.31 597 ALA B N 1
ATOM 10474 C CA . ALA B 1 597 ? -2.291 2.389 -30.281 1 89.31 597 ALA B CA 1
ATOM 10475 C C . ALA B 1 597 ? -1.305 3.482 -30.672 1 89.31 597 ALA B C 1
ATOM 10477 O O . ALA B 1 597 ? -1.347 3.982 -31.812 1 89.31 597 ALA B O 1
ATOM 10478 N N . VAL B 1 598 ? -0.393 3.812 -29.797 1 89.12 598 VAL B N 1
ATOM 10479 C CA . VAL B 1 598 ? 0.44 4.988 -30.016 1 89.12 598 VAL B CA 1
ATOM 10480 C C . VAL B 1 598 ? 1.734 4.578 -30.719 1 89.12 598 VAL B C 1
ATOM 10482 O O . VAL B 1 598 ? 2.484 5.434 -31.203 1 89.12 598 VAL B O 1
ATOM 10485 N N . THR B 1 599 ? 1.983 3.291 -30.766 1 89.31 599 THR B N 1
ATOM 10486 C CA . THR B 1 599 ? 3.207 2.82 -31.406 1 89.31 599 THR B CA 1
ATOM 10487 C C . THR B 1 599 ? 2.92 2.297 -32.812 1 89.31 599 THR B C 1
ATOM 10489 O O . THR B 1 599 ? 1.968 1.542 -33 1 89.31 599 THR B O 1
ATOM 10492 N N . ALA B 1 600 ? 3.697 2.693 -33.656 1 85.12 600 ALA B N 1
ATOM 10493 C CA . ALA B 1 600 ? 3.504 2.289 -35.062 1 85.12 600 ALA B CA 1
ATOM 10494 C C . ALA B 1 600 ? 3.883 0.824 -35.25 1 85.12 600 ALA B C 1
ATOM 10496 O O . ALA B 1 600 ? 4.77 0.305 -34.562 1 85.12 600 ALA B O 1
ATOM 10497 N N . ASP B 1 601 ? 3.119 0.153 -36.094 1 80.38 601 ASP B N 1
ATOM 10498 C CA . ASP B 1 601 ? 3.459 -1.223 -36.438 1 80.38 601 ASP B CA 1
ATOM 10499 C C . ASP B 1 601 ? 4.438 -1.268 -37.625 1 80.38 601 ASP B C 1
ATOM 10501 O O . ASP B 1 601 ? 5 -0.242 -38 1 80.38 601 ASP B O 1
ATOM 10505 N N . ALA B 1 602 ? 4.691 -2.492 -38.062 1 77.25 602 ALA B N 1
ATOM 10506 C CA . ALA B 1 602 ? 5.672 -2.68 -39.156 1 77.25 602 ALA B CA 1
ATOM 10507 C C . ALA B 1 602 ? 5.242 -1.953 -40.406 1 77.25 602 ALA B C 1
ATOM 10509 O O . ALA B 1 602 ? 6.086 -1.509 -41.188 1 77.25 602 ALA B O 1
ATOM 10510 N N . SER B 1 603 ? 3.871 -1.776 -40.625 1 73.25 603 SER B N 1
ATOM 10511 C CA . SER B 1 603 ? 3.344 -1.086 -41.781 1 73.25 603 SER B CA 1
ATOM 10512 C C . SER B 1 603 ? 3.283 0.421 -41.562 1 73.25 603 SER B C 1
ATOM 10514 O O . SER B 1 603 ? 2.936 1.177 -42.469 1 73.25 603 SER B O 1
ATOM 10516 N N . GLY B 1 604 ? 3.699 0.843 -40.438 1 70.69 604 GLY B N 1
ATOM 10517 C CA . GLY B 1 604 ? 3.654 2.258 -40.094 1 70.69 604 GLY B CA 1
ATOM 10518 C C . GLY B 1 604 ? 2.297 2.709 -39.594 1 70.69 604 GLY B C 1
ATOM 10519 O O . GLY B 1 604 ? 2.076 3.902 -39.375 1 70.69 604 GLY B O 1
ATOM 10520 N N . SER B 1 605 ? 1.384 1.745 -39.531 1 69.69 605 SER B N 1
ATOM 10521 C CA . SER B 1 605 ? 0.024 2.08 -39.125 1 69.69 605 SER B CA 1
ATOM 10522 C C . SER B 1 605 ? -0.123 2.033 -37.594 1 69.69 605 SER B C 1
ATOM 10524 O O . SER B 1 605 ? 0.57 1.267 -36.938 1 69.69 605 SER B O 1
ATOM 10526 N N . HIS B 1 606 ? -0.967 3.178 -37.219 1 63.84 606 HIS B N 1
ATOM 10527 C CA . HIS B 1 606 ? -1.27 3.283 -35.812 1 63.84 606 HIS B CA 1
ATOM 10528 C C . HIS B 1 606 ? -2.646 2.709 -35.5 1 63.84 606 HIS B C 1
ATOM 10530 O O . HIS B 1 606 ? -3.518 2.66 -36.344 1 63.84 606 HIS B O 1
ATOM 10536 N N . ALA B 1 607 ? -3.037 1.448 -35.281 1 62.5 607 ALA B N 1
ATOM 10537 C CA . ALA B 1 607 ? -4.422 1.423 -34.812 1 62.5 607 ALA B CA 1
ATOM 10538 C C . ALA B 1 607 ? -5.012 0.018 -34.906 1 62.5 607 ALA B C 1
ATOM 10540 O O . ALA B 1 607 ? -6.23 -0.148 -34.969 1 62.5 607 ALA B O 1
ATOM 10541 N N . ALA B 1 608 ? -4.258 -0.941 -34.875 1 65.5 608 ALA B N 1
ATOM 10542 C CA . ALA B 1 608 ? -4.938 -2.215 -35.094 1 65.5 608 ALA B CA 1
ATOM 10543 C C . ALA B 1 608 ? -6 -2.455 -34.031 1 65.5 608 ALA B C 1
ATOM 10545 O O . ALA B 1 608 ? -7.094 -2.939 -34.312 1 65.5 608 ALA B O 1
ATOM 10546 N N . ASN B 1 609 ? -5.773 -2.008 -32.844 1 80.62 609 ASN B N 1
ATOM 10547 C CA . ASN B 1 609 ? -6.73 -2.266 -31.781 1 80.62 609 ASN B CA 1
ATOM 10548 C C . ASN B 1 609 ? -7.266 -0.969 -31.172 1 80.62 609 ASN B C 1
ATOM 10550 O O . ASN B 1 609 ? -7.664 -0.939 -30.016 1 80.62 609 ASN B O 1
ATOM 10554 N N . LEU B 1 610 ? -7.246 0.058 -31.938 1 86.38 610 LEU B N 1
ATOM 10555 C CA . LEU B 1 610 ? -7.629 1.376 -31.438 1 86.38 610 LEU B CA 1
ATOM 10556 C C . LEU B 1 610 ? -9.109 1.408 -31.078 1 86.38 610 LEU B C 1
ATOM 10558 O O . LEU B 1 610 ? -9.484 1.97 -30.047 1 86.38 610 LEU B O 1
ATOM 10562 N N . LEU B 1 611 ? -10 0.752 -31.859 1 84.69 611 LEU B N 1
ATOM 10563 C CA . LEU B 1 611 ? -11.43 0.777 -31.594 1 84.69 611 LEU B CA 1
ATOM 10564 C C . LEU B 1 611 ? -11.758 0.055 -30.297 1 84.69 611 LEU B C 1
ATOM 10566 O O . LEU B 1 611 ? -12.555 0.541 -29.5 1 84.69 611 LEU B O 1
ATOM 10570 N N . HIS B 1 612 ? -11.094 -1.039 -30.156 1 86.5 612 HIS B N 1
ATOM 10571 C CA . HIS B 1 612 ? -11.289 -1.774 -28.906 1 86.5 612 HIS B CA 1
ATOM 10572 C C . HIS B 1 612 ? -10.766 -0.983 -27.703 1 86.5 612 HIS B C 1
ATOM 10574 O O . HIS B 1 612 ? -11.367 -1.01 -26.641 1 86.5 612 HIS B O 1
ATOM 10580 N N . GLY B 1 613 ? -9.68 -0.333 -27.984 1 89.31 613 GLY B N 1
ATOM 10581 C CA . GLY B 1 613 ? -9.133 0.501 -26.938 1 89.31 613 GLY B CA 1
ATOM 10582 C C . GLY B 1 613 ? -10.047 1.638 -26.531 1 89.31 613 GLY B C 1
ATOM 10583 O O . GLY B 1 613 ? -10.281 1.865 -25.344 1 89.31 613 GLY B O 1
ATOM 10584 N N . LEU B 1 614 ? -10.68 2.268 -27.484 1 90.38 614 LEU B N 1
ATOM 10585 C CA . LEU B 1 614 ? -11.586 3.385 -27.219 1 90.38 614 LEU B CA 1
ATOM 10586 C C . LEU B 1 614 ? -12.805 2.926 -26.422 1 90.38 614 LEU B C 1
ATOM 10588 O O . LEU B 1 614 ? -13.219 3.598 -25.484 1 90.38 614 LEU B O 1
ATOM 10592 N N . GLN B 1 615 ? -13.242 1.776 -26.75 1 87.94 615 GLN B N 1
ATOM 10593 C CA . GLN B 1 615 ? -14.398 1.231 -26.031 1 87.94 615 GLN B CA 1
ATOM 10594 C C . GLN B 1 615 ? -14.031 0.873 -24.594 1 87.94 615 GLN B C 1
ATOM 10596 O O . GLN B 1 615 ? -14.805 1.131 -23.672 1 87.94 615 GLN B O 1
ATOM 10601 N N . TYR B 1 616 ? -12.953 0.257 -24.406 1 89.25 616 TYR B N 1
ATOM 10602 C CA . TYR B 1 616 ? -12.508 -0.146 -23.078 1 89.25 616 TYR B CA 1
ATOM 10603 C C . TYR B 1 616 ? -12.289 1.068 -22.188 1 89.25 616 TYR B C 1
ATOM 10605 O O . TYR B 1 616 ? -12.742 1.091 -21.031 1 89.25 616 TYR B O 1
ATOM 10613 N N . TRP B 1 617 ? -11.547 2.055 -22.719 1 90.19 617 TRP B N 1
ATOM 10614 C CA . TRP B 1 617 ? -11.234 3.244 -21.938 1 90.19 617 TRP B CA 1
ATOM 10615 C C . TRP B 1 617 ? -12.5 4.008 -21.578 1 90.19 617 TRP B C 1
ATOM 10617 O O . TRP B 1 617 ? -12.625 4.523 -20.469 1 90.19 617 TRP B O 1
ATOM 10627 N N . GLN B 1 618 ? -13.438 4.098 -22.484 1 86.31 618 GLN B N 1
ATOM 10628 C CA . GLN B 1 618 ? -14.695 4.785 -22.234 1 86.31 618 GLN B CA 1
ATOM 10629 C C . GLN B 1 618 ? -15.484 4.109 -21.109 1 86.31 618 GLN B C 1
ATOM 10631 O O . GLN B 1 618 ? -16.062 4.781 -20.25 1 86.31 618 GLN B O 1
ATOM 10636 N N . ARG B 1 619 ? -15.422 2.855 -21.141 1 78.12 619 ARG B N 1
ATOM 10637 C CA . ARG B 1 619 ? -16.156 2.096 -20.125 1 78.12 619 ARG B CA 1
ATOM 10638 C C . ARG B 1 619 ? -15.492 2.225 -18.75 1 78.12 619 ARG B C 1
ATOM 10640 O O . ARG B 1 619 ? -16.172 2.279 -17.734 1 78.12 619 ARG B O 1
ATOM 10647 N N . ARG B 1 620 ? -14.25 2.303 -18.797 1 76.19 620 ARG B N 1
ATOM 10648 C CA . ARG B 1 620 ? -13.508 2.205 -17.547 1 76.19 620 ARG B CA 1
ATOM 10649 C C . ARG B 1 620 ? -13.344 3.578 -16.906 1 76.19 620 ARG B C 1
ATOM 10651 O O . ARG B 1 620 ? -12.906 3.68 -15.758 1 76.19 620 ARG B O 1
ATOM 10658 N N . VAL B 1 621 ? -13.688 4.527 -17.672 1 73.62 621 VAL B N 1
ATOM 10659 C CA . VAL B 1 621 ? -13.602 5.871 -17.109 1 73.62 621 VAL B CA 1
ATOM 10660 C C . VAL B 1 621 ? -14.492 5.965 -15.867 1 73.62 621 VAL B C 1
ATOM 10662 O O . VAL B 1 621 ? -14.195 6.723 -14.938 1 73.62 621 VAL B O 1
ATOM 10665 N N . ILE B 1 622 ? -15.492 4.965 -15.883 1 64.69 622 ILE B N 1
ATOM 10666 C CA . ILE B 1 622 ? -16.469 4.996 -14.797 1 64.69 622 ILE B CA 1
ATOM 10667 C C . ILE B 1 622 ? -16.062 3.99 -13.719 1 64.69 622 ILE B C 1
ATOM 10669 O O . ILE B 1 622 ? -15.836 2.816 -14.016 1 64.69 622 ILE B O 1
ATOM 10673 N N . GLY B 1 623 ? -15.688 4.395 -12.539 1 62.94 623 GLY B N 1
ATOM 10674 C CA . GLY B 1 623 ? -15.539 3.473 -11.422 1 62.94 623 GLY B CA 1
ATOM 10675 C C . GLY B 1 623 ? -14.109 3.338 -10.953 1 62.94 623 GLY B C 1
ATOM 10676 O O . GLY B 1 623 ? -13.852 2.818 -9.859 1 62.94 623 GLY B O 1
ATOM 10677 N N . SER B 1 624 ? -13.102 3.627 -11.789 1 63.19 624 SER B N 1
ATOM 10678 C CA . SER B 1 624 ? -11.719 3.447 -11.344 1 63.19 624 SER B CA 1
ATOM 10679 C C . SER B 1 624 ? -11.305 4.551 -10.375 1 63.19 624 SER B C 1
ATOM 10681 O O . SER B 1 624 ? -10.578 4.301 -9.414 1 63.19 624 SER B O 1
ATOM 10683 N N . GLY B 1 625 ? -11.906 5.668 -10.555 1 65.69 625 GLY B N 1
ATOM 10684 C CA . GLY B 1 625 ? -11.68 6.82 -9.703 1 65.69 625 GLY B CA 1
ATOM 10685 C C . GLY B 1 625 ? -10.227 7.262 -9.672 1 65.69 625 GLY B C 1
ATOM 10686 O O . GLY B 1 625 ? -9.336 6.527 -10.117 1 65.69 625 GLY B O 1
ATOM 10687 N N . GLY B 1 626 ? -9.836 8.414 -9.391 1 77.19 626 GLY B N 1
ATOM 10688 C CA . GLY B 1 626 ? -8.508 8.953 -9.141 1 77.19 626 GLY B CA 1
ATOM 10689 C C . GLY B 1 626 ? -7.652 9.039 -10.398 1 77.19 626 GLY B C 1
ATOM 10690 O O . GLY B 1 626 ? -8.141 9.445 -11.453 1 77.19 626 GLY B O 1
ATOM 10691 N N . ALA B 1 627 ? -6.398 8.727 -10.227 1 78.88 627 ALA B N 1
ATOM 10692 C CA . ALA B 1 627 ? -5.438 8.836 -11.312 1 78.88 627 ALA B CA 1
ATOM 10693 C C . ALA B 1 627 ? -5.723 7.801 -12.398 1 78.88 627 ALA B C 1
ATOM 10695 O O . ALA B 1 627 ? -5.43 8.031 -13.578 1 78.88 627 ALA B O 1
ATOM 10696 N N . SER B 1 628 ? -6.355 6.75 -11.977 1 84.56 628 SER B N 1
ATOM 10697 C CA . SER B 1 628 ? -6.688 5.715 -12.945 1 84.56 628 SER B CA 1
ATOM 10698 C C . SER B 1 628 ? -7.77 6.188 -13.914 1 84.56 628 SER B C 1
ATOM 10700 O O . SER B 1 628 ? -7.684 5.938 -15.117 1 84.56 628 SER B O 1
ATOM 10702 N N . SER B 1 629 ? -8.695 6.914 -13.406 1 86.12 629 SER B N 1
ATOM 10703 C CA . SER B 1 629 ? -9.734 7.469 -14.266 1 86.12 629 SER B CA 1
ATOM 10704 C C . SER B 1 629 ? -9.18 8.547 -15.188 1 86.12 629 SER B C 1
ATOM 10706 O O . SER B 1 629 ? -9.562 8.633 -16.359 1 86.12 629 SER B O 1
ATOM 10708 N N . ALA B 1 630 ? -8.273 9.305 -14.641 1 86.81 630 ALA B N 1
ATOM 10709 C CA . ALA B 1 630 ? -7.641 10.328 -15.461 1 86.81 630 ALA B CA 1
ATOM 10710 C C . ALA B 1 630 ? -6.836 9.703 -16.594 1 86.81 630 ALA B C 1
ATOM 10712 O O . ALA B 1 630 ? -6.832 10.211 -17.719 1 86.81 630 ALA B O 1
ATOM 10713 N N . LEU B 1 631 ? -6.211 8.602 -16.312 1 89.44 631 LEU B N 1
ATOM 10714 C CA . LEU B 1 631 ? -5.438 7.906 -17.328 1 89.44 631 LEU B CA 1
ATOM 10715 C C . LEU B 1 631 ? -6.344 7.375 -18.438 1 89.44 631 LEU B C 1
ATOM 10717 O O . LEU B 1 631 ? -5.984 7.422 -19.609 1 89.44 631 LEU B O 1
ATOM 10721 N N . GLN B 1 632 ? -7.5 6.891 -18.016 1 90.88 632 GLN B N 1
ATOM 10722 C CA . GLN B 1 632 ? -8.445 6.414 -19.031 1 90.88 632 GLN B CA 1
ATOM 10723 C C . GLN B 1 632 ? -8.914 7.551 -19.922 1 90.88 632 GLN B C 1
ATOM 10725 O O . GLN B 1 632 ? -9.055 7.379 -21.141 1 90.88 632 GLN B O 1
ATOM 10730 N N . LEU B 1 633 ? -9.086 8.664 -19.344 1 90.25 633 LEU B N 1
ATOM 10731 C CA . LEU B 1 633 ? -9.508 9.828 -20.109 1 90.25 633 LEU B CA 1
ATOM 10732 C C . LEU B 1 633 ? -8.406 10.273 -21.078 1 90.25 633 LEU B C 1
ATOM 10734 O O . LEU B 1 633 ? -8.68 10.602 -22.234 1 90.25 633 LEU B O 1
ATOM 10738 N N . VAL B 1 634 ? -7.227 10.234 -20.594 1 90.5 634 VAL B N 1
ATOM 10739 C CA . VAL B 1 634 ? -6.078 10.617 -21.406 1 90.5 634 VAL B CA 1
ATOM 10740 C C . VAL B 1 634 ? -5.91 9.633 -22.562 1 90.5 634 VAL B C 1
ATOM 10742 O O . VAL B 1 634 ? -5.629 10.031 -23.688 1 90.5 634 VAL B O 1
ATOM 10745 N N . ALA B 1 635 ? -6.078 8.391 -22.234 1 91.94 635 ALA B N 1
ATOM 10746 C CA . ALA B 1 635 ? -5.988 7.367 -23.266 1 91.94 635 ALA B CA 1
ATOM 10747 C C . ALA B 1 635 ? -7.066 7.566 -24.328 1 91.94 635 ALA B C 1
ATOM 10749 O O . ALA B 1 635 ? -6.797 7.426 -25.531 1 91.94 635 ALA B O 1
ATOM 10750 N N . LEU B 1 636 ? -8.25 7.934 -23.875 1 90.88 636 LEU B N 1
ATOM 10751 C CA . LEU B 1 636 ? -9.352 8.203 -24.797 1 90.88 636 LEU B CA 1
ATOM 10752 C C . LEU B 1 636 ? -9.023 9.391 -25.703 1 90.88 636 LEU B C 1
ATOM 10754 O O . LEU B 1 636 ? -9.211 9.32 -26.922 1 90.88 636 LEU B O 1
ATOM 10758 N N . ASN B 1 637 ? -8.484 10.391 -25.172 1 89.31 637 ASN B N 1
ATOM 10759 C CA . ASN B 1 637 ? -8.133 11.578 -25.938 1 89.31 637 ASN B CA 1
ATOM 10760 C C . ASN B 1 637 ? -6.977 11.312 -26.891 1 89.31 637 ASN B C 1
ATOM 10762 O O . ASN B 1 637 ? -6.949 11.852 -28 1 89.31 637 ASN B O 1
ATOM 10766 N N . ALA B 1 638 ? -6.051 10.539 -26.391 1 87.75 638 ALA B N 1
ATOM 10767 C CA . ALA B 1 638 ? -4.953 10.156 -27.266 1 87.75 638 ALA B CA 1
ATOM 10768 C C . ALA B 1 638 ? -5.461 9.359 -28.469 1 87.75 638 ALA B C 1
ATOM 10770 O O . ALA B 1 638 ? -5.023 9.578 -29.594 1 87.75 638 ALA B O 1
ATOM 10771 N N . GLY B 1 639 ? -6.348 8.43 -28.172 1 86.81 639 GLY B N 1
ATOM 10772 C CA . GLY B 1 639 ? -6.938 7.656 -29.25 1 86.81 639 GLY B CA 1
ATOM 10773 C C . GLY B 1 639 ? -7.711 8.508 -30.234 1 86.81 639 GLY B C 1
ATOM 10774 O O . GLY B 1 639 ? -7.613 8.305 -31.453 1 86.81 639 GLY B O 1
ATOM 10775 N N . GLU B 1 640 ? -8.391 9.469 -29.734 1 84.31 640 GLU B N 1
ATOM 10776 C CA . GLU B 1 640 ? -9.156 10.367 -30.594 1 84.31 640 GLU B CA 1
ATOM 10777 C C . GLU B 1 640 ? -8.227 11.25 -31.422 1 84.31 640 GLU B C 1
ATOM 10779 O O . GLU B 1 640 ? -8.531 11.547 -32.594 1 84.31 640 GLU B O 1
ATOM 10784 N N . ALA B 1 641 ? -7.184 11.617 -30.828 1 83.06 641 ALA B N 1
ATOM 10785 C CA . ALA B 1 641 ? -6.211 12.438 -31.547 1 83.06 641 ALA B CA 1
ATOM 10786 C C . ALA B 1 641 ? -5.574 11.656 -32.688 1 83.06 641 ALA B C 1
ATOM 10788 O O . ALA B 1 641 ? -5.219 12.242 -33.719 1 83.06 641 ALA B O 1
ATOM 10789 N N . LEU B 1 642 ? -5.477 10.383 -32.562 1 82.44 642 LEU B N 1
ATOM 10790 C CA . LEU B 1 642 ? -4.91 9.539 -33.594 1 82.44 642 LEU B CA 1
ATOM 10791 C C . LEU B 1 642 ? -5.922 9.305 -34.719 1 82.44 642 LEU B C 1
ATOM 10793 O O . LEU B 1 642 ? -5.543 9.203 -35.906 1 82.44 642 LEU B O 1
ATOM 10797 N N . LEU B 1 643 ? -7.148 9.188 -34.312 1 78.56 643 LEU B N 1
ATOM 10798 C CA . LEU B 1 643 ? -8.195 8.969 -35.312 1 78.56 643 LEU B CA 1
ATOM 10799 C C . LEU B 1 643 ? -8.477 10.234 -36.094 1 78.56 643 LEU B C 1
ATOM 10801 O O . LEU B 1 643 ? -8.742 10.172 -37.312 1 78.56 643 LEU B O 1
ATOM 10805 N N . HIS B 1 644 ? -8.492 11.352 -35.531 1 74 644 HIS B N 1
ATOM 10806 C CA . HIS B 1 644 ? -8.781 12.641 -36.156 1 74 644 HIS B CA 1
ATOM 10807 C C . HIS B 1 644 ? -7.617 13.609 -36 1 74 644 HIS B C 1
ATOM 10809 O O . HIS B 1 644 ? -7.688 14.547 -35.188 1 74 644 HIS B O 1
ATOM 10815 N N . PRO B 1 645 ? -6.52 13.18 -36.906 1 62.06 645 PRO B N 1
ATOM 10816 C CA . PRO B 1 645 ? -5.34 14.031 -36.719 1 62.06 645 PRO B CA 1
ATOM 10817 C C . PRO B 1 645 ? -5.621 15.5 -37.031 1 62.06 645 PRO B C 1
ATOM 10819 O O . PRO B 1 645 ? -4.965 16.391 -36.469 1 62.06 645 PRO B O 1
ATOM 10822 N N . ARG B 1 646 ? -6.355 15.766 -38.438 1 51.53 646 ARG B N 1
ATOM 10823 C CA . ARG B 1 646 ? -6.625 17.125 -38.906 1 51.53 646 ARG B CA 1
ATOM 10824 C C . ARG B 1 646 ? -7.699 17.797 -38.062 1 51.53 646 ARG B C 1
ATOM 10826 O O . ARG B 1 646 ? -8.125 18.922 -38.375 1 51.53 646 ARG B O 1
ATOM 10833 N N . ALA B 1 647 ? -8.68 17 -37.688 1 44 647 ALA B N 1
ATOM 10834 C CA . ALA B 1 647 ? -9.945 17.609 -37.312 1 44 647 ALA B CA 1
ATOM 10835 C C . ALA B 1 647 ? -9.727 18.75 -36.344 1 44 647 ALA B C 1
ATOM 10837 O O . ALA B 1 647 ? -8.969 18.609 -35.375 1 44 647 ALA B O 1
ATOM 10838 N N . PRO B 1 648 ? -10.031 19.984 -36.844 1 37.91 648 PRO B N 1
ATOM 10839 C CA . PRO B 1 648 ? -10.203 21.047 -35.844 1 37.91 648 PRO B CA 1
ATOM 10840 C C . PRO B 1 648 ? -11.008 20.594 -34.625 1 37.91 648 PRO B C 1
ATOM 10842 O O . PRO B 1 648 ? -11.828 19.688 -34.719 1 37.91 648 PRO B O 1
ATOM 10845 N N . PRO B 1 649 ? -10.586 20.453 -33.531 1 35.34 649 PRO B N 1
ATOM 10846 C CA . PRO B 1 649 ? -11.617 20.062 -32.562 1 35.34 649 PRO B CA 1
ATOM 10847 C C . PRO B 1 649 ? -13.008 20.578 -32.969 1 35.34 649 PRO B C 1
ATOM 10849 O O . PRO B 1 649 ? -13.125 21.562 -33.688 1 35.34 649 PRO B O 1
ATOM 10852 N N . MET B 1 650 ? -14.086 19.75 -33.344 1 31.41 650 MET B N 1
ATOM 10853 C CA . MET B 1 650 ? -15.406 20.312 -33.625 1 31.41 650 MET B CA 1
ATOM 10854 C C . MET B 1 650 ? -15.633 21.609 -32.875 1 31.41 650 MET B C 1
ATOM 10856 O O . MET B 1 650 ? -15.766 21.609 -31.641 1 31.41 650 MET B O 1
ATOM 10860 N N . ALA B 1 651 ? -14.953 22.562 -33.281 1 30.48 651 ALA B N 1
ATOM 10861 C CA . ALA B 1 651 ? -15.336 23.906 -32.844 1 30.48 651 ALA B CA 1
ATOM 10862 C C . ALA B 1 651 ? -16.812 24.188 -33.156 1 30.48 651 ALA B C 1
ATOM 10864 O O . ALA B 1 651 ? -17.203 24.203 -34.312 1 30.48 651 ALA B O 1
ATOM 10865 N N . ILE B 1 652 ? -17.766 23.531 -32.531 1 26.97 652 ILE B N 1
ATOM 10866 C CA . ILE B 1 652 ? -19.078 24.156 -32.719 1 26.97 652 ILE B CA 1
ATOM 10867 C C . ILE B 1 652 ? -18.938 25.672 -32.656 1 26.97 652 ILE B C 1
ATOM 10869 O O . ILE B 1 652 ? -18.672 26.234 -31.594 1 26.97 652 ILE B O 1
ATOM 10873 N N . ASN B 1 653 ? -18.406 26.141 -33.656 1 24.56 653 ASN B N 1
ATOM 10874 C CA . ASN B 1 653 ? -18.5 27.578 -33.906 1 24.56 653 ASN B CA 1
ATOM 10875 C C . ASN B 1 653 ? -19.953 28.031 -34.031 1 24.56 653 ASN B C 1
ATOM 10877 O O . ASN B 1 653 ? -20.641 27.641 -34.969 1 24.56 653 ASN B O 1
ATOM 10881 N N . PHE B 1 654 ? -20.688 28.219 -33 1 22.5 654 PHE B N 1
ATOM 10882 C CA . PHE B 1 654 ? -21.844 29.078 -33.25 1 22.5 654 PHE B CA 1
ATOM 10883 C C . PHE B 1 654 ? -21.406 30.406 -33.844 1 22.5 654 PHE B C 1
ATOM 10885 O O . PHE B 1 654 ? -20.812 31.234 -33.156 1 22.5 654 PHE B O 1
ATOM 10892 N N . LYS B 1 655 ? -21.047 30.344 -34.969 1 24.84 655 LYS B N 1
ATOM 10893 C CA . LYS B 1 655 ? -20.922 31.609 -35.688 1 24.84 655 LYS B CA 1
ATOM 10894 C C . LYS B 1 655 ? -22.172 32.469 -35.531 1 24.84 655 LYS B C 1
ATOM 10896 O O . LYS B 1 655 ? -23.25 32.094 -36.031 1 24.84 655 LYS B O 1
ATOM 10901 N N . GLN B 1 656 ? -22.375 33.312 -34.531 1 20.61 656 GLN B N 1
ATOM 10902 C CA . GLN B 1 656 ? -23.219 34.438 -34.875 1 20.61 656 GLN B CA 1
ATOM 10903 C C . GLN B 1 656 ? -22.688 35.156 -36.094 1 20.61 656 GLN B C 1
ATOM 10905 O O . GLN B 1 656 ? -21.484 35.219 -36.344 1 20.61 656 GLN B O 1
ATOM 10910 N N . ASN B 1 657 ? -23.516 35.375 -37.031 1 18.92 657 ASN B N 1
ATOM 10911 C CA . ASN B 1 657 ? -23.516 36.156 -38.281 1 18.92 657 ASN B CA 1
ATOM 10912 C C . ASN B 1 657 ? -22.875 37.531 -38.062 1 18.92 657 ASN B C 1
ATOM 10914 O O . ASN B 1 657 ? -23.406 38.375 -37.312 1 18.92 657 ASN B O 1
ATOM 10918 N N . PRO B 1 658 ? -21.625 37.688 -37.906 1 19.62 658 PRO B N 1
ATOM 10919 C CA . PRO B 1 658 ? -21.344 39.125 -37.875 1 19.62 658 PRO B CA 1
ATOM 10920 C C . PRO B 1 658 ? -22.016 39.875 -39 1 19.62 658 PRO B C 1
ATOM 10922 O O . PRO B 1 658 ? -22.422 39.25 -40 1 19.62 658 PRO B O 1
ATOM 10925 N N . ASN B 1 659 ? -22.203 41.188 -38.75 1 19.02 659 ASN B N 1
ATOM 10926 C CA . ASN B 1 659 ? -22.641 42.25 -39.656 1 19.02 659 ASN B CA 1
ATOM 10927 C C . ASN B 1 659 ? -21.922 42.125 -41 1 19.02 659 ASN B C 1
ATOM 10929 O O . ASN B 1 659 ? -20.75 41.75 -41.062 1 19.02 659 ASN B O 1
ATOM 10933 N N . LYS B 1 660 ? -22.734 42.219 -41.906 1 20.11 660 LYS B N 1
ATOM 10934 C CA . LYS B 1 660 ? -22.766 42.688 -43.281 1 20.11 660 LYS B CA 1
ATOM 10935 C C . LYS B 1 660 ? -21.812 43.875 -43.469 1 20.11 660 LYS B C 1
ATOM 10937 O O . LYS B 1 660 ? -21.531 44.625 -42.531 1 20.11 660 LYS B O 1
ATOM 10942 N N . GLU B 1 661 ? -21.453 44.375 -44.562 1 19.19 661 GLU B N 1
ATOM 10943 C CA . GLU B 1 661 ? -20.547 45.219 -45.344 1 19.19 661 GLU B CA 1
ATOM 10944 C C . GLU B 1 661 ? -20.609 46.688 -44.844 1 19.19 661 GLU B C 1
ATOM 10946 O O . GLU B 1 661 ? -19.578 47.281 -44.531 1 19.19 661 GLU B O 1
ATOM 10951 N N . GLN B 1 662 ? -21.234 47.688 -45.625 1 22.17 662 GLN B N 1
ATOM 10952 C CA . GLN B 1 662 ? -20.5 48.812 -46.188 1 22.17 662 GLN B CA 1
ATOM 10953 C C . GLN B 1 662 ? -20.141 49.844 -45.156 1 22.17 662 GLN B C 1
ATOM 10955 O O . GLN B 1 662 ? -18.969 50.219 -45 1 22.17 662 GLN B O 1
ATOM 10960 N N . GLU B 1 663 ? -20.984 51.031 -45 1 18.88 663 GLU B N 1
ATOM 10961 C CA . GLU B 1 663 ? -21.297 52.344 -45.562 1 18.88 663 GLU B CA 1
ATOM 10962 C C . GLU B 1 663 ? -21.344 53.406 -44.5 1 18.88 663 GLU B C 1
ATOM 10964 O O . GLU B 1 663 ? -21.891 53.188 -43.406 1 18.88 663 GLU B O 1
ATOM 10969 N N . THR B 1 664 ? -20.516 54.594 -44.594 1 18.3 664 THR B N 1
ATOM 10970 C CA . THR B 1 664 ? -20.156 55.781 -43.812 1 18.3 664 THR B CA 1
ATOM 10971 C C . THR B 1 664 ? -21.391 56.469 -43.281 1 18.3 664 THR B C 1
ATOM 10973 O O . THR B 1 664 ? -21.297 57.562 -42.688 1 18.3 664 THR B O 1
ATOM 10976 N N . TYR B 1 665 ? -22.688 56.094 -43.188 1 16.53 665 TYR B N 1
ATOM 10977 C CA . TYR B 1 665 ? -23.609 57.219 -43.125 1 16.53 665 TYR B CA 1
ATOM 10978 C C . TYR B 1 665 ? -23.469 57.969 -41.812 1 16.53 665 TYR B C 1
ATOM 10980 O O . TYR B 1 665 ? -23.469 57.375 -40.75 1 16.53 665 TYR B O 1
ATOM 10988 N N . ARG B 1 666 ? -23.203 59.375 -41.875 1 16.77 666 ARG B N 1
ATOM 10989 C CA . ARG B 1 666 ? -23.031 60.562 -41.031 1 16.77 666 ARG B CA 1
ATOM 10990 C C . ARG B 1 666 ? -24.297 60.844 -40.219 1 16.77 666 ARG B C 1
ATOM 10992 O O . ARG B 1 666 ? -24.391 61.875 -39.531 1 16.77 666 ARG B O 1
ATOM 10999 N N . PHE B 1 667 ? -25.406 60 -40.125 1 15.26 667 PHE B N 1
ATOM 11000 C CA . PHE B 1 667 ? -26.516 60.875 -39.75 1 15.26 667 PHE B CA 1
ATOM 11001 C C . PHE B 1 667 ? -26.219 61.562 -38.406 1 15.26 667 PHE B C 1
ATOM 11003 O O . PHE B 1 667 ? -25.562 61 -37.531 1 15.26 667 PHE B O 1
ATOM 11010 N N . GLY B 1 668 ? -26.781 62.875 -38.281 1 16.11 668 GLY B N 1
ATOM 11011 C CA . GLY B 1 668 ? -26.906 64.188 -37.688 1 16.11 668 GLY B CA 1
ATOM 11012 C C . GLY B 1 668 ? -27.484 64.188 -36.281 1 16.11 668 GLY B C 1
ATOM 11013 O O . GLY B 1 668 ? -26.75 64.25 -35.312 1 16.11 668 GLY B O 1
ATOM 11014 N N . ASN B 1 669 ? -28.719 64.812 -36.156 1 15.16 669 ASN B N 1
ATOM 11015 C CA . ASN B 1 669 ? -29.203 65.812 -35.25 1 15.16 669 ASN B CA 1
ATOM 11016 C C . ASN B 1 669 ? -29.828 65.25 -34 1 15.16 669 ASN B C 1
ATOM 11018 O O . ASN B 1 669 ? -29.797 65.875 -32.938 1 15.16 669 ASN B O 1
ATOM 11022 N N . ALA B 1 670 ? -30.828 64.25 -34.188 1 14.92 670 ALA B N 1
ATOM 11023 C CA . ALA B 1 670 ? -31.984 64.75 -33.469 1 14.92 670 ALA B CA 1
ATOM 11024 C C . ALA B 1 670 ? -31.766 64.75 -31.953 1 14.92 670 ALA B C 1
ATOM 11026 O O . ALA B 1 670 ? -30.938 63.938 -31.469 1 14.92 670 ALA B O 1
ATOM 11027 N N . SER B 1 671 ? -32.844 65.125 -31.281 1 15.15 671 SER B N 1
ATOM 11028 C CA . SER B 1 671 ? -33.375 65.938 -30.188 1 15.15 671 SER B CA 1
ATOM 11029 C C . SER B 1 671 ? -33.469 65.188 -28.891 1 15.15 671 SER B C 1
ATOM 11031 O O . SER B 1 671 ? -33.406 63.938 -28.906 1 15.15 671 SER B O 1
ATOM 11033 N N . ARG B 1 672 ? -34.25 65.75 -27.953 1 15.73 672 ARG B N 1
ATOM 11034 C CA . ARG B 1 672 ? -34.312 66.188 -26.562 1 15.73 672 ARG B CA 1
ATOM 11035 C C . ARG B 1 672 ? -34.875 65.062 -25.672 1 15.73 672 ARG B C 1
ATOM 11037 O O . ARG B 1 672 ? -34.656 65.125 -24.453 1 15.73 672 ARG B O 1
ATOM 11044 N N . ALA B 1 673 ? -35.844 64.125 -26.125 1 15.29 673 ALA B N 1
ATOM 11045 C CA . ALA B 1 673 ? -36.969 64.312 -25.172 1 15.29 673 ALA B CA 1
ATOM 11046 C C . ALA B 1 673 ? -36.656 63.594 -23.859 1 15.29 673 ALA B C 1
ATOM 11048 O O . ALA B 1 673 ? -36 62.562 -23.844 1 15.29 673 ALA B O 1
ATOM 11049 N N . ALA B 1 674 ? -37.375 64 -22.766 1 15.36 674 ALA B N 1
ATOM 11050 C CA . ALA B 1 674 ? -37.375 64.312 -21.328 1 15.36 674 ALA B CA 1
ATOM 11051 C C . ALA B 1 674 ? -37.531 63.031 -20.516 1 15.36 674 ALA B C 1
ATOM 11053 O O . ALA B 1 674 ? -36.594 62.25 -20.406 1 15.36 674 ALA B O 1
ATOM 11054 N N . SER B 1 675 ? -38.656 62.844 -19.781 1 14.91 675 SER B N 1
ATOM 11055 C CA . SER B 1 675 ? -38.844 63 -18.344 1 14.91 675 SER B CA 1
ATOM 11056 C C . SER B 1 675 ? -38.906 61.625 -17.672 1 14.91 675 SER B C 1
ATOM 11058 O O . SER B 1 675 ? -38.188 61.375 -16.703 1 14.91 675 SER B O 1
ATOM 11060 N N . LYS B 1 676 ? -40.188 60.969 -17.484 1 15.2 676 LYS B N 1
ATOM 11061 C CA . LYS B 1 676 ? -40.969 60.906 -16.234 1 15.2 676 LYS B CA 1
ATOM 11062 C C . LYS B 1 676 ? -40.719 59.594 -15.508 1 15.2 676 LYS B C 1
ATOM 11064 O O . LYS B 1 676 ? -40.375 58.594 -16.125 1 15.2 676 LYS B O 1
ATOM 11069 N N . GLU B 1 677 ? -41.188 59.406 -14.227 1 15.5 677 GLU B N 1
ATOM 11070 C CA . GLU B 1 677 ? -41.031 58.969 -12.844 1 15.5 677 GLU B CA 1
ATOM 11071 C C . GLU B 1 677 ? -41.531 57.531 -12.672 1 15.5 677 GLU B C 1
ATOM 11073 O O . GLU B 1 677 ? -40.875 56.719 -12.023 1 15.5 677 GLU B O 1
ATOM 11078 N N . SER B 1 678 ? -42.812 57.188 -13.062 1 15.18 678 SER B N 1
ATOM 11079 C CA . SER B 1 678 ? -43.688 56.812 -11.953 1 15.18 678 SER B CA 1
ATOM 11080 C C . SER B 1 678 ? -43.469 55.375 -11.547 1 15.18 678 SER B C 1
ATOM 11082 O O . SER B 1 678 ? -42.875 54.594 -12.297 1 15.18 678 SER B O 1
ATOM 11084 N N . ALA B 1 679 ? -44.594 54.719 -11.07 1 15.65 679 ALA B N 1
ATOM 11085 C CA . ALA B 1 679 ? -45.281 54.094 -9.938 1 15.65 679 ALA B CA 1
ATOM 11086 C C . ALA B 1 679 ? -45.281 52.594 -10.055 1 15.65 679 ALA B C 1
ATOM 11088 O O . ALA B 1 679 ? -45.125 52.031 -11.156 1 15.65 679 ALA B O 1
ATOM 11089 N N . VAL B 1 680 ? -45.438 51.844 -8.961 1 16.05 680 VAL B N 1
ATOM 11090 C CA . VAL B 1 680 ? -45.188 50.594 -8.227 1 16.05 680 VAL B CA 1
ATOM 11091 C C . VAL B 1 680 ? -46.062 49.5 -8.789 1 16.05 680 VAL B C 1
ATOM 11093 O O . VAL B 1 680 ? -45.719 48.312 -8.672 1 16.05 680 VAL B O 1
ATOM 11096 N N . LEU B 1 681 ? -47.125 49.719 -9.586 1 14.91 681 LEU B N 1
ATOM 11097 C CA . LEU B 1 681 ? -48.344 49.094 -9.094 1 14.91 681 LEU B CA 1
ATOM 11098 C C . LEU B 1 681 ? -48.25 47.562 -9.258 1 14.91 681 LEU B C 1
ATOM 11100 O O . LEU B 1 681 ? -47.5 47.062 -10.109 1 14.91 681 LEU B O 1
ATOM 11104 N N . GLY B 1 682 ? -49.156 46.844 -8.586 1 15.48 682 GLY B N 1
ATOM 11105 C CA . GLY B 1 682 ? -49.625 45.688 -7.848 1 15.48 682 GLY B CA 1
ATOM 11106 C C . GLY B 1 682 ? -50 44.5 -8.742 1 15.48 682 GLY B C 1
ATOM 11107 O O . GLY B 1 682 ? -49.938 43.344 -8.32 1 15.48 682 GLY B O 1
ATOM 11108 N N . ASP B 1 683 ? -50.531 44.844 -9.977 1 15.07 683 ASP B N 1
ATOM 11109 C CA . ASP B 1 683 ? -51.781 44.156 -10.188 1 15.07 683 ASP B CA 1
ATOM 11110 C C . ASP B 1 683 ? -51.562 42.688 -10.438 1 15.07 683 ASP B C 1
ATOM 11112 O O . ASP B 1 683 ? -50.469 42.25 -10.828 1 15.07 683 ASP B O 1
ATOM 11116 N N . ALA B 1 684 ? -52.656 42 -10.289 1 16.41 684 ALA B N 1
ATOM 11117 C CA . ALA B 1 684 ? -53.5 40.844 -9.992 1 16.41 684 ALA B CA 1
ATOM 11118 C C . ALA B 1 684 ? -53.531 39.875 -11.18 1 16.41 684 ALA B C 1
ATOM 11120 O O . ALA B 1 684 ? -54.5 39.938 -11.977 1 16.41 684 ALA B O 1
ATOM 11121 N N . MET B 1 685 ? -52.5 39.625 -11.828 1 15.45 685 MET B N 1
ATOM 11122 C CA . MET B 1 685 ? -52.781 39.094 -13.164 1 15.45 685 MET B CA 1
ATOM 11123 C C . MET B 1 685 ? -53.688 37.875 -13.086 1 15.45 685 MET B C 1
ATOM 11125 O O . MET B 1 685 ? -53.375 36.906 -12.367 1 15.45 685 MET B O 1
ATOM 11129 N N . ASP B 1 686 ? -54.875 38.156 -13.531 1 15.08 686 ASP B N 1
ATOM 11130 C CA . ASP B 1 686 ? -56.125 37.438 -13.742 1 15.08 686 ASP B CA 1
ATOM 11131 C C . ASP B 1 686 ? -55.906 36.219 -14.625 1 15.08 686 ASP B C 1
ATOM 11133 O O . ASP B 1 686 ? -56.719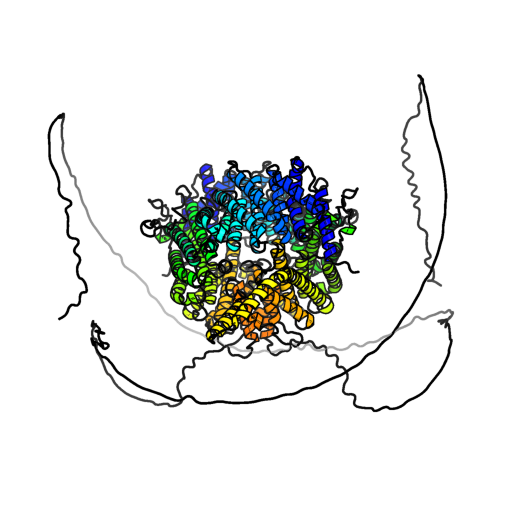 35.906 -15.484 1 15.08 686 ASP B O 1
ATOM 11137 N N . TRP B 1 687 ? -54.906 35.656 -14.57 1 15.49 687 TRP B N 1
ATOM 11138 C CA . TRP B 1 687 ? -54.719 34.812 -15.742 1 15.49 687 TRP B CA 1
ATOM 11139 C C . TRP B 1 687 ? -55.781 33.719 -15.812 1 15.49 687 TRP B C 1
ATOM 11141 O O . TRP B 1 687 ? -55.594 32.625 -15.289 1 15.49 687 TRP B O 1
ATOM 11151 N N . ASP B 1 688 ? -56.938 34.25 -15.508 1 15 688 ASP B N 1
ATOM 11152 C CA . ASP B 1 688 ? -57.969 33.188 -15.406 1 15 688 ASP B CA 1
ATOM 11153 C C . ASP B 1 688 ? -58.031 32.375 -16.688 1 15 688 ASP B C 1
ATOM 11155 O O . ASP B 1 688 ? -58.688 31.312 -16.719 1 15 688 ASP B O 1
ATOM 11159 N N . GLU B 1 689 ? -57.625 33 -17.891 1 14.14 689 GLU B N 1
ATOM 11160 C CA . GLU B 1 689 ? -58.719 32.844 -18.844 1 14.14 689 GLU B CA 1
ATOM 11161 C C . GLU B 1 689 ? -58.938 31.359 -19.188 1 14.14 689 GLU B C 1
ATOM 11163 O O . GLU B 1 689 ? -60 30.984 -19.656 1 14.14 689 GLU B O 1
ATOM 11168 N N . ASN B 1 690 ? -57.75 30.719 -19.531 1 14.73 690 ASN B N 1
ATOM 11169 C CA . ASN B 1 690 ? -58.156 30.125 -20.797 1 14.73 690 ASN B CA 1
ATOM 11170 C C . ASN B 1 690 ? -59.375 29.234 -20.625 1 14.73 690 ASN B C 1
ATOM 11172 O O . ASN B 1 690 ? -59.719 28.844 -19.5 1 14.73 690 ASN B O 1
ATOM 11176 N N . ASP B 1 691 ? -59.344 28.328 -21.609 1 15.04 691 ASP B N 1
ATOM 11177 C CA . ASP B 1 691 ? -60.344 27.828 -22.547 1 15.04 691 ASP B CA 1
ATOM 11178 C C . ASP B 1 691 ? -61.312 26.875 -21.859 1 15.04 691 ASP B C 1
ATOM 11180 O O . ASP B 1 691 ? -61 26.312 -20.797 1 15.04 691 ASP B O 1
ATOM 11184 N N . ARG B 1 692 ? -62.25 26.562 -22.766 1 14.81 692 ARG B N 1
ATOM 11185 C CA . ARG B 1 692 ? -63.625 26.078 -22.828 1 14.81 692 ARG B CA 1
ATOM 11186 C C . ARG B 1 692 ? -63.75 24.688 -22.219 1 14.81 692 ARG B C 1
ATOM 11188 O O . ARG B 1 692 ? -62.812 23.891 -22.297 1 14.81 692 ARG B O 1
ATOM 11195 N N . ASP B 1 693 ? -64.812 24.484 -21.516 1 14.89 693 ASP B N 1
ATOM 11196 C CA . ASP B 1 693 ? -65.625 23.609 -20.672 1 14.89 693 ASP B CA 1
ATOM 11197 C C . ASP B 1 693 ? -66.062 22.344 -21.422 1 14.89 693 ASP B C 1
ATOM 11199 O O . ASP B 1 693 ? -66.812 21.531 -20.891 1 14.89 693 ASP B O 1
ATOM 11203 N N . GLU B 1 694 ? -65.75 22.203 -22.75 1 14.43 694 GLU B N 1
ATOM 11204 C CA . GLU B 1 694 ? -66.938 21.625 -23.312 1 14.43 694 GLU B CA 1
ATOM 11205 C C . GLU B 1 694 ? -67.5 20.516 -22.422 1 14.43 694 GLU B C 1
ATOM 11207 O O . GLU B 1 694 ? -66.75 19.75 -21.828 1 14.43 694 GLU B O 1
ATOM 11212 N N . SER B 1 695 ? -68.875 20.438 -22.266 1 14.63 695 SER B N 1
ATOM 11213 C CA . SER B 1 695 ? -70.062 20.047 -21.531 1 14.63 695 SER B CA 1
ATOM 11214 C C . SER B 1 695 ? -70.25 18.531 -21.5 1 14.63 695 SER B C 1
ATOM 11216 O O . SER B 1 695 ? -70.312 17.922 -20.422 1 14.63 695 SER B O 1
ATOM 11218 N N . ASP B 1 696 ? -71.438 18.109 -22.219 1 14.7 696 ASP B N 1
ATOM 11219 C CA . ASP B 1 696 ? -72.75 17.688 -21.797 1 14.7 696 ASP B CA 1
ATOM 11220 C C . ASP B 1 696 ? -72.812 16.188 -21.562 1 14.7 696 ASP B C 1
ATOM 11222 O O . ASP B 1 696 ? -71.938 15.453 -21.953 1 14.7 696 ASP B O 1
ATOM 11226 N N . GLU B 1 697 ? -74.25 15.641 -21.922 1 15.3 697 GLU B N 1
ATOM 11227 C CA . GLU B 1 697 ? -75.438 14.953 -21.469 1 15.3 697 GLU B CA 1
ATOM 11228 C C . GLU B 1 697 ? -75.375 13.453 -21.719 1 15.3 697 GLU B C 1
ATOM 11230 O O . GLU B 1 697 ? -74.438 12.984 -22.406 1 15.3 697 GLU B O 1
ATOM 11235 N N . GLU B 1 698 ? -76.688 12.898 -22.047 1 14.7 698 GLU B N 1
ATOM 11236 C CA . GLU B 1 698 ? -77.75 11.938 -21.656 1 14.7 698 GLU B CA 1
ATOM 11237 C C . GLU B 1 698 ? -77.562 10.602 -22.359 1 14.7 698 GLU B C 1
ATOM 11239 O O . GLU B 1 698 ? -77.562 9.547 -21.734 1 14.7 698 GLU B O 1
ATOM 11244 N N . ASP B 1 699 ? -78.125 10.586 -23.719 1 13.95 699 ASP B N 1
ATOM 11245 C CA . ASP B 1 699 ? -79.312 9.891 -24.203 1 13.95 699 ASP B CA 1
ATOM 11246 C C . ASP B 1 699 ? -79 8.422 -24.484 1 13.95 699 ASP B C 1
ATOM 11248 O O . ASP B 1 699 ? -77.875 8.047 -24.719 1 13.95 699 ASP B O 1
ATOM 11252 N N . ALA B 1 700 ? -80.25 7.73 -24.922 1 14.97 700 ALA B N 1
ATOM 11253 C CA . ALA B 1 700 ? -81.125 6.566 -24.891 1 14.97 700 ALA B CA 1
ATOM 11254 C C . ALA B 1 700 ? -80.688 5.492 -25.859 1 14.97 700 ALA B C 1
ATOM 11256 O O . ALA B 1 700 ? -80.5 4.332 -25.484 1 14.97 700 ALA B O 1
ATOM 11257 N N . LYS B 1 701 ? -81.375 5.531 -27.203 1 14.69 701 LYS B N 1
ATOM 11258 C CA . LYS B 1 701 ? -82.438 4.547 -27.578 1 14.69 701 LYS B CA 1
ATOM 11259 C C . LYS B 1 701 ? -81.812 3.293 -28.172 1 14.69 701 LYS B C 1
ATOM 11261 O O . LYS B 1 701 ? -82.062 2.178 -27.719 1 14.69 701 LYS B O 1
ATOM 11266 N N . PRO B 1 702 ? -82.062 3.176 -29.656 1 15.39 702 PRO B N 1
ATOM 11267 C CA . PRO B 1 702 ? -83.062 2.277 -30.297 1 15.39 702 PRO B CA 1
ATOM 11268 C C . PRO B 1 702 ? -82.438 0.909 -30.625 1 15.39 702 PRO B C 1
ATOM 11270 O O . PRO B 1 702 ? -81.25 0.75 -30.641 1 15.39 702 PRO B O 1
ATOM 11273 N N . GLU B 1 703 ? -83.375 0.117 -31.484 1 14.8 703 GLU B N 1
ATOM 11274 C CA . GLU B 1 703 ? -84 -1.149 -31.812 1 14.8 703 GLU B CA 1
ATOM 11275 C C . GLU B 1 703 ? -83.125 -2.027 -32.688 1 14.8 703 GLU B C 1
ATOM 11277 O O . GLU B 1 703 ? -82.75 -3.133 -32.281 1 14.8 703 GLU B O 1
ATOM 11282 N N . GLN B 1 704 ? -83.688 -2.34 -34.031 1 13.71 704 GLN B N 1
ATOM 11283 C CA . GLN B 1 704 ? -84.312 -3.543 -34.562 1 13.71 704 GLN B CA 1
ATOM 11284 C C . GLN B 1 704 ? -83.375 -4.312 -35.469 1 13.71 704 GLN B C 1
ATOM 11286 O O . GLN B 1 704 ? -83.188 -5.52 -35.281 1 13.71 704 GLN B O 1
ATOM 11291 N N . GLU B 1 705 ? -83.312 -3.895 -36.844 1 14.02 705 GLU B N 1
ATOM 11292 C CA . GLU B 1 705 ? -83.938 -4.766 -37.844 1 14.02 705 GLU B CA 1
ATOM 11293 C C . GLU B 1 705 ? -83 -5.906 -38.219 1 14.02 705 GLU B C 1
ATOM 11295 O O . GLU B 1 705 ? -81.812 -5.848 -37.969 1 14.02 705 GLU B O 1
ATOM 11300 N N . GLU B 1 706 ? -83.188 -6.246 -39.625 1 14.28 706 GLU B N 1
ATOM 11301 C CA . GLU B 1 706 ? -83.75 -7.34 -40.406 1 14.28 706 GLU B CA 1
ATOM 11302 C C . GLU B 1 706 ? -82.688 -8.281 -40.906 1 14.28 706 GLU B C 1
ATOM 11304 O O . GLU B 1 706 ? -81.5 -7.969 -40.812 1 14.28 706 GLU B O 1
ATOM 11309 N N . LYS B 1 707 ? -82.75 -8.539 -42.406 1 15.34 707 LYS B N 1
ATOM 11310 C CA . LYS B 1 707 ? -83.188 -9.711 -43.188 1 15.34 707 LYS B CA 1
ATOM 11311 C C . LYS B 1 707 ? -82 -10.578 -43.562 1 15.34 707 LYS B C 1
ATOM 11313 O O . LYS B 1 707 ? -80.875 -10.32 -43.125 1 15.34 707 LYS B O 1
ATOM 11318 N N . GLU B 1 708 ? -81.75 -10.742 -45.031 1 14.59 708 GLU B N 1
ATOM 11319 C CA . GLU B 1 708 ? -82.062 -11.867 -45.875 1 14.59 708 GLU B CA 1
ATOM 11320 C C . GLU B 1 708 ? -80.875 -12.797 -46.094 1 14.59 708 GLU B C 1
ATOM 11322 O O . GLU B 1 708 ? -79.75 -12.445 -45.781 1 14.59 708 GLU B O 1
ATOM 11327 N N . SER B 1 709 ? -80.75 -13.305 -47.469 1 14.54 709 SER B N 1
ATOM 11328 C CA . SER B 1 709 ? -80.938 -14.594 -48.094 1 14.54 709 SER B CA 1
ATOM 11329 C C . SER B 1 709 ? -79.625 -15.312 -48.312 1 14.54 709 SER B C 1
ATOM 11331 O O . SER B 1 709 ? -79.5 -16.453 -47.875 1 14.54 709 SER B O 1
ATOM 11333 N N . LYS B 1 710 ? -79.375 -15.867 -49.719 1 14.47 710 LYS B N 1
ATOM 11334 C CA . LYS B 1 710 ? -79.5 -17.203 -50.312 1 14.47 710 LYS B CA 1
ATOM 11335 C C . LYS B 1 710 ? -78.125 -17.859 -50.438 1 14.47 710 LYS B C 1
ATOM 11337 O O . LYS B 1 710 ? -77.938 -19 -50 1 14.47 710 LYS B O 1
ATOM 11342 N N . GLY B 1 711 ? -77.562 -17.797 -51.781 1 14.05 711 GLY B N 1
ATOM 11343 C CA . GLY B 1 711 ? -77.625 -18.953 -52.688 1 14.05 711 GLY B CA 1
ATOM 11344 C C . GLY B 1 711 ? -76.375 -19.844 -52.531 1 14.05 711 GLY B C 1
ATOM 11345 O O . GLY B 1 711 ? -75.438 -19.516 -51.812 1 14.05 711 GLY B O 1
ATOM 11346 N N . GLU B 1 712 ? -75.75 -20.141 -53.812 1 15.56 712 GLU B N 1
ATOM 11347 C CA . GLU B 1 712 ? -75.625 -21.375 -54.594 1 15.56 712 GLU B CA 1
ATOM 11348 C C . GLU B 1 712 ? -74.375 -22.125 -54.281 1 15.56 712 GLU B C 1
ATOM 11350 O O . GLU B 1 712 ? -73.375 -21.531 -53.844 1 15.56 712 GLU B O 1
ATOM 11355 N N . LYS B 1 713 ? -74.375 -23.547 -54.688 1 14.8 713 LYS B N 1
ATOM 11356 C CA . LYS B 1 713 ? -74 -24.938 -54.5 1 14.8 713 LYS B CA 1
ATOM 11357 C C . LYS B 1 713 ? -72.562 -25.188 -54.969 1 14.8 713 LYS B C 1
ATOM 11359 O O . LYS B 1 713 ? -71.812 -25.938 -54.344 1 14.8 713 LYS B O 1
ATOM 11364 N N . LYS B 1 714 ? -72.25 -24.734 -56.312 1 14.72 714 LYS B N 1
ATOM 11365 C CA . LYS B 1 714 ? -72.062 -25.844 -57.25 1 14.72 714 LYS B CA 1
ATOM 11366 C C . LYS B 1 714 ? -70.812 -26.641 -56.875 1 14.72 714 LYS B C 1
ATOM 11368 O O . LYS B 1 714 ? -69.875 -26.109 -56.219 1 14.72 714 LYS B O 1
ATOM 11373 N N . GLU B 1 715 ? -70.312 -27.281 -58.094 1 14.8 715 GLU B N 1
ATOM 11374 C CA . GLU B 1 715 ? -70.125 -28.609 -58.656 1 14.8 715 GLU B CA 1
ATOM 11375 C C . GLU B 1 715 ? -68.75 -29.156 -58.344 1 14.8 715 GLU B C 1
ATOM 11377 O O . GLU B 1 715 ? -67.812 -28.406 -58 1 14.8 715 GLU B O 1
ATOM 11382 N N . ALA B 1 716 ? -68.312 -30.156 -59.312 1 14.86 716 ALA B N 1
ATOM 11383 C CA . ALA B 1 716 ? -68 -31.578 -59.406 1 14.86 716 ALA B CA 1
ATOM 11384 C C . ALA B 1 716 ? -66.5 -31.828 -59.219 1 14.86 716 ALA B C 1
ATOM 11386 O O . ALA B 1 716 ? -66.062 -32.625 -58.406 1 14.86 716 ALA B O 1
ATOM 11387 N N . PRO B 1 717 ? -65.812 -32.188 -60.5 1 14.83 717 PRO B N 1
ATOM 11388 C CA . PRO B 1 717 ? -65.5 -33.562 -60.875 1 14.83 717 PRO B CA 1
ATOM 11389 C C . PRO B 1 717 ? -64.125 -34.031 -60.406 1 14.83 717 PRO B C 1
ATOM 11391 O O . PRO B 1 717 ? -64.062 -34.906 -59.562 1 14.83 717 PRO B O 1
ATOM 11394 N N . ALA B 1 718 ? -63.281 -34.375 -61.531 1 15.2 718 ALA B N 1
ATOM 11395 C CA . ALA B 1 718 ? -62.844 -35.656 -62.031 1 15.2 718 ALA B CA 1
ATOM 11396 C C . ALA B 1 718 ? -61.469 -36.031 -61.469 1 15.2 718 ALA B C 1
ATOM 11398 O O . ALA B 1 718 ? -60.75 -35.188 -60.938 1 15.2 718 ALA B O 1
ATOM 11399 N N . VAL B 1 719 ? -60.531 -36.469 -62.531 1 16.06 719 VAL B N 1
ATOM 11400 C CA . VAL B 1 719 ? -60.094 -37.812 -62.938 1 16.06 719 VAL B CA 1
ATOM 11401 C C . VAL B 1 719 ? -58.75 -38.125 -62.25 1 16.06 719 VAL B C 1
ATOM 11403 O O . VAL B 1 719 ? -58.094 -37.25 -61.75 1 16.06 719 VAL B O 1
ATOM 11406 N N . THR B 1 720 ? -57.875 -38.812 -63.156 1 14.88 720 THR B N 1
ATOM 11407 C CA . THR B 1 720 ? -57.375 -40.156 -63.344 1 14.88 720 THR B CA 1
ATOM 11408 C C . THR B 1 720 ? -56 -40.312 -62.719 1 14.88 720 THR B C 1
ATOM 11410 O O . THR B 1 720 ? -55.781 -41.25 -61.906 1 14.88 720 THR B O 1
ATOM 11413 N N . GLU B 1 721 ? -54.938 -40.781 -63.719 1 15.22 721 GLU B N 1
ATOM 11414 C CA . GLU B 1 721 ? -54.312 -42.062 -63.969 1 15.22 721 GLU B CA 1
ATOM 11415 C C . GLU B 1 721 ? -53 -42.219 -63.188 1 15.22 721 GLU B C 1
ATOM 11417 O O . GLU B 1 721 ? -52.469 -41.25 -62.656 1 15.22 721 GLU B O 1
ATOM 11422 N N . GLU B 1 722 ? -51.969 -42.938 -63.938 1 14.51 722 GLU B N 1
ATOM 11423 C CA . GLU B 1 722 ? -51.344 -44.25 -64 1 14.51 722 GLU B CA 1
ATOM 11424 C C . GLU B 1 722 ? -50 -44.25 -63.281 1 14.51 722 GLU B C 1
ATOM 11426 O O . GLU B 1 722 ? -49.75 -45.125 -62.438 1 14.51 722 GLU B O 1
ATOM 11431 N N . GLU B 1 723 ? -48.844 -44.344 -64.188 1 15.51 723 GLU B N 1
ATOM 11432 C CA . GLU B 1 723 ? -48.031 -45.531 -64.562 1 15.51 723 GLU B CA 1
ATOM 11433 C C . GLU B 1 723 ? -46.875 -45.688 -63.562 1 15.51 723 GLU B C 1
ATOM 11435 O O . GLU B 1 723 ? -46.5 -44.75 -62.875 1 15.51 723 GLU B O 1
ATOM 11440 N N . GLU B 1 724 ? -45.812 -46.5 -64.188 1 14.16 724 GLU B N 1
ATOM 11441 C CA . GLU B 1 724 ? -45.125 -47.812 -64.125 1 14.16 724 GLU B CA 1
ATOM 11442 C C . GLU B 1 724 ? -43.844 -47.75 -63.344 1 14.16 724 GLU B C 1
ATOM 11444 O O . GLU B 1 724 ? -43.594 -48.562 -62.469 1 14.16 724 GLU B O 1
ATOM 11449 N N . ASP B 1 725 ? -42.594 -47.75 -64.188 1 14.79 725 ASP B N 1
ATOM 11450 C CA . ASP B 1 725 ? -41.719 -48.875 -64.5 1 14.79 725 ASP B CA 1
ATOM 11451 C C . ASP B 1 725 ? -40.625 -49 -63.438 1 14.79 725 ASP B C 1
ATOM 11453 O O . ASP B 1 725 ? -40.344 -48.062 -62.688 1 14.79 725 ASP B O 1
ATOM 11457 N N . GLU B 1 726 ? -39.469 -49.688 -64 1 14.67 726 GLU B N 1
ATOM 11458 C CA . GLU B 1 726 ? -38.719 -50.938 -63.969 1 14.67 726 GLU B CA 1
ATOM 11459 C C . GLU B 1 726 ? -37.562 -50.875 -62.969 1 14.67 726 GLU B C 1
ATOM 11461 O O . GLU B 1 726 ? -37.281 -49.812 -62.406 1 14.67 726 GLU B O 1
ATOM 11466 N N . GLU B 1 727 ? -36.344 -51.344 -63.562 1 14.05 727 GLU B N 1
ATOM 11467 C CA . GLU B 1 727 ? -35.562 -52.594 -63.531 1 14.05 727 GLU B CA 1
ATOM 11468 C C . GLU B 1 727 ? -34.438 -52.531 -62.5 1 14.05 727 GLU B C 1
ATOM 11470 O O . GLU B 1 727 ? -34.312 -53.438 -61.688 1 14.05 727 GLU B O 1
ATOM 11475 N N . GLU B 1 728 ? -33.156 -52.688 -63.094 1 14.09 728 GLU B N 1
ATOM 11476 C CA . GLU B 1 728 ? -32.281 -53.875 -63.188 1 14.09 728 GLU B CA 1
ATOM 11477 C C . GLU B 1 728 ? -31.328 -53.969 -62 1 14.09 728 GLU B C 1
ATOM 11479 O O . GLU B 1 728 ? -31.156 -52.969 -61.281 1 14.09 728 GLU B O 1
ATOM 11484 N N . ASP B 1 729 ? -30.031 -54.625 -62.344 1 13.21 729 ASP B N 1
ATOM 11485 C CA . ASP B 1 729 ? -29.312 -55.906 -62.25 1 13.21 729 ASP B CA 1
ATOM 11486 C C . ASP B 1 729 ? -28.328 -55.875 -61.062 1 13.21 729 ASP B C 1
ATOM 11488 O O . ASP B 1 729 ? -28.328 -56.781 -60.219 1 13.21 729 ASP B O 1
ATOM 11492 N N . GLU B 1 730 ? -26.953 -56.062 -61.5 1 14.15 730 GLU B N 1
ATOM 11493 C CA . GLU B 1 730 ? -26.078 -57.219 -61.469 1 14.15 730 GLU B CA 1
ATOM 11494 C C . GLU B 1 730 ? -25.328 -57.312 -60.156 1 14.15 730 GLU B C 1
ATOM 11496 O O . GLU B 1 730 ? -25.188 -56.312 -59.438 1 14.15 730 GLU B O 1
ATOM 11501 N N . GLU B 1 731 ? -24.281 -58.469 -60.156 1 13.37 731 GLU B N 1
ATOM 11502 C CA . GLU B 1 731 ? -23.797 -59.75 -59.688 1 13.37 731 GLU B CA 1
ATOM 11503 C C . GLU B 1 731 ? -22.734 -59.562 -58.625 1 13.37 731 GLU B C 1
ATOM 11505 O O . GLU B 1 731 ? -22.797 -60.219 -57.562 1 13.37 731 GLU B O 1
ATOM 11510 N N . GLU B 1 732 ? -21.375 -59.531 -59.062 1 13.78 732 GLU B N 1
ATOM 11511 C CA . GLU B 1 732 ? -20.484 -60.688 -59.031 1 13.78 732 GLU B CA 1
ATOM 11512 C C . GLU B 1 732 ? -19.891 -60.875 -57.625 1 13.78 732 GLU B C 1
ATOM 11514 O O . GLU B 1 732 ? -19.828 -59.938 -56.844 1 13.78 732 GLU B O 1
ATOM 11519 N N . ASP B 1 733 ? -18.828 -62 -57.625 1 13.02 733 ASP B N 1
ATOM 11520 C CA . ASP B 1 733 ? -18.375 -63.312 -57.156 1 13.02 733 ASP B CA 1
ATOM 11521 C C . ASP B 1 733 ? -17.484 -63.156 -55.906 1 13.02 733 ASP B C 1
ATOM 11523 O O . ASP B 1 733 ? -17.688 -63.844 -54.906 1 13.02 733 ASP B O 1
ATOM 11527 N N . TYR B 1 734 ? -16.047 -63.312 -56.156 1 13.61 734 TYR B N 1
ATOM 11528 C CA . TYR B 1 734 ? -15.281 -64.5 -55.938 1 13.61 734 TYR B CA 1
ATOM 11529 C C . TYR B 1 734 ? -14.883 -64.688 -54.469 1 13.61 734 TYR B C 1
ATOM 11531 O O . TYR B 1 734 ? -14.867 -63.719 -53.719 1 13.61 734 TYR B O 1
ATOM 11539 N N . ASP B 1 735 ? -13.688 -65.625 -54.312 1 13.09 735 ASP B N 1
ATOM 11540 C CA . ASP B 1 735 ? -13.227 -66.938 -53.844 1 13.09 735 ASP B CA 1
ATOM 11541 C C . ASP B 1 735 ? -12.648 -66.875 -52.438 1 13.09 735 ASP B C 1
ATOM 11543 O O . ASP B 1 735 ? -12.297 -65.75 -51.969 1 13.09 735 ASP B O 1
ATOM 11547 N N . ASP B 1 736 ? -11.539 -67.938 -52.219 1 13.41 736 ASP B N 1
ATOM 11548 C CA . ASP B 1 736 ? -11.328 -69.25 -51.531 1 13.41 736 ASP B CA 1
ATOM 11549 C C . ASP B 1 736 ? -10.641 -69 -50.188 1 13.41 736 ASP B C 1
ATOM 11551 O O . ASP B 1 736 ? -11.109 -69.5 -49.156 1 13.41 736 ASP B O 1
ATOM 11555 N N . ALA B 1 737 ? -9.32 -69.688 -50.188 1 13.75 737 ALA B N 1
ATOM 11556 C CA . ALA B 1 737 ? -8.836 -70.938 -49.625 1 13.75 737 ALA B CA 1
ATOM 11557 C C . ALA B 1 737 ? -8.266 -70.75 -48.219 1 13.75 737 ALA B C 1
ATOM 11559 O O . ALA B 1 737 ? -7.965 -69.625 -47.812 1 13.75 737 ALA B O 1
ATOM 11560 N N . ARG B 1 738 ? -6.977 -71.562 -47.938 1 14.09 738 ARG B N 1
ATOM 11561 C CA . ARG B 1 738 ? -6.723 -72.812 -47.281 1 14.09 738 ARG B CA 1
ATOM 11562 C C . ARG B 1 738 ? -6.277 -72.562 -45.812 1 14.09 738 ARG B C 1
ATOM 11564 O O . ARG B 1 738 ? -6.836 -73.188 -44.906 1 14.09 738 ARG B O 1
ATOM 11571 N N . PRO B 1 739 ? -4.953 -73.25 -45.5 1 14.1 739 PRO B N 1
ATOM 11572 C CA . PRO B 1 739 ? -4.621 -74.562 -44.844 1 14.1 739 PRO B CA 1
ATOM 11573 C C . PRO B 1 739 ? -4.289 -74.375 -43.375 1 14.1 739 PRO B C 1
ATOM 11575 O O . PRO B 1 739 ? -4.082 -73.25 -42.906 1 14.1 739 PRO B O 1
ATOM 11578 N N . GLN B 1 740 ? -3.182 -75.375 -42.906 1 13.42 740 GLN B N 1
ATOM 11579 C CA . GLN B 1 740 ? -2.973 -76.562 -42.062 1 13.42 740 GLN B CA 1
ATOM 11580 C C . GLN B 1 740 ? -2.279 -76.125 -40.75 1 13.42 740 GLN B C 1
ATOM 11582 O O . GLN B 1 740 ? -2.736 -76.5 -39.656 1 13.42 740 GLN B O 1
ATOM 11587 N N . ALA B 1 741 ? -0.819 -76.375 -40.625 1 14.27 741 ALA B N 1
ATOM 11588 C CA . ALA B 1 741 ? -0.192 -77.562 -40 1 14.27 741 ALA B CA 1
ATOM 11589 C C . ALA B 1 741 ? -0.042 -77.312 -38.5 1 14.27 741 ALA B C 1
ATOM 11591 O O . ALA B 1 741 ? -0.13 -76.188 -38 1 14.27 741 ALA B O 1
ATOM 11592 N N . THR B 1 742 ? 1.171 -78 -38.031 1 13.52 742 THR B N 1
ATOM 11593 C CA . THR B 1 742 ? 1.565 -79.188 -37.25 1 13.52 742 THR B CA 1
ATOM 11594 C C . THR B 1 742 ? 1.854 -78.812 -35.812 1 13.52 742 THR B C 1
ATOM 11596 O O . THR B 1 742 ? 1.857 -77.688 -35.438 1 13.52 742 THR B O 1
ATOM 11599 N N . THR B 1 743 ? 3.164 -79.375 -35.312 1 13.79 743 THR B N 1
ATOM 11600 C CA . THR B 1 743 ? 3.51 -80.562 -34.469 1 13.79 743 THR B CA 1
ATOM 11601 C C . THR B 1 743 ? 3.699 -80.125 -33.031 1 13.79 743 THR B C 1
ATOM 11603 O O . THR B 1 743 ? 3.621 -78.938 -32.688 1 13.79 743 THR B O 1
ATOM 11606 N N . GLU B 1 744 ? 5.004 -80.688 -32.406 1 13.77 744 GLU B N 1
ATOM 11607 C CA . GLU B 1 744 ? 5.309 -81.75 -31.484 1 13.77 744 GLU B CA 1
ATOM 11608 C C . GLU B 1 744 ? 5.461 -81.25 -30.047 1 13.77 744 GLU B C 1
ATOM 11610 O O . GLU B 1 744 ? 5.461 -80.062 -29.797 1 13.77 744 GLU B O 1
ATOM 11615 N N . THR B 1 745 ? 6.797 -81.625 -29.469 1 14.02 745 THR B N 1
ATOM 11616 C CA . THR B 1 745 ? 7.168 -82.688 -28.531 1 14.02 745 THR B CA 1
ATOM 11617 C C . THR B 1 745 ? 7.133 -82.188 -27.094 1 14.02 745 THR B C 1
ATOM 11619 O O . THR B 1 745 ? 7.168 -80.938 -26.859 1 14.02 745 THR B O 1
ATOM 11622 N N . PRO B 1 746 ? 8.203 -82.875 -26.203 1 13.93 746 PRO B N 1
ATOM 11623 C CA . PRO B 1 746 ? 8.109 -83.875 -25.094 1 13.93 746 PRO B CA 1
ATOM 11624 C C . PRO B 1 746 ? 8.234 -83.188 -23.734 1 13.93 746 PRO B C 1
ATOM 11626 O O . PRO B 1 746 ? 7.363 -83.375 -22.875 1 13.93 746 PRO B O 1
ATOM 11629 N N . ALA B 1 747 ? 9.578 -83.375 -23.172 1 14.65 747 ALA B N 1
ATOM 11630 C CA . ALA B 1 747 ? 10.023 -84.312 -22.141 1 14.65 747 ALA B CA 1
ATOM 11631 C C . ALA B 1 747 ? 9.906 -83.688 -20.75 1 14.65 747 ALA B C 1
ATOM 11633 O O . ALA B 1 747 ? 9.766 -82.5 -20.609 1 14.65 747 ALA B O 1
ATOM 11634 N N . GLU B 1 748 ? 11.047 -84.25 -19.891 1 13.49 748 GLU B N 1
ATOM 11635 C CA . GLU B 1 748 ? 11.188 -85.125 -18.719 1 13.49 748 GLU B CA 1
ATOM 11636 C C . GLU B 1 748 ? 11.258 -84.25 -17.438 1 13.49 748 GLU B C 1
ATOM 11638 O O . GLU B 1 748 ? 10.5 -84.5 -16.484 1 13.49 748 GLU B O 1
ATOM 11643 N N . VAL B 1 749 ? 12.602 -84.25 -16.938 1 14.86 749 VAL B N 1
ATOM 11644 C CA . VAL B 1 749 ? 13.117 -85.062 -15.852 1 14.86 749 VAL B CA 1
ATOM 11645 C C . VAL B 1 749 ? 12.867 -84.312 -14.516 1 14.86 749 VAL B C 1
ATOM 11647 O O . VAL B 1 749 ? 12.594 -83.125 -14.484 1 14.86 749 VAL B O 1
ATOM 11650 N N . LYS B 1 750 ? 14.086 -84.375 -13.719 1 14.68 750 LYS B N 1
ATOM 11651 C CA . LYS B 1 750 ? 14.477 -85.188 -12.555 1 14.68 750 LYS B CA 1
ATOM 11652 C C . LYS B 1 750 ? 14.211 -84.438 -11.258 1 14.68 750 LYS B C 1
ATOM 11654 O O . LYS B 1 750 ? 13.969 -83.188 -11.273 1 14.68 750 LYS B O 1
ATOM 11659 N N . MET B 1 751 ? 15.328 -84.625 -10.469 1 14.1 751 MET B N 1
ATOM 11660 C CA . MET B 1 751 ? 15.562 -85.375 -9.242 1 14.1 751 MET B CA 1
ATOM 11661 C C . MET B 1 751 ? 15.336 -84.5 -8.016 1 14.1 751 MET B C 1
ATOM 11663 O O . MET B 1 751 ? 14.359 -83.75 -7.961 1 14.1 751 MET B O 1
ATOM 11667 N N . ASP B 1 752 ? 16.516 -84.438 -7.34 1 14.47 752 ASP B N 1
ATOM 11668 C CA . ASP B 1 752 ? 16.922 -85.062 -6.086 1 14.47 752 ASP B CA 1
ATOM 11669 C C . ASP B 1 752 ? 16.562 -84.188 -4.891 1 14.47 752 ASP B C 1
ATOM 11671 O O . ASP B 1 752 ? 16.328 -83 -5.047 1 14.47 752 ASP B O 1
ATOM 11675 N N . GLU B 1 753 ? 17.609 -84.375 -4.016 1 14.55 753 GLU B N 1
ATOM 11676 C CA . GLU B 1 753 ? 17.812 -84.938 -2.693 1 14.55 753 GLU B CA 1
ATOM 11677 C C . GLU B 1 753 ? 17.641 -83.938 -1.593 1 14.55 753 GLU B C 1
ATOM 11679 O O . GLU B 1 753 ? 16.797 -84.062 -0.713 1 14.55 753 GLU B O 1
ATOM 11684 N N . THR B 1 754 ? 18.844 -83.812 -0.979 1 14.95 754 THR B N 1
ATOM 11685 C CA . THR B 1 754 ? 19.25 -84.312 0.329 1 14.95 754 THR B CA 1
ATOM 11686 C C . THR B 1 754 ? 18.938 -83.25 1.422 1 14.95 754 THR B C 1
ATOM 11688 O O . THR B 1 754 ? 18.703 -82.125 1.134 1 14.95 754 THR B O 1
ATOM 11691 N N . GLU B 1 755 ? 19.969 -83.312 2.307 1 14.69 755 GLU B N 1
ATOM 11692 C CA . GLU B 1 755 ? 20.234 -83.812 3.658 1 14.69 755 GLU B CA 1
ATOM 11693 C C . GLU B 1 755 ? 20.031 -82.688 4.691 1 14.69 755 GLU B C 1
ATOM 11695 O O . GLU B 1 755 ? 19.891 -81.5 4.336 1 14.69 755 GLU B O 1
ATOM 11700 N N . GLU B 1 756 ? 21.141 -82.688 5.484 1 14.45 756 GLU B N 1
ATOM 11701 C CA . GLU B 1 756 ? 21.422 -83.125 6.836 1 14.45 756 GLU B CA 1
ATOM 11702 C C . GLU B 1 756 ? 21.297 -82 7.855 1 14.45 756 GLU B C 1
ATOM 11704 O O . GLU B 1 756 ? 20.516 -82.125 8.805 1 14.45 756 GLU B O 1
ATOM 11709 N N . ASN B 1 757 ? 22.484 -81.875 8.508 1 14.95 757 ASN B N 1
ATOM 11710 C CA . ASN B 1 757 ? 22.984 -82.312 9.812 1 14.95 757 ASN B CA 1
ATOM 11711 C C . ASN B 1 757 ? 22.766 -81.188 10.859 1 14.95 757 ASN B C 1
ATOM 11713 O O . ASN B 1 757 ? 22.531 -80 10.508 1 14.95 757 ASN B O 1
ATOM 11717 N N . ASP B 1 758 ? 23.734 -81.312 11.844 1 14.16 758 ASP B N 1
ATOM 11718 C CA . ASP B 1 758 ? 24.016 -81.75 13.211 1 14.16 758 ASP B CA 1
ATOM 11719 C C . ASP B 1 758 ? 24.109 -80.562 14.141 1 14.16 758 ASP B C 1
ATOM 11721 O O . ASP B 1 758 ? 23.406 -80.5 15.148 1 14.16 758 ASP B O 1
ATOM 11725 N N . ASP B 1 759 ? 25.359 -80.562 14.891 1 13.89 759 ASP B N 1
ATOM 11726 C CA . ASP B 1 759 ? 25.797 -80.938 16.219 1 13.89 759 ASP B CA 1
ATOM 11727 C C . ASP B 1 759 ? 25.859 -79.75 17.156 1 13.89 759 ASP B C 1
ATOM 11729 O O . ASP B 1 759 ? 25.266 -79.75 18.25 1 13.89 759 ASP B O 1
ATOM 11733 N N . ASP B 1 760 ? 27.156 -79.688 17.875 1 13.77 760 ASP B N 1
ATOM 11734 C CA . ASP B 1 760 ? 27.688 -80.062 19.188 1 13.77 760 ASP B CA 1
ATOM 11735 C C . ASP B 1 760 ? 27.812 -78.812 20.062 1 13.77 760 ASP B C 1
ATOM 11737 O O . ASP B 1 760 ? 27.25 -78.75 21.156 1 13.77 760 ASP B O 1
ATOM 11741 N N . GLU B 1 761 ? 29.156 -78.812 20.75 1 13.6 761 GLU B N 1
ATOM 11742 C CA . GLU B 1 761 ? 29.688 -79.062 22.094 1 13.6 761 GLU B CA 1
ATOM 11743 C C . GLU B 1 761 ? 29.844 -77.75 22.875 1 13.6 761 GLU B C 1
ATOM 11745 O O . GLU B 1 761 ? 29.328 -77.625 23.984 1 13.6 761 GLU B O 1
ATOM 11750 N N . ASP B 1 762 ? 31.203 -77.625 23.484 1 13.88 762 ASP B N 1
ATOM 11751 C CA . ASP B 1 762 ? 31.719 -77.875 24.828 1 13.88 762 ASP B CA 1
ATOM 11752 C C . ASP B 1 762 ? 31.812 -76.562 25.594 1 13.88 762 ASP B C 1
ATOM 11754 O O . ASP B 1 762 ? 31.672 -75.438 25.016 1 13.88 762 ASP B O 1
ATOM 11758 N N . GLU B 1 763 ? 33.031 -76.625 26.438 1 13.83 763 GLU B N 1
ATOM 11759 C CA . GLU B 1 763 ? 33.469 -76.625 27.844 1 13.83 763 GLU B CA 1
ATOM 11760 C C . GLU B 1 763 ? 33.781 -75.188 28.312 1 13.83 763 GLU B C 1
ATOM 11762 O O . GLU B 1 763 ? 33.219 -74.688 29.297 1 13.83 763 GLU B O 1
ATOM 11767 N N . ASP B 1 764 ? 35.219 -75.062 28.609 1 14 764 ASP B N 1
ATOM 11768 C CA . ASP B 1 764 ? 35.938 -75.125 29.875 1 14 764 ASP B CA 1
ATOM 11769 C C . ASP B 1 764 ? 36.094 -73.75 30.484 1 14 764 ASP B C 1
ATOM 11771 O O . ASP B 1 764 ? 35.594 -72.75 29.953 1 14 764 ASP B O 1
ATOM 11775 N N . ASP B 1 765 ? 37.469 -73.625 31.016 1 13.82 765 ASP B N 1
ATOM 11776 C CA . ASP B 1 765 ? 38.188 -73.562 32.281 1 13.82 765 ASP B CA 1
ATOM 11777 C C . ASP B 1 765 ? 38.5 -72.125 32.656 1 13.82 765 ASP B C 1
ATOM 11779 O O . ASP B 1 765 ? 38.062 -71.625 33.719 1 13.82 765 ASP B O 1
ATOM 11783 N N . ASP B 1 766 ? 39.906 -72 32.844 1 14.35 766 ASP B N 1
ATOM 11784 C CA . ASP B 1 766 ? 40.75 -71.875 34.031 1 14.35 766 ASP B CA 1
ATOM 11785 C C . ASP B 1 766 ? 41 -70.438 34.375 1 14.35 766 ASP B C 1
ATOM 11787 O O . ASP B 1 766 ? 40.719 -70 35.5 1 14.35 766 ASP B O 1
ATOM 11791 N N . ASP B 1 767 ? 42.344 -70.062 34.25 1 14.11 767 ASP B N 1
ATOM 11792 C CA . ASP B 1 767 ? 43.438 -69.875 35.219 1 14.11 767 ASP B CA 1
ATOM 11793 C C . ASP B 1 767 ? 43.594 -68.438 35.562 1 14.11 767 ASP B C 1
ATOM 11795 O O . ASP B 1 767 ? 43.156 -67.562 34.812 1 14.11 767 ASP B O 1
ATOM 11799 N N . GLU B 1 768 ? 44.531 -68.312 36.562 1 14.63 768 GLU B N 1
ATOM 11800 C CA . GLU B 1 768 ? 44.938 -67.625 37.75 1 14.63 768 GLU B CA 1
ATOM 11801 C C . GLU B 1 768 ? 45.562 -66.25 37.438 1 14.63 768 GLU B C 1
ATOM 11803 O O . GLU B 1 768 ? 45.188 -65.25 38 1 14.63 768 GLU B O 1
ATOM 11808 N N . PRO B 1 769 ? 46.906 -66.312 37.062 1 14.83 769 PRO B N 1
ATOM 11809 C CA . PRO B 1 769 ? 47.938 -66 38.062 1 14.83 769 PRO B CA 1
ATOM 11810 C C . PRO B 1 769 ? 48.219 -64.5 38.188 1 14.83 769 PRO B C 1
ATOM 11812 O O . PRO B 1 769 ? 47.656 -63.688 37.438 1 14.83 769 PRO B O 1
ATOM 11815 N N . ALA B 1 770 ? 49.562 -64.25 38.219 1 14.59 770 ALA B N 1
ATOM 11816 C CA . ALA B 1 770 ? 50.656 -63.844 39.125 1 14.59 770 ALA B CA 1
ATOM 11817 C C . ALA B 1 770 ? 50.938 -62.375 38.938 1 14.59 770 ALA B C 1
ATOM 11819 O O . ALA B 1 770 ? 50.188 -61.656 38.281 1 14.59 770 ALA B O 1
ATOM 11820 N N . THR B 1 771 ? 52.375 -62.125 38.594 1 14.21 771 THR B N 1
ATOM 11821 C CA . THR B 1 771 ? 53.469 -61.594 39.375 1 14.21 771 THR B CA 1
ATOM 11822 C C . THR B 1 771 ? 53.688 -60.094 39.062 1 14.21 771 THR B C 1
ATOM 11824 O O . THR B 1 771 ? 53.75 -59.281 39.969 1 14.21 771 THR B O 1
ATOM 11827 N N . LYS B 1 772 ? 54.75 -59.75 38.219 1 14.74 772 LYS B N 1
ATOM 11828 C CA . LYS B 1 772 ? 56.094 -59.281 38.594 1 14.74 772 LYS B CA 1
ATOM 11829 C C . LYS B 1 772 ? 56.156 -57.781 38.562 1 14.74 772 LYS B C 1
ATOM 11831 O O . LYS B 1 772 ? 55.375 -57.125 37.906 1 14.74 772 LYS B O 1
ATOM 11836 N N . ARG B 1 773 ? 57.5 -57.375 38.562 1 15.01 773 ARG B N 1
ATOM 11837 C CA . ARG B 1 773 ? 58.5 -56.531 39.219 1 15.01 773 ARG B CA 1
ATOM 11838 C C . ARG B 1 773 ? 58.562 -55.156 38.625 1 15.01 773 ARG B C 1
ATOM 11840 O O . ARG B 1 773 ? 57.906 -54.875 37.625 1 15.01 773 ARG B O 1
ATOM 11847 N N . VAL B 1 774 ? 59.844 -54.812 38.312 1 15.16 774 VAL B N 1
ATOM 11848 C CA . VAL B 1 774 ? 60.719 -53.812 38.938 1 15.16 774 VAL B CA 1
ATOM 11849 C C . VAL B 1 774 ? 60.688 -52.5 38.125 1 15.16 774 VAL B C 1
ATOM 11851 O O . VAL B 1 774 ? 60.469 -51.438 38.719 1 15.16 774 VAL B O 1
ATOM 11854 N N . LYS B 1 775 ? 61.531 -52.5 37.062 1 15.02 775 LYS B N 1
ATOM 11855 C CA . LYS B 1 775 ? 62.781 -51.75 37.125 1 15.02 775 LYS B CA 1
ATOM 11856 C C . LYS B 1 775 ? 62.625 -50.312 36.594 1 15.02 775 LYS B C 1
ATOM 11858 O O . LYS B 1 775 ? 62.969 -49.344 37.25 1 15.02 775 LYS B O 1
ATOM 11863 N N . ASP B 1 776 ? 63.156 -50.125 35.312 1 14.77 776 ASP B N 1
ATOM 11864 C CA . ASP B 1 776 ? 64.312 -49.344 34.938 1 14.77 776 ASP B CA 1
ATOM 11865 C C . ASP B 1 776 ? 63.969 -47.906 34.625 1 14.77 776 ASP B C 1
ATOM 11867 O O . ASP B 1 776 ? 62.812 -47.594 34.375 1 14.77 776 ASP B O 1
ATOM 11871 N N . SER B 1 777 ? 64.875 -47.281 34.094 1 15.67 777 SER B N 1
ATOM 11872 C CA . SER B 1 777 ? 65.75 -46.125 34.25 1 15.67 777 SER B CA 1
ATOM 11873 C C . SER B 1 777 ? 65.312 -44.969 33.406 1 15.67 777 SER B C 1
ATOM 11875 O O . SER B 1 777 ? 65.188 -43.844 33.875 1 15.67 777 SER B O 1
ATOM 11877 N N . ASP B 1 778 ? 65.562 -45.125 32.094 1 15.38 778 ASP B N 1
ATOM 11878 C CA . ASP B 1 778 ? 66.438 -44.188 31.391 1 15.38 778 ASP B CA 1
ATOM 11879 C C . ASP B 1 778 ? 65.625 -43.031 30.797 1 15.38 778 ASP B C 1
ATOM 11881 O O . ASP B 1 778 ? 64.625 -43.25 30.109 1 15.38 778 ASP B O 1
ATOM 11885 N N . ASP B 1 779 ? 65.75 -41.969 31.375 1 15.27 779 ASP B N 1
ATOM 11886 C CA . ASP B 1 779 ? 65.312 -40.594 31.297 1 15.27 779 ASP B CA 1
ATOM 11887 C C . ASP B 1 779 ? 65.312 -40.094 29.844 1 15.27 779 ASP B C 1
ATOM 11889 O O . ASP B 1 779 ? 66 -40.656 29 1 15.27 779 ASP B O 1
ATOM 11893 N N . GLU B 1 780 ? 65 -38.75 29.562 1 15.17 780 GLU B N 1
ATOM 11894 C CA . GLU B 1 780 ? 64.062 -37.906 28.797 1 15.17 780 GLU B CA 1
ATOM 11895 C C . GLU B 1 780 ? 64.688 -37.438 27.484 1 15.17 780 GLU B C 1
ATOM 11897 O O . GLU B 1 780 ? 65.938 -37.531 27.312 1 15.17 780 GLU B O 1
ATOM 11902 N N . LYS B 1 781 ? 64.125 -36.312 26.797 1 15.9 781 LYS B N 1
ATOM 11903 C CA . LYS B 1 781 ? 63.375 -35.844 25.641 1 15.9 781 LYS B CA 1
ATOM 11904 C C . LYS B 1 781 ? 64.188 -34.938 24.766 1 15.9 781 LYS B C 1
ATOM 11906 O O . LYS B 1 781 ? 64 -33.719 24.734 1 15.9 781 LYS B O 1
ATOM 11911 N N . LYS B 1 782 ? 65.562 -35.188 24.719 1 17.66 782 LYS B N 1
ATOM 11912 C CA . LYS B 1 782 ? 66.188 -33.969 24.234 1 17.66 782 LYS B CA 1
ATOM 11913 C C . LYS B 1 782 ? 65.688 -33.656 22.812 1 17.66 782 LYS B C 1
ATOM 11915 O O . LYS B 1 782 ? 65.688 -34.531 21.938 1 17.66 782 LYS B O 1
ATOM 11920 N N . ALA B 1 783 ? 65.062 -32.469 22.609 1 16.73 783 ALA B N 1
ATOM 11921 C CA . ALA B 1 783 ? 64.312 -31.828 21.562 1 16.73 783 ALA B CA 1
ATOM 11922 C C . ALA B 1 783 ? 65.125 -31.609 20.297 1 16.73 783 ALA B C 1
ATOM 11924 O O . ALA B 1 783 ? 66.062 -30.812 20.312 1 16.73 783 ALA B O 1
ATOM 11925 N N . PRO B 1 784 ? 65.5 -32.844 19.578 1 16.59 784 PRO B N 1
ATOM 11926 C CA . PRO B 1 784 ? 66.375 -32.594 18.438 1 16.59 784 PRO B CA 1
ATOM 11927 C C . PRO B 1 784 ? 65.75 -31.672 17.391 1 16.59 784 PRO B C 1
ATOM 11929 O O . PRO B 1 784 ? 64.812 -32.031 16.734 1 16.59 784 PRO B O 1
ATOM 11932 N N . VAL B 1 785 ? 65.438 -30.469 17.547 1 15.8 785 VAL B N 1
ATOM 11933 C CA . VAL B 1 785 ? 64.562 -29.797 16.641 1 15.8 785 VAL B CA 1
ATOM 11934 C C . VAL B 1 785 ? 65.125 -29.766 15.234 1 15.8 785 VAL B C 1
ATOM 11936 O O . VAL B 1 785 ? 64.438 -29.594 14.25 1 15.8 785 VAL B O 1
ATOM 11939 N N . ALA B 1 786 ? 66.438 -29.906 14.977 1 16.52 786 ALA B N 1
ATOM 11940 C CA . ALA B 1 786 ? 66.812 -28.906 13.984 1 16.52 786 ALA B CA 1
ATOM 11941 C C . ALA B 1 786 ? 66.438 -29.344 12.578 1 16.52 786 ALA B C 1
ATOM 11943 O O . ALA B 1 786 ? 66.5 -28.562 11.633 1 16.52 786 ALA B O 1
ATOM 11944 N N . THR B 1 787 ? 66 -30.641 12.391 1 15.73 787 THR B N 1
ATOM 11945 C CA . THR B 1 787 ? 66.5 -31.062 11.094 1 15.73 787 THR B CA 1
ATOM 11946 C C . THR B 1 787 ? 65.688 -30.406 9.969 1 15.73 787 THR B C 1
ATOM 11948 O O . THR B 1 787 ? 64.5 -30.719 9.75 1 15.73 787 THR B O 1
ATOM 11951 N N . VAL B 1 788 ? 65.688 -29.172 9.734 1 16.14 788 VAL B N 1
ATOM 11952 C CA . VAL B 1 788 ? 64.875 -28.641 8.641 1 16.14 788 VAL B CA 1
ATOM 11953 C C . VAL B 1 788 ? 65.312 -29.25 7.316 1 16.14 788 VAL B C 1
ATOM 11955 O O . VAL B 1 788 ? 66.375 -28.875 6.773 1 16.14 788 VAL B O 1
ATOM 11958 N N . GLU B 1 789 ? 65.5 -30.578 7.246 1 16.06 789 GLU B N 1
ATOM 11959 C CA . GLU B 1 789 ? 66 -30.891 5.914 1 16.06 789 GLU B CA 1
ATOM 11960 C C . GLU B 1 789 ? 64.938 -30.531 4.836 1 16.06 789 GLU B C 1
ATOM 11962 O O . GLU B 1 789 ? 63.875 -31.094 4.789 1 16.06 789 GLU B O 1
ATOM 11967 N N . ALA B 1 790 ? 64.812 -29.359 4.512 1 15.97 790 ALA B N 1
ATOM 11968 C CA . ALA B 1 790 ? 64 -28.844 3.418 1 15.97 790 ALA B CA 1
ATOM 11969 C C . ALA B 1 790 ? 64.312 -29.547 2.105 1 15.97 790 ALA B C 1
ATOM 11971 O O . ALA B 1 790 ? 65.312 -29.234 1.454 1 15.97 790 ALA B O 1
ATOM 11972 N N . ASP B 1 791 ? 64.25 -30.797 2.076 1 16.05 791 ASP B N 1
ATOM 11973 C CA . ASP B 1 791 ? 64.625 -31.359 0.782 1 16.05 791 ASP B CA 1
ATOM 11974 C C . ASP B 1 791 ? 63.531 -31.062 -0.271 1 16.05 791 ASP B C 1
ATOM 11976 O O . ASP B 1 791 ? 62.5 -31.703 -0.313 1 16.05 791 ASP B O 1
ATOM 11980 N N . ASP B 1 792 ? 63.031 -29.875 -0.395 1 14.91 792 ASP B N 1
ATOM 11981 C CA . ASP B 1 792 ? 61.938 -29.797 -1.368 1 14.91 792 ASP B CA 1
ATOM 11982 C C . ASP B 1 792 ? 62.281 -30.562 -2.645 1 14.91 792 ASP B C 1
ATOM 11984 O O . ASP B 1 792 ? 63.438 -30.578 -3.07 1 14.91 792 ASP B O 1
ATOM 11988 N N . ASP B 1 793 ? 61.312 -31.234 -3.119 1 15.99 793 ASP B N 1
ATOM 11989 C CA . ASP B 1 793 ? 61.062 -32.25 -4.129 1 15.99 793 ASP B CA 1
ATOM 11990 C C . ASP B 1 793 ? 61.469 -31.766 -5.52 1 15.99 793 ASP B C 1
ATOM 11992 O O . ASP B 1 793 ? 62.219 -32.469 -6.23 1 15.99 793 ASP B O 1
ATOM 11996 N N . ASP B 1 794 ? 60.469 -31.281 -6.258 1 16.16 794 ASP B N 1
ATOM 11997 C CA . ASP B 1 794 ? 59.656 -31.984 -7.254 1 16.16 794 ASP B CA 1
ATOM 11998 C C . ASP B 1 794 ? 60.219 -31.75 -8.664 1 16.16 794 ASP B C 1
ATOM 12000 O O . ASP B 1 794 ? 60.469 -32.719 -9.406 1 16.16 794 ASP B O 1
ATOM 12004 N N . ASP B 1 795 ? 59.438 -30.891 -9.312 1 16.28 795 ASP B N 1
ATOM 12005 C CA . ASP B 1 795 ? 58.688 -31.078 -10.555 1 16.28 795 ASP B CA 1
ATOM 12006 C C . ASP B 1 795 ? 59.594 -30.938 -11.773 1 16.28 795 ASP B C 1
ATOM 12008 O O . ASP B 1 795 ? 60.438 -30.031 -11.828 1 16.28 795 ASP B O 1
ATOM 12012 N N . ASP B 1 796 ? 59.469 -31.797 -12.648 1 16.75 796 ASP B N 1
ATOM 12013 C CA . ASP B 1 796 ? 60.125 -32.406 -13.797 1 16.75 796 ASP B CA 1
ATOM 12014 C C . ASP B 1 796 ? 60.281 -31.422 -14.945 1 16.75 796 ASP B C 1
ATOM 12016 O O . ASP B 1 796 ? 61.375 -31.266 -15.469 1 16.75 796 ASP B O 1
ATOM 12020 N N . ASP B 1 797 ? 59.188 -31.359 -15.781 1 17.34 797 ASP B N 1
ATOM 12021 C CA . ASP B 1 797 ? 59.156 -31.891 -17.141 1 17.34 797 ASP B CA 1
ATOM 12022 C C . ASP B 1 797 ? 59.625 -30.844 -18.141 1 17.34 797 ASP B C 1
ATOM 12024 O O . ASP B 1 797 ? 59.719 -29.656 -17.812 1 17.34 797 ASP B O 1
ATOM 12028 N N . PHE B 1 798 ? 58.656 -30.672 -19.188 1 18.94 798 PHE B N 1
ATOM 12029 C CA . PHE B 1 798 ? 59.094 -30.734 -20.578 1 18.94 798 PHE B CA 1
ATOM 12030 C C . PHE B 1 798 ? 59.969 -29.516 -20.922 1 18.94 798 PHE B C 1
ATOM 12032 O O . PHE B 1 798 ? 59.906 -28.5 -20.234 1 18.94 798 PHE B O 1
ATOM 12039 N N . PRO B 1 799 ? 60.062 -29.375 -22.094 1 17.8 799 PRO B N 1
ATOM 12040 C CA . PRO B 1 799 ? 61.031 -29.375 -23.172 1 17.8 799 PRO B CA 1
ATOM 12041 C C . PRO B 1 799 ? 61.375 -27.969 -23.672 1 17.8 799 PRO B C 1
ATOM 12043 O O . PRO B 1 799 ? 62.125 -27.812 -24.641 1 17.8 799 PRO B O 1
ATOM 12046 N N . ASP B 1 800 ? 61.125 -27.125 -22.875 1 16.59 800 ASP B N 1
ATOM 12047 C CA . ASP B 1 800 ? 61.156 -25.938 -23.703 1 16.59 800 ASP B CA 1
ATOM 12048 C C . ASP B 1 800 ? 62.344 -25.953 -24.656 1 16.59 800 ASP B C 1
ATOM 12050 O O . ASP B 1 800 ? 63.5 -26.156 -24.234 1 16.59 800 ASP B O 1
ATOM 12054 N N . ILE B 1 801 ? 62.062 -26.141 -25.844 1 19.06 801 ILE B N 1
ATOM 12055 C CA . ILE B 1 801 ? 62.969 -26.078 -26.984 1 19.06 801 ILE B CA 1
ATOM 12056 C C . ILE B 1 801 ? 63.75 -24.766 -26.953 1 19.06 801 ILE B C 1
ATOM 12058 O O . ILE B 1 801 ? 63.188 -23.734 -26.578 1 19.06 801 ILE B O 1
ATOM 12062 N N . VAL B 1 802 ? 64.875 -24.797 -27.188 1 18.48 802 VAL B N 1
ATOM 12063 C CA . VAL B 1 802 ? 66.188 -24.172 -27.438 1 18.48 802 VAL B CA 1
ATOM 12064 C C . VAL B 1 802 ? 66.125 -23.375 -28.734 1 18.48 802 VAL B C 1
ATOM 12066 O O . VAL B 1 802 ? 67.125 -22.844 -29.188 1 18.48 802 VAL B O 1
ATOM 12069 N N . VAL B 1 803 ? 65.188 -23.062 -29.609 1 18.89 803 VAL B N 1
ATOM 12070 C CA . VAL B 1 803 ? 65.875 -22.531 -30.797 1 18.89 803 VAL B CA 1
ATOM 12071 C C . VAL B 1 803 ? 66.938 -21.531 -30.375 1 18.89 803 VAL B C 1
ATOM 12073 O O . VAL B 1 803 ? 68.062 -21.562 -30.891 1 18.89 803 VAL B O 1
ATOM 12076 N N . ASP B 1 804 ? 66.688 -20.656 -29.703 1 16.94 804 ASP B N 1
ATOM 12077 C CA . ASP B 1 804 ? 66.5 -19.438 -30.484 1 16.94 804 ASP B CA 1
ATOM 12078 C C . ASP B 1 804 ? 67.875 -18.844 -30.906 1 16.94 804 ASP B C 1
ATOM 12080 O O . ASP B 1 804 ? 67.875 -17.891 -31.703 1 16.94 804 ASP B O 1
ATOM 12084 N N . ASP B 1 805 ? 69.062 -18.984 -30.281 1 17.86 805 ASP B N 1
ATOM 12085 C CA . ASP B 1 805 ? 70.375 -18.719 -30.875 1 17.86 805 ASP B CA 1
ATOM 12086 C C . ASP B 1 805 ? 71 -20.016 -31.422 1 17.86 805 ASP B C 1
ATOM 12088 O O . ASP B 1 805 ? 71.188 -20.984 -30.688 1 17.86 805 ASP B O 1
ATOM 12092 N N . GLU B 1 806 ? 70.812 -20.594 -32.406 1 17.48 806 GLU B N 1
ATOM 12093 C CA . GLU B 1 806 ? 71.562 -20.688 -33.625 1 17.48 806 GLU B CA 1
ATOM 12094 C C . GLU B 1 806 ? 72.25 -19.359 -33.969 1 17.48 806 GLU B C 1
ATOM 12096 O O . GLU B 1 806 ? 71.688 -18.297 -33.812 1 17.48 806 GLU B O 1
#

Sequence (1612 aa):
MMPDPHAMETALARNLLSSVLALALPSDLERDDAALSTFLAQQRALREALERHNVFGLVTDGKALVKWDARLLQLAEGSAQARRVGWELLLTTARQSPLARLEALASKLLERVVKLLKQLQASKTQDDDAELAAASACGVAMSLLRHVDSYSPDARREALELLAKLLQPLVALLSRKSSAVLMRAQLELVVSLMRSSPNSLRSFAVKIESACVGALFPTADGSEDEELVAQKAADCLALLCNASDKPPHVWTQMAQKALEAAHQQLDLLAGKRAVVPSTEGVTGKKLWVQGAASAQLPIYQRAEVTLVRMTRALSALHELLSARTATQSRGQISEREAQQVLPEVVTFARRALGVRAHEVGKHTGVSDDGVRLPISVVYAVLPRVHAQALRALSAAVERTGICALRHASKITRVLLLASESVGDGEDLQALADTTAVCARRLGASTVEKLGVPLLNELVSRCKRSLDEKTTTASTSNSVAKALAAQQNDVKNGGGKSKKRKRQAAAAATLAALNGGNAAAGHASFVSLRDESVVALTLEAVLTAIAGCVSVYGSLLPDETRSSASEIALKAVQRRHVVGTGNVGAIDPVALALLSGAVTADASGSHAANLLHGLQYWQRRVIGSGGASSALQLVALNAGEALLHPRAPPMAINFKQNPNKEQETYRFGNASRAASKESAVLGDAMDWDENDRDESDEEDAKPEQEEKESKGEKKEAPAVTEEEEDEEEDEEEDYDDARPQATTETPAEVKMDETEENDDDEDEDDDDEPATKRVKDSDDEKKAPVATVEADDDDDDDFPDIVVDDEMMPDPHAMETALARNLLSSVLALALPSDLERDDAALSTFLAQQRALREALERHNVFGLVTDGKALVKWDARLLQLAEGSAQARRVGWELLLTTARQSPLARLEALASKLLERVVKLLKQLQASKTQDDDAELAAASACGVAMSLLRHVDSYSPDARREALELLAKLLQPLVALLSRKSSAVLMRAQLELVVSLMRSSPNSLRSFAVKIESACVGALFPTADGSEDEELVAQKAADCLALLCNASDKPPHVWTQMAQKALEAAHQQLDLLAGKRAVVPSTEGVTGKKLWVQGAASAQLPIYQRAEVTLVRMTRALSALHELLSARTATQSRGQISEREAQQVLPEVVTFARRALGVRAHEVGKHTGVSDDGVRLPISVVYAVLPRVHAQALRALSAAVERTGICALRHASKITRVLLLASESVGDGEDLQALADTTAVCARRLGASTVEKLGVPLLNELVSRCKRSLDEKTTTASTSNSVAKALAAQQNDVKNGGGKSKKRKRQAAAAATLAALNGGNAAAGHASFVSLRDESVVALTLEAVLTAIAGCVSVYGSLLPDETRSSASEIALKAVQRRHVVGTGNVGAIDPVALALLSGAVTADASGSHAANLLHGLQYWQRRVIGSGGASSALQLVALNAGEALLHPRAPPMAINFKQNPNKEQETYRFGNASRAASKESAVLGDAMDWDENDRDESDEEDAKPEQEEKESKGEKKEAPAVTEEEEDEEEDEEEDYDDARPQATTETPAEVKMDETEENDDDEDEDDDDEPATKRVKDSDDEKKAPVATVEADDDDDDDFPDIVVDDE